Protein 9MHF (pdb70)

Foldseek 3Di:
DAPQVLCVLPDQWHFDAWPADDLAWTWTWTQGPVGIKIKTKGQQPDPVDDCVVVQVVLVLLCVLCQVLLQEWGQNDWAPQSPDRIIITITHDAPFQQLVQCVDPPHQDLQLLLVLLLQLLSSLLSQVVSVAHQQAAASRQFGQHLLGRTYRYDRPPVQAQADELVDCPSCSRRHCSVVPQADQQQLVSYDVNDDHDSLRVLSNSLQRSLCSQLSRDGQDGSVQSPCVSVVNHHSVVSLVSRPDPLSSVSSVQSNDNDSVSHDRSVVSCVVCDCPSHDVLSVVPDVVPVSCVTHPHDAALLRLLVVCLVCVVVVCCSVPLASCVLSVVSSLLVSLVPHDDPVSLVSSLVSCLVCLLRYAPCCCLRPVVVRLLVQCPPPDLVSVLSSLVSNLNSLVSHPAAPPVCLCCCVPPDLVSNVVQCVDPDVSSVLSCLQRLLSVLVSVVSSNVNSVVVVVVVVCHPVVLLSSLVSSVVSLLSQLPDPDLVSVLSNQVHALLSNCVSCALVSLVVPVVVSLLCQCVCLPDLSSLLSSLQRVLSSLVSNALVCQVVCLVVLVLQCLHLDVSSNLSSLVSLLSCLLVVNHDPVSLLVVLLLLLLQCQAPDPSSNLSSLSSLLSSLVSDDLCCLVVRNQVSNVLFFQDRDSNSNDSVVVNVGGDHHQDPVLLCLLLVQPVNVLLLVLLVQVVCCVVVVDVDRDQRPDVSNNVSVVVNVVVPNDNSSSVSSNSCSVSSVSNSVSNVVVVVVVVVVDCVVPPDDDCPVPVDDDDDDDLPDVQDPVNVVVVVVSVVVSVVVQLVVLLVCQVPDQAPALDFAAFPDDFQFDFQDKDFDAQFFWFEWEAARQRQWIWIFFQSQKIFIFGSLCSPPNPPDRDGLDMDRPQDGGFNEKYAQNDNQWIWIWHQQFKIWIWGWDDDDVVDRIYIDIDDMDGDDCVPFGTWQEWDWDCSPVFTWTWTHHQQQKTWTATPVPGDTPDIARHDCVLAGFNEKEAQSSRAKIWTFHQQAWIWMAGRVVGDTDAIAGDPLRWGFLYWYAAPPDRQKIWTWTFFQQWTWIARRVVGDTAEIEGAFPDDPPDSPDGDRKIWNEKDWDCRVVFIWIWTFWAVQWTKIARNNDRQPIATRADDPVPFGWGWDFDQDVNHTYTYIDGDVVPPDPDRPTDPATFNYWDWGCDPHIWIWTTGRSRIIIIGD/DDDDDDAAADALLRFFFFWKKWFFWKDFAFPAQPVVVCVVPVLQCVKQNNPARDAFKKKWKFKADQQHTPDDTWIQDTDGDHPTGTSRDITGYPAGSSRDDQFIKIKMWIWIDRPPPDIWTQWIEIEGQADPQFWGDAFKDKFWTGGRDTWGRHVVTPHYGQVLNVVVVVVVCVVVPVDPDDPVVCVVVVVVSVVVVVCCSVVDRIMITMMGTDFDDDPNDTYIHGHDDVCNVVPDPDDDDDPPPVDDDPCVPHDPVVVVVVVVVPD/DPDDPVVVVVVVCVVVVVVVVVVVVVVVVVVVVVVVVVVVVVVVVVVVVVVVVVVVVVVVVVVVVVVVVVVVVVVVVVVVVVVVVVVVVVVVVVVVVVVVVVVVVVVVVVVVVVVVQVVLQVVLLVVLQVCCPPAWPWAFPVGWIATRDDVAIDNQVLCLVCLLVVSVVSVLVRLLVLQVSLVVNCVSLVPDFPADADSCLSPDDRDHPVSVVVNLLSQLSRLVSLCQQQVQPPVQDDSRGRSSSVCSQNDVVSVSRSGGDDGPD/DVVVVVVVVVVVVVVVVVVVVVVVVVDDPDDVVVVVVVVVVVVVVVVVVVVVVVVVVVVVVVVVVVVVVVVVVVVVVVVVVVVVVVVVVVVVVVVVVVVVVVVVVVVVVVVVVVVVVCDLVCDPLNVQWDWDDDVLFTAIPNAGQFAAPVGGRFQQSNLQRVLRVLVLLLVLCVLLVHDQDFWDWARDRNWTWIAGPVDSVQTQTCGDPDDPCLQPPCSVLLGQLVVLSSLVVLQVSLCVVPVVDHQQWDADSVQQWIFHPVDPGDTAHCRRHPHHRSSNSNRNNSSSSSSVSSSVSSCVVPSVD/DVVFDEEAEEEEAFAWPLCLVLLQCCAQPVDGDPDDDFDAAKDWHWDWDAAPNGIYIYTYMYHGRDPVRDDLADQSLERHQEYEYGAAQLDVVRVVCVVVVVVNCCVHHDVNRAYEYEHEPVVPVVSGDHDPVNVVVVCVVVPHHYDYAYSVVGRCSNVRVNVNVVVSVVVD

Radius of gyration: 55.99 Å; Cα contacts (8 Å, |Δi|>4): 4133; chains: 5; bounding box: 69×136×189 Å

Nearest PDB structures (foldseek):
  8sor-assembly1_A  TM=9.701E-01  e=0.000E+00  Homo sapiens
  9c82-assembly1_A  TM=9.309E-01  e=0.000E+00  Homo sapiens
  7bl1-assembly1_CCC  TM=5.372E-01  e=1.213E-80  Homo sapiens
  6q7g-assembly1_A  TM=6.639E-01  e=8.973E-07  Homo sapiens
  6fnf-assembly1_A  TM=6.692E-01  e=2.712E-06  Homo sapiens

Solvent-accessible surface area: 93030 Å² total; per-residue (Å²): 160,78,12,90,34,7,8,98,102,35,183,74,4,93,58,44,99,48,71,32,69,17,150,10,18,41,18,0,48,0,76,24,200,41,28,23,0,2,0,32,0,34,38,14,172,75,106,115,75,83,20,90,56,54,74,117,43,9,53,51,10,54,130,110,0,73,89,5,42,0,0,0,1,6,5,67,13,24,70,112,44,24,111,145,0,13,0,15,1,7,4,35,7,58,26,33,0,75,71,15,20,79,40,60,31,101,13,57,67,23,1,18,32,0,0,0,5,0,0,0,15,0,2,22,33,1,16,135,36,23,2,63,1,0,5,2,27,0,36,8,0,18,0,1,17,0,5,0,0,0,1,0,9,1,3,23,19,21,27,10,76,1,42,45,115,82,54,52,37,3,39,56,35,3,7,50,51,121,59,94,19,1,10,8,0,0,29,1,5,62,135,182,36,123,25,82,114,18,0,1,0,0,1,0,0,0,0,0,0,0,1,0,7,107,16,50,43,0,0,45,17,79,64,0,24,23,10,62,66,65,147,70,86,1,92,125,22,6,92,114,0,98,23,127,16,0,59,70,0,0,42,63,0,0,62,57,85,26,138,124,13,57,52,1,54,38,0,18,124,99,10,105,47,97,0,0,20,84,26,0,46,65,16,0,30,75,25,0,26,63,0,0,13,82,30,102,48,37,11,8,51,4,0,45,27,0,91,147,28,19,55,91,0,23,126,51,15,37,71,82,91,0,0,3,0,0,4,13,0,2,12,0,0,2,26,44,13,79,17,6,76,1,19,27,0,0,1,71,0,4,46,103,3,1,84,82,14,47,16,72,18,2,0,30,17,2,0,3,12,1,13,63,0,1,97,16,94,34,41,28,0,26,2,40,0,0,54,1,0,1,73,0,1,25,71,4,130,96,4,15,182,82,0,38,49,0,3,35,65,15,0,19,61,12,0,30,71,0,0,128,16,136,20,9,15,0,20,5,0,4,0,48,15,5,0,57,4,2,46,4,3,32,74,7,11,81,50,2,34,107,64,68,104,100,120,153,160,109,116,112,57,37,88,32,5,27,103,62,5,27,118,36,0,39,28,0,3,69,8,112,51,34,24,0,33,18,1,0,7,78,54,5,2,60,94,0,0,70,1,9,22,140,99,84,0,32,77,42,0,1,52,50,0,29,72,3,0,103,41,80,102,30,27,43,1,4,0,2,0,1,70,10,0,18,20,0,3,36,34,8,17,204,65,2,14,78,83,2,40,71,24,3,54,64,0,10,13,8,17,19,5,0,0,0,24,36,0,0,118,2,0,8,26,4,3,98,100,56,38,15,59,116,81,33,6,14,72,0,0,47,68,0,1,15,2,0,0,0,15,0,17,20,0,19,6,10,0,0,8,0,0,0,4,0,4,112,84,8,54,43,0,14,6,30,4,42,0,5,69,67,0,65,65,18,9,88,58,69,0,4,2,0,55,96,77,44,0,0,10,19,0,24,56,137,33,1,44,52,47,4,0,28,32,0,7,147,15,207,40,5,69,18,0,1,144,5,0,73,50,57,36,68,102,77,109,57,81,56,129,85,22,67,104,19,156,55,106,46,11,27,136,23,6,105,46,0,72,83,41,41,10,68,108,70,15,1,43,11,0,16,33,1,57,78,18,0,54,106,1,29,124,25,62,52,82,38,77,95,86,50,141,144,145,66,81,56,136,107,18,67,21,86,4,83,92,85,67,30,80,38,70,100,30,65,15,64,195,112,116,14,102,10,56,54,28,13,99,88,7,16,94,57,44,45,76,78,27,69,43,48,123,68,33,80,95,34,39,145,97,29,121,58,27,76,70,70,9,48,112,66,26,102,0,108,12,88,37,39,6,36,5,19,4,0,126,35,2,0,24,31,3,39,29,0,48,75,15,32,18,0,0,0,0,0,33,41,6,18,0,8,0,0,33,0,78,92,3,38,80,156,25,121,68,22,82,1,50,14,59,8,66,168,14,28,41,107,0,40,3,0,6,9,11,87,28,26,112,80,0,0,0,0,0,20,62,0,5,0,23,0,0,0,8,87,84,38,171,154,119,150,96,45,105,15,69,63,54,62,56,48,121,13,98,86,186,118,31,0,1,1,28,4,0,31,18,18,46,42,32,55,64,9,1,0,0,1,0,0,1,13,0,13,0,8,0,4,14,11,155,49,88,76,71,33,31,72,4,117,2,82,9,128,18,10,6,1,17,2,0,5,27,6,63,32,31,2,0,0,0,0,0,0,14,15,0,11,0,5,0,20,0,24,30,1,68,6,64,15,20,72,43,53,8,77,52,139,13,39,0,15,34,9,22,10,13,25,80,105,44,16,29,0,0,0,0,0,52,2,8,4,5,0,0,2,9,11,0,55,75,16,82,25,104,14,0,0,4,6,16,102,1,79,21,10,19,90,156,100,78,14,89,62,0,2,12,0,22,27,6,0,29,34,95,56,69,15,10,0,0,0,1,0,5,13,48,57,0,5,1,2,15,20,40,101,2,100,114,6,49,39,14,2,38,53,144,82,49,86,73,36,29,13,116,135,84,111,75,143,50,13,56,0,2,21,12,56,100,67,247,212,37,38,128,89,23,56,58,8,11,42,0,0,0,11,2,8,10,9,0,13,26,119,64,3,1,0,0,0,0,0,23,24,0,18,0,3,0,0,53,244,52,171,70,52,80,15,27,15,0,20,1,16,27,0,80,29,26,0,34,0,34,0,1,8,6,27,28,143,31,80,138,83,60,52,66,40,1,45,151,48,54,33,31,34,14,4,0,21,32,66,94,114,9,3,20,2,14,0,20,0,31,3,30,2,95,31,112,72,34,6,31,64,13,37,0,29,31,67,28,14,66,105,72,16,14,7,70,44,38,5,121,0,12,4,39,1,32,9,1,7,71,52,0,8,0,5,0,7,0,40,1,4,48,1,6,58,105,27,50,24,7,0,0,0,2,3,38,0,1,13,155,52,2,24,4,33,82,11,22,29,34,0,62,0,82,70,86,65,95,13,24,5,40,71,118,28,139,7,48,5,150,117,5,77,90,0,7,119,41,0,22,29,0,7,57,9,81,19,18,53,6,63,26,0,1,64,40,0,0,55,63,0,12,95,38,1,20,45,41,77,181,94,32,73,83,5,37,0,1,0,13,1,11,24,2,63,23,116,145,82,87,19,3,7,2,14,7,35,139,57,3,75,94,69,32,119,70,130,104,56,38,82,0,12,14,0,54,14,22,13,34,83,65,105,50,17,7,56,40,6,38,101,91,27,66,164,149,234,83,156,138,108,56,20,100,80,92,20,74,139,25,99,75,111,24,76,88,44,35,120,86,0,74,146,18,4,103,18,27,79,88,10,1,50,18,41,13,102,6,30,25,8,102,40,82,12,101,14,9,110,45,1,12,90,52,1,62,105,59,33,139,150,29,45,89,20,22,101,134,28,104,90,113,3,115,137,13,101,51,30,28,127,132,28,82,105,92,50,70,136,9,77,114,64,16,150,102,5,26,97,50,14,88,114,45,31,99,59,10,134,44,20,38,73,100,2,2,81,28,5,54,60,20,0,64,51,0,16,67,16,5,0,29,18,96,111,101,164,87,30,2,1,0,4,8,84,73,0,28,1,43,14,74,13,89,3,51,61,24,63,128,101,89,17,71,19,10,12,0,0,0,1,0,0,1,9,0,1,36,8,0,3,31,5,6,28,17,26,36,57,48,149,2,37,16,51,38,9,15,34,134,100,34,62,138,130,95,1,39,128,0,11,129,59,0,16,30,2,1,28,24,0,0,38,3,4,65,7,88,104,148,80,18,94,88,101,36,2,0,45,2,0,29,57,0,11,30,98,78,9,114,88,0,1,75,62,21,30,14,65,50,139,155,9,43,76,93,11,92,94,16,82,83,35,10,109,39,4,104,166,9,18,73,72,8,134,136,83,133,111,71,92,47,99,138,30,75,88,71,30,112,113,32,40,110,40,26,104,153,9,65,117,78,12,96,84,14,38,115,64,36,122,102,32,39,91,50,33,114,117,4,84,58,46,17,101,112,6,74,110,82,32,37,80,21,22,64,59,35,4,33,36,50,26,64,21,24,50,34,42,11,51,28,54,1,2,54,16,30,26,136,44,0,65,72,8,6,78,50,6,128,157,32,27,2,4,48,7,4,3,56,9,171,70,58,75,110,7,0,12,0,15,84,14,70,0,0,43,9,90,95,54,104,1,91,23,41,24,0,7,3,0,0,0,3,0,0,2,0,0,43,1,0,6,78,53,35,69,26,131,12,125,92,37,64,4,0,0,28,3,19,34,0,40,0,23,12,74,119,43,149,103,110,108,10,19,0,54,8,87,11,67,136,139,8,111,196,43,73,83,1,8,99,0,0,26,5,0,0,12,0,0,29,15,0,16,79,57,0,49,149,57,58,125,223,23,86,4,33,31,95,12,63,37,172,141,0,51,0,56,17,83,76,36,126,52,30,42,43,15,0,74,3,32,195,26,57,41,105,79,0,1,68,0,0,51,6,1,0,14,0,0,69,134,0,7,43,30,1,18,66,51,53,131,114,203,135,143,123,48,62,70,66,1,37,0,0,0,2,0,6,38,36,0,12,11,40,33,2,1,47,33,2,29,75,99,66,73,79,126,81,113,65,1,16,0,1,2,13,8,41,78,74,77,10,112,28,109,72,84,41,0,40,0,30,0,16,3,8,2,8,27,14,7,0,26,5,57,60,3,8,11,2,140,50,1,44,0,0,1,0,1,0,10,0,28,22,68,48,1,16,77,22,0,124,54,4,14,72,13,1,100,130,50,13,52,185,95,10,16,51,0,0,0,0,5,54,25,39,41,105,115,114,42,37,1,56,106,79,67,0,66,110,29,0,79,93,95,60,10,34,11,22,25,0,0,2,97,83,44,58,56,1,71,102,2,1,39,31,0,0,18,48,0,38,157,79,120

Sequence (2188 aa):
LSVESYFSDIHDFEYDKSLGSTRFFKVARAKHREGLVVVKVFAIQDPTLPLTSYKQELEELKIRLNSAQNCLPFQKASEKASEKAAMLFRQYVRDNLYDRISTRPFLNNIEKRWIAFQILTAVDQAHKSGVRHGDIKTENVMVTSWNWVLLTDFASFKPTYLPEDNPADFNYFFDTSRRRTCYIAPERFVDRGELKRAMDIFSAGCVIAELFTEGVPLFDLSQLLAYRNGHFFPEQVLNKIEDHSIRELVTQMIHREPDKRLEAEDYLKQQRGNAFPEIFYTFLQPYMAQFAKETFLSADERILVIRKDLGNIIHNLCGENGLVILVSVITSCLQTLKYCDSKLAALELILHLAPRLSVEILLDRITPYLLHFSNDSVPRVRAEALRTLTKVLALVKEVPRNDINIYPEYILPGIAHLAQDDATIVRLAYAENIALLAETALRFLELVQLKNLNMENYDTELQALHEMVQQKVVTLLSDPENIVKQTLMENGITRLCVFFGRQKANDVLLSHMITFLNDKNDWHLRGAFFDSIVGVAAYVGWQSSSILKPLLQQGLSDAEEFVIVKALYALTCMCQLGLLQKPHVYEFASDIAPFLCHPNLWIRYGAVGFITVVARQISTADVYCKLMPYLDPYITQPIIQIERKLVLLSVLKEPVSRSIFDYALRSKDITSLFRHLHMRQKKRNGSLPDCPPPEDPAIAQLLKKLLSQGMTEEEEDKLLALKDFMMKSNKAKANIVDQSHLHDSSQKGVIDLAALGITGRQVDLVKRITTCKTELQQLIQQKREQCNAERIAKQMMENAEWESKPPPPGWRPKGLLVAHLHEHKSAVNRIRVSDEHSLFATCSNDGTVKIWNSQKMEGKTTTTRSILTYSRIGGRVKTLTFCQGSHYLAIASDNGAVQLLGIEASKLPKSPKIHPLQSRILDQKEDGCVVDMHHFNSGAQSVLAYATVNGSLVGWDLRSSSNAWTLKHDLKSGLITSFAVDIHQCWLCIGTSSGTMACWDMRFQLPISSHCHPSRARIRRLSMHPLYQSWVIAAVQGNNEVSMWDMETGDRRFTLWASSAPPLSELQPSPHSVHGIYCSPADGNPILLTAGSDMKIRFWDLAYPERSYVVAGSTSSPSVSYYRKIIEGTEVVQEIQNKRGPESLPVGHHDIITDVATFQTTQGFIVTASRDGIVKVWKMGEAEKFHYIYSCDLDINVQLKIGSLEGKREQKSYKAVLEDPMLKFSGLYQETCSDLYVTCQVFAEGKPLALPVRTSYKAFSTRWNWNEWLKLPVKYPDLPRNAQVALTIWDVYGPGKAVPVGGTTVSLFGKYGMFRQGMHDLKVWPNVEADGSEPTKTPGRQMSRLAKLTKAHRQGHMVKVDWLDRLTFREIEMINESEKRSSNFMYLMVEFRCVKCDDKEYGIVYYEKDGDESSPILTSFELVKVPDPQMSMENLVESKHHKLARDRERFIDKKERLSRLKSKQEEFQKEVLKAMEGKWITDQLRWKIMSCKMRIEQLKQTICKGNEEMEKNSEGLLKTKEKNQKLYSRAQRHQEKKEKIQRHNRKLGDLVEKKTIDLRSHYERLANLRRSHILELTSVIFPIEEVDTSISITGPWISLPNNGDYSAYYSNPAYTISAALCYATQLVNILSHILDVNLPKKLCNSEFCGENLSKQKFTRAVKKLNANILYLCFSQHVNLDQLQPLHTLRNLMYLVSPSSEHLGRSGPFEVDQLDTQLNVTENECQNYKRCLEILEQMNEDDSEQLQMELKELALEEERLIQELEDVEKNRKIVAENLEKVQAEAERLDQEEAQYQREYSEFKRQQLELDDELKSVENQMRYAQTQLDKLKKTNVFNATFHIWHSGQFGTINNFRLGRLPSVPVEWNEINAAWGQTVLLLHALANKMGLKFQRYRLVPYGNHSYLESLTDKSKELPLYCSGGLRFFWDNKFDHAMVAFLDCVQQFKEEVEKGETRFCLPYRMDVEKGKIEDTGGSGGSYSIKTQFNSEEQWTKALKFMLTNLKWGLAWVSSQFYNKNPEYDYLFKLLLIGDSGVGKSCLLLRFADDTYTESYISTIGVDFKIRTIELDGKTIKLQIWDTAGLERFRTITSSYYRGAHGIIVVYDVTDQESFNNVKQWLQEIDRYASENVNKLLVGNKCDLTTKKVVDYTTAKEFADSLGIPFLETSAKNATNVEQSFMTMAAEIKKRM

InterPro domains:
  IPR000719 Protein kinase domain [PF00069] (27-310)
  IPR000719 Protein kinase domain [PS50011] (26-324)
  IPR000719 Protein kinase domain [SM00220] (26-320)
  IPR001680 WD40 repeat [PF00400] (985-1021)
  IPR001680 WD40 repeat [PF00400] (1327-1357)
  IPR001680 WD40 repeat [PS50082] (989-1030)
  IPR001680 WD40 repeat [PS50082] (1325-1358)
  IPR001680 WD40 repeat [SM00320] (982-1021)
  IPR001680 WD40 repeat [SM00320] (1031-1070)
  IPR001680 WD40 repeat [SM00320] (1132-1169)
  IPR001680 WD40 repeat [SM00320] (1171-1214)
  IPR001680 WD40 repeat [SM00320] (1228-1269)
  IPR001680 WD40 repeat [SM00320] (1317-1358)
  IPR008271 Serine/threonine-protein kinase, active site [PS00108] (144-156)
  IPR011009 Protein kinase-like domain superfamily [SSF56112] (22-311)
  IPR011989 Armadillo-like helical [G3DSA:1.25.10.10] (370-498)
  IPR011989 Armadillo-like helical [G3DSA:1.25.10.10] (499-706)
  IPR015943 WD40/YVTN repeat-like-containing domain superfamily [G3DSA:2.130.10.10] (961-1075)
  IPR015943 WD40/YVTN repeat-like-containing domain superfamily [G3DSA:2.130.10.10] (1078-1358)
  IPR016024 Armadillo-type fold [SSF48371] (279-707)

B-factor: mean 47.67, std 33.16, range [3.98, 222.87]

Organism: Homo sapiens (NCBI:txid9606)

GO terms:
  GO:0005515 protein binding (F, IPI)
  GO:0005770 late endosome (C, IDA)
  GO:0043491 phosphatidylinositol 3-kinase/protein kinase B signal transduction (P, IDA)
  GO:0032465 regulation of cytokinesis (P, IMP)
  GO:0032801 receptor catabolic process (P, IMP)
  GO:0005829 cytosol (C, TAS)
  GO:0030670 phagocytic vesicle membrane (C, TAS)
  GO:0036092 phosphatidylinositol-3-phosphate biosynthetic process (P, IDA)
  GO:0045022 early endosome to late endosome transport (P, IDA)
  GO:0010506 regulation of autophagy (P, IDA)
  GO:0016241 regulation of macroautophagy (P, IDA)
  GO:0097352 autophagosome maturation (P, IDA)
  GO:0016020 membrane (C, HDA)

Secondary structure (DSSP, 8-state):
--TGGGGGG-SSSEEEEEEEE-SS-EEEEEEETTEEEEEEEEE---TTS-THHHHHHHHHHHHHTTS-TTEE---EEETTTTSSEEEEEEEPPSEEHHHHTTSSSPPPHHHHHHHHHHHHHHHHHHHHHT---S---TTTEEE-TT--EEEE---SSS-S-EESS-THHHHHHS-SSSS-B--S-GGGEE------HHHHHHHHHHHHHHHHTTS--S-BHHHHHHHHHTS---HHHHTT---HHHHHHHHHHT-SSGGG---HHHHHHHTBTTTB-HHIIIIIHHHHGGGTSS----HHHHHHHHHHTHHHHHHHHT--TTHHHHHHHHTTTGGG--SHHHHHHHHHHHHHHGGGS-HHHIIIIIHHHHHHHTT-SSHHHHHHHHHHHHHHHHT-----GGGTTHIIIIIHHHHGGGGG-SSHHHHHHHHHHHHHHHHHHHHHHHHHHHHHHHHH--HHHHHHHHHHHHHHHHHHHT-SSHHHHHHHHHHHHHHHHHHHHHHHIIIIIIHHHHGGGG-TT-HHHHHHHHHHHHHHHHHH-GGGHHHHHHHHHHHTT-SSHHHHHHHHHHHHHHHHTT-S-HHHHHHHHHHHGGGGG-S-HHHHHHHHHHHHHHHHHS-HHHIIIIIHHHHGGGBSS--TTTTSHHHHHHHBPPPPPHHHHHHHHH-TTHHHHHHHHHHHHHHHHTSSS--PPPSSHHHHHHHHHHHHTT--HHHHHHHHHSHHHHHHHHHHHHHHHHHHTTTTTTTSSEEEGGGT----EEE-S-----HHHHHHHHHHHHHHHHHHHHHHHHHHHHH--S-SSPPPTT------EEEEEE--SS-EEEEEE-TTSSEEEEEETTS-EEEEEGGGTSS--S----SEEE--S-S-EEEEEE-SSTTEEEEEETTSEEEEEEEPP--TTS---EEEEEEEE--TTTT--EEEEEEEE-SS-EEEEEEETTSEEEEEESSSSSEEEEEE--TTT--EEEEEE-TTSSEEEEEETTSEEEEEETTTTEEEEEEE-TT---EEEEEE-SS-TTEEEEEESSTT-EEEEETTT--EEEEEEESSSPTT-SS---S--EEEEEEE-TTTS-EEEEEETT--EEEEESSSGGG-EEEES-TTSPPEEEEEEESSSSEEEEEEE----SSPPP-S-SS-EEEEEEEESSSEEEEEEETTSEEEEE-/------EEEEEGGG--SEEEEEEEEEES------HHHHHH-GGGGGBHHHH-SS---EEEEEEEETTEESS--EEPPP---SS-EEEEEEEEEEEEGGG--TT-EEEEEEEEEBSTT-EEEEEEEEEESB-TTSBB--EEEEEEEEETSPPP-SSS-SSB---HHHHHHHHHHHHHT-SPP-HHHHHHHHHHHHHHHHHHHHH---EEEEEEE-EEEETTEEEEEE---TTTT---------SS--S--TTTT---HHHHHHHHHH-/--S-HHHHHHHHHHHHHHHHHHHHHHHHHHHHHHHHHHHHHHHHHHHHHHHHHHHHHHHHHHHHHHHHHHHHHHHHHHHHHHHHHHHHHHHHHHHHHHHHHHHHHHHHHHHHHHHHHHHHHHHHHHHHHHIIIII--EEE---EEEESSTTSEEETT---HHHH--HHHHHHHHHHHHHHHHHHHHHHHT---SS---GGGGSSSPPPHHHHHHHHHHHHHHHHHHHHHTT--GGG--TT-HHHHHHHHHSTT-TTTT--S----/-HHHHHHHHHHHHHHHHHHHHHHHHHSPPP-HHHHHHHHHHHHHHHHHHHHHHHHHHHHHHHHHHHHHHHHHHHHHHHHHHHHHHHHHHHHHHHHHHHHHHHHHHHHHHHHHHHHHHHHHHS-HHHHH--EEEETTEEEETTEEES--SSS---HHHHHHHHHHHHHHHHHHHHHHT---SSEEEE--STT-EEEESS-TT-EEESS---GGGGGT--HHHHHHHHHHHHHHHHHHHHHHH-SS---SS-EETTTTEEE-TTTTS-EEESSSTTS-HHHHHHHHHHHHHHHHHHHHHHHHHHTT-/--S-SEEEEEEEEE-TTSSHHHHHHHHHT-----------SEEEEEEEEEETTEEEEEEEEEE--SGGG--SS-STTTT-SEEEEEEETT-HHHHHTHHHHHHHHHHHS-TT-EEEEEEE-TT-TTT--S-HHHHHHHHHHHT--EEE-BTTTTBTHHHHHHHHHHHHHHH-

Structure (mmCIF, N/CA/C/O backbone):
data_9MHF
#
_entry.id   9MHF
#
_cell.length_a   1.00
_cell.length_b   1.00
_cell.length_c   1.00
_cell.angle_alpha   90.00
_cell.angle_beta   90.00
_cell.angle_gamma   90.00
#
_symmetry.space_group_name_H-M   'P 1'
#
loop_
_entity.id
_entity.type
_entity.pdbx_description
1 polymer 'Phosphoinositide 3-kinase regulatory subunit 4'
2 polymer 'Phosphatidylinositol 3-kinase catalytic subunit type 3'
3 polymer 'Beclin 1-associated autophagy-related key regulator'
4 polymer Beclin-1
5 polymer 'Ras-related protein Rab-1A'
6 non-polymer "GUANOSINE-5'-TRIPHOSPHATE"
7 non-polymer 'MAGNESIUM ION'
8 non-polymer 'MYRISTIC ACID'
9 water water
#
loop_
_atom_site.group_PDB
_atom_site.id
_atom_site.type_symbol
_atom_site.label_atom_id
_atom_site.label_alt_id
_atom_site.label_comp_id
_atom_site.label_asym_id
_atom_site.label_entity_id
_atom_site.label_seq_id
_atom_site.pdbx_PDB_ins_code
_atom_site.Cartn_x
_atom_site.Cartn_y
_atom_site.Cartn_z
_atom_site.occupancy
_atom_site.B_iso_or_equiv
_atom_site.auth_seq_id
_atom_site.auth_comp_id
_atom_site.auth_asym_id
_atom_site.auth_atom_id
_atom_site.pdbx_PDB_model_num
ATOM 1 N N . LEU A 1 14 ? 192.17592 144.08416 179.97493 1.000 69.38276 14 LEU A N 1
ATOM 2 C CA . LEU A 1 14 ? 191.91760 145.25351 180.80431 1.000 74.77226 14 LEU A CA 1
ATOM 3 C C . LEU A 1 14 ? 192.58934 146.49692 180.25233 1.000 75.79905 14 LEU A C 1
ATOM 4 O O . LEU A 1 14 ? 193.78450 146.49605 179.98028 1.000 77.29936 14 LEU A O 1
ATOM 9 N N . SER A 1 15 ? 191.81297 147.56101 180.09183 1.000 75.36171 15 SER A N 1
ATOM 10 C CA . SER A 1 15 ? 192.36480 148.83399 179.66248 1.000 70.97756 15 SER A CA 1
ATOM 11 C C . SER A 1 15 ? 193.25504 149.42433 180.74478 1.000 71.97581 15 SER A C 1
ATOM 12 O O . SER A 1 15 ? 193.15126 149.09015 181.92590 1.000 75.63864 15 SER A O 1
ATOM 15 N N . VAL A 1 16 ? 194.16863 150.29337 180.32079 1.000 71.99767 16 VAL A N 1
ATOM 16 C CA . VAL A 1 16 ? 195.08837 150.91682 181.26634 1.000 68.36926 16 VAL A CA 1
ATOM 17 C C . VAL A 1 16 ? 194.32056 151.65826 182.35208 1.000 63.31610 16 VAL A C 1
ATOM 18 O O . VAL A 1 16 ? 194.64871 151.56748 183.53824 1.000 58.22889 16 VAL A O 1
ATOM 22 N N . GLU A 1 17 ? 193.27902 152.39221 181.95916 1.000 62.64322 17 GLU A N 1
ATOM 23 C CA . GLU A 1 17 ? 192.45941 153.13542 182.90791 1.000 58.53575 17 GLU A CA 1
ATOM 24 C C . GLU A 1 17 ? 191.72680 152.24259 183.89949 1.000 62.81987 17 GLU A C 1
ATOM 25 O O . GLU A 1 17 ? 191.55788 152.62866 185.05793 1.000 59.35560 17 GLU A O 1
ATOM 31 N N . SER A 1 18 ? 191.28800 151.05535 183.46955 1.000 68.78908 18 SER A N 1
ATOM 32 C CA . SER A 1 18 ? 190.48833 150.18731 184.33118 1.000 66.64468 18 SER A CA 1
ATOM 33 C C . SER A 1 18 ? 191.15938 149.93900 185.66854 1.000 71.95835 18 SER A C 1
ATOM 34 O O . SER A 1 18 ? 190.49264 149.85389 186.70263 1.000 75.38498 18 SER A O 1
ATOM 37 N N . TYR A 1 19 ? 192.48121 149.80696 185.66002 1.000 74.02797 19 TYR A N 1
ATOM 38 C CA . TYR A 1 19 ? 193.23062 149.56297 186.88341 1.000 68.99816 19 TYR A CA 1
ATOM 39 C C . TYR A 1 19 ? 193.03924 150.66151 187.91615 1.000 70.79661 19 TYR A C 1
ATOM 40 O O . TYR A 1 19 ? 193.02739 150.38132 189.11691 1.000 78.02753 19 TYR A O 1
ATOM 49 N N . PHE A 1 20 ? 192.87511 151.90490 187.48318 1.000 69.56714 20 PHE A N 1
ATOM 50 C CA . PHE A 1 20 ? 192.76026 153.00635 188.42755 1.000 71.67197 20 PHE A CA 1
ATOM 51 C C . PHE A 1 20 ? 191.38857 153.10976 189.06854 1.000 79.32893 20 PHE A C 1
ATOM 52 O O . PHE A 1 20 ? 191.24824 153.82520 190.06432 1.000 82.37054 20 PHE A O 1
ATOM 60 N N . SER A 1 21 ? 190.37997 152.43188 188.51740 1.000 81.86886 21 SER A N 1
ATOM 61 C CA . SER A 1 21 ? 189.05568 152.43869 189.12583 1.000 86.41529 21 SER A CA 1
ATOM 62 C C . SER A 1 21 ? 189.10349 151.90166 190.54636 1.000 91.50408 21 SER A C 1
ATOM 63 O O . SER A 1 21 ? 188.31851 152.32530 191.40181 1.000 89.50171 21 SER A O 1
ATOM 66 N N . ASP A 1 22 ? 190.01097 150.96731 190.81031 1.000 91.45956 22 ASP A N 1
ATOM 67 C CA . ASP A 1 22 ? 190.16908 150.38523 192.13198 1.000 96.71015 22 ASP A CA 1
ATOM 68 C C . ASP A 1 22 ? 191.02615 151.22691 193.06521 1.000 96.78687 22 ASP A C 1
ATOM 69 O O . ASP A 1 22 ? 191.09776 150.91035 194.25661 1.000 99.50319 22 ASP A O 1
ATOM 74 N N . ILE A 1 23 ? 191.66761 152.28221 192.57037 1.000 94.16083 23 ILE A N 1
ATOM 75 C CA . ILE A 1 23 ? 192.59389 153.08976 193.35678 1.000 89.99712 23 ILE A CA 1
ATOM 76 C C . ILE A 1 23 ? 191.96455 154.44920 193.59734 1.000 91.26010 23 ILE A C 1
ATOM 77 O O . ILE A 1 23 ? 191.41513 155.06003 192.67326 1.000 89.92743 23 ILE A O 1
ATOM 82 N N . HIS A 1 24 ? 192.03807 154.91727 194.83675 1.000 91.45838 24 HIS A N 1
ATOM 83 C CA . HIS A 1 24 ? 191.48501 156.21708 195.16697 1.000 93.63688 24 HIS A CA 1
ATOM 84 C C . HIS A 1 24 ? 192.54240 157.30362 195.09708 1.000 87.45773 24 HIS A C 1
ATOM 85 O O . HIS A 1 24 ? 192.23444 158.43522 194.70714 1.000 86.11605 24 HIS A O 1
ATOM 92 N N . ASP A 1 25 ? 193.78386 156.97883 195.45618 1.000 81.68384 25 ASP A N 1
ATOM 93 C CA . ASP A 1 25 ? 194.78712 157.99304 195.74367 1.000 74.17691 25 ASP A CA 1
ATOM 94 C C . ASP A 1 25 ? 195.35986 158.57943 194.46622 1.000 69.96507 25 ASP A C 1
ATOM 95 O O . ASP A 1 25 ? 195.97739 159.64788 194.50306 1.000 67.49047 25 ASP A O 1
ATOM 100 N N . PHE A 1 26 ? 195.12643 157.90733 193.34288 1.000 65.45903 26 PHE A N 1
ATOM 101 C CA . PHE A 1 26 ? 195.72992 158.19070 192.04925 1.000 56.21985 26 PHE A CA 1
ATOM 102 C C . PHE A 1 26 ? 194.61191 158.16000 191.03336 1.000 58.37341 26 PHE A C 1
ATOM 103 O O . PHE A 1 26 ? 194.05033 157.09599 190.76356 1.000 67.24163 26 PHE A O 1
ATOM 111 N N . GLU A 1 27 ? 194.29980 159.29672 190.45059 1.000 55.34154 27 GLU A N 1
ATOM 112 C CA . GLU A 1 27 ? 193.18260 159.38291 189.53227 1.000 52.17449 27 GLU A CA 1
ATOM 113 C C . GLU A 1 27 ? 193.75255 159.34991 188.12720 1.000 50.17678 27 GLU A C 1
ATOM 114 O O . GLU A 1 27 ? 194.71081 160.06243 187.82679 1.000 54.54699 27 GLU A O 1
ATOM 120 N N . TYR A 1 28 ? 193.20126 158.48145 187.29304 1.000 46.19264 28 TYR A N 1
ATOM 121 C CA . TYR A 1 28 ? 193.69329 158.33680 185.93742 1.000 44.60179 28 TYR A CA 1
ATOM 122 C C . TYR A 1 28 ? 193.71791 159.69783 185.25693 1.000 43.73375 28 TYR A C 1
ATOM 123 O O . TYR A 1 28 ? 192.89881 160.57135 185.53822 1.000 47.23007 28 TYR A O 1
ATOM 132 N N . ASP A 1 29 ? 194.65958 159.87051 184.34073 1.000 43.56869 29 ASP A N 1
ATOM 133 C CA . ASP A 1 29 ? 194.86276 161.13792 183.65764 1.000 40.17063 29 ASP A CA 1
ATOM 134 C C . ASP A 1 29 ? 195.01980 160.94138 182.16939 1.000 37.15507 29 ASP A C 1
ATOM 135 O O . ASP A 1 29 ? 194.40044 161.63487 181.36363 1.000 45.14025 29 ASP A O 1
ATOM 140 N N . LYS A 1 30 ? 195.84891 159.98510 181.80304 1.000 36.24387 30 LYS A N 1
ATOM 141 C CA . LYS A 1 30 ? 196.22031 159.77294 180.42171 1.000 36.98469 30 LYS A CA 1
ATOM 142 C C . LYS A 1 30 ? 196.86353 158.41158 180.33380 1.000 38.17472 30 LYS A C 1
ATOM 143 O O . LYS A 1 30 ? 197.16897 157.79206 181.34811 1.000 40.78571 30 LYS A O 1
ATOM 149 N N . SER A 1 31 ? 196.97615 157.91492 179.12154 1.000 36.92500 31 SER A N 1
ATOM 150 C CA . SER A 1 31 ? 197.72877 156.71017 178.85751 1.000 33.44744 31 SER A CA 1
ATOM 151 C C . SER A 1 31 ? 199.00860 157.13476 178.16124 1.000 38.53830 31 SER A C 1
ATOM 152 O O . SER A 1 31 ? 198.97482 157.95487 177.23856 1.000 39.38582 31 SER A O 1
ATOM 155 N N . LEU A 1 32 ? 200.12894 156.59953 178.61758 1.000 34.70543 32 LEU A N 1
ATOM 156 C CA . LEU A 1 32 ? 201.40607 156.88405 177.99439 1.000 33.13269 32 LEU A CA 1
ATOM 157 C C . LEU A 1 32 ? 201.75926 155.82665 176.97433 1.000 34.54034 32 LEU A C 1
ATOM 158 O O . LEU A 1 32 ? 202.54381 156.09675 176.06271 1.000 39.97234 32 LEU A O 1
ATOM 163 N N . GLY A 1 33 ? 201.17735 154.64857 177.09343 1.000 33.23171 33 GLY A N 1
ATOM 164 C CA . GLY A 1 33 ? 201.35642 153.61625 176.10440 1.000 37.35053 33 GLY A CA 1
ATOM 165 C C . GLY A 1 33 ? 201.24714 152.22405 176.65486 1.000 40.50799 33 GLY A C 1
ATOM 166 O O . GLY A 1 33 ? 201.89337 151.86087 177.63529 1.000 47.82986 33 GLY A O 1
ATOM 167 N N . SER A 1 34 ? 200.43157 151.43021 175.98728 1.000 43.83385 34 SER A N 1
ATOM 168 C CA . SER A 1 34 ? 200.22370 150.04044 176.33329 1.000 47.54886 34 SER A CA 1
ATOM 169 C C . SER A 1 34 ? 201.15817 149.15177 175.54428 1.000 51.21789 34 SER A C 1
ATOM 170 O O . SER A 1 34 ? 201.28775 149.29685 174.32660 1.000 61.31095 34 SER A O 1
ATOM 173 N N . THR A 1 35 ? 201.79413 148.22871 176.23997 1.000 46.67964 35 THR A N 1
ATOM 174 C CA . THR A 1 35 ? 202.60745 147.20177 175.62838 1.000 51.61993 35 THR A CA 1
ATOM 175 C C . THR A 1 35 ? 202.32592 145.96246 176.44226 1.000 56.18175 35 THR A C 1
ATOM 176 O O . THR A 1 35 ? 201.92477 146.05333 177.60001 1.000 60.29037 35 THR A O 1
ATOM 180 N N . ARG A 1 36 ? 202.54941 144.79770 175.85090 1.000 58.15675 36 ARG A N 1
ATOM 181 C CA . ARG A 1 36 ? 202.30797 143.57961 176.60772 1.000 58.64903 36 ARG A CA 1
ATOM 182 C C . ARG A 1 36 ? 203.13407 143.49859 177.88977 1.000 56.88521 36 ARG A C 1
ATOM 183 O O . ARG A 1 36 ? 202.75388 142.75545 178.79746 1.000 58.55784 36 ARG A O 1
ATOM 191 N N . PHE A 1 37 ? 204.23706 144.24583 178.00083 1.000 55.58816 37 PHE A N 1
ATOM 192 C CA . PHE A 1 37 ? 205.02918 144.22656 179.22964 1.000 50.24841 37 PHE A CA 1
ATOM 193 C C . PHE A 1 37 ? 204.43728 145.09063 180.33619 1.000 44.64449 37 PHE A C 1
ATOM 194 O O . PHE A 1 37 ? 204.07940 144.58405 181.39734 1.000 48.47185 37 PHE A O 1
ATOM 202 N N . PHE A 1 38 ? 204.30541 146.38119 180.10900 1.000 42.33100 38 PHE A N 1
ATOM 203 C CA . PHE A 1 38 ? 203.59053 147.24749 181.02517 1.000 40.61574 38 PHE A CA 1
ATOM 204 C C . PHE A 1 38 ? 202.60295 148.07735 180.25090 1.000 43.32473 38 PHE A C 1
ATOM 205 O O . PHE A 1 38 ? 202.80137 148.38833 179.07665 1.000 50.85018 38 PHE A O 1
ATOM 213 N N . LYS A 1 39 ? 201.54430 148.44604 180.94020 1.000 42.07225 39 LYS A N 1
ATOM 214 C CA . LYS A 1 39 ? 200.60825 149.42363 180.44845 1.000 41.85133 39 LYS A CA 1
ATOM 215 C C . LYS A 1 39 ? 200.96056 150.64218 181.27042 1.000 40.18357 39 LYS A C 1
ATOM 216 O O . LYS A 1 39 ? 200.99203 150.56974 182.49979 1.000 43.66926 39 LYS A O 1
ATOM 222 N N . VAL A 1 40 ? 201.21464 151.75946 180.61525 1.000 36.73297 40 VAL A N 1
ATOM 223 C CA . VAL A 1 40 ? 201.67305 152.94204 181.31717 1.000 32.28390 40 VAL A CA 1
ATOM 224 C C . VAL A 1 40 ? 200.60255 154.00039 181.20491 1.000 30.97634 40 VAL A C 1
ATOM 225 O O . VAL A 1 40 ? 200.06101 154.23813 180.12275 1.000 39.35503 40 VAL A O 1
ATOM 229 N N . ALA A 1 41 ? 200.28043 154.60028 182.32979 1.000 28.28861 41 ALA A N 1
ATOM 230 C CA . ALA A 1 41 ? 199.29704 155.64957 182.41685 1.000 30.78795 41 ALA A CA 1
ATOM 231 C C . ALA A 1 41 ? 199.86748 156.84030 183.15292 1.000 27.00833 41 ALA A C 1
ATOM 232 O O . ALA A 1 41 ? 200.78544 156.72230 183.95713 1.000 27.81467 41 ALA A O 1
ATOM 234 N N . ARG A 1 42 ? 199.31502 157.98954 182.85540 1.000 29.03786 42 ARG A N 1
ATOM 235 C CA . ARG A 1 42 ? 199.58960 159.17693 183.62355 1.000 31.63882 42 ARG A CA 1
ATOM 236 C C . ARG A 1 42 ? 198.45023 159.29872 184.61553 1.000 37.88850 42 ARG A C 1
ATOM 237 O O . ARG A 1 42 ? 197.29610 159.03494 184.28744 1.000 41.92068 42 ARG A O 1
ATOM 245 N N . ALA A 1 43 ? 198.79216 159.63656 185.83616 1.000 32.97449 43 ALA A N 1
ATOM 246 C CA . ALA A 1 43 ? 197.83207 159.76176 186.90072 1.000 33.10927 43 ALA A CA 1
ATOM 247 C C . ALA A 1 43 ? 198.04328 161.09082 187.59149 1.000 37.16514 43 ALA A C 1
ATOM 248 O O . ALA A 1 43 ? 199.14537 161.63170 187.60488 1.000 38.17055 43 ALA A O 1
ATOM 250 N N . LYS A 1 44 ? 196.96321 161.62770 188.12356 1.000 41.42390 44 LYS A N 1
ATOM 251 C CA . LYS A 1 44 ? 197.02248 162.81710 188.94301 1.000 43.87737 44 LYS A CA 1
ATOM 252 C C . LYS A 1 44 ? 197.08190 162.36748 190.38940 1.000 49.70023 44 LYS A C 1
ATOM 253 O O . LYS A 1 44 ? 196.42927 161.39762 190.77753 1.000 53.81404 44 LYS A O 1
ATOM 259 N N . HIS A 1 45 ? 197.88566 163.06149 191.17308 1.000 45.32729 45 HIS A N 1
ATOM 260 C CA . HIS A 1 45 ? 198.08577 162.72199 192.56127 1.000 46.72785 45 HIS A CA 1
ATOM 261 C C . HIS A 1 45 ? 198.08602 164.00413 193.37730 1.000 49.85645 45 HIS A C 1
ATOM 262 O O . HIS A 1 45 ? 198.15013 165.10955 192.83999 1.000 52.84422 45 HIS A O 1
ATOM 269 N N . ARG A 1 46 ? 197.96666 163.84112 194.69097 1.000 50.78095 46 ARG A N 1
ATOM 270 C CA . ARG A 1 46 ? 198.05779 164.97354 195.60081 1.000 48.73494 46 ARG A CA 1
ATOM 271 C C . ARG A 1 46 ? 199.30908 165.79330 195.33790 1.000 46.91449 46 ARG A C 1
ATOM 272 O O . ARG A 1 46 ? 199.29698 167.02191 195.45321 1.000 48.53383 46 ARG A O 1
ATOM 280 N N . GLU A 1 47 ? 200.39581 165.12560 194.97611 1.000 48.79522 47 GLU A N 1
ATOM 281 C CA . GLU A 1 47 ? 201.70753 165.73133 194.83596 1.000 44.98398 47 GLU A CA 1
ATOM 282 C C . GLU A 1 47 ? 201.96927 166.30888 193.45834 1.000 45.18361 47 GLU A C 1
ATOM 283 O O . GLU A 1 47 ? 202.89597 167.10525 193.30675 1.000 50.37343 47 GLU A O 1
ATOM 289 N N . GLY A 1 48 ? 201.19478 165.92739 192.46538 1.000 40.94205 48 GLY A N 1
ATOM 290 C CA . GLY A 1 48 ? 201.49397 166.21225 191.08838 1.000 33.58327 48 GLY A CA 1
ATOM 291 C C . GLY A 1 48 ? 201.10740 165.03993 190.23004 1.000 32.52104 48 GLY A C 1
ATOM 292 O O . GLY A 1 48 ? 200.37021 164.16172 190.65651 1.000 35.34086 48 GLY A O 1
ATOM 293 N N . LEU A 1 49 ? 201.60967 165.04617 189.00898 1.000 33.52647 49 LEU A N 1
ATOM 294 C CA . LEU A 1 49 ? 201.36484 164.00126 188.03402 1.000 28.86529 49 LEU A CA 1
ATOM 295 C C . LEU A 1 49 ? 202.41379 162.91489 188.15664 1.000 26.83549 49 LEU A C 1
ATOM 296 O O . LEU A 1 49 ? 203.56868 163.17109 188.49227 1.000 31.20557 49 LEU A O 1
ATOM 301 N N . VAL A 1 50 ? 202.00175 161.69106 187.88712 1.000 25.27824 50 VAL A N 1
ATOM 302 C CA . VAL A 1 50 ? 202.78938 160.51998 188.21616 1.000 22.78752 50 VAL A CA 1
ATOM 303 C C . VAL A 1 50 ? 202.56354 159.52692 187.09442 1.000 25.39421 50 VAL A C 1
ATOM 304 O O . VAL A 1 50 ? 201.49554 159.47613 186.48762 1.000 29.64926 50 VAL A O 1
ATOM 308 N N . VAL A 1 51 ? 203.58560 158.74795 186.81397 1.000 22.56068 51 VAL A N 1
ATOM 309 C CA . VAL A 1 51 ? 203.52775 157.68837 185.83123 1.000 20.89746 51 VAL A CA 1
ATOM 310 C C . VAL A 1 51 ? 203.32403 156.39093 186.57930 1.000 21.02396 51 VAL A C 1
ATOM 311 O O . VAL A 1 51 ? 204.08443 156.07268 187.49306 1.000 22.53073 51 VAL A O 1
ATOM 315 N N . VAL A 1 52 ? 202.30079 155.64668 186.20965 1.000 24.14716 52 VAL A N 1
ATOM 316 C CA . VAL A 1 52 ? 202.03555 154.35954 186.81873 1.000 25.03901 52 VAL A CA 1
ATOM 317 C C . VAL A 1 52 ? 202.26407 153.30083 185.75917 1.000 29.64484 52 VAL A C 1
ATOM 318 O O . VAL A 1 52 ? 201.51382 153.21105 184.78525 1.000 34.25068 52 VAL A O 1
ATOM 322 N N . LYS A 1 53 ? 203.29999 152.49642 185.94953 1.000 31.50864 53 LYS A N 1
ATOM 323 C CA . LYS A 1 53 ? 203.58327 151.37256 185.07660 1.000 28.95569 53 LYS A CA 1
ATOM 324 C C . LYS A 1 53 ? 202.85721 150.19612 185.70512 1.000 35.31107 53 LYS A C 1
ATOM 325 O O . LYS A 1 53 ? 203.26025 149.71181 186.76027 1.000 41.86481 53 LYS A O 1
ATOM 331 N N . VAL A 1 54 ? 201.77896 149.74971 185.07481 1.000 38.95503 54 VAL A N 1
ATOM 332 C CA . VAL A 1 54 ? 200.94605 148.67449 185.60171 1.000 43.59108 54 VAL A CA 1
ATOM 333 C C . VAL A 1 54 ? 201.31190 147.37063 184.91256 1.000 43.47912 54 VAL A C 1
ATOM 334 O O . VAL A 1 54 ? 201.21683 147.26039 183.68682 1.000 46.94183 54 VAL A O 1
ATOM 338 N N . PHE A 1 55 ? 201.72147 146.38164 185.69955 1.000 46.92732 55 PHE A N 1
ATOM 339 C CA . PHE A 1 55 ? 202.09701 145.06392 185.20050 1.000 55.96572 55 PHE A CA 1
ATOM 340 C C . PHE A 1 55 ? 200.99885 144.04610 185.49214 1.000 64.19877 55 PHE A C 1
ATOM 341 O O . PHE A 1 55 ? 200.83673 143.61230 186.63634 1.000 69.31092 55 PHE A O 1
ATOM 349 N N . ALA A 1 56 ? 200.25358 143.65898 184.46067 1.000 59.96418 56 ALA A N 1
ATOM 350 C CA . ALA A 1 56 ? 199.22035 142.64618 184.61580 1.000 64.02499 56 ALA A CA 1
ATOM 351 C C . ALA A 1 56 ? 199.88878 141.32010 184.94415 1.000 69.05663 56 ALA A C 1
ATOM 352 O O . ALA A 1 56 ? 200.60163 140.75322 184.11373 1.000 70.34782 56 ALA A O 1
ATOM 354 N N . ILE A 1 57 ? 199.66307 140.81631 186.15160 1.000 78.69499 57 ILE A N 1
ATOM 355 C CA . ILE A 1 57 ? 200.43012 139.66616 186.66344 1.000 86.98149 57 ILE A CA 1
ATOM 356 C C . ILE A 1 57 ? 199.59904 138.43338 186.32798 1.000 100.75698 57 ILE A C 1
ATOM 357 O O . ILE A 1 57 ? 198.85112 137.88392 187.14105 1.000 102.73536 57 ILE A O 1
ATOM 362 N N . GLN A 1 58 ? 199.71147 138.00873 185.06780 1.000 103.85818 58 GLN A N 1
ATOM 363 C CA . GLN A 1 58 ? 198.85897 136.94427 184.55190 1.000 107.02999 58 GLN A CA 1
ATOM 364 C C . GLN A 1 58 ? 199.10763 135.62459 185.27021 1.000 116.80715 58 GLN A C 1
ATOM 365 O O . GLN A 1 58 ? 198.16087 134.88580 185.56455 1.000 119.16799 58 GLN A O 1
ATOM 371 N N . ASP A 1 59 ? 200.36653 135.30567 185.56173 1.000 117.17960 59 ASP A N 1
ATOM 372 C CA . ASP A 1 59 ? 200.68546 134.06614 186.26079 1.000 120.22582 59 ASP A CA 1
ATOM 373 C C . ASP A 1 59 ? 201.04763 134.37079 187.70686 1.000 122.33214 59 ASP A C 1
ATOM 374 O O . ASP A 1 59 ? 202.17280 134.81186 187.98562 1.000 122.00134 59 ASP A O 1
ATOM 379 N N . PRO A 1 60 ? 200.13800 134.15534 188.66075 1.000 122.96203 60 PRO A N 1
ATOM 380 C CA . PRO A 1 60 ? 200.46129 134.42395 190.07134 1.000 120.84288 60 PRO A CA 1
ATOM 381 C C . PRO A 1 60 ? 201.59027 133.56957 190.62570 1.000 120.34754 60 PRO A C 1
ATOM 382 O O . PRO A 1 60 ? 202.07986 133.86641 191.72201 1.000 116.07750 60 PRO A O 1
ATOM 386 N N . THR A 1 61 ? 202.00462 132.51518 189.92141 1.000 122.67718 61 THR A N 1
ATOM 387 C CA . THR A 1 61 ? 203.11997 131.70166 190.39222 1.000 124.04958 61 THR A CA 1
ATOM 388 C C . THR A 1 61 ? 204.42575 132.48785 190.41133 1.000 122.36375 61 THR A C 1
ATOM 389 O O . THR A 1 61 ? 205.29381 132.22111 191.25056 1.000 120.56120 61 THR A O 1
ATOM 393 N N . LEU A 1 62 ? 204.58342 133.45357 189.51237 1.000 119.16608 62 LEU A N 1
ATOM 394 C CA . LEU A 1 62 ? 205.83156 134.19827 189.44145 1.000 115.64937 62 LEU A CA 1
ATOM 395 C C . LEU A 1 62 ? 206.04963 134.97468 190.73608 1.000 112.47455 62 LEU A C 1
ATOM 396 O O . LEU A 1 62 ? 205.14135 135.68296 191.18854 1.000 109.91242 62 LEU A O 1
ATOM 401 N N . PRO A 1 63 ? 207.21799 134.86174 191.36189 1.000 112.46583 63 PRO A N 1
ATOM 402 C CA . PRO A 1 63 ? 207.52858 135.65996 192.55615 1.000 108.77674 63 PRO A CA 1
ATOM 403 C C . PRO A 1 63 ? 207.98178 137.07002 192.20869 1.000 96.67604 63 PRO A C 1
ATOM 404 O O . PRO A 1 63 ? 209.11508 137.28795 191.77046 1.000 91.17471 63 PRO A O 1
ATOM 408 N N . LEU A 1 64 ? 207.09646 138.03802 192.42563 1.000 92.10641 64 LEU A N 1
ATOM 409 C CA . LEU A 1 64 ? 207.43397 139.44935 192.30817 1.000 86.18062 64 LEU A CA 1
ATOM 410 C C . LEU A 1 64 ? 208.23227 139.96589 193.49413 1.000 82.67603 64 LEU A C 1
ATOM 411 O O . LEU A 1 64 ? 208.70174 141.10537 193.45322 1.000 81.16385 64 LEU A O 1
ATOM 416 N N . THR A 1 65 ? 208.37328 139.16999 194.55139 1.000 83.90871 65 THR A N 1
ATOM 417 C CA . THR A 1 65 ? 209.18698 139.56072 195.69326 1.000 80.88721 65 THR A CA 1
ATOM 418 C C . THR A 1 65 ? 210.64812 139.78866 195.32919 1.000 72.18205 65 THR A C 1
ATOM 419 O O . THR A 1 65 ? 211.34586 140.51429 196.03925 1.000 67.02360 65 THR A O 1
ATOM 423 N N . SER A 1 66 ? 211.13508 139.16374 194.26232 1.000 73.51922 66 SER A N 1
ATOM 424 C CA . SER A 1 66 ? 212.50556 139.39996 193.82457 1.000 73.18702 66 SER A CA 1
ATOM 425 C C . SER A 1 66 ? 212.65849 140.77778 193.19921 1.000 72.12702 66 SER A C 1
ATOM 426 O O . SER A 1 66 ? 213.67843 141.44916 193.38920 1.000 70.68086 66 SER A O 1
ATOM 429 N N . TYR A 1 67 ? 211.65260 141.20284 192.44248 1.000 68.76783 67 TYR A N 1
ATOM 430 C CA . TYR A 1 67 ? 211.64041 142.51213 191.81739 1.000 61.88505 67 TYR A CA 1
ATOM 431 C C . TYR A 1 67 ? 211.35007 143.62373 192.80982 1.000 59.01758 67 TYR A C 1
ATOM 432 O O . TYR A 1 67 ? 211.88337 144.72537 192.67078 1.000 62.96829 67 TYR A O 1
ATOM 441 N N . LYS A 1 68 ? 210.50933 143.35954 193.80487 1.000 59.49418 68 LYS A N 1
ATOM 442 C CA . LYS A 1 68 ? 210.18579 144.36775 194.80596 1.000 59.34935 68 LYS A CA 1
ATOM 443 C C . LYS A 1 68 ? 211.38797 144.69152 195.67341 1.000 62.26494 68 LYS A C 1
ATOM 444 O O . LYS A 1 68 ? 211.62413 145.85729 196.00713 1.000 64.72331 68 LYS A O 1
ATOM 450 N N . GLN A 1 69 ? 212.17605 143.68237 196.02478 1.000 63.43949 69 GLN A N 1
ATOM 451 C CA . GLN A 1 69 ? 213.39992 143.93109 196.77084 1.000 62.69966 69 GLN A CA 1
ATOM 452 C C . GLN A 1 69 ? 214.35449 144.81277 195.97634 1.000 56.57728 69 GLN A C 1
ATOM 453 O O . GLN A 1 69 ? 214.71437 145.90866 196.41466 1.000 58.77569 69 GLN A O 1
ATOM 459 N N . GLU A 1 70 ? 214.76236 144.35089 194.79524 1.000 53.99471 70 GLU A N 1
ATOM 460 C CA . GLU A 1 70 ? 215.56375 145.14697 193.87329 1.000 50.12647 70 GLU A CA 1
ATOM 461 C C . GLU A 1 70 ? 215.13830 146.59878 193.76385 1.000 50.31403 70 GLU A C 1
ATOM 462 O O . GLU A 1 70 ? 215.96182 147.50692 193.87990 1.000 53.26278 70 GLU A O 1
ATOM 468 N N . LEU A 1 71 ? 213.86254 146.84192 193.50347 1.000 49.01131 71 LEU A N 1
ATOM 469 C CA . LEU A 1 71 ? 213.39857 148.21228 193.34064 1.000 45.96850 71 LEU A CA 1
ATOM 470 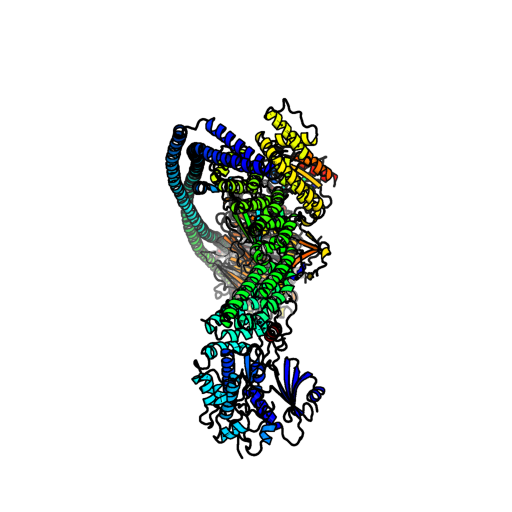C C . LEU A 1 71 ? 213.49722 149.02152 194.62537 1.000 47.71393 71 LEU A C 1
ATOM 471 O O . LEU A 1 71 ? 213.83857 150.20423 194.58626 1.000 50.17028 71 LEU A O 1
ATOM 476 N N . GLU A 1 72 ? 213.18137 148.42234 195.76863 1.000 50.79534 72 GLU A N 1
ATOM 477 C CA . GLU A 1 72 ? 213.45721 149.06239 197.04969 1.000 48.90350 72 GLU A CA 1
ATOM 478 C C . GLU A 1 72 ? 214.92958 149.31924 197.35188 1.000 47.81016 72 GLU A C 1
ATOM 479 O O . GLU A 1 72 ? 215.21960 150.20117 198.16021 1.000 47.98482 72 GLU A O 1
ATOM 485 N N . GLU A 1 73 ? 215.87066 148.59453 196.76027 1.000 50.96630 73 GLU A N 1
ATOM 486 C CA . GLU A 1 73 ? 217.26549 148.99222 196.92950 1.000 48.40212 73 GLU A CA 1
ATOM 487 C C . GLU A 1 73 ? 217.75654 149.96531 195.86254 1.000 46.13455 73 GLU A C 1
ATOM 488 O O . GLU A 1 73 ? 218.71046 150.71010 196.10403 1.000 46.97405 73 GLU A O 1
ATOM 494 N N . LEU A 1 74 ? 217.14618 149.96456 194.68213 1.000 41.30339 74 LEU A N 1
ATOM 495 C CA . LEU A 1 74 ? 217.35039 151.05158 193.73285 1.000 37.48301 74 LEU A CA 1
ATOM 496 C C . LEU A 1 74 ? 216.81541 152.37035 194.25922 1.000 38.99092 74 LEU A C 1
ATOM 497 O O . LEU A 1 74 ? 217.42933 153.42322 194.06438 1.000 42.22886 74 LEU A O 1
ATOM 502 N N . LYS A 1 75 ? 215.65199 152.33274 194.89639 1.000 41.85274 75 LYS A N 1
ATOM 503 C CA . LYS A 1 75 ? 215.04948 153.52142 195.48703 1.000 40.15528 75 LYS A CA 1
ATOM 504 C C . LYS A 1 75 ? 215.91435 154.13536 196.57934 1.000 39.79765 75 LYS A C 1
ATOM 505 O O . LYS A 1 75 ? 215.96968 155.36058 196.71490 1.000 42.76631 75 LYS A O 1
ATOM 511 N N . ILE A 1 76 ? 216.56676 153.30627 197.38760 1.000 41.08056 76 ILE A N 1
ATOM 512 C CA . ILE A 1 76 ? 217.46750 153.80203 198.42703 1.000 39.42445 76 ILE A CA 1
ATOM 513 C C . ILE A 1 76 ? 218.77344 154.32967 197.84609 1.000 37.55840 76 ILE A C 1
ATOM 514 O O . ILE A 1 76 ? 219.21431 155.43170 198.17753 1.000 40.12028 76 ILE A O 1
ATOM 519 N N . ARG A 1 77 ? 219.40738 153.56100 196.97067 1.000 37.16719 77 ARG A N 1
ATOM 520 C CA . ARG A 1 77 ? 220.68014 153.97492 196.39124 1.000 34.24266 77 ARG A CA 1
ATOM 521 C C . ARG A 1 77 ? 220.57104 155.24794 195.56842 1.000 38.11876 77 ARG A C 1
ATOM 522 O O . ARG A 1 77 ? 221.43320 156.12649 195.66134 1.000 41.63155 77 ARG A O 1
ATOM 530 N N . LEU A 1 78 ? 219.52982 155.37167 194.75767 1.000 35.81338 78 LEU A N 1
ATOM 531 C CA . LEU A 1 78 ? 219.33656 156.53871 193.91450 1.000 33.50071 78 LEU A CA 1
ATOM 532 C C . LEU A 1 78 ? 218.57803 157.64497 194.60753 1.000 39.12152 78 LEU A C 1
ATOM 533 O O . LEU A 1 78 ? 218.07257 158.54911 193.94040 1.000 44.28270 78 LEU A O 1
ATOM 538 N N . ASN A 1 79 ? 218.47497 157.58833 195.92831 1.000 41.73871 79 ASN A N 1
ATOM 539 C CA . ASN A 1 79 ? 217.77782 158.62687 196.66886 1.000 44.96316 79 ASN A CA 1
ATOM 540 C C . ASN A 1 79 ? 218.44299 159.98370 196.49933 1.000 49.64816 79 ASN A C 1
ATOM 541 O O . ASN A 1 79 ? 217.75910 160.99637 196.32522 1.000 54.88500 79 ASN A O 1
ATOM 546 N N . SER A 1 80 ? 219.76872 160.03249 196.56368 1.000 49.57525 80 SER A N 1
ATOM 547 C CA . SER A 1 80 ? 220.51305 161.27467 196.41629 1.000 51.45162 80 SER A CA 1
ATOM 548 C C . SER A 1 80 ? 221.06561 161.50876 195.01730 1.000 49.94814 80 SER A C 1
ATOM 549 O O . SER A 1 80 ? 221.67796 162.55278 194.78558 1.000 48.15643 80 SER A O 1
ATOM 552 N N . ALA A 1 81 ? 220.89141 160.56909 194.09174 1.000 47.78452 81 ALA A N 1
ATOM 553 C CA . ALA A 1 81 ? 221.31435 160.74102 192.69917 1.000 34.89888 81 ALA A CA 1
ATOM 554 C C . ALA A 1 81 ? 220.42591 161.75371 191.98582 1.000 32.29449 81 ALA A C 1
ATOM 555 O O . ALA A 1 81 ? 219.32526 161.42692 191.55482 1.000 37.77970 81 ALA A O 1
ATOM 557 N N . GLN A 1 82 ? 220.90426 162.98945 191.84352 1.000 30.40113 82 GLN A N 1
ATOM 558 C CA . GLN A 1 82 ? 220.04221 164.08816 191.42460 1.000 31.68117 82 GLN A CA 1
ATOM 559 C C . GLN A 1 82 ? 219.51567 163.95433 190.00894 1.000 29.41276 82 GLN A C 1
ATOM 560 O O . GLN A 1 82 ? 218.50281 164.57197 189.68704 1.000 34.47268 82 GLN A O 1
ATOM 566 N N . ASN A 1 83 ? 220.18110 163.20101 189.14574 1.000 27.88291 83 ASN A N 1
ATOM 567 C CA . ASN A 1 83 ? 219.72863 163.02742 187.77677 1.000 23.31739 83 ASN A CA 1
ATOM 568 C C . ASN A 1 83 ? 219.15489 161.65322 187.53394 1.000 21.99898 83 ASN A C 1
ATOM 569 O O . ASN A 1 83 ? 218.91314 161.30126 186.38769 1.000 27.25812 83 ASN A O 1
ATOM 574 N N . CYS A 1 84 ? 218.97645 160.85772 188.56902 1.000 21.83832 84 CYS A N 1
ATOM 575 C CA . CYS A 1 84 ? 218.32550 159.57166 188.44209 1.000 22.85628 84 CYS A CA 1
ATOM 576 C C . CYS A 1 84 ? 216.98525 159.68937 189.13261 1.000 26.95748 84 CYS A C 1
ATOM 577 O O . CYS A 1 84 ? 216.86848 160.34388 190.16530 1.000 34.45745 84 CYS A O 1
ATOM 580 N N . LEU A 1 85 ? 215.97091 159.07860 188.54184 1.000 25.49432 85 LEU A N 1
ATOM 581 C CA . LEU A 1 85 ? 214.63352 159.02199 189.11158 1.000 25.47201 85 LEU A CA 1
ATOM 582 C C . LEU A 1 85 ? 214.20550 157.56820 189.23620 1.000 23.71136 85 LEU A C 1
ATOM 583 O O . LEU A 1 85 ? 213.62886 157.00963 188.30108 1.000 26.05754 85 LEU A O 1
ATOM 588 N N . PRO A 1 86 ? 214.46883 156.91692 190.36183 1.000 24.76231 86 PRO A N 1
ATOM 589 C CA . PRO A 1 86 ? 213.99325 155.54812 190.55324 1.000 28.91748 86 PRO A CA 1
ATOM 590 C C . PRO A 1 86 ? 212.47771 155.47973 190.67943 1.000 30.21229 86 PRO A C 1
ATOM 591 O O . PRO A 1 86 ? 211.78887 156.48655 190.82678 1.000 36.23747 86 PRO A O 1
ATOM 595 N N . PHE A 1 87 ? 211.94721 154.26827 190.58210 1.000 25.96636 87 PHE A N 1
ATOM 596 C CA . PHE A 1 87 ? 210.55502 154.07921 190.94561 1.000 27.14413 87 PHE A CA 1
ATOM 597 C C . PHE A 1 87 ? 210.42046 154.30194 192.43555 1.000 33.01827 87 PHE A C 1
ATOM 598 O O . PHE A 1 87 ? 211.03584 153.60174 193.23889 1.000 38.78804 87 PHE A O 1
ATOM 606 N N . GLN A 1 88 ? 209.59274 155.26840 192.79659 1.000 34.39494 88 GLN A N 1
ATOM 607 C CA . GLN A 1 88 ? 209.41207 155.65889 194.17714 1.000 31.86137 88 GLN A CA 1
ATOM 608 C C . GLN A 1 88 ? 208.44516 154.77043 194.92817 1.000 34.61493 88 GLN A C 1
ATOM 609 O O . GLN A 1 88 ? 208.49924 154.72772 196.15639 1.000 44.29223 88 GLN A O 1
ATOM 615 N N . LYS A 1 89 ? 207.57008 154.05676 194.23696 1.000 33.66282 89 LYS A N 1
ATOM 616 C CA . LYS A 1 89 ? 206.69408 153.13303 194.92792 1.000 36.11968 89 LYS A CA 1
ATOM 617 C C . LYS A 1 89 ? 206.45623 151.92463 194.03803 1.000 38.11559 89 LYS A C 1
ATOM 618 O O . LYS A 1 89 ? 206.77436 151.92918 192.85084 1.000 39.04251 89 LYS A O 1
ATOM 624 N N . ALA A 1 90 ? 205.96385 150.86177 194.66131 1.000 44.31766 90 ALA A N 1
ATOM 625 C CA . ALA A 1 90 ? 205.79076 149.55504 194.04588 1.000 48.42630 90 ALA A CA 1
ATOM 626 C C . ALA A 1 90 ? 204.76958 148.81633 194.89229 1.000 59.35226 90 ALA A C 1
ATOM 627 O O . ALA A 1 90 ? 204.83982 148.86612 196.12164 1.000 56.36022 90 ALA A O 1
ATOM 629 N N . SER A 1 91 ? 203.81053 148.15567 194.24800 1.000 67.01825 91 SER A N 1
ATOM 630 C CA . SER A 1 91 ? 202.68686 147.58772 194.98957 1.000 72.55520 91 SER A CA 1
ATOM 631 C C . SER A 1 91 ? 202.26036 146.28000 194.33174 1.000 78.60668 91 SER A C 1
ATOM 632 O O . SER A 1 91 ? 201.62309 146.28574 193.27751 1.000 81.53044 91 SER A O 1
ATOM 635 N N . GLU A 1 92 ? 202.62427 145.16692 194.97259 1.000 84.28812 92 GLU A N 1
ATOM 636 C CA . GLU A 1 92 ? 202.49762 143.84663 194.36293 1.000 91.12646 92 GLU A CA 1
ATOM 637 C C . GLU A 1 92 ? 201.05351 143.48067 194.04267 1.000 96.85445 92 GLU A C 1
ATOM 638 O O . GLU A 1 92 ? 200.81021 142.68492 193.12976 1.000 97.28432 92 GLU A O 1
ATOM 644 N N . LYS A 1 93 ? 200.07894 144.05991 194.75464 1.000 98.55728 93 LYS A N 1
ATOM 645 C CA . LYS A 1 93 ? 198.70759 143.57194 194.64421 1.000 103.48103 93 LYS A CA 1
ATOM 646 C C . LYS A 1 93 ? 197.68061 144.69692 194.58156 1.000 104.41942 93 LYS A C 1
ATOM 647 O O . LYS A 1 93 ? 196.51588 144.47843 194.93531 1.000 106.66379 93 LYS A O 1
ATOM 653 N N . ALA A 1 94 ? 198.09397 145.89228 194.15806 1.000 103.62011 94 ALA A N 1
ATOM 654 C CA . ALA A 1 94 ? 197.20815 147.05416 194.10908 1.000 106.83827 94 ALA A CA 1
ATOM 655 C C . ALA A 1 94 ? 195.86613 146.77236 193.42985 1.000 110.17836 94 ALA A C 1
ATOM 656 O O . ALA A 1 94 ? 194.82620 147.25954 193.88789 1.000 108.30395 94 ALA A O 1
ATOM 658 N N . SER A 1 95 ? 195.85440 145.99321 192.34121 1.000 106.31973 95 SER A N 1
ATOM 659 C CA . SER A 1 95 ? 194.58842 145.53874 191.76840 1.000 108.33323 95 SER A CA 1
ATOM 660 C C . SER A 1 95 ? 194.47731 144.01837 191.69141 1.000 104.68291 95 SER A C 1
ATOM 661 O O . SER A 1 95 ? 193.71467 143.49968 190.87016 1.000 100.28896 95 SER A O 1
ATOM 664 N N . GLU A 1 96 ? 195.22040 143.30410 192.53872 1.000 106.77526 96 GLU A N 1
ATOM 665 C CA . GLU A 1 96 ? 195.13681 141.85815 192.74348 1.000 107.93164 96 GLU A CA 1
ATOM 666 C C . GLU A 1 96 ? 195.63804 141.04505 191.55509 1.000 104.76799 96 GLU A C 1
ATOM 667 O O . GLU A 1 96 ? 196.31278 140.02875 191.74352 1.000 104.62943 96 GLU A O 1
ATOM 673 N N . LYS A 1 97 ? 195.32928 141.47240 190.33194 1.000 101.88793 97 LYS A N 1
ATOM 674 C CA . LYS A 1 97 ? 195.94055 140.92210 189.13079 1.000 95.96460 97 LYS A CA 1
ATOM 675 C C . LYS A 1 97 ? 196.82395 141.94515 188.43195 1.000 84.96041 97 LYS A C 1
ATOM 676 O O . LYS A 1 97 ? 197.02118 141.87800 187.21822 1.000 82.77703 97 LYS A O 1
ATOM 682 N N . ALA A 1 98 ? 197.35731 142.89919 189.18350 1.000 82.06035 98 ALA A N 1
ATOM 683 C CA . ALA A 1 98 ? 198.25059 143.89337 188.62337 1.000 73.22213 98 ALA A CA 1
ATOM 684 C C . ALA A 1 98 ? 199.19336 144.40145 189.69574 1.000 73.46378 98 ALA A C 1
ATOM 685 O O . ALA A 1 98 ? 198.78442 144.62054 190.83762 1.000 85.57092 98 ALA A O 1
ATOM 687 N N . ALA A 1 99 ? 200.44285 144.61092 189.31217 1.000 64.55060 99 ALA A N 1
ATOM 688 C CA . ALA A 1 99 ? 201.40152 145.36613 190.09908 1.000 60.93861 99 ALA A CA 1
ATOM 689 C C . ALA A 1 99 ? 201.57260 146.73775 189.47326 1.000 57.60915 99 ALA A C 1
ATOM 690 O O . ALA A 1 99 ? 201.13068 146.99152 188.35623 1.000 61.18330 99 ALA A O 1
ATOM 692 N N . MET A 1 100 ? 202.21679 147.63574 190.20192 1.000 56.49634 100 MET A N 1
ATOM 693 C CA . MET A 1 100 ? 202.30856 149.01158 189.74553 1.000 47.98846 100 MET A CA 1
ATOM 694 C C . MET A 1 100 ? 203.56929 149.64694 190.28867 1.000 41.92109 100 MET A C 1
ATOM 695 O O . MET A 1 100 ? 203.89272 149.51481 191.46883 1.000 44.43234 100 MET A O 1
ATOM 700 N N . LEU A 1 101 ? 204.24152 150.37265 189.41441 1.000 36.16665 101 LEU A N 1
ATOM 701 C CA . LEU A 1 101 ? 205.43812 151.12379 189.72639 1.000 31.76320 101 LEU A CA 1
ATOM 702 C C . LEU A 1 101 ? 205.12848 152.59546 189.58929 1.000 27.09758 101 LEU A C 1
ATOM 703 O O . LEU A 1 101 ? 204.56381 153.01798 188.58222 1.000 29.75958 101 LEU A O 1
ATOM 708 N N . PHE A 1 102 ? 205.47611 153.36551 190.60141 1.000 31.09388 102 PHE A N 1
ATOM 709 C CA . PHE A 1 102 ? 205.10896 154.76589 190.66740 1.000 28.08741 102 PHE A CA 1
ATOM 710 C C . PHE A 1 102 ? 206.36546 155.59339 190.58889 1.000 23.72121 102 PHE A C 1
ATOM 711 O O . PHE A 1 102 ? 207.35624 155.28784 191.24643 1.000 31.45370 102 PHE A O 1
ATOM 719 N N . ARG A 1 103 ? 206.32443 156.61378 189.75555 1.000 19.82107 103 ARG A N 1
ATOM 720 C CA . ARG A 1 103 ? 207.31635 157.65995 189.77339 1.000 22.62762 103 ARG A CA 1
ATOM 721 C C . ARG A 1 103 ? 206.65006 158.92173 189.26971 1.000 21.17473 103 ARG A C 1
ATOM 722 O O . ARG A 1 103 ? 205.64581 158.87197 188.57069 1.000 25.10072 103 ARG A O 1
ATOM 730 N N . GLN A 1 104 ? 207.23443 160.05496 189.61215 1.000 20.07789 104 GLN A N 1
ATOM 731 C CA . GLN A 1 104 ? 206.80989 161.31933 189.04428 1.000 19.45479 104 GLN A CA 1
ATOM 732 C C . GLN A 1 104 ? 206.78153 161.29944 187.52360 1.000 22.66942 104 GLN A C 1
ATOM 733 O O . GLN A 1 104 ? 207.47831 160.50934 186.88725 1.000 26.75215 104 GLN A O 1
ATOM 739 N N . TYR A 1 105 ? 205.97852 162.17292 186.94210 1.000 21.24814 105 TYR A N 1
ATOM 740 C CA . TYR A 1 105 ? 205.93985 162.40129 185.51235 1.000 21.36908 105 TYR A CA 1
ATOM 741 C C . TYR A 1 105 ? 206.72541 163.66298 185.22127 1.000 23.04260 105 TYR A C 1
ATOM 742 O O . TYR A 1 105 ? 206.57655 164.66312 185.92118 1.000 27.29094 105 TYR A O 1
ATOM 751 N N . VAL A 1 106 ? 207.56463 163.60709 184.21559 1.000 20.69724 106 VAL A N 1
ATOM 752 C CA . VAL A 1 106 ? 208.40352 164.73167 183.83387 1.000 22.32304 106 VAL A CA 1
ATOM 753 C C . VAL A 1 106 ? 207.80786 165.40990 182.60956 1.000 22.22471 106 VAL A C 1
ATOM 754 O O . VAL A 1 106 ? 207.14528 164.78759 181.79268 1.000 26.67175 106 VAL A O 1
ATOM 758 N N . ARG A 1 107 ? 208.01945 166.71635 182.51296 1.000 22.58497 107 ARG A N 1
ATOM 759 C CA . ARG A 1 107 ? 207.62648 167.49915 181.35249 1.000 24.58171 107 ARG A CA 1
ATOM 760 C C . ARG A 1 107 ? 207.86334 166.80393 180.02519 1.000 26.32608 107 ARG A C 1
ATOM 761 O O . ARG A 1 107 ? 206.91674 166.51555 179.28853 1.000 33.45000 107 ARG A O 1
ATOM 769 N N . ASP A 1 108 ? 209.11952 166.53222 179.69971 1.000 25.60557 108 ASP A N 1
ATOM 770 C CA . ASP A 1 108 ? 209.45214 165.84392 178.47005 1.000 25.00939 108 ASP A CA 1
ATOM 771 C C . ASP A 1 108 ? 210.24102 164.57612 178.73159 1.000 24.85744 108 ASP A C 1
ATOM 772 O O . ASP A 1 108 ? 210.71375 164.30998 179.82976 1.000 24.85373 108 ASP A O 1
ATOM 777 N N . ASN A 1 109 ? 210.29897 163.77942 177.67953 1.000 26.68689 109 ASN A N 1
ATOM 778 C CA . ASN A 1 109 ? 211.23652 162.69938 177.49047 1.000 20.72905 109 ASN A CA 1
ATOM 779 C C . ASN A 1 109 ? 212.06127 163.10897 176.29137 1.000 29.54343 109 ASN A C 1
ATOM 780 O O . ASN A 1 109 ? 211.56617 163.78904 175.39350 1.000 35.95730 109 ASN A O 1
ATOM 785 N N . LEU A 1 110 ? 213.32349 162.71481 176.28198 1.000 27.73136 110 LEU A N 1
ATOM 786 C CA . LEU A 1 110 ? 214.26477 163.31591 175.35241 1.000 23.26521 110 LEU A CA 1
ATOM 787 C C . LEU A 1 110 ? 213.88402 163.04370 173.90530 1.000 26.94730 110 LEU A C 1
ATOM 788 O O . LEU A 1 110 ? 214.03484 163.91207 173.04584 1.000 30.60086 110 LEU A O 1
ATOM 793 N N . TYR A 1 111 ? 213.38994 161.84699 173.61659 1.000 28.28997 111 TYR A N 1
ATOM 794 C CA . TYR A 1 111 ? 212.90375 161.53714 172.27919 1.000 29.08605 111 TYR A CA 1
ATOM 795 C C . TYR A 1 111 ? 211.84702 162.51174 171.78533 1.000 30.18622 111 TYR A C 1
ATOM 796 O O . TYR A 1 111 ? 211.85922 162.89986 170.61592 1.000 37.38690 111 TYR A O 1
ATOM 805 N N . ASP A 1 112 ? 210.91983 162.91562 172.64152 1.000 28.70096 112 ASP A N 1
ATOM 806 C CA . ASP A 1 112 ? 209.96865 163.93430 172.22680 1.000 30.54738 112 ASP A CA 1
ATOM 807 C C . ASP A 1 112 ? 210.55667 165.33348 172.28876 1.000 32.84797 112 ASP A C 1
ATOM 808 O O . ASP A 1 112 ? 210.34103 166.13469 171.37793 1.000 38.86931 112 ASP A O 1
ATOM 813 N N . ARG A 1 113 ? 211.28447 165.64273 173.35521 1.000 30.82645 113 ARG A N 1
ATOM 814 C CA . ARG A 1 113 ? 211.92032 166.94501 173.49679 1.000 29.97438 113 ARG A CA 1
ATOM 815 C C . ARG A 1 113 ? 212.73781 167.33244 172.27163 1.000 32.90474 113 ARG A C 1
ATOM 816 O O . ARG A 1 113 ? 212.74408 168.49788 171.87186 1.000 40.04754 113 ARG A O 1
ATOM 824 N N . ILE A 1 114 ? 213.42733 166.37284 171.65945 1.000 32.22442 114 ILE A N 1
ATOM 825 C CA . ILE A 1 114 ? 214.20456 166.64384 170.45125 1.000 32.90742 114 ILE A CA 1
ATOM 826 C C . ILE A 1 114 ? 213.35922 167.29919 169.37047 1.000 36.80341 114 ILE A C 1
ATOM 827 O O . ILE A 1 114 ? 213.86001 168.10019 168.57661 1.000 41.70904 114 ILE A O 1
ATOM 832 N N . SER A 1 115 ? 212.06344 167.01549 169.35008 1.000 38.39994 115 SER A N 1
ATOM 833 C CA . SER A 1 115 ? 211.15518 167.57643 168.36443 1.000 36.16503 115 SER A CA 1
ATOM 834 C C . SER A 1 115 ? 210.36435 168.77311 168.86645 1.000 36.95407 115 SER A C 1
ATOM 835 O O . SER A 1 115 ? 209.99097 169.62758 168.06425 1.000 45.21938 115 SER A O 1
ATOM 838 N N . THR A 1 116 ? 210.08206 168.86139 170.15730 1.000 34.60012 116 THR A N 1
ATOM 839 C CA . THR A 1 116 ? 209.35162 170.00537 170.67405 1.000 36.87926 116 THR A CA 1
ATOM 840 C C . THR A 1 116 ? 210.18828 171.27065 170.59700 1.000 39.60970 116 THR A C 1
ATOM 841 O O . THR A 1 116 ? 211.41541 171.22856 170.59391 1.000 43.05638 116 THR A O 1
ATOM 845 N N . ARG A 1 117 ? 209.51773 172.38274 170.50168 1.000 40.14457 117 ARG A N 1
ATOM 846 C CA . ARG A 1 117 ? 210.11418 173.70511 170.51443 1.000 38.27966 117 ARG A CA 1
ATOM 847 C C . ARG A 1 117 ? 210.15105 174.28684 171.92347 1.000 40.34356 117 ARG A C 1
ATOM 848 O O . ARG A 1 117 ? 209.30155 173.96882 172.75775 1.000 41.26449 117 ARG A O 1
ATOM 856 N N . PRO A 1 118 ? 211.13817 175.13738 172.21416 1.000 39.18928 118 PRO A N 1
ATOM 857 C CA . PRO A 1 118 ? 212.23547 175.56105 171.33865 1.000 37.30576 118 PRO A CA 1
ATOM 858 C C . PRO A 1 118 ? 213.20149 174.42895 171.05977 1.000 42.32748 118 PRO A C 1
ATOM 859 O O . PRO A 1 118 ? 213.51325 173.66248 171.94975 1.000 48.52752 118 PRO A O 1
ATOM 863 N N . PHE A 1 119 ? 213.68134 174.28290 169.83311 1.000 38.47932 119 PHE A N 1
ATOM 864 C CA . PHE A 1 119 ? 214.66308 173.25154 169.54447 1.000 38.96832 119 PHE A CA 1
ATOM 865 C C . PHE A 1 119 ? 215.92063 173.42573 170.37843 1.000 45.98899 119 PHE A C 1
ATOM 866 O O . PHE A 1 119 ? 216.35835 174.54252 170.65311 1.000 47.83782 119 PHE A O 1
ATOM 874 N N . LEU A 1 120 ? 216.47772 172.29879 170.80188 1.000 46.23401 120 LEU A N 1
ATOM 875 C CA . LEU A 1 120 ? 217.68194 172.26787 171.61478 1.000 41.22565 120 LEU A CA 1
ATOM 876 C C . LEU A 1 120 ? 218.86010 172.81061 170.82405 1.000 40.72367 120 LEU A C 1
ATOM 877 O O . LEU A 1 120 ? 219.15506 172.32795 169.73013 1.000 41.02715 120 LEU A O 1
ATOM 882 N N . ASN A 1 121 ? 219.52361 173.81945 171.37586 1.000 41.81612 121 ASN A N 1
ATOM 883 C CA . ASN A 1 121 ? 220.77977 174.30199 170.83650 1.000 39.69492 121 ASN A CA 1
ATOM 884 C C . ASN A 1 121 ? 221.85265 173.22960 170.95849 1.000 43.24789 121 ASN A C 1
ATOM 885 O O . ASN A 1 121 ? 221.66419 172.18849 171.58725 1.000 48.41419 121 ASN A O 1
ATOM 890 N N . ASN A 1 122 ? 222.99266 173.48958 170.32652 1.000 43.40438 122 ASN A N 1
ATOM 891 C CA . ASN A 1 122 ? 224.17431 172.67917 170.58117 1.000 39.86135 122 ASN A CA 1
ATOM 892 C C . ASN A 1 122 ? 224.53069 172.68468 172.06229 1.000 41.38346 122 ASN A C 1
ATOM 893 O O . ASN A 1 122 ? 224.76590 171.62870 172.65397 1.000 44.67299 122 ASN A O 1
ATOM 898 N N . ILE A 1 123 ? 224.54241 173.86237 172.68736 1.000 37.32348 123 ILE A N 1
ATOM 899 C CA . ILE A 1 123 ? 224.90885 173.96492 174.09633 1.000 37.66936 123 ILE A CA 1
ATOM 900 C C . ILE A 1 123 ? 223.88056 173.30176 175.00125 1.000 36.90840 123 ILE A C 1
ATOM 901 O O . ILE A 1 123 ? 224.22131 172.84306 176.09320 1.000 38.31814 123 ILE A O 1
ATOM 906 N N . GLU A 1 124 ? 222.61893 173.23664 174.58008 1.000 38.21901 124 GLU A N 1
ATOM 907 C CA . GLU A 1 124 ? 221.61407 172.50816 175.34613 1.000 33.57299 124 GLU A CA 1
ATOM 908 C C . GLU A 1 124 ? 221.72975 171.01060 175.14888 1.000 31.94178 124 GLU A C 1
ATOM 909 O O . GLU A 1 124 ? 221.51485 170.24966 176.09286 1.000 34.52589 124 GLU A O 1
ATOM 915 N N . LYS A 1 125 ? 222.02551 170.56410 173.93260 1.000 31.50204 125 LYS A N 1
ATOM 916 C CA . LYS A 1 125 ? 222.32227 169.15366 173.72935 1.000 29.43811 125 LYS A CA 1
ATOM 917 C C . LYS A 1 125 ? 223.54135 168.72789 174.52315 1.000 30.98371 125 LYS A C 1
ATOM 918 O O . LYS A 1 125 ? 223.55124 167.65654 175.12968 1.000 29.86034 125 LYS A O 1
ATOM 924 N N . ARG A 1 126 ? 224.58073 169.55440 174.51641 1.000 34.87072 126 ARG A N 1
ATOM 925 C CA . ARG A 1 126 ? 225.77660 169.30887 175.31229 1.000 29.33454 126 ARG A CA 1
ATOM 926 C C . ARG A 1 126 ? 225.44393 169.19334 176.79121 1.000 28.74975 126 ARG A C 1
ATOM 927 O O . ARG A 1 126 ? 225.92489 168.29478 177.47911 1.000 32.46553 126 ARG A O 1
ATOM 935 N N . TRP A 1 127 ? 224.63068 170.11196 177.29541 1.000 27.74633 127 TRP A N 1
ATOM 936 C CA . TRP A 1 127 ? 224.10587 170.04566 178.65455 1.000 24.27241 127 TRP A CA 1
ATOM 937 C C . TRP A 1 127 ? 223.26232 168.80655 178.93137 1.000 24.61390 127 TRP A C 1
ATOM 938 O O . TRP A 1 127 ? 223.25440 168.30803 180.05687 1.000 26.03284 127 TRP A O 1
ATOM 949 N N . ILE A 1 128 ? 222.54321 168.29615 177.94532 1.000 25.08883 128 ILE A N 1
ATOM 950 C CA . ILE A 1 128 ? 221.78863 167.06991 178.15980 1.000 20.96807 128 ILE A CA 1
ATOM 951 C C . ILE A 1 128 ? 222.70117 165.85081 178.16001 1.000 23.83140 128 ILE A C 1
ATOM 952 O O . ILE A 1 128 ? 222.57734 164.97217 179.01678 1.000 30.81624 128 ILE A O 1
ATOM 957 N N . ALA A 1 129 ? 223.62161 165.76774 177.20155 1.000 22.60721 129 ALA A N 1
ATOM 958 C CA . ALA A 1 129 ? 224.61804 164.70200 177.19586 1.000 21.77751 129 ALA A CA 1
ATOM 959 C C . ALA A 1 129 ? 225.51595 164.73626 178.42323 1.000 24.43630 129 ALA A C 1
ATOM 960 O O . ALA A 1 129 ? 225.89951 163.68700 178.94488 1.000 26.96404 129 ALA A O 1
ATOM 962 N N . PHE A 1 130 ? 225.89495 165.92648 178.87685 1.000 25.13739 130 PHE A N 1
ATOM 963 C CA . PHE A 1 130 ? 226.61845 166.05141 180.13493 1.000 20.04086 130 PHE A CA 1
ATOM 964 C C . PHE A 1 130 ? 225.83461 165.45661 181.28613 1.000 22.12619 130 PHE A C 1
ATOM 965 O O . PHE A 1 130 ? 226.38997 164.72349 182.10675 1.000 25.56653 130 PHE A O 1
ATOM 973 N N . GLN A 1 131 ? 224.53593 165.72030 181.34748 1.000 23.28665 131 GLN A N 1
ATOM 974 C CA . GLN A 1 131 ? 223.76440 165.23418 182.47744 1.000 19.16102 131 GLN A CA 1
ATOM 975 C C . GLN A 1 131 ? 223.38040 163.77772 182.35190 1.000 18.92477 131 GLN A C 1
ATOM 976 O O . GLN A 1 131 ? 223.13886 163.13167 183.36536 1.000 23.37975 131 GLN A O 1
ATOM 982 N N . ILE A 1 132 ? 223.29818 163.25339 181.13810 1.000 18.60293 132 ILE A N 1
ATOM 983 C CA . ILE A 1 132 ? 223.18085 161.81331 180.94984 1.000 19.22203 132 ILE A CA 1
ATOM 984 C C . ILE A 1 132 ? 224.39578 161.09979 181.51707 1.000 20.46218 132 ILE A C 1
ATOM 985 O O . ILE A 1 132 ? 224.27174 160.12019 182.25465 1.000 24.89217 132 ILE A O 1
ATOM 990 N N . LEU A 1 133 ? 225.59027 161.57295 181.17853 1.000 23.59297 133 LEU A N 1
ATOM 991 C CA . LEU A 1 133 ? 226.80469 161.02622 181.77382 1.000 23.21927 133 LEU A CA 1
ATOM 992 C C . LEU A 1 133 ? 226.90114 161.28177 183.26694 1.000 20.50371 133 LEU A C 1
ATOM 993 O O . LEU A 1 133 ? 227.47053 160.46517 183.98647 1.000 22.66334 133 LEU A O 1
ATOM 998 N N . THR A 1 134 ? 226.36769 162.39430 183.74936 1.000 20.38792 134 THR A N 1
ATOM 999 C CA . THR A 1 134 ? 226.29062 162.61848 185.18565 1.000 20.97606 134 THR A CA 1
ATOM 1000 C C . THR A 1 134 ? 225.31628 161.66314 185.85755 1.000 21.86399 134 THR A C 1
ATOM 1001 O O . THR A 1 134 ? 225.58470 161.17887 186.95450 1.000 26.06630 134 THR A O 1
ATOM 1005 N N . ALA A 1 135 ? 224.17463 161.39016 185.22824 1.000 22.45719 135 ALA A N 1
ATOM 1006 C CA . ALA A 1 135 ? 223.21512 160.44368 185.78679 1.000 18.05278 135 ALA A CA 1
ATOM 1007 C C . ALA A 1 135 ? 223.76968 159.03341 185.83186 1.000 21.54365 135 ALA A C 1
ATOM 1008 O O . ALA A 1 135 ? 223.63665 158.34014 186.84352 1.000 28.13024 135 ALA A O 1
ATOM 1010 N N . VAL A 1 136 ? 224.38847 158.58570 184.74608 1.000 22.89505 136 VAL A N 1
ATOM 1011 C CA . VAL A 1 136 ? 225.00304 157.26271 184.72104 1.000 22.33418 136 VAL A CA 1
ATOM 1012 C C . VAL A 1 136 ? 226.08939 157.16181 185.76718 1.000 22.72494 136 VAL A C 1
ATOM 1013 O O . VAL A 1 136 ? 226.19915 156.16373 186.48089 1.000 24.51571 136 VAL A O 1
ATOM 1017 N N . ASP A 1 137 ? 226.90840 158.19354 185.86952 1.000 24.60077 137 ASP A N 1
ATOM 1018 C CA . ASP A 1 137 ? 227.95305 158.23209 186.87208 1.000 20.09089 137 ASP A CA 1
ATOM 1019 C C . ASP A 1 137 ? 227.37949 158.21464 188.27987 1.000 23.72500 137 ASP A C 1
ATOM 1020 O O . ASP A 1 137 ? 227.90056 157.52265 189.15465 1.000 30.13405 137 ASP A O 1
ATOM 1025 N N . GLN A 1 138 ? 226.30481 158.96640 188.52048 1.000 24.70969 138 GLN A N 1
ATOM 1026 C CA . GLN A 1 138 ? 225.62698 158.93580 189.81480 1.000 21.36358 138 GLN A CA 1
ATOM 1027 C C . GLN A 1 138 ? 225.08871 157.56176 190.19921 1.000 22.00141 138 GLN A C 1
ATOM 1028 O O . GLN A 1 138 ? 225.33419 157.08345 191.30533 1.000 27.84145 138 GLN A O 1
ATOM 1034 N N . ALA A 1 139 ? 224.33634 156.91889 189.31365 1.000 19.63116 139 ALA A N 1
ATOM 1035 C CA . ALA A 1 139 ? 223.85525 155.56722 189.57891 1.000 20.53739 139 ALA A CA 1
ATOM 1036 C C . ALA A 1 139 ? 224.97355 154.55377 189.71142 1.000 24.43610 139 ALA A C 1
ATOM 1037 O O . ALA A 1 139 ? 224.91922 153.67131 190.56961 1.000 28.41835 139 ALA A O 1
ATOM 1039 N N . HIS A 1 140 ? 225.98528 154.65227 188.86734 1.000 25.21489 140 HIS A N 1
ATOM 1040 C CA . HIS A 1 140 ? 227.09421 153.71005 188.89803 1.000 21.98344 140 HIS A CA 1
ATOM 1041 C C . HIS A 1 140 ? 227.92216 153.81873 190.16063 1.000 26.49763 140 HIS A C 1
ATOM 1042 O O . HIS A 1 140 ? 228.34323 152.80195 190.71667 1.000 31.94495 140 HIS A O 1
ATOM 1049 N N . LYS A 1 141 ? 228.18012 155.03404 190.62280 1.000 25.20019 141 LYS A N 1
ATOM 1050 C CA . LYS A 1 141 ? 228.74825 155.21306 191.94664 1.000 22.40099 141 LYS A CA 1
ATOM 1051 C C . LYS A 1 141 ? 227.85694 154.65321 193.04450 1.000 29.63207 141 LYS A C 1
ATOM 1052 O O . LYS A 1 141 ? 228.35386 154.08197 194.02047 1.000 37.46411 141 LYS A O 1
ATOM 1058 N N . SER A 1 142 ? 226.54432 154.80922 192.91764 1.000 28.40959 142 SER A N 1
ATOM 1059 C CA . SER A 1 142 ? 225.63287 154.32709 193.94903 1.000 23.32916 142 SER A CA 1
ATOM 1060 C C . SER A 1 142 ? 225.53993 152.81716 193.98831 1.000 25.69656 142 SER A C 1
ATOM 1061 O O . SER A 1 142 ? 225.20903 152.26010 195.03213 1.000 34.63385 142 SER A O 1
ATOM 1064 N N . GLY A 1 143 ? 225.85420 152.14676 192.90231 1.000 25.44953 143 GLY A N 1
ATOM 1065 C CA . GLY A 1 143 ? 225.83843 150.71401 192.84714 1.000 23.06190 143 GLY A CA 1
ATOM 1066 C C . GLY A 1 143 ? 224.72432 150.21258 192.01445 1.000 26.51303 143 GLY A C 1
ATOM 1067 O O . GLY A 1 143 ? 224.32158 149.06445 192.17876 1.000 32.42904 143 GLY A O 1
ATOM 1068 N N . VAL A 1 144 ? 224.18459 151.04953 191.14895 1.000 25.09044 144 VAL A N 1
ATOM 1069 C CA . VAL A 1 144 ? 222.99995 150.78927 190.35768 1.000 22.42974 144 VAL A CA 1
ATOM 1070 C C . VAL A 1 144 ? 223.42293 150.77613 188.90105 1.000 27.17728 144 VAL A C 1
ATOM 1071 O O . VAL A 1 144 ? 224.30738 151.53923 188.50663 1.000 29.64384 144 VAL A O 1
ATOM 1075 N N . ARG A 1 145 ? 222.82815 149.89288 188.10918 1.000 28.03224 145 ARG A N 1
ATOM 1076 C CA . ARG A 1 145 ? 222.89436 149.99216 186.66091 1.000 24.83446 145 ARG A CA 1
ATOM 1077 C C . ARG A 1 145 ? 221.49892 150.24416 186.12193 1.000 28.14024 145 ARG A C 1
ATOM 1078 O O . ARG A 1 145 ? 220.51732 149.71681 186.64674 1.000 37.10369 145 ARG A O 1
ATOM 1086 N N . HIS A 1 146 ? 221.41449 151.04390 185.07231 1.000 26.86848 146 HIS A N 1
ATOM 1087 C CA . HIS A 1 146 ? 220.19962 151.21593 184.28172 1.000 26.49940 146 HIS A CA 1
ATOM 1088 C C . HIS A 1 146 ? 220.23841 150.30513 183.06307 1.000 30.51016 146 HIS A C 1
ATOM 1089 O O . HIS A 1 146 ? 220.70863 150.69666 181.99866 1.000 36.28614 146 HIS A O 1
ATOM 1096 N N . GLY A 1 147 ? 219.72274 149.10300 183.18974 1.000 29.51517 147 GLY A N 1
ATOM 1097 C CA . GLY A 1 147 ? 219.80289 148.19531 182.06396 1.000 30.64435 147 GLY A CA 1
ATOM 1098 C C . GLY A 1 147 ? 219.03208 148.44457 180.78391 1.000 36.51011 147 GLY A C 1
ATOM 1099 O O . GLY A 1 147 ? 218.99186 147.54781 179.94354 1.000 45.16839 147 GLY A O 1
ATOM 1100 N N . ASP A 1 148 ? 218.43904 149.62548 180.59119 1.000 34.43882 148 ASP A N 1
ATOM 1101 C CA . ASP A 1 148 ? 218.21681 150.13094 179.23594 1.000 34.32651 148 ASP A CA 1
ATOM 1102 C C . ASP A 1 148 ? 218.03298 151.64723 179.29659 1.000 31.59003 148 ASP A C 1
ATOM 1103 O O . ASP A 1 148 ? 216.93361 152.15179 179.51073 1.000 28.07304 148 ASP A O 1
ATOM 1108 N N . ILE A 1 149 ? 219.11625 152.34227 179.01814 1.000 29.16125 149 ILE A N 1
ATOM 1109 C CA . ILE A 1 149 ? 219.09102 153.73641 178.62595 1.000 22.41810 149 ILE A CA 1
ATOM 1110 C C . ILE A 1 149 ? 218.65166 153.84386 177.17823 1.000 22.69100 149 ILE A C 1
ATOM 1111 O O . ILE A 1 149 ? 219.04576 153.04829 176.32050 1.000 23.47301 149 ILE A O 1
ATOM 1116 N N . LYS A 1 150 ? 217.74422 154.77610 176.94344 1.000 24.44984 150 LYS A N 1
ATOM 1117 C CA . LYS A 1 150 ? 217.13702 155.10609 175.67165 1.000 21.49238 150 LYS A CA 1
ATOM 1118 C C . LYS A 1 150 ? 216.64366 156.52723 175.81599 1.000 20.31576 150 LYS A C 1
ATOM 1119 O O . LYS A 1 150 ? 216.59498 157.06298 176.91866 1.000 22.69782 150 LYS A O 1
ATOM 1125 N N . THR A 1 151 ? 216.35782 157.16278 174.68944 1.000 22.31258 151 THR A N 1
ATOM 1126 C CA . THR A 1 151 ? 215.94347 158.55851 174.73123 1.000 23.92022 151 THR A CA 1
ATOM 1127 C C . THR A 1 151 ? 214.57099 158.71234 175.34601 1.000 24.66405 151 THR A C 1
ATOM 1128 O O . THR A 1 151 ? 214.29270 159.71950 175.99913 1.000 27.01972 151 THR A O 1
ATOM 1132 N N . GLU A 1 152 ? 213.71270 157.72017 175.16313 1.000 25.39085 152 GLU A N 1
ATOM 1133 C CA . GLU A 1 152 ? 212.47737 157.64486 175.92332 1.000 23.54087 152 GLU A CA 1
ATOM 1134 C C . GLU A 1 152 ? 212.69233 157.63114 177.42756 1.000 23.14103 152 GLU A C 1
ATOM 1135 O O . GLU A 1 152 ? 211.92380 158.24932 178.16016 1.000 30.45428 152 GLU A O 1
ATOM 1141 N N . ASN A 1 153 ? 213.72335 156.96642 177.91732 1.000 23.94466 153 ASN A N 1
ATOM 1142 C CA . ASN A 1 153 ? 213.94225 156.93590 179.35697 1.000 20.26386 153 ASN A CA 1
ATOM 1143 C C . ASN A 1 153 ? 214.74634 158.10490 179.90233 1.000 19.16371 153 ASN A C 1
ATOM 1144 O O . ASN A 1 153 ? 214.83991 158.24675 181.11911 1.000 21.97005 153 ASN A O 1
ATOM 1149 N N . VAL A 1 154 ? 215.35672 158.92417 179.06685 1.000 19.49568 154 VAL A N 1
ATOM 1150 C CA . VAL A 1 154 ? 215.97075 160.15000 179.54487 1.000 19.39527 154 VAL A CA 1
ATOM 1151 C C . VAL A 1 154 ? 214.88590 161.21338 179.56542 1.000 20.84220 154 VAL A C 1
ATOM 1152 O O . VAL A 1 154 ? 214.27335 161.50674 178.54008 1.000 27.06895 154 VAL A O 1
ATOM 1156 N N . MET A 1 155 ? 214.62535 161.76172 180.73578 1.000 20.60210 155 MET A N 1
ATOM 1157 C CA . MET A 1 155 ? 213.54488 162.70388 180.96238 1.000 18.31070 155 MET A CA 1
ATOM 1158 C C . MET A 1 155 ? 214.09749 164.09896 181.18912 1.000 19.39886 155 MET A C 1
ATOM 1159 O O . MET A 1 155 ? 215.19924 164.26070 181.70308 1.000 23.96222 155 MET A O 1
ATOM 1164 N N . VAL A 1 156 ? 213.36966 165.09990 180.72505 1.000 21.03917 156 VAL A N 1
ATOM 1165 C CA . VAL A 1 156 ? 213.83581 166.47503 180.70531 1.000 20.91375 156 VAL A CA 1
ATOM 1166 C C . VAL A 1 156 ? 212.77158 167.33293 181.37290 1.000 25.70871 156 VAL A C 1
ATOM 1167 O O . VAL A 1 156 ? 211.63256 167.39151 180.90338 1.000 30.88896 156 VAL A O 1
ATOM 1171 N N . THR A 1 157 ? 213.12761 167.97178 182.48118 1.000 27.44568 157 THR A N 1
ATOM 1172 C CA . THR A 1 157 ? 212.26758 168.99400 183.05120 1.000 26.53177 157 THR A CA 1
ATOM 1173 C C . THR A 1 157 ? 212.21534 170.18657 182.11211 1.000 29.90615 157 THR A C 1
ATOM 1174 O O . THR A 1 157 ? 213.00644 170.30917 181.17654 1.000 35.92382 157 THR A O 1
ATOM 1178 N N . SER A 1 158 ? 211.26368 171.07274 182.35198 1.000 26.89249 158 SER A N 1
ATOM 1179 C CA . SER A 1 158 ? 211.16241 172.20923 181.45755 1.000 28.90260 158 SER A CA 1
ATOM 1180 C C . SER A 1 158 ? 212.28114 173.21890 181.64499 1.000 33.93665 158 SER A C 1
ATOM 1181 O O . SER A 1 158 ? 212.33475 174.19626 180.89820 1.000 39.45485 158 SER A O 1
ATOM 1184 N N . TRP A 1 159 ? 213.17260 172.99841 182.60457 1.000 31.81780 159 TRP A N 1
ATOM 1185 C CA . TRP A 1 159 ? 214.41471 173.73637 182.77170 1.000 26.72404 159 TRP A CA 1
ATOM 1186 C C . TRP A 1 159 ? 215.62377 172.92147 182.33055 1.000 32.52112 159 TRP A C 1
ATOM 1187 O O . TRP A 1 159 ? 216.75793 173.28984 182.63158 1.000 38.97585 159 TRP A O 1
ATOM 1198 N N . ASN A 1 160 ? 215.38648 171.83179 181.60119 1.000 32.11246 160 ASN A N 1
ATOM 1199 C CA . ASN A 1 160 ? 216.39656 170.92944 181.04075 1.000 29.88230 160 ASN A CA 1
ATOM 1200 C C . ASN A 1 160 ? 217.22087 170.21664 182.09518 1.000 28.42722 160 ASN A C 1
ATOM 1201 O O . ASN A 1 160 ? 218.35107 169.81777 181.83458 1.000 32.20492 160 ASN A O 1
ATOM 1206 N N . TRP A 1 161 ? 216.68356 170.03087 183.28301 1.000 26.48759 161 TRP A N 1
ATOM 1207 C CA . TRP A 1 161 ? 217.24820 169.03627 184.17250 1.000 23.75298 161 TRP A CA 1
ATOM 1208 C C . TRP A 1 161 ? 216.93713 167.65440 183.61861 1.000 26.33866 161 TRP A C 1
ATOM 1209 O O . TRP A 1 161 ? 215.77487 167.31559 183.39914 1.000 32.01760 161 TRP A O 1
ATOM 1220 N N . VAL A 1 162 ? 217.96998 166.85550 183.40055 1.000 23.65042 162 VAL A N 1
ATOM 1221 C CA . VAL A 1 162 ? 217.79926 165.46500 183.00774 1.000 23.19319 162 VAL A CA 1
ATOM 1222 C C . VAL A 1 162 ? 217.50032 164.60111 184.22285 1.000 22.41129 162 VAL A C 1
ATOM 1223 O O . VAL A 1 162 ? 218.20233 164.66194 185.23227 1.000 26.30847 162 VAL A O 1
ATOM 1227 N N . LEU A 1 163 ? 216.46313 163.78386 184.11789 1.000 21.08310 163 LEU A N 1
ATOM 1228 C CA . LEU A 1 163 ? 216.21628 162.67045 185.01778 1.000 23.72345 163 LEU A CA 1
ATOM 1229 C C . LEU A 1 163 ? 216.22905 161.39220 184.20053 1.000 24.29874 163 LEU A C 1
ATOM 1230 O O . LEU A 1 163 ? 215.41547 161.22712 183.29184 1.000 27.85370 163 LEU A O 1
ATOM 1235 N N . LEU A 1 164 ? 217.14544 160.50224 184.52165 1.000 22.24838 164 LEU A N 1
ATOM 1236 C CA . LEU A 1 164 ? 217.15993 159.15232 183.99484 1.000 21.07138 164 LEU A CA 1
ATOM 1237 C C . LEU A 1 164 ? 216.18984 158.28267 184.78382 1.000 21.91279 164 LEU A C 1
ATOM 1238 O O . LEU A 1 164 ? 216.25187 158.24337 186.00497 1.000 24.83000 164 LEU A O 1
ATOM 1243 N N . THR A 1 165 ? 215.28136 157.60330 184.09071 1.000 22.27923 165 THR A N 1
ATOM 1244 C CA . THR A 1 165 ? 214.10169 157.00045 184.69854 1.000 19.58037 165 THR A CA 1
ATOM 1245 C C . THR A 1 165 ? 213.88608 155.61593 184.12683 1.000 20.55867 165 THR A C 1
ATOM 1246 O O . THR A 1 165 ? 214.47193 155.24513 183.11638 1.000 24.54900 165 THR A O 1
ATOM 1250 N N . ASP A 1 166 ? 213.04773 154.84745 184.80830 1.000 23.26355 166 ASP A N 1
ATOM 1251 C CA . ASP A 1 166 ? 212.64299 153.51094 184.38019 1.000 23.92094 166 ASP A CA 1
ATOM 1252 C C . ASP A 1 166 ? 213.81872 152.54699 184.39819 1.000 26.52509 166 ASP A C 1
ATOM 1253 O O . ASP A 1 166 ? 214.07934 151.84841 183.42365 1.000 31.62182 166 ASP A O 1
ATOM 1258 N N . PHE A 1 167 ? 214.53306 152.52828 185.51512 1.000 21.51056 167 PHE A N 1
ATOM 1259 C CA . PHE A 1 167 ? 215.69152 151.66999 185.66101 1.000 20.75961 167 PHE A CA 1
ATOM 1260 C C . PHE A 1 167 ? 215.28273 150.23082 185.42822 1.000 28.68901 167 PHE A C 1
ATOM 1261 O O . PHE A 1 167 ? 214.43003 149.69864 186.13724 1.000 36.29053 167 PHE A O 1
ATOM 1269 N N . ALA A 1 168 ? 215.93703 149.58803 184.46343 1.000 31.59402 168 ALA A N 1
ATOM 1270 C CA . ALA A 1 168 ? 215.51292 148.29898 183.92538 1.000 33.11308 168 ALA A CA 1
ATOM 1271 C C . ALA A 1 168 ? 216.01793 147.12427 184.76001 1.000 39.16440 168 ALA A C 1
ATOM 1272 O O . ALA A 1 168 ? 216.74324 146.25223 184.29187 1.000 44.53397 168 ALA A O 1
ATOM 1274 N N . SER A 1 169 ? 215.62442 147.12068 186.02464 1.000 38.40856 169 SER A N 1
ATOM 1275 C CA . SER A 1 169 ? 216.11871 146.12906 186.96172 1.000 40.59166 169 SER A CA 1
ATOM 1276 C C . SER A 1 169 ? 215.36755 144.81032 186.84354 1.000 48.59369 169 SER A C 1
ATOM 1277 O O . SER A 1 169 ? 215.89809 143.76704 187.23286 1.000 55.99116 169 SER A O 1
ATOM 1280 N N . PHE A 1 170 ? 214.14532 144.85063 186.33627 1.000 44.89986 170 PHE A N 1
ATOM 1281 C CA . PHE A 1 170 ? 213.29514 143.70719 186.05623 1.000 42.58649 170 PHE A CA 1
ATOM 1282 C C . PHE A 1 170 ? 213.46138 143.12304 184.66115 1.000 44.77318 170 PHE A C 1
ATOM 1283 O O . PHE A 1 170 ? 212.82968 142.10763 184.36556 1.000 51.01924 170 PHE A O 1
ATOM 1291 N N . LYS A 1 171 ? 214.24790 143.75791 183.77702 1.000 43.02205 171 LYS A N 1
ATOM 1292 C CA . LYS A 1 171 ? 214.56647 143.29808 182.43199 1.000 38.75280 171 LYS A CA 1
ATOM 1293 C C . LYS A 1 171 ? 215.79628 142.39841 182.43885 1.000 42.27340 171 LYS A C 1
ATOM 1294 O O . LYS A 1 171 ? 216.65074 142.51620 183.31716 1.000 44.95618 171 LYS A O 1
ATOM 1300 N N . PRO A 1 172 ? 215.88808 141.48014 181.47680 1.000 41.60112 172 PRO A N 1
ATOM 1301 C CA . PRO A 1 172 ? 217.02071 140.55529 181.44658 1.000 37.80231 172 PRO A CA 1
ATOM 1302 C C . PRO A 1 172 ? 218.29588 141.25977 181.03519 1.000 38.76214 172 PRO A C 1
ATOM 1303 O O . PRO A 1 172 ? 218.30577 142.06877 180.10668 1.000 44.96651 172 PRO A O 1
ATOM 1307 N N . THR A 1 173 ? 219.38568 140.92946 181.71988 1.000 36.13688 173 THR A N 1
ATOM 1308 C CA . THR A 1 173 ? 220.68182 141.46682 181.31999 1.000 39.56094 173 THR A CA 1
ATOM 1309 C C . THR A 1 173 ? 221.18090 140.82996 180.02787 1.000 37.08987 173 THR A C 1
ATOM 1310 O O . THR A 1 173 ? 221.70824 141.52064 179.15669 1.000 35.28563 173 THR A O 1
ATOM 1314 N N . TYR A 1 174 ? 221.02223 139.52523 179.88090 1.000 38.37812 174 TYR A N 1
ATOM 1315 C CA . TYR A 1 174 ? 221.44034 138.80797 178.69163 1.000 34.53094 174 TYR A CA 1
ATOM 1316 C C . TYR A 1 174 ? 220.22699 138.33719 177.91225 1.000 42.61878 174 TYR A C 1
ATOM 1317 O O . TYR A 1 174 ? 219.29073 137.77589 178.48513 1.000 47.48459 174 TYR A O 1
ATOM 1326 N N . LEU A 1 175 ? 220.26678 138.56167 176.60406 1.000 46.91657 175 LEU A N 1
ATOM 1327 C CA . LEU A 1 175 ? 219.29958 138.24874 175.58761 1.000 46.41017 175 LEU A CA 1
ATOM 1328 C C . LEU A 1 175 ? 219.90629 137.26104 174.60694 1.000 58.33821 175 LEU A C 1
ATOM 1329 O O . LEU A 1 175 ? 221.08107 137.39230 174.26061 1.000 59.50758 175 LEU A O 1
ATOM 1334 N N . PRO A 1 176 ? 219.15310 136.27855 174.12977 1.000 61.46645 176 PRO A N 1
ATOM 1335 C CA . PRO A 1 176 ? 219.65786 135.46303 173.02910 1.000 62.48970 176 PRO A CA 1
ATOM 1336 C C . PRO A 1 176 ? 219.57580 136.24029 171.73139 1.000 66.68917 176 PRO A C 1
ATOM 1337 O O . PRO A 1 176 ? 218.60911 136.96173 171.47983 1.000 71.25382 176 PRO A O 1
ATOM 1341 N N . GLU A 1 177 ? 220.59794 136.09295 170.89578 1.000 65.39707 177 GLU A N 1
ATOM 1342 C CA . GLU A 1 177 ? 220.50532 136.67341 169.56733 1.000 68.26364 177 GLU A CA 1
ATOM 1343 C C . GLU A 1 177 ? 219.56801 135.87060 168.68137 1.000 76.22719 177 GLU A C 1
ATOM 1344 O O . GLU A 1 177 ? 218.98550 136.42065 167.74199 1.000 76.46828 177 GLU A O 1
ATOM 1350 N N . ASP A 1 178 ? 219.37530 134.59169 168.99615 1.000 78.44908 178 ASP A N 1
ATOM 1351 C CA . ASP A 1 178 ? 218.61534 133.70810 168.12145 1.000 79.11634 178 ASP A CA 1
ATOM 1352 C C . ASP A 1 178 ? 217.14383 134.09034 168.09261 1.000 79.43780 178 ASP A C 1
ATOM 1353 O O . ASP A 1 178 ? 216.54440 134.20672 167.01964 1.000 79.69615 178 ASP A O 1
ATOM 1358 N N . ASN A 1 179 ? 216.54646 134.28247 169.27170 1.000 78.34541 179 ASN A N 1
ATOM 1359 C CA . ASN A 1 179 ? 215.12969 134.56572 169.43976 1.000 72.89000 179 ASN A CA 1
ATOM 1360 C C . ASN A 1 179 ? 214.92479 136.03868 169.76847 1.000 71.10744 179 ASN A C 1
ATOM 1361 O O . ASN A 1 179 ? 215.15814 136.45064 170.91451 1.000 73.49313 179 ASN A O 1
ATOM 1366 N N . PRO A 1 180 ? 214.51144 136.86816 168.81801 1.000 67.33793 180 PRO A N 1
ATOM 1367 C CA . PRO A 1 180 ? 214.12631 138.24615 169.14361 1.000 60.43804 180 PRO A CA 1
ATOM 1368 C C . PRO A 1 180 ? 212.92691 138.40543 170.05887 1.000 57.24093 180 PRO A C 1
ATOM 1369 O O . PRO A 1 180 ? 212.54187 139.54135 170.33348 1.000 58.21183 180 PRO A O 1
ATOM 1373 N N . ALA A 1 181 ? 212.31643 137.31772 170.52558 1.000 62.56604 181 ALA A N 1
ATOM 1374 C CA . ALA A 1 181 ? 211.13482 137.45497 171.37305 1.000 64.33111 181 ALA A CA 1
ATOM 1375 C C . ALA A 1 181 ? 211.44117 138.14346 172.69191 1.000 60.46536 181 ALA A C 1
ATOM 1376 O O . ALA A 1 181 ? 210.55843 138.78441 173.27049 1.000 58.45552 181 ALA A O 1
ATOM 1378 N N . ASP A 1 182 ? 212.65950 138.00012 173.20224 1.000 59.91611 182 ASP A N 1
ATOM 1379 C CA . ASP A 1 182 ? 212.96680 138.56762 174.50724 1.000 56.86540 182 ASP A CA 1
ATOM 1380 C C . ASP A 1 182 ? 213.19126 140.06450 174.41925 1.000 52.12667 182 ASP A C 1
ATOM 1381 O O . ASP A 1 182 ? 212.75675 140.81538 175.29568 1.000 50.14438 182 ASP A O 1
ATOM 1386 N N . PHE A 1 183 ? 213.84331 140.49417 173.34230 1.000 51.49731 183 PHE A N 1
ATOM 1387 C CA . PHE A 1 183 ? 213.96354 141.90362 173.00578 1.000 45.29692 183 PHE A CA 1
ATOM 1388 C C . PHE A 1 183 ? 212.61035 142.54550 172.77555 1.000 47.79334 183 PHE A C 1
ATOM 1389 O O . PHE A 1 183 ? 212.33408 143.62917 173.28561 1.000 48.17909 183 PHE A O 1
ATOM 1397 N N . ASN A 1 184 ? 211.76601 141.91034 171.97238 1.000 53.53351 184 ASN A N 1
ATOM 1398 C CA . ASN A 1 184 ? 210.47583 142.49490 171.63799 1.000 50.08655 184 ASN A CA 1
ATOM 1399 C C . ASN A 1 184 ? 209.60079 142.70745 172.86684 1.000 51.62805 184 ASN A C 1
ATOM 1400 O O . ASN A 1 184 ? 208.83229 143.67051 172.91980 1.000 57.16604 184 ASN A O 1
ATOM 1405 N N . TYR A 1 185 ? 209.71256 141.83459 173.86413 1.000 49.03458 185 TYR A N 1
ATOM 1406 C CA . TYR A 1 185 ? 208.92983 141.96736 175.08693 1.000 45.39917 185 TYR A CA 1
ATOM 1407 C C . TYR A 1 185 ? 209.41583 143.08667 175.99203 1.000 48.39778 185 TYR A C 1
ATOM 1408 O O . TYR A 1 185 ? 208.68959 144.04769 176.25913 1.000 52.52987 185 TYR A O 1
ATOM 1417 N N . PHE A 1 186 ? 210.65297 142.99750 176.44565 1.000 49.28453 186 PHE A N 1
ATOM 1418 C CA . PHE A 1 186 ? 211.13639 143.89449 177.48009 1.000 43.36912 186 PHE A CA 1
ATOM 1419 C C . PHE A 1 186 ? 211.69599 145.18636 176.94958 1.000 39.69140 186 PHE A C 1
ATOM 1420 O O . PHE A 1 186 ? 211.56137 146.22448 177.59491 1.000 44.78634 186 PHE A O 1
ATOM 1428 N N . PHE A 1 187 ? 212.30295 145.15444 175.78681 1.000 42.90476 187 PHE A N 1
ATOM 1429 C CA . PHE A 1 187 ? 213.00421 146.29807 175.25678 1.000 41.38837 187 PHE A CA 1
ATOM 1430 C C . PHE A 1 187 ? 212.26675 146.74414 174.01092 1.000 42.37243 187 PHE A C 1
ATOM 1431 O O . PHE A 1 187 ? 211.48244 145.99559 173.43122 1.000 45.40920 187 PHE A O 1
ATOM 1439 N N . ASP A 1 188 ? 212.50090 147.97583 173.60011 1.000 45.69541 188 ASP A N 1
ATOM 1440 C CA . ASP A 1 188 ? 211.79852 148.49230 172.43576 1.000 54.29118 188 ASP A CA 1
ATOM 1441 C C . ASP A 1 188 ? 210.28369 148.44486 172.66405 1.000 50.84280 188 ASP A C 1
ATOM 1442 O O . ASP A 1 188 ? 209.54520 147.68366 172.04527 1.000 49.90372 188 ASP A O 1
ATOM 1447 N N . THR A 1 189 ? 209.84347 149.21222 173.65007 1.000 48.93525 189 THR A N 1
ATOM 1448 C CA . THR A 1 189 ? 208.42054 149.34480 173.90625 1.000 45.24931 189 THR A CA 1
ATOM 1449 C C . THR A 1 189 ? 207.84740 150.50641 173.11946 1.000 45.70119 189 THR A C 1
ATOM 1450 O O . THR A 1 189 ? 206.62926 150.67393 173.06529 1.000 52.34114 189 THR A O 1
ATOM 1454 N N . SER A 1 190 ? 208.71221 151.30168 172.51334 1.000 46.17182 190 SER A N 1
ATOM 1455 C CA . SER A 1 190 ? 208.29372 152.34561 171.60273 1.000 48.03845 190 SER A CA 1
ATOM 1456 C C . SER A 1 190 ? 207.94914 151.75996 170.24994 1.000 50.45977 190 SER A C 1
ATOM 1457 O O . SER A 1 190 ? 207.24281 152.40051 169.46760 1.000 52.98653 190 SER A O 1
ATOM 1460 N N . ARG A 1 191 ? 208.43590 150.55177 169.98029 1.000 48.68794 191 ARG A N 1
ATOM 1461 C CA . ARG A 1 191 ? 208.21567 149.84808 168.72805 1.000 46.85751 191 ARG A CA 1
ATOM 1462 C C . ARG A 1 191 ? 208.81825 150.64205 167.58012 1.000 50.40012 191 ARG A C 1
ATOM 1463 O O . ARG A 1 191 ? 208.20918 150.85375 166.52976 1.000 58.77374 191 ARG A O 1
ATOM 1471 N N . ARG A 1 192 ? 210.03191 151.10920 167.82774 1.000 48.34477 192 ARG A N 1
ATOM 1472 C CA . ARG A 1 192 ? 210.88268 151.80885 166.88789 1.000 46.19803 192 ARG A CA 1
ATOM 1473 C C . ARG A 1 192 ? 211.97171 150.89868 166.36708 1.000 51.04877 192 ARG A C 1
ATOM 1474 O O . ARG A 1 192 ? 212.69301 151.27544 165.43849 1.000 60.41110 192 ARG A O 1
ATOM 1482 N N . ARG A 1 193 ? 212.10366 149.72375 166.97385 1.000 45.90320 193 ARG A N 1
ATOM 1483 C CA . ARG A 1 193 ? 213.06472 148.67041 166.69668 1.000 46.72492 193 ARG A CA 1
ATOM 1484 C C . ARG A 1 193 ? 214.47942 149.09560 167.02728 1.000 50.92076 193 ARG A C 1
ATOM 1485 O O . ARG A 1 193 ? 215.42575 148.37305 166.71603 1.000 51.43900 193 ARG A O 1
ATOM 1493 N N . THR A 1 194 ? 214.63273 150.25442 167.65700 1.000 50.81555 194 THR A N 1
ATOM 1494 C CA . THR A 1 194 ? 215.92742 150.78162 168.05577 1.000 45.18410 194 THR A CA 1
ATOM 1495 C C . THR A 1 194 ? 216.57289 149.88596 169.09963 1.000 44.62948 194 THR A C 1
ATOM 1496 O O . THR A 1 194 ? 215.88986 149.30793 169.94675 1.000 50.42109 194 THR A O 1
ATOM 1500 N N . CYS A 1 195 ? 217.89301 149.74521 169.03034 1.000 40.51873 195 CYS A N 1
ATOM 1501 C CA . CYS A 1 195 ? 218.59824 148.79938 169.89170 1.000 34.71375 195 CYS A CA 1
ATOM 1502 C C . CYS A 1 195 ? 219.88250 149.43589 170.40228 1.000 40.66190 195 CYS A C 1
ATOM 1503 O O . CYS A 1 195 ? 220.85454 149.57864 169.65685 1.000 50.06443 195 CYS A O 1
ATOM 1506 N N . TYR A 1 196 ? 219.86337 149.85240 171.66171 1.000 35.13515 196 TYR A N 1
ATOM 1507 C CA . TYR A 1 196 ? 221.03815 150.35943 172.35172 1.000 30.75611 196 TYR A CA 1
ATOM 1508 C C . TYR A 1 196 ? 221.53383 149.37622 173.39371 1.000 31.00281 196 TYR A C 1
ATOM 1509 O O . TYR A 1 196 ? 222.36686 149.73287 174.22266 1.000 33.81711 196 TYR A O 1
ATOM 1518 N N . ILE A 1 197 ? 221.02064 148.15069 173.37129 1.000 30.10479 197 ILE A N 1
ATOM 1519 C CA . ILE A 1 197 ? 221.44727 147.09237 174.27577 1.000 30.26562 197 ILE A CA 1
ATOM 1520 C C . ILE A 1 197 ? 222.86407 146.68038 173.92216 1.000 34.07714 197 ILE A C 1
ATOM 1521 O O . ILE A 1 197 ? 223.12636 146.26098 172.79141 1.000 37.49925 197 ILE A O 1
ATOM 1526 N N . ALA A 1 198 ? 223.77930 146.81166 174.87559 1.000 34.16977 198 ALA A N 1
ATOM 1527 C CA . ALA A 1 198 ? 225.19303 146.63296 174.58821 1.000 31.04510 198 ALA A CA 1
ATOM 1528 C C . ALA A 1 198 ? 225.40934 145.29095 173.89408 1.000 34.21662 198 ALA A C 1
ATOM 1529 O O . ALA A 1 198 ? 224.75690 144.30523 174.24218 1.000 37.74029 198 ALA A O 1
ATOM 1531 N N . PRO A 1 199 ? 226.27539 145.22193 172.88612 1.000 36.03135 199 PRO A N 1
ATOM 1532 C CA . PRO A 1 199 ? 226.34437 143.99784 172.07696 1.000 38.24808 199 PRO A CA 1
ATOM 1533 C C . PRO A 1 199 ? 226.68499 142.72418 172.83544 1.000 41.34395 199 PRO A C 1
ATOM 1534 O O . PRO A 1 199 ? 226.06568 141.68958 172.56901 1.000 47.14761 199 PRO A O 1
ATOM 1538 N N . GLU A 1 200 ? 227.62334 142.75506 173.77832 1.000 40.40180 200 GLU A N 1
ATOM 1539 C CA . GLU A 1 200 ? 227.85375 141.61770 174.66926 1.000 40.24103 200 GLU A CA 1
ATOM 1540 C C . GLU A 1 200 ? 226.65994 141.20216 175.51556 1.000 37.46869 200 GLU A C 1
ATOM 1541 O O . GLU A 1 200 ? 226.71898 140.14040 176.13650 1.000 42.61141 200 GLU A O 1
ATOM 1547 N N . ARG A 1 201 ? 225.58704 141.96720 175.56408 1.000 39.43491 201 ARG A N 1
ATOM 1548 C CA . ARG A 1 201 ? 224.40321 141.43237 176.21886 1.000 34.92157 201 ARG A CA 1
ATOM 1549 C C . ARG A 1 201 ? 223.69246 140.38717 175.40233 1.000 37.65106 201 ARG A C 1
ATOM 1550 O O . ARG A 1 201 ? 222.70078 139.83971 175.87091 1.000 38.42753 201 ARG A O 1
ATOM 1558 N N . PHE A 1 202 ? 224.17499 140.10043 174.20352 1.000 45.34105 202 PHE A N 1
ATOM 1559 C CA . PHE A 1 202 ? 223.61056 139.08549 173.32752 1.000 48.24673 202 PHE A CA 1
ATOM 1560 C C . PHE A 1 202 ? 224.41087 137.78944 173.37734 1.000 53.88290 202 PHE A C 1
ATOM 1561 O O . PHE A 1 202 ? 225.63041 137.79353 173.20574 1.000 51.68889 202 PHE A O 1
ATOM 1569 N N . VAL A 1 203 ? 223.70923 136.68712 173.62317 1.000 63.72673 203 VAL A N 1
ATOM 1570 C CA . VAL A 1 203 ? 224.27424 135.36008 173.83619 1.000 67.14580 203 VAL A CA 1
ATOM 1571 C C . VAL A 1 203 ? 223.45873 134.36654 173.01474 1.000 75.17676 203 VAL A C 1
ATOM 1572 O O . VAL A 1 203 ? 222.72664 134.76326 172.10354 1.000 78.11048 203 VAL A O 1
ATOM 1576 N N . ASP A 1 204 ? 223.57609 133.07640 173.31029 1.000 79.21931 204 ASP A N 1
ATOM 1577 C CA . ASP A 1 204 ? 222.91162 132.06496 172.49152 1.000 83.56248 204 ASP A CA 1
ATOM 1578 C C . ASP A 1 204 ? 222.57751 130.79832 173.27782 1.000 84.42804 204 ASP A C 1
ATOM 1579 O O . ASP A 1 204 ? 223.37228 130.32198 174.08715 1.000 82.67053 204 ASP A O 1
ATOM 1584 N N . ARG A 1 232 ? 220.33628 134.61089 184.95571 1.000 77.25032 232 ARG A N 1
ATOM 1585 C CA . ARG A 1 232 ? 220.08384 135.96363 185.43460 1.000 84.93088 232 ARG A CA 1
ATOM 1586 C C . ARG A 1 232 ? 221.40990 136.63074 185.80574 1.000 83.46597 232 ARG A C 1
ATOM 1587 O O . ARG A 1 232 ? 221.76592 136.72249 186.98142 1.000 81.94342 232 ARG A O 1
ATOM 1595 N N . GLY A 1 233 ? 222.14160 137.08790 184.79372 1.000 76.68411 233 GLY A N 1
ATOM 1596 C CA . GLY A 1 233 ? 223.45501 137.65817 185.00310 1.000 68.70823 233 GLY A CA 1
ATOM 1597 C C . GLY A 1 233 ? 223.36838 138.97871 185.73735 1.000 64.36031 233 GLY A C 1
ATOM 1598 O O . GLY A 1 233 ? 222.29321 139.49162 186.04418 1.000 64.53400 233 GLY A O 1
ATOM 1599 N N . GLU A 1 234 ? 224.52966 139.54754 186.02423 1.000 62.87176 234 GLU A N 1
ATOM 1600 C CA . GLU A 1 234 ? 224.56612 140.89549 186.56478 1.000 60.40156 234 GLU A CA 1
ATOM 1601 C C . GLU A 1 234 ? 224.91317 141.87904 185.46333 1.000 55.55114 234 GLU A C 1
ATOM 1602 O O . GLU A 1 234 ? 225.71492 141.59619 184.56790 1.000 51.93700 234 GLU A O 1
ATOM 1608 N N . LEU A 1 235 ? 224.25619 143.01561 185.52759 1.000 46.76001 235 LEU A N 1
ATOM 1609 C CA . LEU A 1 235 ? 224.45520 144.10334 184.60348 1.000 38.84880 235 LEU A CA 1
ATOM 1610 C C . LEU A 1 235 ? 225.74246 144.83908 184.92475 1.000 41.58396 235 LEU A C 1
ATOM 1611 O O . LEU A 1 235 ? 226.12414 144.98256 186.08705 1.000 42.56791 235 LEU A O 1
ATOM 1616 N N . LYS A 1 236 ? 226.41999 145.29324 183.88655 1.000 37.72671 236 LYS A N 1
ATOM 1617 C CA . LYS A 1 236 ? 227.75352 145.83954 184.01223 1.000 31.78102 236 LYS A CA 1
ATOM 1618 C C . LYS A 1 236 ? 227.74778 147.29157 183.56566 1.000 30.20755 236 LYS A C 1
ATOM 1619 O O . LYS A 1 236 ? 226.92358 147.70686 182.75824 1.000 35.13794 236 LYS A O 1
ATOM 1625 N N . ARG A 1 237 ? 228.62296 148.07607 184.17834 1.000 28.09762 237 ARG A N 1
ATOM 1626 C CA . ARG A 1 237 ? 228.64206 149.50932 183.93907 1.000 26.02666 237 ARG A CA 1
ATOM 1627 C C . ARG A 1 237 ? 228.93880 149.86427 182.49193 1.000 30.68121 237 ARG A C 1
ATOM 1628 O O . ARG A 1 237 ? 228.46349 150.89157 182.00042 1.000 32.40964 237 ARG A O 1
ATOM 1636 N N . ALA A 1 238 ? 229.71028 149.03575 181.79274 1.000 29.69434 238 ALA A N 1
ATOM 1637 C CA . ALA A 1 238 ? 229.90725 149.21126 180.36322 1.000 24.81266 238 ALA A CA 1
ATOM 1638 C C . ALA A 1 238 ? 228.67736 148.86645 179.54397 1.000 30.15744 238 ALA A C 1
ATOM 1639 O O . ALA A 1 238 ? 228.58480 149.28381 178.38966 1.000 35.82465 238 ALA A O 1
ATOM 1641 N N . MET A 1 239 ? 227.72674 148.13853 180.10883 1.000 29.33383 239 MET A N 1
ATOM 1642 C CA . MET A 1 239 ? 226.49092 147.85949 179.40081 1.000 24.31769 239 MET A CA 1
ATOM 1643 C C . MET A 1 239 ? 225.58656 149.07755 179.36533 1.000 28.47928 239 MET A C 1
ATOM 1644 O O . MET A 1 239 ? 224.77485 149.21672 178.44841 1.000 37.81324 239 MET A O 1
ATOM 1649 N N . ASP A 1 240 ? 225.70932 149.95388 180.36106 1.000 25.67654 240 ASP A N 1
ATOM 1650 C CA . ASP A 1 240 ? 225.14020 151.29304 180.32908 1.000 25.78441 240 ASP A CA 1
ATOM 1651 C C . ASP A 1 240 ? 225.89899 152.28144 179.47330 1.000 22.96725 240 ASP A C 1
ATOM 1652 O O . ASP A 1 240 ? 225.32052 153.27868 179.05979 1.000 26.08347 240 ASP A O 1
ATOM 1657 N N . ILE A 1 241 ? 227.18589 152.08241 179.25283 1.000 26.47749 241 ILE A N 1
ATOM 1658 C CA . ILE A 1 241 ? 227.94520 153.09899 178.53853 1.000 25.80855 241 ILE A CA 1
ATOM 1659 C C . ILE A 1 241 ? 227.66699 153.01341 177.05107 1.000 25.43337 241 ILE A C 1
ATOM 1660 O O . ILE A 1 241 ? 227.57713 154.03283 176.36569 1.000 27.78025 241 ILE A O 1
ATOM 1665 N N . PHE A 1 242 ? 227.48871 151.80389 176.53606 1.000 26.31860 242 PHE A N 1
ATOM 1666 C CA . PHE A 1 242 ? 226.98433 151.64158 175.18441 1.000 23.25653 242 PHE A CA 1
ATOM 1667 C C . PHE A 1 242 ? 225.58826 152.24073 175.04212 1.000 25.75093 242 PHE A C 1
ATOM 1668 O O . PHE A 1 242 ? 225.31980 153.00277 174.11239 1.000 29.69246 242 PHE A O 1
ATOM 1676 N N . SER A 1 243 ? 224.69385 151.92527 175.97809 1.000 27.94643 243 SER A N 1
ATOM 1677 C CA . SER A 1 243 ? 223.34009 152.47450 175.97489 1.000 20.03791 243 SER A CA 1
ATOM 1678 C C . SER A 1 243 ? 223.34297 153.99498 176.02888 1.000 21.00945 243 SER A C 1
ATOM 1679 O O . SER A 1 243 ? 222.63923 154.64870 175.25895 1.000 24.76921 243 SER A O 1
ATOM 1682 N N . ALA A 1 244 ? 224.12438 154.57729 176.94390 1.000 24.72157 244 ALA A N 1
ATOM 1683 C CA . ALA A 1 244 ? 224.23385 156.03016 177.04628 1.000 20.43155 244 ALA A CA 1
ATOM 1684 C C . ALA A 1 244 ? 224.87413 156.65354 175.82241 1.000 24.24264 244 ALA A C 1
ATOM 1685 O O . ALA A 1 244 ? 224.44665 157.72000 175.37584 1.000 28.02194 244 ALA A O 1
ATOM 1687 N N . GLY A 1 245 ? 225.90331 156.02147 175.27063 1.000 25.24823 245 GLY A N 1
ATOM 1688 C CA . GLY A 1 245 ? 226.56271 156.58178 174.10446 1.000 20.85285 245 GLY A CA 1
ATOM 1689 C C . GLY A 1 245 ? 225.64068 156.67952 172.91683 1.000 24.42343 245 GLY A C 1
ATOM 1690 O O . GLY A 1 245 ? 225.63851 157.67670 172.19881 1.000 29.28105 245 GLY A O 1
ATOM 1691 N N . CYS A 1 246 ? 224.83916 155.64359 172.70319 1.000 25.11994 246 CYS A N 1
ATOM 1692 C CA . CYS A 1 246 ? 223.82548 155.64033 171.66004 1.000 21.05450 246 CYS A CA 1
ATOM 1693 C C . CYS A 1 246 ? 222.72933 156.67237 171.87160 1.000 24.16165 246 CYS A C 1
ATOM 1694 O O . CYS A 1 246 ? 222.17468 157.18231 170.89954 1.000 33.37962 246 CYS A O 1
ATOM 1697 N N . VAL A 1 247 ? 222.37634 156.97253 173.11552 1.000 24.05699 247 VAL A N 1
ATOM 1698 C CA . VAL A 1 247 ? 221.40104 158.02246 173.38745 1.000 22.03667 247 VAL A CA 1
ATOM 1699 C C . VAL A 1 247 ? 221.97394 159.40232 173.08719 1.000 22.59045 247 VAL A C 1
ATOM 1700 O O . VAL A 1 247 ? 221.26741 160.27609 172.58405 1.000 28.66168 247 VAL A O 1
ATOM 1704 N N . ILE A 1 248 ? 223.24720 159.63279 173.40433 1.000 21.07126 248 ILE A N 1
ATOM 1705 C CA . ILE A 1 248 ? 223.92045 160.86770 173.00545 1.000 24.61669 248 ILE A CA 1
ATOM 1706 C C . ILE A 1 248 ? 224.07581 160.96576 171.49412 1.000 28.89598 248 ILE A C 1
ATOM 1707 O O . ILE A 1 248 ? 224.01460 162.06195 170.93395 1.000 32.93940 248 ILE A O 1
ATOM 1712 N N . ALA A 1 249 ? 224.27139 159.84492 170.80318 1.000 27.45146 249 ALA A N 1
ATOM 1713 C CA . ALA A 1 249 ? 224.23273 159.85909 169.34628 1.000 26.00135 249 ALA A CA 1
ATOM 1714 C C . ALA A 1 249 ? 222.88660 160.34419 168.83218 1.000 33.80555 249 ALA A C 1
ATOM 1715 O O . ALA A 1 249 ? 222.80341 161.34023 168.11103 1.000 42.21436 249 ALA A O 1
ATOM 1717 N N . GLU A 1 250 ? 221.81565 159.64356 169.20474 1.000 31.59580 250 GLU A N 1
ATOM 1718 C CA . GLU A 1 250 ? 220.46347 160.00269 168.79409 1.000 30.31120 250 GLU A CA 1
ATOM 1719 C C . GLU A 1 250 ? 220.08482 161.42415 169.17254 1.000 32.82714 250 GLU A C 1
ATOM 1720 O O . GLU A 1 250 ? 219.35507 162.09638 168.44178 1.000 37.98736 250 GLU A O 1
ATOM 1726 N N . LEU A 1 251 ? 220.54762 161.88806 170.32330 1.000 33.90873 251 LEU A N 1
ATOM 1727 C CA . LEU A 1 251 ? 220.35234 163.27593 170.71348 1.000 30.01275 251 LEU A CA 1
ATOM 1728 C C . LEU A 1 251 ? 220.96901 164.23101 169.71132 1.000 33.55934 251 LEU A C 1
ATOM 1729 O O . LEU A 1 251 ? 220.34677 165.22386 169.33010 1.000 43.12483 251 LEU A O 1
ATOM 1734 N N . PHE A 1 252 ? 222.17590 163.93662 169.25463 1.000 33.10875 252 PHE A N 1
ATOM 1735 C CA . PHE A 1 252 ? 222.92428 164.81497 168.37214 1.000 36.02858 252 PHE A CA 1
ATOM 1736 C C . PHE A 1 252 ? 222.70155 164.54297 166.89029 1.000 43.23386 252 PHE A C 1
ATOM 1737 O O . PHE A 1 252 ? 223.19366 165.31103 166.06276 1.000 47.07989 252 PHE A O 1
ATOM 1745 N N . THR A 1 253 ? 221.99510 163.47611 166.53225 1.000 42.97903 253 THR A N 1
ATOM 1746 C CA . THR A 1 253 ? 221.50939 163.27213 165.17532 1.000 42.58055 253 THR A CA 1
ATOM 1747 C C . THR A 1 253 ? 220.08011 163.76882 164.97673 1.000 46.65089 253 THR A C 1
ATOM 1748 O O . THR A 1 253 ? 219.48259 163.48823 163.93544 1.000 49.98096 253 THR A O 1
ATOM 1752 N N . GLU A 1 254 ? 219.52669 164.49235 165.94587 1.000 42.92114 254 GLU A N 1
ATOM 1753 C CA . GLU A 1 254 ? 218.10810 164.84246 165.98576 1.000 43.82429 254 GLU A CA 1
ATOM 1754 C C . GLU A 1 254 ? 217.21080 163.62247 165.80617 1.000 45.95647 254 GLU A C 1
ATOM 1755 O O . GLU A 1 254 ? 216.29019 163.61018 164.99069 1.000 53.38279 254 GLU A O 1
ATOM 1761 N N . GLY A 1 255 ? 217.47862 162.59013 166.58769 1.000 38.70479 255 GLY A N 1
ATOM 1762 C CA . GLY A 1 255 ? 216.58557 161.46276 166.67031 1.000 35.80987 255 GLY A CA 1
ATOM 1763 C C . GLY A 1 255 ? 216.78745 160.34331 165.68299 1.000 36.82186 255 GLY A C 1
ATOM 1764 O O . GLY A 1 255 ? 215.94599 159.44517 165.62590 1.000 42.01674 255 GLY A O 1
ATOM 1765 N N . VAL A 1 256 ? 217.84595 160.36185 164.89001 1.000 38.51764 256 VAL A N 1
ATOM 1766 C CA . VAL A 1 256 ? 218.15593 159.19078 164.07706 1.000 37.99392 256 VAL A CA 1
ATOM 1767 C C . VAL A 1 256 ? 218.76375 158.12155 164.97690 1.000 40.77489 256 VAL A C 1
ATOM 1768 O O . VAL A 1 256 ? 219.81547 158.35458 165.58416 1.000 42.28868 256 VAL A O 1
ATOM 1772 N N . PRO A 1 257 ? 218.15021 156.94976 165.10619 1.000 45.62484 257 PRO A N 1
ATOM 1773 C CA . PRO A 1 257 ? 218.72617 155.92250 165.97132 1.000 42.29436 257 PRO A CA 1
ATOM 1774 C C . PRO A 1 257 ? 220.01536 155.36672 165.39275 1.000 42.78667 257 PRO A C 1
ATOM 1775 O O . PRO A 1 257 ? 220.12434 155.10627 164.19437 1.000 45.57936 257 PRO A O 1
ATOM 1779 N N . LEU A 1 258 ? 221.00204 155.19976 166.26762 1.000 42.17646 258 LEU A N 1
ATOM 1780 C CA . LEU A 1 258 ? 222.31653 154.73775 165.84530 1.000 37.33122 258 LEU A CA 1
ATOM 1781 C C . LEU A 1 258 ? 222.28485 153.27554 165.42701 1.000 41.89096 258 LEU A C 1
ATOM 1782 O O . LEU A 1 258 ? 222.94196 152.89345 164.45527 1.000 45.15968 258 LEU A O 1
ATOM 1787 N N . PHE A 1 259 ? 221.50628 152.45098 166.12691 1.000 43.85513 259 PHE A N 1
ATOM 1788 C CA . PHE A 1 259 ? 221.27656 151.06352 165.75311 1.000 40.51067 259 PHE A CA 1
ATOM 1789 C C . PHE A 1 259 ? 219.81911 150.70614 165.93553 1.000 42.89408 259 PHE A C 1
ATOM 1790 O O . PHE A 1 259 ? 219.09881 151.31379 166.72584 1.000 46.73205 259 PHE A O 1
ATOM 1798 N N . ASP A 1 260 ? 219.40676 149.71109 165.17996 1.000 44.19640 260 ASP A N 1
ATOM 1799 C CA . ASP A 1 260 ? 218.20942 148.93201 165.39264 1.000 42.67949 260 ASP A CA 1
ATOM 1800 C C . ASP A 1 260 ? 218.66406 147.49201 165.55906 1.000 42.26170 260 ASP A C 1
ATOM 1801 O O . ASP A 1 260 ? 219.85319 147.21577 165.55010 1.000 48.10093 260 ASP A O 1
ATOM 1806 N N . LEU A 1 261 ? 217.73381 146.55930 165.73206 1.000 43.07658 261 LEU A N 1
ATOM 1807 C CA . LEU A 1 261 ? 218.15159 145.26087 166.25014 1.000 42.73024 261 LEU A CA 1
ATOM 1808 C C . LEU A 1 261 ? 219.08985 144.55009 165.28718 1.000 43.60791 261 LEU A C 1
ATOM 1809 O O . LEU A 1 261 ? 220.09153 143.96814 165.71059 1.000 48.14063 261 LEU A O 1
ATOM 1814 N N . SER A 1 262 ? 218.79790 144.58708 163.99207 1.000 41.50152 262 SER A N 1
ATOM 1815 C CA . SER A 1 262 ? 219.68689 143.93844 163.03622 1.000 40.56642 262 SER A CA 1
ATOM 1816 C C . SER A 1 262 ? 221.03490 144.64296 162.95604 1.000 45.86831 262 SER A C 1
ATOM 1817 O O . SER A 1 262 ? 222.07204 143.98792 162.82412 1.000 49.37695 262 SER A O 1
ATOM 1820 N N . GLN A 1 263 ? 221.04186 145.97604 162.98944 1.000 45.74640 263 GLN A N 1
ATOM 1821 C CA . GLN A 1 263 ? 222.30185 146.71289 162.96401 1.000 43.96004 263 GLN A CA 1
ATOM 1822 C C . GLN A 1 263 ? 223.13695 146.48382 164.21320 1.000 46.68040 263 GLN A C 1
ATOM 1823 O O . GLN A 1 263 ? 224.36673 146.41035 164.13386 1.000 52.41047 263 GLN A O 1
ATOM 1829 N N . LEU A 1 264 ? 222.50589 146.40872 165.37707 1.000 41.82248 264 LEU A N 1
ATOM 1830 C CA . LEU A 1 264 ? 223.25126 146.01899 166.56373 1.000 42.89399 264 LEU A CA 1
ATOM 1831 C C . LEU A 1 264 ? 223.73426 144.58091 166.50072 1.000 44.33459 264 LEU A C 1
ATOM 1832 O O . LEU A 1 264 ? 224.79939 144.26921 167.03198 1.000 47.26015 264 LEU A O 1
ATOM 1837 N N . LEU A 1 265 ? 222.99968 143.69738 165.84757 1.000 45.40445 265 LEU A N 1
ATOM 1838 C CA . LEU A 1 265 ? 223.47387 142.32685 165.76165 1.000 44.84171 265 LEU A CA 1
ATOM 1839 C C . LEU A 1 265 ? 224.58210 142.19988 164.73793 1.000 48.53249 265 LEU A C 1
ATOM 1840 O O . LEU A 1 265 ? 225.41668 141.29844 164.83750 1.000 53.69134 265 LEU A O 1
ATOM 1845 N N . ALA A 1 266 ? 224.59153 143.07588 163.74386 1.000 49.18413 266 ALA A N 1
ATOM 1846 C CA . ALA A 1 266 ? 225.70143 143.13133 162.80914 1.000 49.20381 266 ALA A CA 1
ATOM 1847 C C . ALA A 1 266 ? 226.93724 143.72564 163.46409 1.000 54.68711 266 ALA A C 1
ATOM 1848 O O . ALA A 1 266 ? 228.03597 143.18232 163.34019 1.000 63.30498 266 ALA A O 1
ATOM 1850 N N . TYR A 1 267 ? 226.77605 144.85425 164.15349 1.000 52.10557 267 TYR A N 1
ATOM 1851 C CA . TYR A 1 267 ? 227.85138 145.42886 164.95734 1.000 49.39961 267 TYR A CA 1
ATOM 1852 C C . TYR A 1 267 ? 228.39069 144.43671 165.98318 1.000 49.81421 267 TYR A C 1
ATOM 1853 O O . TYR A 1 267 ? 229.59256 144.40552 166.26161 1.000 48.93153 267 TYR A O 1
ATOM 1862 N N . ARG A 1 268 ? 227.51377 143.62055 166.55820 1.000 51.35570 268 ARG A N 1
ATOM 1863 C CA . ARG A 1 268 ? 227.94264 142.55001 167.44712 1.000 53.12461 268 ARG A CA 1
ATOM 1864 C C . ARG A 1 268 ? 228.83413 141.53307 166.74516 1.000 58.18209 268 ARG A C 1
ATOM 1865 O O . ARG A 1 268 ? 229.73220 140.96176 167.37134 1.000 60.87326 268 ARG A O 1
ATOM 1873 N N . ASN A 1 269 ? 228.59007 141.27537 165.46246 1.000 60.00296 269 ASN A N 1
ATOM 1874 C CA . ASN A 1 269 ? 229.39120 140.36888 164.65193 1.000 57.17185 269 ASN A CA 1
ATOM 1875 C C . ASN A 1 269 ? 230.46559 141.05679 163.81776 1.000 63.52023 269 ASN A C 1
ATOM 1876 O O . ASN A 1 269 ? 231.24025 140.36721 163.15116 1.000 69.77657 269 ASN A O 1
ATOM 1881 N N . GLY A 1 270 ? 230.53139 142.38364 163.82931 1.000 60.10180 270 GLY A N 1
ATOM 1882 C CA . GLY A 1 270 ? 231.53803 143.12633 163.10502 1.000 55.60396 270 GLY A CA 1
ATOM 1883 C C . GLY A 1 270 ? 231.23683 143.37698 161.64857 1.000 62.69428 270 GLY A C 1
ATOM 1884 O O . GLY A 1 270 ? 232.12320 143.83068 160.91971 1.000 67.29200 270 GLY A O 1
ATOM 1885 N N . HIS A 1 271 ? 230.02071 143.10174 161.19805 1.000 62.77139 271 HIS A N 1
ATOM 1886 C CA . HIS A 1 271 ? 229.63251 143.29239 159.81002 1.000 61.99370 271 HIS A CA 1
ATOM 1887 C C . HIS A 1 271 ? 229.00063 144.64827 159.55190 1.000 61.01875 271 HIS A C 1
ATOM 1888 O O . HIS A 1 271 ? 228.57379 144.90988 158.42530 1.000 69.29283 271 HIS A O 1
ATOM 1895 N N . PHE A 1 272 ? 228.91276 145.50714 160.55695 1.000 53.76855 272 PHE A N 1
ATOM 1896 C CA . PHE A 1 272 ? 228.35822 146.83641 160.37456 1.000 52.70898 272 PHE A CA 1
ATOM 1897 C C . PHE A 1 272 ? 228.95741 147.78962 161.39196 1.000 55.29009 272 PHE A C 1
ATOM 1898 O O . PHE A 1 272 ? 229.23215 147.40170 162.52928 1.000 63.39005 272 PHE A O 1
ATOM 1906 N N . PHE A 1 273 ? 229.16819 149.03549 160.97036 1.000 52.93587 273 PHE A N 1
ATOM 1907 C CA . PHE A 1 273 ? 229.56829 150.11547 161.83599 1.000 48.34393 273 PHE A CA 1
ATOM 1908 C C . PHE A 1 273 ? 228.71181 151.29621 161.39616 1.000 53.32682 273 PHE A C 1
ATOM 1909 O O . PHE A 1 273 ? 228.60703 151.56230 160.18794 1.000 57.78387 273 PHE A O 1
ATOM 1917 N N . PRO A 1 274 ? 228.06928 151.99690 162.32780 1.000 52.27388 274 PRO A N 1
ATOM 1918 C CA . PRO A 1 274 ? 227.10454 153.05392 161.99749 1.000 54.25654 274 PRO A CA 1
ATOM 1919 C C . PRO A 1 274 ? 227.73301 154.37587 161.55957 1.000 57.19625 274 PRO A C 1
ATOM 1920 O O . PRO A 1 274 ? 227.36787 155.44530 162.04257 1.000 59.84802 274 PRO A O 1
ATOM 1924 N N . GLU A 1 275 ? 228.68478 154.29895 160.63384 1.000 56.48069 275 GLU A N 1
ATOM 1925 C CA . GLU A 1 275 ? 229.42653 155.48494 160.21893 1.000 59.41567 275 GLU A CA 1
ATOM 1926 C C . GLU A 1 275 ? 228.52089 156.56861 159.64917 1.000 63.97058 275 GLU A C 1
ATOM 1927 O O . GLU A 1 275 ? 228.77007 157.76122 159.84726 1.000 64.36039 275 GLU A O 1
ATOM 1933 N N . GLN A 1 276 ? 227.46999 156.17452 158.93694 1.000 65.72340 276 GLN A N 1
ATOM 1934 C CA . GLN A 1 276 ? 226.56981 157.14383 158.32325 1.000 66.01960 276 GLN A CA 1
ATOM 1935 C C . GLN A 1 276 ? 225.82562 157.97289 159.36036 1.000 64.02707 276 GLN A C 1
ATOM 1936 O O . GLN A 1 276 ? 225.77540 159.20218 159.26577 1.000 65.08722 276 GLN A O 1
ATOM 1942 N N . VAL A 1 277 ? 225.22818 157.31679 160.35327 1.000 63.86513 277 VAL A N 1
ATOM 1943 C CA . VAL A 1 277 ? 224.53960 158.03884 161.41887 1.000 56.63850 277 VAL A CA 1
ATOM 1944 C C . VAL A 1 277 ? 225.51209 158.82645 162.28399 1.000 54.14634 277 VAL A C 1
ATOM 1945 O O . VAL A 1 277 ? 225.21681 159.95090 162.69368 1.000 56.07996 277 VAL A O 1
ATOM 1949 N N . LEU A 1 278 ? 226.68632 158.26923 162.56502 1.000 50.59224 278 LEU A N 1
ATOM 1950 C CA . LEU A 1 278 ? 227.67979 159.02573 163.31482 1.000 47.17759 278 LEU A CA 1
ATOM 1951 C C . LEU A 1 278 ? 228.13033 160.26311 162.57227 1.000 54.97397 278 LEU A C 1
ATOM 1952 O O . LEU A 1 278 ? 228.51229 161.25236 163.20295 1.000 59.94067 278 LEU A O 1
ATOM 1957 N N . ASN A 1 279 ? 228.10535 160.23389 161.24303 1.000 58.14664 279 ASN A N 1
ATOM 1958 C CA . ASN A 1 279 ? 228.42976 161.42577 160.47796 1.000 56.20961 279 ASN A CA 1
ATOM 1959 C C . ASN A 1 279 ? 227.30597 162.44677 160.47796 1.000 58.14646 279 ASN A C 1
ATOM 1960 O O . ASN A 1 279 ? 227.52865 163.58175 160.04979 1.000 63.90902 279 ASN A O 1
ATOM 1965 N N . LYS A 1 280 ? 226.11254 162.08207 160.94306 1.000 53.89445 280 LYS A N 1
ATOM 1966 C CA . LYS A 1 280 ? 225.08132 163.07931 161.17137 1.000 52.01017 280 LYS A CA 1
ATOM 1967 C C . LYS A 1 280 ? 225.31742 163.88659 162.43267 1.000 56.70807 280 LYS A C 1
ATOM 1968 O O . LYS A 1 280 ? 224.76347 164.98217 162.55801 1.000 63.40366 280 LYS A O 1
ATOM 1974 N N . ILE A 1 281 ? 226.11714 163.37606 163.36771 1.000 57.36625 281 ILE A N 1
ATOM 1975 C CA . ILE A 1 281 ? 226.53321 164.18610 164.50255 1.000 55.00073 281 ILE A CA 1
ATOM 1976 C C . ILE A 1 281 ? 227.37479 165.34429 164.01012 1.000 57.19592 281 ILE A C 1
ATOM 1977 O O . ILE A 1 281 ? 228.43088 165.15286 163.40458 1.000 57.88729 281 ILE A O 1
ATOM 1982 N N . GLU A 1 282 ? 226.91629 166.55244 164.28989 1.000 60.30530 282 GLU A N 1
ATOM 1983 C CA . GLU A 1 282 ? 227.51861 167.77203 163.77473 1.000 62.88245 282 GLU A CA 1
ATOM 1984 C C . GLU A 1 282 ? 228.76677 168.19959 164.53511 1.000 66.05087 282 GLU A C 1
ATOM 1985 O O . GLU A 1 282 ? 229.53832 169.00773 164.01299 1.000 66.91570 282 GLU A O 1
ATOM 1991 N N . ASP A 1 283 ? 228.98966 167.68966 165.74348 1.000 66.46349 283 ASP A N 1
ATOM 1992 C CA . ASP A 1 283 ? 230.12023 168.09797 166.56793 1.000 62.21690 283 ASP A CA 1
ATOM 1993 C C . ASP A 1 283 ? 231.12894 166.95983 166.60603 1.000 59.03462 283 ASP A C 1
ATOM 1994 O O . ASP A 1 283 ? 230.79760 165.84124 167.00395 1.000 58.57494 283 ASP A O 1
ATOM 1999 N N . HIS A 1 284 ? 232.35563 167.26037 166.18463 1.000 63.74327 284 HIS A N 1
ATOM 2000 C CA . HIS A 1 284 ? 233.42486 166.26813 166.13265 1.000 66.01487 284 HIS A CA 1
ATOM 2001 C C . HIS A 1 284 ? 233.71438 165.63499 167.49146 1.000 59.30870 284 HIS A C 1
ATOM 2002 O O . HIS A 1 284 ? 234.05065 164.44976 167.56818 1.000 59.19031 284 HIS A O 1
ATOM 2009 N N . SER A 1 285 ? 233.63049 166.41074 168.56849 1.000 57.70602 285 SER A N 1
ATOM 2010 C CA . SER A 1 285 ? 234.04449 165.89804 169.86959 1.000 57.31812 285 SER A CA 1
ATOM 2011 C C . SER A 1 285 ? 232.96548 165.04373 170.51831 1.000 52.10696 285 SER A C 1
ATOM 2012 O O . SER A 1 285 ? 233.27056 164.00415 171.11054 1.000 53.90817 285 SER A O 1
ATOM 2015 N N . ILE A 1 286 ? 231.70443 165.44596 170.40699 1.000 45.61537 286 ILE A N 1
ATOM 2016 C CA . ILE A 1 286 ? 230.62399 164.52478 170.72309 1.000 44.05599 286 ILE A CA 1
ATOM 2017 C C . ILE A 1 286 ? 230.61250 163.32317 169.78497 1.000 44.03926 286 ILE A C 1
ATOM 2018 O O . ILE A 1 286 ? 230.16029 162.24133 170.16797 1.000 46.49825 286 ILE A O 1
ATOM 2023 N N . ARG A 1 287 ? 231.12006 163.46517 168.56035 1.000 46.65224 287 ARG A N 1
ATOM 2024 C CA . ARG A 1 287 ? 231.15376 162.30345 167.67892 1.000 46.01933 287 ARG A CA 1
ATOM 2025 C C . ARG A 1 287 ? 232.12188 161.25543 168.18314 1.000 44.02792 287 ARG A C 1
ATOM 2026 O O . ARG A 1 287 ? 231.87701 160.05386 168.04915 1.000 45.97938 287 ARG A O 1
ATOM 2034 N N . GLU A 1 288 ? 233.23215 161.69577 168.74969 1.000 41.66926 288 GLU A N 1
ATOM 2035 C CA . GLU A 1 288 ? 234.26744 160.79282 169.21243 1.000 39.62314 288 GLU A CA 1
ATOM 2036 C C . GLU A 1 288 ? 233.91494 160.18997 170.55079 1.000 40.27450 288 GLU A C 1
ATOM 2037 O O . GLU A 1 288 ? 234.20231 159.01953 170.80202 1.000 43.68097 288 GLU A O 1
ATOM 2043 N N . LEU A 1 289 ? 233.31987 160.98679 171.42654 1.000 37.81531 289 LEU A N 1
ATOM 2044 C CA . LEU A 1 289 ? 232.74050 160.45299 172.64435 1.000 35.32626 289 LEU A CA 1
ATOM 2045 C C . LEU A 1 289 ? 231.78274 159.31254 172.33400 1.000 36.85267 289 LEU A C 1
ATOM 2046 O O . LEU A 1 289 ? 231.86963 158.23788 172.93145 1.000 39.10469 289 LEU A O 1
ATOM 2051 N N . VAL A 1 290 ? 230.85496 159.52830 171.40988 1.000 33.93040 290 VAL A N 1
ATOM 2052 C CA . VAL A 1 290 ? 229.92547 158.47042 171.04156 1.000 31.34966 290 VAL A CA 1
ATOM 2053 C C . VAL A 1 290 ? 230.66815 157.27100 170.46685 1.000 37.01344 290 VAL A C 1
ATOM 2054 O O . VAL A 1 290 ? 230.39305 156.12300 170.82654 1.000 40.33381 290 VAL A O 1
ATOM 2058 N N . THR A 1 291 ? 231.61903 157.51644 169.56351 1.000 37.92169 291 THR A N 1
ATOM 2059 C CA . THR A 1 291 ? 232.38824 156.43504 168.95623 1.000 34.32640 291 THR A CA 1
ATOM 2060 C C . THR A 1 291 ? 233.21687 155.68341 169.98833 1.000 37.28450 291 THR A C 1
ATOM 2061 O O . THR A 1 291 ? 233.42972 154.47451 169.86005 1.000 40.54124 291 THR A O 1
ATOM 2065 N N . GLN A 1 292 ? 233.70374 156.38742 171.00406 1.000 36.37207 292 GLN A N 1
ATOM 2066 C CA . GLN A 1 292 ? 234.32581 155.75743 172.15876 1.000 32.80060 292 GLN A CA 1
ATOM 2067 C C . GLN A 1 292 ? 233.33569 154.88803 172.92103 1.000 34.92037 292 GLN A C 1
ATOM 2068 O O . GLN A 1 292 ? 233.57656 153.70243 173.15387 1.000 36.01783 292 GLN A O 1
ATOM 2074 N N . MET A 1 293 ? 232.22452 155.48767 173.34792 1.000 34.39483 293 MET A N 1
ATOM 2075 C CA . MET A 1 293 ? 231.27235 154.84274 174.24454 1.000 24.71101 293 MET A CA 1
ATOM 2076 C C . MET A 1 293 ? 230.61187 153.61697 173.63296 1.000 28.16860 293 MET A C 1
ATOM 2077 O O . MET A 1 293 ? 230.49043 152.58385 174.28899 1.000 31.65546 293 MET A O 1
ATOM 2082 N N . ILE A 1 294 ? 230.21660 153.69096 172.37027 1.000 34.48568 294 ILE A N 1
ATOM 2083 C CA . ILE A 1 294 ? 229.60115 152.55922 171.68038 1.000 36.83890 294 ILE A CA 1
ATOM 2084 C C . ILE A 1 294 ? 230.60918 151.48742 171.30748 1.000 38.47275 294 ILE A C 1
ATOM 2085 O O . ILE A 1 294 ? 230.29175 150.58286 170.53164 1.000 45.79241 294 ILE A O 1
ATOM 2090 N N . HIS A 1 295 ? 231.80649 151.55166 171.86802 1.000 33.75443 295 HIS A N 1
ATOM 2091 C CA . HIS A 1 295 ? 232.85558 150.63796 171.45489 1.000 34.37300 295 HIS A CA 1
ATOM 2092 C C . HIS A 1 295 ? 232.39669 149.20015 171.63147 1.000 32.98258 295 HIS A C 1
ATOM 2093 O O . HIS A 1 295 ? 231.60815 148.88263 172.51288 1.000 35.53904 295 HIS A O 1
ATOM 2100 N N . ARG A 1 296 ? 232.85164 148.33494 170.73473 1.000 37.16185 296 ARG A N 1
ATOM 2101 C CA . ARG A 1 296 ? 232.30885 146.98498 170.67038 1.000 41.31505 296 ARG A CA 1
ATOM 2102 C C . ARG A 1 296 ? 232.71751 146.17572 171.88426 1.000 50.06895 296 ARG A C 1
ATOM 2103 O O . ARG A 1 296 ? 231.88413 145.52997 172.52963 1.000 49.81822 296 ARG A O 1
ATOM 2111 N N . GLU A 1 297 ? 233.95528 146.18468 172.18496 1.000 52.32646 297 GLU A N 1
ATOM 2112 C CA . GLU A 1 297 ? 234.43496 145.38640 173.28524 1.000 48.29731 297 GLU A CA 1
ATOM 2113 C C . GLU A 1 297 ? 234.29560 146.19563 174.55458 1.000 46.47173 297 GLU A C 1
ATOM 2114 O O . GLU A 1 297 ? 234.78077 147.32833 174.60764 1.000 46.68856 297 GLU A O 1
ATOM 2120 N N . PRO A 1 298 ? 233.61905 145.67315 175.57671 1.000 45.32408 298 PRO A N 1
ATOM 2121 C CA . PRO A 1 298 ? 233.28714 146.51597 176.72533 1.000 40.66100 298 PRO A CA 1
ATOM 2122 C C . PRO A 1 298 ? 234.49373 146.99548 177.47794 1.000 44.01691 298 PRO A C 1
ATOM 2123 O O . PRO A 1 298 ? 234.42943 148.05499 178.10694 1.000 47.67476 298 PRO A O 1
ATOM 2127 N N . ASP A 1 299 ? 235.57483 146.22518 177.47643 1.000 49.45831 299 ASP A N 1
ATOM 2128 C CA . ASP A 1 299 ? 236.79063 146.63174 178.15872 1.000 52.04284 299 ASP A CA 1
ATOM 2129 C C . ASP A 1 299 ? 237.30264 147.98874 177.69986 1.000 49.77607 299 ASP A C 1
ATOM 2130 O O . ASP A 1 299 ? 237.98798 148.66905 178.46837 1.000 50.20644 299 ASP A O 1
ATOM 2135 N N . LYS A 1 300 ? 236.98073 148.40939 176.48280 1.000 46.63895 300 LYS A N 1
ATOM 2136 C CA . LYS A 1 300 ? 237.43912 149.69350 175.97738 1.000 43.34580 300 LYS A CA 1
ATOM 2137 C C . LYS A 1 300 ? 236.48040 150.83371 176.26456 1.000 43.02278 300 LYS A C 1
ATOM 2138 O O . LYS A 1 300 ? 236.67523 151.93056 175.73617 1.000 43.89767 300 LYS A O 1
ATOM 2144 N N . ARG A 1 301 ? 235.45801 150.60231 177.08027 1.000 42.32980 301 ARG A N 1
ATOM 2145 C CA . ARG A 1 301 ? 234.46649 151.60794 177.42734 1.000 38.32685 301 ARG A CA 1
ATOM 2146 C C . ARG A 1 301 ? 234.76865 152.03766 178.84967 1.000 40.17229 301 ARG A C 1
ATOM 2147 O O . ARG A 1 301 ? 234.72521 151.22365 179.77687 1.000 44.96302 301 ARG A O 1
ATOM 2155 N N . LEU A 1 302 ? 235.08329 153.30993 179.01332 1.000 35.40377 302 LEU A N 1
ATOM 2156 C CA . LEU A 1 302 ? 235.44230 153.84526 180.30388 1.000 37.48466 302 LEU A CA 1
ATOM 2157 C C . LEU A 1 302 ? 234.23152 153.98761 181.20806 1.000 38.55122 302 LEU A C 1
ATOM 2158 O O . LEU A 1 302 ? 233.11200 153.58876 180.88618 1.000 42.51058 302 LEU A O 1
ATOM 2163 N N . GLU A 1 303 ? 234.49795 154.53123 182.38364 1.000 34.88730 303 GLU A N 1
ATOM 2164 C CA . GLU A 1 303 ? 233.46453 154.91448 183.31362 1.000 38.40833 303 GLU A CA 1
ATOM 2165 C C . GLU A 1 303 ? 232.83189 156.20965 182.83739 1.000 35.11630 303 GLU A C 1
ATOM 2166 O O . GLU A 1 303 ? 233.39137 156.92945 182.01654 1.000 37.85516 303 GLU A O 1
ATOM 2172 N N . ALA A 1 304 ? 231.63258 156.48789 183.32973 1.000 34.80707 304 ALA A N 1
ATOM 2173 C CA . ALA A 1 304 ? 231.01201 157.75739 182.99409 1.000 32.41586 304 ALA A CA 1
ATOM 2174 C C . ALA A 1 304 ? 231.85431 158.91144 183.50683 1.000 39.66689 304 ALA A C 1
ATOM 2175 O O . ALA A 1 304 ? 231.97509 159.94628 182.84318 1.000 43.75338 304 ALA A O 1
ATOM 2177 N N . GLU A 1 305 ? 232.44417 158.74787 184.69289 1.000 41.74758 305 GLU A N 1
ATOM 2178 C CA . GLU A 1 305 ? 233.33661 159.75389 185.25641 1.000 40.82345 305 GLU A CA 1
ATOM 2179 C C . GLU A 1 305 ? 234.56893 159.98665 184.39850 1.000 42.33699 305 GLU A C 1
ATOM 2180 O O . GLU A 1 305 ? 235.07561 161.10965 184.34676 1.000 44.78941 305 GLU A O 1
ATOM 2186 N N . ASP A 1 306 ? 235.08680 158.94811 183.73880 1.000 41.08964 306 ASP A N 1
ATOM 2187 C CA . ASP A 1 306 ? 236.21837 159.15304 182.84306 1.000 34.61441 306 ASP A CA 1
ATOM 2188 C C . ASP A 1 306 ? 235.82412 159.92419 181.60403 1.000 37.97843 306 ASP A C 1
ATOM 2189 O O . ASP A 1 306 ? 236.54287 160.83444 181.18707 1.000 45.11669 306 ASP A O 1
ATOM 2194 N N . TYR A 1 307 ? 234.70362 159.56914 180.98626 1.000 35.75707 307 TYR A N 1
ATOM 2195 C CA . TYR A 1 307 ? 234.23600 160.34385 179.84836 1.000 34.76716 307 TYR A CA 1
ATOM 2196 C C . TYR A 1 307 ? 233.99544 161.79019 180.24037 1.000 35.62987 307 TYR A C 1
ATOM 2197 O O . TYR A 1 307 ? 234.26326 162.69779 179.45803 1.000 36.52505 307 TYR A O 1
ATOM 2206 N N . LEU A 1 308 ? 233.51406 162.02409 181.45736 1.000 36.42743 308 LEU A N 1
ATOM 2207 C CA . LEU A 1 308 ? 233.33867 163.37774 181.95841 1.000 32.29972 308 LEU A CA 1
ATOM 2208 C C . LEU A 1 308 ? 234.64591 164.04387 182.33091 1.000 35.49889 308 LEU A C 1
ATOM 2209 O O . LEU A 1 308 ? 234.69113 165.27114 182.40857 1.000 40.67279 308 LEU A O 1
ATOM 2214 N N . LYS A 1 309 ? 235.70656 163.27612 182.55188 1.000 36.02015 309 LYS A N 1
ATOM 2215 C CA . LYS A 1 309 ? 237.02162 163.85745 182.79152 1.000 36.58438 309 LYS A CA 1
ATOM 2216 C C . LYS A 1 309 ? 237.67920 164.23829 181.48095 1.000 38.93930 309 LYS A C 1
ATOM 2217 O O . LYS A 1 309 ? 238.16091 165.35692 181.30509 1.000 40.01083 309 LYS A O 1
ATOM 2223 N N . GLN A 1 310 ? 237.70197 163.28111 180.56494 1.000 38.93119 310 GLN A N 1
ATOM 2224 C CA . GLN A 1 310 ? 238.17914 163.48022 179.21214 1.000 31.75251 310 GLN A CA 1
ATOM 2225 C C . GLN A 1 310 ? 237.42823 164.59280 178.50456 1.000 36.40442 310 GLN A C 1
ATOM 2226 O O . GLN A 1 310 ? 238.02516 165.38004 177.76419 1.000 40.96446 310 GLN A O 1
ATOM 2232 N N . GLN A 1 311 ? 236.12340 164.67951 178.71392 1.000 40.61043 311 GLN A N 1
ATOM 2233 C CA . GLN A 1 311 ? 235.29355 165.64725 178.01292 1.000 38.29046 311 GLN A CA 1
ATOM 2234 C C . GLN A 1 311 ? 235.23597 167.00177 178.68786 1.000 40.92288 311 GLN A C 1
ATOM 2235 O O . GLN A 1 311 ? 234.58459 167.89763 178.15174 1.000 45.83835 311 GLN A O 1
ATOM 2241 N N . ARG A 1 312 ? 235.86039 167.17616 179.84676 1.000 38.77187 312 ARG A N 1
ATOM 2242 C CA . ARG A 1 312 ? 235.85696 168.48791 180.46723 1.000 37.36408 312 ARG A CA 1
ATOM 2243 C C . ARG A 1 312 ? 236.39935 169.48099 179.46629 1.000 42.64781 312 ARG A C 1
ATOM 2244 O O . ARG A 1 312 ? 237.37677 169.20356 178.76992 1.000 47.48212 312 ARG A O 1
ATOM 2252 N N . GLY A 1 313 ? 235.79996 170.65209 179.41738 1.000 43.76588 313 GLY A N 1
ATOM 2253 C CA . GLY A 1 313 ? 236.36399 171.62606 178.50772 1.000 41.64355 313 GLY A CA 1
ATOM 2254 C C . GLY A 1 313 ? 236.03345 171.40621 177.05730 1.000 44.18696 313 GLY A C 1
ATOM 2255 O O . GLY A 1 313 ? 235.52448 172.31507 176.39814 1.000 52.90656 313 GLY A O 1
ATOM 2256 N N . ASN A 1 314 ? 236.30000 170.21035 176.53369 1.000 47.34679 314 ASN A N 1
ATOM 2257 C CA . ASN A 1 314 ? 236.28846 169.96448 175.09538 1.000 54.29805 314 ASN A CA 1
ATOM 2258 C C . ASN A 1 314 ? 234.90730 169.63487 174.53226 1.000 53.78101 314 ASN A C 1
ATOM 2259 O O . ASN A 1 314 ? 234.39924 170.35962 173.67290 1.000 53.50019 314 ASN A O 1
ATOM 2264 N N . ALA A 1 315 ? 234.27467 168.56952 175.01731 1.000 49.10054 315 ALA A N 1
ATOM 2265 C CA . ALA A 1 315 ? 232.84339 168.39844 174.80313 1.000 41.22921 315 ALA A CA 1
ATOM 2266 C C . ALA A 1 315 ? 232.00454 169.22487 175.75563 1.000 40.66861 315 ALA A C 1
ATOM 2267 O O . ALA A 1 315 ? 231.13652 169.98315 175.32298 1.000 45.69134 315 ALA A O 1
ATOM 2269 N N . PHE A 1 316 ? 232.24908 169.10363 177.05181 1.000 39.74690 316 PHE A N 1
ATOM 2270 C CA . PHE A 1 316 ? 231.36594 169.73541 178.01266 1.000 41.54190 316 PHE A CA 1
ATOM 2271 C C . PHE A 1 316 ? 232.02150 170.99627 178.54251 1.000 42.05399 316 PHE A C 1
ATOM 2272 O O . PHE A 1 316 ? 233.04682 170.90101 179.22374 1.000 46.84189 316 PHE A O 1
ATOM 2280 N N . PRO A 1 317 ? 231.49633 172.17416 178.24551 1.000 35.67130 317 PRO A N 1
ATOM 2281 C CA . PRO A 1 317 ? 232.02623 173.40859 178.81727 1.000 35.29445 317 PRO A CA 1
ATOM 2282 C C . PRO A 1 317 ? 232.47812 173.31112 180.25808 1.000 41.74194 317 PRO A C 1
ATOM 2283 O O . PRO A 1 317 ? 231.83510 172.65474 181.08137 1.000 45.40265 317 PRO A O 1
ATOM 2287 N N . GLU A 1 318 ? 233.61077 173.94378 180.55354 1.000 44.05758 318 GLU A N 1
ATOM 2288 C CA . GLU A 1 318 ? 234.09312 174.03519 181.92392 1.000 43.33063 318 GLU A CA 1
ATOM 2289 C C . GLU A 1 318 ? 233.01205 174.53472 182.86682 1.000 44.10243 318 GLU A C 1
ATOM 2290 O O . GLU A 1 318 ? 232.90022 174.06268 184.00095 1.000 46.22945 318 GLU A O 1
ATOM 2296 N N . ILE A 1 319 ? 232.18907 175.47752 182.40346 1.000 42.27148 319 ILE A N 1
ATOM 2297 C CA . ILE A 1 319 ? 231.11585 176.04183 183.21658 1.000 41.09421 319 ILE A CA 1
ATOM 2298 C C . ILE A 1 319 ? 230.08286 175.00949 183.65060 1.000 40.44159 319 ILE A C 1
ATOM 2299 O O . ILE A 1 319 ? 229.35090 175.24185 184.61201 1.000 42.36484 319 ILE A O 1
ATOM 2304 N N . PHE A 1 320 ? 230.02310 173.85664 182.98842 1.000 36.95658 320 PHE A N 1
ATOM 2305 C CA . PHE A 1 320 ? 229.09867 172.80846 183.40015 1.000 30.38006 320 PHE A CA 1
ATOM 2306 C C . PHE A 1 320 ? 229.52064 172.13680 184.68921 1.000 36.32288 320 PHE A C 1
ATOM 2307 O O . PHE A 1 320 ? 228.67570 171.65719 185.44572 1.000 37.92939 320 PHE A O 1
ATOM 2315 N N . TYR A 1 321 ? 230.81675 172.09949 184.94720 1.000 38.58767 321 TYR A N 1
ATOM 2316 C CA . TYR A 1 321 ? 231.40864 171.45432 186.10195 1.000 34.13564 321 TYR A CA 1
ATOM 2317 C C . TYR A 1 321 ? 231.51246 172.39109 187.27893 1.000 41.52852 321 TYR A C 1
ATOM 2318 O O . TYR A 1 321 ? 231.50213 171.95063 188.43271 1.000 45.69942 321 TYR A O 1
ATOM 2327 N N . THR A 1 322 ? 231.63806 173.67393 186.99168 1.000 39.59390 322 THR A N 1
ATOM 2328 C CA . THR A 1 322 ? 231.98340 174.67537 187.97117 1.000 40.14266 322 THR A CA 1
ATOM 2329 C C . THR A 1 322 ? 230.78589 175.48648 188.40781 1.000 43.47094 322 THR A C 1
ATOM 2330 O O . THR A 1 322 ? 230.71302 175.88574 189.57213 1.000 49.02035 322 THR A O 1
ATOM 2334 N N . PHE A 1 323 ? 229.84651 175.74544 187.51121 1.000 38.88959 323 PHE A N 1
ATOM 2335 C CA . PHE A 1 323 ? 228.69166 176.53851 187.88566 1.000 43.40024 323 PHE A CA 1
ATOM 2336 C C . PHE A 1 323 ? 227.35632 175.85300 187.64818 1.000 46.07211 323 PHE A C 1
ATOM 2337 O O . PHE A 1 323 ? 226.51364 175.85935 188.54511 1.000 47.05452 323 PHE A O 1
ATOM 2345 N N . LEU A 1 324 ? 227.11183 175.27960 186.47181 1.000 43.75455 324 LEU A N 1
ATOM 2346 C CA . LEU A 1 324 ? 225.73025 174.95433 186.13670 1.000 38.17039 324 LEU A CA 1
ATOM 2347 C C . LEU A 1 324 ? 225.24784 173.68010 186.80891 1.000 38.17983 324 LEU A C 1
ATOM 2348 O O . LEU A 1 324 ? 224.11353 173.63232 187.28362 1.000 42.14456 324 LEU A O 1
ATOM 2353 N N . GLN A 1 325 ? 226.06822 172.64602 186.87873 1.000 38.15580 325 GLN A N 1
ATOM 2354 C CA . GLN A 1 325 ? 225.66932 171.48212 187.66571 1.000 38.65944 325 GLN A CA 1
ATOM 2355 C C . GLN A 1 325 ? 225.43589 171.82786 189.13300 1.000 42.96011 325 GLN A C 1
ATOM 2356 O O . GLN A 1 325 ? 224.37378 171.46375 189.66309 1.000 43.66101 325 GLN A O 1
ATOM 2362 N N . PRO A 1 326 ? 226.34936 172.49700 189.84871 1.000 43.48966 326 PRO A N 1
ATOM 2363 C CA . PRO A 1 326 ? 226.05236 172.80498 191.25636 1.000 38.14686 326 PRO A CA 1
ATOM 2364 C C . PRO A 1 326 ? 224.98319 173.86251 191.45484 1.000 36.84069 326 PRO A C 1
ATOM 2365 O O . PRO A 1 326 ? 224.22219 173.77330 192.42123 1.000 41.59919 326 PRO A O 1
ATOM 2369 N N . TYR A 1 327 ? 224.91154 174.88089 190.60383 1.000 37.57669 327 TYR A N 1
ATOM 2370 C CA . TYR A 1 327 ? 223.87919 175.89763 190.77965 1.000 38.55165 327 TYR A CA 1
ATOM 2371 C C . TYR A 1 327 ? 222.50229 175.33465 190.48903 1.000 40.03246 327 TYR A C 1
ATOM 2372 O O . TYR A 1 327 ? 221.57028 175.50555 191.27782 1.000 43.07706 327 TYR A O 1
ATOM 2381 N N . MET A 1 328 ? 222.35533 174.66353 189.35504 1.000 44.64162 328 MET A N 1
ATOM 2382 C CA . MET A 1 328 ? 221.06534 174.12673 188.95575 1.000 41.18176 328 MET A CA 1
ATOM 2383 C C . MET A 1 328 ? 220.58965 173.00117 189.85979 1.000 36.42905 328 MET A C 1
ATOM 2384 O O . MET A 1 328 ? 219.39403 172.72576 189.90077 1.000 38.95661 328 MET A O 1
ATOM 2389 N N . ALA A 1 329 ? 221.49529 172.34525 190.57077 1.000 30.84649 329 ALA A N 1
ATOM 2390 C CA . ALA A 1 329 ? 221.12384 171.32485 191.53370 1.000 35.68536 329 ALA A CA 1
ATOM 2391 C C . ALA A 1 329 ? 220.27015 171.83560 192.68561 1.000 39.55390 329 ALA A C 1
ATOM 2392 O O . ALA A 1 329 ? 219.64302 171.02369 193.37110 1.000 42.83780 329 ALA A O 1
ATOM 2394 N N . GLN A 1 330 ? 220.23944 173.14090 192.94050 1.000 39.24257 330 GLN A N 1
ATOM 2395 C CA . GLN A 1 330 ? 219.37962 173.65779 193.99908 1.000 38.27538 330 GLN A CA 1
ATOM 2396 C C . GLN A 1 330 ? 217.90152 173.60780 193.65573 1.000 39.84056 330 GLN A C 1
ATOM 2397 O O . GLN A 1 330 ? 217.06495 173.75609 194.54880 1.000 47.13712 330 GLN A O 1
ATOM 2403 N N . PHE A 1 331 ? 217.56503 173.42749 192.38978 1.000 40.47182 331 PHE A N 1
ATOM 2404 C CA . PHE A 1 331 ? 216.20264 173.26132 191.91689 1.000 37.21480 331 PHE A CA 1
ATOM 2405 C C . PHE A 1 331 ? 215.81794 171.80339 191.75145 1.000 40.12575 331 PHE A C 1
ATOM 2406 O O . PHE A 1 331 ? 214.66542 171.51515 191.43013 1.000 41.96641 331 PHE A O 1
ATOM 2414 N N . ALA A 1 332 ? 216.74721 170.88080 191.97505 1.000 38.59295 332 ALA A N 1
ATOM 2415 C CA . ALA A 1 332 ? 216.65607 169.54605 191.40431 1.000 38.57729 332 ALA A CA 1
ATOM 2416 C C . ALA A 1 332 ? 215.87631 168.48101 192.17621 1.000 48.75203 332 ALA A C 1
ATOM 2417 O O . ALA A 1 332 ? 214.95016 167.89971 191.61913 1.000 58.05354 332 ALA A O 1
ATOM 2419 N N . LYS A 1 333 ? 216.20799 168.17948 193.42533 1.000 50.37988 333 LYS A N 1
ATOM 2420 C CA . LYS A 1 333 ? 215.64211 166.93450 193.94966 1.000 53.74033 333 LYS A CA 1
ATOM 2421 C C . LYS A 1 333 ? 215.36827 166.95809 195.44423 1.000 66.11962 333 LYS A C 1
ATOM 2422 O O . LYS A 1 333 ? 216.26402 167.24992 196.24189 1.000 68.34062 333 LYS A O 1
ATOM 2428 N N . GLU A 1 334 ? 214.11952 166.63722 195.80613 1.000 70.07214 334 GLU A N 1
ATOM 2429 C CA . GLU A 1 334 ? 213.52663 166.91269 197.11614 1.000 69.63671 334 GLU A CA 1
ATOM 2430 C C . GLU A 1 334 ? 213.63592 168.37496 197.48683 1.000 68.79540 334 GLU A C 1
ATOM 2431 O O . GLU A 1 334 ? 213.48375 168.74503 198.65434 1.000 74.32927 334 GLU A O 1
ATOM 2437 N N . THR A 1 335 ? 213.91481 169.20757 196.50150 1.000 64.16192 335 THR A N 1
ATOM 2438 C CA . THR A 1 335 ? 213.95879 170.63574 196.69658 1.000 64.10593 335 THR A CA 1
ATOM 2439 C C . THR A 1 335 ? 212.54456 171.18762 196.70412 1.000 67.32509 335 THR A C 1
ATOM 2440 O O . THR A 1 335 ? 211.58415 170.52355 196.31837 1.000 67.45584 335 THR A O 1
ATOM 2444 N N . PHE A 1 336 ? 212.42801 172.41145 197.18005 1.000 68.70816 336 PHE A N 1
ATOM 2445 C CA . PHE A 1 336 ? 211.19307 172.90910 197.76081 1.000 70.51546 336 PHE A CA 1
ATOM 2446 C C . PHE A 1 336 ? 210.97976 174.35325 197.32805 1.000 69.83856 336 PHE A C 1
ATOM 2447 O O . PHE A 1 336 ? 210.20959 175.08608 197.95600 1.000 71.34588 336 PHE A O 1
ATOM 2455 N N . LEU A 1 337 ? 211.64807 174.75668 196.25424 1.000 65.21206 337 LEU A N 1
ATOM 2456 C CA . LEU A 1 337 ? 211.71767 176.14164 195.81504 1.000 62.82395 337 LEU A CA 1
ATOM 2457 C C . LEU A 1 337 ? 210.58449 176.43162 194.83298 1.000 59.91871 337 LEU A C 1
ATOM 2458 O O . LEU A 1 337 ? 210.52578 175.83060 193.75631 1.000 57.23289 337 LEU A O 1
ATOM 2463 N N . SER A 1 338 ? 209.67874 177.33141 195.21307 1.000 55.42830 338 SER A N 1
ATOM 2464 C CA . SER A 1 338 ? 208.48298 177.62217 194.43192 1.000 47.15410 338 SER A CA 1
ATOM 2465 C C . SER A 1 338 ? 208.83099 178.37861 193.15947 1.000 44.53463 338 SER A C 1
ATOM 2466 O O . SER A 1 338 ? 209.93750 178.88042 192.99798 1.000 47.69324 338 SER A O 1
ATOM 2469 N N . ALA A 1 339 ? 207.88275 178.41028 192.21923 1.000 45.21023 339 ALA A N 1
ATOM 2470 C CA . ALA A 1 339 ? 208.07166 179.20830 191.01079 1.000 37.64560 339 ALA A CA 1
ATOM 2471 C C . ALA A 1 339 ? 208.29816 180.66734 191.35101 1.000 39.14985 339 ALA A C 1
ATOM 2472 O O . ALA A 1 339 ? 209.06558 181.35951 190.68006 1.000 41.72330 339 ALA A O 1
ATOM 2474 N N . ASP A 1 340 ? 207.62724 181.15189 192.38996 1.000 43.05955 340 ASP A N 1
ATOM 2475 C CA . ASP A 1 340 ? 207.79893 182.52562 192.83253 1.000 39.49017 340 ASP A CA 1
ATOM 2476 C C . ASP A 1 340 ? 209.14413 182.72914 193.50123 1.000 38.25510 340 ASP A C 1
ATOM 2477 O O . ASP A 1 340 ? 209.72731 183.80885 193.40559 1.000 38.51778 340 ASP A O 1
ATOM 2482 N N . GLU A 1 341 ? 209.64190 181.71084 194.18396 1.000 41.01297 341 GLU A N 1
ATOM 2483 C CA . GLU A 1 341 ? 210.90439 181.79106 194.89252 1.000 39.14967 341 GLU A CA 1
ATOM 2484 C C . GLU A 1 341 ? 212.07424 181.46164 193.99094 1.000 38.65585 341 GLU A C 1
ATOM 2485 O O . GLU A 1 341 ? 213.17094 181.98049 194.20024 1.000 44.87560 341 GLU A O 1
ATOM 2491 N N . ARG A 1 342 ? 211.86568 180.59690 193.00374 1.000 38.90540 342 ARG A N 1
ATOM 2492 C CA . ARG A 1 342 ? 212.84884 180.37996 191.95098 1.000 36.06618 342 ARG A CA 1
ATOM 2493 C C . ARG A 1 342 ? 213.25103 181.68035 191.27426 1.000 34.57489 342 ARG A C 1
ATOM 2494 O O . ARG A 1 342 ? 214.43712 181.97144 191.12397 1.000 38.12619 342 ARG A O 1
ATOM 2502 N N . ILE A 1 343 ? 212.26805 182.47488 190.85452 1.000 34.16537 343 ILE A N 1
ATOM 2503 C CA . ILE A 1 343 ? 212.54572 183.75855 190.22044 1.000 34.70780 343 ILE A CA 1
ATOM 2504 C C . ILE A 1 343 ? 213.24925 184.71804 191.16387 1.000 37.13755 343 ILE A C 1
ATOM 2505 O O . ILE A 1 343 ? 214.10537 185.49617 190.73792 1.000 39.57477 343 ILE A O 1
ATOM 2510 N N . LEU A 1 344 ? 212.93128 184.67189 192.45188 1.000 37.12526 344 LEU A N 1
ATOM 2511 C CA . LEU A 1 344 ? 213.63123 185.53382 193.39281 1.000 36.24396 344 LEU A CA 1
ATOM 2512 C C . LEU A 1 344 ? 215.02563 185.03036 193.73518 1.000 39.65963 344 LEU A C 1
ATOM 2513 O O . LEU A 1 344 ? 215.91121 185.83629 194.01676 1.000 46.03031 344 LEU A O 1
ATOM 2518 N N . VAL A 1 345 ? 215.23831 183.71814 193.72866 1.000 38.33865 345 VAL A N 1
ATOM 2519 C CA . VAL A 1 345 ? 216.57999 183.16295 193.87093 1.000 36.62934 345 VAL A CA 1
ATOM 2520 C C . VAL A 1 345 ? 217.45588 183.53463 192.68078 1.000 38.29322 345 VAL A C 1
ATOM 2521 O O . VAL A 1 345 ? 218.63617 183.84840 192.84123 1.000 45.48375 345 VAL A O 1
ATOM 2525 N N . ILE A 1 346 ? 216.90064 183.50736 191.47223 1.000 35.27341 346 ILE A N 1
ATOM 2526 C CA . ILE A 1 346 ? 217.67422 183.86280 190.28726 1.000 37.11713 346 ILE A CA 1
ATOM 2527 C C . ILE A 1 346 ? 217.85329 185.36807 190.15830 1.000 41.62853 346 ILE A C 1
ATOM 2528 O O . ILE A 1 346 ? 218.84417 185.82981 189.58862 1.000 47.05445 346 ILE A O 1
ATOM 2533 N N . ARG A 1 347 ? 216.91496 186.16193 190.66450 1.000 41.77753 347 ARG A N 1
ATOM 2534 C CA . ARG A 1 347 ? 217.08246 187.60876 190.61824 1.000 41.24952 347 ARG A CA 1
ATOM 2535 C C . ARG A 1 347 ? 218.14678 188.03441 191.61470 1.000 45.91313 347 ARG A C 1
ATOM 2536 O O . ARG A 1 347 ? 219.03146 188.83463 191.29440 1.000 50.45744 347 ARG A O 1
ATOM 2544 N N . LYS A 1 348 ? 218.07017 187.50708 192.83240 1.000 48.34782 348 LYS A N 1
ATOM 2545 C CA . LYS A 1 348 ? 219.05670 187.78435 193.86559 1.000 46.52552 348 LYS A CA 1
ATOM 2546 C C . LYS A 1 348 ? 220.44751 187.27998 193.50927 1.000 44.95597 348 LYS A C 1
ATOM 2547 O O . LYS A 1 348 ? 221.43207 187.81083 194.02332 1.000 49.07181 348 LYS A O 1
ATOM 2553 N N . ASP A 1 349 ? 220.56209 186.27465 192.64831 1.000 46.61952 349 ASP A N 1
ATOM 2554 C CA . ASP A 1 349 ? 221.85259 185.74299 192.22889 1.000 46.64942 349 ASP A CA 1
ATOM 2555 C C . ASP A 1 349 ? 222.26282 186.15349 190.82620 1.000 46.24166 349 ASP A C 1
ATOM 2556 O O . ASP A 1 349 ? 223.25940 185.63880 190.32629 1.000 52.93147 349 ASP A O 1
ATOM 2561 N N . LEU A 1 350 ? 221.52885 187.05528 190.18115 1.000 46.20972 350 LEU A N 1
ATOM 2562 C CA . LEU A 1 350 ? 221.82310 187.39689 188.79350 1.000 48.07950 350 LEU A CA 1
ATOM 2563 C C . LEU A 1 350 ? 223.27243 187.81351 188.59304 1.000 55.62284 350 LEU A C 1
ATOM 2564 O O . LEU A 1 350 ? 223.95464 187.30561 187.69892 1.000 58.68346 350 LEU A O 1
ATOM 2569 N N . GLY A 1 351 ? 223.76353 188.73424 189.42133 1.000 59.48707 351 GLY A N 1
ATOM 2570 C CA . GLY A 1 351 ? 225.13354 189.20247 189.26460 1.000 55.99440 351 GLY A CA 1
ATOM 2571 C C . GLY A 1 351 ? 226.15260 188.08483 189.33555 1.000 59.40182 351 GLY A C 1
ATOM 2572 O O . GLY A 1 351 ? 227.06912 188.00681 188.51584 1.000 62.25026 351 GLY A O 1
ATOM 2573 N N . ASN A 1 352 ? 226.00866 187.21124 190.32719 1.000 57.43490 352 ASN A N 1
ATOM 2574 C CA . ASN A 1 352 ? 226.87947 186.04990 190.44618 1.000 60.15911 352 ASN A CA 1
ATOM 2575 C C . ASN A 1 352 ? 226.77059 185.13066 189.23269 1.000 61.69211 352 ASN A C 1
ATOM 2576 O O . ASN A 1 352 ? 227.78454 184.64764 188.72038 1.000 65.36834 352 ASN A O 1
ATOM 2581 N N . ILE A 1 353 ? 225.55126 184.88260 188.75520 1.000 60.77070 353 ILE A N 1
ATOM 2582 C CA . ILE A 1 353 ? 225.35131 184.03189 187.58154 1.000 58.60878 353 ILE A CA 1
ATOM 2583 C C . ILE A 1 353 ? 226.03829 184.61390 186.35115 1.000 61.38456 353 ILE A C 1
ATOM 2584 O O . ILE A 1 353 ? 226.71897 183.90478 185.60356 1.000 65.79602 353 ILE A O 1
ATOM 2589 N N . ILE A 1 354 ? 225.85287 185.90977 186.11237 1.000 61.79234 354 ILE A N 1
ATOM 2590 C CA . ILE A 1 354 ? 226.45007 186.56197 184.94895 1.000 66.67978 354 ILE A CA 1
ATOM 2591 C C . ILE A 1 354 ? 227.96714 186.44304 184.96597 1.000 69.17912 354 ILE A C 1
ATOM 2592 O O . ILE A 1 354 ? 228.59049 186.15293 183.94116 1.000 68.70225 354 ILE A O 1
ATOM 2597 N N . HIS A 1 355 ? 228.58474 186.66845 186.12366 1.000 68.44817 355 HIS A N 1
ATOM 2598 C CA . HIS A 1 355 ? 230.03136 186.52617 186.23992 1.000 69.81900 355 HIS A CA 1
ATOM 2599 C C . HIS A 1 355 ? 230.51281 185.12732 185.88202 1.000 71.57221 355 HIS A C 1
ATOM 2600 O O . HIS A 1 355 ? 231.43208 184.97078 185.07383 1.000 77.81782 355 HIS A O 1
ATOM 2607 N N . ASN A 1 356 ? 229.90931 184.09401 186.46282 1.000 67.70624 356 ASN A N 1
ATOM 2608 C CA . ASN A 1 356 ? 230.35989 182.73661 186.17073 1.000 65.08148 356 ASN A CA 1
ATOM 2609 C C . ASN A 1 356 ? 230.19013 182.37492 184.70159 1.000 67.73129 356 ASN A C 1
ATOM 2610 O O . ASN A 1 356 ? 231.15518 182.00383 184.02736 1.000 71.13932 356 ASN A O 1
ATOM 2615 N N . LEU A 1 357 ? 228.96728 182.47855 184.18410 1.000 67.36390 357 LEU A N 1
ATOM 2616 C CA . LEU A 1 357 ? 228.72214 182.11456 182.79158 1.000 70.04050 357 LEU A CA 1
ATOM 2617 C C . LEU A 1 357 ? 229.46090 183.02485 181.81823 1.000 74.66441 357 LEU A C 1
ATOM 2618 O O . LEU A 1 357 ? 230.18690 182.54833 180.93988 1.000 76.64290 357 LEU A O 1
ATOM 2623 N N . CYS A 1 358 ? 229.31171 184.33809 181.97047 1.000 75.31790 358 CYS A N 1
ATOM 2624 C CA . CYS A 1 358 ? 229.90208 185.27403 181.01696 1.000 81.70316 358 CYS A CA 1
ATOM 2625 C C . CYS A 1 358 ? 231.28823 185.76232 181.43123 1.000 86.12599 358 CYS A C 1
ATOM 2626 O O . CYS A 1 358 ? 232.26765 185.54350 180.71249 1.000 86.12886 358 CYS A O 1
ATOM 2629 N N . GLY A 1 359 ? 231.38601 186.42991 182.57387 1.000 84.66954 359 GLY A N 1
ATOM 2630 C CA . GLY A 1 359 ? 232.65578 186.97136 183.02091 1.000 80.61679 359 GLY A CA 1
ATOM 2631 C C . GLY A 1 359 ? 232.52817 188.41247 183.46302 1.000 81.39734 359 GLY A C 1
ATOM 2632 O O . GLY A 1 359 ? 231.42334 188.95101 183.51502 1.000 79.83044 359 GLY A O 1
ATOM 2633 N N . GLU A 1 372 ? 227.84990 183.62124 177.80366 1.000 77.96482 372 GLU A N 1
ATOM 2634 C CA . GLU A 1 372 ? 226.48967 183.74222 177.30453 1.000 79.39342 372 GLU A CA 1
ATOM 2635 C C . GLU A 1 372 ? 226.10368 182.48331 176.55531 1.000 77.44725 372 GLU A C 1
ATOM 2636 O O . GLU A 1 372 ? 224.96335 182.33672 176.11797 1.000 77.72536 372 GLU A O 1
ATOM 2642 N N . ASN A 1 373 ? 227.06593 181.57540 176.39552 1.000 74.82316 373 ASN A N 1
ATOM 2643 C CA . ASN A 1 373 ? 226.75248 180.29034 175.78210 1.000 72.14355 373 ASN A CA 1
ATOM 2644 C C . ASN A 1 373 ? 225.96578 179.41409 176.74850 1.000 65.59697 373 ASN A C 1
ATOM 2645 O O . ASN A 1 373 ? 225.06947 178.67174 176.33374 1.000 63.59108 373 ASN A O 1
ATOM 2650 N N . GLY A 1 374 ? 226.29046 179.47425 178.03346 1.000 58.79857 374 GLY A N 1
ATOM 2651 C CA . GLY A 1 374 ? 225.50925 178.74875 179.00472 1.000 56.18266 374 GLY A CA 1
ATOM 2652 C C . GLY A 1 374 ? 224.28577 179.48366 179.49122 1.000 52.50561 374 GLY A C 1
ATOM 2653 O O . GLY A 1 374 ? 223.48881 178.90686 180.23273 1.000 54.09818 374 GLY A O 1
ATOM 2654 N N . LEU A 1 375 ? 224.12429 180.74920 179.10344 1.000 50.36132 375 LEU A N 1
ATOM 2655 C CA . LEU A 1 375 ? 222.99860 181.54252 179.58678 1.000 48.32942 375 LEU A CA 1
ATOM 2656 C C . LEU A 1 375 ? 221.66465 180.95799 179.16856 1.000 44.11780 375 LEU A C 1
ATOM 2657 O O . LEU A 1 375 ? 220.68969 181.04573 179.91506 1.000 42.20667 375 LEU A O 1
ATOM 2662 N N . VAL A 1 376 ? 221.60151 180.36550 177.97812 1.000 46.47150 376 VAL A N 1
ATOM 2663 C CA . VAL A 1 376 ? 220.36766 179.79012 177.47714 1.000 39.15118 376 VAL A CA 1
ATOM 2664 C C . VAL A 1 376 ? 219.92351 178.61820 178.32761 1.000 40.88196 376 VAL A C 1
ATOM 2665 O O . VAL A 1 376 ? 218.76448 178.20127 178.25584 1.000 42.25143 376 VAL A O 1
ATOM 2669 N N . ILE A 1 377 ? 220.82975 178.06620 179.12431 1.000 40.32927 377 ILE A N 1
ATOM 2670 C CA . ILE A 1 377 ? 220.48567 177.02493 180.07713 1.000 36.46965 377 ILE A CA 1
ATOM 2671 C C . ILE A 1 377 ? 219.81353 177.62594 181.30384 1.000 38.34399 377 ILE A C 1
ATOM 2672 O O . ILE A 1 377 ? 218.84895 177.06906 181.83561 1.000 39.32362 377 ILE A O 1
ATOM 2677 N N . LEU A 1 378 ? 220.29503 178.78141 181.75574 1.000 37.68495 378 LEU A N 1
ATOM 2678 C CA . LEU A 1 378 ? 219.64191 179.50471 182.83838 1.000 35.67884 378 LEU A CA 1
ATOM 2679 C C . LEU A 1 378 ? 218.32515 180.13190 182.40433 1.000 36.22705 378 LEU A C 1
ATOM 2680 O O . LEU A 1 378 ? 217.40647 180.25662 183.21553 1.000 36.06883 378 LEU A O 1
ATOM 2685 N N . VAL A 1 379 ? 218.21354 180.53927 181.14602 1.000 35.83305 379 VAL A N 1
ATOM 2686 C CA . VAL A 1 379 ? 216.98480 181.15812 180.66465 1.000 30.64272 379 VAL A CA 1
ATOM 2687 C C . VAL A 1 379 ? 215.80130 180.21904 180.81715 1.000 32.39663 379 VAL A C 1
ATOM 2688 O O . VAL A 1 379 ? 214.73362 180.62108 181.28615 1.000 36.11759 379 VAL A O 1
ATOM 2692 N N . SER A 1 380 ? 215.96569 178.95324 180.45089 1.000 32.74124 380 SER A N 1
ATOM 2693 C CA . SER A 1 380 ? 214.86349 178.02662 180.64462 1.000 29.07172 380 SER A CA 1
ATOM 2694 C C . SER A 1 380 ? 214.60605 177.69828 182.10317 1.000 30.32434 380 SER A C 1
ATOM 2695 O O . SER A 1 380 ? 213.61080 177.03626 182.39452 1.000 32.57046 380 SER A O 1
ATOM 2698 N N . VAL A 1 381 ? 215.45183 178.14511 183.02418 1.000 29.89715 381 VAL A N 1
ATOM 2699 C CA . VAL A 1 381 ? 215.08706 178.07993 184.43236 1.000 28.47900 381 VAL A CA 1
ATOM 2700 C C . VAL A 1 381 ? 214.10595 179.18346 184.75079 1.000 33.72802 381 VAL A C 1
ATOM 2701 O O . VAL A 1 381 ? 213.13124 178.97623 185.47584 1.000 39.13345 381 VAL A O 1
ATOM 2705 N N . ILE A 1 382 ? 214.37308 180.37409 184.23027 1.000 30.42638 382 ILE A N 1
ATOM 2706 C CA . ILE A 1 382 ? 213.51121 181.52221 184.44949 1.000 23.49492 382 ILE A CA 1
ATOM 2707 C C . ILE A 1 382 ? 212.19225 181.34368 183.71913 1.000 25.83712 382 ILE A C 1
ATOM 2708 O O . ILE A 1 382 ? 211.12066 181.38769 184.32303 1.000 31.71862 382 ILE A O 1
ATOM 2713 N N . THR A 1 383 ? 212.24939 181.14155 182.40943 1.000 27.74492 383 THR A N 1
ATOM 2714 C CA . THR A 1 383 ? 211.02881 180.99214 181.62661 1.000 27.11887 383 THR A CA 1
ATOM 2715 C C . THR A 1 383 ? 210.16163 179.81591 182.04933 1.000 24.74086 383 THR A C 1
ATOM 2716 O O . THR A 1 383 ? 208.97471 179.80525 181.72945 1.000 27.57393 383 THR A O 1
ATOM 2720 N N . SER A 1 384 ? 210.69614 178.83456 182.75481 1.000 23.68486 384 SER A N 1
ATOM 2721 C CA . SER A 1 384 ? 209.83282 177.75715 183.20685 1.000 26.20722 384 SER A CA 1
ATOM 2722 C C . SER A 1 384 ? 209.02968 178.13820 184.43431 1.000 29.84505 384 SER A C 1
ATOM 2723 O O . SER A 1 384 ? 208.06524 177.44785 184.76704 1.000 33.09514 384 SER A O 1
ATOM 2726 N N . CYS A 1 385 ? 209.40336 179.22317 185.09759 1.000 30.13383 385 CYS A N 1
ATOM 2727 C CA . CYS A 1 385 ? 208.63925 179.76561 186.20524 1.000 28.14770 385 CYS A CA 1
ATOM 2728 C C . CYS A 1 385 ? 207.50402 180.68545 185.76848 1.000 28.91787 385 CYS A C 1
ATOM 2729 O O . CYS A 1 385 ? 206.49387 180.77650 186.46582 1.000 31.57774 385 CYS A O 1
ATOM 2732 N N . LEU A 1 386 ? 207.64478 181.36445 184.63172 1.000 28.36350 386 LEU A N 1
ATOM 2733 C CA . LEU A 1 386 ? 206.89149 182.58878 184.38146 1.000 25.09090 386 LEU A CA 1
ATOM 2734 C C . LEU A 1 386 ? 205.39908 182.35183 184.20701 1.000 29.19872 386 LEU A C 1
ATOM 2735 O O . LEU A 1 386 ? 204.59999 183.23450 184.52888 1.000 34.80065 386 LEU A O 1
ATOM 2740 N N . GLN A 1 387 ? 204.99152 181.19958 183.69974 1.000 30.98631 387 GLN A N 1
ATOM 2741 C CA . GLN A 1 387 ? 203.56518 180.93773 183.55788 1.000 29.64660 387 GLN A CA 1
ATOM 2742 C C . GLN A 1 387 ? 202.86995 180.54485 184.84863 1.000 34.79697 387 GLN A C 1
ATOM 2743 O O . GLN A 1 387 ? 201.65763 180.33327 184.82559 1.000 41.82188 387 GLN A O 1
ATOM 2749 N N . THR A 1 388 ? 203.58121 180.42285 185.96418 1.000 34.22569 388 THR A N 1
ATOM 2750 C CA . THR A 1 388 ? 202.94873 180.03307 187.21745 1.000 30.89029 388 THR A CA 1
ATOM 2751 C C . THR A 1 388 ? 203.31159 180.96252 188.36247 1.000 32.08388 388 THR A C 1
ATOM 2752 O O . THR A 1 388 ? 203.19094 180.57126 189.52153 1.000 39.15304 388 THR A O 1
ATOM 2756 N N . LEU A 1 389 ? 203.76250 182.17588 188.06653 1.000 32.59759 389 LEU A N 1
ATOM 2757 C CA . LEU A 1 389 ? 204.05473 183.12757 189.12218 1.000 34.96635 389 LEU A CA 1
ATOM 2758 C C . LEU A 1 389 ? 202.74981 183.63291 189.71183 1.000 38.16500 389 LEU A C 1
ATOM 2759 O O . LEU A 1 389 ? 201.73999 183.74886 189.02136 1.000 40.15680 389 LEU A O 1
ATOM 2764 N N . LYS A 1 390 ? 202.76806 183.91403 191.00841 1.000 40.13301 390 LYS A N 1
ATOM 2765 C CA . LYS A 1 390 ? 201.58603 184.37830 191.71679 1.000 44.17308 390 LYS A CA 1
ATOM 2766 C C . LYS A 1 390 ? 201.63528 185.85538 192.06639 1.000 46.99892 390 LYS A C 1
ATOM 2767 O O . LYS A 1 390 ? 200.67483 186.58269 191.80618 1.000 46.62403 390 LYS A O 1
ATOM 2773 N N . TYR A 1 391 ? 202.72647 186.32163 192.65331 1.000 43.56032 391 TYR A N 1
ATOM 2774 C CA . TYR A 1 391 ? 202.77367 187.67169 193.17628 1.000 41.48233 391 TYR A CA 1
ATOM 2775 C C . TYR A 1 391 ? 203.31231 188.66550 192.16160 1.000 39.12594 391 TYR A C 1
ATOM 2776 O O . TYR A 1 391 ? 204.12831 188.33611 191.30490 1.000 38.42277 391 TYR A O 1
ATOM 2785 N N . CYS A 1 392 ? 202.84182 189.90396 192.29588 1.000 37.84633 392 CYS A N 1
ATOM 2786 C CA . CYS A 1 392 ? 203.31630 191.01135 191.48118 1.000 37.37105 392 CYS A CA 1
ATOM 2787 C C . CYS A 1 392 ? 204.82417 191.19657 191.57519 1.000 38.79750 392 CYS A C 1
ATOM 2788 O O . CYS A 1 392 ? 205.47747 191.48609 190.56951 1.000 40.15778 392 CYS A O 1
ATOM 2791 N N . ASP A 1 393 ? 205.39401 191.07831 192.77184 1.000 37.90228 393 ASP A N 1
ATOM 2792 C CA . ASP A 1 393 ? 206.83497 191.26496 192.90619 1.000 38.33925 393 ASP A CA 1
ATOM 2793 C C . ASP A 1 393 ? 207.63048 190.20817 192.16106 1.000 35.60877 393 ASP A C 1
ATOM 2794 O O . ASP A 1 393 ? 208.69748 190.50316 191.62258 1.000 38.40602 393 ASP A O 1
ATOM 2799 N N . SER A 1 394 ? 207.16465 188.96822 192.15746 1.000 34.19862 394 SER A N 1
ATOM 2800 C CA . SER A 1 394 ? 207.88649 187.93244 191.43735 1.000 30.64072 394 SER A CA 1
ATOM 2801 C C . SER A 1 394 ? 207.67386 188.01396 189.93649 1.000 30.74870 394 SER A C 1
ATOM 2802 O O . SER A 1 394 ? 208.55939 187.61881 189.17972 1.000 33.81144 394 SER A O 1
ATOM 2805 N N . LYS A 1 395 ? 206.51692 188.50347 189.48741 1.000 30.73425 395 LYS A N 1
ATOM 2806 C CA . LYS A 1 395 ? 206.33937 188.80057 188.07160 1.000 26.32107 395 LYS A CA 1
ATOM 2807 C C . LYS A 1 395 ? 207.15769 190.00555 187.64307 1.000 29.59002 395 LYS A C 1
ATOM 2808 O O . LYS A 1 395 ? 207.64426 190.05317 186.51178 1.000 34.16464 395 LYS A O 1
ATOM 2814 N N . LEU A 1 396 ? 207.30179 190.99834 188.51687 1.000 28.18091 396 LEU A N 1
ATOM 2815 C CA . LEU A 1 396 ? 208.14758 192.13755 188.19186 1.000 27.48620 396 LEU A CA 1
ATOM 2816 C C . LEU A 1 396 ? 209.62249 191.76670 188.21464 1.000 31.69122 396 LEU A C 1
ATOM 2817 O O . LEU A 1 396 ? 210.37957 192.18154 187.33410 1.000 36.77833 396 LEU A O 1
ATOM 2822 N N . ALA A 1 397 ? 210.05767 191.01457 189.22507 1.000 32.86049 397 ALA A N 1
ATOM 2823 C CA . ALA A 1 397 ? 211.43270 190.52914 189.25326 1.000 31.87226 397 ALA A CA 1
ATOM 2824 C C . ALA A 1 397 ? 211.72896 189.66283 188.04316 1.000 32.47984 397 ALA A C 1
ATOM 2825 O O . ALA A 1 397 ? 212.83268 189.70547 187.49727 1.000 38.79629 397 ALA A O 1
ATOM 2827 N N . ALA A 1 398 ? 210.77098 188.82363 187.65167 1.000 30.38486 398 ALA A N 1
ATOM 2828 C CA . ALA A 1 398 ? 210.90449 188.02826 186.43848 1.000 26.77302 398 ALA A CA 1
ATOM 2829 C C . ALA A 1 398 ? 211.14537 188.90881 185.22837 1.000 29.90287 398 ALA A C 1
ATOM 2830 O O . ALA A 1 398 ? 211.90717 188.54965 184.32838 1.000 31.16541 398 ALA A O 1
ATOM 2832 N N . LEU A 1 399 ? 210.46635 190.04833 185.17271 1.000 32.33567 399 LEU A N 1
ATOM 2833 C CA . LEU A 1 399 ? 210.64825 190.99355 184.08248 1.000 30.20429 399 LEU A CA 1
ATOM 2834 C C . LEU A 1 399 ? 212.00036 191.68662 184.14750 1.000 30.60605 399 LEU A C 1
ATOM 2835 O O . LEU A 1 399 ? 212.63517 191.90011 183.11115 1.000 34.63408 399 LEU A O 1
ATOM 2840 N N . GLU A 1 400 ? 212.45597 192.05273 185.34739 1.000 33.06278 400 GLU A N 1
ATOM 2841 C CA . GLU A 1 400 ? 213.79434 192.62131 185.49707 1.000 34.25839 400 GLU A CA 1
ATOM 2842 C C . GLU A 1 400 ? 214.87255 191.65970 185.02011 1.000 31.91456 400 GLU A C 1
ATOM 2843 O O . GLU A 1 400 ? 215.81066 192.06380 184.33168 1.000 36.66769 400 GLU A O 1
ATOM 2849 N N . LEU A 1 401 ? 214.77154 190.38711 185.39396 1.000 28.27848 401 LEU A N 1
ATOM 2850 C CA . LEU A 1 401 ? 215.73565 189.39885 184.93058 1.000 29.17802 401 LEU A CA 1
ATOM 2851 C C . LEU A 1 401 ? 215.79896 189.34946 183.41969 1.000 32.03459 401 LEU A C 1
ATOM 2852 O O . LEU A 1 401 ? 216.88096 189.41233 182.83373 1.000 36.78501 401 LEU A O 1
ATOM 2857 N N . ILE A 1 402 ? 214.64631 189.21738 182.77069 1.000 31.47123 402 ILE A N 1
ATOM 2858 C CA . ILE A 1 402 ? 214.60681 189.20123 181.31232 1.000 31.25152 402 ILE A CA 1
ATOM 2859 C C . ILE A 1 402 ? 215.27865 190.43541 180.74063 1.000 34.70827 402 ILE A C 1
ATOM 2860 O O . ILE A 1 402 ? 216.06254 190.35179 179.79293 1.000 39.26642 402 ILE A O 1
ATOM 2865 N N . LEU A 1 403 ? 214.98098 191.59979 181.30386 1.000 33.36397 403 LEU A N 1
ATOM 2866 C CA . LEU A 1 403 ? 215.58214 192.81915 180.79012 1.000 33.75736 403 LEU A CA 1
ATOM 2867 C C . LEU A 1 403 ? 217.10230 192.81195 180.93394 1.000 37.63898 403 LEU A C 1
ATOM 2868 O O . LEU A 1 403 ? 217.81543 193.19820 180.00377 1.000 43.18698 403 LEU A O 1
ATOM 2873 N N . HIS A 1 404 ? 217.62053 192.37690 182.08360 1.000 34.52670 404 HIS A N 1
ATOM 2874 C CA . HIS A 1 404 ? 219.06899 192.30481 182.26853 1.000 34.48014 404 HIS A CA 1
ATOM 2875 C C . HIS A 1 404 ? 219.74094 191.25611 181.39109 1.000 38.77139 404 HIS A C 1
ATOM 2876 O O . HIS A 1 404 ? 220.84912 191.47931 180.89869 1.000 45.38257 404 HIS A O 1
ATOM 2883 N N . LEU A 1 405 ? 219.11669 190.10541 181.20161 1.000 37.45795 405 LEU A N 1
ATOM 2884 C CA . LEU A 1 405 ? 219.71044 189.08418 180.35295 1.000 35.58009 405 LEU A CA 1
ATOM 2885 C C . LEU A 1 405 ? 219.54366 189.35041 178.87164 1.000 39.48524 405 LEU A C 1
ATOM 2886 O O . LEU A 1 405 ? 220.33744 188.83894 178.08178 1.000 45.85677 405 LEU A O 1
ATOM 2891 N N . ALA A 1 406 ? 218.52944 190.10900 178.47806 1.000 39.34706 406 ALA A N 1
ATOM 2892 C CA . ALA A 1 406 ? 218.21477 190.29237 177.06278 1.000 38.23077 406 ALA A CA 1
ATOM 2893 C C . ALA A 1 406 ? 219.40813 190.73589 176.23034 1.000 43.95758 406 ALA A C 1
ATOM 2894 O O . ALA A 1 406 ? 219.62985 190.14906 175.16071 1.000 45.29225 406 ALA A O 1
ATOM 2896 N N . PRO A 1 407 ? 220.20202 191.73488 176.63076 1.000 45.52646 407 PRO A N 1
ATOM 2897 C CA . PRO A 1 407 ? 221.34934 192.12445 175.80196 1.000 46.38458 407 PRO A CA 1
ATOM 2898 C C . PRO A 1 407 ? 222.39649 191.04704 175.66894 1.000 48.70747 407 PRO A C 1
ATOM 2899 O O . PRO A 1 407 ? 223.25552 191.15074 174.78853 1.000 49.21265 407 PRO A O 1
ATOM 2903 N N . ARG A 1 408 ? 222.35101 190.01578 176.49694 1.000 48.17551 408 ARG A N 1
ATOM 2904 C CA . ARG A 1 408 ? 223.37633 188.99507 176.51678 1.000 47.86086 408 ARG A CA 1
ATOM 2905 C C . ARG A 1 408 ? 222.95956 187.73113 175.78721 1.000 50.36099 408 ARG A C 1
ATOM 2906 O O . ARG A 1 408 ? 223.75188 186.79210 175.70471 1.000 59.48991 408 ARG A O 1
ATOM 2914 N N . LEU A 1 409 ? 221.74578 187.68696 175.25168 1.000 45.93037 409 LEU A N 1
ATOM 2915 C CA . LEU A 1 409 ? 221.24134 186.53780 174.52059 1.000 43.14427 409 LEU A CA 1
ATOM 2916 C C . LEU A 1 409 ? 221.12963 186.84556 173.03606 1.000 46.03419 409 LEU A C 1
ATOM 2917 O O . LEU A 1 409 ? 220.97700 187.99838 172.63289 1.000 51.36525 409 LEU A O 1
ATOM 2922 N N . SER A 1 410 ? 221.23816 185.79986 172.22565 1.000 44.11842 410 SER A N 1
ATOM 2923 C CA . SER A 1 410 ? 221.06540 185.94028 170.78923 1.000 46.89167 410 SER A CA 1
ATOM 2924 C C . SER A 1 410 ? 219.63808 186.34967 170.44368 1.000 47.75998 410 SER A C 1
ATOM 2925 O O . SER A 1 410 ? 218.69127 186.07253 171.18160 1.000 49.08183 410 SER A O 1
ATOM 2928 N N . VAL A 1 411 ? 219.49584 187.03420 169.30699 1.000 45.30076 411 VAL A N 1
ATOM 2929 C CA . VAL A 1 411 ? 218.18495 187.41235 168.78905 1.000 44.30387 411 VAL A CA 1
ATOM 2930 C C . VAL A 1 411 ? 217.28424 186.19461 168.63161 1.000 48.08414 411 VAL A C 1
ATOM 2931 O O . VAL A 1 411 ? 216.06803 186.28170 168.81813 1.000 50.92950 411 VAL A O 1
ATOM 2935 N N . GLU A 1 412 ? 217.85685 185.04431 168.29334 1.000 45.44986 412 GLU A N 1
ATOM 2936 C CA . GLU A 1 412 ? 217.06853 183.82277 168.21065 1.000 44.43308 412 GLU A CA 1
ATOM 2937 C C . GLU A 1 412 ? 216.45682 183.46230 169.55447 1.000 46.11826 412 GLU A C 1
ATOM 2938 O O . GLU A 1 412 ? 215.31023 183.01164 169.61962 1.000 50.71842 412 GLU A O 1
ATOM 2944 N N . ILE A 1 413 ? 217.21736 183.61244 170.63592 1.000 39.57820 413 ILE A N 1
ATOM 2945 C CA . ILE A 1 413 ? 216.66656 183.36653 171.96091 1.000 37.42841 413 ILE A CA 1
ATOM 2946 C C . ILE A 1 413 ? 215.64630 184.43013 172.33649 1.000 38.03410 413 ILE A C 1
ATOM 2947 O O . ILE A 1 413 ? 214.60331 184.12305 172.91969 1.000 39.49132 413 ILE A O 1
ATOM 2952 N N . LEU A 1 414 ? 215.92371 185.69415 172.03082 1.000 36.17284 414 LEU A N 1
ATOM 2953 C CA . LEU A 1 414 ? 214.96728 186.74280 172.36433 1.000 34.89629 414 LEU A CA 1
ATOM 2954 C C . LEU A 1 414 ? 213.62345 186.54104 171.67728 1.000 33.65513 414 LEU A C 1
ATOM 2955 O O . LEU A 1 414 ? 212.58446 186.45204 172.33237 1.000 32.18329 414 LEU A O 1
ATOM 2960 N N . LEU A 1 415 ? 213.62283 186.47352 170.35065 1.000 36.97793 415 LEU A N 1
ATOM 2961 C CA . LEU A 1 415 ? 212.36409 186.38922 169.61981 1.000 38.50714 415 LEU A CA 1
ATOM 2962 C C . LEU A 1 415 ? 211.66364 185.05291 169.80559 1.000 38.26604 415 LEU A C 1
ATOM 2963 O O . LEU A 1 415 ? 210.44081 185.01021 169.96017 1.000 38.71754 415 LEU A O 1
ATOM 2968 N N . ASP A 1 416 ? 212.40101 183.95104 169.75942 1.000 36.32396 416 ASP A N 1
ATOM 2969 C CA . ASP A 1 416 ? 211.74782 182.65102 169.83566 1.000 34.10187 416 ASP A CA 1
ATOM 2970 C C . ASP A 1 416 ? 211.40762 182.24670 171.26054 1.000 35.13313 416 ASP A C 1
ATOM 2971 O O . ASP A 1 416 ? 210.37641 181.61570 171.48713 1.000 37.72429 416 ASP A O 1
ATOM 2976 N N . ARG A 1 417 ? 212.25600 182.56971 172.23154 1.000 32.74343 417 ARG A N 1
ATOM 2977 C CA . ARG A 1 417 ? 212.04579 182.09943 173.59243 1.000 25.29237 417 ARG A CA 1
ATOM 2978 C C . ARG A 1 417 ? 211.46174 183.12982 174.54576 1.000 24.35905 417 ARG A C 1
ATOM 2979 O O . ARG A 1 417 ? 210.52721 182.81678 175.27153 1.000 29.34073 417 ARG A O 1
ATOM 2987 N N . ILE A 1 418 ? 211.96254 184.35302 174.55227 1.000 27.41108 418 ILE A N 1
ATOM 2988 C CA . ILE A 1 418 ? 211.54454 185.32389 175.55968 1.000 24.30035 418 ILE A CA 1
ATOM 2989 C C . ILE A 1 418 ? 210.31490 186.12565 175.15391 1.000 24.78091 418 ILE A C 1
ATOM 2990 O O . ILE A 1 418 ? 209.48230 186.44406 176.00041 1.000 28.25738 418 ILE A O 1
ATOM 2995 N N . THR A 1 419 ? 210.18038 186.51744 173.89560 1.000 25.65200 419 THR A N 1
ATOM 2996 C CA . THR A 1 419 ? 208.97055 187.21893 173.47562 1.000 23.61956 419 THR A CA 1
ATOM 2997 C C . THR A 1 419 ? 207.68419 186.46003 173.78798 1.000 25.75009 419 THR A C 1
ATOM 2998 O O . THR A 1 419 ? 206.71457 187.10798 174.21029 1.000 26.65264 419 THR A O 1
ATOM 3002 N N . PRO A 1 420 ? 207.58241 185.13995 173.60396 1.000 23.83434 420 PRO A N 1
ATOM 3003 C CA . PRO A 1 420 ? 206.34299 184.45739 173.98825 1.000 18.02629 420 PRO A CA 1
ATOM 3004 C C . PRO A 1 420 ? 205.93788 184.66251 175.42796 1.000 22.65027 420 PRO A C 1
ATOM 3005 O O . PRO A 1 420 ? 204.77013 184.44684 175.76007 1.000 25.50900 420 PRO A O 1
ATOM 3009 N N . TYR A 1 421 ? 206.85927 185.05621 176.29691 1.000 22.60034 421 TYR A N 1
ATOM 3010 C CA . TYR A 1 421 ? 206.60953 185.14972 177.71904 1.000 18.08040 421 TYR A CA 1
ATOM 3011 C C . TYR A 1 421 ? 206.45652 186.57683 178.18402 1.000 19.16968 421 TYR A C 1
ATOM 3012 O O . TYR A 1 421 ? 206.14912 186.80230 179.35228 1.000 26.91684 421 TYR A O 1
ATOM 3021 N N . LEU A 1 422 ? 206.71196 187.53231 177.31395 1.000 18.12037 422 LEU A N 1
ATOM 3022 C CA . LEU A 1 422 ? 206.43354 188.93214 177.53409 1.000 16.81786 422 LEU A CA 1
ATOM 3023 C C . LEU A 1 422 ? 205.03672 189.25700 177.06449 1.000 18.75894 422 LEU A C 1
ATOM 3024 O O . LEU A 1 422 ? 204.35976 190.10048 177.65003 1.000 23.48651 422 LEU A O 1
ATOM 3029 N N . LEU A 1 423 ? 204.62497 188.64085 175.96245 1.000 18.76018 423 LEU A N 1
ATOM 3030 C CA . LEU A 1 423 ? 203.23948 188.72339 175.55338 1.000 17.67344 423 LEU A CA 1
ATOM 3031 C C . LEU A 1 423 ? 202.33442 187.99350 176.52030 1.000 21.03855 423 LEU A C 1
ATOM 3032 O O . LEU A 1 423 ? 201.12982 188.24905 176.53445 1.000 27.94829 423 LEU A O 1
ATOM 3037 N N . HIS A 1 424 ? 202.87520 187.05862 177.28944 1.000 20.52827 424 HIS A N 1
ATOM 3038 C CA . HIS A 1 424 ? 202.09466 186.43070 178.34396 1.000 20.70859 424 HIS A CA 1
ATOM 3039 C C . HIS A 1 424 ? 201.82546 187.40063 179.48505 1.000 21.17012 424 HIS A C 1
ATOM 3040 O O . HIS A 1 424 ? 200.67853 187.58702 179.89028 1.000 24.93748 424 HIS A O 1
ATOM 3047 N N . PHE A 1 425 ? 202.86825 188.01796 180.03056 1.000 19.35603 425 PHE A N 1
ATOM 3048 C CA . PHE A 1 425 ? 202.66506 189.00343 181.07885 1.000 20.57892 425 PHE A CA 1
ATOM 3049 C C . PHE A 1 425 ? 201.87217 190.20932 180.61229 1.000 22.60545 425 PHE A C 1
ATOM 3050 O O . PHE A 1 425 ? 201.28632 190.89826 181.44407 1.000 27.51478 425 PHE A O 1
ATOM 3058 N N . SER A 1 426 ? 201.86821 190.51486 179.31878 1.000 21.04830 426 SER A N 1
ATOM 3059 C CA . SER A 1 426 ? 200.99846 191.57452 178.82380 1.000 21.61867 426 SER A CA 1
ATOM 3060 C C . SER A 1 426 ? 199.53519 191.27284 179.11205 1.000 23.59288 426 SER A C 1
ATOM 3061 O O . SER A 1 426 ? 198.72293 192.19065 179.20879 1.000 31.29535 426 SER A O 1
ATOM 3064 N N . ASN A 1 427 ? 199.17474 189.99846 179.20338 1.000 22.03157 427 ASN A N 1
ATOM 3065 C CA . ASN A 1 427 ? 197.83319 189.55340 179.54385 1.000 22.74468 427 ASN A CA 1
ATOM 3066 C C . ASN A 1 427 ? 197.67634 189.25135 181.02554 1.000 26.73180 427 ASN A C 1
ATOM 3067 O O . ASN A 1 427 ? 196.72503 188.57563 181.41659 1.000 29.75285 427 ASN A O 1
ATOM 3072 N N . ASP A 1 428 ? 198.59543 189.71757 181.84851 1.000 23.93698 428 ASP A N 1
ATOM 3073 C CA . ASP A 1 428 ? 198.57334 189.44468 183.26794 1.000 22.22483 428 ASP A CA 1
ATOM 3074 C C . ASP A 1 428 ? 197.40717 190.13420 183.95857 1.000 28.45004 428 ASP A C 1
ATOM 3075 O O . ASP A 1 428 ? 196.82930 191.09767 183.45821 1.000 35.98856 428 ASP A O 1
ATOM 3080 N N . SER A 1 429 ? 197.05034 189.60665 185.12779 1.000 29.06076 429 SER A N 1
ATOM 3081 C CA . SER A 1 429 ? 195.95967 190.17837 185.90386 1.000 26.42885 429 SER A CA 1
ATOM 3082 C C . SER A 1 429 ? 196.33160 191.50952 186.54398 1.000 31.18149 429 SER A C 1
ATOM 3083 O O . SER A 1 429 ? 195.46466 192.36766 186.72146 1.000 34.48886 429 SER A O 1
ATOM 3086 N N . VAL A 1 430 ? 197.59490 191.70467 186.89982 1.000 30.36038 430 VAL A N 1
ATOM 3087 C CA . VAL A 1 430 ? 198.02622 192.94440 187.53837 1.000 26.50288 430 VAL A CA 1
ATOM 3088 C C . VAL A 1 430 ? 198.33315 194.01635 186.50137 1.000 27.36759 430 VAL A C 1
ATOM 3089 O O . VAL A 1 430 ? 199.15539 193.79625 185.60588 1.000 25.78961 430 VAL A O 1
ATOM 3093 N N . PRO A 1 431 ? 197.69152 195.18130 186.57569 1.000 25.95004 431 PRO A N 1
ATOM 3094 C CA . PRO A 1 431 ? 198.01739 196.25487 185.63360 1.000 21.44352 431 PRO A CA 1
ATOM 3095 C C . PRO A 1 431 ? 199.47011 196.68443 185.63389 1.000 23.00026 431 PRO A C 1
ATOM 3096 O O . PRO A 1 431 ? 199.99701 197.02356 184.57532 1.000 28.69375 431 PRO A O 1
ATOM 3100 N N . ARG A 1 432 ? 200.12671 196.72328 186.79107 1.000 22.48078 432 ARG A N 1
ATOM 3101 C CA . ARG A 1 432 ? 201.55403 197.02193 186.81999 1.000 22.94659 432 ARG A CA 1
ATOM 3102 C C . ARG A 1 432 ? 202.36089 195.97476 186.07550 1.000 24.06999 432 ARG A C 1
ATOM 3103 O O . ARG A 1 432 ? 203.37379 196.29205 185.45114 1.000 24.42222 432 ARG A O 1
ATOM 3111 N N . VAL A 1 433 ? 201.96880 194.71265 186.18022 1.000 24.86283 433 VAL A N 1
ATOM 3112 C CA . VAL A 1 433 ? 202.66883 193.67163 185.44891 1.000 21.79100 433 VAL A CA 1
ATOM 3113 C C . VAL A 1 433 ? 202.44504 193.82279 183.95239 1.000 24.22790 433 VAL A C 1
ATOM 3114 O O . VAL A 1 433 ? 203.38964 193.73400 183.16611 1.000 27.54020 433 VAL A O 1
ATOM 3118 N N . ARG A 1 434 ? 201.19732 194.03139 183.52981 1.000 24.69618 434 ARG A N 1
ATOM 3119 C CA . ARG A 1 434 ? 200.93665 194.28997 182.11610 1.000 21.83326 434 ARG A CA 1
ATOM 3120 C C . ARG A 1 434 ? 201.70528 195.50338 181.61845 1.000 23.37976 434 ARG A C 1
ATOM 3121 O O . ARG A 1 434 ? 202.27703 195.48434 180.52737 1.000 26.91203 434 ARG A O 1
ATOM 3129 N N . ALA A 1 435 ? 201.69270 196.58484 182.39238 1.000 23.33095 435 ALA A N 1
ATOM 3130 C CA . ALA A 1 435 ? 202.40719 197.79837 182.01993 1.000 22.13988 435 ALA A CA 1
ATOM 3131 C C . ALA A 1 435 ? 203.90475 197.56473 181.88075 1.000 25.74480 435 ALA A C 1
ATOM 3132 O O . ALA A 1 435 ? 204.53221 198.07213 180.95008 1.000 31.84731 435 ALA A O 1
ATOM 3134 N N . GLU A 1 436 ? 204.49471 196.79857 182.79173 1.000 26.73854 436 GLU A N 1
ATOM 3135 C CA . GLU A 1 436 ? 205.91929 196.49135 182.72727 1.000 24.61259 436 GLU A CA 1
ATOM 3136 C C . GLU A 1 436 ? 206.25267 195.48751 181.63966 1.000 26.24686 436 GLU A C 1
ATOM 3137 O O . GLU A 1 436 ? 207.33019 195.55897 181.05596 1.000 31.17878 436 GLU A O 1
ATOM 3143 N N . ALA A 1 437 ? 205.36668 194.53687 181.36983 1.000 23.31534 437 ALA A N 1
ATOM 3144 C CA . ALA A 1 437 ? 205.60039 193.58566 180.29333 1.000 20.36628 437 ALA A CA 1
ATOM 3145 C C . ALA A 1 437 ? 205.78124 194.29055 178.96134 1.000 26.84790 437 ALA A C 1
ATOM 3146 O O . ALA A 1 437 ? 206.67276 193.94557 178.18146 1.000 30.36119 437 ALA A O 1
ATOM 3148 N N . LEU A 1 438 ? 204.92629 195.26418 178.66898 1.000 25.86015 438 LEU A N 1
ATOM 3149 C CA . LEU A 1 438 ? 205.07836 196.03625 177.44615 1.000 25.12189 438 LEU A CA 1
ATOM 3150 C C . LEU A 1 438 ? 206.35373 196.85910 177.45530 1.000 28.64064 438 LEU A C 1
ATOM 3151 O O . LEU A 1 438 ? 207.07101 196.91682 176.45447 1.000 31.44421 438 LEU A O 1
ATOM 3156 N N . ARG A 1 439 ? 206.64235 197.50722 178.57376 1.000 27.33316 439 ARG A N 1
ATOM 3157 C CA . ARG A 1 439 ? 207.85809 198.29321 178.70209 1.000 26.78523 439 ARG A CA 1
ATOM 3158 C C . ARG A 1 439 ? 209.10625 197.44451 178.50424 1.000 28.26177 439 ARG A C 1
ATOM 3159 O O . ARG A 1 439 ? 210.04642 197.86183 177.82594 1.000 32.22670 439 ARG A O 1
ATOM 3167 N N . THR A 1 440 ? 209.13368 196.25483 179.09697 1.000 28.75494 440 THR A N 1
ATOM 3168 C CA . THR A 1 440 ? 210.22311 195.31050 178.87808 1.000 26.81669 440 THR A CA 1
ATOM 3169 C C . THR A 1 440 ? 210.28024 194.84573 177.42998 1.000 26.97230 440 THR A C 1
ATOM 3170 O O . THR A 1 440 ? 211.34659 194.83677 176.81743 1.000 31.88556 440 THR A O 1
ATOM 3174 N N . LEU A 1 441 ? 209.14171 194.43480 176.87460 1.000 26.02013 441 LEU A N 1
ATOM 3175 C CA . LEU A 1 441 ? 209.08898 193.99307 175.48437 1.000 25.36868 441 LEU A CA 1
ATOM 3176 C C . LEU A 1 441 ? 209.64189 195.04506 174.54276 1.000 28.22852 441 LEU A C 1
ATOM 3177 O O . LEU A 1 441 ? 210.42116 194.73939 173.63766 1.000 30.99028 441 LEU A O 1
ATOM 3182 N N . THR A 1 442 ? 209.23455 196.29124 174.73173 1.000 28.05663 442 THR A N 1
ATOM 3183 C CA . THR A 1 442 ? 209.72562 197.37124 173.89563 1.000 25.83614 442 THR A CA 1
ATOM 3184 C C . THR A 1 442 ? 211.24054 197.48721 173.96735 1.000 30.26152 442 THR A C 1
ATOM 3185 O O . THR A 1 442 ? 211.91293 197.62671 172.94252 1.000 36.67107 442 THR A O 1
ATOM 3189 N N . LYS A 1 443 ? 211.79407 197.42677 175.17331 1.000 27.63433 443 LYS A N 1
ATOM 3190 C CA . LYS A 1 443 ? 213.23263 197.55789 175.35202 1.000 27.18072 443 LYS A CA 1
ATOM 3191 C C . LYS A 1 443 ? 213.98957 196.34690 174.82726 1.000 30.66946 443 LYS A C 1
ATOM 3192 O O . LYS A 1 443 ? 215.07926 196.48828 174.26693 1.000 37.43228 443 LYS A O 1
ATOM 3198 N N . VAL A 1 444 ? 213.43981 195.15444 175.00168 1.000 29.79599 444 VAL A N 1
ATOM 3199 C CA . VAL A 1 444 ? 214.06485 193.94982 174.46964 1.000 29.18152 444 VAL A CA 1
ATOM 3200 C C . VAL A 1 444 ? 214.07516 193.94815 172.94745 1.000 30.52515 444 VAL A C 1
ATOM 3201 O O . VAL A 1 444 ? 215.10771 193.69944 172.32407 1.000 33.23376 444 VAL A O 1
ATOM 3205 N N . LEU A 1 445 ? 212.93368 194.21321 172.32533 1.000 30.16899 445 LEU A N 1
ATOM 3206 C CA . LEU A 1 445 ? 212.88002 194.22844 170.86974 1.000 30.88552 445 LEU A CA 1
ATOM 3207 C C . LEU A 1 445 ? 213.73732 195.32974 170.26917 1.000 33.54268 445 LEU A C 1
ATOM 3208 O O . LEU A 1 445 ? 214.17194 195.21470 169.12202 1.000 38.65714 445 LEU A O 1
ATOM 3213 N N . ALA A 1 446 ? 213.97387 196.40652 171.01263 1.000 33.22329 446 ALA A N 1
ATOM 3214 C CA . ALA A 1 446 ? 214.93535 197.41071 170.58299 1.000 35.17575 446 ALA A CA 1
ATOM 3215 C C . ALA A 1 446 ? 216.34513 196.84995 170.46201 1.000 42.47187 446 ALA A C 1
ATOM 3216 O O . ALA A 1 446 ? 217.11674 197.29807 169.61213 1.000 50.66623 446 ALA A O 1
ATOM 3218 N N . LEU A 1 447 ? 216.70013 195.87099 171.28742 1.000 40.18672 447 LEU A N 1
ATOM 3219 C CA . LEU A 1 447 ? 218.00147 195.22771 171.19318 1.000 41.76161 447 LEU A CA 1
ATOM 3220 C C . LEU A 1 447 ? 218.14977 194.31514 169.99100 1.000 43.33641 447 LEU A C 1
ATOM 3221 O O . LEU A 1 447 ? 219.26588 193.86385 169.72593 1.000 47.60926 447 LEU A O 1
ATOM 3226 N N . VAL A 1 448 ? 217.07700 194.03478 169.25818 1.000 42.68527 448 VAL A N 1
ATOM 3227 C CA . VAL A 1 448 ? 217.13261 193.09098 168.14580 1.000 46.70904 448 VAL A CA 1
ATOM 3228 C C . VAL A 1 448 ? 217.68867 193.80660 166.91800 1.000 53.19378 448 VAL A C 1
ATOM 3229 O O . VAL A 1 448 ? 217.00081 194.60395 166.28301 1.000 56.79081 448 VAL A O 1
ATOM 3233 N N . LYS A 1 449 ? 218.95308 193.53898 166.59888 1.000 55.17589 449 LYS A N 1
ATOM 3234 C CA . LYS A 1 449 ? 219.60937 194.08211 165.41856 1.000 55.06271 449 LYS A CA 1
ATOM 3235 C C . LYS A 1 449 ? 219.67567 193.07367 164.28187 1.000 56.61602 449 LYS A C 1
ATOM 3236 O O . LYS A 1 449 ? 220.24918 193.37469 163.23565 1.000 56.08796 449 LYS A O 1
ATOM 3242 N N . GLU A 1 450 ? 219.11293 191.88608 164.46942 1.000 59.71003 450 GLU A N 1
ATOM 3243 C CA . GLU A 1 450 ? 219.18304 190.79828 163.50865 1.000 59.34337 450 GLU A CA 1
ATOM 3244 C C . GLU A 1 450 ? 217.78683 190.23006 163.31257 1.000 58.21028 450 GLU A C 1
ATOM 3245 O O . GLU A 1 450 ? 216.90454 190.40427 164.14772 1.000 60.91263 450 GLU A O 1
ATOM 3251 N N . VAL A 1 451 ? 217.58388 189.53463 162.20529 1.000 54.96878 451 VAL A N 1
ATOM 3252 C CA . VAL A 1 451 ? 216.25915 189.02211 161.89156 1.000 54.99287 451 VAL A CA 1
ATOM 3253 C C . VAL A 1 451 ? 216.38212 187.55284 161.51597 1.000 62.07310 451 VAL A C 1
ATOM 3254 O O . VAL A 1 451 ? 216.82337 187.23480 160.40471 1.000 65.55712 451 VAL A O 1
ATOM 3258 N N . PRO A 1 452 ? 216.09108 186.62833 162.42546 1.000 64.15801 452 PRO A N 1
ATOM 3259 C CA . PRO A 1 452 ? 216.11371 185.21369 162.05053 1.000 63.63194 452 PRO A CA 1
ATOM 3260 C C . PRO A 1 452 ? 215.05686 184.93147 160.99735 1.000 66.76051 452 PRO A C 1
ATOM 3261 O O . PRO A 1 452 ? 213.95602 185.47982 161.03138 1.000 65.57299 452 PRO A O 1
ATOM 3265 N N . ARG A 1 453 ? 215.40420 184.04504 160.06373 1.000 72.97749 453 ARG A N 1
ATOM 3266 C CA . ARG A 1 453 ? 214.57275 183.79172 158.89133 1.000 74.90144 453 ARG A CA 1
ATOM 3267 C C . ARG A 1 453 ? 213.17687 183.28008 159.22143 1.000 67.64025 453 ARG A C 1
ATOM 3268 O O . ARG A 1 453 ? 212.27552 183.41824 158.39045 1.000 65.34890 453 ARG A O 1
ATOM 3276 N N . ASN A 1 454 ? 212.96506 182.69684 160.39895 1.000 68.21299 454 ASN A N 1
ATOM 3277 C CA . ASN A 1 454 ? 211.61492 182.30484 160.79228 1.000 66.15030 454 ASN A CA 1
ATOM 3278 C C . ASN A 1 454 ? 210.80698 183.46277 161.36409 1.000 62.73712 454 ASN A C 1
ATOM 3279 O O . ASN A 1 454 ? 209.57489 183.38520 161.39131 1.000 56.02593 454 ASN A O 1
ATOM 3284 N N . ASP A 1 455 ? 211.46681 184.51889 161.84157 1.000 65.12869 455 ASP A N 1
ATOM 3285 C CA . ASP A 1 455 ? 210.81125 185.64151 162.50343 1.000 60.28957 455 ASP A CA 1
ATOM 3286 C C . ASP A 1 455 ? 210.59024 186.83399 161.58173 1.000 54.21496 455 ASP A C 1
ATOM 3287 O O . ASP A 1 455 ? 210.53491 187.96859 162.05228 1.000 54.03546 455 ASP A O 1
ATOM 3292 N N . ILE A 1 456 ? 210.48279 186.60256 160.27547 1.000 51.72784 456 ILE A N 1
ATOM 3293 C CA . ILE A 1 456 ? 210.29650 187.69892 159.32968 1.000 50.05734 456 ILE A CA 1
ATOM 3294 C C . ILE A 1 456 ? 209.00521 188.46297 159.60086 1.000 51.61683 456 ILE A C 1
ATOM 3295 O O . ILE A 1 456 ? 208.95196 189.68998 159.45866 1.000 51.65931 456 ILE A O 1
ATOM 3300 N N . ASN A 1 457 ? 207.95244 187.76282 160.01178 1.000 48.67008 457 ASN A N 1
ATOM 3301 C CA . ASN A 1 457 ? 206.63592 188.35812 160.20549 1.000 39.74705 457 ASN A CA 1
ATOM 3302 C C . ASN A 1 457 ? 206.22879 188.46171 161.66876 1.000 39.09256 457 ASN A C 1
ATOM 3303 O O . ASN A 1 457 ? 205.04182 188.41706 161.98148 1.000 41.03186 457 ASN A O 1
ATOM 3308 N N . ILE A 1 458 ? 207.18849 188.58781 162.57851 1.000 39.10799 458 ILE A N 1
ATOM 3309 C CA . ILE A 1 458 ? 206.85744 188.57117 163.99752 1.000 29.28672 458 ILE A CA 1
ATOM 3310 C C . ILE A 1 458 ? 206.00459 189.76640 164.40904 1.000 28.68777 458 ILE A C 1
ATOM 3311 O O . ILE A 1 458 ? 205.04516 189.61328 165.16140 1.000 32.35798 458 ILE A O 1
ATOM 3316 N N . TYR A 1 459 ? 206.32932 190.96813 163.95452 1.000 32.16256 459 TYR A N 1
ATOM 3317 C CA . TYR A 1 459 ? 205.51739 192.11507 164.35602 1.000 24.97308 459 TYR A CA 1
ATOM 3318 C C . TYR A 1 459 ? 204.12249 192.08235 163.74907 1.000 26.97223 459 TYR A C 1
ATOM 3319 O O . TYR A 1 459 ? 203.14337 192.16553 164.50862 1.000 31.07555 459 TYR A O 1
ATOM 3328 N N . PRO A 1 460 ? 203.94369 191.96212 162.43091 1.000 27.44183 460 PRO A N 1
ATOM 3329 C CA . PRO A 1 460 ? 202.58468 191.97341 161.88841 1.000 27.96011 460 PRO A CA 1
ATOM 3330 C C . PRO A 1 460 ? 201.69583 190.88711 162.44456 1.000 30.24824 460 PRO A C 1
ATOM 3331 O O . PRO A 1 460 ? 200.48071 191.08275 162.56554 1.000 26.40679 460 PRO A O 1
ATOM 3335 N N . GLU A 1 461 ? 202.26434 189.73534 162.77198 1.000 27.90176 461 GLU A N 1
ATOM 3336 C CA . GLU A 1 461 ? 201.47908 188.56257 163.08963 1.000 29.59031 461 GLU A CA 1
ATOM 3337 C C . GLU A 1 461 ? 201.52976 188.14525 164.54460 1.000 30.87608 461 GLU A C 1
ATOM 3338 O O . GLU A 1 461 ? 200.66065 187.38939 164.97363 1.000 36.38516 461 GLU A O 1
ATOM 3344 N N . TYR A 1 462 ? 202.53162 188.57534 165.30025 1.000 26.47768 462 TYR A N 1
ATOM 3345 C CA . TYR A 1 462 ? 202.64980 188.18832 166.69847 1.000 22.71075 462 TYR A CA 1
ATOM 3346 C C . TYR A 1 462 ? 202.67951 189.35341 167.67850 1.000 22.18308 462 TYR A C 1
ATOM 3347 O O . TYR A 1 462 ? 201.82067 189.42533 168.55383 1.000 25.07922 462 TYR A O 1
ATOM 3356 N N . ILE A 1 463 ? 203.65161 190.25741 167.57327 1.000 21.26020 463 ILE A N 1
ATOM 3357 C CA . ILE A 1 463 ? 203.88880 191.24195 168.62318 1.000 20.35513 463 ILE A CA 1
ATOM 3358 C C . ILE A 1 463 ? 202.84522 192.34199 168.60323 1.000 22.02397 463 ILE A C 1
ATOM 3359 O O . ILE A 1 463 ? 202.29834 192.70746 169.64565 1.000 23.60714 463 ILE A O 1
ATOM 3364 N N . LEU A 1 464 ? 202.56900 192.91966 167.43686 1.000 23.67861 464 LEU A N 1
ATOM 3365 C CA . LEU A 1 464 ? 201.55168 193.96818 167.39923 1.000 23.63059 464 LEU A CA 1
ATOM 3366 C C . LEU A 1 464 ? 200.16713 193.41999 167.70381 1.000 25.36307 464 LEU A C 1
ATOM 3367 O O . LEU A 1 464 ? 199.44242 194.04289 168.49690 1.000 31.25790 464 LEU A O 1
ATOM 3372 N N . PRO A 1 465 ? 199.72457 192.30615 167.12591 1.000 19.57856 465 PRO A N 1
ATOM 3373 C CA . PRO A 1 465 ? 198.46808 191.71978 167.58764 1.000 21.43717 465 PRO A CA 1
ATOM 3374 C C . PRO A 1 465 ? 198.50013 191.30351 169.04681 1.000 26.45352 465 PRO A C 1
ATOM 3375 O O . PRO A 1 465 ? 197.46092 191.32466 169.71434 1.000 32.79966 465 PRO A O 1
ATOM 3379 N N . GLY A 1 466 ? 199.66443 190.89709 169.55149 1.000 21.76915 466 GLY A N 1
ATOM 3380 C CA . GLY A 1 466 ? 199.76137 190.45981 170.92837 1.000 17.78370 466 GLY A CA 1
ATOM 3381 C C . GLY A 1 466 ? 199.54943 191.54725 171.95758 1.000 21.30175 466 GLY A C 1
ATOM 3382 O O . GLY A 1 466 ? 198.89186 191.32149 172.96990 1.000 33.15718 466 GLY A O 1
ATOM 3383 N N . ILE A 1 467 ? 200.13272 192.72645 171.74233 1.000 21.89587 467 ILE A N 1
ATOM 3384 C CA . ILE A 1 467 ? 199.95444 193.84690 172.65932 1.000 22.62140 467 ILE A CA 1
ATOM 3385 C C . ILE A 1 467 ? 198.80516 194.76861 172.30012 1.000 24.85061 467 ILE A C 1
ATOM 3386 O O . ILE A 1 467 ? 198.54283 195.71643 173.04689 1.000 29.29248 467 ILE A O 1
ATOM 3391 N N . ALA A 1 468 ? 198.11457 194.53310 171.18776 1.000 25.12212 468 ALA A N 1
ATOM 3392 C CA . ALA A 1 468 ? 197.04894 195.43507 170.76352 1.000 24.64361 468 ALA A CA 1
ATOM 3393 C C . ALA A 1 468 ? 195.97590 195.61597 171.82269 1.000 26.27599 468 ALA A C 1
ATOM 3394 O O . ALA A 1 468 ? 195.34482 196.67170 171.88132 1.000 34.70348 468 ALA A O 1
ATOM 3396 N N . HIS A 1 469 ? 195.74538 194.60731 172.65883 1.000 26.26061 469 HIS A N 1
ATOM 3397 C CA . HIS A 1 469 ? 194.73179 194.71602 173.69981 1.000 23.75430 469 HIS A CA 1
ATOM 3398 C C . HIS A 1 469 ? 195.07056 195.74972 174.76059 1.000 24.16040 469 HIS A C 1
ATOM 3399 O O . HIS A 1 469 ? 194.17479 196.19987 175.47174 1.000 28.14788 469 HIS A O 1
ATOM 3406 N N . LEU A 1 470 ? 196.33898 196.12016 174.88996 1.000 25.21687 470 LEU A N 1
ATOM 3407 C CA . LEU A 1 470 ? 196.77001 197.07849 175.89544 1.000 25.19700 470 LEU A CA 1
ATOM 3408 C C . LEU A 1 470 ? 196.37905 198.50556 175.55957 1.000 25.41093 470 LEU A C 1
ATOM 3409 O O . LEU A 1 470 ? 196.33461 199.34121 176.46085 1.000 29.40255 470 LEU A O 1
ATOM 3414 N N . ALA A 1 471 ? 196.13024 198.81416 174.28900 1.000 24.76156 471 ALA A N 1
ATOM 3415 C CA . ALA A 1 471 ? 195.73799 200.16190 173.91282 1.000 23.58022 471 ALA A CA 1
ATOM 3416 C C . ALA A 1 471 ? 194.34320 200.51015 174.41160 1.000 31.66363 471 ALA A C 1
ATOM 3417 O O . ALA A 1 471 ? 194.04022 201.68916 174.59531 1.000 39.25261 471 ALA A O 1
ATOM 3419 N N . GLN A 1 472 ? 193.49759 199.51057 174.64428 1.000 32.97484 472 GLN A N 1
ATOM 3420 C CA . GLN A 1 472 ? 192.15058 199.66602 175.17593 1.000 31.52631 472 GLN A CA 1
ATOM 3421 C C . GLN A 1 472 ? 192.05107 199.12151 176.59044 1.000 31.11475 472 GLN A C 1
ATOM 3422 O O . GLN A 1 472 ? 190.95682 198.80863 177.05474 1.000 38.04441 472 GLN A O 1
ATOM 3428 N N . ASP A 1 473 ? 193.17360 199.02171 177.28467 1.000 28.12441 473 ASP A N 1
ATOM 3429 C CA . ASP A 1 473 ? 193.20726 198.37883 178.58537 1.000 29.54503 473 ASP A CA 1
ATOM 3430 C C . ASP A 1 473 ? 192.33099 199.11718 179.58984 1.000 37.79167 473 ASP A C 1
ATOM 3431 O O . ASP A 1 473 ? 192.12597 200.32680 179.50507 1.000 41.39384 473 ASP A O 1
ATOM 3436 N N . ASP A 1 474 ? 191.78410 198.36570 180.54132 1.000 37.89327 474 ASP A N 1
ATOM 3437 C CA . ASP A 1 474 ? 190.95636 198.98172 181.57082 1.000 39.63732 474 ASP A CA 1
ATOM 3438 C C . ASP A 1 474 ? 191.75953 199.91370 182.46458 1.000 41.48952 474 ASP A C 1
ATOM 3439 O O . ASP A 1 474 ? 191.29269 201.00400 182.80650 1.000 44.11638 474 ASP A O 1
ATOM 3444 N N . ALA A 1 475 ? 192.96057 199.50931 182.85552 1.000 38.68563 475 ALA A N 1
ATOM 3445 C CA . ALA A 1 475 ? 193.79266 200.34239 183.70398 1.000 31.29859 475 ALA A CA 1
ATOM 3446 C C . ALA A 1 475 ? 194.44643 201.44107 182.88870 1.000 30.27973 475 ALA A C 1
ATOM 3447 O O . ALA A 1 475 ? 194.98454 201.19086 181.81265 1.000 28.87836 475 ALA A O 1
ATOM 3449 N N . THR A 1 476 ? 194.39050 202.66431 183.40410 1.000 30.90303 476 THR A N 1
ATOM 3450 C CA . THR A 1 476 ? 195.04400 203.77094 182.72693 1.000 27.61804 476 THR A CA 1
ATOM 3451 C C . THR A 1 476 ? 196.55371 203.61673 182.74585 1.000 28.54851 476 THR A C 1
ATOM 3452 O O . THR A 1 476 ? 197.22874 204.09007 181.83217 1.000 34.10324 476 THR A O 1
ATOM 3456 N N . ILE A 1 477 ? 197.09980 202.97856 183.78100 1.000 26.73024 477 ILE A N 1
ATOM 3457 C CA . ILE A 1 477 ? 198.54364 202.80431 183.87966 1.000 26.76256 477 ILE A CA 1
ATOM 3458 C C . ILE A 1 477 ? 199.08120 202.01673 182.69448 1.000 24.37835 477 ILE A C 1
ATOM 3459 O O . ILE A 1 477 ? 200.21246 202.23669 182.25848 1.000 26.27244 477 ILE A O 1
ATOM 3464 N N . VAL A 1 478 ? 198.30156 201.06657 182.18915 1.000 23.02469 478 VAL A N 1
ATOM 3465 C CA . VAL A 1 478 ? 198.70146 200.23890 181.05981 1.000 23.72853 478 VAL A CA 1
ATOM 3466 C C . VAL A 1 478 ? 198.57929 200.99568 179.74526 1.000 27.61821 478 VAL A C 1
ATOM 3467 O O . VAL A 1 478 ? 199.44935 200.89582 178.88053 1.000 30.77299 478 VAL A O 1
ATOM 3471 N N . ARG A 1 479 ? 197.49646 201.74616 179.56033 1.000 27.21930 479 ARG A N 1
ATOM 3472 C CA . ARG A 1 479 ? 197.38689 202.60083 178.38633 1.000 21.07470 479 ARG A CA 1
ATOM 3473 C C . ARG A 1 479 ? 198.45283 203.68068 178.38984 1.000 23.15353 479 ARG A C 1
ATOM 3474 O O . ARG A 1 479 ? 198.93886 204.08203 177.33213 1.000 28.68716 479 ARG A O 1
ATOM 3482 N N . LEU A 1 480 ? 198.80891 204.18924 179.56447 1.000 22.74383 480 LEU A N 1
ATOM 3483 C CA . LEU A 1 480 ? 199.95634 205.08006 179.65426 1.000 24.42667 480 LEU A CA 1
ATOM 3484 C C . LEU A 1 480 ? 201.21729 204.37350 179.20824 1.000 25.67088 480 LEU A C 1
ATOM 3485 O O . LEU A 1 480 ? 202.10681 204.98931 178.61925 1.000 31.58800 480 LEU A O 1
ATOM 3490 N N . ALA A 1 481 ? 201.32721 203.08595 179.50383 1.000 23.67817 481 ALA A N 1
ATOM 3491 C CA . ALA A 1 481 ? 202.49768 202.34106 179.08090 1.000 22.28286 481 ALA A CA 1
ATOM 3492 C C . ALA A 1 481 ? 202.52721 202.19504 177.57291 1.000 24.33599 481 ALA A C 1
ATOM 3493 O O . ALA A 1 481 ? 203.59204 202.26486 176.95788 1.000 26.77518 481 ALA A O 1
ATOM 3495 N N . TYR A 1 482 ? 201.36990 201.97376 176.96498 1.000 24.25240 482 TYR A N 1
ATOM 3496 C CA . TYR A 1 482 ? 201.30492 201.84186 175.52121 1.000 23.22406 482 TYR A CA 1
ATOM 3497 C C . TYR A 1 482 ? 201.55182 203.17473 174.84619 1.000 26.74849 482 TYR A C 1
ATOM 3498 O O . TYR A 1 482 ? 202.24541 203.24638 173.83063 1.000 34.22051 482 TYR A O 1
ATOM 3507 N N . ALA A 1 483 ? 201.00815 204.24098 175.40880 1.000 22.87057 483 ALA A N 1
ATOM 3508 C CA . ALA A 1 483 ? 201.26522 205.56956 174.88840 1.000 23.75629 483 ALA A CA 1
ATOM 3509 C C . ALA A 1 483 ? 202.74541 205.91416 174.93077 1.000 26.69035 483 ALA A C 1
ATOM 3510 O O . ALA A 1 483 ? 203.27304 206.51386 173.99086 1.000 27.95271 483 ALA A O 1
ATOM 3512 N N . GLU A 1 484 ? 203.44071 205.52157 175.99479 1.000 25.08750 484 GLU A N 1
ATOM 3513 C CA . GLU A 1 484 ? 204.87251 205.77807 176.08432 1.000 26.15370 484 GLU A CA 1
ATOM 3514 C C . GLU A 1 484 ? 205.68118 204.97233 175.08269 1.000 31.92081 484 GLU A C 1
ATOM 3515 O O . GLU A 1 484 ? 206.64681 205.48206 174.50921 1.000 37.15098 484 GLU A O 1
ATOM 3521 N N . ASN A 1 485 ? 205.32106 203.72147 174.85748 1.000 29.48966 485 ASN A N 1
ATOM 3522 C CA . ASN A 1 485 ? 206.15765 202.84567 174.05782 1.000 26.09232 485 ASN A CA 1
ATOM 3523 C C . ASN A 1 485 ? 205.71571 202.64769 172.61877 1.000 26.75708 485 ASN A C 1
ATOM 3524 O O . ASN A 1 485 ? 206.46657 202.04446 171.85663 1.000 32.73525 485 ASN A O 1
ATOM 3529 N N . ILE A 1 486 ? 204.54527 203.12885 172.21285 1.000 25.51255 486 ILE A N 1
ATOM 3530 C CA . ILE A 1 486 ? 204.10132 202.89055 170.84061 1.000 26.87664 486 ILE A CA 1
ATOM 3531 C C . ILE A 1 486 ? 205.04732 203.51302 169.82065 1.000 30.05150 486 ILE A C 1
ATOM 3532 O O . ILE A 1 486 ? 205.31073 202.92864 168.76690 1.000 33.54734 486 ILE A O 1
ATOM 3537 N N . ALA A 1 487 ? 205.56552 204.70176 170.09985 1.000 29.78074 487 ALA A N 1
ATOM 3538 C CA . ALA A 1 487 ? 206.46049 205.33955 169.14520 1.000 26.62267 487 ALA A CA 1
ATOM 3539 C C . ALA A 1 487 ? 207.70665 204.50090 168.91568 1.000 26.29545 487 ALA A C 1
ATOM 3540 O O . ALA A 1 487 ? 208.13124 204.30356 167.77709 1.000 30.91297 487 ALA A O 1
ATOM 3542 N N . LEU A 1 488 ? 208.31147 204.00637 169.99024 1.000 29.38691 488 LEU A N 1
ATOM 3543 C CA . LEU A 1 488 ? 209.48348 203.15646 169.85660 1.000 29.55061 488 LEU A CA 1
ATOM 3544 C C . LEU A 1 488 ? 209.14285 201.75907 169.35476 1.000 29.54226 488 LEU A C 1
ATOM 3545 O O . LEU A 1 488 ? 209.94971 201.16264 168.64334 1.000 32.99389 488 LEU A O 1
ATOM 3550 N N . LEU A 1 489 ? 207.96826 201.22146 169.69213 1.000 27.98241 489 LEU A N 1
ATOM 3551 C CA . LEU A 1 489 ? 207.55794 199.92909 169.14463 1.000 21.90768 489 LEU A CA 1
ATOM 3552 C C . LEU A 1 489 ? 207.34709 199.99325 167.64910 1.000 22.30372 489 LEU A C 1
ATOM 3553 O O . LEU A 1 489 ? 207.73915 199.08331 166.91898 1.000 29.38765 489 LEU A O 1
ATOM 3558 N N . ALA A 1 490 ? 206.66404 201.03033 167.18640 1.000 25.73835 490 ALA A N 1
ATOM 3559 C CA . ALA A 1 490 ? 206.44015 201.21607 165.76181 1.000 24.88325 490 ALA A CA 1
ATOM 3560 C C . ALA A 1 490 ? 207.74189 201.44347 165.01505 1.000 25.91504 490 ALA A C 1
ATOM 3561 O O . ALA A 1 490 ? 207.92386 200.94493 163.90348 1.000 32.75566 490 ALA A O 1
ATOM 3563 N N . GLU A 1 491 ? 208.64898 202.21845 165.59612 1.000 26.32428 491 GLU A N 1
ATOM 3564 C CA . GLU A 1 491 ? 209.94730 202.42117 164.97522 1.000 26.77935 491 GLU A CA 1
ATOM 3565 C C . GLU A 1 491 ? 210.74366 201.13191 164.90532 1.000 30.32782 491 GLU A C 1
ATOM 3566 O O . GLU A 1 491 ? 211.43383 200.87691 163.91592 1.000 36.78358 491 GLU A O 1
ATOM 3572 N N . THR A 1 492 ? 210.68739 200.31885 165.95838 1.000 28.44402 492 THR A N 1
ATOM 3573 C CA . THR A 1 492 ? 211.41647 199.05621 165.96145 1.000 26.75202 492 THR A CA 1
ATOM 3574 C C . THR A 1 492 ? 210.82450 198.07081 164.97024 1.000 27.35112 492 THR A C 1
ATOM 3575 O O . THR A 1 492 ? 211.55846 197.30694 164.33938 1.000 33.42903 492 THR A O 1
ATOM 3579 N N . ALA A 1 493 ? 209.50229 198.05191 164.83143 1.000 25.39577 493 ALA A N 1
ATOM 3580 C CA . ALA A 1 493 ? 208.89019 197.19582 163.82511 1.000 25.73998 493 ALA A CA 1
ATOM 3581 C C . ALA A 1 493 ? 209.31734 197.62615 162.44025 1.000 29.98757 493 ALA A C 1
ATOM 3582 O O . ALA A 1 493 ? 209.51782 196.79801 161.55017 1.000 35.82642 493 ALA A O 1
ATOM 3584 N N . LEU A 1 494 ? 209.43550 198.93025 162.23963 1.000 32.16296 494 LEU A N 1
ATOM 3585 C CA . LEU A 1 494 ? 209.83552 199.46546 160.95375 1.000 30.74826 494 LEU A CA 1
ATOM 3586 C C . LEU A 1 494 ? 211.28650 199.12032 160.65045 1.000 34.52542 494 LEU A C 1
ATOM 3587 O O . LEU A 1 494 ? 211.62147 198.76819 159.51747 1.000 40.37370 494 LEU A O 1
ATOM 3592 N N . ARG A 1 495 ? 212.16552 199.24453 161.64548 1.000 33.41035 495 ARG A N 1
ATOM 3593 C CA . ARG A 1 495 ? 213.54892 198.81692 161.48283 1.000 36.14842 495 ARG A CA 1
ATOM 3594 C C . ARG A 1 495 ? 213.61785 197.33082 161.19060 1.000 41.02179 495 ARG A C 1
ATOM 3595 O O . ARG A 1 495 ? 214.42678 196.88334 160.37397 1.000 47.71932 495 ARG A O 1
ATOM 3603 N N . PHE A 1 496 ? 212.76913 196.55405 161.85297 1.000 37.29606 496 PHE A N 1
ATOM 3604 C CA . PHE A 1 496 ? 212.70305 195.12145 161.61387 1.000 35.23529 496 PHE A CA 1
ATOM 3605 C C . PHE A 1 496 ? 212.35115 194.82316 160.16931 1.000 38.06264 496 PHE A C 1
ATOM 3606 O O . PHE A 1 496 ? 212.90953 193.90567 159.56424 1.000 45.23380 496 PHE A O 1
ATOM 3614 N N . LEU A 1 497 ? 211.41739 195.57869 159.60217 1.000 38.06534 497 LEU A N 1
ATOM 3615 C CA . LEU A 1 497 ? 211.01224 195.34019 158.22370 1.000 40.44989 497 LEU A CA 1
ATOM 3616 C C . LEU A 1 497 ? 212.13289 195.66534 157.25697 1.000 47.47714 497 LEU A C 1
ATOM 3617 O O . LEU A 1 497 ? 212.29509 194.99429 156.23396 1.000 52.83996 497 LEU A O 1
ATOM 3622 N N . GLU A 1 498 ? 212.90556 196.70205 157.56374 1.000 48.79357 498 GLU A N 1
ATOM 3623 C CA . GLU A 1 498 ? 214.05912 197.05314 156.75240 1.000 51.37146 498 GLU A CA 1
ATOM 3624 C C . GLU A 1 498 ? 215.07987 195.92574 156.74156 1.000 54.83440 498 GLU A C 1
ATOM 3625 O O . GLU A 1 498 ? 215.61281 195.56269 155.68886 1.000 63.76671 498 GLU A O 1
ATOM 3631 N N . LEU A 1 499 ? 215.36054 195.35230 157.91016 1.000 50.63462 499 LEU A N 1
ATOM 3632 C CA . LEU A 1 499 ? 216.31848 194.26063 157.97803 1.000 50.57820 499 LEU A CA 1
ATOM 3633 C C . LEU A 1 499 ? 215.84925 193.06151 157.17693 1.000 58.31038 499 LEU A C 1
ATOM 3634 O O . LEU A 1 499 ? 216.67232 192.31825 156.63494 1.000 69.66315 499 LEU A O 1
ATOM 3639 N N . VAL A 1 500 ? 214.53726 192.84854 157.10266 1.000 53.13370 500 VAL A N 1
ATOM 3640 C CA . VAL A 1 500 ? 213.98847 191.78377 156.27079 1.000 51.92533 500 VAL A CA 1
ATOM 3641 C C . VAL A 1 500 ? 214.31528 192.01833 154.80453 1.000 66.64664 500 VAL A C 1
ATOM 3642 O O . VAL A 1 500 ? 214.60902 191.07866 154.05970 1.000 76.85335 500 VAL A O 1
ATOM 3646 N N . GLN A 1 501 ? 214.28015 193.27540 154.36725 1.000 67.90724 501 GLN A N 1
ATOM 3647 C CA . GLN A 1 501 ? 214.56020 193.57291 152.96894 1.000 70.22953 501 GLN A CA 1
ATOM 3648 C C . GLN A 1 501 ? 216.03568 193.42871 152.65420 1.000 80.07325 501 GLN A C 1
ATOM 3649 O O . GLN A 1 501 ? 216.39879 192.96957 151.56704 1.000 89.73418 501 GLN A O 1
ATOM 3655 N N . LEU A 1 502 ? 216.90320 193.82807 153.57713 1.000 76.60274 502 LEU A N 1
ATOM 3656 C CA . LEU A 1 502 ? 218.32547 193.60528 153.36260 1.000 80.18391 502 LEU A CA 1
ATOM 3657 C C . LEU A 1 502 ? 218.62219 192.11696 153.23715 1.000 85.78908 502 LEU A C 1
ATOM 3658 O O . LEU A 1 502 ? 219.45215 191.70696 152.42080 1.000 95.37600 502 LEU A O 1
ATOM 3663 N N . LYS A 1 503 ? 217.94173 191.29153 154.03082 1.000 83.44647 503 LYS A N 1
ATOM 3664 C CA . LYS A 1 503 ? 218.07090 189.84561 153.88856 1.000 90.18082 503 LYS A CA 1
ATOM 3665 C C . LYS A 1 503 ? 217.52855 189.36696 152.54852 1.000 98.90650 503 LYS A C 1
ATOM 3666 O O . LYS A 1 503 ? 218.20724 188.63531 151.81992 1.000 107.82190 503 LYS A O 1
ATOM 3672 N N . ASN A 1 504 ? 216.30522 189.77589 152.20604 1.000 95.50630 504 ASN A N 1
ATOM 3673 C CA . ASN A 1 504 ? 215.68544 189.32205 150.96548 1.000 98.82407 504 ASN A CA 1
ATOM 3674 C C . ASN A 1 504 ? 216.49636 189.73388 149.74594 1.000 107.77574 504 ASN A C 1
ATOM 3675 O O . ASN A 1 504 ? 216.63041 188.95513 148.79539 1.000 114.91139 504 ASN A O 1
ATOM 3680 N N . LEU A 1 505 ? 217.03764 190.95495 149.74760 1.000 107.76206 505 LEU A N 1
ATOM 3681 C CA . LEU A 1 505 ? 217.82782 191.41245 148.60767 1.000 113.65201 505 LEU A CA 1
ATOM 3682 C C . LEU A 1 505 ? 219.02684 190.50385 148.36939 1.000 118.63297 505 LEU A C 1
ATOM 3683 O O . LEU A 1 505 ? 219.35286 190.18396 147.22051 1.000 123.46488 505 LEU A O 1
ATOM 3688 N N . ASN A 1 506 ? 219.69797 190.07980 149.44141 1.000 116.60322 506 ASN A N 1
ATOM 3689 C CA . ASN A 1 506 ? 220.79716 189.13392 149.28885 1.000 121.09845 506 ASN A CA 1
ATOM 3690 C C . ASN A 1 506 ? 220.30462 187.80597 148.72639 1.000 124.47520 506 ASN A C 1
ATOM 3691 O O . ASN A 1 506 ? 220.97332 187.19276 147.88497 1.000 124.90912 506 ASN A O 1
ATOM 3696 N N . MET A 1 507 ? 219.13651 187.34338 149.18243 1.000 124.92533 507 MET A N 1
ATOM 3697 C CA . MET A 1 507 ? 218.61407 186.06453 148.71211 1.000 125.73554 507 MET A CA 1
ATOM 3698 C C . MET A 1 507 ? 218.31292 186.10495 147.21906 1.000 129.20782 507 MET A C 1
ATOM 3699 O O . MET A 1 507 ? 218.54905 185.12384 146.50403 1.000 128.83839 507 MET A O 1
ATOM 3704 N N . GLU A 1 508 ? 217.77266 187.22467 146.73182 1.000 130.35438 508 GLU A N 1
ATOM 3705 C CA . GLU A 1 508 ? 217.57593 187.37910 145.29412 1.000 131.58913 508 GLU A CA 1
ATOM 3706 C C . GLU A 1 508 ? 218.90799 187.48518 144.56088 1.000 132.16911 508 GLU A C 1
ATOM 3707 O O . GLU A 1 508 ? 219.08609 186.88525 143.49460 1.000 129.96897 508 GLU A O 1
ATOM 3713 N N . ASN A 1 509 ? 219.85203 188.23935 145.11497 1.000 133.44219 509 ASN A N 1
ATOM 3714 C CA . ASN A 1 509 ? 221.15825 188.42080 144.49126 1.000 132.96310 509 ASN A CA 1
ATOM 3715 C C . ASN A 1 509 ? 221.97775 187.13339 144.51675 1.000 129.87731 509 ASN A C 1
ATOM 3716 O O . ASN A 1 509 ? 222.97147 187.00582 143.80130 1.000 127.42987 509 ASN A O 1
ATOM 3721 N N . TYR A 1 526 ? 207.34333 194.22753 150.13203 1.000 59.17576 526 TYR A N 1
ATOM 3722 C CA . TYR A 1 526 ? 207.70476 195.37182 150.95919 1.000 59.04211 526 TYR A CA 1
ATOM 3723 C C . TYR A 1 526 ? 206.66912 196.47769 150.95993 1.000 56.64430 526 TYR A C 1
ATOM 3724 O O . TYR A 1 526 ? 206.36400 197.02107 152.00342 1.000 56.80214 526 TYR A O 1
ATOM 3733 N N . ASP A 1 527 ? 206.15179 196.83360 149.78839 1.000 58.23854 527 ASP A N 1
ATOM 3734 C CA . ASP A 1 527 ? 205.14239 197.88221 149.72841 1.000 59.63368 527 ASP A CA 1
ATOM 3735 C C . ASP A 1 527 ? 203.88078 197.48625 150.48307 1.000 56.98818 527 ASP A C 1
ATOM 3736 O O . ASP A 1 527 ? 203.23003 198.33333 151.10112 1.000 59.40286 527 ASP A O 1
ATOM 3741 N N . THR A 1 528 ? 203.51048 196.20744 150.43476 1.000 55.93813 528 THR A N 1
ATOM 3742 C CA . THR A 1 528 ? 202.35275 195.74241 151.19040 1.000 54.87295 528 THR A CA 1
ATOM 3743 C C . THR A 1 528 ? 202.65220 195.64973 152.68149 1.000 50.80280 528 THR A C 1
ATOM 3744 O O . THR A 1 528 ? 201.85407 196.09548 153.50948 1.000 52.21707 528 THR A O 1
ATOM 3748 N N . GLU A 1 529 ? 203.78775 195.05499 153.04671 1.000 50.98844 529 GLU A N 1
ATOM 3749 C CA . GLU A 1 529 ? 204.13360 194.93557 154.45950 1.000 48.76214 529 GLU A CA 1
ATOM 3750 C C . GLU A 1 529 ? 204.36434 196.29910 155.09499 1.000 43.60480 529 GLU A C 1
ATOM 3751 O O . GLU A 1 529 ? 204.01726 196.51677 156.25917 1.000 45.90660 529 GLU A O 1
ATOM 3757 N N . LEU A 1 530 ? 204.97774 197.21798 154.35565 1.000 44.07382 530 LEU A N 1
ATOM 3758 C CA . LEU A 1 530 ? 205.23093 198.55395 154.87358 1.000 40.51526 530 LEU A CA 1
ATOM 3759 C C . LEU A 1 530 ? 203.94107 199.31284 155.09383 1.000 36.41564 530 LEU A C 1
ATOM 3760 O O . LEU A 1 530 ? 203.81955 200.06955 156.05900 1.000 39.48316 530 LEU A O 1
ATOM 3765 N N . GLN A 1 531 ? 202.99327 199.17251 154.17331 1.000 39.10735 531 GLN A N 1
ATOM 3766 C CA . GLN A 1 531 ? 201.71087 199.84306 154.32791 1.000 38.72785 531 GLN A CA 1
ATOM 3767 C C . GLN A 1 531 ? 200.87441 199.19463 155.41051 1.000 34.77791 531 GLN A C 1
ATOM 3768 O O . GLN A 1 531 ? 200.11971 199.87731 156.10350 1.000 40.50625 531 GLN A O 1
ATOM 3774 N N . ALA A 1 532 ? 200.96918 197.88052 155.55921 1.000 36.05238 532 ALA A N 1
ATOM 3775 C CA . ALA A 1 532 ? 200.26509 197.23030 156.64977 1.000 35.24264 532 ALA A CA 1
ATOM 3776 C C . ALA A 1 532 ? 200.77938 197.73715 157.98695 1.000 31.94696 532 ALA A C 1
ATOM 3777 O O . ALA A 1 532 ? 199.99950 198.06465 158.88309 1.000 36.21413 532 ALA A O 1
ATOM 3779 N N . LEU A 1 533 ? 202.09524 197.83120 158.12755 1.000 29.84006 533 LEU A N 1
ATOM 3780 C CA . LEU A 1 533 ? 202.68055 198.34377 159.35569 1.000 28.50621 533 LEU A CA 1
ATOM 3781 C C . LEU A 1 533 ? 202.27684 199.78641 159.60640 1.000 32.05908 533 LEU A C 1
ATOM 3782 O O . LEU A 1 533 ? 202.10346 200.19787 160.75516 1.000 37.64264 533 LEU A O 1
ATOM 3787 N N . HIS A 1 534 ? 202.17011 200.58311 158.54812 1.000 35.11647 534 HIS A N 1
ATOM 3788 C CA . HIS A 1 534 ? 201.70210 201.95450 158.69153 1.000 29.91549 534 HIS A CA 1
ATOM 3789 C C . HIS A 1 534 ? 200.26717 202.01279 159.16157 1.000 28.77739 534 HIS A C 1
ATOM 3790 O O . HIS A 1 534 ? 199.92505 202.83376 160.00896 1.000 35.79813 534 HIS A O 1
ATOM 3797 N N . GLU A 1 535 ? 199.41170 201.15442 158.62132 1.000 31.09476 535 GLU A N 1
ATOM 3798 C CA . GLU A 1 535 ? 198.02825 201.10641 159.07275 1.000 29.26390 535 GLU A CA 1
ATOM 3799 C C . GLU A 1 535 ? 197.90606 200.58758 160.49243 1.000 32.20104 535 GLU A C 1
ATOM 3800 O O . GLU A 1 535 ? 197.02295 201.02669 161.23206 1.000 39.17646 535 GLU A O 1
ATOM 3806 N N . MET A 1 536 ? 198.73825 199.62423 160.88644 1.000 31.62639 536 MET A N 1
ATOM 3807 C CA . MET A 1 536 ? 198.63836 199.09427 162.24296 1.000 29.77488 536 MET A CA 1
ATOM 3808 C C . MET A 1 536 ? 198.93690 200.17398 163.26358 1.000 29.22908 536 MET A C 1
ATOM 3809 O O . MET A 1 536 ? 198.20829 200.34097 164.24306 1.000 32.49767 536 MET A O 1
ATOM 3814 N N . VAL A 1 537 ? 200.02381 200.90429 163.05062 1.000 27.33195 537 VAL A N 1
ATOM 3815 C CA . VAL A 1 537 ? 200.43475 201.95571 163.96354 1.000 25.33182 537 VAL A CA 1
ATOM 3816 C C . VAL A 1 537 ? 199.46007 203.10879 163.90940 1.000 25.88923 537 VAL A C 1
ATOM 3817 O O . VAL A 1 537 ? 199.12000 203.71136 164.92845 1.000 31.66508 537 VAL A O 1
ATOM 3821 N N . GLN A 1 538 ? 198.98909 203.41559 162.71543 1.000 27.72914 538 GLN A N 1
ATOM 3822 C CA . GLN A 1 538 ? 198.09572 204.53664 162.49946 1.000 24.02613 538 GLN A CA 1
ATOM 3823 C C . GLN A 1 538 ? 196.80925 204.37411 163.27896 1.000 25.60238 538 GLN A C 1
ATOM 3824 O O . GLN A 1 538 ? 196.27774 205.34311 163.82273 1.000 31.67208 538 GLN A O 1
ATOM 3830 N N . GLN A 1 539 ? 196.29128 203.15416 163.33123 1.000 27.45483 539 GLN A N 1
ATOM 3831 C CA . GLN A 1 539 ? 195.07974 202.85745 164.08059 1.000 30.51999 539 GLN A CA 1
ATOM 3832 C C . GLN A 1 539 ? 195.29491 202.96029 165.58481 1.000 29.22502 539 GLN A C 1
ATOM 3833 O O . GLN A 1 539 ? 194.38833 203.36061 166.31869 1.000 31.62568 539 GLN A O 1
ATOM 3839 N N . LYS A 1 540 ? 196.46494 202.54814 166.06770 1.000 28.49121 540 LYS A N 1
ATOM 3840 C CA . LYS A 1 540 ? 196.76135 202.61849 167.49287 1.000 27.00602 540 LYS A CA 1
ATOM 3841 C C . LYS A 1 540 ? 196.98862 204.04303 167.96528 1.000 27.96116 540 LYS A C 1
ATOM 3842 O O . LYS A 1 540 ? 196.69195 204.36017 169.11543 1.000 32.66387 540 LYS A O 1
ATOM 3848 N N . VAL A 1 541 ? 197.53435 204.90514 167.11775 1.000 28.27273 541 VAL A N 1
ATOM 3849 C CA . VAL A 1 541 ? 197.67779 206.30375 167.49459 1.000 24.70054 541 VAL A CA 1
ATOM 3850 C C . VAL A 1 541 ? 196.32152 206.98705 167.56247 1.000 25.66835 541 VAL A C 1
ATOM 3851 O O . VAL A 1 541 ? 196.07228 207.79852 168.45419 1.000 29.69360 541 VAL A O 1
ATOM 3855 N N . VAL A 1 542 ? 195.42981 206.69797 166.61608 1.000 24.92754 542 VAL A N 1
ATOM 3856 C CA . VAL A 1 542 ? 194.09847 207.29051 166.68489 1.000 26.35748 542 VAL A CA 1
ATOM 3857 C C . VAL A 1 542 ? 193.33533 206.76086 167.88513 1.000 26.62075 542 VAL A C 1
ATOM 3858 O O . VAL A 1 542 ? 192.55679 207.48548 168.50725 1.000 31.65583 542 VAL A O 1
ATOM 3862 N N . THR A 1 543 ? 193.55110 205.49799 168.23242 1.000 29.96095 543 THR A N 1
ATOM 3863 C CA . THR A 1 543 ? 192.92733 204.90906 169.41053 1.000 28.07167 543 THR A CA 1
ATOM 3864 C C . THR A 1 543 ? 193.39312 205.59018 170.67977 1.000 28.14593 543 THR A C 1
ATOM 3865 O O . THR A 1 543 ? 192.60272 205.81892 171.59916 1.000 31.58239 543 THR A O 1
ATOM 3869 N N . LEU A 1 544 ? 194.67656 205.92468 170.74227 1.000 29.14456 544 LEU A N 1
ATOM 3870 C CA . LEU A 1 544 ? 195.24096 206.58719 171.90258 1.000 26.96301 544 LEU A CA 1
ATOM 3871 C C . LEU A 1 544 ? 194.92783 208.07005 171.94128 1.000 26.87875 544 LEU A C 1
ATOM 3872 O O . LEU A 1 544 ? 194.87203 208.64570 173.02597 1.000 31.32447 544 LEU A O 1
ATOM 3877 N N . LEU A 1 545 ? 194.78367 208.71766 170.79220 1.000 27.20022 545 LEU A N 1
ATOM 3878 C CA . LEU A 1 545 ? 194.40097 210.11846 170.77759 1.000 24.41397 545 LEU A CA 1
ATOM 3879 C C . LEU A 1 545 ? 192.93068 210.33274 171.06676 1.000 26.08074 545 LEU A C 1
ATOM 3880 O O . LEU A 1 545 ? 192.52555 211.46880 171.30768 1.000 34.27400 545 LEU A O 1
ATOM 3885 N N . SER A 1 546 ? 192.12790 209.28112 171.04927 1.000 28.09828 546 SER A N 1
ATOM 3886 C CA . SER A 1 546 ? 190.73067 209.35052 171.44059 1.000 30.48555 546 SER A CA 1
ATOM 3887 C C . SER A 1 546 ? 190.49747 208.64644 172.76506 1.000 34.51910 546 SER A C 1
ATOM 3888 O O . SER A 1 546 ? 189.38543 208.20861 173.05302 1.000 40.32411 546 SER A O 1
ATOM 3891 N N . ASP A 1 547 ? 191.53431 208.55155 173.58228 1.000 31.77593 547 ASP A N 1
ATOM 3892 C CA . ASP A 1 547 ? 191.41453 207.87862 174.85370 1.000 31.43445 547 ASP A CA 1
ATOM 3893 C C . ASP A 1 547 ? 190.46008 208.64928 175.75838 1.000 37.64379 547 ASP A C 1
ATOM 3894 O O . ASP A 1 547 ? 190.32990 209.86564 175.63632 1.000 41.98734 547 ASP A O 1
ATOM 3899 N N . PRO A 1 548 ? 189.75403 207.96571 176.66310 1.000 37.13248 548 PRO A N 1
ATOM 3900 C CA . PRO A 1 548 ? 188.90410 208.69550 177.60510 1.000 32.60629 548 PRO A CA 1
ATOM 3901 C C . PRO A 1 548 ? 189.68790 209.50527 178.61411 1.000 38.06320 548 PRO A C 1
ATOM 3902 O O . PRO A 1 548 ? 189.12857 210.43409 179.20256 1.000 46.55372 548 PRO A O 1
ATOM 3906 N N . GLU A 1 549 ? 190.95392 209.18528 178.83964 1.000 37.45515 549 GLU A N 1
ATOM 3907 C CA . GLU A 1 549 ? 191.78441 209.89502 179.79301 1.000 32.05553 549 GLU A CA 1
ATOM 3908 C C . GLU A 1 549 ? 192.67975 210.85833 179.03915 1.000 30.96023 549 GLU A C 1
ATOM 3909 O O . GLU A 1 549 ? 193.32393 210.48000 178.06210 1.000 29.77690 549 GLU A O 1
ATOM 3915 N N . ASN A 1 550 ? 192.70503 212.10460 179.48699 1.000 31.56140 550 ASN A N 1
ATOM 3916 C CA . ASN A 1 550 ? 193.56862 213.08895 178.86251 1.000 23.79164 550 ASN A CA 1
ATOM 3917 C C . ASN A 1 550 ? 195.02635 212.76598 179.09315 1.000 24.05287 550 ASN A C 1
ATOM 3918 O O . ASN A 1 550 ? 195.86734 213.12000 178.27168 1.000 28.97554 550 ASN A O 1
ATOM 3923 N N . ILE A 1 551 ? 195.34949 212.11712 180.20597 1.000 25.97862 551 ILE A N 1
ATOM 3924 C CA . ILE A 1 551 ? 196.74090 211.79559 180.46881 1.000 24.27381 551 ILE A CA 1
ATOM 3925 C C . ILE A 1 551 ? 197.28307 210.82649 179.43697 1.000 25.14072 551 ILE A C 1
ATOM 3926 O O . ILE A 1 551 ? 198.47954 210.82922 179.15706 1.000 27.29239 551 ILE A O 1
ATOM 3931 N N . VAL A 1 552 ? 196.43946 209.97540 178.86514 1.000 25.32630 552 VAL A N 1
ATOM 3932 C CA . VAL A 1 552 ? 196.91205 209.10308 177.79911 1.000 24.45395 552 VAL A CA 1
ATOM 3933 C C . VAL A 1 552 ? 197.19684 209.90626 176.53836 1.000 24.32513 552 VAL A C 1
ATOM 3934 O O . VAL A 1 552 ? 198.23426 209.72822 175.89779 1.000 26.61135 552 VAL A O 1
ATOM 3938 N N . LYS A 1 553 ? 196.28727 210.81089 176.16970 1.000 25.73403 553 LYS A N 1
ATOM 3939 C CA . LYS A 1 553 ? 196.52078 211.66985 175.01603 1.000 23.50788 553 LYS A CA 1
ATOM 3940 C C . LYS A 1 553 ? 197.73728 212.53613 175.24379 1.000 24.84921 553 LYS A C 1
ATOM 3941 O O . LYS A 1 553 ? 198.55056 212.74316 174.34363 1.000 30.25351 553 LYS A O 1
ATOM 3947 N N . GLN A 1 554 ? 197.84163 213.08143 176.44282 1.000 25.55473 554 GLN A N 1
ATOM 3948 C CA . GLN A 1 554 ? 198.99126 213.86785 176.84619 1.000 25.29249 554 GLN A CA 1
ATOM 3949 C C . GLN A 1 554 ? 200.26920 213.04970 176.75910 1.000 25.93433 554 GLN A C 1
ATOM 3950 O O . GLN A 1 554 ? 201.20278 213.42094 176.05190 1.000 30.56502 554 GLN A O 1
ATOM 3956 N N . THR A 1 555 ? 200.30274 211.89438 177.41674 1.000 28.30380 555 THR A N 1
ATOM 3957 C CA . THR A 1 555 ? 201.47344 211.02221 177.36606 1.000 27.33504 555 THR A CA 1
ATOM 3958 C C . THR A 1 555 ? 201.90026 210.69174 175.94241 1.000 29.76352 555 THR A C 1
ATOM 3959 O O . THR A 1 555 ? 203.09065 210.67367 175.64144 1.000 35.73952 555 THR A O 1
ATOM 3963 N N . LEU A 1 556 ? 200.95300 210.45094 175.04459 1.000 28.43077 556 LEU A N 1
ATOM 3964 C CA . LEU A 1 556 ? 201.33381 210.10023 173.68324 1.000 26.42830 556 LEU A CA 1
ATOM 3965 C C . LEU A 1 556 ? 202.00532 211.25890 172.97126 1.000 30.80659 556 LEU A C 1
ATOM 3966 O O . LEU A 1 556 ? 202.90888 211.04883 172.15784 1.000 34.01179 556 LEU A O 1
ATOM 3971 N N . MET A 1 557 ? 201.58457 212.48139 173.27425 1.000 32.94765 557 MET A N 1
ATOM 3972 C CA . MET A 1 557 ? 202.16712 213.66136 172.65444 1.000 30.66159 557 MET A CA 1
ATOM 3973 C C . MET A 1 557 ? 203.59076 213.93397 173.12382 1.000 36.65301 557 MET A C 1
ATOM 3974 O O . MET A 1 557 ? 204.46042 214.24893 172.30691 1.000 40.59802 557 MET A O 1
ATOM 3979 N N . GLU A 1 558 ? 203.85863 213.83469 174.42564 1.000 34.95137 558 GLU A N 1
ATOM 3980 C CA . GLU A 1 558 ? 205.22150 214.06998 174.89457 1.000 37.43136 558 GLU A CA 1
ATOM 3981 C C . GLU A 1 558 ? 206.20762 212.96767 174.56503 1.000 40.01760 558 GLU A C 1
ATOM 3982 O O . GLU A 1 558 ? 207.41268 213.20374 174.66727 1.000 43.08520 558 GLU A O 1
ATOM 3988 N N . ASN A 1 559 ? 205.76305 211.77238 174.21263 1.000 41.92057 559 ASN A N 1
ATOM 3989 C CA . ASN A 1 559 ? 206.75515 210.74553 173.92334 1.000 41.19083 559 ASN A CA 1
ATOM 3990 C C . ASN A 1 559 ? 207.24139 210.72585 172.47669 1.000 43.85149 559 ASN A C 1
ATOM 3991 O O . ASN A 1 559 ? 208.43476 210.91323 172.22560 1.000 52.82061 559 ASN A O 1
ATOM 3996 N N . GLY A 1 560 ? 206.35847 210.50435 171.51934 1.000 37.47244 560 GLY A N 1
ATOM 3997 C CA . GLY A 1 560 ? 206.85444 210.42344 170.16260 1.000 35.36569 560 GLY A CA 1
ATOM 3998 C C . GLY A 1 560 ? 205.90352 210.75762 169.04098 1.000 35.81855 560 GLY A C 1
ATOM 3999 O O . GLY A 1 560 ? 206.01174 210.16884 167.96694 1.000 40.45325 560 GLY A O 1
ATOM 4000 N N . ILE A 1 561 ? 204.94364 211.64915 169.27616 1.000 32.44919 561 ILE A N 1
ATOM 4001 C CA . ILE A 1 561 ? 203.92973 211.92502 168.26431 1.000 30.32861 561 ILE A CA 1
ATOM 4002 C C . ILE A 1 561 ? 204.56890 212.38187 166.95618 1.000 35.34749 561 ILE A C 1
ATOM 4003 O O . ILE A 1 561 ? 204.10761 212.02237 165.86923 1.000 35.56846 561 ILE A O 1
ATOM 4008 N N . THR A 1 562 ? 205.64180 213.17058 167.03734 1.000 36.03660 562 THR A N 1
ATOM 4009 C CA . THR A 1 562 ? 206.36805 213.60749 165.84890 1.000 34.58352 562 THR A CA 1
ATOM 4010 C C . THR A 1 562 ? 207.06931 212.45098 165.15490 1.000 35.20367 562 THR A C 1
ATOM 4011 O O . THR A 1 562 ? 207.21000 212.45342 163.92888 1.000 37.49977 562 THR A O 1
ATOM 4015 N N . ARG A 1 563 ? 207.52705 211.46663 165.92089 1.000 36.49136 563 ARG A N 1
ATOM 4016 C CA . ARG A 1 563 ? 208.15280 210.28564 165.34438 1.000 36.53832 563 ARG A CA 1
ATOM 4017 C C . ARG A 1 563 ? 207.13541 209.38188 164.66962 1.000 33.47836 563 ARG A C 1
ATOM 4018 O O . ARG A 1 563 ? 207.47810 208.65361 163.73568 1.000 35.38060 563 ARG A O 1
ATOM 4026 N N . LEU A 1 564 ? 205.90166 209.38427 165.15290 1.000 29.14912 564 LEU A N 1
ATOM 4027 C CA . LEU A 1 564 ? 204.83372 208.58411 164.57870 1.000 27.83807 564 LEU A CA 1
ATOM 4028 C C . LEU A 1 564 ? 204.26217 209.19095 163.30946 1.000 29.74072 564 LEU A C 1
ATOM 4029 O O . LEU A 1 564 ? 203.56537 208.49725 162.57023 1.000 30.78275 564 LEU A O 1
ATOM 4034 N N . CYS A 1 565 ? 204.52373 210.47183 163.05202 1.000 36.74423 565 CYS A N 1
ATOM 4035 C CA . CYS A 1 565 ? 204.06122 211.11677 161.82546 1.000 33.06551 565 CYS A CA 1
ATOM 4036 C C . CYS A 1 565 ? 204.58408 210.44086 160.56664 1.000 32.22875 565 CYS A C 1
ATOM 4037 O O . CYS A 1 565 ? 203.94965 210.53349 159.51417 1.000 36.67930 565 CYS A O 1
ATOM 4040 N N . VAL A 1 566 ? 205.72893 209.76475 160.64515 1.000 29.59820 566 VAL A N 1
ATOM 4041 C CA . VAL A 1 566 ? 206.25704 209.05760 159.48636 1.000 30.42345 566 VAL A CA 1
ATOM 4042 C C . VAL A 1 566 ? 205.34364 207.92025 159.06822 1.000 34.34031 566 VAL A C 1
ATOM 4043 O O . VAL A 1 566 ? 205.30353 207.55140 157.89043 1.000 38.45834 566 VAL A O 1
ATOM 4047 N N . PHE A 1 567 ? 204.61985 207.32434 160.01597 1.000 32.49029 567 PHE A N 1
ATOM 4048 C CA . PHE A 1 567 ? 203.70156 206.24750 159.67475 1.000 27.54026 567 PHE A CA 1
ATOM 4049 C C . PHE A 1 567 ? 202.45405 206.76129 158.99582 1.000 29.59208 567 PHE A C 1
ATOM 4050 O O . PHE A 1 567 ? 201.96563 206.14759 158.04496 1.000 35.85779 567 PHE A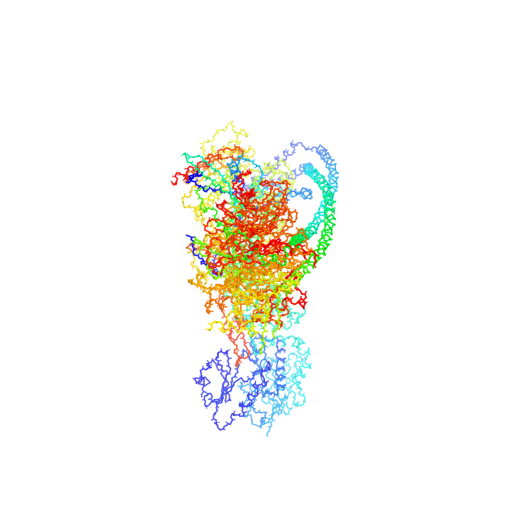 O 1
ATOM 4058 N N . PHE A 1 568 ? 201.93051 207.88864 159.44778 1.000 30.48167 568 PHE A N 1
ATOM 4059 C CA . PHE A 1 568 ? 200.75787 208.43791 158.79221 1.000 27.70360 568 PHE A CA 1
ATOM 4060 C C . PHE A 1 568 ? 201.08721 208.92142 157.39731 1.000 30.77566 568 PHE A C 1
ATOM 4061 O O . PHE A 1 568 ? 200.34929 208.64971 156.44865 1.000 35.35343 568 PHE A O 1
ATOM 4069 N N . GLY A 1 569 ? 202.20480 209.60226 157.24868 1.000 32.47691 569 GLY A N 1
ATOM 4070 C CA . GLY A 1 569 ? 202.54981 210.21241 155.99107 1.000 33.14903 569 GLY A CA 1
ATOM 4071 C C . GLY A 1 569 ? 202.16061 211.67631 155.98691 1.000 38.11964 569 GLY A C 1
ATOM 4072 O O . GLY A 1 569 ? 201.30245 212.12353 156.74248 1.000 41.17725 569 GLY A O 1
ATOM 4073 N N . ARG A 1 570 ? 202.78438 212.43102 155.08730 1.000 41.70474 570 ARG A N 1
ATOM 4074 C CA . ARG A 1 570 ? 202.61708 213.87943 155.09015 1.000 36.77452 570 ARG A CA 1
ATOM 4075 C C . ARG A 1 570 ? 201.16405 214.29014 154.92940 1.000 34.04252 570 ARG A C 1
ATOM 4076 O O . ARG A 1 570 ? 200.76098 215.33209 155.44727 1.000 38.00048 570 ARG A O 1
ATOM 4084 N N . GLN A 1 571 ? 200.36086 213.48776 154.23348 1.000 37.20835 571 GLN A N 1
ATOM 4085 C CA . GLN A 1 571 ? 198.96278 213.82557 153.99929 1.000 38.31067 571 GLN A CA 1
ATOM 4086 C C . GLN A 1 571 ? 198.02507 213.35502 155.10405 1.000 41.28542 571 GLN A C 1
ATOM 4087 O O . GLN A 1 571 ? 197.20410 214.13684 155.58386 1.000 43.71996 571 GLN A O 1
ATOM 4093 N N . LYS A 1 572 ? 198.09923 212.08234 155.49923 1.000 39.91698 572 LYS A N 1
ATOM 4094 C CA . LYS A 1 572 ? 197.24261 211.61087 156.57927 1.000 36.65483 572 LYS A CA 1
ATOM 4095 C C . LYS A 1 572 ? 197.62814 212.20660 157.91448 1.000 34.23238 572 LYS A C 1
ATOM 4096 O O . LYS A 1 572 ? 196.79551 212.24077 158.81755 1.000 36.58755 572 LYS A O 1
ATOM 4102 N N . ALA A 1 573 ? 198.87246 212.64550 158.07759 1.000 34.07773 573 ALA A N 1
ATOM 4103 C CA . ALA A 1 573 ? 199.22928 213.32678 159.30869 1.000 29.67314 573 ALA A CA 1
ATOM 4104 C C . ALA A 1 573 ? 198.40197 214.58647 159.45822 1.000 32.68988 573 ALA A C 1
ATOM 4105 O O . ALA A 1 573 ? 198.03215 214.96811 160.56855 1.000 34.22911 573 ALA A O 1
ATOM 4107 N N . ASN A 1 574 ? 198.10961 215.24606 158.34015 1.000 35.96711 574 ASN A N 1
ATOM 4108 C CA . ASN A 1 574 ? 197.22848 216.40370 158.33806 1.000 34.43470 574 ASN A CA 1
ATOM 4109 C C . ASN A 1 574 ? 195.77175 215.99338 158.50103 1.000 35.92983 574 ASN A C 1
ATOM 4110 O O . ASN A 1 574 ? 195.06951 216.48859 159.38472 1.000 35.95151 574 ASN A O 1
ATOM 4115 N N . ASP A 1 575 ? 195.30405 215.07976 157.65791 1.000 40.79182 575 ASP A N 1
ATOM 4116 C CA . ASP A 1 575 ? 193.89329 214.71756 157.64627 1.000 40.54463 575 ASP A CA 1
ATOM 4117 C C . ASP A 1 575 ? 193.45553 214.03279 158.93208 1.000 40.31939 575 ASP A C 1
ATOM 4118 O O . ASP A 1 575 ? 192.37678 214.32485 159.45677 1.000 42.46926 575 ASP A O 1
ATOM 4123 N N . VAL A 1 576 ? 194.26035 213.10904 159.44341 1.000 37.02302 576 VAL A N 1
ATOM 4124 C CA . VAL A 1 576 ? 193.87706 212.33044 160.61220 1.000 33.36364 576 VAL A CA 1
ATOM 4125 C C . VAL A 1 576 ? 194.52205 212.81733 161.89709 1.000 31.81001 576 VAL A C 1
ATOM 4126 O O . VAL A 1 576 ? 193.84904 213.36281 162.77152 1.000 35.41772 576 VAL A O 1
ATOM 4130 N N . LEU A 1 577 ? 195.82775 212.61451 162.01118 1.000 29.82065 577 LEU A N 1
ATOM 4131 C CA . LEU A 1 577 ? 196.54809 212.88520 163.24787 1.000 27.70796 577 LEU A CA 1
ATOM 4132 C C . LEU A 1 577 ? 196.36605 214.31520 163.73442 1.000 30.91055 577 LEU A C 1
ATOM 4133 O O . LEU A 1 577 ? 196.02259 214.54709 164.89692 1.000 34.57573 577 LEU A O 1
ATOM 4138 N N . LEU A 1 578 ? 196.60395 215.28725 162.86239 1.000 29.03104 578 LEU A N 1
ATOM 4139 C CA . LEU A 1 578 ? 196.51890 216.68692 163.25455 1.000 28.57422 578 LEU A CA 1
ATOM 4140 C C . LEU A 1 578 ? 195.10243 217.10352 163.60746 1.000 26.29509 578 LEU A C 1
ATOM 4141 O O . LEU A 1 578 ? 194.90105 217.83934 164.57571 1.000 29.60849 578 LEU A O 1
ATOM 4146 N N . SER A 1 579 ? 194.11179 216.65988 162.84324 1.000 25.76350 579 SER A N 1
ATOM 4147 C CA . SER A 1 579 ? 192.72711 216.93713 163.20680 1.000 26.19912 579 SER A CA 1
ATOM 4148 C C . SER A 1 579 ? 192.37457 216.39067 164.58087 1.000 28.34876 579 SER A C 1
ATOM 4149 O O . SER A 1 579 ? 191.62664 217.02351 165.32717 1.000 30.69393 579 SER A O 1
ATOM 4152 N N . HIS A 1 580 ? 192.88306 215.21205 164.92935 1.000 27.82869 580 HIS A N 1
ATOM 4153 C CA . HIS A 1 580 ? 192.66863 214.68335 166.26909 1.000 24.13262 580 HIS A CA 1
ATOM 4154 C C . HIS A 1 580 ? 193.27431 215.57392 167.33196 1.000 26.89337 580 HIS A C 1
ATOM 4155 O O . HIS A 1 580 ? 192.63179 215.88825 168.33386 1.000 30.85403 580 HIS A O 1
ATOM 4162 N N . MET A 1 581 ? 194.51378 215.99122 167.13203 1.000 28.04430 581 MET A N 1
ATOM 4163 C CA . MET A 1 581 ? 195.15401 216.86693 168.09536 1.000 24.79172 581 MET A CA 1
ATOM 4164 C C . MET A 1 581 ? 194.43129 218.19382 168.22924 1.000 24.01779 581 MET A C 1
ATOM 4165 O O . MET A 1 581 ? 194.38587 218.76411 169.31826 1.000 28.26448 581 MET A O 1
ATOM 4170 N N . ILE A 1 582 ? 193.86384 218.70403 167.14417 1.000 24.24924 582 ILE A N 1
ATOM 4171 C CA . ILE A 1 582 ? 193.19385 219.99612 167.18944 1.000 23.41489 582 ILE A CA 1
ATOM 4172 C C . ILE A 1 582 ? 191.99882 219.97574 168.12464 1.000 24.03877 582 ILE A C 1
ATOM 4173 O O . ILE A 1 582 ? 191.66678 220.99003 168.74111 1.000 30.48911 582 ILE A O 1
ATOM 4178 N N . THR A 1 583 ? 191.35148 218.82801 168.27148 1.000 25.44613 583 THR A N 1
ATOM 4179 C CA . THR A 1 583 ? 190.21295 218.72675 169.16858 1.000 27.69711 583 THR A CA 1
ATOM 4180 C C . THR A 1 583 ? 190.61035 218.83860 170.63024 1.000 28.18929 583 THR A C 1
ATOM 4181 O O . THR A 1 583 ? 189.74266 219.03444 171.48057 1.000 32.28428 583 THR A O 1
ATOM 4185 N N . PHE A 1 584 ? 191.89253 218.68635 170.94165 1.000 26.50873 584 PHE A N 1
ATOM 4186 C CA . PHE A 1 584 ? 192.34921 218.80032 172.31758 1.000 23.89520 584 PHE A CA 1
ATOM 4187 C C . PHE A 1 584 ? 192.14970 220.20071 172.85796 1.000 27.13309 584 PHE A C 1
ATOM 4188 O O . PHE A 1 584 ? 192.04432 220.39108 174.07129 1.000 33.17828 584 PHE A O 1
ATOM 4196 N N . LEU A 1 585 ? 192.10639 221.19015 171.97673 1.000 28.26725 585 LEU A N 1
ATOM 4197 C CA . LEU A 1 585 ? 191.90115 222.56495 172.38462 1.000 28.23839 585 LEU A CA 1
ATOM 4198 C C . LEU A 1 585 ? 190.47099 222.85222 172.78825 1.000 29.82636 585 LEU A C 1
ATOM 4199 O O . LEU A 1 585 ? 190.20934 223.90389 173.37062 1.000 35.73758 585 LEU A O 1
ATOM 4204 N N . ASN A 1 586 ? 189.54584 221.96631 172.45982 1.000 30.37098 586 ASN A N 1
ATOM 4205 C CA . ASN A 1 586 ? 188.14905 222.13914 172.80507 1.000 33.50480 586 ASN A CA 1
ATOM 4206 C C . ASN A 1 586 ? 187.88934 221.76585 174.24761 1.000 39.46813 586 ASN A C 1
ATOM 4207 O O . ASN A 1 586 ? 186.84324 222.12194 174.79680 1.000 44.08227 586 ASN A O 1
ATOM 4212 N N . ASP A 1 587 ? 188.82124 221.04881 174.85765 1.000 37.29412 587 ASP A N 1
ATOM 4213 C CA . ASP A 1 587 ? 188.74078 220.62377 176.24619 1.000 36.82350 587 ASP A CA 1
ATOM 4214 C C . ASP A 1 587 ? 189.05700 221.82103 177.11168 1.000 36.86134 587 ASP A C 1
ATOM 4215 O O . ASP A 1 587 ? 190.21187 222.12311 177.39412 1.000 41.23244 587 ASP A O 1
ATOM 4220 N N . LYS A 1 588 ? 188.02301 222.51473 177.54215 1.000 36.03555 588 LYS A N 1
ATOM 4221 C CA . LYS A 1 588 ? 188.24158 223.74163 178.27366 1.000 37.14342 588 LYS A CA 1
ATOM 4222 C C . LYS A 1 588 ? 188.32613 223.51168 179.76825 1.000 44.29832 588 LYS A C 1
ATOM 4223 O O . LYS A 1 588 ? 188.63978 224.44463 180.50554 1.000 49.24832 588 LYS A O 1
ATOM 4229 N N . ASN A 1 589 ? 188.09607 222.28828 180.22622 1.000 43.13299 589 ASN A N 1
ATOM 4230 C CA . ASN A 1 589 ? 188.23530 221.95386 181.62944 1.000 41.41227 589 ASN A CA 1
ATOM 4231 C C . ASN A 1 589 ? 189.56539 221.30549 181.97403 1.000 40.59272 589 ASN A C 1
ATOM 4232 O O . ASN A 1 589 ? 189.76566 220.93294 183.12935 1.000 50.56259 589 ASN A O 1
ATOM 4237 N N . ASP A 1 590 ? 190.47477 221.15201 181.02060 1.000 34.65400 590 ASP A N 1
ATOM 4238 C CA . ASP A 1 590 ? 191.78424 220.56569 181.30230 1.000 29.78486 590 ASP A CA 1
ATOM 4239 C C . ASP A 1 590 ? 192.83173 221.34346 180.52589 1.000 25.17601 590 ASP A C 1
ATOM 4240 O O . ASP A 1 590 ? 192.99812 221.13091 179.32710 1.000 28.08858 590 ASP A O 1
ATOM 4245 N N . TRP A 1 591 ? 193.52549 222.23558 181.22357 1.000 20.72735 591 TRP A N 1
ATOM 4246 C CA . TRP A 1 591 ? 194.54011 223.06122 180.60466 1.000 17.21888 591 TRP A CA 1
ATOM 4247 C C . TRP A 1 591 ? 195.79875 222.27713 180.33291 1.000 18.05974 591 TRP A C 1
ATOM 4248 O O . TRP A 1 591 ? 196.59445 222.68523 179.49253 1.000 22.43409 591 TRP A O 1
ATOM 4259 N N . HIS A 1 592 ? 196.00243 221.17625 181.04238 1.000 18.62847 592 HIS A N 1
ATOM 4260 C CA . HIS A 1 592 ? 197.18647 220.36994 180.81733 1.000 16.19570 592 HIS A CA 1
ATOM 4261 C C . HIS A 1 592 ? 197.15802 219.73782 179.44391 1.000 18.83692 592 HIS A C 1
ATOM 4262 O O . HIS A 1 592 ? 198.19834 219.61925 178.79650 1.000 21.96121 592 HIS A O 1
ATOM 4269 N N . LEU A 1 593 ? 195.98469 219.28892 178.99984 1.000 19.38791 593 LEU A N 1
ATOM 4270 C CA . LEU A 1 593 ? 195.84311 218.81275 177.63165 1.000 19.36712 593 LEU A CA 1
ATOM 4271 C C . LEU A 1 593 ? 195.97577 219.93506 176.61448 1.000 19.50645 593 LEU A C 1
ATOM 4272 O O . LEU A 1 593 ? 196.56170 219.74012 175.54901 1.000 21.98804 593 LEU A O 1
ATOM 4277 N N . ARG A 1 594 ? 195.43073 221.11104 176.90803 1.000 19.52315 594 ARG A N 1
ATOM 4278 C CA . ARG A 1 594 ? 195.60944 222.22839 175.99180 1.000 19.77313 594 ARG A CA 1
ATOM 4279 C C . ARG A 1 594 ? 197.06551 222.65391 175.91369 1.000 19.90264 594 ARG A C 1
ATOM 4280 O O . ARG A 1 594 ? 197.53201 223.09907 174.86460 1.000 22.15737 594 ARG A O 1
ATOM 4288 N N . GLY A 1 595 ? 197.77703 222.58624 177.03071 1.000 18.34193 595 GLY A N 1
ATOM 4289 C CA . GLY A 1 595 ? 199.18805 222.90659 177.02389 1.000 15.48965 595 GLY A CA 1
ATOM 4290 C C . GLY A 1 595 ? 200.01923 221.85328 176.32437 1.000 20.90682 595 GLY A C 1
ATOM 4291 O O . GLY A 1 595 ? 201.01287 222.16575 175.67186 1.000 26.34789 595 GLY A O 1
ATOM 4292 N N . ALA A 1 596 ? 199.65024 220.58724 176.49594 1.000 20.91174 596 ALA A N 1
ATOM 4293 C CA . ALA A 1 596 ? 200.33770 219.48915 175.83406 1.000 20.72794 596 ALA A CA 1
ATOM 4294 C C . ALA A 1 596 ? 200.16504 219.52852 174.33191 1.000 22.48164 596 ALA A C 1
ATOM 4295 O O . ALA A 1 596 ? 201.02313 219.03198 173.60212 1.000 27.77376 596 ALA A O 1
ATOM 4297 N N . PHE A 1 597 ? 199.05844 220.08822 173.85589 1.000 19.84548 597 PHE A N 1
ATOM 4298 C CA . PHE A 1 597 ? 198.88130 220.28474 172.42677 1.000 17.43225 597 PHE A CA 1
ATOM 4299 C C . PHE A 1 597 ? 199.91134 221.24508 171.87266 1.000 20.33648 597 PHE A C 1
ATOM 4300 O O . PHE A 1 597 ? 200.48389 221.00464 170.80940 1.000 28.71282 597 PHE A O 1
ATOM 4308 N N . PHE A 1 598 ? 200.14747 222.35053 172.56922 1.000 19.01933 598 PHE A N 1
ATOM 4309 C CA . PHE A 1 598 ? 201.10251 223.33788 172.08785 1.000 17.21693 598 PHE A CA 1
ATOM 4310 C C . PHE A 1 598 ? 202.54140 222.87656 172.22393 1.000 21.03836 598 PHE A C 1
ATOM 4311 O O . PHE A 1 598 ? 203.38616 223.25833 171.41331 1.000 25.98023 598 PHE A O 1
ATOM 4319 N N . ASP A 1 599 ? 202.84451 222.05167 173.21883 1.000 20.91730 599 ASP A N 1
ATOM 4320 C CA . ASP A 1 599 ? 204.18566 221.49651 173.32092 1.000 23.38146 599 ASP A CA 1
ATOM 4321 C C . ASP A 1 599 ? 204.51562 220.54670 172.18354 1.000 25.19598 599 ASP A C 1
ATOM 4322 O O . ASP A 1 599 ? 205.69194 220.36852 171.86278 1.000 31.54605 599 ASP A O 1
ATOM 4327 N N . SER A 1 600 ? 203.52155 219.91408 171.57568 1.000 23.11330 600 SER A N 1
ATOM 4328 C CA . SER A 1 600 ? 203.77799 218.94291 170.52685 1.000 23.72561 600 SER A CA 1
ATOM 4329 C C . SER A 1 600 ? 203.31214 219.36744 169.14716 1.000 24.20687 600 SER A C 1
ATOM 4330 O O . SER A 1 600 ? 203.54690 218.63806 168.18625 1.000 29.76607 600 SER A O 1
ATOM 4333 N N . ILE A 1 601 ? 202.65700 220.51284 169.01329 1.000 23.18750 601 ILE A N 1
ATOM 4334 C CA . ILE A 1 601 ? 202.14085 220.87603 167.70486 1.000 23.48499 601 ILE A CA 1
ATOM 4335 C C . ILE A 1 601 ? 203.25593 221.24865 166.73923 1.000 27.19760 601 ILE A C 1
ATOM 4336 O O . ILE A 1 601 ? 203.09470 221.12500 165.52547 1.000 30.82634 601 ILE A O 1
ATOM 4341 N N . VAL A 1 602 ? 204.39871 221.69935 167.24084 1.000 30.34750 602 VAL A N 1
ATOM 4342 C CA . VAL A 1 602 ? 205.46598 222.14822 166.35405 1.000 27.38217 602 VAL A CA 1
ATOM 4343 C C . VAL A 1 602 ? 206.05973 220.98637 165.56872 1.000 26.17414 602 VAL A C 1
ATOM 4344 O O . VAL A 1 602 ? 206.40540 221.12944 164.39444 1.000 33.72392 602 VAL A O 1
ATOM 4348 N N . GLY A 1 603 ? 206.21981 219.83214 166.20263 1.000 23.94423 603 GLY A N 1
ATOM 4349 C CA . GLY A 1 603 ? 206.71451 218.67385 165.48351 1.000 25.11079 603 GLY A CA 1
ATOM 4350 C C . GLY A 1 603 ? 205.77780 218.18350 164.39761 1.000 28.08199 603 GLY A C 1
ATOM 4351 O O . GLY A 1 603 ? 206.21469 217.84067 163.30023 1.000 34.24603 603 GLY A O 1
ATOM 4352 N N . VAL A 1 604 ? 204.48214 218.13998 164.68646 1.000 26.56915 604 VAL A N 1
ATOM 4353 C CA . VAL A 1 604 ? 203.50184 217.72016 163.69367 1.000 25.50449 604 VAL A CA 1
ATOM 4354 C C . VAL A 1 604 ? 203.35021 218.75896 162.58919 1.000 28.85913 604 VAL A C 1
ATOM 4355 O O . VAL A 1 604 ? 203.28976 218.41815 161.40799 1.000 33.14977 604 VAL A O 1
ATOM 4359 N N . ALA A 1 605 ? 203.31235 220.03735 162.95095 1.000 29.19532 605 ALA A N 1
ATOM 4360 C CA . ALA A 1 605 ? 203.18939 221.10236 161.96396 1.000 27.87203 605 ALA A CA 1
ATOM 4361 C C . ALA A 1 605 ? 204.39094 221.15552 161.04340 1.000 31.13579 605 ALA A C 1
ATOM 4362 O O . ALA A 1 605 ? 204.25136 221.38183 159.83918 1.000 32.31798 605 ALA A O 1
ATOM 4364 N N . ALA A 1 606 ? 205.58081 220.97613 161.59096 1.000 28.17280 606 ALA A N 1
ATOM 4365 C CA . ALA A 1 606 ? 206.75456 220.90121 160.74653 1.000 25.16864 606 ALA A CA 1
ATOM 4366 C C . ALA A 1 606 ? 206.64518 219.73583 159.78339 1.000 28.92619 606 ALA A C 1
ATOM 4367 O O . ALA A 1 606 ? 206.87407 219.88839 158.58230 1.000 38.14820 606 ALA A O 1
ATOM 4369 N N . TYR A 1 607 ? 206.27650 218.56275 160.28774 1.000 31.29576 607 TYR A N 1
ATOM 4370 C CA . TYR A 1 607 ? 206.14454 217.40123 159.42038 1.000 31.26998 607 TYR A CA 1
ATOM 4371 C C . TYR A 1 607 ? 205.06292 217.58062 158.36527 1.000 34.95534 607 TYR A C 1
ATOM 4372 O O . TYR A 1 607 ? 205.30757 217.36169 157.18184 1.000 38.68763 607 TYR A O 1
ATOM 4381 N N . VAL A 1 608 ? 203.86634 217.99914 158.75867 1.000 34.11980 608 VAL A N 1
ATOM 4382 C CA . VAL A 1 608 ? 202.81016 218.18060 157.76796 1.000 31.42333 608 VAL A CA 1
ATOM 4383 C C . VAL A 1 608 ? 203.22457 219.20341 156.72400 1.000 39.48685 608 VAL A C 1
ATOM 4384 O O . VAL A 1 608 ? 202.96190 219.03191 155.52915 1.000 46.93476 608 VAL A O 1
ATOM 4388 N N . GLY A 1 609 ? 203.89561 220.26356 157.14520 1.000 37.99819 609 GLY A N 1
ATOM 4389 C CA . GLY A 1 609 ? 204.35970 221.26940 156.22929 1.000 37.55984 609 GLY A CA 1
ATOM 4390 C C . GLY A 1 609 ? 203.42183 222.45182 156.14321 1.000 48.96837 609 GLY A C 1
ATOM 4391 O O . GLY A 1 609 ? 202.52985 222.64176 156.96675 1.000 49.98587 609 GLY A O 1
ATOM 4392 N N . TRP A 1 610 ? 203.62244 223.25071 155.09387 1.000 56.14787 610 TRP A N 1
ATOM 4393 C CA . TRP A 1 610 ? 202.93701 224.53347 154.97702 1.000 55.56615 610 TRP A CA 1
ATOM 4394 C C . TRP A 1 610 ? 201.42899 224.38838 154.91819 1.000 50.87868 610 TRP A C 1
ATOM 4395 O O . TRP A 1 610 ? 200.71746 225.36021 155.16741 1.000 55.02774 610 TRP A O 1
ATOM 4406 N N . GLN A 1 611 ? 200.91968 223.22406 154.54222 1.000 49.42760 611 GLN A N 1
ATOM 4407 C CA . GLN A 1 611 ? 199.47820 223.06324 154.48362 1.000 52.72376 611 GLN A CA 1
ATOM 4408 C C . GLN A 1 611 ? 198.82733 223.07758 155.86077 1.000 51.65838 611 GLN A C 1
ATOM 4409 O O . GLN A 1 611 ? 197.60000 223.17641 155.94281 1.000 50.68617 611 GLN A O 1
ATOM 4415 N N . SER A 1 612 ? 199.60769 222.98652 156.93581 1.000 49.97123 612 SER A N 1
ATOM 4416 C CA . SER A 1 612 ? 199.07140 223.03377 158.28789 1.000 45.58641 612 SER A CA 1
ATOM 4417 C C . SER A 1 612 ? 199.06836 224.42792 158.88853 1.000 45.65011 612 SER A C 1
ATOM 4418 O O . SER A 1 612 ? 198.48348 224.62108 159.95564 1.000 48.38899 612 SER A O 1
ATOM 4421 N N . SER A 1 613 ? 199.70308 225.39747 158.24046 1.000 42.96788 613 SER A N 1
ATOM 4422 C CA . SER A 1 613 ? 199.80388 226.72933 158.81388 1.000 42.00097 613 SER A CA 1
ATOM 4423 C C . SER A 1 613 ? 198.45529 227.42273 158.82186 1.000 42.60937 613 SER A C 1
ATOM 4424 O O . SER A 1 613 ? 198.17189 228.22506 159.71404 1.000 45.15803 613 SER A O 1
ATOM 4427 N N . SER A 1 614 ? 197.62678 227.14712 157.82390 1.000 42.35319 614 SER A N 1
ATOM 4428 C CA . SER A 1 614 ? 196.30670 227.74913 157.76503 1.000 40.39368 614 SER A CA 1
ATOM 4429 C C . SER A 1 614 ? 195.41649 227.23882 158.88694 1.000 39.78394 614 SER A C 1
ATOM 4430 O O . SER A 1 614 ? 194.72931 228.02092 159.54751 1.000 41.88279 614 SER A O 1
ATOM 4433 N N . ILE A 1 615 ? 195.40181 225.92504 159.10682 1.000 37.22980 615 ILE A N 1
ATOM 4434 C CA . ILE A 1 615 ? 194.55932 225.35356 160.14873 1.000 34.18340 615 ILE A CA 1
ATOM 4435 C C . ILE A 1 615 ? 195.05196 225.71150 161.54336 1.000 33.64222 615 ILE A C 1
ATOM 4436 O O . ILE A 1 615 ? 194.24615 225.89110 162.45946 1.000 35.05404 615 ILE A O 1
ATOM 4441 N N . LEU A 1 616 ? 196.36392 225.83034 161.73616 1.000 35.04397 616 LEU A N 1
ATOM 4442 C CA . LEU A 1 616 ? 196.91685 226.13038 163.05034 1.000 29.99011 616 LEU A CA 1
ATOM 4443 C C . LEU A 1 616 ? 196.97120 227.60705 163.39685 1.000 27.01301 616 LEU A C 1
ATOM 4444 O O . LEU A 1 616 ? 197.02437 227.93469 164.57874 1.000 27.89073 616 LEU A O 1
ATOM 4449 N N . LYS A 1 617 ? 196.94355 228.49899 162.41789 1.000 29.36078 617 LYS A N 1
ATOM 4450 C CA . LYS A 1 617 ? 197.00068 229.92727 162.72111 1.000 28.14990 617 LYS A CA 1
ATOM 4451 C C . LYS A 1 617 ? 195.86892 230.38738 163.63284 1.000 28.27471 617 LYS A C 1
ATOM 4452 O O . LYS A 1 617 ? 196.15759 231.02080 164.65879 1.000 27.96125 617 LYS A O 1
ATOM 4458 N N . PRO A 1 618 ? 194.59228 230.12225 163.34692 1.000 28.48507 618 PRO A N 1
ATOM 4459 C CA . PRO A 1 618 ? 193.55130 230.48438 164.31635 1.000 25.25255 618 PRO A CA 1
ATOM 4460 C C . PRO A 1 618 ? 193.66991 229.77557 165.64991 1.000 24.49763 618 PRO A C 1
ATOM 4461 O O . PRO A 1 618 ? 193.30594 230.35316 166.67610 1.000 25.41233 618 PRO A O 1
ATOM 4465 N N . LEU A 1 619 ? 194.13847 228.53375 165.67181 1.000 25.22290 619 LEU A N 1
ATOM 4466 C CA . LEU A 1 619 ? 194.26674 227.81962 166.93452 1.000 23.34709 619 LEU A CA 1
ATOM 4467 C C . LEU A 1 619 ? 195.35382 228.41128 167.81256 1.000 23.23574 619 LEU A C 1
ATOM 4468 O O . LEU A 1 619 ? 195.21342 228.45623 169.03511 1.000 26.53840 619 LEU A O 1
ATOM 4473 N N . LEU A 1 620 ? 196.44923 228.85678 167.20846 1.000 24.56318 620 LEU A N 1
ATOM 4474 C CA . LEU A 1 620 ? 197.51673 229.50201 167.95633 1.000 22.12269 620 LEU A CA 1
ATOM 4475 C C . LEU A 1 620 ? 197.08090 230.82456 168.55687 1.000 21.23192 620 LEU A C 1
ATOM 4476 O O . LEU A 1 620 ? 197.54047 231.19476 169.63756 1.000 23.36810 620 LEU A O 1
ATOM 4481 N N . GLN A 1 621 ? 196.24809 231.57575 167.84636 1.000 21.39600 621 GLN A N 1
ATOM 4482 C CA . GLN A 1 621 ? 195.66866 232.78595 168.40799 1.000 20.02480 621 GLN A CA 1
ATOM 4483 C C . GLN A 1 621 ? 194.71389 232.47689 169.55001 1.000 22.05497 621 GLN A C 1
ATOM 4484 O O . GLN A 1 621 ? 194.66731 233.20948 170.53870 1.000 28.28823 621 GLN A O 1
ATOM 4490 N N . GLN A 1 622 ? 193.93593 231.40600 169.42424 1.000 22.19953 622 GLN A N 1
ATOM 4491 C CA . GLN A 1 622 ? 193.10638 230.92885 170.52589 1.000 24.49149 622 GLN A CA 1
ATOM 4492 C C . GLN A 1 622 ? 193.94311 230.57743 171.74839 1.000 23.83538 622 GLN A C 1
ATOM 4493 O O . GLN A 1 622 ? 193.47242 230.70362 172.87975 1.000 30.15498 622 GLN A O 1
ATOM 4499 N N . GLY A 1 623 ? 195.16833 230.10511 171.54261 1.000 20.92960 623 GLY A N 1
ATOM 4500 C CA . GLY A 1 623 ? 196.02912 229.71221 172.63533 1.000 17.95184 623 GLY A CA 1
ATOM 4501 C C . GLY A 1 623 ? 196.59680 230.87898 173.39754 1.000 17.63662 623 GLY A C 1
ATOM 4502 O O . GLY A 1 623 ? 197.02346 230.71206 174.53813 1.000 20.51147 623 GLY A O 1
ATOM 4503 N N . LEU A 1 624 ? 196.64889 232.04690 172.77294 1.000 18.31606 624 LEU A N 1
ATOM 4504 C CA . LEU A 1 624 ? 197.12324 233.27132 173.38858 1.000 17.04021 624 LEU A CA 1
ATOM 4505 C C . LEU A 1 624 ? 196.07529 233.97132 174.23323 1.000 18.07330 624 LEU A C 1
ATOM 4506 O O . LEU A 1 624 ? 196.42457 234.88337 174.98009 1.000 23.70620 624 LEU A O 1
ATOM 4511 N N . SER A 1 625 ? 194.81073 233.59192 174.13181 1.000 19.77529 625 SER A N 1
ATOM 4512 C CA . SER A 1 625 ? 193.75310 234.14588 174.96166 1.000 21.81634 625 SER A CA 1
ATOM 4513 C C . SER A 1 625 ? 193.20102 233.09363 175.90701 1.000 27.19378 625 SER A C 1
ATOM 4514 O O . SER A 1 625 ? 192.04801 233.16176 176.32182 1.000 37.52038 625 SER A O 1
ATOM 4517 N N . ASP A 1 626 ? 194.01750 232.10648 176.23196 1.000 21.74660 626 ASP A N 1
ATOM 4518 C CA . ASP A 1 626 ? 193.59651 231.00680 177.06596 1.000 19.38137 626 ASP A CA 1
ATOM 4519 C C . ASP A 1 626 ? 193.20082 231.47070 178.46542 1.000 23.64865 626 ASP A C 1
ATOM 4520 O O . ASP A 1 626 ? 193.61051 232.52346 178.94832 1.000 27.29334 626 ASP A O 1
ATOM 4525 N N . ALA A 1 627 ? 192.36400 230.65957 179.10890 1.000 26.14844 627 ALA A N 1
ATOM 4526 C CA . ALA A 1 627 ? 191.96617 230.91892 180.48509 1.000 25.60472 627 ALA A CA 1
ATOM 4527 C C . ALA A 1 627 ? 193.08690 230.62680 181.46897 1.000 25.52215 627 ALA A C 1
ATOM 4528 O O . ALA A 1 627 ? 193.11513 231.20392 182.55670 1.000 32.97409 627 ALA A O 1
ATOM 4530 N N . GLU A 1 628 ? 193.99602 229.72687 181.12807 1.000 21.53781 628 GLU A N 1
ATOM 4531 C CA . GLU A 1 628 ? 195.14758 229.43672 181.95858 1.000 15.95083 628 GLU A CA 1
ATOM 4532 C C . GLU A 1 628 ? 196.34718 230.10356 181.31169 1.000 16.43850 628 GLU A C 1
ATOM 4533 O O . GLU A 1 628 ? 196.69138 229.79760 180.17006 1.000 18.37153 628 GLU A O 1
ATOM 4539 N N . GLU A 1 629 ? 196.98852 230.99947 182.06144 1.000 16.21274 629 GLU A N 1
ATOM 4540 C CA . GLU A 1 629 ? 198.17081 231.69227 181.57886 1.000 11.53718 629 GLU A CA 1
ATOM 4541 C C . GLU A 1 629 ? 199.33599 230.76758 181.30059 1.000 13.64873 629 GLU A C 1
ATOM 4542 O O . GLU A 1 629 ? 200.19539 231.10421 180.48560 1.000 15.61053 629 GLU A O 1
ATOM 4548 N N . PHE A 1 630 ? 199.39741 229.61000 181.94527 1.000 14.11023 630 PHE A N 1
ATOM 4549 C CA . PHE A 1 630 ? 200.41534 228.64822 181.54951 1.000 11.68088 630 PHE A CA 1
ATOM 4550 C C . PHE A 1 630 ? 200.14869 228.01140 180.19781 1.000 12.53756 630 PHE A C 1
ATOM 4551 O O . PHE A 1 630 ? 201.05997 227.41609 179.62965 1.000 18.55651 630 PHE A O 1
ATOM 4559 N N . VAL A 1 631 ? 198.93946 228.10953 179.66661 1.000 12.48238 631 VAL A N 1
ATOM 4560 C CA . VAL A 1 631 ? 198.70678 227.63414 178.31263 1.000 14.13700 631 VAL A CA 1
ATOM 4561 C C . VAL A 1 631 ? 199.06492 228.72625 177.30971 1.000 12.92007 631 VAL A C 1
ATOM 4562 O O . VAL A 1 631 ? 199.36991 228.43441 176.15497 1.000 14.85434 631 VAL A O 1
ATOM 4566 N N . ILE A 1 632 ? 199.01061 229.98625 177.73331 1.000 13.85147 632 ILE A N 1
ATOM 4567 C CA . ILE A 1 632 ? 199.45507 231.09186 176.90060 1.000 13.14274 632 ILE A CA 1
ATOM 4568 C C . ILE A 1 632 ? 200.95461 231.01677 176.69795 1.000 14.73533 632 ILE A C 1
ATOM 4569 O O . ILE A 1 632 ? 201.45691 231.24812 175.59855 1.000 17.27484 632 ILE A O 1
ATOM 4574 N N . VAL A 1 633 ? 201.69301 230.73911 177.76476 1.000 12.76961 633 VAL A N 1
ATOM 4575 C CA . VAL A 1 633 ? 203.13860 230.60627 177.67818 1.000 11.58463 633 VAL A CA 1
ATOM 4576 C C . VAL A 1 633 ? 203.50745 229.45659 176.75290 1.000 14.33060 633 VAL A C 1
ATOM 4577 O O . VAL A 1 633 ? 204.45076 229.55625 175.96777 1.000 20.10424 633 VAL A O 1
ATOM 4581 N N . LYS A 1 634 ? 202.80288 228.33128 176.85921 1.000 14.93129 634 LYS A N 1
ATOM 4582 C CA . LYS A 1 634 ? 203.03497 227.21682 175.94596 1.000 13.14147 634 LYS A CA 1
ATOM 4583 C C . LYS A 1 634 ? 202.67835 227.56454 174.50539 1.000 12.46505 634 LYS A C 1
ATOM 4584 O O . LYS A 1 634 ? 203.35748 227.12430 173.57915 1.000 14.97130 634 LYS A O 1
ATOM 4590 N N . ALA A 1 635 ? 201.60688 228.32920 174.29394 1.000 10.96367 635 ALA A N 1
ATOM 4591 C CA . ALA A 1 635 ? 201.25511 228.77269 172.95046 1.000 10.68501 635 ALA A CA 1
ATOM 4592 C C . ALA A 1 635 ? 202.27667 229.74950 172.40963 1.000 14.45425 635 ALA A C 1
ATOM 4593 O O . ALA A 1 635 ? 202.58184 229.73185 171.21550 1.000 19.30226 635 ALA A O 1
ATOM 4595 N N . LEU A 1 636 ? 202.78212 230.63984 173.26375 1.000 13.92351 636 LEU A N 1
ATOM 4596 C CA . LEU A 1 636 ? 203.82840 231.56424 172.85243 1.000 10.66710 636 LEU A CA 1
ATOM 4597 C C . LEU A 1 636 ? 205.06331 230.80668 172.43238 1.000 12.10407 636 LEU A C 1
ATOM 4598 O O . LEU A 1 636 ? 205.69083 231.13222 171.42615 1.000 17.13775 636 LEU A O 1
ATOM 4603 N N . TYR A 1 637 ? 205.44599 229.81083 173.21588 1.000 14.11127 637 TYR A N 1
ATOM 4604 C CA . TYR A 1 637 ? 206.62130 229.02703 172.88895 1.000 14.17137 637 TYR A CA 1
ATOM 4605 C C . TYR A 1 637 ? 206.45546 228.31569 171.56444 1.000 15.85161 637 TYR A C 1
ATOM 4606 O O . TYR A 1 637 ? 207.34508 228.35656 170.71593 1.000 20.48054 637 TYR A O 1
ATOM 4615 N N . ALA A 1 638 ? 205.31605 227.65958 171.36769 1.000 15.60895 638 ALA A N 1
ATOM 4616 C CA . ALA A 1 638 ? 205.03196 226.99393 170.10476 1.000 13.42919 638 ALA A CA 1
ATOM 4617 C C . ALA A 1 638 ? 205.13336 227.94863 168.92735 1.000 16.17122 638 ALA A C 1
ATOM 4618 O O . ALA A 1 638 ? 205.65204 227.58520 167.87284 1.000 24.38799 638 ALA A O 1
ATOM 4620 N N . LEU A 1 639 ? 204.59635 229.15448 169.06978 1.000 13.94014 639 LEU A N 1
ATOM 4621 C CA . LEU A 1 639 ? 204.75165 230.16587 168.03534 1.000 15.03715 639 LEU A CA 1
ATOM 4622 C C . LEU A 1 639 ? 206.21361 230.50461 167.79809 1.000 21.18664 639 LEU A C 1
ATOM 4623 O O . LEU A 1 639 ? 206.64566 230.65599 166.65399 1.000 25.56993 639 LEU A O 1
ATOM 4628 N N . THR A 1 640 ? 206.99237 230.60611 168.87324 1.000 18.52087 640 THR A N 1
ATOM 4629 C CA . THR A 1 640 ? 208.42227 230.85580 168.75837 1.000 15.98835 640 THR A CA 1
ATOM 4630 C C . THR A 1 640 ? 209.10887 229.76032 167.96713 1.000 21.82652 640 THR A C 1
ATOM 4631 O O . THR A 1 640 ? 209.87915 230.03405 167.04617 1.000 28.78070 640 THR A O 1
ATOM 4635 N N . CYS A 1 641 ? 208.86893 228.51161 168.33679 1.000 19.68190 641 CYS A N 1
ATOM 4636 C CA . CYS A 1 641 ? 209.52644 227.40941 167.65718 1.000 20.18158 641 CYS A CA 1
ATOM 4637 C C . CYS A 1 641 ? 209.09512 227.31390 166.20497 1.000 24.76008 641 CYS A C 1
ATOM 4638 O O . CYS A 1 641 ? 209.92565 227.09364 165.32275 1.000 32.62997 641 CYS A O 1
ATOM 4641 N N . MET A 1 642 ? 207.80594 227.47226 165.93544 1.000 25.24612 642 MET A N 1
ATOM 4642 C CA . MET A 1 642 ? 207.33147 227.45160 164.56180 1.000 23.25926 642 MET A CA 1
ATOM 4643 C C . MET A 1 642 ? 207.86406 228.61025 163.74719 1.000 24.95202 642 MET A C 1
ATOM 4644 O O . MET A 1 642 ? 207.92571 228.51282 162.52409 1.000 33.00371 642 MET A O 1
ATOM 4649 N N . CYS A 1 643 ? 208.18845 229.73277 164.38727 1.000 26.44021 643 CYS A N 1
ATOM 4650 C CA . CYS A 1 643 ? 208.84223 230.82233 163.67418 1.000 24.25574 643 CYS A CA 1
ATOM 4651 C C . CYS A 1 643 ? 210.30958 230.50627 163.40404 1.000 28.97927 643 CYS A C 1
ATOM 4652 O O . CYS A 1 643 ? 210.80603 230.74802 162.30189 1.000 34.52938 643 CYS A O 1
ATOM 4655 N N . GLN A 1 644 ? 211.00500 229.92208 164.38327 1.000 29.75031 644 GLN A N 1
ATOM 4656 C CA . GLN A 1 644 ? 212.37772 229.46327 164.18257 1.000 28.49082 644 GLN A CA 1
ATOM 4657 C C . GLN A 1 644 ? 212.48878 228.48756 163.02389 1.000 34.76717 644 GLN A C 1
ATOM 4658 O O . GLN A 1 644 ? 213.45469 228.52950 162.25752 1.000 42.04937 644 GLN A O 1
ATOM 4664 N N . LEU A 1 645 ? 211.52603 227.58938 162.89398 1.000 30.26656 645 LEU A N 1
ATOM 4665 C CA . LEU A 1 645 ? 211.49669 226.62141 161.81328 1.000 29.59603 645 LEU A CA 1
ATOM 4666 C C . LEU A 1 645 ? 210.95764 227.17948 160.50707 1.000 33.00685 645 LEU A C 1
ATOM 4667 O O . LEU A 1 645 ? 210.88575 226.43646 159.52912 1.000 40.10007 645 LEU A O 1
ATOM 4672 N N . GLY A 1 646 ? 210.55635 228.44004 160.45526 1.000 28.78447 646 GLY A N 1
ATOM 4673 C CA . GLY A 1 646 ? 210.03250 228.94280 159.20910 1.000 28.69347 646 GLY A CA 1
ATOM 4674 C C . GLY A 1 646 ? 208.67093 228.41705 158.84168 1.000 33.40340 646 GLY A C 1
ATOM 4675 O O . GLY A 1 646 ? 208.29706 228.46504 157.67153 1.000 38.27431 646 GLY A O 1
ATOM 4676 N N . LEU A 1 647 ? 207.92042 227.89316 159.80683 1.000 30.66927 647 LEU A N 1
ATOM 4677 C CA . LEU A 1 647 ? 206.59289 227.37531 159.52895 1.000 26.24968 647 LEU A CA 1
ATOM 4678 C C . LEU A 1 647 ? 205.56069 228.48173 159.43224 1.000 33.70120 647 LEU A C 1
ATOM 4679 O O . LEU A 1 647 ? 204.58291 228.34893 158.69358 1.000 41.00238 647 LEU A O 1
ATOM 4684 N N . LEU A 1 648 ? 205.74072 229.55815 160.18424 1.000 35.54729 648 LEU A N 1
ATOM 4685 C CA . LEU A 1 648 ? 204.83451 230.68938 160.10395 1.000 34.29393 648 LEU A CA 1
ATOM 4686 C C . LEU A 1 648 ? 205.02133 231.41347 158.78546 1.000 40.12918 648 LEU A C 1
ATOM 4687 O O . LEU A 1 648 ? 206.14722 231.72825 158.40032 1.000 45.12429 648 LEU A O 1
ATOM 4692 N N . GLN A 1 649 ? 203.92321 231.67865 158.09193 1.000 42.71938 649 GLN A N 1
ATOM 4693 C CA . GLN A 1 649 ? 204.02334 232.37915 156.82764 1.000 45.05889 649 GLN A CA 1
ATOM 4694 C C . GLN A 1 649 ? 204.51972 233.79819 157.08110 1.000 43.94654 649 GLN A C 1
ATOM 4695 O O . GLN A 1 649 ? 204.35843 234.34400 158.17003 1.000 45.36455 649 GLN A O 1
ATOM 4701 N N . LYS A 1 650 ? 205.14251 234.39283 156.06440 1.000 44.28692 650 LYS A N 1
ATOM 4702 C CA . LYS A 1 650 ? 205.70586 235.73380 156.21583 1.000 44.92523 650 LYS A CA 1
ATOM 4703 C C . LYS A 1 650 ? 204.70757 236.75221 156.74070 1.000 43.52176 650 LYS A C 1
ATOM 4704 O O . LYS A 1 650 ? 205.02527 237.42870 157.72934 1.000 46.20015 650 LYS A O 1
ATOM 4710 N N . PRO A 1 651 ? 203.52164 236.93157 156.15509 1.000 43.47035 651 PRO A N 1
ATOM 4711 C CA . PRO A 1 651 ? 202.59291 237.90534 156.73436 1.000 40.12892 651 PRO A CA 1
ATOM 4712 C C . PRO A 1 651 ? 202.10279 237.51122 158.10707 1.000 40.91704 651 PRO A C 1
ATOM 4713 O O . PRO A 1 651 ? 201.87985 238.39275 158.93924 1.000 42.77204 651 PRO A O 1
ATOM 4717 N N . HIS A 1 652 ? 201.92242 236.21643 158.36986 1.000 39.26813 652 HIS A N 1
ATOM 4718 C CA . HIS A 1 652 ? 201.42776 235.77059 159.66383 1.000 33.35728 652 HIS A CA 1
ATOM 4719 C C . HIS A 1 652 ? 202.43081 235.99148 160.77734 1.000 32.66434 652 HIS A C 1
ATOM 4720 O O . HIS A 1 652 ? 202.03230 236.06156 161.93862 1.000 35.23774 652 HIS A O 1
ATOM 4727 N N . VAL A 1 653 ? 203.72170 236.07190 160.45787 1.000 33.37384 653 VAL A N 1
ATOM 4728 C CA . VAL A 1 653 ? 204.71962 236.37621 161.47527 1.000 27.10039 653 VAL A CA 1
ATOM 4729 C C . VAL A 1 653 ? 204.46618 237.75602 162.05498 1.000 27.02637 653 VAL A C 1
ATOM 4730 O O . VAL A 1 653 ? 204.56334 237.96407 163.26573 1.000 33.25599 653 VAL A O 1
ATOM 4734 N N . TYR A 1 654 ? 204.11782 238.71446 161.20168 1.000 25.43175 654 TYR A N 1
ATOM 4735 C CA . TYR A 1 654 ? 203.85579 240.07096 161.65347 1.000 22.95266 654 TYR A CA 1
ATOM 4736 C C . TYR A 1 654 ? 202.52431 240.21015 162.35946 1.000 24.10788 654 TYR A C 1
ATOM 4737 O O . TYR A 1 654 ? 202.36040 241.10784 163.18526 1.000 31.92572 654 TYR A O 1
ATOM 4746 N N . GLU A 1 655 ? 201.55083 239.37579 162.02089 1.000 25.92031 655 GLU A N 1
ATOM 4747 C CA . GLU A 1 655 ? 200.27051 239.41955 162.71007 1.000 23.98540 655 GLU A CA 1
ATOM 4748 C C . GLU A 1 655 ? 200.39641 238.88034 164.11855 1.000 25.37853 655 GLU A C 1
ATOM 4749 O O . GLU A 1 655 ? 199.76998 239.39402 165.04433 1.000 31.45829 655 GLU A O 1
ATOM 4755 N N . PHE A 1 656 ? 201.20111 237.84019 164.30044 1.000 25.94218 656 PHE A N 1
ATOM 4756 C CA . PHE A 1 656 ? 201.45889 237.35365 165.64441 1.000 21.73358 656 PHE A CA 1
ATOM 4757 C C . PHE A 1 656 ? 202.31708 238.33356 166.42443 1.000 21.83343 656 PHE A C 1
ATOM 4758 O O . PHE A 1 656 ? 202.12568 238.50629 167.62604 1.000 26.77082 656 PHE A O 1
ATOM 4766 N N . ALA A 1 657 ? 203.26437 238.99093 165.76417 1.000 21.24023 657 ALA A N 1
ATOM 4767 C CA . ALA A 1 657 ? 204.07098 239.98865 166.44915 1.000 16.70694 657 ALA A CA 1
ATOM 4768 C C . ALA A 1 657 ? 203.20738 241.12159 166.96424 1.000 22.37711 657 ALA A C 1
ATOM 4769 O O . ALA A 1 657 ? 203.40193 241.60307 168.08267 1.000 30.92858 657 ALA A O 1
ATOM 4771 N N . SER A 1 658 ? 202.24676 241.56159 166.15890 1.000 22.81932 658 SER A N 1
ATOM 4772 C CA . SER A 1 658 ? 201.31473 242.59570 166.57812 1.000 22.01546 658 SER A CA 1
ATOM 4773 C C . SER A 1 658 ? 200.48312 242.16917 167.78217 1.000 24.51324 658 SER A C 1
ATOM 4774 O O . SER A 1 658 ? 200.20924 242.98128 168.67050 1.000 29.55211 658 SER A O 1
ATOM 4777 N N . ASP A 1 659 ? 200.04432 240.91351 167.82080 1.000 23.98858 659 ASP A N 1
ATOM 4778 C CA . ASP A 1 659 ? 199.25101 240.43651 168.94991 1.000 22.18365 659 ASP A CA 1
ATOM 4779 C C . ASP A 1 659 ? 200.08386 240.11144 170.17680 1.000 23.74316 659 ASP A C 1
ATOM 4780 O O . ASP A 1 659 ? 199.58178 240.19856 171.29866 1.000 27.22873 659 ASP A O 1
ATOM 4785 N N . ILE A 1 660 ? 201.33871 239.72413 169.99101 1.000 23.37046 660 ILE A N 1
ATOM 4786 C CA . ILE A 1 660 ? 202.20464 239.37600 171.10687 1.000 19.02617 660 ILE A CA 1
ATOM 4787 C C . ILE A 1 660 ? 202.93515 240.57194 171.69594 1.000 16.75547 660 ILE A C 1
ATOM 4788 O O . ILE A 1 660 ? 203.31237 240.52994 172.87090 1.000 19.09170 660 ILE A O 1
ATOM 4793 N N . ALA A 1 661 ? 203.11312 241.64149 170.93578 1.000 16.74963 661 ALA A N 1
ATOM 4794 C CA . ALA A 1 661 ? 203.73873 242.84072 171.47912 1.000 14.97587 661 ALA A CA 1
ATOM 4795 C C . ALA A 1 661 ? 203.11683 243.32263 172.78151 1.000 16.76448 661 ALA A C 1
ATOM 4796 O O . ALA A 1 661 ? 203.87296 243.57377 173.72824 1.000 18.24301 661 ALA A O 1
ATOM 4798 N N . PRO A 1 662 ? 201.79371 243.47632 172.92008 1.000 18.88758 662 PRO A N 1
ATOM 4799 C CA . PRO A 1 662 ? 201.26447 243.96459 174.20163 1.000 15.46110 662 PRO A CA 1
ATOM 4800 C C . PRO A 1 662 ? 201.64478 243.11225 175.40724 1.000 17.58773 662 PRO A C 1
ATOM 4801 O O . PRO A 1 662 ? 201.64483 243.63367 176.52284 1.000 18.53946 662 PRO A O 1
ATOM 4805 N N . PHE A 1 663 ? 201.95669 241.82603 175.22754 1.000 15.15185 663 PHE A N 1
ATOM 4806 C CA . PHE A 1 663 ? 202.40826 241.00055 176.33802 1.000 12.25342 663 PHE A CA 1
ATOM 4807 C C . PHE A 1 663 ? 203.73362 241.45537 176.91239 1.000 15.59821 663 PHE A C 1
ATOM 4808 O O . PHE A 1 663 ? 204.10165 241.02693 178.00379 1.000 20.52894 663 PHE A O 1
ATOM 4816 N N . LEU A 1 664 ? 204.47836 242.28541 176.19898 1.000 16.03062 664 LEU A N 1
ATOM 4817 C CA . LEU A 1 664 ? 205.71172 242.81381 176.75410 1.000 14.65563 664 LEU A CA 1
ATOM 4818 C C . LEU A 1 664 ? 205.47423 243.61759 178.01199 1.000 19.18721 664 LEU A C 1
ATOM 4819 O O . LEU A 1 664 ? 206.43043 243.92360 178.72528 1.000 28.43306 664 LEU A O 1
ATOM 4824 N N . CYS A 1 665 ? 204.23848 244.01662 178.27334 1.000 20.02996 665 CYS A N 1
ATOM 4825 C CA . CYS A 1 665 ? 203.87719 244.68490 179.50986 1.000 18.29948 665 CYS A CA 1
ATOM 4826 C C . CYS A 1 665 ? 202.92072 243.85645 180.35859 1.000 16.53793 665 CYS A C 1
ATOM 4827 O O . CYS A 1 665 ? 202.27875 244.39955 181.25042 1.000 21.43464 665 CYS A O 1
ATOM 4830 N N . HIS A 1 666 ? 202.77344 242.57783 180.06815 1.000 14.27572 666 HIS A N 1
ATOM 4831 C CA . HIS A 1 666 ? 201.90342 241.71364 180.84914 1.000 15.93582 666 HIS A CA 1
ATOM 4832 C C . HIS A 1 666 ? 202.50575 241.52888 182.23564 1.000 19.23992 666 HIS A C 1
ATOM 4833 O O . HIS A 1 666 ? 203.71100 241.30123 182.35156 1.000 20.52245 666 HIS A O 1
ATOM 4840 N N . PRO A 1 667 ? 201.71667 241.63144 183.30468 1.000 18.70657 667 PRO A N 1
ATOM 4841 C CA . PRO A 1 667 ? 202.26797 241.36858 184.64401 1.000 15.61548 667 PRO A CA 1
ATOM 4842 C C . PRO A 1 667 ? 202.90633 240.00172 184.83774 1.000 16.35314 667 PRO A C 1
ATOM 4843 O O . PRO A 1 667 ? 203.90344 239.90506 185.55370 1.000 20.05042 667 PRO A O 1
ATOM 4847 N N . ASN A 1 668 ? 202.34988 238.94451 184.26805 1.000 17.16161 668 ASN A N 1
ATOM 4848 C CA . ASN A 1 668 ? 202.96557 237.62340 184.32724 1.000 13.66886 668 ASN A CA 1
ATOM 4849 C C . ASN A 1 668 ? 204.30680 237.61293 183.59313 1.000 13.83363 668 ASN A C 1
ATOM 4850 O O . ASN A 1 668 ? 204.36034 237.89761 182.39700 1.000 16.63881 668 ASN A O 1
ATOM 4855 N N . LEU A 1 669 ? 205.38984 237.29403 184.31636 1.000 12.66787 669 LEU A N 1
ATOM 4856 C CA . LEU A 1 669 ? 206.72264 237.20868 183.71489 1.000 11.37830 669 LEU A CA 1
ATOM 4857 C C . LEU A 1 669 ? 206.87277 236.04977 182.75623 1.000 11.60972 669 LEU A C 1
ATOM 4858 O O . LEU A 1 669 ? 207.68779 236.12160 181.84372 1.000 14.41566 669 LEU A O 1
ATOM 4863 N N . TRP A 1 670 ? 206.17534 234.94940 182.98798 1.000 10.26933 670 TRP A N 1
ATOM 4864 C CA . TRP A 1 670 ? 206.19836 233.85250 182.03308 1.000 8.60603 670 TRP A CA 1
ATOM 4865 C C . TRP A 1 670 ? 205.65857 234.28591 180.68306 1.000 12.26008 670 TRP A C 1
ATOM 4866 O O . TRP A 1 670 ? 206.21718 233.93976 179.63854 1.000 14.43346 670 TRP A O 1
ATOM 4877 N N . ILE A 1 671 ? 204.53859 234.99631 180.68274 1.000 10.97868 671 ILE A N 1
ATOM 4878 C CA . ILE A 1 671 ? 203.98493 235.50999 179.44204 1.000 9.27264 671 ILE A CA 1
ATOM 4879 C C . ILE A 1 671 ? 204.85704 236.61958 178.89346 1.000 10.28535 671 ILE A C 1
ATOM 4880 O O . ILE A 1 671 ? 205.15425 236.65686 177.69911 1.000 15.19754 671 ILE A O 1
ATOM 4885 N N . ARG A 1 672 ? 205.26756 237.54705 179.75001 1.000 11.25504 672 ARG A N 1
ATOM 4886 C CA . ARG A 1 672 ? 206.09329 238.65554 179.30368 1.000 10.60503 672 ARG A CA 1
ATOM 4887 C C . ARG A 1 672 ? 207.38217 238.16021 178.67173 1.000 11.18224 672 ARG A C 1
ATOM 4888 O O . ARG A 1 672 ? 207.79102 238.64984 177.61927 1.000 14.50565 672 ARG A O 1
ATOM 4896 N N . TYR A 1 673 ? 208.04545 237.20314 179.30136 1.000 11.00899 673 TYR A N 1
ATOM 4897 C CA . TYR A 1 673 ? 209.27619 236.67788 178.73226 1.000 9.68403 673 TYR A CA 1
ATOM 4898 C C . TYR A 1 673 ? 209.03437 235.70659 177.59493 1.000 9.30657 673 TYR A C 1
ATOM 4899 O O . TYR A 1 673 ? 209.90761 235.54065 176.74882 1.000 13.91765 673 TYR A O 1
ATOM 4908 N N . GLY A 1 674 ? 207.88914 235.03828 177.56421 1.000 8.89312 674 GLY A N 1
ATOM 4909 C CA . GLY A 1 674 ? 207.54086 234.25831 176.39512 1.000 9.84073 674 GLY A CA 1
ATOM 4910 C C . GLY A 1 674 ? 207.33410 235.13875 175.18575 1.000 10.51975 674 GLY A C 1
ATOM 4911 O O . GLY A 1 674 ? 207.64505 234.75209 174.06137 1.000 13.01329 674 GLY A O 1
ATOM 4912 N N . ALA A 1 675 ? 206.72604 236.29782 175.39468 1.000 8.44885 675 ALA A N 1
ATOM 4913 C CA . ALA A 1 675 ? 206.59837 237.28494 174.34093 1.000 9.14065 675 ALA A CA 1
ATOM 4914 C C . ALA A 1 675 ? 207.95872 237.76892 173.86318 1.000 11.55018 675 ALA A C 1
ATOM 4915 O O . ALA A 1 675 ? 208.17785 237.92364 172.66327 1.000 14.88651 675 ALA A O 1
ATOM 4917 N N . VAL A 1 676 ? 208.89064 238.00226 174.78652 1.000 13.85830 676 VAL A N 1
ATOM 4918 C CA . VAL A 1 676 ? 210.25221 238.37614 174.41140 1.000 12.67013 676 VAL A CA 1
ATOM 4919 C C . VAL A 1 676 ? 210.90796 237.27431 173.60084 1.000 12.74028 676 VAL A C 1
ATOM 4920 O O . VAL A 1 676 ? 211.66805 237.54236 172.67037 1.000 18.26315 676 VAL A O 1
ATOM 4924 N N . GLY A 1 677 ? 210.64686 236.02333 173.95254 1.000 9.67672 677 GLY A N 1
ATOM 4925 C CA . GLY A 1 677 ? 211.17247 234.92036 173.17405 1.000 10.86467 677 GLY A CA 1
ATOM 4926 C C . GLY A 1 677 ? 210.70092 234.92710 171.73609 1.000 14.57406 677 GLY A C 1
ATOM 4927 O O . GLY A 1 677 ? 211.48800 234.72506 170.81773 1.000 22.35704 677 GLY A O 1
ATOM 4928 N N . PHE A 1 678 ? 209.41653 235.17720 171.52216 1.000 14.10709 678 PHE A N 1
ATOM 4929 C CA . PHE A 1 678 ? 208.88385 235.29282 170.17346 1.000 11.84514 678 PHE A CA 1
ATOM 4930 C C . PHE A 1 678 ? 209.46791 236.47503 169.41389 1.000 14.49737 678 PHE A C 1
ATOM 4931 O O . PHE A 1 678 ? 209.85278 236.33868 168.25440 1.000 20.48627 678 PHE A O 1
ATOM 4939 N N . ILE A 1 679 ? 209.49927 237.65139 170.02710 1.000 12.36327 679 ILE A N 1
ATOM 4940 C CA . ILE A 1 679 ? 209.88320 238.86169 169.30909 1.000 12.54743 679 ILE A CA 1
ATOM 4941 C C . ILE A 1 679 ? 211.34328 238.82604 168.88509 1.000 17.32441 679 ILE A C 1
ATOM 4942 O O . ILE A 1 679 ? 211.69330 239.24380 167.77917 1.000 19.33340 679 ILE A O 1
ATOM 4947 N N . THR A 1 680 ? 212.22185 238.35840 169.76539 1.000 18.81045 680 THR A N 1
ATOM 4948 C CA . THR A 1 680 ? 213.62294 238.19405 169.40648 1.000 17.09537 680 THR A CA 1
ATOM 4949 C C . THR A 1 680 ? 213.79171 237.22711 168.24841 1.000 21.53682 680 THR A C 1
ATOM 4950 O O . THR A 1 680 ? 214.59742 237.46964 167.34929 1.000 29.68363 680 THR A O 1
ATOM 4954 N N . VAL A 1 681 ? 213.05803 236.11701 168.26065 1.000 18.51102 681 VAL A N 1
ATOM 4955 C CA . VAL A 1 681 ? 213.14543 235.15277 167.17124 1.000 20.32812 681 VAL A CA 1
ATOM 4956 C C . VAL A 1 681 ? 212.64741 235.75297 165.86642 1.000 22.50412 681 VAL A C 1
ATOM 4957 O O . VAL A 1 681 ? 213.26360 235.57696 164.81217 1.000 29.77840 681 VAL A O 1
ATOM 4961 N N . VAL A 1 682 ? 211.52053 236.45433 165.91235 1.000 18.33966 682 VAL A N 1
ATOM 4962 C CA . VAL A 1 682 ? 210.98838 237.11768 164.73089 1.000 15.85539 682 VAL A CA 1
ATOM 4963 C C . VAL A 1 682 ? 212.01115 238.08720 164.15591 1.000 22.48917 682 VAL A C 1
ATOM 4964 O O . VAL A 1 682 ? 212.22898 238.13045 162.94228 1.000 31.37695 682 VAL A O 1
ATOM 4968 N N . ALA A 1 683 ? 212.64886 238.88727 165.01391 1.000 20.40284 683 ALA A N 1
ATOM 4969 C CA . ALA A 1 683 ? 213.62961 239.85851 164.54070 1.000 19.41768 683 ALA A CA 1
ATOM 4970 C C . ALA A 1 683 ? 214.81455 239.19344 163.87203 1.000 24.68207 683 ALA A C 1
ATOM 4971 O O . ALA A 1 683 ? 215.39056 239.74970 162.93478 1.000 30.92537 683 ALA A O 1
ATOM 4973 N N . ARG A 1 684 ? 215.21559 238.02830 164.36204 1.000 26.91506 684 ARG A N 1
ATOM 4974 C CA . ARG A 1 684 ? 216.27047 237.26764 163.71449 1.000 27.24644 684 ARG A CA 1
ATOM 4975 C C . ARG A 1 684 ? 215.82547 236.72771 162.36455 1.000 29.28663 684 ARG A C 1
ATOM 4976 O O . ARG A 1 684 ? 216.59424 236.75235 161.39976 1.000 34.82497 684 ARG A O 1
ATOM 4984 N N . GLN A 1 685 ? 214.59075 236.23772 162.27402 1.000 28.27675 685 GLN A N 1
ATOM 4985 C CA . GLN A 1 685 ? 214.08678 235.71255 161.00945 1.000 29.15580 685 GLN A CA 1
ATOM 4986 C C . GLN A 1 685 ? 213.96954 236.78626 159.93591 1.000 31.06319 685 GLN A C 1
ATOM 4987 O O . GLN A 1 685 ? 214.26846 236.53081 158.76784 1.000 35.95176 685 GLN A O 1
ATOM 4993 N N . ILE A 1 686 ? 213.52871 237.97028 160.29085 1.000 26.42111 686 ILE A N 1
ATOM 4994 C CA . ILE A 1 686 ? 213.30147 239.00282 159.29620 1.000 27.15670 686 ILE A CA 1
ATOM 4995 C C . ILE A 1 686 ? 214.56031 239.84583 159.13900 1.000 31.21276 686 ILE A C 1
ATOM 4996 O O . ILE A 1 686 ? 215.43413 239.87318 160.00351 1.000 34.01765 686 ILE A O 1
ATOM 5001 N N . SER A 1 687 ? 214.66890 240.52099 158.00248 1.000 29.02055 687 SER A N 1
ATOM 5002 C CA . SER A 1 687 ? 215.81899 241.36460 157.73773 1.000 26.45864 687 SER A CA 1
ATOM 5003 C C . SER A 1 687 ? 215.79914 242.62025 158.59590 1.000 29.13355 687 SER A C 1
ATOM 5004 O O . SER A 1 687 ? 214.78064 242.99447 159.18029 1.000 33.61835 687 SER A O 1
ATOM 5007 N N . THR A 1 688 ? 216.96300 243.26118 158.68414 1.000 28.63260 688 THR A N 1
ATOM 5008 C CA . THR A 1 688 ? 217.09225 244.47310 159.48051 1.000 26.51852 688 THR A CA 1
ATOM 5009 C C . THR A 1 688 ? 216.19018 245.57844 158.96736 1.000 27.53179 688 THR A C 1
ATOM 5010 O O . THR A 1 688 ? 215.76960 246.44122 159.73951 1.000 31.91622 688 THR A O 1
ATOM 5014 N N . ALA A 1 689 ? 215.89229 245.58168 157.67043 1.000 27.34903 689 ALA A N 1
ATOM 5015 C CA . ALA A 1 689 ? 214.91689 246.52368 157.14294 1.000 24.60478 689 ALA A CA 1
ATOM 5016 C C . ALA A 1 689 ? 213.54025 246.24796 157.72314 1.000 26.08053 689 ALA A C 1
ATOM 5017 O O . ALA A 1 689 ? 212.85953 247.15683 158.19604 1.000 29.30362 689 ALA A O 1
ATOM 5019 N N . ASP A 1 690 ? 213.13559 244.98567 157.73941 1.000 23.52312 690 ASP A N 1
ATOM 5020 C CA . ASP A 1 690 ? 211.85289 244.62640 158.30633 1.000 23.67517 690 ASP A CA 1
ATOM 5021 C C . ASP A 1 690 ? 211.81121 244.85454 159.80070 1.000 24.55826 690 ASP A C 1
ATOM 5022 O O . ASP A 1 690 ? 210.72632 244.99293 160.36259 1.000 29.53761 690 ASP A O 1
ATOM 5027 N N . VAL A 1 691 ? 212.95898 244.84687 160.46720 1.000 26.51110 691 VAL A N 1
ATOM 5028 C CA . VAL A 1 691 ? 212.97881 245.09693 161.90107 1.000 25.35527 691 VAL A CA 1
ATOM 5029 C C . VAL A 1 691 ? 212.59878 246.53898 162.18297 1.000 23.52900 691 VAL A C 1
ATOM 5030 O O . VAL A 1 691 ? 211.73227 246.81760 163.00705 1.000 27.15821 691 VAL A O 1
ATOM 5034 N N . TYR A 1 692 ? 213.19213 247.46931 161.46407 1.000 23.93473 692 TYR A N 1
ATOM 5035 C CA . TYR A 1 692 ? 212.82201 248.86134 161.62679 1.000 24.92667 692 TYR A CA 1
ATOM 5036 C C . TYR A 1 692 ? 211.50662 249.21355 160.94843 1.000 24.53878 692 TYR A C 1
ATOM 5037 O O . TYR A 1 692 ? 210.77923 250.08103 161.42926 1.000 26.80356 692 TYR A O 1
ATOM 5046 N N . CYS A 1 693 ? 211.18141 248.56634 159.84334 1.000 29.15734 693 CYS A N 1
ATOM 5047 C CA . CYS A 1 693 ? 210.01776 248.94818 159.05666 1.000 28.85569 693 CYS A CA 1
ATOM 5048 C C . CYS A 1 693 ? 208.74064 248.21315 159.41875 1.000 28.47279 693 CYS A C 1
ATOM 5049 O O . CYS A 1 693 ? 207.65288 248.74491 159.18793 1.000 37.16982 693 CYS A O 1
ATOM 5052 N N . LYS A 1 694 ? 208.82164 247.01818 159.97638 1.000 22.79445 694 LYS A N 1
ATOM 5053 C CA . LYS A 1 694 ? 207.61076 246.30124 160.33178 1.000 23.62586 694 LYS A CA 1
ATOM 5054 C C . LYS A 1 694 ? 207.53002 245.93474 161.80304 1.000 22.67533 694 LYS A C 1
ATOM 5055 O O . LYS A 1 694 ? 206.54922 246.27882 162.45887 1.000 27.71705 694 LYS A O 1
ATOM 5061 N N . LEU A 1 695 ? 208.55181 245.29215 162.35843 1.000 20.60498 695 LEU A N 1
ATOM 5062 C CA . LEU A 1 695 ? 208.46679 244.82638 163.73636 1.000 20.02962 695 LEU A CA 1
ATOM 5063 C C . LEU A 1 695 ? 208.62452 245.93824 164.76242 1.000 22.72331 695 LEU A C 1
ATOM 5064 O O . LEU A 1 695 ? 207.99627 245.89197 165.82008 1.000 27.14022 695 LEU A O 1
ATOM 5069 N N . MET A 1 696 ? 209.45724 246.91360 164.50154 1.000 23.92036 696 MET A N 1
ATOM 5070 C CA . MET A 1 696 ? 209.70630 247.93854 165.50384 1.000 23.36475 696 MET A CA 1
ATOM 5071 C C . MET A 1 696 ? 208.46225 248.76928 165.78159 1.000 25.69348 696 MET A C 1
ATOM 5072 O O . MET A 1 696 ? 208.20639 249.09433 166.94549 1.000 28.22467 696 MET A O 1
ATOM 5077 N N . PRO A 1 697 ? 207.69867 249.18724 164.76307 1.000 25.08299 697 PRO A N 1
ATOM 5078 C CA . PRO A 1 697 ? 206.44438 249.88934 165.04172 1.000 26.59682 697 PRO A CA 1
ATOM 5079 C C . PRO A 1 697 ? 205.55748 249.21129 166.07040 1.000 26.25320 697 PRO A C 1
ATOM 5080 O O . PRO A 1 697 ? 204.91683 249.89829 166.86891 1.000 27.52297 697 PRO A O 1
ATOM 5084 N N . TYR A 1 698 ? 205.49027 247.88615 166.06348 1.000 20.97004 698 TYR A N 1
ATOM 5085 C CA . TYR A 1 698 ? 204.69734 247.17717 167.05368 1.000 21.23689 698 TYR A CA 1
ATOM 5086 C C . TYR A 1 698 ? 205.29052 247.29367 168.44939 1.000 25.88050 698 TYR A C 1
ATOM 5087 O O . TYR A 1 698 ? 204.54613 247.32963 169.43053 1.000 29.30915 698 TYR A O 1
ATOM 5096 N N . LEU A 1 699 ? 206.61603 247.32799 168.56333 1.000 25.31405 699 LEU A N 1
ATOM 5097 C CA . LEU A 1 699 ? 207.28816 247.30266 169.85425 1.000 18.67543 699 LEU A CA 1
ATOM 5098 C C . LEU A 1 699 ? 207.48293 248.66230 170.49539 1.000 18.89527 699 LEU A C 1
ATOM 5099 O O . LEU A 1 699 ? 207.62343 248.72983 171.71100 1.000 23.68707 699 LEU A O 1
ATOM 5104 N N . ASP A 1 700 ? 207.43548 249.73693 169.72548 1.000 20.59404 700 ASP A N 1
ATOM 5105 C CA . ASP A 1 700 ? 207.64049 251.07719 170.26171 1.000 20.39267 700 ASP A CA 1
ATOM 5106 C C . ASP A 1 700 ? 206.81441 251.44011 171.48878 1.000 26.31961 700 ASP A C 1
ATOM 5107 O O . ASP A 1 700 ? 207.35012 252.14058 172.36321 1.000 28.35324 700 ASP A O 1
ATOM 5112 N N . PRO A 1 701 ? 205.53836 251.06490 171.61623 1.000 24.76899 701 PRO A N 1
ATOM 5113 C CA . PRO A 1 701 ? 204.81950 251.38852 172.85164 1.000 19.53254 701 PRO A CA 1
ATOM 5114 C C . PRO A 1 701 ? 205.34192 250.68795 174.09379 1.000 17.96874 701 PRO A C 1
ATOM 5115 O O . PRO A 1 701 ? 205.10516 251.18572 175.19442 1.000 24.58004 701 PRO A O 1
ATOM 5119 N N . TYR A 1 702 ? 206.04236 249.56917 173.97328 1.000 16.29068 702 TYR A N 1
ATOM 5120 C CA . TYR A 1 702 ? 206.41100 248.76844 175.12785 1.000 15.97113 702 TYR A CA 1
ATOM 5121 C C . TYR A 1 702 ? 207.89106 248.82704 175.42240 1.000 18.27914 702 TYR A C 1
ATOM 5122 O O . TYR A 1 702 ? 208.38085 248.06570 176.24902 1.000 24.61045 702 TYR A O 1
ATOM 5131 N N . ILE A 1 703 ? 208.60197 249.73030 174.77913 1.000 21.02008 703 ILE A N 1
ATOM 5132 C CA . ILE A 1 703 ? 210.04774 249.82929 174.84819 1.000 20.79828 703 ILE A CA 1
ATOM 5133 C C . ILE A 1 703 ? 210.42431 251.23152 175.28996 1.000 23.41883 703 ILE A C 1
ATOM 5134 O O . ILE A 1 703 ? 209.79823 252.20861 174.87417 1.000 28.07085 703 ILE A O 1
ATOM 5139 N N . THR A 1 704 ? 211.41231 251.32490 176.17229 1.000 22.48483 704 THR A N 1
ATOM 5140 C CA . THR A 1 704 ? 211.87496 252.62183 176.63203 1.000 26.72177 704 THR A CA 1
ATOM 5141 C C . THR A 1 704 ? 212.74399 253.30552 175.59231 1.000 37.03342 704 THR A C 1
ATOM 5142 O O . THR A 1 704 ? 212.80707 254.53628 175.55957 1.000 45.29266 704 THR A O 1
ATOM 5146 N N . GLN A 1 705 ? 213.41867 252.53730 174.74838 1.000 36.18637 705 GLN A N 1
ATOM 5147 C CA . GLN A 1 705 ? 214.32696 253.09526 173.76155 1.000 40.27628 705 GLN A CA 1
ATOM 5148 C C . GLN A 1 705 ? 214.43045 252.14917 172.57948 1.000 44.52302 705 GLN A C 1
ATOM 5149 O O . GLN A 1 705 ? 214.81042 250.98875 172.75456 1.000 47.99977 705 GLN A O 1
ATOM 5155 N N . PRO A 1 706 ? 214.14232 252.60528 171.36629 1.000 53.50192 706 PRO A N 1
ATOM 5156 C CA . PRO A 1 706 ? 214.14873 251.69594 170.21335 1.000 47.55982 706 PRO A CA 1
ATOM 5157 C C . PRO A 1 706 ? 215.54197 251.27940 169.77595 1.000 43.99580 706 PRO A C 1
ATOM 5158 O O . PRO A 1 706 ? 216.25796 252.04534 169.13218 1.000 47.37083 706 PRO A O 1
ATOM 5162 N N . ILE A 1 707 ? 215.91933 250.05053 170.09744 1.000 42.33649 707 ILE A N 1
ATOM 5163 C CA . ILE A 1 707 ? 217.24199 249.52097 169.80627 1.000 42.38712 707 ILE A CA 1
ATOM 5164 C C . ILE A 1 707 ? 217.07227 248.46287 168.73047 1.000 42.83162 707 ILE A C 1
ATOM 5165 O O . ILE A 1 707 ? 216.21570 247.58563 168.84522 1.000 46.48180 707 ILE A O 1
ATOM 5170 N N . ILE A 1 708 ? 217.88308 248.54535 167.68263 1.000 38.55264 708 ILE A N 1
ATOM 5171 C CA . ILE A 1 708 ? 217.75594 247.61741 166.57631 1.000 41.79014 708 ILE A CA 1
ATOM 5172 C C . ILE A 1 708 ? 218.27034 246.22967 166.91572 1.000 42.92644 708 ILE A C 1
ATOM 5173 O O . ILE A 1 708 ? 217.98412 245.27813 166.18772 1.000 43.42853 708 ILE A O 1
ATOM 5178 N N . GLN A 1 709 ? 219.02366 246.09023 168.00235 1.000 42.51754 709 GLN A N 1
ATOM 5179 C CA . GLN A 1 709 ? 219.56927 244.82608 168.47327 1.000 36.31609 709 GLN A CA 1
ATOM 5180 C C . GLN A 1 709 ? 218.56282 243.99083 169.24869 1.000 34.08170 709 GLN A C 1
ATOM 5181 O O . GLN A 1 709 ? 218.96991 243.06173 169.93898 1.000 39.86936 709 GLN A O 1
ATOM 5187 N N . ILE A 1 710 ? 217.26897 244.28125 169.15068 1.000 32.14172 710 ILE A N 1
ATOM 5188 C CA . ILE A 1 710 ? 216.23559 243.56219 169.88104 1.000 31.20843 710 ILE A CA 1
ATOM 5189 C C . ILE A 1 710 ? 216.15002 242.08630 169.56585 1.000 33.25731 710 ILE A C 1
ATOM 5190 O O . ILE A 1 710 ? 215.34342 241.38675 170.17395 1.000 33.85408 710 ILE A O 1
ATOM 5195 N N . GLU A 1 711 ? 216.91966 241.60417 168.59981 1.000 38.81124 711 GLU A N 1
ATOM 5196 C CA . GLU A 1 711 ? 217.03779 240.17680 168.35651 1.000 31.55045 711 GLU A CA 1
ATOM 5197 C C . GLU A 1 711 ? 217.69618 239.46180 169.51810 1.000 32.46697 711 GLU A C 1
ATOM 5198 O O . GLU A 1 711 ? 217.50671 238.25569 169.67652 1.000 32.63560 711 GLU A O 1
ATOM 5204 N N . ARG A 1 712 ? 218.47370 240.17659 170.32313 1.000 35.03859 712 ARG A N 1
ATOM 5205 C CA . ARG A 1 712 ? 219.07511 239.62085 171.51812 1.000 31.31595 712 ARG A CA 1
ATOM 5206 C C . ARG A 1 712 ? 218.09293 239.74180 172.67245 1.000 30.64127 712 ARG A C 1
ATOM 5207 O O . ARG A 1 712 ? 217.51710 240.80801 172.88835 1.000 31.97554 712 ARG A O 1
ATOM 5215 N N . LYS A 1 713 ? 217.91733 238.65337 173.42105 1.000 31.45944 713 LYS A N 1
ATOM 5216 C CA . LYS A 1 713 ? 217.02089 238.68512 174.57263 1.000 31.38500 713 LYS A CA 1
ATOM 5217 C C . LYS A 1 713 ? 217.44082 239.74438 175.58218 1.000 29.99859 713 LYS A C 1
ATOM 5218 O O . LYS A 1 713 ? 216.59921 240.47081 176.11022 1.000 31.53474 713 LYS A O 1
ATOM 5224 N N . LEU A 1 714 ? 218.74193 239.85486 175.84648 1.000 29.74128 714 LEU A N 1
ATOM 5225 C CA . LEU A 1 714 ? 219.25557 240.87545 176.75115 1.000 24.12843 714 LEU A CA 1
ATOM 5226 C C . LEU A 1 714 ? 218.89859 242.28106 176.30411 1.000 23.54682 714 LEU A C 1
ATOM 5227 O O . LEU A 1 714 ? 218.61034 243.13990 177.13849 1.000 27.43063 714 LEU A O 1
ATOM 5232 N N . VAL A 1 715 ? 218.95186 242.55455 175.00271 1.000 25.30880 715 VAL A N 1
ATOM 5233 C CA . VAL A 1 715 ? 218.60167 243.88518 174.51563 1.000 21.51415 715 VAL A CA 1
ATOM 5234 C C . VAL A 1 715 ? 217.11938 244.16397 174.71690 1.000 22.04545 715 VAL A C 1
ATOM 5235 O O . VAL A 1 715 ? 216.74804 245.20112 175.26548 1.000 26.90755 715 VAL A O 1
ATOM 5239 N N . LEU A 1 716 ? 216.24871 243.26586 174.26250 1.000 22.33130 716 LEU A N 1
ATOM 5240 C CA . LEU A 1 716 ? 214.81681 243.48645 174.44650 1.000 20.29052 716 LEU A CA 1
ATOM 5241 C C . LEU A 1 716 ? 214.42915 243.55832 175.91748 1.000 21.50463 716 LEU A C 1
ATOM 5242 O O . LEU A 1 716 ? 213.69479 244.46107 176.32435 1.000 28.63969 716 LEU A O 1
ATOM 5247 N N . LEU A 1 717 ? 214.90276 242.61650 176.72979 1.000 22.67745 717 LEU A N 1
ATOM 5248 C CA . LEU A 1 717 ? 214.53463 242.58869 178.14672 1.000 22.14301 717 LEU A CA 1
ATOM 5249 C C . LEU A 1 717 ? 214.90104 243.87182 178.87134 1.000 21.99084 717 LEU A C 1
ATOM 5250 O O . LEU A 1 717 ? 214.15168 244.34443 179.72730 1.000 24.87262 717 LEU A O 1
ATOM 5255 N N . SER A 1 718 ? 216.07018 244.41575 178.58424 1.000 19.74845 718 SER A N 1
ATOM 5256 C CA . SER A 1 718 ? 216.50904 245.63574 179.23252 1.000 21.61072 718 SER A CA 1
ATOM 5257 C C . SER A 1 718 ? 215.81970 246.89328 178.73229 1.000 26.39977 718 SER A C 1
ATOM 5258 O O . SER A 1 718 ? 215.87097 247.91506 179.42034 1.000 32.59649 718 SER A O 1
ATOM 5261 N N . VAL A 1 719 ? 215.19076 246.86706 177.55760 1.000 24.51109 719 VAL A N 1
ATOM 5262 C CA . VAL A 1 719 ? 214.49967 248.04195 177.04292 1.000 22.40970 719 VAL A CA 1
ATOM 5263 C C . VAL A 1 719 ? 213.00275 247.97964 177.26157 1.000 22.91200 719 VAL A C 1
ATOM 5264 O O . VAL A 1 719 ? 212.29633 248.89741 176.85455 1.000 29.63640 719 VAL A O 1
ATOM 5268 N N . LEU A 1 720 ? 212.49300 246.92548 177.87813 1.000 21.02895 720 LEU A N 1
ATOM 5269 C CA . LEU A 1 720 ? 211.06802 246.84172 178.14737 1.000 17.99508 720 LEU A CA 1
ATOM 5270 C C . LEU A 1 720 ? 210.62639 247.93376 179.10473 1.000 22.33899 720 LEU A C 1
ATOM 5271 O O . LEU A 1 720 ? 211.37828 248.37594 179.97140 1.000 29.65386 720 LEU A O 1
ATOM 5276 N N . LYS A 1 721 ? 209.40186 248.39871 178.90935 1.000 22.48644 721 LYS A N 1
ATOM 5277 C CA . LYS A 1 721 ? 208.74614 249.23837 179.88914 1.000 19.01688 721 LYS A CA 1
ATOM 5278 C C . LYS A 1 721 ? 208.27247 248.39065 181.06301 1.000 27.15406 721 LYS A C 1
ATOM 5279 O O . LYS A 1 721 ? 208.23414 247.16137 181.00400 1.000 36.32033 721 LYS A O 1
ATOM 5285 N N . GLU A 1 722 ? 207.94072 249.06254 182.15091 1.000 29.10144 722 GLU A N 1
ATOM 5286 C CA . GLU A 1 722 ? 207.38317 248.37999 183.30609 1.000 31.71757 722 GLU A CA 1
ATOM 5287 C C . GLU A 1 722 ? 206.06802 247.69424 182.94330 1.000 30.48355 722 GLU A C 1
ATOM 5288 O O . GLU A 1 722 ? 205.28884 248.22757 182.15517 1.000 30.48668 722 GLU A O 1
ATOM 5294 N N . PRO A 1 723 ? 205.80309 246.50583 183.46564 1.000 24.69285 723 PRO A N 1
ATOM 5295 C CA . PRO A 1 723 ? 204.53636 245.84726 183.16996 1.000 21.72016 723 PRO A CA 1
ATOM 5296 C C . PRO A 1 723 ? 203.38947 246.52722 183.88197 1.000 21.31111 723 PRO A C 1
ATOM 5297 O O . PRO A 1 723 ? 203.57149 247.31435 184.80865 1.000 29.01843 723 PRO A O 1
ATOM 5301 N N . VAL A 1 724 ? 202.18462 246.24149 183.41104 1.000 22.52080 724 VAL A N 1
ATOM 5302 C CA . VAL A 1 724 ? 201.01942 246.62023 184.18305 1.000 24.44341 724 VAL A CA 1
ATOM 5303 C C . VAL A 1 724 ? 201.09946 245.92080 185.52776 1.000 27.21683 724 VAL A C 1
ATOM 5304 O O . VAL A 1 724 ? 201.49758 244.75649 185.61808 1.000 28.55491 724 VAL A O 1
ATOM 5308 N N . SER A 1 725 ? 200.73713 246.63720 186.58448 1.000 27.32343 725 SER A N 1
ATOM 5309 C CA . SER A 1 725 ? 200.69173 246.04758 187.90942 1.000 24.44051 725 SER A CA 1
ATOM 5310 C C . SER A 1 725 ? 199.73853 244.86641 187.90798 1.000 24.25575 725 SER A C 1
ATOM 5311 O O . SER A 1 725 ? 198.69232 244.90272 187.26665 1.000 29.48361 725 SER A O 1
ATOM 5314 N N . ARG A 1 726 ? 200.11765 243.79559 188.59401 1.000 20.35329 726 ARG A N 1
ATOM 5315 C CA . ARG A 1 726 ? 199.24643 242.63261 188.64041 1.000 19.42738 726 ARG A CA 1
ATOM 5316 C C . ARG A 1 726 ? 197.89241 242.98981 189.21136 1.000 26.54039 726 ARG A C 1
ATOM 5317 O O . ARG A 1 726 ? 196.86039 242.52285 188.72372 1.000 30.95893 726 ARG A O 1
ATOM 5325 N N . SER A 1 727 ? 197.88184 243.76862 190.28507 1.000 28.57940 727 SER A N 1
ATOM 5326 C CA . SER A 1 727 ? 196.63413 244.15626 190.92102 1.000 28.77575 727 SER A CA 1
ATOM 5327 C C . SER A 1 727 ? 195.72633 244.90167 189.95925 1.000 29.66098 727 SER A C 1
ATOM 5328 O O . SER A 1 727 ? 194.55093 244.56427 189.80929 1.000 33.99012 727 SER A O 1
ATOM 5331 N N . ILE A 1 728 ? 196.26165 245.91159 189.28912 1.000 27.82161 728 ILE A N 1
ATOM 5332 C CA . ILE A 1 728 ? 195.48898 246.69696 188.33583 1.000 27.99627 728 ILE A CA 1
ATOM 5333 C C . ILE A 1 728 ? 195.04626 245.85283 187.15436 1.000 26.62382 728 ILE A C 1
ATOM 5334 O O . ILE A 1 728 ? 193.91578 245.97055 186.67516 1.000 27.32586 728 ILE A O 1
ATOM 5339 N N . PHE A 1 729 ? 195.93361 245.00109 186.65512 1.000 25.78448 729 PHE A N 1
ATOM 5340 C CA . PHE A 1 729 ? 195.57182 244.10150 185.57146 1.000 22.42115 729 PHE A CA 1
ATOM 5341 C C . PHE A 1 729 ? 194.43916 243.17742 185.98823 1.000 25.59683 729 PHE A C 1
ATOM 5342 O O . PHE A 1 729 ? 193.47726 242.99076 185.24557 1.000 29.49759 729 PHE A O 1
ATOM 5350 N N . ASP A 1 730 ? 194.53648 242.59453 187.18060 1.000 28.15865 730 ASP A N 1
ATOM 5351 C CA . ASP A 1 730 ? 193.48672 241.71721 187.69141 1.000 26.35412 730 ASP A CA 1
ATOM 5352 C C . ASP A 1 730 ? 192.16876 242.43172 187.94095 1.000 29.80187 730 ASP A C 1
ATOM 5353 O O . ASP A 1 730 ? 191.11469 241.88979 187.62152 1.000 38.70481 730 ASP A O 1
ATOM 5358 N N . TYR A 1 731 ? 192.18727 243.62959 188.52566 1.000 32.34868 731 TYR A N 1
ATOM 5359 C CA . TYR A 1 731 ? 190.93936 244.37731 188.67651 1.000 32.06038 731 TYR A CA 1
ATOM 5360 C C . TYR A 1 731 ? 190.20739 244.53179 187.35975 1.000 34.30726 731 TYR A C 1
ATOM 5361 O O . TYR A 1 731 ? 189.01426 244.23956 187.26491 1.000 43.59473 731 TYR A O 1
ATOM 5370 N N . ALA A 1 732 ? 190.90821 244.98788 186.32956 1.000 31.28667 732 ALA A N 1
ATOM 5371 C CA . ALA A 1 732 ? 190.29347 245.12250 185.02083 1.000 31.94709 732 ALA A CA 1
ATOM 5372 C C . ALA A 1 732 ? 189.90694 243.77072 184.44788 1.000 34.01220 732 ALA A C 1
ATOM 5373 O O . ALA A 1 732 ? 188.80241 243.59863 183.92922 1.000 42.51804 732 ALA A O 1
ATOM 5375 N N . LEU A 1 733 ? 190.80443 242.79783 184.53218 1.000 31.86553 733 LEU A N 1
ATOM 5376 C CA . LEU A 1 733 ? 190.53733 241.49030 183.95325 1.000 30.46931 733 LEU A CA 1
ATOM 5377 C C . LEU A 1 733 ? 189.36119 240.81906 184.62965 1.000 38.16823 733 LEU A C 1
ATOM 5378 O O . LEU A 1 733 ? 188.51762 240.21460 183.96510 1.000 47.13230 733 LEU A O 1
ATOM 5383 N N . ARG A 1 734 ? 189.28719 240.91184 185.95117 1.000 40.47636 734 ARG A N 1
ATOM 5384 C CA . ARG A 1 734 ? 188.24384 240.24783 186.71724 1.000 40.66188 734 ARG A CA 1
ATOM 5385 C C . ARG A 1 734 ? 186.89487 240.94821 186.65954 1.000 46.01001 734 ARG A C 1
ATOM 5386 O O . ARG A 1 734 ? 185.88975 240.32569 187.00716 1.000 56.28157 734 ARG A O 1
ATOM 5394 N N . SER A 1 735 ? 186.83166 242.20994 186.24970 1.000 44.96536 735 SER A N 1
ATOM 5395 C CA . SER A 1 735 ? 185.54759 242.89519 186.22549 1.000 51.44726 735 SER A CA 1
ATOM 5396 C C . SER A 1 735 ? 184.60670 242.24159 185.22751 1.000 61.61079 735 SER A C 1
ATOM 5397 O O . SER A 1 735 ? 184.99272 241.92863 184.09967 1.000 59.49792 735 SER A O 1
ATOM 5400 N N . LYS A 1 736 ? 183.36167 242.03916 185.65851 1.000 71.78180 736 LYS A N 1
ATOM 5401 C CA . LYS A 1 736 ? 182.35632 241.39005 184.82522 1.000 74.33840 736 LYS A CA 1
ATOM 5402 C C . LYS A 1 736 ? 182.01585 242.23440 183.60879 1.000 74.38643 736 LYS A C 1
ATOM 5403 O O . LYS A 1 736 ? 181.72581 241.69496 182.53539 1.000 74.26567 736 LYS A O 1
ATOM 5409 N N . ASP A 1 737 ? 182.05427 243.55387 183.76211 1.000 71.98296 737 ASP A N 1
ATOM 5410 C CA . ASP A 1 737 ? 181.77673 244.51422 182.70090 1.000 70.10023 737 ASP A CA 1
ATOM 5411 C C . ASP A 1 737 ? 183.04627 244.97704 182.00550 1.000 67.17100 737 ASP A C 1
ATOM 5412 O O . ASP A 1 737 ? 183.15120 246.14127 181.62209 1.000 70.83346 737 ASP A O 1
ATOM 5417 N N . ILE A 1 738 ? 184.02750 244.08357 181.85508 1.000 63.18824 738 ILE A N 1
ATOM 5418 C CA . ILE A 1 738 ? 185.32900 244.45181 181.30167 1.000 55.74088 738 ILE A CA 1
ATOM 5419 C C . ILE A 1 738 ? 185.17992 245.20203 179.98379 1.000 57.42273 738 ILE A C 1
ATOM 5420 O O . ILE A 1 738 ? 185.92301 246.14866 179.70824 1.000 59.92310 738 ILE A O 1
ATOM 5425 N N . THR A 1 739 ? 184.20154 244.81463 179.16184 1.000 58.90559 739 THR A N 1
ATOM 5426 C CA . THR A 1 739 ? 183.99657 245.48689 177.88112 1.000 59.75623 739 THR A CA 1
ATOM 5427 C C . THR A 1 739 ? 183.64750 246.95494 178.06693 1.000 57.24584 739 THR A C 1
ATOM 5428 O O . THR A 1 739 ? 184.17598 247.82170 177.36566 1.000 59.71746 739 THR A O 1
ATOM 5432 N N . SER A 1 740 ? 182.76976 247.25362 179.01597 1.000 59.93984 740 SER A N 1
ATOM 5433 C CA . SER A 1 740 ? 182.39267 248.63147 179.27032 1.000 61.53557 740 SER A CA 1
ATOM 5434 C C . SER A 1 740 ? 183.48702 249.39356 179.99762 1.000 58.52387 740 SER A C 1
ATOM 5435 O O . SER A 1 740 ? 183.46935 250.62611 179.99585 1.000 58.03864 740 SER A O 1
ATOM 5438 N N . LEU A 1 741 ? 184.39776 248.68861 180.67032 1.000 55.44697 741 LEU A N 1
ATOM 5439 C CA . LEU A 1 741 ? 185.53302 249.34629 181.30374 1.000 53.97424 741 LEU A CA 1
ATOM 5440 C C . LEU A 1 741 ? 186.50086 249.87446 180.26308 1.000 51.80152 741 LEU A C 1
ATOM 5441 O O . LEU A 1 741 ? 186.91176 251.03706 180.30665 1.000 49.56357 741 LEU A O 1
ATOM 5446 N N . PHE A 1 742 ? 186.89508 249.00882 179.33164 1.000 52.82154 742 PHE A N 1
ATOM 5447 C CA . PHE A 1 742 ? 187.78790 249.40387 178.25759 1.000 45.90895 742 PHE A CA 1
ATOM 5448 C C . PHE A 1 742 ? 187.14888 250.42967 177.35318 1.000 50.54140 742 PHE A C 1
ATOM 5449 O O . PHE A 1 742 ? 187.83814 251.30589 176.83562 1.000 53.64561 742 PHE A O 1
ATOM 5457 N N . ARG A 1 743 ? 185.8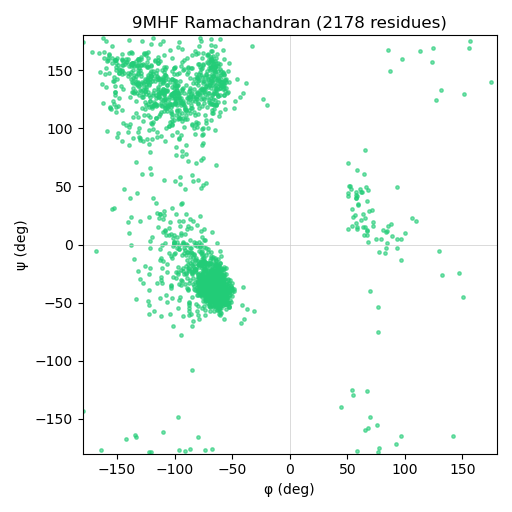3985 250.33331 177.14047 1.000 54.74413 743 ARG A N 1
ATOM 5458 C CA . ARG A 1 743 ? 185.15360 251.35823 176.37126 1.000 55.36583 743 ARG A CA 1
ATOM 5459 C C . ARG A 1 743 ? 185.34677 252.72143 177.01362 1.000 52.05967 743 ARG A C 1
ATOM 5460 O O . ARG A 1 743 ? 185.52311 253.72388 176.31846 1.000 54.75103 743 ARG A O 1
ATOM 5468 N N . HIS A 1 744 ? 185.28590 252.77982 178.33859 1.000 51.83991 744 HIS A N 1
ATOM 5469 C CA . HIS A 1 744 ? 185.48482 254.03373 179.04974 1.000 57.96641 744 HIS A CA 1
ATOM 5470 C C . HIS A 1 744 ? 186.95459 254.41003 179.13582 1.000 58.65198 744 HIS A C 1
ATOM 5471 O O . HIS A 1 744 ? 187.31172 255.58031 178.97445 1.000 60.27966 744 HIS A O 1
ATOM 5478 N N . LEU A 1 745 ? 187.81176 253.43361 179.43210 1.000 60.06187 745 LEU A N 1
ATOM 5479 C CA . LEU A 1 745 ? 189.24337 253.68029 179.51474 1.000 54.68923 745 LEU A CA 1
ATOM 5480 C C . LEU A 1 745 ? 189.78708 254.13580 178.17980 1.000 53.88287 745 LEU A C 1
ATOM 5481 O O . LEU A 1 745 ? 190.77436 254.87302 178.12493 1.000 52.41193 745 LEU A O 1
ATOM 5486 N N . HIS A 1 746 ? 189.15777 253.69796 177.09692 1.000 56.53338 746 HIS A N 1
ATOM 5487 C CA . HIS A 1 746 ? 189.56469 254.12677 175.77349 1.000 55.91624 746 HIS A CA 1
ATOM 5488 C C . HIS A 1 746 ? 189.22688 255.58905 175.55644 1.000 62.93587 746 HIS A C 1
ATOM 5489 O O . HIS A 1 746 ? 189.95238 256.29278 174.84850 1.000 69.04068 746 HIS A O 1
ATOM 5496 N N . MET A 1 747 ? 188.14093 256.06745 176.16518 1.000 63.33222 747 MET A N 1
ATOM 5497 C CA . MET A 1 747 ? 187.81333 257.48067 176.06619 1.000 65.64828 747 MET A CA 1
ATOM 5498 C C . MET A 1 747 ? 188.71306 258.33557 176.94440 1.000 64.91758 747 MET A C 1
ATOM 5499 O O . MET A 1 747 ? 188.97248 259.49105 176.60464 1.000 72.49526 747 MET A O 1
ATOM 5504 N N . ARG A 1 748 ? 189.18178 257.80913 178.07600 1.000 61.89890 748 ARG A N 1
ATOM 5505 C CA . ARG A 1 748 ? 190.10889 258.57828 178.89684 1.000 63.25514 748 ARG A CA 1
ATOM 5506 C C . ARG A 1 748 ? 191.40586 258.80370 178.14468 1.000 65.25709 748 ARG A C 1
ATOM 5507 O O . ARG A 1 748 ? 192.05609 259.84333 178.29806 1.000 67.01776 748 ARG A O 1
ATOM 5515 N N . GLN A 1 749 ? 191.81049 257.81099 177.34644 1.000 68.54957 749 GLN A N 1
ATOM 5516 C CA . GLN A 1 749 ? 193.01153 257.92413 176.53175 1.000 64.95518 749 GLN A CA 1
ATOM 5517 C C . GLN A 1 749 ? 192.83190 258.95790 175.44249 1.000 70.36231 749 GLN A C 1
ATOM 5518 O O . GLN A 1 749 ? 193.78195 259.65452 175.08201 1.000 76.13795 749 GLN A O 1
ATOM 5524 N N . LYS A 1 750 ? 191.63003 259.04942 174.87844 1.000 73.79665 750 LYS A N 1
ATOM 5525 C CA . LYS A 1 750 ? 191.38249 260.04726 173.84719 1.000 77.35506 750 LYS A CA 1
ATOM 5526 C C . LYS A 1 750 ? 191.55606 261.45568 174.38535 1.000 80.70238 750 LYS A C 1
ATOM 5527 O O . LYS A 1 750 ? 192.13663 262.31085 173.71347 1.000 87.60911 750 LYS A O 1
ATOM 5533 N N . LYS A 1 751 ? 191.05334 261.72646 175.58754 1.000 80.40316 751 LYS A N 1
ATOM 5534 C CA . LYS A 1 751 ? 191.32868 263.02165 176.19110 1.000 83.26734 751 LYS A CA 1
ATOM 5535 C C . LYS A 1 751 ? 192.82337 263.21577 176.38041 1.000 81.82891 751 LYS A C 1
ATOM 5536 O O . LYS A 1 751 ? 193.34857 264.30511 176.13592 1.000 89.62061 751 LYS A O 1
ATOM 5542 N N . ARG A 1 752 ? 193.52413 262.16798 176.81721 1.000 77.45677 752 ARG A N 1
ATOM 5543 C CA . ARG A 1 752 ? 194.96792 262.25915 176.98539 1.000 78.31536 752 ARG A CA 1
ATOM 5544 C C . ARG A 1 752 ? 195.65800 262.56662 175.66462 1.000 83.42246 752 ARG A C 1
ATOM 5545 O O . ARG A 1 752 ? 196.55692 263.41183 175.60216 1.000 87.53874 752 ARG A O 1
ATOM 5553 N N . ASN A 1 753 ? 195.24462 261.88916 174.60015 1.000 82.96780 753 ASN A N 1
ATOM 5554 C CA . ASN A 1 753 ? 195.78912 262.05501 173.26249 1.000 86.70827 753 ASN A CA 1
ATOM 5555 C C . ASN A 1 753 ? 195.26103 263.28664 172.54576 1.000 92.27637 753 ASN A C 1
ATOM 5556 O O . ASN A 1 753 ? 195.71028 263.57291 171.43167 1.000 95.41806 753 ASN A O 1
ATOM 5561 N N . GLY A 1 754 ? 194.30979 264.00326 173.13548 1.000 93.18510 754 GLY A N 1
ATOM 5562 C CA . GLY A 1 754 ? 193.72112 265.16093 172.50328 1.000 94.81078 754 GLY A CA 1
ATOM 5563 C C . GLY A 1 754 ? 192.61199 264.85235 171.52493 1.000 97.95064 754 GLY A C 1
ATOM 5564 O O . GLY A 1 754 ? 191.94656 265.78193 171.05532 1.000 98.14339 754 GLY A O 1
ATOM 5565 N N . SER A 1 755 ? 192.37275 263.57847 171.21610 1.000 99.28297 755 SER A N 1
ATOM 5566 C CA . SER A 1 755 ? 191.31510 263.19618 170.28965 1.000 102.64065 755 SER A CA 1
ATOM 5567 C C . SER A 1 755 ? 189.92808 263.53632 170.81392 1.000 101.41526 755 SER A C 1
ATOM 5568 O O . SER A 1 755 ? 188.96020 263.45898 170.05237 1.000 100.55183 755 SER A O 1
ATOM 5571 N N . LEU A 1 756 ? 189.81053 263.89463 172.08538 1.000 100.50118 756 LEU A N 1
ATOM 5572 C CA . LEU A 1 756 ? 188.58275 264.38751 172.67858 1.000 104.01444 756 LEU A CA 1
ATOM 5573 C C . LEU A 1 756 ? 188.88177 265.65354 173.46510 1.000 107.79680 756 LEU A C 1
ATOM 5574 O O . LEU A 1 756 ? 189.98108 265.80938 174.00506 1.000 104.27741 756 LEU A O 1
ATOM 5579 N N . PRO A 1 757 ? 187.93469 266.58464 173.52395 1.000 113.92054 757 PRO A N 1
ATOM 5580 C CA . PRO A 1 757 ? 188.13747 267.78691 174.34224 1.000 116.25338 757 PRO A CA 1
ATOM 5581 C C . PRO A 1 757 ? 188.13300 267.45776 175.82606 1.000 116.05709 757 PRO A C 1
ATOM 5582 O O . PRO A 1 757 ? 188.98114 267.93300 176.58727 1.000 112.52866 757 PRO A O 1
ATOM 5586 N N . ASP A 1 758 ? 187.17306 266.63700 176.24028 1.000 117.16234 758 ASP A N 1
ATOM 5587 C CA . ASP A 1 758 ? 187.05840 266.21189 177.62477 1.000 117.96376 758 ASP A CA 1
ATOM 5588 C C . ASP A 1 758 ? 186.40949 264.83596 177.64208 1.000 117.11515 758 ASP A C 1
ATOM 5589 O O . ASP A 1 758 ? 185.70409 264.45083 176.70620 1.000 113.01421 758 ASP A O 1
ATOM 5594 N N . CYS A 1 759 ? 186.65490 264.09500 178.72007 1.000 116.11075 759 CYS A N 1
ATOM 5595 C CA . CYS A 1 759 ? 186.08428 262.76733 178.89210 1.000 114.21504 759 CYS A CA 1
ATOM 5596 C C . CYS A 1 759 ? 185.05527 262.80471 180.00808 1.000 116.57389 759 CYS A C 1
ATOM 5597 O O . CYS A 1 759 ? 185.40297 263.14278 181.14936 1.000 113.65318 759 CYS A O 1
ATOM 5600 N N . PRO A 1 760 ? 183.79007 262.48445 179.73382 1.000 118.08574 760 PRO A N 1
ATOM 5601 C CA . PRO A 1 760 ? 182.80079 262.46092 180.80668 1.000 115.64574 760 PRO A CA 1
ATOM 5602 C C . PRO A 1 760 ? 183.08001 261.32385 181.77093 1.000 112.63657 760 PRO A C 1
ATOM 5603 O O . PRO A 1 760 ? 183.68824 260.30759 181.39496 1.000 109.82362 760 PRO A O 1
ATOM 5607 N N . PRO A 1 761 ? 182.66957 261.45475 183.02902 1.000 111.97513 761 PRO A N 1
ATOM 5608 C CA . PRO A 1 761 ? 182.80160 260.34977 183.98208 1.000 107.90800 761 PRO A CA 1
ATOM 5609 C C . PRO A 1 761 ? 182.07190 259.11235 183.48977 1.000 105.42268 761 PRO A C 1
ATOM 5610 O O . PRO A 1 761 ? 181.28516 259.18492 182.53411 1.000 104.33454 761 PRO A O 1
ATOM 5614 N N . PRO A 1 762 ? 182.31094 257.95448 184.10506 1.000 101.97912 762 PRO A N 1
ATOM 5615 C CA . PRO A 1 762 ? 181.63197 256.73511 183.65657 1.000 101.32078 762 PRO A CA 1
ATOM 5616 C C . PRO A 1 762 ? 180.11725 256.87819 183.69150 1.000 107.47281 762 PRO A C 1
ATOM 5617 O O . PRO A 1 762 ? 179.54563 257.44416 184.62548 1.000 105.19944 762 PRO A O 1
ATOM 5621 N N . GLU A 1 763 ? 179.46912 256.34629 182.65807 1.000 107.67421 763 GLU A N 1
ATOM 5622 C CA . GLU A 1 763 ? 178.01766 256.38675 182.54993 1.000 109.79734 763 GLU A CA 1
ATOM 5623 C C . GLU A 1 763 ? 177.34293 255.25642 183.31315 1.000 109.78923 763 GLU A C 1
ATOM 5624 O O . GLU A 1 763 ? 176.11915 255.28259 183.47733 1.000 109.65482 763 GLU A O 1
ATOM 5630 N N . ASP A 1 764 ? 178.10776 254.27579 183.78037 1.000 107.63395 764 ASP A N 1
ATOM 5631 C CA . ASP A 1 764 ? 177.59691 253.11655 184.47772 1.000 102.90999 764 ASP A CA 1
ATOM 5632 C C . ASP A 1 764 ? 178.16417 253.10045 185.88979 1.000 101.29441 764 ASP A C 1
ATOM 5633 O O . ASP A 1 764 ? 179.37521 253.29580 186.06376 1.000 99.51530 764 ASP A O 1
ATOM 5638 N N . PRO A 1 765 ? 177.33737 252.88504 186.91853 1.000 101.76890 765 PRO A N 1
ATOM 5639 C CA . PRO A 1 765 ? 177.87510 252.84843 188.28818 1.000 100.47519 765 PRO A CA 1
ATOM 5640 C C . PRO A 1 765 ? 178.94271 251.78949 188.48421 1.000 95.62662 765 PRO A C 1
ATOM 5641 O O . PRO A 1 765 ? 179.84567 251.97639 189.30849 1.000 91.20783 765 PRO A O 1
ATOM 5645 N N . ALA A 1 766 ? 178.85814 250.67502 187.75810 1.000 96.05558 766 ALA A N 1
ATOM 5646 C CA . ALA A 1 766 ? 179.88933 249.64994 187.84835 1.000 90.36612 766 ALA A CA 1
ATOM 5647 C C . ALA A 1 766 ? 181.23246 250.19271 187.37850 1.000 86.60756 766 ALA A C 1
ATOM 5648 O O . ALA A 1 766 ? 182.26065 249.98137 188.02797 1.000 82.47726 766 ALA A O 1
ATOM 5650 N N . ILE A 1 767 ? 181.24218 250.90236 186.24822 1.000 87.11828 767 ILE A N 1
ATOM 5651 C CA . ILE A 1 767 ? 182.48856 251.47178 185.74894 1.000 82.94905 767 ILE A CA 1
ATOM 5652 C C . ILE A 1 767 ? 182.96938 252.59276 186.65707 1.000 81.81167 767 ILE A C 1
ATOM 5653 O O . ILE A 1 767 ? 184.17488 252.78267 186.83622 1.000 83.93005 767 ILE A O 1
ATOM 5658 N N . ALA A 1 768 ? 182.04785 253.37697 187.21323 1.000 80.11026 768 ALA A N 1
ATOM 5659 C CA . ALA A 1 768 ? 182.44721 254.39760 188.17412 1.000 79.52577 768 ALA A CA 1
ATOM 5660 C C . ALA A 1 768 ? 183.15234 253.77751 189.37279 1.000 78.93744 768 ALA A C 1
ATOM 5661 O O . ALA A 1 768 ? 184.23546 254.21941 189.76502 1.000 73.26847 768 ALA A O 1
ATOM 5663 N N . GLN A 1 769 ? 182.55465 252.74234 189.96649 1.000 81.97638 769 GLN A N 1
ATOM 5664 C CA . GLN A 1 769 ? 183.19828 252.06809 191.09094 1.000 79.02344 769 GLN A CA 1
ATOM 5665 C C . GLN A 1 769 ? 184.51471 251.43073 190.68864 1.000 73.53351 769 GLN A C 1
ATOM 5666 O O . GLN A 1 769 ? 185.49668 251.49299 191.43601 1.000 72.92095 769 GLN A O 1
ATOM 5672 N N . LEU A 1 770 ? 184.55082 250.80683 189.51580 1.000 70.37132 770 LEU A N 1
ATOM 5673 C CA . LEU A 1 770 ? 185.76433 250.14989 189.05514 1.000 62.28430 770 LEU A CA 1
ATOM 5674 C C . LEU A 1 770 ? 186.86839 251.15023 188.76449 1.000 58.94124 770 LEU A C 1
ATOM 5675 O O . LEU A 1 770 ? 188.02643 250.91735 189.11182 1.000 61.83849 770 LEU A O 1
ATOM 5680 N N . LEU A 1 771 ? 186.52548 252.27504 188.14871 1.000 58.69907 771 LEU A N 1
ATOM 5681 C CA . LEU A 1 771 ? 187.51928 253.28958 187.82940 1.000 58.25299 771 LEU A CA 1
ATOM 5682 C C . LEU A 1 771 ? 188.10467 253.93442 189.07762 1.000 60.68034 771 LEU A C 1
ATOM 5683 O O . LEU A 1 771 ? 189.29445 254.26252 189.10681 1.000 61.84393 771 LEU A O 1
ATOM 5688 N N . LYS A 1 772 ? 187.29124 254.16248 190.10629 1.000 67.21580 772 LYS A N 1
ATOM 5689 C CA . LYS A 1 772 ? 187.84549 254.71680 191.33799 1.000 68.18520 772 LYS A CA 1
ATOM 5690 C C . LYS A 1 772 ? 188.65762 253.67979 192.09587 1.000 63.73736 772 LYS A C 1
ATOM 5691 O O . LYS A 1 772 ? 189.62656 254.03383 192.77532 1.000 63.75233 772 LYS A O 1
ATOM 5697 N N . LYS A 1 773 ? 188.26581 252.41059 192.02051 1.000 58.97064 773 LYS A N 1
ATOM 5698 C CA . LYS A 1 773 ? 189.10889 251.34675 192.54904 1.000 57.65244 773 LYS A CA 1
ATOM 5699 C C . LYS A 1 773 ? 190.44993 251.30035 191.83180 1.000 59.36964 773 LYS A C 1
ATOM 5700 O O . LYS A 1 773 ? 191.49778 251.16401 192.47016 1.000 62.74328 773 LYS A O 1
ATOM 5706 N N . LEU A 1 774 ? 190.43850 251.42288 190.50332 1.000 55.26990 774 LEU A N 1
ATOM 5707 C CA . LEU A 1 774 ? 191.67648 251.37256 189.73692 1.000 47.42870 774 LEU A CA 1
ATOM 5708 C C . LEU A 1 774 ? 192.56889 252.56660 190.01409 1.000 50.09110 774 LEU A C 1
ATOM 5709 O O . LEU A 1 774 ? 193.77342 252.40371 190.21145 1.000 54.82976 774 LEU A O 1
ATOM 5714 N N . LEU A 1 775 ? 192.00470 253.76992 190.06610 1.000 53.99187 775 LEU A N 1
ATOM 5715 C CA . LEU A 1 775 ? 192.83291 254.94438 190.31236 1.000 55.08894 775 LEU A CA 1
ATOM 5716 C C . LEU A 1 775 ? 193.37903 254.95941 191.73477 1.000 57.73055 775 LEU A C 1
ATOM 5717 O O . LEU A 1 775 ? 194.52727 255.35780 191.95693 1.000 54.35888 775 LEU A O 1
ATOM 5722 N N . SER A 1 776 ? 192.57218 254.54546 192.71318 1.000 59.58546 776 SER A N 1
ATOM 5723 C CA . SER A 1 776 ? 193.04649 254.52257 194.09330 1.000 61.17224 776 SER A CA 1
ATOM 5724 C C . SER A 1 776 ? 194.13008 253.47629 194.29390 1.000 62.05684 776 SER A C 1
ATOM 5725 O O . SER A 1 776 ? 195.07995 253.69785 195.05189 1.000 63.25725 776 SER A O 1
ATOM 5728 N N . GLN A 1 777 ? 194.00685 252.33023 193.63454 1.000 60.14766 777 GLN A N 1
ATOM 5729 C CA . GLN A 1 777 ? 195.00995 251.28552 193.75238 1.000 53.91392 777 GLN A CA 1
ATOM 5730 C C . GLN A 1 777 ? 196.25808 251.56249 192.93859 1.000 55.39259 777 GLN A C 1
ATOM 5731 O O . GLN A 1 777 ? 197.08999 250.66466 192.79456 1.000 61.99487 777 GLN A O 1
ATOM 5737 N N . GLY A 1 778 ? 196.41598 252.77328 192.41753 1.000 55.03534 778 GLY A N 1
ATOM 5738 C CA . GLY A 1 778 ? 197.64283 253.17717 191.77119 1.000 51.61784 778 GLY A CA 1
ATOM 5739 C C . GLY A 1 778 ? 197.68881 253.16031 190.26340 1.000 50.99803 778 GLY A C 1
ATOM 5740 O O . GLY A 1 778 ? 198.77848 253.32893 189.70789 1.000 54.25277 778 GLY A O 1
ATOM 5741 N N . MET A 1 779 ? 196.56005 252.96955 189.57986 1.000 48.59526 779 MET A N 1
ATOM 5742 C CA . MET A 1 779 ? 196.58028 252.86598 188.12538 1.000 44.29079 779 MET A CA 1
ATOM 5743 C C . MET A 1 779 ? 197.12042 254.13243 187.49613 1.000 45.58209 779 MET A C 1
ATOM 5744 O O . MET A 1 779 ? 196.51104 255.20045 187.59192 1.000 51.22688 779 MET A O 1
ATOM 5749 N N . THR A 1 780 ? 198.27024 254.01742 186.85762 1.000 43.04298 780 THR A N 1
ATOM 5750 C CA . THR A 1 780 ? 198.92367 255.16103 186.25970 1.000 45.14275 780 THR A CA 1
ATOM 5751 C C . THR A 1 780 ? 198.35593 255.39504 184.87348 1.000 47.63539 780 THR A C 1
ATOM 5752 O O . THR A 1 780 ? 197.69142 254.53618 184.30027 1.000 50.11063 780 THR A O 1
ATOM 5756 N N . GLU A 1 781 ? 198.60206 256.59060 184.34802 1.000 52.86263 781 GLU A N 1
ATOM 5757 C CA . GLU A 1 781 ? 198.18237 256.88768 182.98627 1.000 53.26303 781 GLU A CA 1
ATOM 5758 C C . GLU A 1 781 ? 198.85560 255.94868 182.00454 1.000 51.41213 781 GLU A C 1
ATOM 5759 O O . GLU A 1 781 ? 198.25805 255.55163 181.00212 1.000 53.66565 781 GLU A O 1
ATOM 5765 N N . GLU A 1 782 ? 200.10531 255.58429 182.28185 1.000 46.82900 782 GLU A N 1
ATOM 5766 C CA . GLU A 1 782 ? 200.80599 254.63679 181.43133 1.000 44.95147 782 GLU A CA 1
ATOM 5767 C C . GLU A 1 782 ? 200.23792 253.22633 181.55718 1.000 42.59270 782 GLU A C 1
ATOM 5768 O O . GLU A 1 782 ? 200.18028 252.49146 180.56952 1.000 46.53882 782 GLU A O 1
ATOM 5774 N N . GLU A 1 783 ? 199.82048 252.81836 182.75178 1.000 38.68112 783 GLU A N 1
ATOM 5775 C CA . GLU A 1 783 ? 199.19717 251.50744 182.86033 1.000 37.76739 783 GLU A CA 1
ATOM 5776 C C . GLU A 1 783 ? 197.87000 251.44599 182.13942 1.000 44.32644 783 GLU A C 1
ATOM 5777 O O . GLU A 1 783 ? 197.46136 250.37019 181.69447 1.000 47.71159 783 GLU A O 1
ATOM 5783 N N . GLU A 1 784 ? 197.16273 252.56451 182.05316 1.000 43.14581 784 GLU A N 1
ATOM 5784 C CA . GLU A 1 784 ? 195.93241 252.58397 181.28272 1.000 39.70786 784 GLU A CA 1
ATOM 5785 C C . GLU A 1 784 ? 196.20465 252.32081 179.81759 1.000 41.06672 784 GLU A C 1
ATOM 5786 O O . GLU A 1 784 ? 195.43765 251.62469 179.14779 1.000 43.71889 784 GLU A O 1
ATOM 5792 N N . ASP A 1 785 ? 197.28891 252.88849 179.30429 1.000 39.54533 785 ASP A N 1
ATOM 5793 C CA . ASP A 1 785 ? 197.67118 252.67516 177.92058 1.000 35.48247 785 ASP A CA 1
ATOM 5794 C C . ASP A 1 785 ? 198.03462 251.22661 177.65057 1.000 35.06654 785 ASP A C 1
ATOM 5795 O O . ASP A 1 785 ? 197.61105 250.65499 176.64404 1.000 36.17071 785 ASP A O 1
ATOM 5800 N N . LYS A 1 786 ? 198.81362 250.61253 178.53222 1.000 33.50237 786 LYS A N 1
ATOM 5801 C CA . LYS A 1 786 ? 199.11986 249.19824 178.37773 1.000 30.32744 786 LYS A CA 1
ATOM 5802 C C . LYS A 1 786 ? 197.87769 248.33069 178.51176 1.000 28.44760 786 LYS A C 1
ATOM 5803 O O . LYS A 1 786 ? 197.69308 247.38083 177.74857 1.000 32.44278 786 LYS A O 1
ATOM 5809 N N . LEU A 1 787 ? 197.03107 248.61878 179.49132 1.000 29.46400 787 LEU A N 1
ATOM 5810 C CA . LEU A 1 787 ? 195.77543 247.89571 179.62706 1.000 30.58142 787 LEU A CA 1
ATOM 5811 C C . LEU A 1 787 ? 194.92322 248.00365 178.37423 1.000 32.68477 787 LEU A C 1
ATOM 5812 O O . LEU A 1 787 ? 194.19855 247.06460 178.03651 1.000 35.69794 787 LEU A O 1
ATOM 5817 N N . LEU A 1 788 ? 194.97140 249.13957 177.68701 1.000 30.49342 788 LEU A N 1
ATOM 5818 C CA . LEU A 1 788 ? 194.24082 249.27037 176.43701 1.000 28.26558 788 LEU A CA 1
ATOM 5819 C C . LEU A 1 788 ? 194.89523 248.49259 175.30841 1.000 27.62228 788 LEU A C 1
ATOM 5820 O O . LEU A 1 788 ? 194.20774 248.07461 174.37642 1.000 33.42870 788 LEU A O 1
ATOM 5825 N N . ALA A 1 789 ? 196.21790 248.34264 175.34014 1.000 25.42749 789 ALA A N 1
ATOM 5826 C CA . ALA A 1 789 ? 196.89339 247.48848 174.37315 1.000 21.52691 789 ALA A CA 1
ATOM 5827 C C . ALA A 1 789 ? 196.52877 246.03105 174.58566 1.000 23.76315 789 ALA A C 1
ATOM 5828 O O . ALA A 1 789 ? 196.30217 245.29122 173.62525 1.000 23.68686 789 ALA A O 1
ATOM 5830 N N . LEU A 1 790 ? 196.45915 245.60226 175.83592 1.000 26.28302 790 LEU A N 1
ATOM 5831 C CA . LEU A 1 790 ? 196.01951 244.25788 176.16005 1.000 25.46177 790 LEU A CA 1
ATOM 5832 C C . LEU A 1 790 ? 194.51837 244.06055 176.06788 1.000 30.40100 790 LEU A C 1
ATOM 5833 O O . LEU A 1 790 ? 194.07618 242.92115 176.17848 1.000 35.03327 790 LEU A O 1
ATOM 5838 N N . LYS A 1 791 ? 193.73868 245.12355 175.86085 1.000 30.66418 791 LYS A N 1
ATOM 5839 C CA . LYS A 1 791 ? 192.28547 245.05093 175.74856 1.000 28.46048 791 LYS A CA 1
ATOM 5840 C C . LYS A 1 791 ? 191.78440 243.81793 175.01599 1.000 33.93623 791 LYS A C 1
ATOM 5841 O O . LYS A 1 791 ? 190.97905 243.05518 175.55426 1.000 40.74204 791 LYS A O 1
ATOM 5847 N N . ASP A 1 792 ? 192.25808 243.59406 173.79061 1.000 37.98748 792 ASP A N 1
ATOM 5848 C CA . ASP A 1 792 ? 191.79820 242.44201 173.02059 1.000 38.22633 792 ASP A CA 1
ATOM 5849 C C . ASP A 1 792 ? 192.11856 241.14632 173.74238 1.000 34.68104 792 ASP A C 1
ATOM 5850 O O . ASP A 1 792 ? 191.26815 240.25995 173.86299 1.000 33.83175 792 ASP A O 1
ATOM 5855 N N . PHE A 1 793 ? 193.34441 241.02536 174.24209 1.000 33.58202 793 PHE A N 1
ATOM 5856 C CA . PHE A 1 793 ? 193.72833 239.81756 174.95643 1.000 32.30147 793 PHE A CA 1
ATOM 5857 C C . PHE A 1 793 ? 192.88943 239.62089 176.20911 1.000 33.35076 793 PHE A C 1
ATOM 5858 O O . PHE A 1 793 ? 192.46732 238.50449 176.50604 1.000 33.65185 793 PHE A O 1
ATOM 5866 N N . MET A 1 794 ? 192.65932 240.69397 176.96547 1.000 32.61352 794 MET A N 1
ATOM 5867 C CA . MET A 1 794 ? 191.92477 240.60580 178.22048 1.000 29.12924 794 MET A CA 1
ATOM 5868 C C . MET A 1 794 ? 190.43789 240.35443 178.04417 1.000 35.08497 794 MET A C 1
ATOM 5869 O O . MET A 1 794 ? 189.83195 239.71016 178.89628 1.000 41.40368 794 MET A O 1
ATOM 5874 N N . MET A 1 795 ? 189.81573 240.87263 176.99193 1.000 34.84535 795 MET A N 1
ATOM 5875 C CA . MET A 1 795 ? 188.40838 240.55711 176.77317 1.000 30.60124 795 MET A CA 1
ATOM 5876 C C . MET A 1 795 ? 188.20778 239.10933 176.34232 1.000 31.96350 795 MET A C 1
ATOM 5877 O O . MET A 1 795 ? 187.31330 238.42863 176.84910 1.000 40.20154 795 MET A O 1
ATOM 5882 N N . LYS A 1 796 ? 189.00429 238.62320 175.39041 1.000 32.21880 796 LYS A N 1
ATOM 5883 C CA . LYS A 1 796 ? 188.91434 237.21757 175.00607 1.000 30.14627 796 LYS A CA 1
ATOM 5884 C C . LYS A 1 796 ? 189.27567 236.30117 176.15812 1.000 34.61140 796 LYS A C 1
ATOM 5885 O O . LYS A 1 796 ? 188.62055 235.28017 176.37361 1.000 43.90095 796 LYS A O 1
ATOM 5891 N N . SER A 1 797 ? 190.33016 236.63697 176.89447 1.000 35.23636 797 SER A N 1
ATOM 5892 C CA . SER A 1 797 ? 190.77743 235.79995 178.00209 1.000 33.91664 797 SER A CA 1
ATOM 5893 C C . SER A 1 797 ? 189.73748 235.78121 179.10554 1.000 40.48029 797 SER A C 1
ATOM 5894 O O . SER A 1 797 ? 189.52418 234.75281 179.75217 1.000 43.31729 797 SER A O 1
ATOM 5897 N N . ASN A 1 798 ? 189.12313 236.93256 179.35983 1.000 38.87253 798 ASN A N 1
ATOM 5898 C CA . ASN A 1 798 ? 188.06340 237.03565 180.34829 1.000 39.77087 798 ASN A CA 1
ATOM 5899 C C . ASN A 1 798 ? 186.86783 236.20724 179.91993 1.000 45.75957 798 ASN A C 1
ATOM 5900 O O . ASN A 1 798 ? 186.20317 235.57755 180.74723 1.000 54.70767 798 ASN A O 1
ATOM 5905 N N . LYS A 1 799 ? 186.57444 236.21212 178.62667 1.000 42.34243 799 LYS A N 1
ATOM 5906 C CA . LYS A 1 799 ? 185.47400 235.42596 178.09317 1.000 45.59951 799 LYS A CA 1
ATOM 5907 C C . LYS A 1 799 ? 185.71992 233.92998 178.24423 1.000 51.74262 799 LYS A C 1
ATOM 5908 O O . LYS A 1 799 ? 184.81620 233.18693 178.63561 1.000 60.55284 799 LYS A O 1
ATOM 5914 N N . ALA A 1 800 ? 186.94095 233.47389 177.96412 1.000 48.22890 800 ALA A N 1
ATOM 5915 C CA . ALA A 1 800 ? 187.29101 232.07248 178.17174 1.000 46.45149 800 ALA A CA 1
ATOM 5916 C C . ALA A 1 800 ? 187.16385 231.66319 179.63204 1.000 53.20419 800 ALA A C 1
ATOM 5917 O O . ALA A 1 800 ? 186.64613 230.58450 179.93620 1.000 61.73067 800 ALA A O 1
ATOM 5919 N N . LYS A 1 801 ? 187.62043 232.50925 180.55254 1.000 51.64214 801 LYS A N 1
ATOM 5920 C CA . LYS A 1 801 ? 187.49684 232.17933 181.96528 1.000 55.86273 801 LYS A CA 1
ATOM 5921 C C . LYS A 1 801 ? 186.03513 232.09732 182.37659 1.000 69.89277 801 LYS A C 1
ATOM 5922 O O . LYS A 1 801 ? 185.64676 231.20988 183.14312 1.000 78.75436 801 LYS A O 1
ATOM 5928 N N . ALA A 1 802 ? 185.20898 233.01342 181.87102 1.000 66.14038 802 ALA A N 1
ATOM 5929 C CA . ALA A 1 802 ? 183.78156 232.98980 182.17017 1.000 70.59135 802 ALA A CA 1
ATOM 5930 C C . ALA A 1 802 ? 183.09655 231.73020 181.64982 1.000 79.59870 802 ALA A C 1
ATOM 5931 O O . ALA A 1 802 ? 182.18894 231.20492 182.30208 1.000 88.85720 802 ALA A O 1
ATOM 5933 N N . ASN A 1 803 ? 183.49061 231.23984 180.47147 1.000 74.09314 803 ASN A N 1
ATOM 5934 C CA . ASN A 1 803 ? 182.89663 230.00420 179.96448 1.000 78.26586 803 ASN A CA 1
ATOM 5935 C C . ASN A 1 803 ? 183.18185 228.82813 180.88696 1.000 87.24165 803 ASN A C 1
ATOM 5936 O O . ASN A 1 803 ? 182.28298 228.04368 181.20754 1.000 95.05953 803 ASN A O 1
ATOM 5941 N N . ILE A 1 804 ? 184.43117 228.69130 181.32888 1.000 85.25720 804 ILE A N 1
ATOM 5942 C CA . ILE A 1 804 ? 184.78802 227.59123 182.21539 1.000 88.32007 804 ILE A CA 1
ATOM 5943 C C . ILE A 1 804 ? 184.09459 227.72645 183.56362 1.000 97.52693 804 ILE A C 1
ATOM 5944 O O . ILE A 1 804 ? 183.71374 226.72280 184.17477 1.000 104.12084 804 ILE A O 1
ATOM 5949 N N . VAL A 1 805 ? 183.91045 228.95775 184.04495 1.000 96.15975 805 VAL A N 1
ATOM 5950 C CA . VAL A 1 805 ? 183.27312 229.17749 185.34216 1.000 103.24665 805 VAL A CA 1
ATOM 5951 C C . VAL A 1 805 ? 181.83724 228.66328 185.34191 1.000 111.45860 805 VAL A C 1
ATOM 5952 O O . VAL A 1 805 ? 181.34840 228.14689 186.35503 1.000 118.13558 805 VAL A O 1
ATOM 5956 N N . ASP A 1 806 ? 181.14160 228.78352 184.20909 1.000 110.18184 806 ASP A N 1
ATOM 5957 C CA . ASP A 1 806 ? 179.78911 228.24026 184.11667 1.000 114.61710 806 ASP A CA 1
ATOM 5958 C C . ASP A 1 806 ? 179.77531 226.74268 184.40078 1.000 120.87055 806 ASP A C 1
ATOM 5959 O O . ASP A 1 806 ? 178.85281 226.23127 185.04598 1.000 124.58251 806 ASP A O 1
ATOM 5964 N N . GLN A 1 807 ? 180.78584 226.02398 183.91253 1.000 120.80584 807 GLN A N 1
ATOM 5965 C CA . GLN A 1 807 ? 180.93206 224.60113 184.19439 1.000 121.40644 807 GLN A CA 1
ATOM 5966 C C . GLN A 1 807 ? 181.53257 224.33459 185.57139 1.000 129.18715 807 GLN A C 1
ATOM 5967 O O . GLN A 1 807 ? 181.26398 223.28453 186.16455 1.000 133.15788 807 GLN A O 1
ATOM 5973 N N . SER A 1 808 ? 182.34105 225.26239 186.09205 1.000 128.03095 808 SER A N 1
ATOM 5974 C CA . SER A 1 808 ? 182.99118 225.06695 187.38522 1.000 132.17876 808 SER A CA 1
ATOM 5975 C C . SER A 1 808 ? 181.99837 224.95534 188.53480 1.000 142.27190 808 SER A C 1
ATOM 5976 O O . SER A 1 808 ? 182.36359 224.45379 189.60433 1.000 149.71981 808 SER A O 1
ATOM 5979 N N . HIS A 1 809 ? 180.76278 225.42617 188.34930 1.000 141.89521 809 HIS A N 1
ATOM 5980 C CA . HIS A 1 809 ? 179.75263 225.28629 189.39237 1.000 145.78262 809 HIS A CA 1
ATOM 5981 C C . HIS A 1 809 ? 179.48569 223.82408 189.72850 1.000 151.86324 809 HIS A C 1
ATOM 5982 O O . HIS A 1 809 ? 179.12633 223.50491 190.86737 1.000 153.75202 809 HIS A O 1
ATOM 5989 N N . LEU A 1 810 ? 179.64079 222.92687 188.75404 1.000 153.82240 810 LEU A N 1
ATOM 5990 C CA . LEU A 1 810 ? 179.46421 221.50229 189.01820 1.000 155.46595 810 LEU A CA 1
ATOM 5991 C C . LEU A 1 810 ? 180.61799 220.93379 189.83938 1.000 158.27914 810 LEU A C 1
ATOM 5992 O O . LEU A 1 810 ? 180.39807 220.23140 190.83302 1.000 158.07131 810 LEU A O 1
ATOM 5997 N N . HIS A 1 811 ? 181.85723 221.23633 189.44845 1.000 160.02461 811 HIS A N 1
ATOM 5998 C CA . HIS A 1 811 ? 183.03804 220.66127 190.09619 1.000 161.68267 811 HIS A CA 1
ATOM 5999 C C . HIS A 1 811 ? 183.53987 221.58535 191.20350 1.000 163.06115 811 HIS A C 1
ATOM 6000 O O . HIS A 1 811 ? 184.54345 222.28953 191.07145 1.000 158.96963 811 HIS A O 1
ATOM 6007 N N . ASP A 1 812 ? 182.81839 221.57034 192.32419 1.000 166.05114 812 ASP A N 1
ATOM 6008 C CA . ASP A 1 812 ? 183.18567 222.35028 193.49848 1.000 168.12400 812 ASP A CA 1
ATOM 6009 C C . ASP A 1 812 ? 183.62079 221.48840 194.67384 1.000 171.83810 812 ASP A C 1
ATOM 6010 O O . ASP A 1 812 ? 184.42868 221.93652 195.49080 1.000 170.17137 812 ASP A O 1
ATOM 6015 N N . SER A 1 813 ? 183.11206 220.25779 194.76351 1.000 172.90244 813 SER A N 1
ATOM 6016 C CA . SER A 1 813 ? 183.44086 219.36468 195.86785 1.000 172.31812 813 SER A CA 1
ATOM 6017 C C . SER A 1 813 ? 184.91885 218.99826 195.90319 1.000 172.27546 813 SER A C 1
ATOM 6018 O O . SER A 1 813 ? 185.43124 218.63657 196.96861 1.000 169.41431 813 SER A O 1
ATOM 6021 N N . SER A 1 814 ? 185.61231 219.08183 194.76527 1.000 173.53918 814 SER A N 1
ATOM 6022 C CA . SER A 1 814 ? 187.02564 218.72185 194.72989 1.000 171.46957 814 SER A CA 1
ATOM 6023 C C . SER A 1 814 ? 187.86954 219.64500 195.59889 1.000 171.36206 814 SER A C 1
ATOM 6024 O O . SER A 1 814 ? 188.79997 219.18580 196.26860 1.000 167.81204 814 SER A O 1
ATOM 6027 N N . GLN A 1 815 ? 187.56291 220.94423 195.61760 1.000 171.78739 815 GLN A N 1
ATOM 6028 C CA . GLN A 1 815 ? 188.35692 221.84839 196.44453 1.000 169.68901 815 GLN A CA 1
ATOM 6029 C C . GLN A 1 815 ? 188.36800 221.39419 197.89902 1.000 169.33931 815 GLN A C 1
ATOM 6030 O O . GLN A 1 815 ? 189.40353 221.46859 198.56969 1.000 165.42684 815 GLN A O 1
ATOM 6036 N N . LYS A 1 816 ? 187.22714 220.93550 198.41065 1.000 170.79413 816 LYS A N 1
ATOM 6037 C CA . LYS A 1 816 ? 187.21251 220.33556 199.73738 1.000 168.44103 816 LYS A CA 1
ATOM 6038 C C . LYS A 1 816 ? 188.04621 219.05776 199.72986 1.000 167.13685 816 LYS A C 1
ATOM 6039 O O . LYS A 1 816 ? 187.98677 218.26839 198.78545 1.000 164.77838 816 LYS A O 1
ATOM 6045 N N . GLY A 1 817 ? 188.80565 218.84527 200.80280 1.000 164.77847 817 GLY A N 1
ATOM 6046 C CA . GLY A 1 817 ? 189.74737 217.74061 200.90167 1.000 158.58712 817 GLY A CA 1
ATOM 6047 C C . GLY A 1 817 ? 189.18918 216.36593 201.21449 1.000 154.49478 817 GLY A C 1
ATOM 6048 O O . GLY A 1 817 ? 189.91330 215.51679 201.74170 1.000 148.33392 817 GLY A O 1
ATOM 6049 N N . VAL A 1 818 ? 187.91977 216.12519 200.89413 1.000 153.69735 818 VAL A N 1
ATOM 6050 C CA . VAL A 1 818 ? 187.21058 214.91122 201.28725 1.000 144.24409 818 VAL A CA 1
ATOM 6051 C C . VAL A 1 818 ? 186.85924 214.08135 200.06049 1.000 135.62635 818 VAL A C 1
ATOM 6052 O O . VAL A 1 818 ? 186.31726 214.60528 199.08193 1.000 135.80166 818 VAL A O 1
ATOM 6056 N N . ILE A 1 819 ? 187.19324 212.79303 200.10857 1.000 131.48957 819 ILE A N 1
ATOM 6057 C CA . ILE A 1 819 ? 186.75974 211.81090 199.11991 1.000 132.67838 819 ILE A CA 1
ATOM 6058 C C . ILE A 1 819 ? 185.57135 211.04458 199.67833 1.000 132.99604 819 ILE A C 1
ATOM 6059 O O . ILE A 1 819 ? 185.62484 210.54077 200.80380 1.000 131.13624 819 ILE A O 1
ATOM 6064 N N . ASP A 1 820 ? 184.49998 210.95936 198.89763 1.000 131.39535 820 ASP A N 1
ATOM 6065 C CA . ASP A 1 820 ? 183.32201 210.18392 199.25359 1.000 133.24417 820 ASP A CA 1
ATOM 6066 C C . ASP A 1 820 ? 183.37956 208.84576 198.52728 1.000 134.44452 820 ASP A C 1
ATOM 6067 O O . ASP A 1 820 ? 183.53636 208.80744 197.30383 1.000 135.35242 820 ASP A O 1
ATOM 6072 N N . LEU A 1 821 ? 183.27076 207.75378 199.28000 1.000 132.48554 821 LEU A N 1
ATOM 6073 C CA . LEU A 1 821 ? 183.28257 206.41613 198.69881 1.000 135.38548 821 LEU A CA 1
ATOM 6074 C C . LEU A 1 821 ? 181.98170 206.03505 198.00478 1.000 134.02662 821 LEU A C 1
ATOM 6075 O O . LEU A 1 821 ? 181.96763 205.04707 197.26198 1.000 130.53868 821 LEU A O 1
ATOM 6080 N N . ALA A 1 822 ? 180.89651 206.77604 198.23333 1.000 135.74650 822 ALA A N 1
ATOM 6081 C CA . ALA A 1 822 ? 179.60227 206.41343 197.66673 1.000 135.19342 822 ALA A CA 1
ATOM 6082 C C . ALA A 1 822 ? 179.63210 206.29538 196.15054 1.000 137.69853 822 ALA A C 1
ATOM 6083 O O . ALA A 1 822 ? 178.75699 205.63840 195.57745 1.000 137.94342 822 ALA A O 1
ATOM 6085 N N . ALA A 1 823 ? 180.61266 206.90770 195.48813 1.000 139.01521 823 ALA A N 1
ATOM 6086 C CA . ALA A 1 823 ? 180.71381 206.82617 194.03704 1.000 141.58168 823 ALA A CA 1
ATOM 6087 C C . ALA A 1 823 ? 181.26050 205.49456 193.53387 1.000 142.28874 823 ALA A C 1
ATOM 6088 O O . ALA A 1 823 ? 181.12387 205.20811 192.33955 1.000 139.93198 823 ALA A O 1
ATOM 6090 N N . LEU A 1 824 ? 181.86610 204.67403 194.39546 1.000 140.92363 824 LEU A N 1
ATOM 6091 C CA . LEU A 1 824 ? 182.40404 203.38353 193.97255 1.000 134.83045 824 LEU A CA 1
ATOM 6092 C C . LEU A 1 824 ? 182.02550 202.21115 194.86511 1.000 131.15304 824 LEU A C 1
ATOM 6093 O O . LEU A 1 824 ? 182.06453 201.07131 194.38472 1.000 125.63525 824 LEU A O 1
ATOM 6098 N N . GLY A 1 825 ? 181.67291 202.43874 196.13314 1.000 128.77252 825 GLY A N 1
ATOM 6099 C CA . GLY A 1 825 ? 181.29248 201.36784 197.03511 1.000 122.87661 825 GLY A CA 1
ATOM 6100 C C . GLY A 1 825 ? 182.39922 200.35649 197.26511 1.000 125.47300 825 GLY A C 1
ATOM 6101 O O . GLY A 1 825 ? 182.17907 199.14569 197.17597 1.000 123.40351 825 GLY A O 1
ATOM 6102 N N . ILE A 1 826 ? 183.60156 200.85556 197.55597 1.000 124.09237 826 ILE A N 1
ATOM 6103 C CA . ILE A 1 826 ? 184.78000 200.00837 197.70821 1.000 114.48888 826 ILE A CA 1
ATOM 6104 C C . ILE A 1 826 ? 184.72300 199.27105 199.04381 1.000 111.91031 826 ILE A C 1
ATOM 6105 O O . ILE A 1 826 ? 184.06383 199.71014 199.99648 1.000 111.70708 826 ILE A O 1
ATOM 6110 N N . THR A 1 827 ? 185.40717 198.12905 199.11336 1.000 109.29374 827 THR A N 1
ATOM 6111 C CA . THR A 1 827 ? 185.47738 197.32384 200.33161 1.000 102.10971 827 THR A CA 1
ATOM 6112 C C . THR A 1 827 ? 186.21032 198.07663 201.43391 1.000 92.76273 827 THR A C 1
ATOM 6113 O O . THR A 1 827 ? 187.44038 198.10884 201.47276 1.000 86.81061 827 THR A O 1
ATOM 6117 N N . GLY A 1 828 ? 185.43912 198.69750 202.32567 1.000 85.22542 828 GLY A N 1
ATOM 6118 C CA . GLY A 1 828 ? 185.99629 199.33112 203.50777 1.000 70.81822 828 GLY A CA 1
ATOM 6119 C C . GLY A 1 828 ? 186.26263 198.28454 204.57554 1.000 70.64142 828 GLY A C 1
ATOM 6120 O O . GLY A 1 828 ? 185.50364 197.33191 204.74332 1.000 75.87043 828 GLY A O 1
ATOM 6121 N N . ARG A 1 829 ? 187.34960 198.47175 205.31155 1.000 65.10763 829 ARG A N 1
ATOM 6122 C CA . ARG A 1 829 ? 187.79108 197.48035 206.27549 1.000 60.63516 829 ARG A CA 1
ATOM 6123 C C . ARG A 1 829 ? 188.09400 198.14355 207.60221 1.000 62.41296 829 ARG A C 1
ATOM 6124 O O . ARG A 1 829 ? 188.40235 199.32954 207.66191 1.000 64.99229 829 ARG A O 1
ATOM 6132 N N . GLN A 1 830 ? 187.99290 197.35840 208.66644 1.000 65.03967 830 GLN A N 1
ATOM 6133 C CA . GLN A 1 830 ? 188.02656 197.86929 210.02414 1.000 63.43131 830 GLN A CA 1
ATOM 6134 C C . GLN A 1 830 ? 188.65621 196.84229 210.94401 1.000 67.82203 830 GLN A C 1
ATOM 6135 O O . GLN A 1 830 ? 188.54357 195.63529 210.72618 1.000 70.77145 830 GLN A O 1
ATOM 6141 N N . VAL A 1 831 ? 189.34363 197.34170 211.96288 1.000 72.80626 831 VAL A N 1
ATOM 6142 C CA . VAL A 1 831 ? 189.89878 196.52111 213.02607 1.000 74.90861 831 VAL A CA 1
ATOM 6143 C C . VAL A 1 831 ? 189.65030 197.25232 214.33459 1.000 82.43542 831 VAL A C 1
ATOM 6144 O O . VAL A 1 831 ? 189.53842 198.48060 214.37035 1.000 82.60303 831 VAL A O 1
ATOM 6148 N N . ASP A 1 832 ? 189.56474 196.49269 215.41613 1.000 87.52501 832 ASP A N 1
ATOM 6149 C CA . ASP A 1 832 ? 189.35056 197.06316 216.73602 1.000 90.98135 832 ASP A CA 1
ATOM 6150 C C . ASP A 1 832 ? 190.69620 197.29342 217.41083 1.000 93.04166 832 ASP A C 1
ATOM 6151 O O . ASP A 1 832 ? 191.49653 196.36542 217.55354 1.000 94.22924 832 ASP A O 1
ATOM 6156 N N . LEU A 1 833 ? 190.94595 198.53180 217.81792 1.000 91.82389 833 LEU A N 1
ATOM 6157 C CA . LEU A 1 833 ? 192.20915 198.89049 218.43828 1.000 91.38812 833 LEU A CA 1
ATOM 6158 C C . LEU A 1 833 ? 192.22811 198.62667 219.93392 1.000 96.96582 833 LEU A C 1
ATOM 6159 O O . LEU A 1 833 ? 193.11798 199.12392 220.62814 1.000 96.60724 833 LEU A O 1
ATOM 6164 N N . VAL A 1 834 ? 191.26357 197.86902 220.44705 1.000 103.31985 834 VAL A N 1
ATOM 6165 C CA . VAL A 1 834 ? 191.20758 197.51883 221.85957 1.000 105.75064 834 VAL A CA 1
ATOM 6166 C C . VAL A 1 834 ? 190.87155 196.03622 221.93496 1.000 109.94075 834 VAL A C 1
ATOM 6167 O O . VAL A 1 834 ? 189.74205 195.63757 221.62845 1.000 109.67037 834 VAL A O 1
ATOM 6171 N N . LYS A 1 835 ? 191.83966 195.22333 222.34235 1.000 113.65350 835 LYS A N 1
ATOM 6172 C CA . LYS A 1 835 ? 191.61580 193.79285 222.51246 1.000 115.39633 835 LYS A CA 1
ATOM 6173 C C . LYS A 1 835 ? 191.32616 193.46459 223.97164 1.000 110.78149 835 LYS A C 1
ATOM 6174 O O . LYS A 1 835 ? 191.78856 194.16076 224.87540 1.000 105.98818 835 LYS A O 1
ATOM 6180 N N . ARG A 1 936 ? 203.29646 181.30577 202.08335 1.000 100.28405 936 ARG A N 1
ATOM 6181 C CA . ARG A 1 936 ? 204.04314 182.36479 202.75196 1.000 107.23513 936 ARG A CA 1
ATOM 6182 C C . ARG A 1 936 ? 203.11116 183.42942 203.31527 1.000 108.32531 936 ARG A C 1
ATOM 6183 O O . ARG A 1 936 ? 201.91195 183.42432 203.04464 1.000 105.20391 936 ARG A O 1
ATOM 6191 N N . ILE A 1 937 ? 203.67433 184.33580 204.10864 1.000 106.54151 937 ILE A N 1
ATOM 6192 C CA . ILE A 1 937 ? 203.02278 185.58641 204.48089 1.000 102.86989 937 ILE A CA 1
ATOM 6193 C C . ILE A 1 937 ? 203.57266 186.68095 203.57798 1.000 97.31828 937 ILE A C 1
ATOM 6194 O O . ILE A 1 937 ? 204.78945 186.89248 203.52209 1.000 93.39159 937 ILE A O 1
ATOM 6199 N N . THR A 1 938 ? 202.68963 187.36825 202.86032 1.000 91.43562 938 THR A N 1
ATOM 6200 C CA . THR A 1 938 ? 203.13570 188.42855 201.96968 1.000 85.66577 938 THR A CA 1
ATOM 6201 C C . THR A 1 938 ? 203.63844 189.62239 202.77141 1.000 74.71762 938 THR A C 1
ATOM 6202 O O . THR A 1 938 ? 203.22034 189.85705 203.90453 1.000 75.35280 938 THR A O 1
ATOM 6206 N N . THR A 1 939 ? 204.56303 190.36980 202.17013 1.000 70.92024 939 THR A N 1
ATOM 6207 C CA . THR A 1 939 ? 205.16109 191.51168 202.85398 1.000 71.97762 939 THR A CA 1
ATOM 6208 C C . THR A 1 939 ? 204.11532 192.55112 203.22510 1.000 69.28912 939 THR A C 1
ATOM 6209 O O . THR A 1 939 ? 204.17695 193.14316 204.30732 1.000 68.46445 939 THR A O 1
ATOM 6213 N N . CYS A 1 940 ? 203.15637 192.79994 202.33320 1.000 69.22674 940 CYS A N 1
ATOM 6214 C CA . CYS A 1 940 ? 202.09360 193.74938 202.64101 1.000 61.96844 940 CYS A CA 1
ATOM 6215 C C . CYS A 1 940 ? 201.21593 193.25059 203.78214 1.000 61.69104 940 CYS A C 1
ATOM 6216 O O . CYS A 1 940 ? 200.75904 194.04619 204.60776 1.000 65.59533 940 CYS A O 1
ATOM 6219 N N . LYS A 1 941 ? 200.94236 191.94943 203.83493 1.000 61.55282 941 LYS A N 1
ATOM 6220 C CA . LYS A 1 941 ? 200.15187 191.41362 204.93735 1.000 59.51577 941 LYS A CA 1
ATOM 6221 C C . LYS A 1 941 ? 200.86918 191.57866 206.26811 1.000 61.10995 941 LYS A C 1
ATOM 6222 O O . LYS A 1 941 ? 200.27913 192.02846 207.25409 1.000 61.31465 941 LYS A O 1
ATOM 6228 N N . THR A 1 942 ? 202.14100 191.19216 206.31987 1.000 60.90139 942 THR A N 1
ATOM 6229 C CA . THR A 1 942 ? 202.92859 191.38526 207.52918 1.000 60.00209 942 THR A CA 1
ATOM 6230 C C . THR A 1 942 ? 202.99149 192.84956 207.93293 1.000 60.13730 942 THR A C 1
ATOM 6231 O O . THR A 1 942 ? 202.92346 193.17470 209.12194 1.000 62.31618 942 THR A O 1
ATOM 6235 N N . GLU A 1 943 ? 203.12919 193.74664 206.95917 1.000 59.90999 943 GLU A N 1
ATOM 6236 C CA . GLU A 1 943 ? 203.25765 195.16662 207.25943 1.000 54.48230 943 GLU A CA 1
ATOM 6237 C C . GLU A 1 943 ? 201.95043 195.77267 207.74706 1.000 53.29516 943 GLU A C 1
ATOM 6238 O O . GLU A 1 943 ? 201.97109 196.69864 208.56203 1.000 57.75179 943 GLU A O 1
ATOM 6244 N N . LEU A 1 944 ? 200.81032 195.26853 207.27555 1.000 50.56966 944 LEU A N 1
ATOM 6245 C CA . LEU A 1 944 ? 199.52552 195.70106 207.81738 1.000 48.90863 944 LEU A CA 1
ATOM 6246 C C . LEU A 1 944 ? 199.42456 195.39474 209.29951 1.000 54.46961 944 LEU A C 1
ATOM 6247 O O . LEU A 1 944 ? 198.99720 196.23609 210.09316 1.000 56.73402 944 LEU A O 1
ATOM 6252 N N . GLN A 1 945 ? 199.81289 194.18373 209.68613 1.000 55.56770 945 GLN A N 1
ATOM 6253 C CA . GLN A 1 945 ? 199.76187 193.78393 211.08087 1.000 52.58051 945 GLN A CA 1
ATOM 6254 C C . GLN A 1 945 ? 200.65887 194.65691 211.94099 1.000 56.94384 945 GLN A C 1
ATOM 6255 O O . GLN A 1 945 ? 200.33930 194.92134 213.10407 1.000 62.15181 945 GLN A O 1
ATOM 6261 N N . GLN A 1 946 ? 201.77628 195.11482 211.38618 1.000 52.85813 946 GLN A N 1
ATOM 6262 C CA . GLN A 1 946 ? 202.65527 196.02410 212.10308 1.000 51.49787 946 GLN A CA 1
ATOM 6263 C C . GLN A 1 946 ? 202.03239 197.40198 212.24451 1.000 54.12311 946 GLN A C 1
ATOM 6264 O O . GLN A 1 946 ? 202.21956 198.07192 213.26305 1.000 59.38871 946 GLN A O 1
ATOM 6270 N N . LEU A 1 947 ? 201.31754 197.85379 211.21489 1.000 55.44578 947 LEU A N 1
ATOM 6271 C CA . LEU A 1 947 ? 200.63652 199.14214 211.27047 1.000 54.64061 947 LEU A CA 1
ATOM 6272 C C . LEU A 1 947 ? 199.48559 199.11038 212.25996 1.000 56.49705 947 LEU A C 1
ATOM 6273 O O . LEU A 1 947 ? 199.31435 200.03256 213.06026 1.000 63.68068 947 LEU A O 1
ATOM 6278 N N . ILE A 1 948 ? 198.68468 198.05160 212.21418 1.000 55.88865 948 ILE A N 1
ATOM 6279 C CA . ILE A 1 948 ? 197.57252 197.90890 213.14217 1.000 57.95267 948 ILE A CA 1
ATOM 6280 C C . ILE A 1 948 ? 198.09181 197.78978 214.56508 1.000 65.12132 948 ILE A C 1
ATOM 6281 O O . ILE A 1 948 ? 197.47034 198.28005 215.51362 1.000 68.92749 948 ILE A O 1
ATOM 6286 N N . GLN A 1 949 ? 199.24153 197.13794 214.73808 1.000 65.78372 949 GLN A N 1
ATOM 6287 C CA . GLN A 1 949 ? 199.86516 197.08843 216.05389 1.000 64.06333 949 GLN A CA 1
ATOM 6288 C C . GLN A 1 949 ? 200.24052 198.47988 216.52961 1.000 64.39287 949 GLN A C 1
ATOM 6289 O O . GLN A 1 949 ? 199.97521 198.84265 217.67792 1.000 73.24165 949 GLN A O 1
ATOM 6295 N N . GLN A 1 950 ? 200.84347 199.28133 215.65382 1.000 62.51937 950 GLN A N 1
ATOM 6296 C CA . GLN A 1 950 ? 201.20029 200.64377 216.02185 1.000 66.87059 950 GLN A CA 1
ATOM 6297 C C . GLN A 1 950 ? 199.96493 201.45957 216.37710 1.000 70.91039 950 GLN A C 1
ATOM 6298 O O . GLN A 1 950 ? 199.97960 202.23448 217.33809 1.000 76.36743 950 GLN A O 1
ATOM 6304 N N . LYS A 1 951 ? 198.89061 201.30824 215.60333 1.000 66.91789 951 LYS A N 1
ATOM 6305 C CA . LYS A 1 951 ? 197.64834 202.01778 215.88740 1.000 67.25305 951 LYS A CA 1
ATOM 6306 C C . LYS A 1 951 ? 197.08839 201.65488 217.25706 1.000 71.29154 951 LYS A C 1
ATOM 6307 O O . LYS A 1 951 ? 196.62710 202.52983 217.99724 1.000 74.16717 951 LYS A O 1
ATOM 6313 N N . ARG A 1 952 ? 197.10026 200.36815 217.60426 1.000 73.21028 952 ARG A N 1
ATOM 6314 C CA . ARG A 1 952 ? 196.65418 199.94940 218.92926 1.000 73.69147 952 ARG A CA 1
ATOM 6315 C C . ARG A 1 952 ? 197.50701 200.56852 220.02485 1.000 76.10349 952 ARG A C 1
ATOM 6316 O O . ARG A 1 952 ? 196.98771 201.00950 221.05360 1.000 81.08513 952 ARG A O 1
ATOM 6324 N N . GLU A 1 953 ? 198.81878 200.61063 219.81983 1.000 74.15299 953 GLU A N 1
ATOM 6325 C CA . GLU A 1 953 ? 199.71214 201.15070 220.83286 1.000 74.66479 953 GLU A CA 1
ATOM 6326 C C . GLU A 1 953 ? 199.51289 202.65088 221.00660 1.000 81.47723 953 GLU A C 1
ATOM 6327 O O . GLU A 1 953 ? 199.51104 203.15113 222.13419 1.000 87.53639 953 GLU A O 1
ATOM 6333 N N . GLN A 1 954 ? 199.36373 203.38840 219.90490 1.000 82.31079 954 GLN A N 1
ATOM 6334 C CA . GLN A 1 954 ? 199.16201 204.83222 219.99749 1.000 81.92912 954 GLN A CA 1
ATOM 6335 C C . GLN A 1 954 ? 197.88892 205.17662 220.75554 1.000 81.91203 954 GLN A C 1
ATOM 6336 O O . GLN A 1 954 ? 197.89531 206.05595 221.62307 1.000 86.09875 954 GLN A O 1
ATOM 6342 N N . CYS A 1 955 ? 196.77622 204.52504 220.42485 1.000 76.38817 955 CYS A N 1
ATOM 6343 C CA . CYS A 1 955 ? 195.54263 204.85582 221.12233 1.000 79.41467 955 CYS A CA 1
ATOM 6344 C C . CYS A 1 955 ? 195.66029 204.52545 222.60495 1.000 85.48436 955 CYS A C 1
ATOM 6345 O O . CYS A 1 955 ? 195.18893 205.28736 223.45639 1.000 87.79848 955 CYS A O 1
ATOM 6348 N N . ASN A 1 956 ? 196.26311 203.38320 222.93187 1.000 84.86696 956 ASN A N 1
ATOM 6349 C CA . ASN A 1 956 ? 196.47151 203.02600 224.32988 1.000 80.81266 956 ASN A CA 1
ATOM 6350 C C . ASN A 1 956 ? 197.31765 204.07648 225.03834 1.000 82.25406 956 ASN A C 1
ATOM 6351 O O . ASN A 1 956 ? 196.99962 204.50492 226.15130 1.000 86.68820 956 ASN A O 1
ATOM 6356 N N . ALA A 1 957 ? 198.41472 204.48840 224.40437 1.000 83.58727 957 ALA A N 1
ATOM 6357 C CA . ALA A 1 957 ? 199.29093 205.50828 224.97214 1.000 81.19956 957 ALA A CA 1
ATOM 6358 C C . ALA A 1 957 ? 198.56104 206.82306 225.22488 1.000 83.67285 957 ALA A C 1
ATOM 6359 O O . ALA A 1 957 ? 198.71538 207.43029 226.28954 1.000 85.58848 957 ALA A O 1
ATOM 6361 N N . GLU A 1 958 ? 197.78364 207.29714 224.24864 1.000 82.25219 958 GLU A N 1
ATOM 6362 C CA . GLU A 1 958 ? 197.01751 208.52407 224.44894 1.000 79.53365 958 GLU A CA 1
ATOM 6363 C C . GLU A 1 958 ? 196.00592 208.36659 225.57185 1.000 79.89044 958 GLU A C 1
ATOM 6364 O O . GLU A 1 958 ? 195.85450 209.25693 226.41264 1.000 83.87991 958 GLU A O 1
ATOM 6370 N N . ARG A 1 959 ? 195.28003 207.25036 225.58038 1.000 79.35205 959 ARG A N 1
ATOM 6371 C CA . ARG A 1 959 ? 194.31903 206.98271 226.64410 1.000 80.31986 959 ARG A CA 1
ATOM 6372 C C . ARG A 1 959 ? 194.96567 207.05061 228.02432 1.000 81.15860 959 ARG A C 1
ATOM 6373 O O . ARG A 1 959 ? 194.46440 207.73742 228.92016 1.000 81.11765 959 ARG A O 1
ATOM 6381 N N . ILE A 1 960 ? 196.07311 206.33213 228.22047 1.000 80.82567 960 ILE A N 1
ATOM 6382 C CA . ILE A 1 960 ? 196.76453 206.35560 229.50829 1.000 75.81793 960 ILE A CA 1
ATOM 6383 C C . ILE A 1 960 ? 197.24522 207.76157 229.83658 1.000 76.89649 960 ILE A C 1
ATOM 6384 O O . ILE A 1 960 ? 197.02419 208.26742 230.94189 1.000 78.01956 960 ILE A O 1
ATOM 6389 N N . ALA A 1 961 ? 197.92511 208.40566 228.88670 1.000 76.27177 961 ALA A N 1
ATOM 6390 C CA . ALA A 1 961 ? 198.42458 209.75848 229.10603 1.000 73.53831 961 ALA A CA 1
ATOM 6391 C C . ALA A 1 961 ? 197.30737 210.70510 229.51646 1.000 75.89099 961 ALA A C 1
ATOM 6392 O O . ALA A 1 961 ? 197.46636 211.50090 230.44734 1.000 77.76790 961 ALA A O 1
ATOM 6394 N N . LYS A 1 962 ? 196.17080 210.64434 228.82696 1.000 77.44418 962 LYS A N 1
ATOM 6395 C CA . LYS A 1 962 ? 195.06212 211.52099 229.16966 1.000 74.93433 962 LYS A CA 1
ATOM 6396 C C . LYS A 1 962 ? 194.40928 211.11094 230.47409 1.000 77.70477 962 LYS A C 1
ATOM 6397 O O . LYS A 1 962 ? 193.68471 211.90901 231.06793 1.000 78.36630 962 LYS A O 1
ATOM 6403 N N . GLN A 1 963 ? 194.63391 209.87550 230.91477 1.000 77.22381 963 GLN A N 1
ATOM 6404 C CA . GLN A 1 963 ? 194.05281 209.38822 232.15586 1.000 74.03660 963 GLN A CA 1
ATOM 6405 C C . GLN A 1 963 ? 194.83484 209.86662 233.37364 1.000 77.86059 963 GLN A C 1
ATOM 6406 O O . GLN A 1 963 ? 194.24574 210.10813 234.43063 1.000 78.87325 963 GLN A O 1
ATOM 6412 N N . MET A 1 964 ? 196.16101 209.97586 233.26163 1.000 72.56142 964 MET A N 1
ATOM 6413 C CA . MET A 1 964 ? 196.94758 210.49082 234.37655 1.000 69.47989 964 MET A CA 1
ATOM 6414 C C . MET A 1 964 ? 196.55666 211.91217 234.74293 1.000 73.65329 964 MET A C 1
ATOM 6415 O O . MET A 1 964 ? 196.40859 212.22977 235.92711 1.000 75.71117 964 MET A O 1
ATOM 6420 N N . MET A 1 965 ? 196.37429 212.78127 233.75100 1.000 73.59634 965 MET A N 1
ATOM 6421 C CA . MET A 1 965 ? 196.07031 214.17334 234.06646 1.000 71.86008 965 MET A CA 1
ATOM 6422 C C . MET A 1 965 ? 194.81677 214.33115 234.91329 1.000 74.89558 965 MET A C 1
ATOM 6423 O O . MET A 1 965 ? 194.69854 215.31032 235.65608 1.000 76.17224 965 MET A O 1
ATOM 6428 N N . GLU A 1 966 ? 193.87889 213.39659 234.83634 1.000 74.65594 966 GLU A N 1
ATOM 6429 C CA . GLU A 1 966 ? 192.69555 213.47522 235.67754 1.000 83.72369 966 GLU A CA 1
ATOM 6430 C C . GLU A 1 966 ? 192.68231 212.47416 236.81803 1.000 82.65762 966 GLU A C 1
ATOM 6431 O O . GLU A 1 966 ? 192.00770 212.72048 237.82052 1.000 83.83036 966 GLU A O 1
ATOM 6437 N N . ASN A 1 967 ? 193.41192 211.37478 236.70344 1.000 79.51987 967 ASN A N 1
ATOM 6438 C CA . ASN A 1 967 ? 193.33571 210.27836 237.65552 1.000 82.09048 967 ASN A CA 1
ATOM 6439 C C . ASN A 1 967 ? 194.72812 209.82285 238.06685 1.000 83.35134 967 ASN A C 1
ATOM 6440 O O . ASN A 1 967 ? 195.03019 208.62811 238.10642 1.000 83.93032 967 ASN A O 1
ATOM 6445 N N . ALA A 1 968 ? 195.61552 210.76429 238.35696 1.000 78.57619 968 ALA A N 1
ATOM 6446 C CA . ALA A 1 968 ? 196.90877 210.41347 238.91869 1.000 70.01938 968 ALA A CA 1
ATOM 6447 C C . ALA A 1 968 ? 196.79396 210.44265 240.43339 1.000 73.94924 968 ALA A C 1
ATOM 6448 O O . ALA A 1 968 ? 196.27779 211.40536 241.00784 1.000 73.16643 968 ALA A O 1
ATOM 6450 N N . GLU A 1 969 ? 197.25907 209.37678 241.06913 1.000 69.79216 969 GLU A N 1
ATOM 6451 C CA . GLU A 1 969 ? 197.21694 209.25085 242.51419 1.000 66.40442 969 GLU A CA 1
ATOM 6452 C C . GLU A 1 969 ? 198.52769 209.75324 243.09002 1.000 62.23583 969 GLU A C 1
ATOM 6453 O O . GLU A 1 969 ? 199.59818 209.40253 242.59152 1.000 63.59754 969 GLU A O 1
ATOM 6459 N N . TRP A 1 970 ? 198.44743 210.56954 244.13998 1.000 56.98023 970 TRP A N 1
ATOM 6460 C CA . TRP A 1 970 ? 199.67582 211.09180 244.71916 1.000 50.46526 970 TRP A CA 1
ATOM 6461 C C . TRP A 1 970 ? 200.44129 209.98832 245.43129 1.000 53.86899 970 TRP A C 1
ATOM 6462 O O . TRP A 1 970 ? 201.64628 209.82427 245.22522 1.000 51.71142 970 TRP A O 1
ATOM 6473 N N . GLU A 1 971 ? 199.75768 209.20629 246.25764 1.000 61.91617 971 GLU A N 1
ATOM 6474 C CA . GLU A 1 971 ? 200.33669 207.99604 246.81166 1.000 63.84158 971 GLU A CA 1
ATOM 6475 C C . GLU A 1 971 ? 199.45207 206.81465 246.46639 1.000 66.86022 971 GLU A C 1
ATOM 6476 O O . GLU A 1 971 ? 198.24249 206.95238 246.27998 1.000 68.23147 971 GLU A O 1
ATOM 6482 N N . SER A 1 972 ? 200.07493 205.64636 246.41331 1.000 68.29554 972 SER A N 1
ATOM 6483 C CA . SER A 1 972 ? 199.32667 204.40878 246.26570 1.000 71.90643 972 SER A CA 1
ATOM 6484 C C . SER A 1 972 ? 198.63962 204.00468 247.56458 1.000 70.88706 972 SER A C 1
ATOM 6485 O O . SER A 1 972 ? 197.62351 203.30532 247.52906 1.000 69.32022 972 SER A O 1
ATOM 6488 N N . LYS A 1 973 ? 199.16660 204.43257 248.71209 1.000 63.87308 973 LYS A N 1
ATOM 6489 C CA . LYS A 1 973 ? 198.56347 204.14251 250.01110 1.000 62.19155 973 LYS A CA 1
ATOM 6490 C C . LYS A 1 973 ? 198.64198 205.35637 250.92570 1.000 64.33567 973 LYS A C 1
ATOM 6491 O O . LYS A 1 973 ? 199.56689 205.47706 251.73688 1.000 69.53130 973 LYS A O 1
ATOM 6497 N N . PRO A 1 974 ? 197.68158 206.27074 250.83750 1.000 63.75112 974 PRO A N 1
ATOM 6498 C CA . PRO A 1 974 ? 197.74314 207.48840 251.64889 1.000 59.16154 974 PRO A CA 1
ATOM 6499 C C . PRO A 1 974 ? 197.64663 207.17090 253.12929 1.000 59.85212 974 PRO A C 1
ATOM 6500 O O . PRO A 1 974 ? 197.18049 206.09045 253.51399 1.000 59.91904 974 PRO A O 1
ATOM 6504 N N . PRO A 1 975 ? 198.07987 208.08448 253.99033 1.000 59.21132 975 PRO A N 1
ATOM 6505 C CA . PRO A 1 975 ? 198.01792 207.84930 255.42703 1.000 55.86013 975 PRO A CA 1
ATOM 6506 C C . PRO A 1 975 ? 196.58627 207.78829 255.92656 1.000 61.03191 975 PRO A C 1
ATOM 6507 O O . PRO A 1 975 ? 195.65879 208.24197 255.23993 1.000 64.46324 975 PRO A O 1
ATOM 6511 N N . PRO A 1 976 ? 196.37033 207.22392 257.11386 1.000 62.73914 976 PRO A N 1
ATOM 6512 C CA . PRO A 1 976 ? 195.01616 207.12594 257.64442 1.000 65.66033 976 PRO A CA 1
ATOM 6513 C C . PRO A 1 976 ? 194.39745 208.49820 257.80870 1.000 69.35048 976 PRO A C 1
ATOM 6514 O O . PRO A 1 976 ? 195.11118 209.51046 257.93205 1.000 69.75093 976 PRO A O 1
ATOM 6518 N N . PRO A 1 977 ? 193.07027 208.58637 257.78465 1.000 73.59689 977 PRO A N 1
ATOM 6519 C CA . PRO A 1 977 ? 192.41070 209.89314 257.91442 1.000 74.52960 977 PRO A CA 1
ATOM 6520 C C . PRO A 1 977 ? 192.74275 210.56351 259.23908 1.000 67.70196 977 PRO A C 1
ATOM 6521 O O . PRO A 1 977 ? 192.71231 209.93548 260.29735 1.000 68.53250 977 PRO A O 1
ATOM 6525 N N . GLY A 1 978 ? 193.06554 211.85252 259.16920 1.000 64.86554 978 GLY A N 1
ATOM 6526 C CA . GLY A 1 978 ? 193.47554 212.58794 260.34887 1.000 62.72796 978 GLY A CA 1
ATOM 6527 C C . GLY A 1 978 ? 194.72579 212.07917 261.02073 1.000 65.09874 978 GLY A C 1
ATOM 6528 O O . GLY A 1 978 ? 194.93800 212.36241 262.20017 1.000 65.78626 978 GLY A O 1
ATOM 6529 N N . TRP A 1 979 ? 195.56678 211.34158 260.30129 1.000 61.65062 979 TRP A N 1
ATOM 6530 C CA . TRP A 1 979 ? 196.78132 210.77560 260.87405 1.000 55.17469 979 TRP A CA 1
ATOM 6531 C C . TRP A 1 979 ? 197.72456 211.86126 261.35901 1.000 53.54250 979 TRP A C 1
ATOM 6532 O O . TRP A 1 979 ? 198.14178 212.72573 260.58696 1.000 55.03365 979 TRP A O 1
ATOM 6543 N N . ARG A 1 980 ? 198.06346 211.80412 262.64173 1.000 52.60368 980 ARG A N 1
ATOM 6544 C CA . ARG A 1 980 ? 198.97541 212.74541 263.28707 1.000 47.82328 980 ARG A CA 1
ATOM 6545 C C . ARG A 1 980 ? 199.96041 211.88402 264.05032 1.000 46.19903 980 ARG A C 1
ATOM 6546 O O . ARG A 1 980 ? 199.66311 211.45979 265.17923 1.000 47.14797 980 ARG A O 1
ATOM 6554 N N . PRO A 1 981 ? 201.12617 211.60219 263.48064 1.000 43.83033 981 PRO A N 1
ATOM 6555 C CA . PRO A 1 981 ? 202.05066 210.67483 264.12923 1.000 41.92254 981 PRO A CA 1
ATOM 6556 C C . PRO A 1 981 ? 202.42294 211.12644 265.52656 1.000 44.94884 981 PRO A C 1
ATOM 6557 O O . PRO A 1 981 ? 202.86121 212.25324 265.74505 1.000 44.59625 981 PRO A O 1
ATOM 6561 N N . LYS A 1 982 ? 202.27852 210.20855 266.46729 1.000 49.39349 982 LYS A N 1
ATOM 6562 C CA . LYS A 1 982 ? 202.58801 210.48782 267.85569 1.000 50.58390 982 LYS A CA 1
ATOM 6563 C C . LYS A 1 982 ? 204.08574 210.42820 268.11069 1.000 49.11351 982 LYS A C 1
ATOM 6564 O O . LYS A 1 982 ? 204.60218 211.19998 268.92274 1.000 44.92104 982 LYS A O 1
ATOM 6570 N N . GLY A 1 983 ? 204.79521 209.55047 267.41403 1.000 45.98955 983 GLY A N 1
ATOM 6571 C CA . GLY A 1 983 ? 206.23325 209.48234 267.52146 1.000 40.54253 983 GLY A CA 1
ATOM 6572 C C . GLY A 1 983 ? 206.75175 208.49284 268.52625 1.000 38.05294 983 GLY A C 1
ATOM 6573 O O . GLY A 1 983 ? 207.59485 208.82803 269.35518 1.000 38.64023 983 GLY A O 1
ATOM 6574 N N . LEU A 1 984 ? 206.25851 207.26988 268.47569 1.000 37.97681 984 LEU A N 1
ATOM 6575 C CA . LEU A 1 984 ? 206.76755 206.21391 269.32747 1.000 36.23395 984 LEU A CA 1
ATOM 6576 C C . LEU A 1 984 ? 207.75602 205.40344 268.51781 1.000 35.85696 984 LEU A C 1
ATOM 6577 O O . LEU A 1 984 ? 207.42987 204.92368 267.43312 1.000 40.15207 984 LEU A O 1
ATOM 6582 N N . LEU A 1 985 ? 208.95336 205.25334 269.04646 1.000 33.89428 985 LEU A N 1
ATOM 6583 C CA . LEU A 1 985 ? 209.97180 204.46097 268.38644 1.000 32.79055 985 LEU A CA 1
ATOM 6584 C C . LEU A 1 985 ? 209.60024 202.99076 268.45387 1.000 34.90497 985 LEU A C 1
ATOM 6585 O O . LEU A 1 985 ? 209.40509 202.44803 269.54186 1.000 42.95282 985 LEU A O 1
ATOM 6590 N N . VAL A 1 986 ? 209.49563 202.34050 267.30115 1.000 30.78436 986 VAL A N 1
ATOM 6591 C CA . VAL A 1 986 ? 209.20973 200.91375 267.25781 1.000 30.24426 986 VAL A CA 1
ATOM 6592 C C . VAL A 1 986 ? 210.35970 200.08897 266.72398 1.000 32.66005 986 VAL A C 1
ATOM 6593 O O . VAL A 1 986 ? 210.33076 198.85830 266.86997 1.000 42.59985 986 VAL A O 1
ATOM 6597 N N . ALA A 1 987 ? 211.36618 200.70185 266.11658 1.000 29.93451 987 ALA A N 1
ATOM 6598 C CA . ALA A 1 987 ? 212.51709 199.93644 265.65110 1.000 25.60868 987 ALA A CA 1
ATOM 6599 C C . ALA A 1 987 ? 213.70708 200.86034 265.54814 1.000 24.83832 987 ALA A C 1
ATOM 6600 O O . ALA A 1 987 ? 213.66163 201.84659 264.82077 1.000 30.39954 987 ALA A O 1
ATOM 6602 N N . HIS A 1 988 ? 214.73207 200.58584 266.32764 1.000 23.63423 988 HIS A N 1
ATOM 6603 C CA . HIS A 1 988 ? 216.00741 201.25746 266.18495 1.000 21.62639 988 HIS A CA 1
ATOM 6604 C C . HIS A 1 988 ? 216.88976 200.26412 265.45895 1.000 22.05667 988 HIS A C 1
ATOM 6605 O O . HIS A 1 988 ? 217.28205 199.24425 266.02622 1.000 25.34919 988 HIS A O 1
ATOM 6612 N N . LEU A 1 989 ? 217.19907 200.56957 264.21637 1.000 22.97040 989 LEU A N 1
ATOM 6613 C CA . LEU A 1 989 ? 217.92829 199.68511 263.32627 1.000 21.82210 989 LEU A CA 1
ATOM 6614 C C . LEU A 1 989 ? 219.27375 200.31525 263.04028 1.000 24.39582 989 LEU A C 1
ATOM 6615 O O . LEU A 1 989 ? 219.34146 201.37295 262.41716 1.000 29.43807 989 LEU A O 1
ATOM 6620 N N . HIS A 1 990 ? 220.33718 199.72448 263.54398 1.000 26.17119 990 HIS A N 1
ATOM 6621 C CA . HIS A 1 990 ? 221.66418 200.23696 263.25179 1.000 25.30257 990 HIS A CA 1
ATOM 6622 C C . HIS A 1 990 ? 222.39429 199.11986 262.52549 1.000 25.24748 990 HIS A C 1
ATOM 6623 O O . HIS A 1 990 ? 222.93613 198.20956 263.15126 1.000 31.93966 990 HIS A O 1
ATOM 6630 N N . GLU A 1 991 ? 222.44984 199.21762 261.21114 1.000 26.45742 991 GLU A N 1
ATOM 6631 C CA . GLU A 1 991 ? 223.06720 198.18874 260.40096 1.000 22.17700 991 GLU A CA 1
ATOM 6632 C C . GLU A 1 991 ? 223.93172 198.73638 259.28504 1.000 25.12822 991 GLU A C 1
ATOM 6633 O O . GLU A 1 991 ? 224.55870 197.94536 258.58434 1.000 31.74706 991 GLU A O 1
ATOM 6639 N N . HIS A 1 992 ? 224.04918 200.04412 259.13654 1.000 21.84635 992 HIS A N 1
ATOM 6640 C CA . HIS A 1 992 ? 225.01630 200.59446 258.21503 1.000 24.08086 992 HIS A CA 1
ATOM 6641 C C . HIS A 1 992 ? 226.15628 201.20780 259.00646 1.000 27.42312 992 HIS A C 1
ATOM 6642 O O . HIS A 1 992 ? 225.96500 201.74740 260.09445 1.000 28.95433 992 HIS A O 1
ATOM 6649 N N . LYS A 1 993 ? 227.35309 201.09194 258.44683 1.000 25.37933 993 LYS A N 1
ATOM 6650 C CA . LYS A 1 993 ? 228.53860 201.63131 259.07861 1.000 23.48701 993 LYS A CA 1
ATOM 6651 C C . LYS A 1 993 ? 228.59327 203.14425 259.03285 1.000 30.76820 993 LYS A C 1
ATOM 6652 O O . LYS A 1 993 ? 229.23309 203.75550 259.89117 1.000 36.44571 993 LYS A O 1
ATOM 6658 N N . SER A 1 994 ? 227.92907 203.76030 258.06680 1.000 25.45506 994 SER A N 1
ATOM 6659 C CA . SER A 1 994 ? 228.06907 205.17393 257.81999 1.000 20.64900 994 SER A CA 1
ATOM 6660 C C . SER A 1 994 ? 226.70581 205.71206 257.44881 1.000 23.18748 994 SER A C 1
ATOM 6661 O O . SER A 1 994 ? 225.69673 205.03472 257.62556 1.000 27.40318 994 SER A O 1
ATOM 6664 N N . ALA A 1 995 ? 226.67728 206.93227 256.92734 1.000 22.13070 995 ALA A N 1
ATOM 6665 C CA . ALA A 1 995 ? 225.41627 207.60648 256.69045 1.000 16.98124 995 ALA A CA 1
ATOM 6666 C C . ALA A 1 995 ? 224.53526 206.86673 255.71126 1.000 19.92409 995 ALA A C 1
ATOM 6667 O O . ALA A 1 995 ? 224.99270 206.37739 254.68205 1.000 19.88108 995 ALA A O 1
ATOM 6669 N N . VAL A 1 996 ? 223.25901 206.81513 256.04270 1.000 20.17017 996 VAL A N 1
ATOM 6670 C CA . VAL A 1 996 ? 222.22234 206.39701 255.12033 1.000 17.33315 996 VAL A CA 1
ATOM 6671 C C . VAL A 1 996 ? 221.89467 207.60896 254.26938 1.000 18.54075 996 VAL A C 1
ATOM 6672 O O . VAL A 1 996 ? 221.86332 208.73172 254.77036 1.000 22.68512 996 VAL A O 1
ATOM 6676 N N . ASN A 1 997 ? 221.70290 207.41755 252.97717 1.000 16.48094 997 ASN A N 1
ATOM 6677 C CA . ASN A 1 997 ? 221.41552 208.55314 252.11689 1.000 16.14024 997 ASN A CA 1
ATOM 6678 C C . ASN A 1 997 ? 219.95446 208.68484 251.71648 1.000 19.50618 997 ASN A C 1
ATOM 6679 O O . ASN A 1 997 ? 219.46058 209.80616 251.61714 1.000 26.40247 997 ASN A O 1
ATOM 6684 N N . ARG A 1 998 ? 219.25536 207.58463 251.45999 1.000 16.42456 998 ARG A N 1
ATOM 6685 C CA . ARG A 1 998 ? 217.85724 207.62434 251.06417 1.000 16.15828 998 ARG A CA 1
ATOM 6686 C C . ARG A 1 998 ? 217.12164 206.41448 251.59068 1.000 15.02781 998 ARG A C 1
ATOM 6687 O O . ARG A 1 998 ? 217.70475 205.34985 251.77625 1.000 17.18821 998 ARG A O 1
ATOM 6695 N N . ILE A 1 999 ? 215.83402 206.60675 251.84333 1.000 15.97041 999 ILE A N 1
ATOM 6696 C CA . ILE A 1 999 ? 214.88399 205.55017 252.16313 1.000 17.35546 999 ILE A CA 1
ATOM 6697 C C . ILE A 1 999 ? 213.79073 205.61984 251.12545 1.000 15.59634 999 ILE A C 1
ATOM 6698 O O . ILE A 1 999 ? 213.18825 206.67988 250.93523 1.000 19.34587 999 ILE A O 1
ATOM 6703 N N . ARG A 1 1000 ? 213.55132 204.52145 250.43320 1.000 13.02989 1000 ARG A N 1
ATOM 6704 C CA . ARG A 1 1000 ? 212.42726 204.45476 249.52348 1.000 15.20362 1000 ARG A CA 1
ATOM 6705 C C . ARG A 1 1000 ? 211.55054 203.31269 249.98728 1.000 14.74377 1000 ARG A C 1
ATOM 6706 O O . ARG A 1 1000 ? 212.03870 202.30109 250.47442 1.000 18.44245 1000 ARG A O 1
ATOM 6714 N N . VAL A 1 1001 ? 210.24859 203.50201 249.87814 1.000 17.67608 1001 VAL A N 1
ATOM 6715 C CA . VAL A 1 1001 ? 209.26276 202.51881 250.29013 1.000 24.40588 1001 VAL A CA 1
ATOM 6716 C C . VAL A 1 1001 ? 208.64972 201.93436 249.03565 1.000 27.01747 1001 VAL A C 1
ATOM 6717 O O . VAL A 1 1001 ? 208.33695 202.66966 248.09615 1.000 34.09594 1001 VAL A O 1
ATOM 6721 N N . SER A 1 1002 ? 208.55185 200.61299 248.99131 1.000 27.52716 1002 SER A N 1
ATOM 6722 C CA . SER A 1 1002 ? 207.94066 199.94922 247.85741 1.000 28.97425 1002 SER A CA 1
ATOM 6723 C C . SER A 1 1002 ? 206.54989 200.49919 247.66827 1.000 47.95234 1002 SER A C 1
ATOM 6724 O O . SER A 1 1002 ? 205.87934 200.86765 248.62886 1.000 51.71056 1002 SER A O 1
ATOM 6727 N N . ASP A 1 1003 ? 206.16546 200.66289 246.41195 1.000 56.83991 1003 ASP A N 1
ATOM 6728 C CA . ASP A 1 1003 ? 204.89963 201.30809 246.11428 1.000 57.21851 1003 ASP A CA 1
ATOM 6729 C C . ASP A 1 1003 ? 203.71406 200.59242 246.75249 1.000 61.83945 1003 ASP A C 1
ATOM 6730 O O . ASP A 1 1003 ? 202.73870 201.24546 247.12381 1.000 69.51258 1003 ASP A O 1
ATOM 6735 N N . GLU A 1 1004 ? 203.78036 199.27928 246.94771 1.000 57.06888 1004 GLU A N 1
ATOM 6736 C CA . GLU A 1 1004 ? 202.72159 198.62865 247.70916 1.000 53.78997 1004 GLU A CA 1
ATOM 6737 C C . GLU A 1 1004 ? 202.99961 198.65153 249.20086 1.000 53.46899 1004 GLU A C 1
ATOM 6738 O O . GLU A 1 1004 ? 202.23230 198.06838 249.97142 1.000 63.71088 1004 GLU A O 1
ATOM 6744 N N . HIS A 1 1005 ? 204.08164 199.30349 249.60881 1.000 51.11888 1005 HIS A N 1
ATOM 6745 C CA . HIS A 1 1005 ? 204.54912 199.48823 250.98206 1.000 54.32745 1005 HIS A CA 1
ATOM 6746 C C . HIS A 1 1005 ? 205.01075 198.21701 251.67732 1.000 53.58620 1005 HIS A C 1
ATOM 6747 O O . HIS A 1 1005 ? 205.22168 198.23288 252.89605 1.000 50.06260 1005 HIS A O 1
ATOM 6754 N N . SER A 1 1006 ? 205.18733 197.12009 250.93917 1.000 49.20778 1006 SER A N 1
ATOM 6755 C CA . SER A 1 1006 ? 205.59213 195.86351 251.55313 1.000 37.61893 1006 SER A CA 1
ATOM 6756 C C . SER A 1 1006 ? 207.02934 195.94463 252.05463 1.000 36.97479 1006 SER A C 1
ATOM 6757 O O . SER A 1 1006 ? 207.37268 195.34284 253.07702 1.000 39.99916 1006 SER A O 1
ATOM 6760 N N . LEU A 1 1007 ? 207.88430 196.67237 251.34555 1.000 30.95432 1007 LEU A N 1
ATOM 6761 C CA . LEU A 1 1007 ? 209.29866 196.75121 251.65660 1.000 20.61223 1007 LEU A CA 1
ATOM 6762 C C . LEU A 1 1007 ? 209.74369 198.19658 251.64339 1.000 21.86772 1007 LEU A C 1
ATOM 6763 O O . LEU A 1 1007 ? 209.13412 199.04148 251.00465 1.000 31.35419 1007 LEU A O 1
ATOM 6768 N N . PHE A 1 1008 ? 210.79280 198.48498 252.38940 1.000 21.74553 1008 PHE A N 1
ATOM 6769 C CA . PHE A 1 1008 ? 211.44331 199.77880 252.31019 1.000 20.94785 1008 PHE A CA 1
ATOM 6770 C C . PHE A 1 1008 ? 212.93653 199.49849 252.27718 1.000 18.81004 1008 PHE A C 1
ATOM 6771 O O . PHE A 1 1008 ? 213.39949 198.49882 252.81416 1.000 18.53793 1008 PHE A O 1
ATOM 6779 N N . ALA A 1 1009 ? 213.67270 200.32418 251.54999 1.000 17.36964 1009 ALA A N 1
ATOM 6780 C CA . ALA A 1 1009 ? 215.09547 200.10845 251.35762 1.000 13.90901 1009 ALA A CA 1
ATOM 6781 C C . ALA A 1 1009 ? 215.89759 201.34927 251.67952 1.000 15.56920 1009 ALA A C 1
ATOM 6782 O O . ALA A 1 1009 ? 215.43736 202.46806 251.47739 1.000 17.18466 1009 ALA A O 1
ATOM 6784 N N . THR A 1 1010 ? 217.08633 201.14100 252.22809 1.000 18.08367 1010 THR A N 1
ATOM 6785 C CA . THR A 1 1010 ? 217.99216 202.21473 252.60781 1.000 17.05479 1010 THR A CA 1
ATOM 6786 C C . THR A 1 1010 ? 219.32330 201.99914 251.90526 1.000 14.90851 1010 THR A C 1
ATOM 6787 O O . THR A 1 1010 ? 219.76368 200.86506 251.72820 1.000 22.85492 1010 THR A O 1
ATOM 6791 N N . CYS A 1 1011 ? 219.94174 203.07970 251.47942 1.000 12.94758 1011 CYS A N 1
ATOM 6792 C CA . CYS A 1 1011 ? 221.22985 203.04612 250.81742 1.000 14.97277 1011 CYS A CA 1
ATOM 6793 C C . CYS A 1 1011 ? 222.24110 203.74510 251.71771 1.000 18.42329 1011 CYS A C 1
ATOM 6794 O O . CYS A 1 1011 ? 221.87491 204.54951 252.56810 1.000 18.93512 1011 CYS A O 1
ATOM 6797 N N . SER A 1 1012 ? 223.52157 203.42426 251.57393 1.000 17.23539 1012 SER A N 1
ATOM 6798 C CA . SER A 1 1012 ? 224.42846 204.03175 252.52771 1.000 15.67956 1012 SER A CA 1
ATOM 6799 C C . SER A 1 1012 ? 225.81865 204.23826 251.95854 1.000 17.85111 1012 SER A C 1
ATOM 6800 O O . SER A 1 1012 ? 226.23387 203.57697 251.01014 1.000 18.24038 1012 SER A O 1
ATOM 6803 N N . ASN A 1 1013 ? 226.53713 205.17099 252.59289 1.000 19.25310 1013 ASN A N 1
ATOM 6804 C CA . ASN A 1 1013 ? 227.93488 205.44289 252.30317 1.000 16.79137 1013 ASN A CA 1
ATOM 6805 C C . ASN A 1 1013 ? 228.82658 204.25292 252.56977 1.000 20.04103 1013 ASN A C 1
ATOM 6806 O O . ASN A 1 1013 ? 229.94565 204.20644 252.06301 1.000 25.77995 1013 ASN A O 1
ATOM 6811 N N . ASP A 1 1014 ? 228.37011 203.29795 253.36612 1.000 20.37941 1014 ASP A N 1
ATOM 6812 C CA . ASP A 1 1014 ? 229.13643 202.08990 253.59583 1.000 18.14903 1014 ASP A CA 1
ATOM 6813 C C . ASP A 1 1014 ? 229.17027 201.19467 252.37691 1.000 19.44617 1014 ASP A C 1
ATOM 6814 O O . ASP A 1 1014 ? 229.80100 200.13686 252.41684 1.000 25.70887 1014 ASP A O 1
ATOM 6819 N N . GLY A 1 1015 ? 228.45550 201.57799 251.32997 1.000 17.22903 1015 GLY A N 1
ATOM 6820 C CA . GLY A 1 1015 ? 228.38345 200.82362 250.11289 1.000 17.14824 1015 GLY A CA 1
ATOM 6821 C C . GLY A 1 1015 ? 227.34970 199.73778 250.07718 1.000 19.73453 1015 GLY A C 1
ATOM 6822 O O . GLY A 1 1015 ? 227.41601 198.88601 249.19441 1.000 24.77627 1015 GLY A O 1
ATOM 6823 N N . THR A 1 1016 ? 226.39062 199.73742 250.98881 1.000 16.32510 1016 THR A N 1
ATOM 6824 C CA . THR A 1 1016 ? 225.36237 198.71518 251.00648 1.000 17.18450 1016 THR A CA 1
ATOM 6825 C C . THR A 1 1016 ? 223.97326 199.26867 250.71987 1.000 19.19627 1016 THR A C 1
ATOM 6826 O O . THR A 1 1016 ? 223.68867 200.45229 250.86393 1.000 18.89640 1016 THR A O 1
ATOM 6830 N N . VAL A 1 1017 ? 223.11833 198.35776 250.28788 1.000 19.07140 1017 VAL A N 1
ATOM 6831 C CA . VAL A 1 1017 ? 221.68918 198.55823 250.13025 1.000 16.94677 1017 VAL A CA 1
ATOM 6832 C C . VAL A 1 1017 ? 221.07099 197.54849 251.06368 1.000 15.87802 1017 VAL A C 1
ATOM 6833 O O . VAL A 1 1017 ? 221.44979 196.38111 251.03465 1.000 21.67742 1017 VAL A O 1
ATOM 6837 N N . LYS A 1 1018 ? 220.16456 197.97821 251.91589 1.000 14.45559 1018 LYS A N 1
ATOM 6838 C CA . LYS A 1 1018 ? 219.49939 197.02521 252.77998 1.000 18.27121 1018 LYS A CA 1
ATOM 6839 C C . LYS A 1 1018 ? 217.99901 197.12260 252.57540 1.000 22.33780 1018 LYS A C 1
ATOM 6840 O O . LYS A 1 1018 ? 217.44145 198.21965 252.56886 1.000 23.11165 1018 LYS A O 1
ATOM 6846 N N . ILE A 1 1019 ? 217.36486 195.99054 252.37850 1.000 21.46317 1019 ILE A N 1
ATOM 6847 C CA . ILE A 1 1019 ? 215.92906 195.92115 252.20393 1.000 19.64664 1019 ILE A CA 1
ATOM 6848 C C . ILE A 1 1019 ? 215.34817 195.49004 253.53318 1.000 22.03239 1019 ILE A C 1
ATOM 6849 O O . ILE A 1 1019 ? 215.88801 194.62166 254.21516 1.000 24.42764 1019 ILE A O 1
ATOM 6854 N N . TRP A 1 1020 ? 214.25797 196.12235 253.90639 1.000 23.09299 1020 TRP A N 1
ATOM 6855 C CA . TRP A 1 1020 ? 213.59914 195.91053 255.17030 1.000 19.11958 1020 TRP A CA 1
ATOM 6856 C C . TRP A 1 1020 ? 212.16939 195.50152 254.89069 1.000 21.15558 1020 TRP A C 1
ATOM 6857 O O . TRP A 1 1020 ? 211.54729 196.00880 253.96478 1.000 25.24202 1020 TRP A O 1
ATOM 6868 N N . ASN A 1 1021 ? 211.66151 194.56453 255.66718 1.000 29.73565 1021 ASN A N 1
ATOM 6869 C CA . ASN A 1 1021 ? 210.28267 194.12536 255.53250 1.000 31.00442 1021 ASN A CA 1
ATOM 6870 C C . ASN A 1 1021 ? 209.43147 195.01778 256.42283 1.000 35.09080 1021 ASN A C 1
ATOM 6871 O O . ASN A 1 1021 ? 209.51570 194.93640 257.64838 1.000 42.75224 1021 ASN A O 1
ATOM 6876 N N . SER A 1 1022 ? 208.64920 195.90327 255.80204 1.000 30.40245 1022 SER A N 1
ATOM 6877 C CA . SER A 1 1022 ? 207.77946 196.79879 256.55397 1.000 32.80913 1022 SER A CA 1
ATOM 6878 C C . SER A 1 1022 ? 206.78017 196.01506 257.38605 1.000 44.24791 1022 SER A C 1
ATOM 6879 O O . SER A 1 1022 ? 206.45644 196.39946 258.51289 1.000 48.69391 1022 SER A O 1
ATOM 6882 N N . GLN A 1 1023 ? 206.26455 194.92329 256.83223 1.000 47.90200 1023 GLN A N 1
ATOM 6883 C CA . GLN A 1 1023 ? 205.31527 194.07897 257.53504 1.000 51.56632 1023 GLN A CA 1
ATOM 6884 C C . GLN A 1 1023 ? 205.84814 193.54019 258.85399 1.000 56.03676 1023 GLN A C 1
ATOM 6885 O O . GLN A 1 1023 ? 205.05680 193.11621 259.69686 1.000 60.42890 1023 GLN A O 1
ATOM 6891 N N . LYS A 1 1024 ? 207.16255 193.50376 259.03984 1.000 54.72070 1024 LYS A N 1
ATOM 6892 C CA . LYS A 1 1024 ? 207.75362 192.95436 260.24819 1.000 55.33109 1024 LYS A CA 1
ATOM 6893 C C . LYS A 1 1024 ? 208.12622 193.99907 261.28854 1.000 61.54589 1024 LYS A C 1
ATOM 6894 O O . LYS A 1 1024 ? 208.76286 193.65690 262.28762 1.000 72.89522 1024 LYS A O 1
ATOM 6900 N N . MET A 1 1025 ? 207.78046 195.25940 261.07605 1.000 64.21763 1025 MET A N 1
ATOM 6901 C CA . MET A 1 1025 ? 207.92459 196.25681 262.12864 1.000 69.18911 1025 MET A CA 1
ATOM 6902 C C . MET A 1 1025 ? 206.67915 196.34444 263.01196 1.000 79.83731 1025 MET A C 1
ATOM 6903 O O . MET A 1 1025 ? 206.76610 196.84358 264.13971 1.000 73.37095 1025 MET A O 1
ATOM 6908 N N . GLU A 1 1026 ? 205.53033 195.86909 262.52058 1.000 83.14319 1026 GLU A N 1
ATOM 6909 C CA . GLU A 1 1026 ? 204.23223 196.00945 263.18850 1.000 86.71004 1026 GLU A CA 1
ATOM 6910 C C . GLU A 1 1026 ? 203.99629 194.99187 264.31174 1.000 100.58179 1026 GLU A C 1
ATOM 6911 O O . GLU A 1 1026 ? 203.68415 193.82422 264.06785 1.000 99.04321 1026 GLU A O 1
ATOM 6917 N N . GLY A 1 1027 ? 204.17186 195.43484 265.55784 1.000 103.63269 1027 GLY A N 1
ATOM 6918 C CA . GLY A 1 1027 ? 203.84628 194.65047 266.74206 1.000 104.65465 1027 GLY A CA 1
ATOM 6919 C C . GLY A 1 1027 ? 204.36632 193.23402 266.88245 1.000 109.01657 1027 GLY A C 1
ATOM 6920 O O . GLY A 1 1027 ? 203.89728 192.48200 267.74141 1.000 107.95211 1027 GLY A O 1
ATOM 6921 N N . LYS A 1 1028 ? 205.32390 192.85067 266.05092 1.000 107.22158 1028 LYS A N 1
ATOM 6922 C CA . LYS A 1 1028 ? 205.89872 191.51146 266.06452 1.000 108.13952 1028 LYS A CA 1
ATOM 6923 C C . LYS A 1 1028 ? 207.39542 191.62068 265.87075 1.000 107.82771 1028 LYS A C 1
ATOM 6924 O O . LYS A 1 1028 ? 208.01151 190.83442 265.14430 1.000 106.14915 1028 LYS A O 1
ATOM 6930 N N . THR A 1 1029 ? 207.99272 192.62208 266.51529 1.000 106.84266 1029 THR A N 1
ATOM 6931 C CA . THR A 1 1029 ? 209.40059 192.95035 266.32875 1.000 104.11411 1029 THR A CA 1
ATOM 6932 C C . THR A 1 1029 ? 210.29865 192.01325 267.13647 1.000 103.16274 1029 THR A C 1
ATOM 6933 O O . THR A 1 1029 ? 211.11982 192.42935 267.95126 1.000 101.63211 1029 THR A O 1
ATOM 6937 N N . THR A 1 1030 ? 210.12358 190.71513 266.89076 1.000 106.76502 1030 THR A N 1
ATOM 6938 C CA . THR A 1 1030 ? 210.94998 189.72956 267.57241 1.000 107.77944 1030 THR A CA 1
ATOM 6939 C C . THR A 1 1030 ? 212.40239 189.89573 267.14934 1.000 100.85846 1030 THR A C 1
ATOM 6940 O O . THR A 1 1030 ? 213.31966 189.77769 267.96862 1.000 99.64791 1030 THR A O 1
ATOM 6944 N N . THR A 1 1031 ? 212.62153 190.16450 265.86120 1.000 95.88027 1031 THR A N 1
ATOM 6945 C CA . THR A 1 1031 ? 213.95123 190.39773 265.30196 1.000 87.63780 1031 THR A CA 1
ATOM 6946 C C . THR A 1 1031 ? 213.78954 191.36832 264.13589 1.000 76.67797 1031 THR A C 1
ATOM 6947 O O . THR A 1 1031 ? 213.47098 190.94423 263.02156 1.000 73.12307 1031 THR A O 1
ATOM 6951 N N . THR A 1 1032 ? 213.98754 192.65702 264.38857 1.000 69.36391 1032 THR A N 1
ATOM 6952 C CA . THR A 1 1032 ? 213.94006 193.62686 263.29913 1.000 56.39097 1032 THR A CA 1
ATOM 6953 C C . THR A 1 1032 ? 215.30096 193.61304 262.62567 1.000 51.26659 1032 THR A C 1
ATOM 6954 O O . THR A 1 1032 ? 216.23813 194.28689 263.04817 1.000 53.85190 1032 THR A O 1
ATOM 6958 N N . ARG A 1 1033 ? 215.39105 192.82955 261.56961 1.000 47.82189 1033 ARG A N 1
ATOM 6959 C CA . ARG A 1 1033 ? 216.58712 192.59153 260.78814 1.000 40.87172 1033 ARG A CA 1
ATOM 6960 C C . ARG A 1 1033 ? 216.27732 192.97008 259.35526 1.000 38.94326 1033 ARG A C 1
ATOM 6961 O O . ARG A 1 1033 ? 215.14800 192.80192 258.89438 1.000 46.77591 1033 ARG A O 1
ATOM 6969 N N . SER A 1 1034 ? 217.25764 193.49401 258.64405 1.000 33.97675 1034 SER A N 1
ATOM 6970 C CA . SER A 1 1034 ? 217.04309 193.70069 257.22708 1.000 29.70425 1034 SER A CA 1
ATOM 6971 C C . SER A 1 1034 ? 216.94801 192.33922 256.56303 1.000 35.60417 1034 SER A C 1
ATOM 6972 O O . SER A 1 1034 ? 217.82484 191.49472 256.73848 1.000 40.92164 1034 SER A O 1
ATOM 6975 N N . ILE A 1 1035 ? 215.86479 192.10865 255.82577 1.000 32.07351 1035 ILE A N 1
ATOM 6976 C CA . ILE A 1 1035 ? 215.71052 190.84041 255.13094 1.000 28.92814 1035 ILE A CA 1
ATOM 6977 C C . ILE A 1 1035 ? 216.80264 190.65766 254.09757 1.000 31.10092 1035 ILE A C 1
ATOM 6978 O O . ILE A 1 1035 ? 217.16531 189.52626 253.76267 1.000 36.87086 1035 ILE A O 1
ATOM 6983 N N . LEU A 1 1036 ? 217.33927 191.74408 253.56386 1.000 27.65817 1036 LEU A N 1
ATOM 6984 C CA . LEU A 1 1036 ? 218.32229 191.59155 252.51157 1.000 29.51573 1036 LEU A CA 1
ATOM 6985 C C . LEU A 1 1036 ? 219.34404 192.70560 252.54480 1.000 27.20318 1036 LEU A C 1
ATOM 6986 O O . LEU A 1 1036 ? 219.04268 193.85338 252.85768 1.000 29.18171 1036 LEU A O 1
ATOM 6991 N N . THR A 1 1037 ? 220.54165 192.34627 252.15021 1.000 22.24894 1037 THR A N 1
ATOM 6992 C CA . THR A 1 1037 ? 221.66691 193.24313 252.07708 1.000 18.99479 1037 THR A CA 1
ATOM 6993 C C . THR A 1 1037 ? 222.30005 193.02781 250.72233 1.000 19.40927 1037 THR A C 1
ATOM 6994 O O . THR A 1 1037 ? 222.39748 191.90121 250.24781 1.000 25.85764 1037 THR A O 1
ATOM 6998 N N . TYR A 1 1038 ? 222.69872 194.10531 250.08856 1.000 18.92050 1038 TYR A N 1
ATOM 6999 C CA . TYR A 1 1038 ? 223.40261 194.03036 248.82750 1.000 17.86407 1038 TYR A CA 1
ATOM 7000 C C . TYR A 1 1038 ? 224.57329 194.98108 248.92746 1.000 19.10577 1038 TYR A C 1
ATOM 7001 O O . TYR A 1 1038 ? 224.41663 196.10832 249.39257 1.000 21.15183 1038 TYR A O 1
ATOM 7010 N N . SER A 1 1039 ? 225.74942 194.51100 248.53659 1.000 20.41656 1039 SER A N 1
ATOM 7011 C CA . SER A 1 1039 ? 226.95066 195.31381 248.68346 1.000 18.14878 1039 SER A CA 1
ATOM 7012 C C . SER A 1 1039 ? 227.89069 195.20841 247.50170 1.000 19.00694 1039 SER A C 1
ATOM 7013 O O . SER A 1 1039 ? 229.02612 195.67546 247.59988 1.000 25.19750 1039 SER A O 1
ATOM 7016 N N . ARG A 1 1040 ? 227.47390 194.60425 246.40219 1.000 18.90916 1040 ARG A N 1
ATOM 7017 C CA . ARG A 1 1040 ? 228.39756 194.38337 245.30713 1.000 22.13101 1040 ARG A CA 1
ATOM 7018 C C . ARG A 1 1040 ? 228.57013 195.57803 244.38344 1.000 27.61128 1040 ARG A C 1
ATOM 7019 O O . ARG A 1 1040 ? 229.53211 195.59033 243.61245 1.000 34.92238 1040 ARG A O 1
ATOM 7027 N N . ILE A 1 1041 ? 227.67417 196.56688 244.41704 1.000 31.36398 1041 ILE A N 1
ATOM 7028 C CA . ILE A 1 1041 ? 227.79464 197.70599 243.50498 1.000 23.12763 1041 ILE A CA 1
ATOM 7029 C C . ILE A 1 1041 ? 229.12591 198.40964 243.69868 1.000 23.05925 1041 ILE A C 1
ATOM 7030 O O . ILE A 1 1041 ? 229.74193 198.86865 242.73494 1.000 28.42802 1041 ILE A O 1
ATOM 7035 N N . GLY A 1 1042 ? 229.58061 198.52348 244.93372 1.000 23.33346 1042 GLY A N 1
ATOM 7036 C CA . GLY A 1 1042 ? 230.80311 199.23057 245.23783 1.000 22.02452 1042 GLY A CA 1
ATOM 7037 C C . GLY A 1 1042 ? 230.57343 200.71501 245.40212 1.000 23.39794 1042 GLY A C 1
ATOM 7038 O O . GLY A 1 1042 ? 229.51604 201.24880 245.10333 1.000 29.59068 1042 GLY A O 1
ATOM 7039 N N . GLY A 1 1043 ? 231.58574 201.38630 245.92879 1.000 24.27676 1043 GLY A N 1
ATOM 7040 C CA . GLY A 1 1043 ? 231.49461 202.80477 246.21624 1.000 23.09356 1043 GLY A CA 1
ATOM 7041 C C . GLY A 1 1043 ? 230.47845 203.10229 247.30222 1.000 23.17430 1043 GLY A C 1
ATOM 7042 O O . GLY A 1 1043 ? 230.11714 202.25263 248.09915 1.000 28.08301 1043 GLY A O 1
ATOM 7043 N N . ARG A 1 1044 ? 230.03251 204.34999 247.32799 1.000 22.31013 1044 ARG A N 1
ATOM 7044 C CA . ARG A 1 1044 ? 228.99101 204.82052 248.23346 1.000 19.72303 1044 ARG A CA 1
ATOM 7045 C C . ARG A 1 1044 ? 227.64445 204.83432 247.52765 1.000 19.44348 1044 ARG A C 1
ATOM 7046 O O . ARG A 1 1044 ? 227.44968 205.61498 246.59822 1.000 27.71326 1044 ARG A O 1
ATOM 7054 N N . VAL A 1 1045 ? 226.70431 204.01773 247.98497 1.000 17.84854 1045 VAL A N 1
ATOM 7055 C CA . VAL A 1 1045 ? 225.40168 203.97589 247.32878 1.000 17.42378 1045 VAL A CA 1
ATOM 7056 C C . VAL A 1 1045 ? 224.66269 205.25860 247.68563 1.000 16.57550 1045 VAL A C 1
ATOM 7057 O O . VAL A 1 1045 ? 224.24086 205.43833 248.82283 1.000 17.60391 1045 VAL A O 1
ATOM 7061 N N . LYS A 1 1046 ? 224.53821 206.16577 246.72580 1.000 19.68381 1046 LYS A N 1
ATOM 7062 C CA . LYS A 1 1046 ? 224.03039 207.50355 246.97831 1.000 15.90953 1046 LYS A CA 1
ATOM 7063 C C . LYS A 1 1046 ? 222.53736 207.66404 246.76876 1.000 18.83189 1046 LYS A C 1
ATOM 7064 O O . LYS A 1 1046 ? 221.96423 208.59512 247.33116 1.000 19.61480 1046 LYS A O 1
ATOM 7070 N N . THR A 1 1047 ? 221.89369 206.80984 245.98026 1.000 18.70537 1047 THR A N 1
ATOM 7071 C CA . THR A 1 1047 ? 220.45567 206.91986 245.78715 1.000 16.44666 1047 THR A CA 1
ATOM 7072 C C . THR A 1 1047 ? 219.90222 205.58413 245.33592 1.000 16.39190 1047 THR A C 1
ATOM 7073 O O . THR A 1 1047 ? 220.62902 204.70684 244.88472 1.000 20.14191 1047 THR A O 1
ATOM 7077 N N . LEU A 1 1048 ? 218.59718 205.43592 245.50754 1.000 19.43381 1048 LEU A N 1
ATOM 7078 C CA . LEU A 1 1048 ? 217.91290 204.20010 245.17954 1.000 15.11461 1048 LEU A CA 1
ATOM 7079 C C . LEU A 1 1048 ? 216.44900 204.50814 244.92811 1.000 14.69595 1048 LEU A C 1
ATOM 7080 O O . LEU A 1 1048 ? 215.97388 205.58941 245.25178 1.000 16.55324 1048 LEU A O 1
ATOM 7085 N N . THR A 1 1049 ? 215.75057 203.57284 244.29742 1.000 16.73455 1049 THR A N 1
ATOM 7086 C CA . THR A 1 1049 ? 214.32145 203.71993 244.06340 1.000 14.59880 1049 THR A CA 1
ATOM 7087 C C . THR A 1 1049 ? 213.73749 202.36554 243.71262 1.000 14.04827 1049 THR A C 1
ATOM 7088 O O . THR A 1 1049 ? 214.36133 201.58523 243.00434 1.000 16.53307 1049 THR A O 1
ATOM 7092 N N . PHE A 1 1050 ? 212.57544 202.06181 244.26594 1.000 20.40124 1050 PHE A N 1
ATOM 7093 C CA . PHE A 1 1050 ? 211.84591 200.89567 243.80173 1.000 22.19807 1050 PHE A CA 1
ATOM 7094 C C . PHE A 1 1050 ? 211.12333 201.21648 242.49542 1.000 26.89499 1050 PHE A C 1
ATOM 7095 O O . PHE A 1 1050 ? 210.76352 202.36071 242.21519 1.000 30.12985 1050 PHE A O 1
ATOM 7103 N N . CYS A 1 1051 ? 210.85144 200.17789 241.71587 1.000 27.38132 1051 CYS A N 1
ATOM 7104 C CA . CYS A 1 1051 ? 210.25938 200.38224 240.40012 1.000 27.26567 1051 CYS A CA 1
ATOM 7105 C C . CYS A 1 1051 ? 208.80993 199.94433 240.27372 1.000 32.19734 1051 CYS A C 1
ATOM 7106 O O . CYS A 1 1051 ? 208.50734 199.10933 239.42454 1.000 36.75893 1051 CYS A O 1
ATOM 7109 N N . GLN A 1 1052 ? 207.92031 200.45616 241.11819 1.000 39.50874 1052 GLN A N 1
ATOM 7110 C CA . GLN A 1 1052 ? 206.47664 200.27652 240.94724 1.000 44.95557 1052 GLN A CA 1
ATOM 7111 C C . GLN A 1 1052 ? 206.13779 198.79940 240.73134 1.000 54.54247 1052 GLN A C 1
ATOM 7112 O O . GLN A 1 1052 ? 205.76926 198.33447 239.64948 1.000 41.28932 1052 GLN A O 1
ATOM 7118 N N . GLY A 1 1053 ? 206.31785 198.08928 241.84003 1.000 62.98068 1053 GLY A N 1
ATOM 7119 C CA . GLY A 1 1053 ? 206.28474 196.65349 241.98696 1.000 66.85395 1053 GLY A CA 1
ATOM 7120 C C . GLY A 1 1053 ? 207.54086 196.30370 242.75873 1.000 68.56030 1053 GLY A C 1
ATOM 7121 O O . GLY A 1 1053 ? 208.63020 196.79490 242.44728 1.000 63.15080 1053 GLY A O 1
ATOM 7122 N N . SER A 1 1054 ? 207.39770 195.46633 243.78162 1.000 61.69487 1054 SER A N 1
ATOM 7123 C CA . SER A 1 1054 ? 208.49378 195.15756 244.68803 1.000 57.89608 1054 SER A CA 1
ATOM 7124 C C . SER A 1 1054 ? 209.55551 194.23868 244.10296 1.000 67.51515 1054 SER A C 1
ATOM 7125 O O . SER A 1 1054 ? 210.47348 193.85530 244.83914 1.000 61.38146 1054 SER A O 1
ATOM 7128 N N . HIS A 1 1055 ? 209.45432 193.86999 242.82489 1.000 69.37298 1055 HIS A N 1
ATOM 7129 C CA . HIS A 1 1055 ? 210.46015 193.02078 242.19454 1.000 57.15224 1055 HIS A CA 1
ATOM 7130 C C . HIS A 1 1055 ? 211.73295 193.74266 241.78488 1.000 45.84557 1055 HIS A C 1
ATOM 7131 O O . HIS A 1 1055 ? 212.78756 193.10710 241.74600 1.000 51.39277 1055 HIS A O 1
ATOM 7138 N N . TYR A 1 1056 ? 211.69601 195.02885 241.47429 1.000 37.07762 1056 TYR A N 1
ATOM 7139 C CA . TYR A 1 1056 ? 212.90774 195.72749 241.06088 1.000 34.72988 1056 TYR A CA 1
ATOM 7140 C C . TYR A 1 1056 ? 213.21806 196.91839 241.93822 1.000 31.51948 1056 TYR A C 1
ATOM 7141 O O . TYR A 1 1056 ? 212.33247 197.68732 242.30435 1.000 38.50419 1056 TYR A O 1
ATOM 7150 N N . LEU A 1 1057 ? 214.49639 197.04892 242.25416 1.000 23.96443 1057 LEU A N 1
ATOM 7151 C CA . LEU A 1 1057 ? 215.02812 198.16048 243.01864 1.000 21.56420 1057 LEU A CA 1
ATOM 7152 C C . LEU A 1 1057 ? 216.27293 198.63697 242.30046 1.000 19.83892 1057 LEU A C 1
ATOM 7153 O O . LEU A 1 1057 ? 217.19523 197.85803 242.08826 1.000 24.36384 1057 LEU A O 1
ATOM 7158 N N . ALA A 1 1058 ? 216.31110 199.90125 241.94070 1.000 18.51421 1058 ALA A N 1
ATOM 7159 C CA . ALA A 1 1058 ? 217.47162 200.46993 241.28434 1.000 16.73306 1058 ALA A CA 1
ATOM 7160 C C . ALA A 1 1058 ? 218.30310 201.23068 242.29735 1.000 19.59071 1058 ALA A C 1
ATOM 7161 O O . ALA A 1 1058 ? 217.76424 201.93712 243.14325 1.000 23.98282 1058 ALA A O 1
ATOM 7163 N N . ILE A 1 1059 ? 219.61437 201.06734 242.22443 1.000 20.36636 1059 ILE A N 1
ATOM 7164 C CA . ILE A 1 1059 ? 220.56062 201.74345 243.10058 1.000 14.82058 1059 ILE A CA 1
ATOM 7165 C C . ILE A 1 1059 ? 221.64152 202.40762 242.26384 1.000 15.95612 1059 ILE A C 1
ATOM 7166 O O . ILE A 1 1059 ? 221.90710 202.02426 241.12443 1.000 17.54160 1059 ILE A O 1
ATOM 7171 N N . ALA A 1 1060 ? 222.22837 203.45084 242.82109 1.000 16.43213 1060 ALA A N 1
ATOM 7172 C CA . ALA A 1 1060 ? 223.31023 204.17348 242.18762 1.000 13.92256 1060 ALA A CA 1
ATOM 7173 C C . ALA A 1 1060 ? 224.44097 204.35954 243.18109 1.000 21.48399 1060 ALA A C 1
ATOM 7174 O O . ALA A 1 1060 ? 224.21152 204.47510 244.38066 1.000 24.50570 1060 ALA A O 1
ATOM 7176 N N . SER A 1 1061 ? 225.66679 204.35246 242.67636 1.000 24.76417 1061 SER A N 1
ATOM 7177 C CA . SER A 1 1061 ? 226.86317 204.54471 243.47492 1.000 21.29028 1061 SER A CA 1
ATOM 7178 C C . SER A 1 1061 ? 227.60183 205.80152 243.04316 1.000 23.33381 1061 SER A C 1
ATOM 7179 O O . SER A 1 1061 ? 227.41607 206.30004 241.93490 1.000 30.89921 1061 SER A O 1
ATOM 7182 N N . ASP A 1 1062 ? 228.42736 206.33751 243.94004 1.000 21.12075 1062 ASP A N 1
ATOM 7183 C CA . ASP A 1 1062 ? 229.23647 207.49174 243.58170 1.000 24.44443 1062 ASP A CA 1
ATOM 7184 C C . ASP A 1 1062 ? 230.41827 207.08519 242.71309 1.000 28.27171 1062 ASP A C 1
ATOM 7185 O O . ASP A 1 1062 ? 231.17881 207.94404 242.25831 1.000 28.36760 1062 ASP A O 1
ATOM 7190 N N . ASN A 1 1063 ? 230.60032 205.78531 242.50910 1.000 27.61111 1063 ASN A N 1
ATOM 7191 C CA . ASN A 1 1063 ? 231.60831 205.30624 241.58530 1.000 25.80392 1063 ASN A CA 1
ATOM 7192 C C . ASN A 1 1063 ? 231.11575 205.45461 240.15200 1.000 35.33763 1063 ASN A C 1
ATOM 7193 O O . ASN A 1 1063 ? 231.92696 205.61678 239.23380 1.000 47.68150 1063 ASN A O 1
ATOM 7198 N N . GLY A 1 1064 ? 229.80563 205.37042 239.93966 1.000 28.72994 1064 GLY A N 1
ATOM 7199 C CA . GLY A 1 1064 ? 229.22169 205.56782 238.63794 1.000 24.39344 1064 GLY A CA 1
ATOM 7200 C C . GLY A 1 1064 ? 228.27534 204.47721 238.20409 1.000 25.94462 1064 GLY A C 1
ATOM 7201 O O . GLY A 1 1064 ? 227.61629 204.59875 237.17477 1.000 32.47748 1064 GLY A O 1
ATOM 7202 N N . ALA A 1 1065 ? 228.16998 203.42195 238.99438 1.000 24.12184 1065 ALA A N 1
ATOM 7203 C CA . ALA A 1 1065 ? 227.30124 202.30724 238.66152 1.000 21.26371 1065 ALA A CA 1
ATOM 7204 C C . ALA A 1 1065 ? 225.83959 202.57805 238.99116 1.000 23.62664 1065 ALA A C 1
ATOM 7205 O O . ALA A 1 1065 ? 225.51636 203.16803 240.02080 1.000 27.14770 1065 ALA A O 1
ATOM 7207 N N . VAL A 1 1066 ? 224.96407 202.19484 238.06948 1.000 20.57193 1066 VAL A N 1
ATOM 7208 C CA . VAL A 1 1066 ? 223.52281 202.19070 238.25415 1.000 17.89325 1066 VAL A CA 1
ATOM 7209 C C . VAL A 1 1066 ? 223.10763 200.74282 238.07424 1.000 17.21149 1066 VAL A C 1
ATOM 7210 O O . VAL A 1 1066 ? 223.32127 200.16832 237.00881 1.000 17.86678 1066 VAL A O 1
ATOM 7214 N N . GLN A 1 1067 ? 222.51702 200.14893 239.09901 1.000 19.11216 1067 GLN A N 1
ATOM 7215 C CA . GLN A 1 1067 ? 222.14512 198.74440 239.03204 1.000 22.01899 1067 GLN A CA 1
ATOM 7216 C C . GLN A 1 1067 ? 220.69416 198.47762 239.37887 1.000 18.64097 1067 GLN A C 1
ATOM 7217 O O . GLN A 1 1067 ? 220.17908 198.98013 240.37669 1.000 18.37035 1067 GLN A O 1
ATOM 7223 N N . LEU A 1 1068 ? 220.05658 197.67934 238.53887 1.000 20.31181 1068 LEU A N 1
ATOM 7224 C CA . LEU A 1 1068 ? 218.73252 197.13343 238.78026 1.000 24.37385 1068 LEU A CA 1
ATOM 7225 C C . LEU A 1 1068 ? 218.84161 195.83857 239.56018 1.000 24.72766 1068 LEU A C 1
ATOM 7226 O O . LEU A 1 1068 ? 219.58747 194.94373 239.17188 1.000 30.80311 1068 LEU A O 1
ATOM 7231 N N . LEU A 1 1069 ? 218.13207 195.75162 240.67247 1.000 17.25784 1069 LEU A N 1
ATOM 7232 C CA . LEU A 1 1069 ? 218.21105 194.59686 241.53874 1.000 18.93909 1069 LEU A CA 1
ATOM 7233 C C . LEU A 1 1069 ? 216.85429 193.93325 241.64823 1.000 30.77100 1069 LEU A C 1
ATOM 7234 O O . LEU A 1 1069 ? 215.85514 194.59790 241.92613 1.000 38.77804 1069 LEU A O 1
ATOM 7239 N N . GLY A 1 1070 ? 216.82281 192.62863 241.44616 1.000 35.84016 1070 GLY A N 1
ATOM 7240 C CA . GLY A 1 1070 ? 215.59007 191.89341 241.52403 1.000 32.63996 1070 GLY A CA 1
ATOM 7241 C C . GLY A 1 1070 ? 215.38252 191.27451 242.88346 1.000 39.58506 1070 GLY A C 1
ATOM 7242 O O . GLY A 1 1070 ? 216.06930 190.31945 243.24416 1.000 49.46393 1070 GLY A O 1
ATOM 7243 N N . ILE A 1 1071 ? 214.44639 191.80090 243.64714 1.000 39.17511 1071 ILE A N 1
ATOM 7244 C CA . ILE A 1 1071 ? 214.13344 191.27213 244.96513 1.000 43.12982 1071 ILE A CA 1
ATOM 7245 C C . ILE A 1 1071 ? 213.14433 190.14419 244.76529 1.000 56.26293 1071 ILE A C 1
ATOM 7246 O O . ILE A 1 1071 ? 212.13638 190.30918 244.07210 1.000 63.88421 1071 ILE A O 1
ATOM 7251 N N . GLU A 1 1072 ? 213.42515 188.99327 245.35408 1.000 65.80469 1072 GLU A N 1
ATOM 7252 C CA . GLU A 1 1072 ? 212.54724 187.84647 245.21234 1.000 72.99019 1072 GLU A CA 1
ATOM 7253 C C . GLU A 1 1072 ? 211.58975 187.72909 246.38677 1.000 84.74570 1072 GLU A C 1
ATOM 7254 O O . GLU A 1 1072 ? 212.01342 187.73613 247.54811 1.000 76.77060 1072 GLU A O 1
ATOM 7260 N N . ALA A 1 1073 ? 210.29710 187.63253 246.06835 1.000 97.89453 1073 ALA A N 1
ATOM 7261 C CA . ALA A 1 1073 ? 209.28780 187.36678 247.08043 1.000 104.23456 1073 ALA A CA 1
ATOM 7262 C C . ALA A 1 1073 ? 209.57159 185.98801 247.64721 1.000 109.91301 1073 ALA A C 1
ATOM 7263 O O . ALA A 1 1073 ? 209.74754 185.02379 246.89678 1.000 105.50501 1073 ALA A O 1
ATOM 7265 N N . SER A 1 1074 ? 209.61601 185.88064 248.96684 1.000 116.31371 1074 SER A N 1
ATOM 7266 C CA . SER A 1 1074 ? 210.02075 184.62364 249.56943 1.000 121.20122 1074 SER A CA 1
ATOM 7267 C C . SER A 1 1074 ? 209.03496 184.11861 250.60943 1.000 129.65483 1074 SER A C 1
ATOM 7268 O O . SER A 1 1074 ? 208.65610 184.84746 251.53146 1.000 127.20449 1074 SER A O 1
ATOM 7271 N N . LYS A 1 1075 ? 208.61628 182.86969 250.43376 1.000 132.48373 1075 LYS A N 1
ATOM 7272 C CA . LYS A 1 1075 ? 207.93477 182.12647 251.48204 1.000 136.61231 1075 LYS A CA 1
ATOM 7273 C C . LYS A 1 1075 ? 208.98735 181.72292 252.50593 1.000 138.44237 1075 LYS A C 1
ATOM 7274 O O . LYS A 1 1075 ? 210.01167 181.13910 252.14082 1.000 136.79502 1075 LYS A O 1
ATOM 7280 N N . LEU A 1 1076 ? 208.76223 182.07223 253.77096 1.000 142.60553 1076 LEU A N 1
ATOM 7281 C CA . LEU A 1 1076 ? 209.71273 181.87473 254.86704 1.000 143.63449 1076 LEU A CA 1
ATOM 7282 C C . LEU A 1 1076 ? 210.48290 180.55082 254.87960 1.000 141.63090 1076 LEU A C 1
ATOM 7283 O O . LEU A 1 1076 ? 211.64836 180.55003 255.29750 1.000 136.94234 1076 LEU A O 1
ATOM 7288 N N . PRO A 1 1077 ? 209.89937 179.40628 254.48794 1.000 143.16743 1077 PRO A N 1
ATOM 7289 C CA . PRO A 1 1077 ? 210.73188 178.18978 254.36875 1.000 140.77298 1077 PRO A CA 1
ATOM 7290 C C . PRO A 1 1077 ? 211.96762 178.36282 253.49055 1.000 139.79797 1077 PRO A C 1
ATOM 7291 O O . PRO A 1 1077 ? 213.02095 177.78300 253.78367 1.000 135.90269 1077 PRO A O 1
ATOM 7295 N N . LYS A 1 1078 ? 211.86215 179.15107 252.42553 1.000 140.39709 1078 LYS A N 1
ATOM 7296 C CA . LYS A 1 1078 ? 212.96286 179.53098 251.55070 1.000 132.39293 1078 LYS A CA 1
ATOM 7297 C C . LYS A 1 1078 ? 213.43419 180.93680 251.90114 1.000 127.47251 1078 LYS A C 1
ATOM 7298 O O . LYS A 1 1078 ? 212.65854 181.76155 252.38577 1.000 126.67169 1078 LYS A O 1
ATOM 7304 N N . SER A 1 1079 ? 214.72832 181.17472 251.74422 1.000 122.14721 1079 SER A N 1
ATOM 7305 C CA . SER A 1 1079 ? 215.25286 182.50902 251.98961 1.000 111.36793 1079 SER A CA 1
ATOM 7306 C C . SER A 1 1079 ? 215.10704 183.40683 250.75577 1.000 104.56005 1079 SER A C 1
ATOM 7307 O O . SER A 1 1079 ? 215.09651 182.92150 249.62299 1.000 102.44795 1079 SER A O 1
ATOM 7310 N N . PRO A 1 1080 ? 214.99187 184.71932 250.95635 1.000 96.06358 1080 PRO A N 1
ATOM 7311 C CA . PRO A 1 1080 ? 214.96469 185.66355 249.83277 1.000 83.96105 1080 PRO A CA 1
ATOM 7312 C C . PRO A 1 1080 ? 216.35464 185.89478 249.25319 1.000 74.37571 1080 PRO A C 1
ATOM 7313 O O . PRO A 1 1080 ? 217.35735 185.40482 249.76874 1.000 79.31980 1080 PRO A O 1
ATOM 7317 N N . LYS A 1 1081 ? 216.40648 186.66753 248.16566 1.000 68.20031 1081 LYS A N 1
ATOM 7318 C CA . LYS A 1 1081 ? 217.69655 187.01818 247.57652 1.000 65.93525 1081 LYS A CA 1
ATOM 7319 C C . LYS A 1 1081 ? 217.57362 188.22682 246.66320 1.000 59.64936 1081 LYS A C 1
ATOM 7320 O O . LYS A 1 1081 ? 216.48101 188.63993 246.27937 1.000 60.60641 1081 LYS A O 1
ATOM 7326 N N . ILE A 1 1082 ? 218.73475 188.78412 246.32301 1.000 50.62414 1082 ILE A N 1
ATOM 7327 C CA . ILE A 1 1082 ? 218.87050 189.83932 245.33051 1.000 39.75868 1082 ILE A CA 1
ATOM 7328 C C . ILE A 1 1082 ? 219.60726 189.25844 244.14866 1.000 44.96848 1082 ILE A C 1
ATOM 7329 O O . ILE A 1 1082 ? 220.63220 188.59207 244.31578 1.000 54.65748 1082 ILE A O 1
ATOM 7334 N N . HIS A 1 1083 ? 219.08649 189.49714 242.95970 1.000 45.37043 1083 HIS A N 1
ATOM 7335 C CA . HIS A 1 1083 ? 219.79180 189.12494 241.75719 1.000 47.86871 1083 HIS A CA 1
ATOM 7336 C C . HIS A 1 1083 ? 219.98771 190.41126 240.97089 1.000 42.70816 1083 HIS A C 1
ATOM 7337 O O . HIS A 1 1083 ? 219.01330 191.14004 240.73862 1.000 39.86615 1083 HIS A O 1
ATOM 7344 N N . PRO A 1 1084 ? 221.21665 190.78371 240.63000 1.000 43.80349 1084 PRO A N 1
ATOM 7345 C CA . PRO A 1 1084 ? 221.41180 191.94884 239.76626 1.000 37.51559 1084 PRO A CA 1
ATOM 7346 C C . PRO A 1 1084 ? 220.96630 191.69877 238.34179 1.000 38.93993 1084 PRO A C 1
ATOM 7347 O O . PRO A 1 1084 ? 221.23313 190.64826 237.75925 1.000 45.79378 1084 PRO A O 1
ATOM 7351 N N . LEU A 1 1085 ? 220.29608 192.69698 237.78111 1.000 35.63261 1085 LEU A N 1
ATOM 7352 C CA . LEU A 1 1085 ? 219.81153 192.75320 236.42223 1.000 34.68262 1085 LEU A CA 1
ATOM 7353 C C . LEU A 1 1085 ? 220.66693 193.79527 235.72441 1.000 36.11572 1085 LEU A C 1
ATOM 7354 O O . LEU A 1 1085 ? 221.76746 194.10917 236.19083 1.000 38.67988 1085 LEU A O 1
ATOM 7359 N N . GLN A 1 1086 ? 220.18378 194.30606 234.59751 1.000 34.77314 1086 GLN A N 1
ATOM 7360 C CA . GLN A 1 1086 ? 220.93095 195.29985 233.84051 1.000 33.89179 1086 GLN A CA 1
ATOM 7361 C C . GLN A 1 1086 ? 221.61126 196.31950 234.74076 1.000 28.47841 1086 GLN A C 1
ATOM 7362 O O . GLN A 1 1086 ? 221.02113 196.84960 235.67704 1.000 26.35225 1086 GLN A O 1
ATOM 7368 N N . SER A 1 1087 ? 222.89124 196.51571 234.47610 1.000 34.79839 1087 SER A N 1
ATOM 7369 C CA . SER A 1 1087 ? 223.76988 197.44063 235.17074 1.000 29.51662 1087 SER A CA 1
ATOM 7370 C C . SER A 1 1087 ? 224.31670 198.43092 234.16916 1.000 23.61642 1087 SER A C 1
ATOM 7371 O O . SER A 1 1087 ? 224.55163 198.08330 233.01414 1.000 31.62093 1087 SER A O 1
ATOM 7374 N N . ARG A 1 1088 ? 224.50240 199.66195 234.60472 1.000 21.48774 1088 ARG A N 1
ATOM 7375 C CA . ARG A 1 1088 ? 225.04221 200.70884 233.75978 1.000 23.58084 1088 ARG A CA 1
ATOM 7376 C C . ARG A 1 1088 ? 226.17159 201.38830 234.52152 1.000 29.39520 1088 ARG A C 1
ATOM 7377 O O . ARG A 1 1088 ? 226.01123 201.70983 235.69655 1.000 33.01868 1088 ARG A O 1
ATOM 7385 N N . ILE A 1 1089 ? 227.31350 201.58984 233.87536 1.000 28.25135 1089 ILE A N 1
ATOM 7386 C CA . ILE A 1 1089 ? 228.43886 202.29462 234.47634 1.000 29.33619 1089 ILE A CA 1
ATOM 7387 C C . ILE A 1 1089 ? 228.61642 203.60514 233.73563 1.000 36.68927 1089 ILE A C 1
ATOM 7388 O O . ILE A 1 1089 ? 228.63882 203.63341 232.50064 1.000 45.29729 1089 ILE A O 1
ATOM 7393 N N . LEU A 1 1090 ? 228.71985 204.68779 234.49263 1.000 35.79860 1090 LEU A N 1
ATOM 7394 C CA . LEU A 1 1090 ? 228.88530 206.02316 233.95711 1.000 32.20919 1090 LEU A CA 1
ATOM 7395 C C . LEU A 1 1090 ? 230.33919 206.44979 234.02663 1.000 40.72760 1090 LEU A C 1
ATOM 7396 O O . LEU A 1 1090 ? 230.97409 206.30941 235.07112 1.000 44.49693 1090 LEU A O 1
ATOM 7401 N N . ASP A 1 1091 ? 230.86392 206.96261 232.91951 1.000 52.04070 1091 ASP A N 1
ATOM 7402 C CA . ASP A 1 1091 ? 232.23586 207.45378 232.90571 1.000 55.52934 1091 ASP A CA 1
ATOM 7403 C C . ASP A 1 1091 ? 232.33380 208.68080 233.79638 1.000 52.74172 1091 ASP A C 1
ATOM 7404 O O . ASP A 1 1091 ? 231.52158 209.59702 233.67908 1.000 55.99780 1091 ASP A O 1
ATOM 7409 N N . GLN A 1 1092 ? 233.30455 208.70154 234.70708 1.000 51.43175 1092 GLN A N 1
ATOM 7410 C CA . GLN A 1 1092 ? 233.38387 209.82615 235.63328 1.000 54.53584 1092 GLN A CA 1
ATOM 7411 C C . GLN A 1 1092 ? 233.65790 211.12942 234.90133 1.000 59.16519 1092 GLN A C 1
ATOM 7412 O O . GLN A 1 1092 ? 233.11611 212.17833 235.26401 1.000 59.84256 1092 GLN A O 1
ATOM 7418 N N . LYS A 1 1093 ? 234.49640 211.08803 233.87182 1.000 64.26023 1093 LYS A N 1
ATOM 7419 C CA . LYS A 1 1093 ? 234.74272 212.27809 233.06654 1.000 66.02377 1093 LYS A CA 1
ATOM 7420 C C . LYS A 1 1093 ? 233.50850 212.67670 232.26913 1.000 62.25655 1093 LYS A C 1
ATOM 7421 O O . LYS A 1 1093 ? 233.12317 213.84956 232.24291 1.000 62.61091 1093 LYS A O 1
ATOM 7427 N N . GLU A 1 1094 ? 232.86382 211.70791 231.62517 1.000 59.13235 1094 GLU A N 1
ATOM 7428 C CA . GLU A 1 1094 ? 231.81680 212.03599 230.67071 1.000 59.79063 1094 GLU A CA 1
ATOM 7429 C C . GLU A 1 1094 ? 230.46082 212.25171 231.31737 1.000 58.79677 1094 GLU A C 1
ATOM 7430 O O . GLU A 1 1094 ? 229.77294 213.22560 230.99356 1.000 59.27810 1094 GLU A O 1
ATOM 7436 N N . ASP A 1 1095 ? 230.05363 211.39081 232.24059 1.000 54.40146 1095 ASP A N 1
ATOM 7437 C CA . ASP A 1 1095 ? 228.71633 211.50874 232.78807 1.000 42.67190 1095 ASP A CA 1
ATOM 7438 C C . ASP A 1 1095 ? 228.66014 211.69574 234.28846 1.000 34.89720 1095 ASP A C 1
ATOM 7439 O O . ASP A 1 1095 ? 227.66553 212.21858 234.77629 1.000 35.38717 1095 ASP A O 1
ATOM 7444 N N . GLY A 1 1096 ? 229.68748 211.34531 235.02123 1.000 37.32258 1096 GLY A N 1
ATOM 7445 C CA . GLY A 1 1096 ? 229.65882 211.51804 236.45454 1.000 30.86578 1096 GLY A CA 1
ATOM 7446 C C . GLY A 1 1096 ? 228.84274 210.43406 237.11537 1.000 29.59301 1096 GLY A C 1
ATOM 7447 O O . GLY A 1 1096 ? 228.39416 209.48727 236.48434 1.000 38.36439 1096 GLY A O 1
ATOM 7448 N N . CYS A 1 1097 ? 228.66835 210.57124 238.41563 1.000 23.32520 1097 CYS A N 1
ATOM 7449 C CA . CYS A 1 1097 ? 227.86482 209.62001 239.15677 1.000 20.45943 1097 CYS A CA 1
ATOM 7450 C C . CYS A 1 1097 ? 226.43565 210.12979 239.24379 1.000 16.68190 1097 CYS A C 1
ATOM 7451 O O . CYS A 1 1097 ? 226.14805 211.27878 238.94385 1.000 19.70286 1097 CYS A O 1
ATOM 7454 N N . VAL A 1 1098 ? 225.53735 209.27042 239.68196 1.000 16.26894 1098 VAL A N 1
ATOM 7455 C CA . VAL A 1 1098 ? 224.13122 209.63148 239.75283 1.000 13.22481 1098 VAL A CA 1
ATOM 7456 C C . VAL A 1 1098 ? 223.89661 210.39379 241.04324 1.000 12.88643 1098 VAL A C 1
ATOM 7457 O O . VAL A 1 1098 ? 224.31206 209.96214 242.12034 1.000 16.68907 1098 VAL A O 1
ATOM 7461 N N . VAL A 1 1099 ? 223.18313 211.50329 240.94317 1.000 13.37545 1099 VAL A N 1
ATOM 7462 C CA . VAL A 1 1099 ? 222.87365 212.32368 242.09814 1.000 14.06606 1099 VAL A CA 1
ATOM 7463 C C . VAL A 1 1099 ? 221.42222 212.22405 242.53700 1.000 15.11413 1099 VAL A C 1
ATOM 7464 O O . VAL A 1 1099 ? 221.11746 212.61090 243.67188 1.000 16.10759 1099 VAL A O 1
ATOM 7468 N N . ASP A 1 1100 ? 220.52660 211.71692 241.69834 1.000 13.70089 1100 ASP A N 1
ATOM 7469 C CA . ASP A 1 1100 ? 219.12678 211.53520 242.05635 1.000 11.05686 1100 ASP A CA 1
ATOM 7470 C C . ASP A 1 1100 ? 218.51699 210.61626 241.01910 1.000 9.43665 1100 ASP A C 1
ATOM 7471 O O . ASP A 1 1100 ? 218.91737 210.64720 239.86392 1.000 12.87570 1100 ASP A O 1
ATOM 7476 N N . MET A 1 1101 ? 217.54328 209.81410 241.42167 1.000 8.11941 1101 MET A N 1
ATOM 7477 C CA . MET A 1 1101 ? 216.95225 208.85727 240.49907 1.000 8.91874 1101 MET A CA 1
ATOM 7478 C C . MET A 1 1101 ? 215.51517 208.57263 240.90346 1.000 10.22209 1101 MET A C 1
ATOM 7479 O O . MET A 1 1101 ? 215.22087 208.34662 242.07593 1.000 13.07155 1101 MET A O 1
ATOM 7484 N N . HIS A 1 1102 ? 214.62487 208.63733 239.92730 1.000 8.08195 1102 HIS A N 1
ATOM 7485 C CA . HIS A 1 1102 ? 213.20382 208.43552 240.11486 1.000 8.64551 1102 HIS A CA 1
ATOM 7486 C C . HIS A 1 1102 ? 212.70880 207.46736 239.07327 1.000 9.97450 1102 HIS A C 1
ATOM 7487 O O . HIS A 1 1102 ? 213.10807 207.53432 237.92020 1.000 14.35148 1102 HIS A O 1
ATOM 7494 N N . HIS A 1 1103 ? 211.82648 206.58248 239.47203 1.000 11.76645 1103 HIS A N 1
ATOM 7495 C CA . HIS A 1 1103 ? 211.20034 205.67308 238.54402 1.000 12.17010 1103 HIS A CA 1
ATOM 7496 C C . HIS A 1 1103 ? 209.75332 206.05951 238.34566 1.000 13.41234 1103 HIS A C 1
ATOM 7497 O O . HIS A 1 1103 ? 209.07142 206.46335 239.28555 1.000 22.07935 1103 HIS A O 1
ATOM 7504 N N . PHE A 1 1104 ? 209.29115 205.92728 237.12047 1.000 14.79804 1104 PHE A N 1
ATOM 7505 C CA . PHE A 1 1104 ? 207.88413 206.09124 236.84481 1.000 18.77877 1104 PHE A CA 1
ATOM 7506 C C . PHE A 1 1104 ? 207.50405 205.19977 235.68236 1.000 17.28401 1104 PHE A C 1
ATOM 7507 O O . PHE A 1 1104 ? 208.34039 204.78927 234.88236 1.000 16.39328 1104 PHE A O 1
ATOM 7515 N N . ASN A 1 1105 ? 206.24137 204.84894 235.65260 1.000 22.48651 1105 ASN A N 1
ATOM 7516 C CA . ASN A 1 1105 ? 205.67571 203.99862 234.62355 1.000 23.68406 1105 ASN A CA 1
ATOM 7517 C C . ASN A 1 1105 ? 204.91819 204.86881 233.64485 1.000 26.05865 1105 ASN A C 1
ATOM 7518 O O . ASN A 1 1105 ? 203.87382 205.42546 233.97837 1.000 30.88171 1105 ASN A O 1
ATOM 7523 N N . SER A 1 1106 ? 205.42404 204.95337 232.42523 1.000 32.48603 1106 SER A N 1
ATOM 7524 C CA . SER A 1 1106 ? 204.81905 205.76471 231.38250 1.000 34.55747 1106 SER A CA 1
ATOM 7525 C C . SER A 1 1106 ? 203.81005 204.97200 230.57475 1.000 42.31645 1106 SER A C 1
ATOM 7526 O O . SER A 1 1106 ? 203.57538 205.26817 229.39847 1.000 46.33089 1106 SER A O 1
ATOM 7529 N N . GLY A 1 1107 ? 203.22984 203.94780 231.19341 1.000 44.31839 1107 GLY A N 1
ATOM 7530 C CA . GLY A 1 1107 ? 202.31405 203.02046 230.57542 1.000 45.02238 1107 GLY A CA 1
ATOM 7531 C C . GLY A 1 1107 ? 203.11469 202.06201 229.73908 1.000 48.35143 1107 GLY A C 1
ATOM 7532 O O . GLY A 1 1107 ? 203.32629 200.90549 230.11075 1.000 45.42477 1107 GLY A O 1
ATOM 7533 N N . ALA A 1 1108 ? 203.57018 202.55636 228.59487 1.000 52.16126 1108 ALA A N 1
ATOM 7534 C CA . ALA A 1 1108 ? 204.38176 201.74412 227.70438 1.000 53.29107 1108 ALA A CA 1
ATOM 7535 C C . ALA A 1 1108 ? 205.70978 201.41459 228.36388 1.000 50.65821 1108 ALA A C 1
ATOM 7536 O O . ALA A 1 1108 ? 206.08840 200.24387 228.47939 1.000 40.90399 1108 ALA A O 1
ATOM 7538 N N . GLN A 1 1109 ? 206.41317 202.43895 228.83556 1.000 50.18595 1109 GLN A N 1
ATOM 7539 C CA . GLN A 1 1109 ? 207.74132 202.25713 229.38449 1.000 41.03169 1109 GLN A CA 1
ATOM 7540 C C . GLN A 1 1109 ? 207.76030 202.15637 230.89951 1.000 34.73378 1109 GLN A C 1
ATOM 7541 O O . GLN A 1 1109 ? 206.76847 202.32578 231.60403 1.000 34.49889 1109 GLN A O 1
ATOM 7547 N N . SER A 1 1110 ? 208.93457 201.77726 231.36906 1.000 32.89989 1110 SER A N 1
ATOM 7548 C CA . SER A 1 1110 ? 209.33353 201.76417 232.75769 1.000 25.28136 1110 SER A CA 1
ATOM 7549 C C . SER A 1 1110 ? 210.56599 202.66830 232.79924 1.000 26.97192 1110 SER A C 1
ATOM 7550 O O . SER A 1 1110 ? 211.69584 202.20604 232.65532 1.000 28.53465 1110 SER A O 1
ATOM 7553 N N . VAL A 1 1111 ? 210.35235 203.96620 232.95848 1.000 21.73048 1111 VAL A N 1
ATOM 7554 C CA . VAL A 1 1111 ? 211.44369 204.92577 232.93144 1.000 15.01436 1111 VAL A CA 1
ATOM 7555 C C . VAL A 1 1111 ? 212.06126 205.05469 234.30494 1.000 13.30922 1111 VAL A C 1
ATOM 7556 O O . VAL A 1 1111 ? 211.41664 205.50731 235.24606 1.000 17.39903 1111 VAL A O 1
ATOM 7560 N N . LEU A 1 1112 ? 213.32875 204.70183 234.39864 1.000 16.66155 1112 LEU A N 1
ATOM 7561 C CA . LEU A 1 1112 ? 214.17273 205.02056 235.54027 1.000 15.09360 1112 LEU A CA 1
ATOM 7562 C C . LEU A 1 1112 ? 214.94179 206.27628 235.17787 1.000 9.86134 1112 LEU A C 1
ATOM 7563 O O . LEU A 1 1112 ? 216.02190 206.22705 234.61672 1.000 11.72462 1112 LEU A O 1
ATOM 7568 N N . ALA A 1 1113 ? 214.37934 207.40768 235.52710 1.000 10.28981 1113 ALA A N 1
ATOM 7569 C CA . ALA A 1 1113 ? 215.01790 208.67820 235.27886 1.000 8.85848 1113 ALA A CA 1
ATOM 7570 C C . ALA A 1 1113 ? 216.06817 208.91633 236.34288 1.000 8.28725 1113 ALA A C 1
ATOM 7571 O O . ALA A 1 1113 ? 215.88484 208.55344 237.49931 1.000 13.04694 1113 ALA A O 1
ATOM 7573 N N . TYR A 1 1114 ? 217.20190 209.46343 235.94256 1.000 8.45987 1114 TYR A N 1
ATOM 7574 C CA . TYR A 1 1114 ? 218.24800 209.72382 236.91129 1.000 7.90848 1114 TYR A CA 1
ATOM 7575 C C . TYR A 1 1114 ? 219.06816 210.90760 236.44481 1.000 8.87954 1114 TYR A C 1
ATOM 7576 O O . TYR A 1 1114 ? 219.15244 211.18701 235.25837 1.000 12.02611 1114 TYR A O 1
ATOM 7585 N N . ALA A 1 1115 ? 219.64807 211.61210 237.39375 1.000 9.91020 1115 ALA A N 1
ATOM 7586 C CA . ALA A 1 1115 ? 220.46930 212.77268 237.12747 1.000 8.88096 1115 ALA A CA 1
ATOM 7587 C C . ALA A 1 1115 ? 221.90813 212.47680 237.50768 1.000 11.99679 1115 ALA A C 1
ATOM 7588 O O . ALA A 1 1115 ? 222.16955 211.72842 238.44731 1.000 13.57802 1115 ALA A O 1
ATOM 7590 N N . THR A 1 1116 ? 222.83278 213.00184 236.72021 1.000 13.28855 1116 THR A N 1
ATOM 7591 C CA . THR A 1 1116 ? 224.24317 212.74839 236.90970 1.000 12.30860 1116 THR A CA 1
ATOM 7592 C C . THR A 1 1116 ? 224.95392 214.05207 237.22866 1.000 15.76486 1116 THR A C 1
ATOM 7593 O O . THR A 1 1116 ? 224.45040 215.13965 236.94605 1.000 16.43953 1116 THR A O 1
ATOM 7597 N N . VAL A 1 1117 ? 226.12873 213.91973 237.84836 1.000 15.65120 1117 VAL A N 1
ATOM 7598 C CA . VAL A 1 1117 ? 226.92581 215.07264 238.24364 1.000 13.19324 1117 VAL A CA 1
ATOM 7599 C C . VAL A 1 1117 ? 227.24029 215.95640 237.05246 1.000 19.20805 1117 VAL A C 1
ATOM 7600 O O . VAL A 1 1117 ? 227.34086 217.17937 237.19021 1.000 27.73025 1117 VAL A O 1
ATOM 7604 N N . ASN A 1 1118 ? 227.40882 215.37862 235.87359 1.000 19.80822 1118 ASN A N 1
ATOM 7605 C CA . ASN A 1 1118 ? 227.65638 216.20763 234.69957 1.000 20.50498 1118 ASN A CA 1
ATOM 7606 C C . ASN A 1 1118 ? 226.36871 216.58255 233.98405 1.000 20.11160 1118 ASN A C 1
ATOM 7607 O O . ASN A 1 1118 ? 226.24999 216.45929 232.77373 1.000 31.39286 1118 ASN A O 1
ATOM 7612 N N . GLY A 1 1119 ? 225.39573 217.03527 234.75464 1.000 17.49865 1119 GLY A N 1
ATOM 7613 C CA . GLY A 1 1119 ? 224.17387 217.62972 234.26141 1.000 12.71388 1119 GLY A CA 1
ATOM 7614 C C . GLY A 1 1119 ? 223.22864 216.89140 233.34927 1.000 13.46194 1119 GLY A C 1
ATOM 7615 O O . GLY A 1 1119 ? 222.34382 217.51383 232.78869 1.000 19.61063 1119 GLY A O 1
ATOM 7616 N N . SER A 1 1120 ? 223.34443 215.59462 233.17891 1.000 13.18551 1120 SER A N 1
ATOM 7617 C CA . SER A 1 1120 ? 222.46403 214.89783 232.25920 1.000 12.46760 1120 SER A CA 1
ATOM 7618 C C . SER A 1 1120 ? 221.39020 214.20850 233.06847 1.000 11.88917 1120 SER A C 1
ATOM 7619 O O . SER A 1 1120 ? 221.69094 213.48714 234.01502 1.000 15.39941 1120 SER A O 1
ATOM 7622 N N . LEU A 1 1121 ? 220.14959 214.46420 232.73152 1.000 11.73392 1121 LEU A N 1
ATOM 7623 C CA . LEU A 1 1121 ? 219.05345 213.81984 233.42104 1.000 12.04080 1121 LEU A CA 1
ATOM 7624 C C . LEU A 1 1121 ? 218.53755 212.81529 232.40336 1.000 11.08995 1121 LEU A C 1
ATOM 7625 O O . LEU A 1 1121 ? 217.81072 213.16643 231.48048 1.000 14.65772 1121 LEU A O 1
ATOM 7630 N N . VAL A 1 1122 ? 218.93157 211.56402 232.57717 1.000 11.49298 1122 VAL A N 1
ATOM 7631 C CA . VAL A 1 1122 ? 218.70590 210.50922 231.60066 1.000 12.82871 1122 VAL A CA 1
ATOM 7632 C C . VAL A 1 1122 ? 217.48604 209.68482 231.97385 1.000 12.03216 1122 VAL A C 1
ATOM 7633 O O . VAL A 1 1122 ? 217.33472 209.26815 233.11926 1.000 11.87338 1122 VAL A O 1
ATOM 7637 N N . GLY A 1 1123 ? 216.61355 209.46538 231.00352 1.000 13.25880 1123 GLY A N 1
ATOM 7638 C CA . GLY A 1 1123 ? 215.50854 208.55648 231.15125 1.000 12.14108 1123 GLY A CA 1
ATOM 7639 C C . GLY A 1 1123 ? 215.82925 207.20774 230.56642 1.000 20.02788 1123 GLY A C 1
ATOM 7640 O O . GLY A 1 1123 ? 215.89148 207.04965 229.35448 1.000 27.51148 1123 GLY A O 1
ATOM 7641 N N . TRP A 1 1124 ? 216.02825 206.23053 231.43237 1.000 19.20894 1124 TRP A N 1
ATOM 7642 C CA . TRP A 1 1124 ? 216.43082 204.88635 231.06102 1.000 17.78764 1124 TRP A CA 1
ATOM 7643 C C . TRP A 1 1124 ? 215.20364 203.99115 231.06569 1.000 20.06968 1124 TRP A C 1
ATOM 7644 O O . TRP A 1 1124 ? 214.53083 203.87632 232.08588 1.000 26.51197 1124 TRP A O 1
ATOM 7655 N N . ASP A 1 1125 ? 214.90870 203.36318 229.93427 1.000 21.88882 1125 ASP A N 1
ATOM 7656 C CA . ASP A 1 1125 ? 213.80694 202.42264 229.88631 1.000 24.67090 1125 ASP A CA 1
ATOM 7657 C C . ASP A 1 1125 ? 214.33199 201.08540 230.36958 1.000 32.73680 1125 ASP A C 1
ATOM 7658 O O . ASP A 1 1125 ? 215.32330 200.57261 229.85041 1.000 33.14899 1125 ASP A O 1
ATOM 7663 N N . LEU A 1 1126 ? 213.64731 200.50766 231.34698 1.000 36.77216 1126 LEU A N 1
ATOM 7664 C CA . LEU A 1 1126 ? 214.09945 199.25374 231.92420 1.000 36.77147 1126 LEU A CA 1
ATOM 7665 C C . LEU A 1 1126 ? 213.67471 198.07130 231.07517 1.000 43.60236 1126 LEU A C 1
ATOM 7666 O O . LEU A 1 1126 ? 214.43777 197.11424 230.91246 1.000 45.75810 1126 LEU A O 1
ATOM 7671 N N . ARG A 1 1127 ? 212.46993 198.11572 230.52404 1.000 41.60664 1127 ARG A N 1
ATOM 7672 C CA . ARG A 1 1127 ? 212.04584 197.01577 229.67792 1.000 43.54565 1127 ARG A CA 1
ATOM 7673 C C . ARG A 1 1127 ? 212.73136 197.02126 228.32255 1.000 43.99028 1127 ARG A C 1
ATOM 7674 O O . ARG A 1 1127 ? 212.38086 196.20698 227.46874 1.000 52.31152 1127 ARG A O 1
ATOM 7682 N N . SER A 1 1128 ? 213.66416 197.93862 228.09724 1.000 41.43417 1128 SER A N 1
ATOM 7683 C CA . SER A 1 1128 ? 214.56411 197.90397 226.95318 1.000 48.67750 1128 SER A CA 1
ATOM 7684 C C . SER A 1 1128 ? 215.92640 198.17211 227.57018 1.000 51.77688 1128 SER A C 1
ATOM 7685 O O . SER A 1 1128 ? 216.07239 198.07445 228.79061 1.000 54.07681 1128 SER A O 1
ATOM 7688 N N . SER A 1 1129 ? 216.93490 198.49466 226.77916 1.000 51.71690 1129 SER A N 1
ATOM 7689 C CA . SER A 1 1129 ? 218.19400 198.94625 227.35699 1.000 57.73338 1129 SER A CA 1
ATOM 7690 C C . SER A 1 1129 ? 218.55690 200.34822 226.90060 1.000 52.97137 1129 SER A C 1
ATOM 7691 O O . SER A 1 1129 ? 219.64438 200.83245 227.22286 1.000 55.21522 1129 SER A O 1
ATOM 7694 N N . SER A 1 1130 ? 217.66913 201.01618 226.17930 1.000 51.19619 1130 SER A N 1
ATOM 7695 C CA . SER A 1 1130 ? 217.95637 202.31530 225.60004 1.000 53.01080 1130 SER A CA 1
ATOM 7696 C C . SER A 1 1130 ? 217.44409 203.41808 226.51064 1.000 40.65308 1130 SER A C 1
ATOM 7697 O O . SER A 1 1130 ? 216.80209 203.17548 227.52784 1.000 39.43666 1130 SER A O 1
ATOM 7700 N N . ASN A 1 1131 ? 217.75897 204.64402 226.14006 1.000 31.22662 1131 ASN A N 1
ATOM 7701 C CA . ASN A 1 1131 ? 217.18971 205.79135 226.80539 1.000 26.77973 1131 ASN A CA 1
ATOM 7702 C C . ASN A 1 1131 ? 215.90166 206.22223 226.13718 1.000 29.01089 1131 ASN A C 1
ATOM 7703 O O . ASN A 1 1131 ? 215.80654 206.27390 224.90916 1.000 37.42584 1131 ASN A O 1
ATOM 7708 N N . ALA A 1 1132 ? 214.91247 206.53762 226.96018 1.000 22.77078 1132 ALA A N 1
ATOM 7709 C CA . ALA A 1 1132 ? 213.71332 207.15816 226.44884 1.000 21.62558 1132 ALA A CA 1
ATOM 7710 C C . ALA A 1 1132 ? 213.97100 208.62642 226.14648 1.000 25.68660 1132 ALA A C 1
ATOM 7711 O O . ALA A 1 1132 ? 213.34908 209.18689 225.24065 1.000 34.67007 1132 ALA A O 1
ATOM 7713 N N . TRP A 1 1133 ? 214.90663 209.24430 226.85928 1.000 21.81164 1133 TRP A N 1
ATOM 7714 C CA . TRP A 1 1133 ? 215.21270 210.66132 226.72601 1.000 20.03075 1133 TRP A CA 1
ATOM 7715 C C . TRP A 1 1133 ? 216.46568 210.99292 227.52865 1.000 19.50854 1133 TRP A C 1
ATOM 7716 O O . TRP A 1 1133 ? 216.93224 210.20149 228.34729 1.000 20.18733 1133 TRP A O 1
ATOM 7727 N N . THR A 1 1134 ? 217.01542 212.17522 227.26344 1.000 17.56326 1134 THR A N 1
ATOM 7728 C CA . THR A 1 1134 ? 218.12048 212.73221 228.03015 1.000 16.15803 1134 THR A CA 1
ATOM 7729 C C . THR A 1 1134 ? 217.93322 214.23929 228.05229 1.000 18.39226 1134 THR A C 1
ATOM 7730 O O . THR A 1 1134 ? 217.60022 214.82983 227.02920 1.000 26.25362 1134 THR A O 1
ATOM 7734 N N . LEU A 1 1135 ? 218.12678 214.85779 229.20940 1.000 16.40940 1135 LEU A N 1
ATOM 7735 C CA . LEU A 1 1135 ? 217.90898 216.28681 229.39313 1.000 12.55203 1135 LEU A CA 1
ATOM 7736 C C . LEU A 1 1135 ? 219.22175 216.88383 229.86733 1.000 15.46842 1135 LEU A C 1
ATOM 7737 O O . LEU A 1 1135 ? 219.61847 216.65611 231.00977 1.000 20.95521 1135 LEU A O 1
ATOM 7742 N N . LYS A 1 1136 ? 219.89576 217.66512 229.03662 1.000 16.30850 1136 LYS A N 1
ATOM 7743 C CA . LYS A 1 1136 ? 221.18158 218.21113 229.46400 1.000 13.72508 1136 LYS A CA 1
ATOM 7744 C C . LYS A 1 1136 ? 220.91430 219.47638 230.25756 1.000 15.00398 1136 LYS A C 1
ATOM 7745 O O . LYS A 1 1136 ? 220.61866 220.52736 229.69940 1.000 19.64325 1136 LYS A O 1
ATOM 7751 N N . HIS A 1 1137 ? 221.00816 219.35396 231.57238 1.000 16.37942 1137 HIS A N 1
ATOM 7752 C CA . HIS A 1 1137 ? 220.85858 220.46040 232.50456 1.000 14.56273 1137 HIS A CA 1
ATOM 7753 C C . HIS A 1 1137 ? 222.01443 221.44020 232.40203 1.000 15.15848 1137 HIS A C 1
ATOM 7754 O O . HIS A 1 1137 ? 223.16572 221.05042 232.24972 1.000 16.26775 1137 HIS A O 1
ATOM 7761 N N . ASP A 1 1138 ? 221.69805 222.72267 232.50906 1.000 15.20319 1138 ASP A N 1
ATOM 7762 C CA . ASP A 1 1138 ? 222.67219 223.80026 232.38641 1.000 17.65317 1138 ASP A CA 1
ATOM 7763 C C . ASP A 1 1138 ? 223.50047 223.90338 233.65319 1.000 17.70259 1138 ASP A C 1
ATOM 7764 O O . ASP A 1 1138 ? 223.05660 224.47809 234.63772 1.000 20.82768 1138 ASP A O 1
ATOM 7769 N N . LEU A 1 1139 ? 224.70951 223.33950 233.64256 1.000 16.32954 1139 LEU A N 1
ATOM 7770 C CA . LEU A 1 1139 ? 225.52996 223.36047 234.84628 1.000 14.63431 1139 LEU A CA 1
ATOM 7771 C C . LEU A 1 1139 ? 225.92699 224.75677 235.27084 1.000 13.93021 1139 LEU A C 1
ATOM 7772 O O . LEU A 1 1139 ? 226.39065 224.92660 236.39317 1.000 15.59940 1139 LEU A O 1
ATOM 7777 N N . LYS A 1 1140 ? 225.74648 225.75589 234.41695 1.000 14.84489 1140 LYS A N 1
ATOM 7778 C CA . LYS A 1 1140 ? 225.88930 227.12454 234.87239 1.000 17.13821 1140 LYS A CA 1
ATOM 7779 C C . LYS A 1 1140 ? 224.89447 227.40533 235.97912 1.000 22.81598 1140 LYS A C 1
ATOM 7780 O O . LYS A 1 1140 ? 225.15978 228.22231 236.86479 1.000 26.29441 1140 LYS A O 1
ATOM 7786 N N . SER A 1 1141 ? 223.75214 226.71300 235.95559 1.000 20.91255 1141 SER A N 1
ATOM 7787 C CA . SER A 1 1141 ? 222.74481 226.89076 236.98729 1.000 13.43049 1141 SER A CA 1
ATOM 7788 C C . SER A 1 1141 ? 223.25824 226.36810 238.30557 1.000 14.97850 1141 SER A C 1
ATOM 7789 O O . SER A 1 1141 ? 223.21784 227.06857 239.31429 1.000 21.54075 1141 SER A O 1
ATOM 7792 N N . GLY A 1 1142 ? 223.80488 225.17023 238.29860 1.000 13.22576 1142 GLY A N 1
ATOM 7793 C CA . GLY A 1 1142 ? 224.31950 224.55958 239.49906 1.000 8.36864 1142 GLY A CA 1
ATOM 7794 C C . GLY A 1 1142 ? 224.32421 223.06373 239.37039 1.000 6.78770 1142 GLY A C 1
ATOM 7795 O O . GLY A 1 1142 ? 223.83628 222.49603 238.40441 1.000 10.11569 1142 GLY A O 1
ATOM 7796 N N . LEU A 1 1143 ? 224.98897 222.44286 240.32843 1.000 5.13225 1143 LEU A N 1
ATOM 7797 C CA . LEU A 1 1143 ? 224.99854 220.99706 240.45397 1.000 5.32596 1143 LEU A CA 1
ATOM 7798 C C . LEU A 1 1143 ? 223.61397 220.48156 240.78895 1.000 5.99736 1143 LEU A C 1
ATOM 7799 O O . LEU A 1 1143 ? 222.99476 220.96141 241.72825 1.000 7.85740 1143 LEU A O 1
ATOM 7804 N N . ILE A 1 1144 ? 223.13525 219.47704 240.05822 1.000 6.29046 1144 ILE A N 1
ATOM 7805 C CA . ILE A 1 1144 ? 221.85927 218.88343 240.43306 1.000 6.38819 1144 ILE A CA 1
ATOM 7806 C C . ILE A 1 1144 ? 221.99801 218.24671 241.80250 1.000 6.45573 1144 ILE A C 1
ATOM 7807 O O . ILE A 1 1144 ? 222.82231 217.35497 242.01632 1.000 10.09376 1144 ILE A O 1
ATOM 7812 N N . THR A 1 1145 ? 221.18865 218.70092 242.73477 1.000 5.26687 1145 THR A N 1
ATOM 7813 C CA . THR A 1 1145 ? 221.12834 218.11091 244.04897 1.000 5.09923 1145 THR A CA 1
ATOM 7814 C C . THR A 1 1145 ? 219.90666 217.23533 244.19784 1.000 7.45913 1145 THR A C 1
ATOM 7815 O O . THR A 1 1145 ? 219.97760 216.19420 244.84565 1.000 14.40350 1145 THR A O 1
ATOM 7819 N N . SER A 1 1146 ? 218.79404 217.62975 243.59140 1.000 7.84281 1146 SER A N 1
ATOM 7820 C CA . SER A 1 1146 ? 217.56880 216.85564 243.65505 1.000 9.78838 1146 SER A CA 1
ATOM 7821 C C . SER A 1 1146 ? 216.69952 217.26628 242.48745 1.000 7.57993 1146 SER A C 1
ATOM 7822 O O . SER A 1 1146 ? 216.87455 218.33411 241.92297 1.000 9.30654 1146 SER A O 1
ATOM 7825 N N . PHE A 1 1147 ? 215.78676 216.39093 242.10623 1.000 10.05140 1147 PHE A N 1
ATOM 7826 C CA . PHE A 1 1147 ? 214.85322 216.69845 241.03907 1.000 8.20760 1147 PHE A CA 1
ATOM 7827 C C . PHE A 1 1147 ? 213.54584 216.00963 241.38819 1.000 8.31957 1147 PHE A C 1
ATOM 7828 O O . PHE A 1 1147 ? 213.52663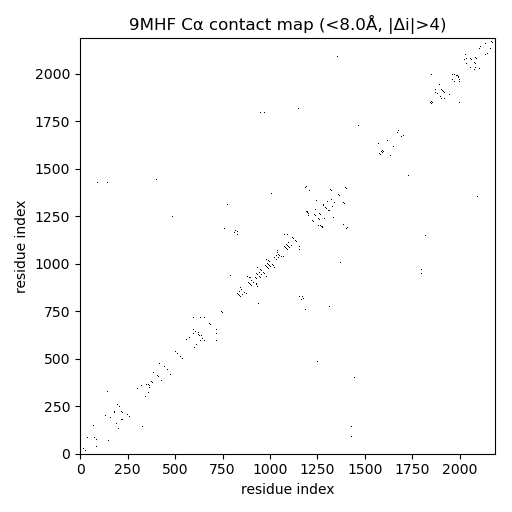 215.03961 242.13392 1.000 12.59938 1147 PHE A O 1
ATOM 7836 N N . ALA A 1 1148 ? 212.45534 216.54938 240.87764 1.000 9.27915 1148 ALA A N 1
ATOM 7837 C CA . ALA A 1 1148 ? 211.12596 216.01908 241.10861 1.000 9.09229 1148 ALA A CA 1
ATOM 7838 C C . ALA A 1 1148 ? 210.42067 215.85944 239.78207 1.000 8.03334 1148 ALA A C 1
ATOM 7839 O O . ALA A 1 1148 ? 210.64627 216.62448 238.85165 1.000 9.54531 1148 ALA A O 1
ATOM 7841 N N . VAL A 1 1149 ? 209.56773 214.85440 239.70315 1.000 7.77389 1149 VAL A N 1
ATOM 7842 C CA . VAL A 1 1149 ? 208.83873 214.54137 238.48628 1.000 9.51161 1149 VAL A CA 1
ATOM 7843 C C . VAL A 1 1149 ? 207.35578 214.67441 238.77281 1.000 10.56304 1149 VAL A C 1
ATOM 7844 O O . VAL A 1 1149 ? 206.88753 214.33133 239.85956 1.000 14.64529 1149 VAL A O 1
ATOM 7848 N N . ASP A 1 1150 ? 206.62655 215.17290 237.78858 1.000 10.51401 1150 ASP A N 1
ATOM 7849 C CA . ASP A 1 1150 ? 205.19657 215.38093 237.89599 1.000 11.56457 1150 ASP A CA 1
ATOM 7850 C C . ASP A 1 1150 ? 204.46038 214.05956 237.98005 1.000 18.18680 1150 ASP A C 1
ATOM 7851 O O . ASP A 1 1150 ? 204.77328 213.11058 237.26464 1.000 24.38343 1150 ASP A O 1
ATOM 7856 N N . ILE A 1 1151 ? 203.47850 213.99356 238.87487 1.000 23.30684 1151 ILE A N 1
ATOM 7857 C CA . ILE A 1 1151 ? 202.68640 212.77931 239.01152 1.000 23.53525 1151 ILE A CA 1
ATOM 7858 C C . ILE A 1 1151 ? 201.95326 212.45931 237.71735 1.000 23.48018 1151 ILE A C 1
ATOM 7859 O O . ILE A 1 1151 ? 201.68229 211.29611 237.42036 1.000 27.93304 1151 ILE A O 1
ATOM 7864 N N . HIS A 1 1152 ? 201.61017 213.47503 236.93679 1.000 25.86812 1152 HIS A N 1
ATOM 7865 C CA . HIS A 1 1152 ? 200.98617 213.29683 235.63432 1.000 28.09766 1152 HIS A CA 1
ATOM 7866 C C . HIS A 1 1152 ? 201.99797 213.03250 234.54126 1.000 23.40858 1152 HIS A C 1
ATOM 7867 O O . HIS A 1 1152 ? 201.61603 212.93086 233.37731 1.000 27.10607 1152 HIS A O 1
ATOM 7874 N N . GLN A 1 1153 ? 203.27033 212.95683 234.90173 1.000 19.70344 1153 GLN A N 1
ATOM 7875 C CA . GLN A 1 1153 ? 204.37309 212.75026 233.98540 1.000 16.27566 1153 GLN A CA 1
ATOM 7876 C C . GLN A 1 1153 ? 204.37059 213.75742 232.84207 1.000 16.69760 1153 GLN A C 1
ATOM 7877 O O . GLN A 1 1153 ? 204.47855 213.41596 231.66718 1.000 19.70125 1153 GLN A O 1
ATOM 7883 N N . CYS A 1 1154 ? 204.21762 215.02090 233.20165 1.000 16.68222 1154 CYS A N 1
ATOM 7884 C CA . CYS A 1 1154 ? 204.14754 216.10141 232.23524 1.000 15.68444 1154 CYS A CA 1
ATOM 7885 C C . CYS A 1 1154 ? 205.35355 217.00598 232.27555 1.000 14.30902 1154 CYS A C 1
ATOM 7886 O O . CYS A 1 1154 ? 205.72338 217.55236 231.24555 1.000 17.97123 1154 CYS A O 1
ATOM 7889 N N . TRP A 1 1155 ? 205.94518 217.20513 233.44545 1.000 13.04783 1155 TRP A N 1
ATOM 7890 C CA . TRP A 1 1155 ? 207.02744 218.14957 233.60732 1.000 9.21033 1155 TRP A CA 1
ATOM 7891 C C . TRP A 1 1155 ? 207.89500 217.67268 234.75233 1.000 8.67075 1155 TRP A C 1
ATOM 7892 O O . TRP A 1 1155 ? 207.46891 216.88892 235.58947 1.000 12.70820 1155 TRP A O 1
ATOM 7903 N N . LEU A 1 1156 ? 209.12574 218.12634 234.78011 1.000 7.59618 1156 LEU A N 1
ATOM 7904 C CA . LEU A 1 1156 ? 209.97493 217.85856 235.91821 1.000 7.70544 1156 LEU A CA 1
ATOM 7905 C C . LEU A 1 1156 ? 210.62919 219.15164 236.35050 1.000 7.45165 1156 LEU A C 1
ATOM 7906 O O . LEU A 1 1156 ? 210.65808 220.12126 235.60966 1.000 10.03171 1156 LEU A O 1
ATOM 7911 N N . CYS A 1 1157 ? 211.08576 219.17785 237.58729 1.000 7.53162 1157 CYS A N 1
ATOM 7912 C CA . CYS A 1 1157 ? 211.84358 220.29776 238.11047 1.000 6.67877 1157 CYS A CA 1
ATOM 7913 C C . CYS A 1 1157 ? 213.15399 219.78471 238.67712 1.000 6.72855 1157 CYS A C 1
ATOM 7914 O O . CYS A 1 1157 ? 213.16921 218.80213 239.40990 1.000 8.29623 1157 CYS A O 1
ATOM 7917 N N . ILE A 1 1158 ? 214.23949 220.43926 238.31989 1.000 7.29405 1158 ILE A N 1
ATOM 7918 C CA . ILE A 1 1158 ? 215.58272 220.12735 238.78004 1.000 7.03838 1158 ILE A CA 1
ATOM 7919 C C . ILE A 1 1158 ? 215.98822 221.17487 239.80588 1.000 7.36314 1158 ILE A C 1
ATOM 7920 O O . ILE A 1 1158 ? 215.89443 222.36658 239.52943 1.000 9.04324 1158 ILE A O 1
ATOM 7925 N N . GLY A 1 1159 ? 216.38639 220.74348 241.00050 1.000 6.66138 1159 GLY A N 1
ATOM 7926 C CA . GLY A 1 1159 ? 216.94929 221.62884 242.01654 1.000 6.03366 1159 GLY A CA 1
ATOM 7927 C C . GLY A 1 1159 ? 218.46471 221.55670 242.05735 1.000 5.22255 1159 GLY A C 1
ATOM 7928 O O . GLY A 1 1159 ? 219.03183 220.47676 242.08809 1.000 7.19737 1159 GLY A O 1
ATOM 7929 N N . THR A 1 1160 ? 219.11096 222.70924 242.05271 1.000 6.25256 1160 THR A N 1
ATOM 7930 C CA . THR A 1 1160 ? 220.56234 222.72326 241.96109 1.000 5.68225 1160 THR A CA 1
ATOM 7931 C C . THR A 1 1160 ? 221.17014 223.16823 243.27754 1.000 6.24588 1160 THR A C 1
ATOM 7932 O O . THR A 1 1160 ? 220.47638 223.49730 244.23153 1.000 9.28253 1160 THR A O 1
ATOM 7936 N N . SER A 1 1161 ? 222.49758 223.10837 243.32874 1.000 7.32060 1161 SER A N 1
ATOM 7937 C CA . SER A 1 1161 ? 223.25460 223.44461 244.52834 1.000 7.41447 1161 SER A CA 1
ATOM 7938 C C . SER A 1 1161 ? 223.30340 224.92825 244.80808 1.000 10.02803 1161 SER A C 1
ATOM 7939 O O . SER A 1 1161 ? 223.72253 225.32854 245.89038 1.000 13.12031 1161 SER A O 1
ATOM 7942 N N . SER A 1 1162 ? 222.95977 225.74816 243.84262 1.000 10.97953 1162 SER A N 1
ATOM 7943 C CA . SER A 1 1162 ? 222.92585 227.17969 244.00545 1.000 9.88811 1162 SER A CA 1
ATOM 7944 C C . SER A 1 1162 ? 221.52470 227.71896 244.17321 1.000 12.94334 1162 SER A C 1
ATOM 7945 O O . SER A 1 1162 ? 221.33348 228.92426 244.09678 1.000 21.33372 1162 SER A O 1
ATOM 7948 N N . GLY A 1 1163 ? 220.53904 226.85771 244.34538 1.000 12.08661 1163 GLY A N 1
ATOM 7949 C CA . GLY A 1 1163 ? 219.17466 227.25761 244.54850 1.000 10.64234 1163 GLY A CA 1
ATOM 7950 C C . GLY A 1 1163 ? 218.32701 227.33871 243.32064 1.000 14.15335 1163 GLY A C 1
ATOM 7951 O O . GLY A 1 1163 ? 217.13493 227.61726 243.43279 1.000 22.92516 1163 GLY A O 1
ATOM 7952 N N . THR A 1 1164 ? 218.88996 227.09981 242.15512 1.000 11.28245 1164 THR A N 1
ATOM 7953 C CA . THR A 1 1164 ? 218.09708 227.14209 240.94892 1.000 10.48284 1164 THR A CA 1
ATOM 7954 C C . THR A 1 1164 ? 217.16886 225.94490 240.89777 1.000 9.90863 1164 THR A C 1
ATOM 7955 O O . THR A 1 1164 ? 217.56547 224.82507 241.19501 1.000 10.69029 1164 THR A O 1
ATOM 7959 N N . MET A 1 1165 ? 215.92250 226.17988 240.53813 1.000 13.13103 1165 MET A N 1
ATOM 7960 C CA . MET A 1 1165 ? 214.98419 225.10077 240.25970 1.000 11.28843 1165 MET A CA 1
ATOM 7961 C C . MET A 1 1165 ? 214.45225 225.30005 238.84722 1.000 11.81932 1165 MET A C 1
ATOM 7962 O O . MET A 1 1165 ? 213.75210 226.27217 238.56731 1.000 15.66503 1165 MET A O 1
ATOM 7967 N N . ALA A 1 1166 ? 214.84140 224.39160 237.95971 1.000 9.34149 1166 ALA A N 1
ATOM 7968 C CA . ALA A 1 1166 ? 214.62778 224.47839 236.52660 1.000 7.43255 1166 ALA A CA 1
ATOM 7969 C C . ALA A 1 1166 ? 213.64463 223.43462 236.03345 1.000 10.97404 1166 ALA A C 1
ATOM 7970 O O . ALA A 1 1166 ? 213.80844 222.24845 236.29864 1.000 14.97555 1166 ALA A O 1
ATOM 7972 N N . CYS A 1 1167 ? 212.66351 223.87301 235.26214 1.000 12.45892 1167 CYS A N 1
ATOM 7973 C CA . CYS A 1 1167 ? 211.55611 223.04334 234.82880 1.000 7.68833 1167 CYS A CA 1
ATOM 7974 C C . CYS A 1 1167 ? 211.72406 222.57849 233.39825 1.000 9.14205 1167 CYS A C 1
ATOM 7975 O O . CYS A 1 1167 ? 212.22473 223.30812 232.55197 1.000 15.05202 1167 CYS A O 1
ATOM 7978 N N . TRP A 1 1168 ? 211.31921 221.35866 233.14230 1.000 9.31370 1168 TRP A N 1
ATOM 7979 C CA . TRP A 1 1168 ? 211.40510 220.74965 231.83474 1.000 10.08099 1168 TRP A CA 1
ATOM 7980 C C . TRP A 1 1168 ? 210.03191 220.22555 231.50215 1.000 12.96804 1168 TRP A C 1
ATOM 7981 O O . TRP A 1 1168 ? 209.32274 219.73921 232.37545 1.000 15.90323 1168 TRP A O 1
ATOM 7992 N N . ASP A 1 1169 ? 209.63306 220.40985 230.26253 1.000 13.70692 1169 ASP A N 1
ATOM 7993 C CA . ASP A 1 1169 ? 208.40249 219.84513 229.76069 1.000 14.46803 1169 ASP A CA 1
ATOM 7994 C C . ASP A 1 1169 ? 208.76380 218.45939 229.26932 1.000 18.50934 1169 ASP A C 1
ATOM 7995 O O . ASP A 1 1169 ? 209.58658 218.32832 228.36992 1.000 21.63738 1169 ASP A O 1
ATOM 8000 N N . MET A 1 1170 ? 208.21073 217.42812 229.88294 1.000 15.74623 1170 MET A N 1
ATOM 8001 C CA . MET A 1 1170 ? 208.55239 216.09466 229.42550 1.000 15.74689 1170 MET A CA 1
ATOM 8002 C C . MET A 1 1170 ? 207.80982 215.66246 228.16523 1.000 20.54142 1170 MET A C 1
ATOM 8003 O O . MET A 1 1170 ? 208.23259 214.69802 227.52933 1.000 27.05843 1170 MET A O 1
ATOM 8008 N N . ARG A 1 1171 ? 206.71207 216.31903 227.79744 1.000 19.56708 1171 ARG A N 1
ATOM 8009 C CA . ARG A 1 1171 ? 206.04247 215.99177 226.54147 1.000 19.57621 1171 ARG A CA 1
ATOM 8010 C C . ARG A 1 1171 ? 206.84076 216.47160 225.33629 1.000 25.31411 1171 ARG A C 1
ATOM 8011 O O . ARG A 1 1171 ? 206.89300 215.78913 224.30953 1.000 28.30651 1171 ARG A O 1
ATOM 8019 N N . PHE A 1 1172 ? 207.44186 217.65391 225.42472 1.000 24.79535 1172 PHE A N 1
ATOM 8020 C CA . PHE A 1 1172 ? 208.27683 218.17995 224.35307 1.000 23.81846 1172 PHE A CA 1
ATOM 8021 C C . PHE A 1 1172 ? 209.75861 217.96548 224.58063 1.000 24.61767 1172 PHE A C 1
ATOM 8022 O O . PHE A 1 1172 ? 210.51886 217.97840 223.61263 1.000 28.42760 1172 PHE A O 1
ATOM 8030 N N . GLN A 1 1173 ? 210.17869 217.80924 225.83152 1.000 25.65731 1173 GLN A N 1
ATOM 8031 C CA . GLN A 1 1173 ? 211.57303 217.62305 226.22796 1.000 22.23037 1173 GLN A CA 1
ATOM 8032 C C . GLN A 1 1173 ? 212.42096 218.84726 225.90389 1.000 23.10403 1173 GLN A C 1
ATOM 8033 O O . GLN A 1 1173 ? 213.39290 218.79202 225.15848 1.000 28.09479 1173 GLN A O 1
ATOM 8039 N N . LEU A 1 1174 ? 212.03442 219.96112 226.50501 1.000 19.72474 1174 LEU A N 1
ATOM 8040 C CA . LEU A 1 1174 ? 212.78663 221.19339 226.39950 1.000 19.07522 1174 LEU A CA 1
ATOM 8041 C C . LEU A 1 1174 ? 212.59398 221.96266 227.69222 1.000 17.72780 1174 LEU A C 1
ATOM 8042 O O . LEU A 1 1174 ? 211.56672 221.79457 228.35267 1.000 18.96885 1174 LEU A O 1
ATOM 8047 N N . PRO A 1 1175 ? 213.56586 222.77047 228.10365 1.000 17.89892 1175 PRO A N 1
ATOM 8048 C CA . PRO A 1 1175 ? 213.42362 223.50048 229.35862 1.000 13.85146 1175 PRO A CA 1
ATOM 8049 C C . PRO A 1 1175 ? 212.49170 224.67780 229.17358 1.000 17.33834 1175 PRO A C 1
ATOM 8050 O O . PRO A 1 1175 ? 212.46772 225.31971 228.12516 1.000 21.34765 1175 PRO A O 1
ATOM 8054 N N . ILE A 1 1176 ? 211.73495 224.98199 230.22419 1.000 16.78685 1176 ILE A N 1
ATOM 8055 C CA . ILE A 1 1176 ? 210.74290 226.04697 230.14152 1.000 18.21626 1176 ILE A CA 1
ATOM 8056 C C . ILE A 1 1176 ? 210.86850 227.10884 231.21736 1.000 21.96164 1176 ILE A C 1
ATOM 8057 O O . ILE A 1 1176 ? 210.35155 228.22322 231.03244 1.000 29.38545 1176 ILE A O 1
ATOM 8062 N N . SER A 1 1177 ? 211.54312 226.87051 232.32917 1.000 18.71686 1177 SER A N 1
ATOM 8063 C CA . SER A 1 1177 ? 211.60761 227.86958 233.37988 1.000 21.16301 1177 SER A CA 1
ATOM 8064 C C . SER A 1 1177 ? 212.79284 227.56561 234.26389 1.000 25.38947 1177 SER A C 1
ATOM 8065 O O . SER A 1 1177 ? 213.22994 226.42115 234.36065 1.000 29.11349 1177 SER A O 1
ATOM 8068 N N . SER A 1 1178 ? 213.34011 228.61237 234.86455 1.000 23.56009 1178 SER A N 1
ATOM 8069 C CA . SER A 1 1178 ? 214.46459 228.45826 235.78078 1.000 19.98112 1178 SER A CA 1
ATOM 8070 C C . SER A 1 1178 ? 214.35166 229.59168 236.78786 1.000 24.59897 1178 SER A C 1
ATOM 8071 O O . SER A 1 1178 ? 214.84834 230.69448 236.56294 1.000 31.82406 1178 SER A O 1
ATOM 8074 N N . HIS A 1 1179 ? 213.69348 229.30593 237.88944 1.000 20.78482 1179 HIS A N 1
ATOM 8075 C CA . HIS A 1 1179 ? 213.59902 230.25591 238.97167 1.000 18.07789 1179 HIS A CA 1
ATOM 8076 C C . HIS A 1 1179 ? 214.65355 229.87712 239.99159 1.000 20.50046 1179 HIS A C 1
ATOM 8077 O O . HIS A 1 1179 ? 214.83914 228.69951 240.28804 1.000 22.88915 1179 HIS A O 1
ATOM 8084 N N . CYS A 1 1180 ? 215.34414 230.86677 240.52298 1.000 18.93069 1180 CYS A N 1
ATOM 8085 C CA . CYS A 1 1180 ? 216.34803 230.62616 241.53660 1.000 15.38048 1180 CYS A CA 1
ATOM 8086 C C . CYS A 1 1180 ? 215.88810 231.16550 242.88016 1.000 21.12956 1180 CYS A C 1
ATOM 8087 O O . CYS A 1 1180 ? 215.12638 232.12753 242.95532 1.000 27.17660 1180 CYS A O 1
ATOM 8090 N N . HIS A 1 1181 ? 216.35324 230.51798 243.93348 1.000 19.61416 1181 HIS A N 1
ATOM 8091 C CA . HIS A 1 1181 ? 216.09309 230.95934 245.29249 1.000 16.32400 1181 HIS A CA 1
ATOM 8092 C C . HIS A 1 1181 ? 216.71069 232.34089 245.52215 1.000 20.21876 1181 HIS A C 1
ATOM 8093 O O . HIS A 1 1181 ? 217.78698 232.63316 244.99957 1.000 24.90315 1181 HIS A O 1
ATOM 8100 N N . PRO A 1 1182 ? 216.06177 233.21611 246.29598 1.000 20.25794 1182 PRO A N 1
ATOM 8101 C CA . PRO A 1 1182 ? 216.58562 234.57967 246.45755 1.000 18.32548 1182 PRO A CA 1
ATOM 8102 C C . PRO A 1 1182 ? 217.93448 234.65024 247.13079 1.000 25.11569 1182 PRO A C 1
ATOM 8103 O O . PRO A 1 1182 ? 218.68811 235.60316 246.91353 1.000 28.04437 1182 PRO A O 1
ATOM 8107 N N . SER A 1 1183 ? 218.23420 233.69679 247.99478 1.000 25.32724 1183 SER A N 1
ATOM 8108 C CA . SER A 1 1183 ? 219.51380 233.61391 248.66241 1.000 25.51399 1183 SER A CA 1
ATOM 8109 C C . SER A 1 1183 ? 220.47659 232.67147 247.97022 1.000 26.74225 1183 SER A C 1
ATOM 8110 O O . SER A 1 1183 ? 221.62075 232.54849 248.40955 1.000 32.56664 1183 SER A O 1
ATOM 8113 N N . ARG A 1 1184 ? 220.05406 232.03977 246.88337 1.000 21.25554 1184 ARG A N 1
ATOM 8114 C CA . ARG A 1 1184 ? 220.85303 231.04888 246.18360 1.000 15.98277 1184 ARG A CA 1
ATOM 8115 C C . ARG A 1 1184 ? 221.22992 229.93350 247.14160 1.000 16.39682 1184 ARG A C 1
ATOM 8116 O O . ARG A 1 1184 ? 222.38112 229.51144 247.23148 1.000 18.64238 1184 ARG A O 1
ATOM 8124 N N . ALA A 1 1185 ? 220.25295 229.48781 247.90191 1.000 15.89497 1185 ALA A N 1
ATOM 8125 C CA . ALA A 1 1185 ? 220.47850 228.42115 248.84857 1.000 12.88143 1185 ALA A CA 1
ATOM 8126 C C . ALA A 1 1185 ? 220.29665 227.08622 248.15876 1.000 13.23571 1185 ALA A C 1
ATOM 8127 O O . ALA A 1 1185 ? 219.32461 226.88767 247.43758 1.000 18.49818 1185 ALA A O 1
ATOM 8129 N N . ARG A 1 1186 ? 221.22113 226.17170 248.40280 1.000 10.03694 1186 ARG A N 1
ATOM 8130 C CA . ARG A 1 1186 ? 221.10829 224.81782 247.90313 1.000 8.31882 1186 ARG A CA 1
ATOM 8131 C C . ARG A 1 1186 ? 219.71500 224.24555 248.11504 1.000 10.90869 1186 ARG A C 1
ATOM 8132 O O . ARG A 1 1186 ? 219.09242 224.44496 249.15690 1.000 14.49919 1186 ARG A O 1
ATOM 8140 N N . ILE A 1 1187 ? 219.25618 223.46825 247.14452 1.000 8.60635 1187 ILE A N 1
ATOM 8141 C CA . ILE A 1 1187 ? 217.97801 222.78984 247.22339 1.000 8.96258 1187 ILE A CA 1
ATOM 8142 C C . ILE A 1 1187 ? 218.25428 221.38011 247.70945 1.000 10.05630 1187 ILE A C 1
ATOM 8143 O O . ILE A 1 1187 ? 218.83443 220.56793 246.99139 1.000 12.66793 1187 ILE A O 1
ATOM 8148 N N . ARG A 1 1188 ? 217.86705 221.08385 248.93892 1.000 10.00796 1188 ARG A N 1
ATOM 8149 C CA . ARG A 1 1188 ? 218.07356 219.74472 249.45165 1.000 11.00959 1188 ARG A CA 1
ATOM 8150 C C . ARG A 1 1188 ? 217.02792 218.74261 248.99313 1.000 13.37890 1188 ARG A C 1
ATOM 8151 O O . ARG A 1 1188 ? 217.35587 217.57314 248.80117 1.000 18.08704 1188 ARG A O 1
ATOM 8159 N N . ARG A 1 1189 ? 215.79144 219.16807 248.77855 1.000 12.69400 1189 ARG A N 1
ATOM 8160 C CA . ARG A 1 1189 ? 214.76173 218.27908 248.28054 1.000 12.89701 1189 ARG A CA 1
ATOM 8161 C C . ARG A 1 1189 ? 213.80740 219.02491 247.38037 1.000 12.25052 1189 ARG A C 1
ATOM 8162 O O . ARG A 1 1189 ? 213.54133 220.20818 247.56903 1.000 14.50652 1189 ARG A O 1
ATOM 8170 N N . LEU A 1 1190 ? 213.31958 218.30654 246.38388 1.000 11.57766 1190 LEU A N 1
ATOM 8171 C CA . LEU A 1 1190 ? 212.28039 218.78148 245.49901 1.000 8.67503 1190 LEU A CA 1
ATOM 8172 C C . LEU A 1 1190 ? 211.19528 217.73394 245.53624 1.000 13.65460 1190 LEU A C 1
ATOM 8173 O O . LEU A 1 1190 ? 211.44743 216.56773 245.23085 1.000 17.09875 1190 LEU A O 1
ATOM 8178 N N . SER A 1 1191 ? 210.00266 218.14875 245.89699 1.000 14.63486 1191 SER A N 1
ATOM 8179 C CA . SER A 1 1191 ? 208.81768 217.32091 245.86046 1.000 13.03726 1191 SER A CA 1
ATOM 8180 C C . SER A 1 1191 ? 207.78273 218.11517 245.09923 1.000 13.03493 1191 SER A C 1
ATOM 8181 O O . SER A 1 1191 ? 207.71909 219.32799 245.23262 1.000 14.54206 1191 SER A O 1
ATOM 8184 N N . MET A 1 1192 ? 207.01964 217.45655 244.25380 1.000 15.63767 1192 MET A N 1
ATOM 8185 C CA . MET A 1 1192 ? 205.90410 218.14207 243.64301 1.000 10.90081 1192 MET A CA 1
ATOM 8186 C C . MET A 1 1192 ? 204.80031 218.38726 244.66249 1.000 16.08166 1192 MET A C 1
ATOM 8187 O O . MET A 1 1192 ? 204.72848 217.74768 245.70866 1.000 20.32514 1192 MET A O 1
ATOM 8192 N N . HIS A 1 1193 ? 203.98581 219.36911 244.39349 1.000 17.64313 1193 HIS A N 1
ATOM 8193 C CA . HIS A 1 1193 ? 202.89769 219.61669 245.31669 1.000 14.94347 1193 HIS A CA 1
ATOM 8194 C C . HIS A 1 1193 ? 201.75779 218.64619 245.04573 1.000 16.79231 1193 HIS A C 1
ATOM 8195 O O . HIS A 1 1193 ? 201.35078 218.49056 243.89470 1.000 22.64748 1193 HIS A O 1
ATOM 8202 N N . PRO A 1 1194 ? 201.21574 217.98716 246.06785 1.000 18.20871 1194 PRO A N 1
ATOM 8203 C CA . PRO A 1 1194 ? 200.08891 217.07813 245.83889 1.000 19.03403 1194 PRO A CA 1
ATOM 8204 C C . PRO A 1 1194 ? 198.84019 217.75267 245.30081 1.000 22.29011 1194 PRO A C 1
ATOM 8205 O O . PRO A 1 1194 ? 197.95704 217.05470 244.79763 1.000 28.11646 1194 PRO A O 1
ATOM 8209 N N . LEU A 1 1195 ? 198.73023 219.07502 245.39423 1.000 17.96812 1195 LEU A N 1
ATOM 8210 C CA . LEU A 1 1195 ? 197.52015 219.79548 245.04346 1.000 14.32637 1195 LEU A CA 1
ATOM 8211 C C . LEU A 1 1195 ? 197.66931 220.67246 243.81779 1.000 17.79292 1195 LEU A C 1
ATOM 8212 O O . LEU A 1 1195 ? 196.78773 220.69638 242.96072 1.000 25.94017 1195 LEU A O 1
ATOM 8217 N N . TYR A 1 1196 ? 198.73328 221.43551 243.73978 1.000 18.29513 1196 TYR A N 1
ATOM 8218 C CA . TYR A 1 1196 ? 198.94112 222.38149 242.66191 1.000 16.17211 1196 TYR A CA 1
ATOM 8219 C C . TYR A 1 1196 ? 199.95373 221.80511 241.69138 1.000 15.15817 1196 TYR A C 1
ATOM 8220 O O . TYR A 1 1196 ? 201.11658 221.62683 242.05096 1.000 17.25261 1196 TYR A O 1
ATOM 8229 N N . GLN A 1 1197 ? 199.50495 221.52072 240.46211 1.000 15.84896 1197 GLN A N 1
ATOM 8230 C CA . GLN A 1 1197 ? 200.38350 220.93324 239.45317 1.000 18.61338 1197 GLN A CA 1
ATOM 8231 C C . GLN A 1 1197 ? 201.56541 221.81596 239.10655 1.000 16.50074 1197 GLN A C 1
ATOM 8232 O O . GLN A 1 1197 ? 202.65230 221.31034 238.83515 1.000 22.30843 1197 GLN A O 1
ATOM 8238 N N . SER A 1 1198 ? 201.38568 223.11716 239.11549 1.000 13.28976 1198 SER A N 1
ATOM 8239 C CA . SER A 1 1198 ? 202.48198 224.01612 238.83276 1.000 13.21368 1198 SER A CA 1
ATOM 8240 C C . SER A 1 1198 ? 203.37870 224.28528 240.02464 1.000 15.32368 1198 SER A C 1
ATOM 8241 O O . SER A 1 1198 ? 204.35054 225.01613 239.88012 1.000 20.83409 1198 SER A O 1
ATOM 8244 N N . TRP A 1 1199 ? 203.11658 223.72234 241.18372 1.000 14.99006 1199 TRP A N 1
ATOM 8245 C CA . TRP A 1 1199 ? 203.93454 223.99317 242.35027 1.000 13.14412 1199 TRP A CA 1
ATOM 8246 C C . TRP A 1 1199 ? 204.93108 222.88089 242.59215 1.000 14.38935 1199 TRP A C 1
ATOM 8247 O O . TRP A 1 1199 ? 204.70968 221.73073 242.21727 1.000 16.37208 1199 TRP A O 1
ATOM 8258 N N . VAL A 1 1200 ? 206.03790 223.25131 243.21768 1.000 15.30503 1200 VAL A N 1
ATOM 8259 C CA . VAL A 1 1200 ? 207.06758 222.32269 243.65006 1.000 13.02311 1200 VAL A CA 1
ATOM 8260 C C . VAL A 1 1200 ? 207.46306 222.75620 245.05525 1.000 11.94208 1200 VAL A C 1
ATOM 8261 O O . VAL A 1 1200 ? 207.50284 223.94659 245.35862 1.000 15.55055 1200 VAL A O 1
ATOM 8265 N N . ILE A 1 1201 ? 207.65791 221.79304 245.92958 1.000 10.77498 1201 ILE A N 1
ATOM 8266 C CA . ILE A 1 1201 ? 208.09784 222.02878 247.29649 1.000 11.34057 1201 ILE A CA 1
ATOM 8267 C C . ILE A 1 1201 ? 209.61248 221.87991 247.33932 1.000 11.09802 1201 ILE A C 1
ATOM 8268 O O . ILE A 1 1201 ? 210.14100 220.81750 247.01856 1.000 12.57406 1201 ILE A O 1
ATOM 8273 N N . ALA A 1 1202 ? 210.31391 222.92479 247.75550 1.000 10.16199 1202 ALA A N 1
ATOM 8274 C CA . ALA A 1 1202 ? 211.75357 222.86434 247.94708 1.000 8.09746 1202 ALA A CA 1
ATOM 8275 C C . ALA A 1 1202 ? 212.13366 222.91192 249.41942 1.000 9.66573 1202 ALA A C 1
ATOM 8276 O O . ALA A 1 1202 ? 211.67278 223.77546 250.16038 1.000 14.02190 1202 ALA A O 1
ATOM 8278 N N . ALA A 1 1203 ? 212.98124 221.98386 249.83221 1.000 9.45326 1203 ALA A N 1
ATOM 8279 C CA . ALA A 1 1203 ? 213.64778 222.01792 251.12497 1.000 8.51604 1203 ALA A CA 1
ATOM 8280 C C . ALA A 1 1203 ? 215.00441 222.64003 250.88612 1.000 11.16774 1203 ALA A C 1
ATOM 8281 O O . ALA A 1 1203 ? 215.76012 222.17680 250.03917 1.000 12.65299 1203 ALA A O 1
ATOM 8283 N N . VAL A 1 1204 ? 215.30684 223.68183 251.63066 1.000 15.27447 1204 VAL A N 1
ATOM 8284 C CA . VAL A 1 1204 ? 216.43680 224.54106 251.35630 1.000 10.35822 1204 VAL A CA 1
ATOM 8285 C C . VAL A 1 1204 ? 217.51680 224.42757 252.42567 1.000 13.17934 1204 VAL A C 1
ATOM 8286 O O . VAL A 1 1204 ? 217.28102 223.99758 253.55409 1.000 16.29122 1204 VAL A O 1
ATOM 8290 N N . GLN A 1 1205 ? 218.72732 224.80546 252.02890 1.000 10.31074 1205 GLN A N 1
ATOM 8291 C CA . GLN A 1 1205 ? 219.86733 224.98697 252.91299 1.000 8.93247 1205 GLN A CA 1
ATOM 8292 C C . GLN A 1 1205 ? 219.69679 226.16630 253.84878 1.000 13.47650 1205 GLN A C 1
ATOM 8293 O O . GLN A 1 1205 ? 219.57819 227.30963 253.40782 1.000 18.94444 1205 GLN A O 1
ATOM 8299 N N . GLY A 1 1206 ? 219.75203 225.89412 255.13599 1.000 12.95909 1206 GLY A N 1
ATOM 8300 C CA . GLY A 1 1206 ? 219.56372 226.87561 256.17084 1.000 10.57872 1206 GLY A CA 1
ATOM 8301 C C . GLY A 1 1206 ? 218.11937 227.07271 256.55758 1.000 12.49970 1206 GLY A C 1
ATOM 8302 O O . GLY A 1 1206 ? 217.19888 226.90573 255.76505 1.000 14.76541 1206 GLY A O 1
ATOM 8303 N N . ASN A 1 1207 ? 217.93752 227.41590 257.82669 1.000 16.32045 1207 ASN A N 1
ATOM 8304 C CA . ASN A 1 1207 ? 216.69439 227.82866 258.46629 1.000 13.83645 1207 ASN A CA 1
ATOM 8305 C C . ASN A 1 1207 ? 215.60849 226.78071 258.53578 1.000 14.53986 1207 ASN A C 1
ATOM 8306 O O . ASN A 1 1207 ? 214.48637 227.12334 258.87723 1.000 17.15080 1207 ASN A O 1
ATOM 8311 N N . ASN A 1 1208 ? 215.88396 225.53411 258.17948 1.000 13.99600 1208 ASN A N 1
ATOM 8312 C CA . ASN A 1 1208 ? 214.83957 224.52381 258.02728 1.000 14.35763 1208 ASN A CA 1
ATOM 8313 C C . ASN A 1 1208 ? 213.71660 225.04677 257.13886 1.000 16.88171 1208 ASN A C 1
ATOM 8314 O O . ASN A 1 1208 ? 212.53177 224.88499 257.42685 1.000 16.24786 1208 ASN A O 1
ATOM 8319 N N . GLU A 1 1209 ? 214.10367 225.67998 256.04792 1.000 18.04172 1209 GLU A N 1
ATOM 8320 C CA . GLU A 1 1209 ? 213.17267 226.30939 255.13257 1.000 11.46656 1209 GLU A CA 1
ATOM 8321 C C . GLU A 1 1209 ? 212.62012 225.31986 254.12600 1.000 14.79119 1209 GLU A C 1
ATOM 8322 O O . GLU A 1 1209 ? 213.37401 224.74231 253.34565 1.000 18.34808 1209 GLU A O 1
ATOM 8328 N N . VAL A 1 1210 ? 211.31941 225.10153 254.15532 1.000 14.54065 1210 VAL A N 1
ATOM 8329 C CA . VAL A 1 1210 ? 210.64861 224.29475 253.15364 1.000 11.79902 1210 VAL A CA 1
ATOM 8330 C C . VAL A 1 1210 ? 209.63925 225.23935 252.51939 1.000 14.60895 1210 VAL A C 1
ATOM 8331 O O . VAL A 1 1210 ? 208.50327 225.35667 252.96881 1.000 17.26112 1210 VAL A O 1
ATOM 8335 N N . SER A 1 1211 ? 210.05972 225.90680 251.45544 1.000 14.22434 1211 SER A N 1
ATOM 8336 C CA . SER A 1 1211 ? 209.25312 226.83401 250.68525 1.000 12.21243 1211 SER A CA 1
ATOM 8337 C C . SER A 1 1211 ? 208.61949 226.17963 249.46015 1.000 13.04112 1211 SER A C 1
ATOM 8338 O O . SER A 1 1211 ? 209.17880 225.27211 248.85154 1.000 13.37981 1211 SER A O 1
ATOM 8341 N N . MET A 1 1212 ? 207.43492 226.66623 249.11095 1.000 15.75092 1212 MET A N 1
ATOM 8342 C CA . MET A 1 1212 ? 206.64376 226.20131 247.98546 1.000 10.52627 1212 MET A CA 1
ATOM 8343 C C . MET A 1 1212 ? 206.65095 227.27712 246.92706 1.000 13.17584 1212 MET A C 1
ATOM 8344 O O . MET A 1 1212 ? 206.45590 228.44945 247.23442 1.000 17.85785 1212 MET A O 1
ATOM 8349 N N . TRP A 1 1213 ? 206.91192 226.87523 245.69542 1.000 14.90194 1213 TRP A N 1
ATOM 8350 C CA . TRP A 1 1213 ? 207.15124 227.78141 244.58579 1.000 14.09637 1213 TRP A CA 1
ATOM 8351 C C . TRP A 1 1213 ? 206.25851 227.45030 243.41616 1.000 15.66454 1213 TRP A C 1
ATOM 8352 O O . TRP A 1 1213 ? 206.16053 226.29100 243.01535 1.000 19.56807 1213 TRP A O 1
ATOM 8363 N N . ASP A 1 1214 ? 205.58791 228.46402 242.89660 1.000 17.03313 1214 ASP A N 1
ATOM 8364 C CA . ASP A 1 1214 ? 204.77816 228.28993 241.70995 1.000 16.42522 1214 ASP A CA 1
ATOM 8365 C C . ASP A 1 1214 ? 205.73882 228.31427 240.54033 1.000 17.75839 1214 ASP A C 1
ATOM 8366 O O . ASP A 1 1214 ? 206.45623 229.28677 240.35210 1.000 21.89593 1214 ASP A O 1
ATOM 8371 N N . MET A 1 1215 ? 205.77317 227.25167 239.76212 1.000 15.54768 1215 MET A N 1
ATOM 8372 C CA . MET A 1 1215 ? 206.68374 227.21111 238.63434 1.000 15.16201 1215 MET A CA 1
ATOM 8373 C C . MET A 1 1215 ? 206.14483 227.94384 237.43023 1.000 20.29653 1215 MET A C 1
ATOM 8374 O O . MET A 1 1215 ? 206.87906 228.16122 236.46765 1.000 24.86363 1215 MET A O 1
ATOM 8379 N N . GLU A 1 1216 ? 204.87601 228.31128 237.46108 1.000 22.82660 1216 GLU A N 1
ATOM 8380 C CA . GLU A 1 1216 ? 204.29752 229.12196 236.41356 1.000 18.81396 1216 GLU A CA 1
ATOM 8381 C C . GLU A 1 1216 ? 204.73172 230.57063 236.51382 1.000 22.48371 1216 GLU A C 1
ATOM 8382 O O . GLU A 1 1216 ? 204.73183 231.27708 235.50336 1.000 34.09889 1216 GLU A O 1
ATOM 8388 N N . THR A 1 1217 ? 205.12247 231.02429 237.69534 1.000 22.08541 1217 THR A N 1
ATOM 8389 C CA . THR A 1 1217 ? 205.50229 232.41283 237.89687 1.000 22.74034 1217 THR A CA 1
ATOM 8390 C C . THR A 1 1217 ? 206.84740 232.54418 238.59888 1.000 23.97742 1217 THR A C 1
ATOM 8391 O O . THR A 1 1217 ? 207.59629 233.48541 238.34573 1.000 30.52745 1217 THR A O 1
ATOM 8395 N N . GLY A 1 1218 ? 207.18571 231.57554 239.43250 1.000 22.04847 1218 GLY A N 1
ATOM 8396 C CA . GLY A 1 1218 ? 208.39513 231.60807 240.21882 1.000 20.03410 1218 GLY A CA 1
ATOM 8397 C C . GLY A 1 1218 ? 208.24836 232.30616 241.53661 1.000 20.69399 1218 GLY A C 1
ATOM 8398 O O . GLY A 1 1218 ? 209.25530 232.70344 242.12706 1.000 25.26940 1218 GLY A O 1
ATOM 8399 N N . ASP A 1 1219 ? 207.02276 232.49544 241.99527 1.000 18.32792 1219 ASP A N 1
ATOM 8400 C CA . ASP A 1 1219 ? 206.72624 233.11144 243.27137 1.000 19.90740 1219 ASP A CA 1
ATOM 8401 C C . ASP A 1 1219 ? 206.71879 232.11757 244.42779 1.000 17.45408 1219 ASP A C 1
ATOM 8402 O O . ASP A 1 1219 ? 206.39670 230.94993 244.24177 1.000 16.88923 1219 ASP A O 1
ATOM 8407 N N . ARG A 1 1220 ? 207.20602 232.56597 245.59293 1.000 16.14892 1220 ARG A N 1
ATOM 8408 C CA . ARG A 1 1220 ? 207.04084 231.79817 246.81633 1.000 13.86963 1220 ARG A CA 1
ATOM 8409 C C . ARG A 1 1220 ? 205.62061 231.91285 247.27820 1.000 19.33499 1220 ARG A C 1
ATOM 8410 O O . ARG A 1 1220 ? 205.05451 233.00348 247.32517 1.000 25.06577 1220 ARG A O 1
ATOM 8418 N N . ARG A 1 1221 ? 205.06037 230.80610 247.62984 1.000 15.64405 1221 ARG A N 1
ATOM 8419 C CA . ARG A 1 1221 ? 203.69227 230.80139 248.01671 1.000 14.27802 1221 ARG A CA 1
ATOM 8420 C C . ARG A 1 1221 ? 203.50619 230.41613 249.46229 1.000 17.97258 1221 ARG A C 1
ATOM 8421 O O . ARG A 1 1221 ? 202.60802 230.93601 250.11117 1.000 28.21875 1221 ARG A O 1
ATOM 8429 N N . PHE A 1 1222 ? 204.34888 229.54025 249.99006 1.000 15.95972 1222 PHE A N 1
ATOM 8430 C CA . PHE A 1 1222 ? 204.22691 229.06828 251.35757 1.000 16.38610 1222 PHE A CA 1
ATOM 8431 C C . PHE A 1 1222 ? 205.62284 228.70139 251.83246 1.000 19.65403 1222 PHE A C 1
ATOM 8432 O O . PHE A 1 1222 ? 206.35517 228.03949 251.10655 1.000 23.73879 1222 PHE A O 1
ATOM 8440 N N . THR A 1 1223 ? 206.01695 229.16174 253.01032 1.000 16.72438 1223 THR A N 1
ATOM 8441 C CA . THR A 1 1223 ? 207.33317 228.83959 253.52846 1.000 12.21302 1223 THR A CA 1
ATOM 8442 C C . THR A 1 1223 ? 207.19246 228.30762 254.93756 1.000 14.89412 1223 THR A C 1
ATOM 8443 O O . THR A 1 1223 ? 206.37442 228.79146 255.71182 1.000 20.59875 1223 THR A O 1
ATOM 8447 N N . LEU A 1 1224 ? 207.94550 227.26505 255.24267 1.000 18.83850 1224 LEU A N 1
ATOM 8448 C CA . LEU A 1 1224 ? 208.15434 226.81686 256.60993 1.000 16.38028 1224 LEU A CA 1
ATOM 8449 C C . LEU A 1 1224 ? 209.47225 227.41073 257.07022 1.000 19.16270 1224 LEU A C 1
ATOM 8450 O O . LEU A 1 1224 ? 210.48165 227.31748 256.37553 1.000 19.97868 1224 LEU A O 1
ATOM 8455 N N . TRP A 1 1225 ? 209.45781 228.03217 258.22664 1.000 16.80489 1225 TRP A N 1
ATOM 8456 C CA . TRP A 1 1225 ? 210.64309 228.66392 258.76367 1.000 14.07858 1225 TRP A CA 1
ATOM 8457 C C . TRP A 1 1225 ? 210.76211 228.19898 260.19524 1.000 20.47136 1225 TRP A C 1
ATOM 8458 O O . TRP A 1 1225 ? 209.93260 228.55355 261.03028 1.000 27.09433 1225 TRP A O 1
ATOM 8469 N N . ALA A 1 1226 ? 211.75260 227.37282 260.47517 1.000 18.91112 1226 ALA A N 1
ATOM 8470 C CA . ALA A 1 1226 ? 212.03348 226.91063 261.82828 1.000 18.23274 1226 ALA A CA 1
ATOM 8471 C C . ALA A 1 1226 ? 213.45076 227.37542 262.04866 1.000 20.29760 1226 ALA A C 1
ATOM 8472 O O . ALA A 1 1226 ? 214.40163 226.60567 261.95600 1.000 24.17053 1226 ALA A O 1
ATOM 8474 N N . SER A 1 1227 ? 213.58763 228.65225 262.37355 1.000 20.68750 1227 SER A N 1
ATOM 8475 C CA . SER A 1 1227 ? 214.90653 229.23057 262.50168 1.000 16.82958 1227 SER A CA 1
ATOM 8476 C C . SER A 1 1227 ? 214.91619 230.42524 263.42255 1.000 24.90832 1227 SER A C 1
ATOM 8477 O O . SER A 1 1227 ? 213.90775 231.10243 263.62459 1.000 35.50633 1227 SER A O 1
ATOM 8480 N N . SER A 1 1228 ? 216.10110 230.67437 263.96747 1.000 26.47877 1228 SER A N 1
ATOM 8481 C CA . SER A 1 1228 ? 216.30879 231.81418 264.83780 1.000 28.51341 1228 SER A CA 1
ATOM 8482 C C . SER A 1 1228 ? 216.23282 233.10818 264.05481 1.000 29.18379 1228 SER A C 1
ATOM 8483 O O . SER A 1 1228 ? 215.88753 234.15518 264.60960 1.000 31.70829 1228 SER A O 1
ATOM 8486 N N . ALA A 1 1229 ? 216.56809 233.04780 262.77393 1.000 29.77575 1229 ALA A N 1
ATOM 8487 C CA . ALA A 1 1229 ? 216.53686 234.20031 261.90203 1.000 28.52239 1229 ALA A CA 1
ATOM 8488 C C . ALA A 1 1229 ? 215.09782 234.63393 261.65458 1.000 31.02339 1229 ALA A C 1
ATOM 8489 O O . ALA A 1 1229 ? 214.17352 233.83249 261.79299 1.000 33.69925 1229 ALA A O 1
ATOM 8491 N N . PRO A 1 1230 ? 214.86789 235.90752 261.34305 1.000 25.36536 1230 PRO A N 1
ATOM 8492 C CA . PRO A 1 1230 ? 213.51484 236.33090 261.04246 1.000 25.10010 1230 PRO A CA 1
ATOM 8493 C C . PRO A 1 1230 ? 213.05878 235.67266 259.75563 1.000 24.56602 1230 PRO A C 1
ATOM 8494 O O . PRO A 1 1230 ? 213.88932 235.27862 258.92515 1.000 25.03681 1230 PRO A O 1
ATOM 8498 N N . PRO A 1 1231 ? 211.76293 235.47146 259.57349 1.000 22.20499 1231 PRO A N 1
ATOM 8499 C CA . PRO A 1 1231 ? 211.30695 234.69075 258.42285 1.000 17.55807 1231 PRO A CA 1
ATOM 8500 C C . PRO A 1 1231 ? 211.69619 235.31844 257.09831 1.000 22.61019 1231 PRO A C 1
ATOM 8501 O O . PRO A 1 1231 ? 211.63125 236.53328 256.92113 1.000 30.39942 1231 PRO A O 1
ATOM 8505 N N . LEU A 1 1232 ? 212.08646 234.46114 256.16100 1.000 23.57351 1232 LEU A N 1
ATOM 8506 C CA . LEU A 1 1232 ? 212.56116 234.83544 254.83100 1.000 20.70765 1232 LEU A CA 1
ATOM 8507 C C . LEU A 1 1232 ? 213.75628 235.78189 254.86382 1.000 29.54802 1232 LEU A C 1
ATOM 8508 O O . LEU A 1 1232 ? 213.97232 236.53012 253.91705 1.000 36.52600 1232 LEU A O 1
ATOM 8513 N N . SER A 1 1233 ? 214.54881 235.78252 255.92938 1.000 27.25299 1233 SER A N 1
ATOM 8514 C CA . SER A 1 1233 ? 215.67623 236.70057 256.00698 1.000 28.98331 1233 SER A CA 1
ATOM 8515 C C . SER A 1 1233 ? 216.88537 236.07121 255.33616 1.000 36.59459 1233 SER A C 1
ATOM 8516 O O . SER A 1 1233 ? 217.27913 234.95527 255.67541 1.000 42.81003 1233 SER A O 1
ATOM 8519 N N . GLU A 1 1234 ? 217.48149 236.79788 254.40692 1.000 38.13026 1234 GLU A N 1
ATOM 8520 C CA . GLU A 1 1234 ? 218.64863 236.34650 253.66955 1.000 42.13344 1234 GLU A CA 1
ATOM 8521 C C . GLU A 1 1234 ? 219.95633 236.70638 254.36709 1.000 51.03814 1234 GLU A C 1
ATOM 8522 O O . GLU A 1 1234 ? 221.01789 236.61228 253.74742 1.000 57.95621 1234 GLU A O 1
ATOM 8528 N N . LEU A 1 1235 ? 219.90693 237.11452 255.63425 1.000 48.36509 1235 LEU A N 1
ATOM 8529 C CA . LEU A 1 1235 ? 221.10187 237.59624 256.33633 1.000 53.02695 1235 LEU A CA 1
ATOM 8530 C C . LEU A 1 1235 ? 221.95558 236.50260 256.96723 1.000 59.10465 1235 LEU A C 1
ATOM 8531 O O . LEU A 1 1235 ? 223.06119 236.22353 256.49567 1.000 63.79774 1235 LEU A O 1
ATOM 8536 N N . GLN A 1 1236 ? 221.46312 235.87105 258.02492 1.000 52.99126 1236 GLN A N 1
ATOM 8537 C CA . GLN A 1 1236 ? 222.23364 234.83504 258.70817 1.000 43.60861 1236 GLN A CA 1
ATOM 8538 C C . GLN A 1 1236 ? 221.38241 233.58756 258.81295 1.000 39.50375 1236 GLN A C 1
ATOM 8539 O O . GLN A 1 1236 ? 220.38751 233.56777 259.56417 1.000 43.98773 1236 GLN A O 1
ATOM 8545 N N . PRO A 1 1237 ? 221.67404 232.56993 258.02413 1.000 29.59446 1237 PRO A N 1
ATOM 8546 C CA . PRO A 1 1237 ? 220.88162 231.34977 258.07868 1.000 26.29610 1237 PRO A CA 1
ATOM 8547 C C . PRO A 1 1237 ? 221.34616 230.43629 259.19007 1.000 24.58160 1237 PRO A C 1
ATOM 8548 O O . PRO A 1 1237 ? 222.53913 230.34325 259.48191 1.000 30.41275 1237 PRO A O 1
ATOM 8552 N N . SER A 1 1238 ? 220.39721 229.77654 259.83574 1.000 18.14408 1238 SER A N 1
ATOM 8553 C CA . SER A 1 1238 ? 220.79359 228.78200 260.79840 1.000 18.37336 1238 SER A CA 1
ATOM 8554 C C . SER A 1 1238 ? 221.41163 227.63067 260.02101 1.000 19.85782 1238 SER A C 1
ATOM 8555 O O . SER A 1 1238 ? 221.06551 227.40496 258.86579 1.000 24.38682 1238 SER A O 1
ATOM 8558 N N . PRO A 1 1239 ? 222.35138 226.90621 260.61412 1.000 19.50527 1239 PRO A N 1
ATOM 8559 C CA . PRO A 1 1239 ? 223.01036 225.83570 259.86588 1.000 19.47630 1239 PRO A CA 1
ATOM 8560 C C . PRO A 1 1239 ? 222.07498 224.72534 259.46310 1.000 18.64847 1239 PRO A C 1
ATOM 8561 O O . PRO A 1 1239 ? 222.41540 223.93122 258.58762 1.000 19.55489 1239 PRO A O 1
ATOM 8565 N N . HIS A 1 1240 ? 220.91033 224.64613 260.07362 1.000 18.85500 1240 HIS A N 1
ATOM 8566 C CA . HIS A 1 1240 ? 220.01794 223.52477 259.89829 1.000 19.19638 1240 HIS A CA 1
ATOM 8567 C C . HIS A 1 1240 ? 219.23764 223.60142 258.60084 1.000 17.90724 1240 HIS A C 1
ATOM 8568 O O . HIS A 1 1240 ? 218.90405 224.66562 258.10582 1.000 17.80233 1240 HIS A O 1
ATOM 8575 N N . SER A 1 1241 ? 218.97153 222.43565 258.04693 1.000 15.90247 1241 SER A N 1
ATOM 8576 C CA . SER A 1 1241 ? 218.27094 222.30181 256.79707 1.000 13.07726 1241 SER A CA 1
ATOM 8577 C C . SER A 1 1241 ? 217.37353 221.10020 256.91651 1.000 13.04903 1241 SER A C 1
ATOM 8578 O O . SER A 1 1241 ? 217.55780 220.25450 257.78437 1.000 15.14187 1241 SER A O 1
ATOM 8581 N N . VAL A 1 1242 ? 216.37251 221.05754 256.06162 1.000 16.44454 1242 VAL A N 1
ATOM 8582 C CA . VAL A 1 1242 ? 215.47564 219.92051 255.96800 1.000 10.02628 1242 VAL A CA 1
ATOM 8583 C C . VAL A 1 1242 ? 216.01156 219.03181 254.86681 1.000 11.97736 1242 VAL A C 1
ATOM 8584 O O . VAL A 1 1242 ? 216.16913 219.46609 253.72580 1.000 17.60984 1242 VAL A O 1
ATOM 8588 N N . HIS A 1 1243 ? 216.34712 217.80779 255.21779 1.000 12.19538 1243 HIS A N 1
ATOM 8589 C CA . HIS A 1 1243 ? 216.95088 216.88437 254.28167 1.000 12.17532 1243 HIS A CA 1
ATOM 8590 C C . HIS A 1 1243 ? 215.91444 216.01438 253.61626 1.000 13.36784 1243 HIS A C 1
ATOM 8591 O O . HIS A 1 1243 ? 216.08674 215.64900 252.45833 1.000 21.02598 1243 HIS A O 1
ATOM 8598 N N . GLY A 1 1244 ? 214.83573 215.70873 254.31242 1.000 12.74570 1244 GLY A N 1
ATOM 8599 C CA . GLY A 1 1244 ? 213.79370 214.88238 253.76635 1.000 17.12058 1244 GLY A CA 1
ATOM 8600 C C . GLY A 1 1244 ? 212.44895 215.49537 254.07202 1.000 18.31973 1244 GLY A C 1
ATOM 8601 O O . GLY A 1 1244 ? 212.25190 216.06475 255.13888 1.000 20.00142 1244 GLY A O 1
ATOM 8602 N N . ILE A 1 1245 ? 211.52495 215.39776 253.12937 1.000 16.76951 1245 ILE A N 1
ATOM 8603 C CA . ILE A 1 1245 ? 210.17766 215.93457 253.24641 1.000 16.45134 1245 ILE A CA 1
ATOM 8604 C C . ILE A 1 1245 ? 209.19590 214.86073 252.81708 1.000 21.32437 1245 ILE A C 1
ATOM 8605 O O . ILE A 1 1245 ? 209.44700 214.12491 251.85988 1.000 27.15289 1245 ILE A O 1
ATOM 8610 N N . TYR A 1 1246 ? 208.10450 214.73046 253.55971 1.000 25.20437 1246 TYR A N 1
ATOM 8611 C CA . TYR A 1 1246 ? 207.00717 213.86805 253.15576 1.000 24.40650 1246 TYR A CA 1
ATOM 8612 C C . TYR A 1 1246 ? 205.73921 214.69839 253.14775 1.000 25.51930 1246 TYR A C 1
ATOM 8613 O O . TYR A 1 1246 ? 205.30061 215.17209 254.19315 1.000 31.90181 1246 TYR A O 1
ATOM 8622 N N . CYS A 1 1247 ? 205.14093 214.84761 251.98092 1.000 27.66571 1247 CYS A N 1
ATOM 8623 C CA . CYS A 1 1247 ? 203.90196 215.58558 251.82154 1.000 30.90015 1247 CYS A CA 1
ATOM 8624 C C . CYS A 1 1247 ? 202.80226 214.62397 251.40434 1.000 36.17778 1247 CYS A C 1
ATOM 8625 O O . CYS A 1 1247 ? 203.03471 213.70403 250.62028 1.000 39.43681 1247 CYS A O 1
ATOM 8628 N N . SER A 1 1248 ? 201.61000 214.82829 251.93713 1.000 33.36513 1248 SER A N 1
ATOM 8629 C CA . SER A 1 1248 ? 200.46013 214.04990 251.52671 1.000 34.42747 1248 SER A CA 1
ATOM 8630 C C . SER A 1 1248 ? 199.25604 214.96583 251.41079 1.000 38.72537 1248 SER A C 1
ATOM 8631 O O . SER A 1 1248 ? 199.13530 215.93196 252.16773 1.000 41.51875 1248 SER A O 1
ATOM 8634 N N . PRO A 1 1249 ? 198.34852 214.68990 250.47720 1.000 40.81940 1249 PRO A N 1
ATOM 8635 C CA . PRO A 1 1249 ? 197.10546 215.46155 250.45036 1.000 41.32494 1249 PRO A CA 1
ATOM 8636 C C . PRO A 1 1249 ? 196.19055 215.10220 251.59713 1.000 53.65839 1249 PRO A C 1
ATOM 8637 O O . PRO A 1 1249 ? 195.41385 215.94953 252.04703 1.000 56.75054 1249 PRO A O 1
ATOM 8641 N N . ALA A 1 1250 ? 196.27922 213.87082 252.08408 1.000 59.38153 1250 ALA A N 1
ATOM 8642 C CA . ALA A 1 1250 ? 195.46099 213.31422 253.16114 1.000 61.40034 1250 ALA A CA 1
ATOM 8643 C C . ALA A 1 1250 ? 193.98397 213.46870 252.80485 1.000 74.45558 1250 ALA A C 1
ATOM 8644 O O . ALA A 1 1250 ? 193.58107 213.06875 251.70106 1.000 70.23980 1250 ALA A O 1
ATOM 8646 N N . ASP A 1 1251 ? 193.15363 214.01428 253.69199 1.000 82.73962 1251 ASP A N 1
ATOM 8647 C CA . ASP A 1 1251 ? 191.75306 214.32039 253.40355 1.000 83.91269 1251 ASP A CA 1
ATOM 8648 C C . ASP A 1 1251 ? 191.61254 215.78183 252.98017 1.000 78.32393 1251 ASP A C 1
ATOM 8649 O O . ASP A 1 1251 ? 190.90277 216.57399 253.59113 1.000 76.65575 1251 ASP A O 1
ATOM 8654 N N . GLY A 1 1252 ? 192.32589 216.13785 251.92313 1.000 76.41763 1252 GLY A N 1
ATOM 8655 C CA . GLY A 1 1252 ? 192.27252 217.49041 251.42128 1.000 75.87143 1252 GLY A CA 1
ATOM 8656 C C . GLY A 1 1252 ? 192.87271 218.53871 252.32817 1.000 73.09916 1252 GLY A C 1
ATOM 8657 O O . GLY A 1 1252 ? 192.83197 219.72233 251.98034 1.000 71.15972 1252 GLY A O 1
ATOM 8658 N N . ASN A 1 1253 ? 193.43297 218.15318 253.47600 1.000 75.36045 1253 ASN A N 1
ATOM 8659 C CA . ASN A 1 1253 ? 194.13068 219.07643 254.37176 1.000 69.99522 1253 ASN A CA 1
ATOM 8660 C C . ASN A 1 1253 ? 195.58778 218.63749 254.39913 1.000 55.37701 1253 ASN A C 1
ATOM 8661 O O . ASN A 1 1253 ? 195.97267 217.78553 255.21261 1.000 56.25322 1253 ASN A O 1
ATOM 8666 N N . PRO A 1 1254 ? 196.43071 219.19437 253.53497 1.000 46.14591 1254 PRO A N 1
ATOM 8667 C CA . PRO A 1 1254 ? 197.77541 218.64741 253.37093 1.000 44.16770 1254 PRO A CA 1
ATOM 8668 C C . PRO A 1 1254 ? 198.62480 218.78330 254.62026 1.000 41.52575 1254 PRO A C 1
ATOM 8669 O O . PRO A 1 1254 ? 198.45223 219.69125 255.43083 1.000 46.12747 1254 PRO A O 1
ATOM 8673 N N . ILE A 1 1255 ? 199.53823 217.83755 254.76974 1.000 37.13852 1255 ILE A N 1
ATOM 8674 C CA . ILE A 1 1255 ? 200.50037 217.80121 255.85618 1.000 36.26867 1255 ILE A CA 1
ATOM 8675 C C . ILE A 1 1255 ? 201.88271 217.72189 255.24317 1.000 32.92049 1255 ILE A C 1
ATOM 8676 O O . ILE A 1 1255 ? 202.04405 217.38165 254.07546 1.000 35.45741 1255 ILE A O 1
ATOM 8681 N N . LEU A 1 1256 ? 202.89275 218.02641 256.04231 1.000 27.68882 1256 LEU A N 1
ATOM 8682 C CA . LEU A 1 1256 ? 204.23938 217.87466 255.52950 1.000 24.03552 1256 LEU A CA 1
ATOM 8683 C C . LEU A 1 1256 ? 205.15682 217.51983 256.68536 1.000 21.75830 1256 LEU A C 1
ATOM 8684 O O . LEU A 1 1256 ? 205.28970 218.29456 257.62887 1.000 27.95777 1256 LEU A O 1
ATOM 8689 N N . LEU A 1 1257 ? 205.78679 216.35541 256.59910 1.000 21.24447 1257 LEU A N 1
ATOM 8690 C CA . LEU A 1 1257 ? 206.75662 215.89548 257.57699 1.000 20.18079 1257 LEU A CA 1
ATOM 8691 C C . LEU A 1 1257 ? 208.16070 216.25073 257.12364 1.000 21.90451 1257 LEU A C 1
ATOM 8692 O O . LEU A 1 1257 ? 208.56410 215.88883 256.02311 1.000 25.08827 1257 LEU A O 1
ATOM 8697 N N . THR A 1 1258 ? 208.90595 216.93813 257.98143 1.000 22.78185 1258 THR A N 1
ATOM 8698 C CA . THR A 1 1258 ? 210.28914 217.30746 257.72661 1.000 19.74104 1258 THR A CA 1
ATOM 8699 C C . THR A 1 1258 ? 211.21349 216.72879 258.78117 1.000 21.37584 1258 THR A C 1
ATOM 8700 O O . THR A 1 1258 ? 210.82014 216.51037 259.92274 1.000 26.79274 1258 THR A O 1
ATOM 8704 N N . ALA A 1 1259 ? 212.43734 216.43912 258.36509 1.000 19.28155 1259 ALA A N 1
ATOM 8705 C CA . ALA A 1 1259 ? 213.51166 216.07128 259.26819 1.000 18.49547 1259 ALA A CA 1
ATOM 8706 C C . ALA A 1 1259 ? 214.78109 216.64807 258.67632 1.000 14.93674 1259 ALA A C 1
ATOM 8707 O O . ALA A 1 1259 ? 214.84026 216.93605 257.48957 1.000 15.60016 1259 ALA A O 1
ATOM 8709 N N . GLY A 1 1260 ? 215.79241 216.83970 259.50332 1.000 16.37223 1260 GLY A N 1
ATOM 8710 C CA . GLY A 1 1260 ? 217.04322 217.27483 258.93661 1.000 12.30662 1260 GLY A CA 1
ATOM 8711 C C . GLY A 1 1260 ? 218.16872 217.46510 259.91022 1.000 13.82124 1260 GLY A C 1
ATOM 8712 O O . GLY A 1 1260 ? 218.29684 216.73269 260.88687 1.000 17.22796 1260 GLY A O 1
ATOM 8713 N N . SER A 1 1261 ? 218.97125 218.49088 259.64441 1.000 14.95936 1261 SER A N 1
ATOM 8714 C CA . SER A 1 1261 ? 220.17400 218.77909 260.41323 1.000 13.24230 1261 SER A CA 1
ATOM 8715 C C . SER A 1 1261 ? 219.93165 218.88210 261.91290 1.000 20.19465 1261 SER A C 1
ATOM 8716 O O . SER A 1 1261 ? 220.73296 218.37685 262.70379 1.000 24.54749 1261 SER A O 1
ATOM 8719 N N . ASP A 1 1262 ? 218.83550 219.50642 262.33219 1.000 20.11752 1262 ASP A N 1
ATOM 8720 C CA . ASP A 1 1262 ? 218.57528 219.66611 263.75686 1.000 16.83532 1262 ASP A CA 1
ATOM 8721 C C . ASP A 1 1262 ? 218.02675 218.41827 264.41687 1.000 18.64949 1262 ASP A C 1
ATOM 8722 O O . ASP A 1 1262 ? 217.71690 218.45897 265.60437 1.000 22.82291 1262 ASP A O 1
ATOM 8727 N N . MET A 1 1263 ? 217.89297 217.33035 263.67715 1.000 19.69188 1263 MET A N 1
ATOM 8728 C CA . MET A 1 1263 ? 217.48738 216.03069 264.18137 1.000 19.52451 1263 MET A CA 1
ATOM 8729 C C . MET A 1 1263 ? 216.06571 216.01060 264.71581 1.000 18.94405 1263 MET A C 1
ATOM 8730 O O . MET A 1 1263 ? 215.72506 215.15354 265.52407 1.000 26.80929 1263 MET A O 1
ATOM 8735 N N . LYS A 1 1264 ? 215.22273 216.93617 264.27868 1.000 21.41097 1264 LYS A N 1
ATOM 8736 C CA . LYS A 1 1264 ? 213.83863 217.01966 264.71869 1.000 23.71034 1264 LYS A CA 1
ATOM 8737 C C . LYS A 1 1264 ? 212.91505 216.60178 263.58859 1.000 23.41077 1264 LYS A C 1
ATOM 8738 O O . LYS A 1 1264 ? 213.04206 217.09820 262.47134 1.000 25.11282 1264 LYS A O 1
ATOM 8744 N N . ILE A 1 1265 ? 211.99796 215.68852 263.87199 1.000 24.96682 1265 ILE A N 1
ATOM 8745 C CA . ILE A 1 1265 ? 210.99924 215.28699 262.89301 1.000 23.48394 1265 ILE A CA 1
ATOM 8746 C C . ILE A 1 1265 ? 209.78625 216.16934 263.11727 1.000 23.82009 1265 ILE A C 1
ATOM 8747 O O . ILE A 1 1265 ? 209.10968 216.04180 264.12985 1.000 32.79594 1265 ILE A O 1
ATOM 8752 N N . ARG A 1 1266 ? 209.53127 217.08729 262.20806 1.000 21.17434 1266 ARG A N 1
ATOM 8753 C CA . ARG A 1 1266 ? 208.41979 218.00236 262.37245 1.000 20.34321 1266 ARG A CA 1
ATOM 8754 C C . ARG A 1 1266 ? 207.22723 217.57908 261.54665 1.000 24.93295 1266 ARG A C 1
ATOM 8755 O O . ARG A 1 1266 ? 207.35114 216.93477 260.50973 1.000 29.39406 1266 ARG A O 1
ATOM 8763 N N . PHE A 1 1267 ? 206.06515 217.94759 262.04462 1.000 25.12838 1267 PHE A N 1
ATOM 8764 C CA . PHE A 1 1267 ? 204.79026 217.74775 261.39110 1.000 23.98332 1267 PHE A CA 1
ATOM 8765 C C . PHE A 1 1267 ? 204.22889 219.13941 261.20560 1.000 25.49694 1267 PHE A C 1
ATOM 8766 O O . PHE A 1 1267 ? 204.02310 219.85472 262.18577 1.000 32.04335 1267 PHE A O 1
ATOM 8774 N N . TRP A 1 1268 ? 204.03723 219.54580 259.96785 1.000 22.51260 1268 TRP A N 1
ATOM 8775 C CA . TRP A 1 1268 ? 203.43218 220.82799 259.66870 1.000 22.30647 1268 TRP A CA 1
ATOM 8776 C C . TRP A 1 1268 ? 202.02306 220.59755 259.15788 1.000 28.95865 1268 TRP A C 1
ATOM 8777 O O . TRP A 1 1268 ? 201.82967 219.94031 258.13602 1.000 30.46667 1268 TRP A O 1
ATOM 8788 N N . ASP A 1 1269 ? 201.04690 221.14013 259.86802 1.000 36.32857 1269 ASP A N 1
ATOM 8789 C CA . ASP A 1 1269 ? 199.66943 221.12535 259.40520 1.000 32.76888 1269 ASP A CA 1
ATOM 8790 C C . ASP A 1 1269 ? 199.52395 222.31908 258.48189 1.000 33.93895 1269 ASP A C 1
ATOM 8791 O O . ASP A 1 1269 ? 199.46473 223.45990 258.93142 1.000 41.02834 1269 ASP A O 1
ATOM 8796 N N . LEU A 1 1270 ? 199.51050 222.06751 257.17761 1.000 35.51557 1270 LEU A N 1
ATOM 8797 C CA . LEU A 1 1270 ? 199.48729 223.17126 256.23063 1.000 33.99659 1270 LEU A CA 1
ATOM 8798 C C . LEU A 1 1270 ? 198.14575 223.87485 256.23569 1.000 42.47426 1270 LEU A C 1
ATOM 8799 O O . LEU A 1 1270 ? 198.06971 225.06156 255.90651 1.000 43.78376 1270 LEU A O 1
ATOM 8804 N N . ALA A 1 1271 ? 197.07884 223.16139 256.57588 1.000 46.19019 1271 ALA A N 1
ATOM 8805 C CA . ALA A 1 1271 ? 195.77984 223.80341 256.67219 1.000 48.37176 1271 ALA A CA 1
ATOM 8806 C C . ALA A 1 1271 ? 195.59940 224.49568 258.00926 1.000 46.36104 1271 ALA A C 1
ATOM 8807 O O . ALA A 1 1271 ? 194.92348 225.52271 258.08095 1.000 48.37910 1271 ALA A O 1
ATOM 8809 N N . TYR A 1 1272 ? 196.19538 223.96273 259.06812 1.000 46.03468 1272 TYR A N 1
ATOM 8810 C CA . TYR A 1 1272 ? 196.02175 224.47305 260.42514 1.000 47.30551 1272 TYR A CA 1
ATOM 8811 C C . TYR A 1 1272 ? 197.38747 224.57662 261.08481 1.000 46.81104 1272 TYR A C 1
ATOM 8812 O O . TYR A 1 1272 ? 197.71399 223.81377 261.99737 1.000 48.53665 1272 TYR A O 1
ATOM 8821 N N . PRO A 1 1273 ? 198.20319 225.53446 260.65095 1.000 44.34571 1273 PRO A N 1
ATOM 8822 C CA . PRO A 1 1273 ? 199.58889 225.62590 261.13063 1.000 35.82816 1273 PRO A CA 1
ATOM 8823 C C . PRO A 1 1273 ? 199.77370 225.65935 262.62390 1.000 35.56037 1273 PRO A C 1
ATOM 8824 O O . PRO A 1 1273 ? 200.78628 225.16541 263.11474 1.000 38.06418 1273 PRO A O 1
ATOM 8828 N N . GLU A 1 1274 ? 198.85115 226.24849 263.37237 1.000 41.15157 1274 GLU A N 1
ATOM 8829 C CA . GLU A 1 1274 ? 198.99947 226.27650 264.81711 1.000 41.22667 1274 GLU A CA 1
ATOM 8830 C C . GLU A 1 1274 ? 199.02255 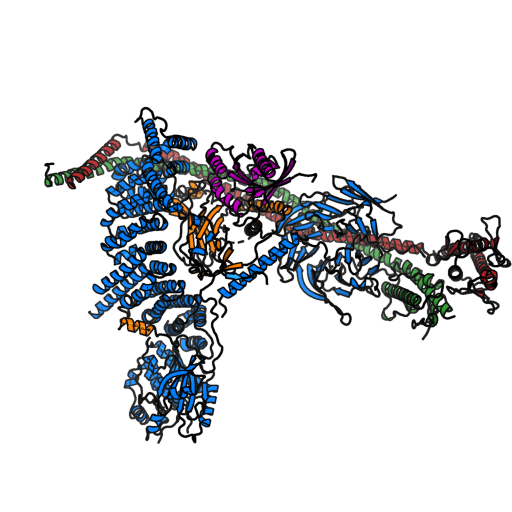224.88478 265.42433 1.000 43.23054 1274 GLU A C 1
ATOM 8831 O O . GLU A 1 1274 ? 199.50020 224.72627 266.54957 1.000 48.11911 1274 GLU A O 1
ATOM 8837 N N . ARG A 1 1275 ? 198.50897 223.87668 264.72765 1.000 37.63967 1275 ARG A N 1
ATOM 8838 C CA . ARG A 1 1275 ? 198.59472 222.52017 265.22650 1.000 33.80544 1275 ARG A CA 1
ATOM 8839 C C . ARG A 1 1275 ? 199.89422 221.83290 264.86067 1.000 40.79365 1275 ARG A C 1
ATOM 8840 O O . ARG A 1 1275 ? 200.09410 220.68519 265.25758 1.000 48.47857 1275 ARG A O 1
ATOM 8848 N N . SER A 1 1276 ? 200.76946 222.48013 264.10311 1.000 36.56631 1276 SER A N 1
ATOM 8849 C CA . SER A 1 1276 ? 202.04578 221.87447 263.77756 1.000 26.26604 1276 SER A CA 1
ATOM 8850 C C . SER A 1 1276 ? 202.78396 221.55178 265.05723 1.000 29.96918 1276 SER A C 1
ATOM 8851 O O . SER A 1 1276 ? 202.62731 222.22734 266.07169 1.000 37.87633 1276 SER A O 1
ATOM 8854 N N . TYR A 1 1277 ? 203.56877 220.49025 265.02113 1.000 29.68974 1277 TYR A N 1
ATOM 8855 C CA . TYR A 1 1277 ? 204.28483 220.07012 266.20744 1.000 30.52893 1277 TYR A CA 1
ATOM 8856 C C . TYR A 1 1277 ? 205.52963 219.30475 265.80186 1.000 27.50270 1277 TYR A C 1
ATOM 8857 O O . TYR A 1 1277 ? 205.73910 218.98929 264.63677 1.000 29.09351 1277 TYR A O 1
ATOM 8866 N N . VAL A 1 1278 ? 206.36346 219.03195 266.79050 1.000 29.79546 1278 VAL A N 1
ATOM 8867 C CA . VAL A 1 1278 ? 207.55537 218.21622 266.63889 1.000 26.61504 1278 VAL A CA 1
ATOM 8868 C C . VAL A 1 1278 ? 207.21129 216.79113 267.04034 1.000 26.41189 1278 VAL A C 1
ATOM 8869 O O . VAL A 1 1278 ? 206.59143 216.56465 268.08282 1.000 34.63462 1278 VAL A O 1
ATOM 8873 N N . VAL A 1 1279 ? 207.56288 215.83859 266.19182 1.000 25.50278 1279 VAL A N 1
ATOM 8874 C CA . VAL A 1 1279 ? 207.35971 214.42189 266.44619 1.000 29.72226 1279 VAL A CA 1
ATOM 8875 C C . VAL A 1 1279 ? 208.50160 213.87378 267.29119 1.000 39.17564 1279 VAL A C 1
ATOM 8876 O O . VAL A 1 1279 ? 208.30607 213.50159 268.45340 1.000 43.05145 1279 VAL A O 1
ATOM 8880 N N . ALA A 1 1280 ? 209.70696 213.85711 266.72654 1.000 38.22034 1280 ALA A N 1
ATOM 8881 C CA . ALA A 1 1280 ? 210.89779 213.36158 267.40231 1.000 47.64999 1280 ALA A CA 1
ATOM 8882 C C . ALA A 1 1280 ? 211.70109 214.50119 268.00597 1.000 61.26115 1280 ALA A C 1
ATOM 8883 O O . ALA A 1 1280 ? 211.91545 215.53407 267.36958 1.000 46.90676 1280 ALA A O 1
ATOM 8885 N N . GLY A 1 1281 ? 212.15906 214.28029 269.23556 1.000 73.17278 1281 GLY A N 1
ATOM 8886 C CA . GLY A 1 1281 ? 212.72836 215.28524 270.11003 1.000 84.73370 1281 GLY A CA 1
ATOM 8887 C C . GLY A 1 1281 ? 212.02348 215.26840 271.45747 1.000 105.40674 1281 GLY A C 1
ATOM 8888 O O . GLY A 1 1281 ? 210.79878 215.40843 271.54286 1.000 101.40508 1281 GLY A O 1
ATOM 8889 N N . SER A 1 1282 ? 212.81641 215.10690 272.51523 1.000 114.27119 1282 SER A N 1
ATOM 8890 C CA . SER A 1 1282 ? 212.31707 214.98550 273.87998 1.000 123.03703 1282 SER A CA 1
ATOM 8891 C C . SER A 1 1282 ? 211.53939 216.21409 274.34299 1.000 126.86845 1282 SER A C 1
ATOM 8892 O O . SER A 1 1282 ? 211.84314 217.35176 273.97889 1.000 125.41886 1282 SER A O 1
ATOM 8895 N N . THR A 1 1283 ? 210.52472 215.95808 275.17578 1.000 130.42711 1283 THR A N 1
ATOM 8896 C CA . THR A 1 1283 ? 209.72696 217.01223 275.79530 1.000 130.78837 1283 THR A CA 1
ATOM 8897 C C . THR A 1 1283 ? 210.54901 217.93070 276.69507 1.000 132.62144 1283 THR A C 1
ATOM 8898 O O . THR A 1 1283 ? 210.11081 219.05179 276.97691 1.000 130.61491 1283 THR A O 1
ATOM 8902 N N . SER A 1 1284 ? 211.72069 217.48316 277.16163 1.000 134.35465 1284 SER A N 1
ATOM 8903 C CA . SER A 1 1284 ? 212.58904 218.35490 277.95118 1.000 133.84277 1284 SER A CA 1
ATOM 8904 C C . SER A 1 1284 ? 213.13591 219.52023 277.13613 1.000 133.94268 1284 SER A C 1
ATOM 8905 O O . SER A 1 1284 ? 213.46197 220.56790 277.70688 1.000 132.52957 1284 SER A O 1
ATOM 8908 N N . SER A 1 1285 ? 213.26523 219.36272 275.82086 1.000 130.98268 1285 SER A N 1
ATOM 8909 C CA . SER A 1 1285 ? 213.66111 220.48984 274.99499 1.000 123.21826 1285 SER A CA 1
ATOM 8910 C C . SER A 1 1285 ? 212.53777 221.52351 274.99564 1.000 120.03642 1285 SER A C 1
ATOM 8911 O O . SER A 1 1285 ? 211.35983 221.16222 275.05888 1.000 118.36763 1285 SER A O 1
ATOM 8914 N N . PRO A 1 1286 ? 212.87358 222.81230 274.92716 1.000 119.44884 1286 PRO A N 1
ATOM 8915 C CA . PRO A 1 1286 ? 211.83782 223.84757 275.03442 1.000 110.89422 1286 PRO A CA 1
ATOM 8916 C C . PRO A 1 1286 ? 210.75849 223.66937 273.98008 1.000 98.42464 1286 PRO A C 1
ATOM 8917 O O . PRO A 1 1286 ? 211.04071 223.37979 272.81727 1.000 94.03820 1286 PRO A O 1
ATOM 8921 N N . SER A 1 1287 ? 209.51028 223.83008 274.40721 1.000 92.16340 1287 SER A N 1
ATOM 8922 C CA . SER A 1 1287 ? 208.39401 223.64992 273.49963 1.000 83.52161 1287 SER A CA 1
ATOM 8923 C C . SER A 1 1287 ? 208.37671 224.76181 272.46126 1.000 75.50619 1287 SER A C 1
ATOM 8924 O O . SER A 1 1287 ? 208.95907 225.83238 272.63842 1.000 73.19329 1287 SER A O 1
ATOM 8927 N N . VAL A 1 1288 ? 207.66915 224.49921 271.37033 1.000 67.17331 1288 VAL A N 1
ATOM 8928 C CA . VAL A 1 1288 ? 207.61372 225.42315 270.25512 1.000 57.17661 1288 VAL A CA 1
ATOM 8929 C C . VAL A 1 1288 ? 206.17422 225.79083 269.96598 1.000 49.05512 1288 VAL A C 1
ATOM 8930 O O . VAL A 1 1288 ? 205.23294 225.12569 270.38408 1.000 52.02108 1288 VAL A O 1
ATOM 8934 N N . SER A 1 1289 ? 206.02484 226.90094 269.26446 1.000 48.51505 1289 SER A N 1
ATOM 8935 C CA . SER A 1 1289 ? 204.75641 227.39430 268.77359 1.000 41.98290 1289 SER A CA 1
ATOM 8936 C C . SER A 1 1289 ? 204.94247 227.73466 267.30732 1.000 39.31144 1289 SER A C 1
ATOM 8937 O O . SER A 1 1289 ? 206.05917 227.90396 266.82982 1.000 39.28035 1289 SER A O 1
ATOM 8940 N N . TYR A 1 1290 ? 203.83803 227.77122 266.58518 1.000 41.06326 1290 TYR A N 1
ATOM 8941 C CA . TYR A 1 1290 ? 203.83295 227.95535 265.14409 1.000 32.41911 1290 TYR A CA 1
ATOM 8942 C C . TYR A 1 1290 ? 202.89994 229.10128 264.81822 1.000 33.12216 1290 TYR A C 1
ATOM 8943 O O . TYR A 1 1290 ? 201.73869 229.08581 265.22504 1.000 39.56417 1290 TYR A O 1
ATOM 8952 N N . TYR A 1 1291 ? 203.39067 230.07646 264.06734 1.000 33.94253 1291 TYR A N 1
ATOM 8953 C CA . TYR A 1 1291 ? 202.60560 231.23521 263.68020 1.000 33.19048 1291 TYR A CA 1
ATOM 8954 C C . TYR A 1 1291 ? 202.58582 231.41323 262.17567 1.000 28.95395 1291 TYR A C 1
ATOM 8955 O O . TYR A 1 1291 ? 203.63485 231.43910 261.53825 1.000 30.20616 1291 TYR A O 1
ATOM 8964 N N . ARG A 1 1292 ? 201.39366 231.56460 261.62293 1.000 29.40552 1292 ARG A N 1
ATOM 8965 C CA . ARG A 1 1292 ? 201.21666 231.86667 260.21610 1.000 28.08949 1292 ARG A CA 1
ATOM 8966 C C . ARG A 1 1292 ? 201.24598 233.37112 260.06065 1.000 30.56901 1292 ARG A C 1
ATOM 8967 O O . ARG A 1 1292 ? 200.44231 234.07374 260.67148 1.000 34.13722 1292 ARG A O 1
ATOM 8975 N N . LYS A 1 1293 ? 202.16259 233.85643 259.24154 1.000 34.21309 1293 LYS A N 1
ATOM 8976 C CA . LYS A 1 1293 ? 202.34368 235.26965 258.97766 1.000 30.70077 1293 LYS A CA 1
ATOM 8977 C C . LYS A 1 1293 ? 202.34447 235.49828 257.48272 1.000 28.55315 1293 LYS A C 1
ATOM 8978 O O . LYS A 1 1293 ? 202.26453 234.56714 256.69214 1.000 28.83490 1293 LYS A O 1
ATOM 8984 N N . ILE A 1 1294 ? 202.40678 236.76324 257.10256 1.000 32.85604 1294 ILE A N 1
ATOM 8985 C CA . ILE A 1 1294 ? 202.53034 237.18473 255.71360 1.000 32.35297 1294 ILE A CA 1
ATOM 8986 C C . ILE A 1 1294 ? 203.72879 238.10707 255.69445 1.000 31.79678 1294 ILE A C 1
ATOM 8987 O O . ILE A 1 1294 ? 203.66425 239.20947 256.24503 1.000 35.39238 1294 ILE A O 1
ATOM 8992 N N . ILE A 1 1295 ? 204.81917 237.67786 255.05979 1.000 33.25165 1295 ILE A N 1
ATOM 8993 C CA . ILE A 1 1295 ? 206.02421 238.49926 255.05547 1.000 37.20327 1295 ILE A CA 1
ATOM 8994 C C . ILE A 1 1295 ? 206.09986 239.37847 253.81435 1.000 41.48894 1295 ILE A C 1
ATOM 8995 O O . ILE A 1 1295 ? 205.81595 240.57829 253.88295 1.000 51.93052 1295 ILE A O 1
ATOM 9000 N N . GLU A 1 1296 ? 206.47906 238.81426 252.68301 1.000 40.93703 1296 GLU A N 1
ATOM 9001 C CA . GLU A 1 1296 ? 206.45609 239.56409 251.43192 1.000 55.12002 1296 GLU A CA 1
ATOM 9002 C C . GLU A 1 1296 ? 205.09417 239.52626 250.76950 1.000 56.33315 1296 GLU A C 1
ATOM 9003 O O . GLU A 1 1296 ? 204.80926 240.35287 249.89845 1.000 64.59254 1296 GLU A O 1
ATOM 9009 N N . GLY A 1 1297 ? 204.26907 238.57887 251.17252 1.000 42.38806 1297 GLY A N 1
ATOM 9010 C CA . GLY A 1 1297 ? 202.95210 238.31755 250.66551 1.000 36.12823 1297 GLY A CA 1
ATOM 9011 C C . GLY A 1 1297 ? 202.81808 236.82363 250.79460 1.000 45.10947 1297 GLY A C 1
ATOM 9012 O O . GLY A 1 1297 ? 201.71610 236.27242 250.86748 1.000 54.57956 1297 GLY A O 1
ATOM 9013 N N . THR A 1 1298 ? 203.96908 236.16241 250.81053 1.000 39.68154 1298 THR A N 1
ATOM 9014 C CA . THR A 1 1298 ? 204.03386 234.74472 251.10540 1.000 29.18611 1298 THR A CA 1
ATOM 9015 C C . THR A 1 1298 ? 203.52797 234.46138 252.50765 1.000 28.99495 1298 THR A C 1
ATOM 9016 O O . THR A 1 1298 ? 203.93292 235.12055 253.46165 1.000 33.16278 1298 THR A O 1
ATOM 9020 N N . GLU A 1 1299 ? 202.67605 233.46005 252.65090 1.000 28.23911 1299 GLU A N 1
ATOM 9021 C CA . GLU A 1 1299 ? 202.26512 233.06035 253.98219 1.000 26.02014 1299 GLU A CA 1
ATOM 9022 C C . GLU A 1 1299 ? 203.37989 232.19098 254.55321 1.000 25.04670 1299 GLU A C 1
ATOM 9023 O O . GLU A 1 1299 ? 203.88240 231.30414 253.86826 1.000 26.86060 1299 GLU A O 1
ATOM 9029 N N . VAL A 1 1300 ? 203.82342 232.48168 255.77023 1.000 26.33964 1300 VAL A N 1
ATOM 9030 C CA . VAL A 1 1300 ? 204.92160 231.75104 256.38992 1.000 20.62377 1300 VAL A CA 1
ATOM 9031 C C . VAL A 1 1300 ? 204.46403 231.15534 257.70450 1.000 20.89487 1300 VAL A C 1
ATOM 9032 O O . VAL A 1 1300 ? 203.93810 231.86381 258.56035 1.000 24.46779 1300 VAL A O 1
ATOM 9036 N N . VAL A 1 1301 ? 204.69195 229.85996 257.87213 1.000 17.63036 1301 VAL A N 1
ATOM 9037 C CA . VAL A 1 1301 ? 204.44987 229.20045 259.14293 1.000 20.54224 1301 VAL A CA 1
ATOM 9038 C C . VAL A 1 1301 ? 205.78890 229.21157 259.87082 1.000 26.27488 1301 VAL A C 1
ATOM 9039 O O . VAL A 1 1301 ? 206.61723 228.32582 259.70322 1.000 29.00236 1301 VAL A O 1
ATOM 9043 N N . GLN A 1 1302 ? 205.99256 230.21712 260.70616 1.000 25.69782 1302 GLN A N 1
ATOM 9044 C CA . GLN A 1 1302 ? 207.21927 230.31533 261.46268 1.000 22.21260 1302 GLN A CA 1
ATOM 9045 C C . GLN A 1 1302 ? 207.10344 229.47279 262.71476 1.000 27.63931 1302 GLN A C 1
ATOM 9046 O O . GLN A 1 1302 ? 206.08219 229.48986 263.39512 1.000 34.18558 1302 GLN A O 1
ATOM 9052 N N . GLU A 1 1303 ? 208.17532 228.77383 263.04615 1.000 27.58860 1303 GLU A N 1
ATOM 9053 C CA . GLU A 1 1303 ? 208.29850 228.10102 264.32230 1.000 27.33499 1303 GLU A CA 1
ATOM 9054 C C . GLU A 1 1303 ? 209.10190 228.97716 265.27546 1.000 36.66129 1303 GLU A C 1
ATOM 9055 O O . GLU A 1 1303 ? 210.18367 229.45370 264.93084 1.000 41.25983 1303 GLU A O 1
ATOM 9061 N N . ILE A 1 1304 ? 208.55453 229.20677 266.46324 1.000 39.06750 1304 ILE A N 1
ATOM 9062 C CA . ILE A 1 1304 ? 209.17998 230.03767 267.48123 1.000 46.43789 1304 ILE A CA 1
ATOM 9063 C C . ILE A 1 1304 ? 209.39294 229.22830 268.74944 1.000 58.59331 1304 ILE A C 1
ATOM 9064 O O . ILE A 1 1304 ? 208.53161 228.43608 269.14324 1.000 57.40098 1304 ILE A O 1
ATOM 9069 N N . GLN A 1 1305 ? 210.54167 229.43286 269.38990 1.000 64.86561 1305 GLN A N 1
ATOM 9070 C CA . GLN A 1 1305 ? 210.81447 228.81029 270.67546 1.000 65.88750 1305 GLN A CA 1
ATOM 9071 C C . GLN A 1 1305 ? 210.05370 229.53203 271.77338 1.000 73.58417 1305 GLN A C 1
ATOM 9072 O O . GLN A 1 1305 ? 210.07435 230.76243 271.84488 1.000 73.05108 1305 GLN A O 1
ATOM 9078 N N . ASN A 1 1306 ? 209.36950 228.76676 272.61644 1.000 79.83728 1306 ASN A N 1
ATOM 9079 C CA . ASN A 1 1306 ? 208.65808 229.32200 273.75904 1.000 78.64002 1306 ASN A CA 1
ATOM 9080 C C . ASN A 1 1306 ? 209.65494 229.61974 274.86617 1.000 90.58399 1306 ASN A C 1
ATOM 9081 O O . ASN A 1 1306 ? 210.30667 228.70474 275.37937 1.000 94.85429 1306 ASN A O 1
ATOM 9086 N N . LYS A 1 1307 ? 209.77937 230.88722 275.23622 1.000 96.37567 1307 LYS A N 1
ATOM 9087 C CA . LYS A 1 1307 ? 210.74196 231.27033 276.26189 1.000 103.62989 1307 LYS A CA 1
ATOM 9088 C C . LYS A 1 1307 ? 210.39683 230.65275 277.61247 1.000 100.73773 1307 LYS A C 1
ATOM 9089 O O . LYS A 1 1307 ? 209.22500 230.53963 277.96826 1.000 94.58355 1307 LYS A O 1
ATOM 9095 N N . ARG A 1 1319 ? 210.61690 207.16533 286.53905 1.000 137.32929 1319 ARG A N 1
ATOM 9096 C CA . ARG A 1 1319 ? 210.90907 205.76505 286.25065 1.000 140.71628 1319 ARG A CA 1
ATOM 9097 C C . ARG A 1 1319 ? 212.40038 205.59451 286.01369 1.000 137.58963 1319 ARG A C 1
ATOM 9098 O O . ARG A 1 1319 ? 212.85023 205.53843 284.87226 1.000 134.47579 1319 ARG A O 1
ATOM 9106 N N . GLY A 1 1320 ? 213.16357 205.49359 287.09815 1.000 135.86170 1320 GLY A N 1
ATOM 9107 C CA . GLY A 1 1320 ? 214.60062 205.49408 286.99831 1.000 130.62848 1320 GLY A CA 1
ATOM 9108 C C . GLY A 1 1320 ? 215.06506 206.87257 286.58712 1.000 127.70615 1320 GLY A C 1
ATOM 9109 O O . GLY A 1 1320 ? 214.46502 207.88694 286.95671 1.000 121.19999 1320 GLY A O 1
ATOM 9110 N N . PRO A 1 1321 ? 216.16117 206.94693 285.84767 1.000 127.35920 1321 PRO A N 1
ATOM 9111 C CA . PRO A 1 1321 ? 216.61046 208.25623 285.36275 1.000 124.35141 1321 PRO A CA 1
ATOM 9112 C C . PRO A 1 1321 ? 215.63071 208.81374 284.34284 1.000 118.06417 1321 PRO A C 1
ATOM 9113 O O . PRO A 1 1321 ? 214.57769 208.21787 284.09836 1.000 118.88319 1321 PRO A O 1
ATOM 9117 N N . GLU A 1 1322 ? 215.94584 209.96059 283.75316 1.000 110.31673 1322 GLU A N 1
ATOM 9118 C CA . GLU A 1 1322 ? 215.12314 210.45521 282.66340 1.000 101.78795 1322 GLU A CA 1
ATOM 9119 C C . GLU A 1 1322 ? 215.12481 209.41377 281.55566 1.000 98.80800 1322 GLU A C 1
ATOM 9120 O O . GLU A 1 1322 ? 216.16688 208.83256 281.24351 1.000 101.68940 1322 GLU A O 1
ATOM 9126 N N . SER A 1 1323 ? 213.95369 209.14731 280.98312 1.000 90.60263 1323 SER A N 1
ATOM 9127 C CA . SER A 1 1323 ? 213.86601 208.12450 279.95087 1.000 78.46245 1323 SER A CA 1
ATOM 9128 C C . SER A 1 1323 ? 214.83075 208.44367 278.81824 1.000 71.88778 1323 SER A C 1
ATOM 9129 O O . SER A 1 1323 ? 215.03281 209.60834 278.46895 1.000 72.91252 1323 SER A O 1
ATOM 9132 N N . LEU A 1 1324 ? 215.45341 207.40595 278.27242 1.000 61.50280 1324 LEU A N 1
ATOM 9133 C CA . LEU A 1 1324 ? 216.41623 207.59443 277.19694 1.000 53.42694 1324 LEU A CA 1
ATOM 9134 C C . LEU A 1 1324 ? 215.77720 208.33887 276.03864 1.000 54.18963 1324 LEU A C 1
ATOM 9135 O O . LEU A 1 1324 ? 214.66531 207.98678 275.62265 1.000 57.57925 1324 LEU A O 1
ATOM 9140 N N . PRO A 1 1325 ? 216.42514 209.36278 275.50038 1.000 50.34028 1325 PRO A N 1
ATOM 9141 C CA . PRO A 1 1325 ? 215.88435 210.01020 274.31032 1.000 45.77630 1325 PRO A CA 1
ATOM 9142 C C . PRO A 1 1325 ? 215.83146 209.02142 273.15934 1.000 41.46174 1325 PRO A C 1
ATOM 9143 O O . PRO A 1 1325 ? 216.81624 208.36009 272.83961 1.000 42.69802 1325 PRO A O 1
ATOM 9147 N N . VAL A 1 1326 ? 214.65069 208.91003 272.55313 1.000 37.91533 1326 VAL A N 1
ATOM 9148 C CA . VAL A 1 1326 ? 214.44708 208.01742 271.41959 1.000 33.32811 1326 VAL A CA 1
ATOM 9149 C C . VAL A 1 1326 ? 214.83611 208.65369 270.10194 1.000 31.14724 1326 VAL A C 1
ATOM 9150 O O . VAL A 1 1326 ? 214.90648 207.95367 269.09062 1.000 34.33238 1326 VAL A O 1
ATOM 9154 N N . GLY A 1 1327 ? 215.02354 209.96099 270.07666 1.000 26.82349 1327 GLY A N 1
ATOM 9155 C CA . GLY A 1 1327 ? 215.30925 210.66521 268.85382 1.000 23.66914 1327 GLY A CA 1
ATOM 9156 C C . GLY A 1 1327 ? 216.66136 210.34529 268.27319 1.000 25.48145 1327 GLY A C 1
ATOM 9157 O O . GLY A 1 1327 ? 217.47931 209.64054 268.85309 1.000 29.94669 1327 GLY A O 1
ATOM 9158 N N . HIS A 1 1328 ? 216.86958 210.85194 267.06289 1.000 26.13312 1328 HIS A N 1
ATOM 9159 C CA . HIS A 1 1328 ? 218.16680 210.78934 266.41235 1.000 23.41348 1328 HIS A CA 1
ATOM 9160 C C . HIS A 1 1328 ? 219.15917 211.75238 267.03986 1.000 25.98157 1328 HIS A C 1
ATOM 9161 O O . HIS A 1 1328 ? 218.81519 212.84444 267.48829 1.000 28.45304 1328 HIS A O 1
ATOM 9168 N N . HIS A 1 1329 ? 220.41020 211.32526 267.05653 1.000 26.11139 1329 HIS A N 1
ATOM 9169 C CA . HIS A 1 1329 ? 221.51849 212.08627 267.58906 1.000 23.94377 1329 HIS A CA 1
ATOM 9170 C C . HIS A 1 1329 ? 222.43623 212.61418 266.50513 1.000 26.84491 1329 HIS A C 1
ATOM 9171 O O . HIS A 1 1329 ? 223.45422 213.22844 266.81792 1.000 36.76369 1329 HIS A O 1
ATOM 9178 N N . ASP A 1 1330 ? 222.11917 212.35899 265.24391 1.000 24.01232 1330 ASP A N 1
ATOM 9179 C CA . ASP A 1 1330 ? 222.89764 212.83777 264.12022 1.000 19.66855 1330 ASP A CA 1
ATOM 9180 C C . ASP A 1 1330 ? 221.89754 213.27011 263.05743 1.000 23.54661 1330 ASP A C 1
ATOM 9181 O O . ASP A 1 1330 ? 220.72253 212.92470 263.12994 1.000 27.69416 1330 ASP A O 1
ATOM 9186 N N . ILE A 1 1331 ? 222.36502 214.03247 262.07336 1.000 23.01773 1331 ILE A N 1
ATOM 9187 C CA . ILE A 1 1331 ? 221.53667 214.58767 261.00273 1.000 16.11752 1331 ILE A CA 1
ATOM 9188 C C . ILE A 1 1331 ? 220.62279 213.54631 260.38118 1.000 17.34135 1331 ILE A C 1
ATOM 9189 O O . ILE A 1 1331 ? 221.09518 212.52128 259.89306 1.000 21.28570 1331 ILE A O 1
ATOM 9194 N N . ILE A 1 1332 ? 219.31623 213.79264 260.38025 1.000 16.61575 1332 ILE A N 1
ATOM 9195 C CA . ILE A 1 1332 ? 218.36644 212.87631 259.75474 1.000 16.56149 1332 ILE A CA 1
ATOM 9196 C C . ILE A 1 1332 ? 218.40573 213.15576 258.25960 1.000 15.90388 1332 ILE A C 1
ATOM 9197 O O . ILE A 1 1332 ? 217.98337 214.21811 257.80792 1.000 18.07947 1332 ILE A O 1
ATOM 9202 N N . THR A 1 1333 ? 218.91347 212.19682 257.48976 1.000 16.09863 1333 THR A N 1
ATOM 9203 C CA . THR A 1 1333 ? 219.07014 212.39627 256.06037 1.000 15.29959 1333 THR A CA 1
ATOM 9204 C C . THR A 1 1333 ? 217.78292 212.21172 255.27108 1.000 17.10754 1333 THR A C 1
ATOM 9205 O O . THR A 1 1333 ? 217.64740 212.79881 254.20127 1.000 20.96690 1333 THR A O 1
ATOM 9209 N N . ASP A 1 1334 ? 216.83269 211.42249 255.75293 1.000 17.73385 1334 ASP A N 1
ATOM 9210 C CA . ASP A 1 1334 ? 215.63880 211.18356 254.95612 1.000 19.21160 1334 ASP A CA 1
ATOM 9211 C C . ASP A 1 1334 ? 214.49027 210.74143 255.84307 1.000 16.82246 1334 ASP A C 1
ATOM 9212 O O . ASP A 1 1334 ? 214.68502 210.30156 256.96883 1.000 16.13581 1334 ASP A O 1
ATOM 9217 N N . VAL A 1 1335 ? 213.28478 210.91755 255.30914 1.000 19.45649 1335 VAL A N 1
ATOM 9218 C CA . VAL A 1 1335 ? 212.01616 210.58306 255.94000 1.000 16.42044 1335 VAL A CA 1
ATOM 9219 C C . VAL A 1 1335 ? 211.19515 209.80579 254.92472 1.000 21.80262 1335 VAL A C 1
ATOM 9220 O O . VAL A 1 1335 ? 211.15022 210.16988 253.74730 1.000 25.96653 1335 VAL A O 1
ATOM 9224 N N . ALA A 1 1336 ? 210.53270 208.75122 255.37367 1.000 20.69881 1336 ALA A N 1
ATOM 9225 C CA . ALA A 1 1336 ? 209.64135 207.99483 254.51485 1.000 15.56066 1336 ALA A CA 1
ATOM 9226 C C . ALA A 1 1336 ? 208.49565 207.50687 255.37181 1.000 19.40743 1336 ALA A C 1
ATOM 9227 O O . ALA A 1 1336 ? 208.57794 207.50390 256.59316 1.000 22.16860 1336 ALA A O 1
ATOM 9229 N N . THR A 1 1337 ? 207.38668 207.18000 254.73478 1.000 26.17304 1337 THR A N 1
ATOM 9230 C CA . THR A 1 1337 ? 206.26985 206.60037 255.45558 1.000 23.65754 1337 THR A CA 1
ATOM 9231 C C . THR A 1 1337 ? 205.74543 205.40814 254.69093 1.000 25.76271 1337 THR A C 1
ATOM 9232 O O . THR A 1 1337 ? 205.73020 205.38797 253.46310 1.000 30.69948 1337 THR A O 1
ATOM 9236 N N . PHE A 1 1338 ? 205.29957 204.42475 255.44670 1.000 27.49928 1338 PHE A N 1
ATOM 9237 C CA . PHE A 1 1338 ? 204.68160 203.24631 254.89083 1.000 29.88401 1338 PHE A CA 1
ATOM 9238 C C . PHE A 1 1338 ? 203.45160 202.91345 255.71637 1.000 37.22626 1338 PHE A C 1
ATOM 9239 O O . PHE A 1 1338 ? 203.33257 203.31734 256.86981 1.000 38.46623 1338 PHE A O 1
ATOM 9247 N N . GLN A 1 1339 ? 202.50696 202.22812 255.08353 1.000 42.93708 1339 GLN A N 1
ATOM 9248 C CA . GLN A 1 1339 ? 201.27640 201.75789 255.70613 1.000 40.49588 1339 GLN A CA 1
ATOM 9249 C C . GLN A 1 1339 ? 201.22056 200.25182 255.59167 1.000 48.39205 1339 GLN A C 1
ATOM 9250 O O . GLN A 1 1339 ? 201.24269 199.71340 254.48200 1.000 58.24231 1339 GLN A O 1
ATOM 9256 N N . THR A 1 1340 ? 201.17621 199.57502 256.72704 1.000 52.98350 1340 THR A N 1
ATOM 9257 C CA . THR A 1 1340 ? 200.92777 198.14373 256.76314 1.000 61.19391 1340 THR A CA 1
ATOM 9258 C C . THR A 1 1340 ? 199.56269 197.88910 257.38903 1.000 63.92523 1340 THR A C 1
ATOM 9259 O O . THR A 1 1340 ? 198.67731 197.32214 256.74242 1.000 68.63634 1340 THR A O 1
ATOM 9263 N N . THR A 1 1341 ? 199.37423 198.28814 258.62615 1.000 63.29031 1341 THR A N 1
ATOM 9264 C CA . THR A 1 1341 ? 198.08327 198.32418 259.29688 1.000 67.32986 1341 THR A CA 1
ATOM 9265 C C . THR A 1 1341 ? 197.78579 199.72705 259.77760 1.000 61.13489 1341 THR A C 1
ATOM 9266 O O . THR A 1 1341 ? 196.64827 200.18535 259.69301 1.000 62.49623 1341 THR A O 1
ATOM 9270 N N . GLN A 1 1342 ? 198.80200 200.40978 260.27225 1.000 60.47843 1342 GLN A N 1
ATOM 9271 C CA . GLN A 1 1342 ? 198.76711 201.79424 260.67914 1.000 52.59006 1342 GLN A CA 1
ATOM 9272 C C . GLN A 1 1342 ? 199.82346 202.54706 259.88204 1.000 43.26618 1342 GLN A C 1
ATOM 9273 O O . GLN A 1 1342 ? 200.49249 201.99347 259.01730 1.000 43.34937 1342 GLN A O 1
ATOM 9279 N N . GLY A 1 1343 ? 199.94782 203.84069 260.16081 1.000 43.85708 1343 GLY A N 1
ATOM 9280 C CA . GLY A 1 1343 ? 200.96811 204.65249 259.54303 1.000 41.44062 1343 GLY A CA 1
ATOM 9281 C C . GLY A 1 1343 ? 202.26358 204.62225 260.32029 1.000 40.28008 1343 GLY A C 1
ATOM 9282 O O . GLY A 1 1343 ? 202.27752 204.84698 261.53050 1.000 42.38370 1343 GLY A O 1
ATOM 9283 N N . PHE A 1 1344 ? 203.35147 204.36045 259.61564 1.000 37.31904 1344 PHE A N 1
ATOM 9284 C CA . PHE A 1 1344 ? 204.68094 204.40225 260.18375 1.000 27.99418 1344 PHE A CA 1
ATOM 9285 C C . PHE A 1 1344 ? 205.53890 205.40943 259.45111 1.000 27.61510 1344 PHE A C 1
ATOM 9286 O O . PHE A 1 1344 ? 205.40795 205.59314 258.24717 1.000 31.92176 1344 PHE A O 1
ATOM 9294 N N . ILE A 1 1345 ? 206.41408 206.06033 260.20537 1.000 25.34271 1345 ILE A N 1
ATOM 9295 C CA . ILE A 1 1345 ? 207.45589 206.92882 259.68226 1.000 22.32003 1345 ILE A CA 1
ATOM 9296 C C . ILE A 1 1345 ? 208.77793 206.20343 259.81835 1.000 20.86347 1345 ILE A C 1
ATOM 9297 O O . ILE A 1 1345 ? 209.01812 205.51840 260.80915 1.000 25.84522 1345 ILE A O 1
ATOM 9302 N N . VAL A 1 1346 ? 209.59763 206.28277 258.78443 1.000 18.50152 1346 VAL A N 1
ATOM 9303 C CA . VAL A 1 1346 ? 210.96593 205.79415 258.81116 1.000 15.07254 1346 VAL A CA 1
ATOM 9304 C C . VAL A 1 1346 ? 211.88203 206.98794 258.62761 1.000 16.07339 1346 VAL A C 1
ATOM 9305 O O . VAL A 1 1346 ? 211.72088 207.74009 257.67081 1.000 20.67029 1346 VAL A O 1
ATOM 9309 N N . THR A 1 1347 ? 212.82797 207.16755 259.53442 1.000 16.29437 1347 THR A N 1
ATOM 9310 C CA . THR A 1 1347 ? 213.85770 208.18506 259.40339 1.000 13.46602 1347 THR A CA 1
ATOM 9311 C C . THR A 1 1347 ? 215.21860 207.52985 259.52291 1.000 16.38306 1347 THR A C 1
ATOM 9312 O O . THR A 1 1347 ? 215.39463 206.58635 260.28455 1.000 21.62310 1347 THR A O 1
ATOM 9316 N N . ALA A 1 1348 ? 216.16369 208.00692 258.73447 1.000 16.62133 1348 ALA A N 1
ATOM 9317 C CA . ALA A 1 1348 ? 217.53296 207.53752 258.75665 1.000 16.08812 1348 ALA A CA 1
ATOM 9318 C C . ALA A 1 1348 ? 218.44643 208.70304 259.07526 1.000 16.91468 1348 ALA A C 1
ATOM 9319 O O . ALA A 1 1348 ? 218.09192 209.85182 258.85513 1.000 19.50223 1348 ALA A O 1
ATOM 9321 N N . SER A 1 1349 ? 219.60809 208.40203 259.63775 1.000 20.51909 1349 SER A N 1
ATOM 9322 C CA . SER A 1 1349 ? 220.54605 209.40181 260.11385 1.000 18.51658 1349 SER A CA 1
ATOM 9323 C C . SER A 1 1349 ? 221.88642 209.28667 259.40238 1.000 20.92301 1349 SER A C 1
ATOM 9324 O O . SER A 1 1349 ? 222.14226 208.34294 258.66322 1.000 23.58210 1349 SER A O 1
ATOM 9327 N N . ARG A 1 1350 ? 222.76127 210.26011 259.65611 1.000 20.82402 1350 ARG A N 1
ATOM 9328 C CA . ARG A 1 1350 ? 224.10745 210.24769 259.10187 1.000 19.02313 1350 ARG A CA 1
ATOM 9329 C C . ARG A 1 1350 ? 225.05454 209.30683 259.81993 1.000 22.82051 1350 ARG A C 1
ATOM 9330 O O . ARG A 1 1350 ? 226.22102 209.23505 259.43791 1.000 27.89872 1350 ARG A O 1
ATOM 9338 N N . ASP A 1 1351 ? 224.61934 208.61934 260.86002 1.000 21.64758 1351 ASP A N 1
ATOM 9339 C CA . ASP A 1 1351 ? 225.42774 207.57945 261.47422 1.000 22.36900 1351 ASP A CA 1
ATOM 9340 C C . ASP A 1 1351 ? 225.02033 206.17292 261.05942 1.000 25.99569 1351 ASP A C 1
ATOM 9341 O O . ASP A 1 1351 ? 225.61968 205.20715 261.52675 1.000 32.43213 1351 ASP A O 1
ATOM 9346 N N . GLY A 1 1352 ? 224.03446 206.03606 260.18745 1.000 22.33603 1352 GLY A N 1
ATOM 9347 C CA . GLY A 1 1352 ? 223.55687 204.75444 259.74116 1.000 21.05541 1352 GLY A CA 1
ATOM 9348 C C . GLY A 1 1352 ? 222.40109 204.19221 260.50799 1.000 24.26477 1352 GLY A C 1
ATOM 9349 O O . GLY A 1 1352 ? 221.99162 203.06319 260.23197 1.000 29.44177 1352 GLY A O 1
ATOM 9350 N N . ILE A 1 1353 ? 221.86126 204.93505 261.44855 1.000 21.07447 1353 ILE A N 1
ATOM 9351 C CA . ILE A 1 1353 ? 220.71003 204.49135 262.21557 1.000 21.21477 1353 ILE A CA 1
ATOM 9352 C C . ILE A 1 1353 ? 219.41368 204.77747 261.47187 1.000 22.46441 1353 ILE A C 1
ATOM 9353 O O . ILE A 1 1353 ? 219.16911 205.89538 261.02276 1.000 27.04080 1353 ILE A O 1
ATOM 9358 N N . VAL A 1 1354 ? 218.59224 203.75388 261.32066 1.000 22.53640 1354 VAL A N 1
ATOM 9359 C CA . VAL A 1 1354 ? 217.26397 203.86597 260.74878 1.000 19.52545 1354 VAL A CA 1
ATOM 9360 C C . VAL A 1 1354 ? 216.28778 203.62318 261.88486 1.000 23.45216 1354 VAL A C 1
ATOM 9361 O O . VAL A 1 1354 ? 216.45946 202.68795 262.66724 1.000 24.35906 1354 VAL A O 1
ATOM 9365 N N . LYS A 1 1355 ? 215.31104 204.49901 262.02033 1.000 21.10516 1355 LYS A N 1
ATOM 9366 C CA . LYS A 1 1355 ? 214.31502 204.38896 263.06608 1.000 18.92808 1355 LYS A CA 1
ATOM 9367 C C . LYS A 1 1355 ? 212.91472 204.38609 262.49386 1.000 20.65614 1355 LYS A C 1
ATOM 9368 O O . LYS A 1 1355 ? 212.59034 205.21353 261.64587 1.000 24.49025 1355 LYS A O 1
ATOM 9374 N N . VAL A 1 1356 ? 212.09410 203.46462 262.96363 1.000 21.99262 1356 VAL A N 1
ATOM 9375 C CA . VAL A 1 1356 ? 210.70393 203.37265 262.56309 1.000 19.36580 1356 VAL A CA 1
ATOM 9376 C C . VAL A 1 1356 ? 209.88287 203.98336 263.68621 1.000 24.38936 1356 VAL A C 1
ATOM 9377 O O . VAL A 1 1356 ? 210.11004 203.67961 264.85770 1.000 31.63072 1356 VAL A O 1
ATOM 9381 N N . TRP A 1 1357 ? 208.98126 204.89126 263.34143 1.000 22.66058 1357 TRP A N 1
ATOM 9382 C CA . TRP A 1 1357 ? 208.10732 205.55727 264.29533 1.000 24.56030 1357 TRP A CA 1
ATOM 9383 C C . TRP A 1 1357 ? 206.65246 205.19750 264.06199 1.000 28.01226 1357 TRP A C 1
ATOM 9384 O O . TRP A 1 1357 ? 206.11239 205.44579 262.98582 1.000 31.16429 1357 TRP A O 1
ATOM 9395 N N . LYS A 1 1358 ? 206.03095 204.60935 265.06883 1.000 35.84900 1358 LYS A N 1
ATOM 9396 C CA . LYS A 1 1358 ? 204.61936 204.28465 265.05583 1.000 40.62760 1358 LYS A CA 1
ATOM 9397 C C . LYS A 1 1358 ? 203.87552 205.48242 265.60253 1.000 45.35462 1358 LYS A C 1
ATOM 9398 O O . LYS A 1 1358 ? 204.01418 206.58728 265.08738 1.000 47.78572 1358 LYS A O 1
ATOM 9404 N N . MET B 2 1 ? 181.18422 212.47114 224.65241 1.000 214.70075 1 MET B N 1
ATOM 9405 C CA . MET B 2 1 ? 182.47693 212.17910 225.26128 1.000 216.40713 1 MET B CA 1
ATOM 9406 C C . MET B 2 1 ? 183.50290 211.83470 224.17454 1.000 215.14912 1 MET B C 1
ATOM 9407 O O . MET B 2 1 ? 184.60748 212.37431 224.17220 1.000 212.91531 1 MET B O 1
ATOM 9412 N N . GLY B 2 2 ? 183.14925 210.92625 223.26723 1.000 214.54599 2 GLY B N 1
ATOM 9413 C CA . GLY B 2 2 ? 184.05897 210.53776 222.20700 1.000 207.91018 2 GLY B CA 1
ATOM 9414 C C . GLY B 2 2 ? 183.55083 209.41202 221.32837 1.000 202.59556 2 GLY B C 1
ATOM 9415 O O . GLY B 2 2 ? 182.94540 208.45632 221.82389 1.000 202.53861 2 GLY B O 1
ATOM 9416 N N . GLU B 2 3 ? 183.78209 209.51510 220.02159 1.000 198.22330 3 GLU B N 1
ATOM 9417 C CA . GLU B 2 3 ? 183.52158 208.39778 219.12669 1.000 193.84121 3 GLU B CA 1
ATOM 9418 C C . GLU B 2 3 ? 184.50713 207.26126 219.40987 1.000 187.85044 3 GLU B C 1
ATOM 9419 O O . GLU B 2 3 ? 185.56691 207.45898 220.01159 1.000 184.90947 3 GLU B O 1
ATOM 9425 N N . ALA B 2 4 ? 184.13849 206.05368 218.97479 1.000 182.47948 4 ALA B N 1
ATOM 9426 C CA . ALA B 2 4 ? 184.93571 204.85470 219.21825 1.000 166.79114 4 ALA B CA 1
ATOM 9427 C C . ALA B 2 4 ? 186.34334 204.91553 218.62935 1.000 155.45785 4 ALA B C 1
ATOM 9428 O O . ALA B 2 4 ? 186.71543 205.88584 217.96098 1.000 157.60263 4 ALA B O 1
ATOM 9430 N N . GLU B 2 5 ? 187.12681 203.86595 218.88159 1.000 142.19615 5 GLU B N 1
ATOM 9431 C CA . GLU B 2 5 ? 188.53108 203.78056 218.49917 1.000 129.62039 5 GLU B CA 1
ATOM 9432 C C . GLU B 2 5 ? 188.77986 202.96414 217.24277 1.000 120.10030 5 GLU B C 1
ATOM 9433 O O . GLU B 2 5 ? 189.93893 202.70559 216.91648 1.000 116.48855 5 GLU B O 1
ATOM 9439 N N . LYS B 2 6 ? 187.73510 202.55298 216.53396 1.000 116.80286 6 LYS B N 1
ATOM 9440 C CA . LYS B 2 6 ? 187.89826 201.64744 215.40169 1.000 96.33653 6 LYS B CA 1
ATOM 9441 C C . LYS B 2 6 ? 188.78302 202.25826 214.32624 1.000 80.51097 6 LYS B C 1
ATOM 9442 O O . LYS B 2 6 ? 188.63964 203.43071 213.97513 1.000 81.64270 6 LYS B O 1
ATOM 9448 N N . PHE B 2 7 ? 189.71322 201.46168 213.81812 1.000 70.09962 7 PHE B N 1
ATOM 9449 C CA . PHE B 2 7 ? 190.60005 201.87912 212.74388 1.000 62.69739 7 PHE B CA 1
ATOM 9450 C C . PHE B 2 7 ? 190.03494 201.35528 211.43744 1.000 61.54136 7 PHE B C 1
ATOM 9451 O O . PHE B 2 7 ? 189.95835 200.14147 211.23435 1.000 63.12046 7 PHE B O 1
ATOM 9459 N N . HIS B 2 8 ? 189.62701 202.26227 210.56526 1.000 60.04194 8 HIS B N 1
ATOM 9460 C CA . HIS B 2 8 ? 189.11779 201.88226 209.26288 1.000 52.99418 8 HIS B CA 1
ATOM 9461 C C . HIS B 2 8 ? 190.19317 202.13301 208.22828 1.000 52.29247 8 HIS B C 1
ATOM 9462 O O . HIS B 2 8 ? 190.94061 203.10768 208.31715 1.000 54.49837 8 HIS B O 1
ATOM 9469 N N . TYR B 2 9 ? 190.27094 201.23843 207.25260 1.000 48.41673 9 TYR B N 1
ATOM 9470 C CA . TYR B 2 9 ? 191.25050 201.35323 206.19542 1.000 42.93501 9 TYR B CA 1
ATOM 9471 C C . TYR B 2 9 ? 190.73593 200.69882 204.92858 1.000 42.75414 9 TYR B C 1
ATOM 9472 O O . TYR B 2 9 ? 189.83289 199.86604 204.95432 1.000 47.31113 9 TYR B O 1
ATOM 9481 N N . ILE B 2 10 ? 191.31655 201.11423 203.81496 1.000 41.53966 10 ILE B N 1
ATOM 9482 C CA . ILE B 2 10 ? 191.06550 200.53992 202.50564 1.000 38.23448 10 ILE B CA 1
ATOM 9483 C C . ILE B 2 10 ? 192.41263 200.09298 201.96268 1.000 36.58859 10 ILE B C 1
ATOM 9484 O O . ILE B 2 10 ? 193.43429 200.72767 202.22821 1.000 36.78036 10 ILE B O 1
ATOM 9489 N N . TYR B 2 11 ? 192.41657 198.97854 201.24748 1.000 35.42873 11 TYR B N 1
ATOM 9490 C CA . TYR B 2 11 ? 193.59153 198.54030 200.51512 1.000 32.82888 11 TYR B CA 1
ATOM 9491 C C . TYR B 2 11 ? 193.86099 199.51835 199.38355 1.000 32.85455 11 TYR B C 1
ATOM 9492 O O . TYR B 2 11 ? 192.92998 200.04187 198.77475 1.000 37.24340 11 TYR B O 1
ATOM 9501 N N . SER B 2 12 ? 195.13425 199.81251 199.13548 1.000 30.87392 12 SER B N 1
ATOM 9502 C CA . SER B 2 12 ? 195.48067 200.72757 198.05578 1.000 29.18923 12 SER B CA 1
ATOM 9503 C C . SER B 2 12 ? 195.07767 200.16941 196.70570 1.000 32.14489 12 SER B C 1
ATOM 9504 O O . SER B 2 12 ? 194.72156 200.92656 195.80151 1.000 38.32870 12 SER B O 1
ATOM 9507 N N . CYS B 2 13 ? 195.11937 198.85870 196.55012 1.000 33.55792 13 CYS B N 1
ATOM 9508 C CA . CYS B 2 13 ? 194.75829 198.22570 195.29589 1.000 34.60398 13 CYS B CA 1
ATOM 9509 C C . CYS B 2 13 ? 193.25644 198.15894 195.07808 1.000 39.51676 13 CYS B C 1
ATOM 9510 O O . CYS B 2 13 ? 192.82216 197.72950 194.00877 1.000 45.37251 13 CYS B O 1
ATOM 9513 N N . ASP B 2 14 ? 192.46580 198.54154 196.07238 1.000 39.60202 14 ASP B N 1
ATOM 9514 C CA . ASP B 2 14 ? 191.01900 198.58625 195.97592 1.000 39.15866 14 ASP B CA 1
ATOM 9515 C C . ASP B 2 14 ? 190.47109 199.99268 195.77025 1.000 42.05740 14 ASP B C 1
ATOM 9516 O O . ASP B 2 14 ? 189.28363 200.13946 195.47670 1.000 45.93393 14 ASP B O 1
ATOM 9521 N N . LEU B 2 15 ? 191.30073 201.02161 195.92885 1.000 38.64944 15 LEU B N 1
ATOM 9522 C CA . LEU B 2 15 ? 190.89691 202.42105 195.80091 1.000 35.32657 15 LEU B CA 1
ATOM 9523 C C . LEU B 2 15 ? 191.25585 202.95789 194.41813 1.000 34.90295 15 LEU B C 1
ATOM 9524 O O . LEU B 2 15 ? 192.23183 203.67519 194.23838 1.000 35.53674 15 LEU B O 1
ATOM 9529 N N . ASP B 2 16 ? 190.44973 202.59424 193.42347 1.000 37.19633 16 ASP B N 1
ATOM 9530 C CA . ASP B 2 16 ? 190.74305 202.92683 192.02864 1.000 38.00613 16 ASP B CA 1
ATOM 9531 C C . ASP B 2 16 ? 190.31538 204.35315 191.67614 1.000 34.50454 16 ASP B C 1
ATOM 9532 O O . ASP B 2 16 ? 189.36855 204.59758 190.92963 1.000 36.48660 16 ASP B O 1
ATOM 9537 N N . ILE B 2 17 ? 191.05082 205.31204 192.23045 1.000 31.39110 17 ILE B N 1
ATOM 9538 C CA . ILE B 2 17 ? 190.80048 206.73171 192.03229 1.000 29.02841 17 ILE B CA 1
ATOM 9539 C C . ILE B 2 17 ? 192.15793 207.40780 191.93978 1.000 29.09463 17 ILE B C 1
ATOM 9540 O O . ILE B 2 17 ? 193.16629 206.88704 192.41308 1.000 31.05459 17 ILE B O 1
ATOM 9545 N N . ASN B 2 18 ? 192.18327 208.56718 191.30294 1.000 26.70902 18 ASN B N 1
ATOM 9546 C CA . ASN B 2 18 ? 193.43003 209.29695 191.16262 1.000 25.61247 18 ASN B CA 1
ATOM 9547 C C . ASN B 2 18 ? 193.89012 209.81426 192.51412 1.000 25.67605 18 ASN B C 1
ATOM 9548 O O . ASN B 2 18 ? 193.08493 210.22472 193.34833 1.000 28.15538 18 ASN B O 1
ATOM 9553 N N . VAL B 2 19 ? 195.20209 209.79829 192.71833 1.000 23.85386 19 VAL B N 1
ATOM 9554 C CA . VAL B 2 19 ? 195.80627 210.42887 193.88037 1.000 22.31722 19 VAL B CA 1
ATOM 9555 C C . VAL B 2 19 ? 195.74270 211.93604 193.71301 1.000 24.91120 19 VAL B C 1
ATOM 9556 O O . VAL B 2 19 ? 195.97588 212.45801 192.62211 1.000 29.40126 19 VAL B O 1
ATOM 9560 N N . GLN B 2 20 ? 195.37734 212.65114 194.76903 1.000 25.82494 20 GLN B N 1
ATOM 9561 C CA . GLN B 2 20 ? 195.40784 214.10048 194.68683 1.000 23.00505 20 GLN B CA 1
ATOM 9562 C C . GLN B 2 20 ? 196.25418 214.67834 195.79895 1.000 23.36818 20 GLN B C 1
ATOM 9563 O O . GLN B 2 20 ? 196.16847 214.25149 196.94887 1.000 28.40010 20 GLN B O 1
ATOM 9569 N N . LEU B 2 21 ? 197.08370 215.64094 195.42728 1.000 24.20287 21 LEU B N 1
ATOM 9570 C CA . LEU B 2 21 ? 198.02133 216.30092 196.31935 1.000 22.45425 21 LEU B CA 1
ATOM 9571 C C . LEU B 2 21 ? 197.77453 217.79470 196.31339 1.000 20.11309 21 LEU B C 1
ATOM 9572 O O . LEU B 2 21 ? 197.89074 218.43609 195.27350 1.000 23.89269 21 LEU B O 1
ATOM 9577 N N . LYS B 2 22 ? 197.47185 218.34578 197.46921 1.000 20.04091 22 LYS B N 1
ATOM 9578 C CA . LYS B 2 22 ? 197.34257 219.78141 197.61579 1.000 18.77403 22 LYS B CA 1
ATOM 9579 C C . LYS B 2 22 ? 198.70017 220.43042 197.75408 1.000 18.50807 22 LYS B C 1
ATOM 9580 O O . LYS B 2 22 ? 199.49182 220.03332 198.60004 1.000 22.95173 22 LYS B O 1
ATOM 9586 N N . ILE B 2 23 ? 198.97582 221.42989 196.93361 1.000 19.30226 23 ILE B N 1
ATOM 9587 C CA . ILE B 2 23 ? 200.17289 222.24359 197.09080 1.000 16.33731 23 ILE B CA 1
ATOM 9588 C C . ILE B 2 23 ? 199.74206 223.46287 197.87438 1.000 16.78476 23 ILE B C 1
ATOM 9589 O O . ILE B 2 23 ? 198.99841 224.30298 197.37215 1.000 18.82483 23 ILE B O 1
ATOM 9594 N N . GLY B 2 24 ? 200.22405 223.56407 199.09790 1.000 14.93342 24 GLY B N 1
ATOM 9595 C CA . GLY B 2 24 ? 199.79712 224.58960 200.01187 1.000 18.25675 24 GLY B CA 1
ATOM 9596 C C . GLY B 2 24 ? 200.54967 225.87484 199.83639 1.000 20.47357 24 GLY B C 1
ATOM 9597 O O . GLY B 2 24 ? 200.34150 226.58720 198.86099 1.000 23.18624 24 GLY B O 1
ATOM 9598 N N . SER B 2 25 ? 201.42200 226.18657 200.77750 1.000 23.13178 25 SER B N 1
ATOM 9599 C CA . SER B 2 25 ? 202.24751 227.37212 200.70337 1.000 22.48250 25 SER B CA 1
ATOM 9600 C C . SER B 2 25 ? 203.71291 226.98774 200.73030 1.000 22.64072 25 SER B C 1
ATOM 9601 O O . SER B 2 25 ? 204.08560 225.92667 201.22392 1.000 26.90120 25 SER B O 1
ATOM 9604 N N . LEU B 2 26 ? 204.52863 227.84558 200.15359 1.000 23.50384 26 LEU B N 1
ATOM 9605 C CA . LEU B 2 26 ? 205.97573 227.75967 200.25229 1.000 24.05333 26 LEU B CA 1
ATOM 9606 C C . LEU B 2 26 ? 206.42109 228.78974 201.27682 1.000 28.48341 26 LEU B C 1
ATOM 9607 O O . LEU B 2 26 ? 206.45609 229.98554 200.99248 1.000 30.54499 26 LEU B O 1
ATOM 9612 N N . GLU B 2 27 ? 206.73529 228.33082 202.47588 1.000 30.46221 27 GLU B N 1
ATOM 9613 C CA . GLU B 2 27 ? 207.29868 229.19081 203.49673 1.000 34.25082 27 GLU B CA 1
ATOM 9614 C C . GLU B 2 27 ? 208.81336 229.22994 203.37757 1.000 37.62417 27 GLU B C 1
ATOM 9615 O O . GLU B 2 27 ? 209.44568 228.28482 202.91030 1.000 39.63336 27 GLU B O 1
ATOM 9621 N N . GLY B 2 28 ? 209.38836 230.33458 203.81387 1.000 40.54572 28 GLY B N 1
ATOM 9622 C CA . GLY B 2 28 ? 210.81973 230.53078 203.81794 1.000 42.80935 28 GLY B CA 1
ATOM 9623 C C . GLY B 2 28 ? 211.24575 231.60868 202.84291 1.000 48.37578 28 GLY B C 1
ATOM 9624 O O . GLY B 2 28 ? 210.47756 232.08964 202.01354 1.000 53.42506 28 GLY B O 1
ATOM 9625 N N . LYS B 2 29 ? 212.49102 232.01746 203.00238 1.000 53.18039 29 LYS B N 1
ATOM 9626 C CA . LYS B 2 29 ? 213.12753 232.98733 202.12949 1.000 59.80756 29 LYS B CA 1
ATOM 9627 C C . LYS B 2 29 ? 213.88217 232.28162 201.01286 1.000 56.46846 29 LYS B C 1
ATOM 9628 O O . LYS B 2 29 ? 214.26422 231.11773 201.13119 1.000 58.08862 29 LYS B O 1
ATOM 9634 N N . ARG B 2 30 ? 214.09938 233.00369 199.91897 1.000 52.58195 30 ARG B N 1
ATOM 9635 C CA . ARG B 2 30 ? 214.92757 232.49274 198.84150 1.000 52.21982 30 ARG B CA 1
ATOM 9636 C C . ARG B 2 30 ? 216.37840 232.91627 199.05110 1.000 57.81293 30 ARG B C 1
ATOM 9637 O O . ARG B 2 30 ? 216.72677 233.54752 200.04663 1.000 65.95584 30 ARG B O 1
ATOM 9645 N N . GLU B 2 31 ? 217.24076 232.55975 198.10187 1.000 60.65261 31 GLU B N 1
ATOM 9646 C CA . GLU B 2 31 ? 218.67490 232.79456 198.23103 1.000 66.95188 31 GLU B CA 1
ATOM 9647 C C . GLU B 2 31 ? 219.08106 234.24752 198.02115 1.000 72.78064 31 GLU B C 1
ATOM 9648 O O . GLU B 2 31 ? 220.01936 234.54302 197.27214 1.000 72.22915 31 GLU B O 1
ATOM 9654 N N . GLN B 2 32 ? 218.40990 235.15240 198.72448 1.000 75.83146 32 GLN B N 1
ATOM 9655 C CA . GLN B 2 32 ? 218.63562 236.58564 198.61218 1.000 80.33570 32 GLN B CA 1
ATOM 9656 C C . GLN B 2 32 ? 218.74496 237.02252 197.15995 1.000 79.30334 32 GLN B C 1
ATOM 9657 O O . GLN B 2 32 ? 218.02412 236.52536 196.29297 1.000 75.42700 32 GLN B O 1
ATOM 9663 N N . LYS B 2 33 ? 219.67453 237.92799 196.88785 1.000 80.93929 33 LYS B N 1
ATOM 9664 C CA . LYS B 2 33 ? 219.94421 238.40341 195.53359 1.000 76.15355 33 LYS B CA 1
ATOM 9665 C C . LYS B 2 33 ? 221.44843 238.66947 195.47202 1.000 80.77353 33 LYS B C 1
ATOM 9666 O O . LYS B 2 33 ? 221.90492 239.77604 195.76490 1.000 83.46278 33 LYS B O 1
ATOM 9672 N N . SER B 2 34 ? 222.20901 237.63895 195.11148 1.000 80.58301 34 SER B N 1
ATOM 9673 C CA . SER B 2 34 ? 223.66641 237.74932 195.04466 1.000 85.21884 34 SER B CA 1
ATOM 9674 C C . SER B 2 34 ? 224.06276 238.53671 193.80201 1.000 82.55586 34 SER B C 1
ATOM 9675 O O . SER B 2 34 ? 224.21769 237.97617 192.71717 1.000 79.61056 34 SER B O 1
ATOM 9678 N N . TYR B 2 35 ? 224.27098 239.84150 193.97426 1.000 84.50333 35 TYR B N 1
ATOM 9679 C CA . TYR B 2 35 ? 224.61242 240.72611 192.86663 1.000 86.48138 35 TYR B CA 1
ATOM 9680 C C . TYR B 2 35 ? 226.00803 240.48170 192.30854 1.000 83.23360 35 TYR B C 1
ATOM 9681 O O . TYR B 2 35 ? 226.33826 241.02882 191.25381 1.000 81.50387 35 TYR B O 1
ATOM 9690 N N . LYS B 2 36 ? 226.84562 239.72652 193.01000 1.000 83.42364 36 LYS B N 1
ATOM 9691 C CA . LYS B 2 36 ? 228.07834 239.24311 192.40802 1.000 83.17126 36 LYS B CA 1
ATOM 9692 C C . LYS B 2 36 ? 227.75385 238.40867 191.17956 1.000 82.65024 36 LYS B C 1
ATOM 9693 O O . LYS B 2 36 ? 228.36397 238.56967 190.11783 1.000 81.14413 36 LYS B O 1
ATOM 9699 N N . ALA B 2 37 ? 226.80619 237.48355 191.32473 1.000 81.07254 37 ALA B N 1
ATOM 9700 C CA . ALA B 2 37 ? 226.44952 236.58255 190.23882 1.000 76.08357 37 ALA B CA 1
ATOM 9701 C C . ALA B 2 37 ? 225.82300 237.32205 189.06902 1.000 75.49251 37 ALA B C 1
ATOM 9702 O O . ALA B 2 37 ? 225.96680 236.88873 187.92294 1.000 76.50335 37 ALA B O 1
ATOM 9704 N N . VAL B 2 38 ? 225.12102 238.42358 189.32804 1.000 71.41616 38 VAL B N 1
ATOM 9705 C CA . VAL B 2 38 ? 224.48437 239.15381 188.24002 1.000 65.73106 38 VAL B CA 1
ATOM 9706 C C . VAL B 2 38 ? 225.51891 239.83986 187.36066 1.000 68.65695 38 VAL B C 1
ATOM 9707 O O . VAL B 2 38 ? 225.38843 239.85195 186.13263 1.000 67.77565 38 VAL B O 1
ATOM 9711 N N . LEU B 2 39 ? 226.56487 240.41153 187.95816 1.000 73.25120 39 LEU B N 1
ATOM 9712 C CA . LEU B 2 39 ? 227.63156 240.98245 187.14357 1.000 71.78889 39 LEU B CA 1
ATOM 9713 C C . LEU B 2 39 ? 228.23661 239.93071 186.22891 1.000 74.47999 39 LEU B C 1
ATOM 9714 O O . LEU B 2 39 ? 228.58780 240.22334 185.08259 1.000 78.08822 39 LEU B O 1
ATOM 9719 N N . GLU B 2 40 ? 228.36736 238.69962 186.71547 1.000 75.44308 40 GLU B N 1
ATOM 9720 C CA . GLU B 2 40 ? 228.88823 237.63373 185.87064 1.000 76.66477 40 GLU B CA 1
ATOM 9721 C C . GLU B 2 40 ? 227.86934 237.18983 184.82694 1.000 77.03939 40 GLU B C 1
ATOM 9722 O O . GLU B 2 40 ? 228.24247 236.85358 183.69731 1.000 79.57819 40 GLU B O 1
ATOM 9728 N N . ASP B 2 41 ? 226.58284 237.17316 185.18012 1.000 72.72433 41 ASP B N 1
ATOM 9729 C CA . ASP B 2 41 ? 225.51823 236.70695 184.28847 1.000 62.31582 41 ASP B CA 1
ATOM 9730 C C . ASP B 2 41 ? 224.37701 237.71345 184.21492 1.000 58.77783 41 ASP B C 1
ATOM 9731 O O . ASP B 2 41 ? 223.44766 237.66942 185.02712 1.000 57.08240 41 ASP B O 1
ATOM 9736 N N . PRO B 2 42 ? 224.41234 238.63923 183.25377 1.000 56.78835 42 PRO B N 1
ATOM 9737 C CA . PRO B 2 42 ? 223.38072 239.68768 183.20838 1.000 49.86727 42 PRO B CA 1
ATOM 9738 C C . PRO B 2 42 ? 221.96727 239.16820 183.01245 1.000 44.49584 42 PRO B C 1
ATOM 9739 O O . PRO B 2 42 ? 221.02093 239.85871 183.39634 1.000 42.80457 42 PRO B O 1
ATOM 9743 N N . MET B 2 43 ? 221.79438 237.97001 182.45010 1.000 45.08425 43 MET B N 1
ATOM 9744 C CA . MET B 2 43 ? 220.47413 237.35928 182.32115 1.000 43.37217 43 MET B CA 1
ATOM 9745 C C . MET B 2 43 ? 219.83692 237.10281 183.66474 1.000 39.49712 43 MET B C 1
ATOM 9746 O O . MET B 2 43 ? 218.62360 236.90817 183.73940 1.000 38.14504 43 MET B O 1
ATOM 9751 N N . LEU B 2 44 ? 220.63941 237.06215 184.71837 1.000 43.99519 44 LEU B N 1
ATOM 9752 C CA . LEU B 2 44 ? 220.15387 236.74408 186.04546 1.000 40.33280 44 LEU B CA 1
ATOM 9753 C C . LEU B 2 44 ? 219.36551 237.88260 186.65548 1.000 38.05530 44 LEU B C 1
ATOM 9754 O O . LEU B 2 44 ? 218.60974 237.65221 187.59780 1.000 45.64291 44 LEU B O 1
ATOM 9759 N N . LYS B 2 45 ? 219.54058 239.10882 186.18210 1.000 35.45504 45 LYS B N 1
ATOM 9760 C CA . LYS B 2 45 ? 218.66483 240.15218 186.67374 1.000 29.73717 45 LYS B CA 1
ATOM 9761 C C . LYS B 2 45 ? 217.26047 239.99810 186.13303 1.000 29.02583 45 LYS B C 1
ATOM 9762 O O . LYS B 2 45 ? 216.32411 240.52009 186.73182 1.000 34.18749 45 LYS B O 1
ATOM 9768 N N . PHE B 2 46 ? 217.09128 239.30544 185.01847 1.000 33.66574 46 PHE B N 1
ATOM 9769 C CA . PHE B 2 46 ? 215.77433 239.07138 184.42892 1.000 30.98084 46 PHE B CA 1
ATOM 9770 C C . PHE B 2 46 ? 215.21544 237.73361 184.86170 1.000 33.18147 46 PHE B C 1
ATOM 9771 O O . PHE B 2 46 ? 214.80673 236.91239 184.05664 1.000 37.66814 46 PHE B O 1
ATOM 9779 N N . SER B 2 47 ? 215.20092 237.50853 186.16390 1.000 32.80192 47 SER B N 1
ATOM 9780 C CA . SER B 2 47 ? 214.76072 236.25204 186.72880 1.000 32.52451 47 SER B CA 1
ATOM 9781 C C . SER B 2 47 ? 213.90231 236.56888 187.93586 1.000 33.48808 47 SER B C 1
ATOM 9782 O O . SER B 2 47 ? 214.00895 237.64051 188.52463 1.000 39.13568 47 SER B O 1
ATOM 9785 N N . GLY B 2 48 ? 213.02575 235.64064 188.28085 1.000 30.09496 48 GLY B N 1
ATOM 9786 C CA . GLY B 2 48 ? 212.08439 235.89470 189.35180 1.000 29.34113 48 GLY B CA 1
ATOM 9787 C C . GLY B 2 48 ? 212.71979 236.31501 190.65903 1.000 37.63914 48 GLY B C 1
ATOM 9788 O O . GLY B 2 48 ? 212.14341 237.11262 191.39626 1.000 44.24010 48 GLY B O 1
ATOM 9789 N N . LEU B 2 49 ? 213.90532 235.78968 190.97070 1.000 36.39248 49 LEU B N 1
ATOM 9790 C CA . LEU B 2 49 ? 214.63862 236.25539 192.14101 1.000 31.21913 49 LEU B CA 1
ATOM 9791 C C . LEU B 2 49 ? 214.79541 237.75664 192.17326 1.000 36.30681 49 LEU B C 1
ATOM 9792 O O . LEU B 2 49 ? 214.62718 238.37843 193.22375 1.000 46.79589 49 LEU B O 1
ATOM 9797 N N . TYR B 2 50 ? 215.12652 238.36036 191.04743 1.000 35.55366 50 TYR B N 1
ATOM 9798 C CA . TYR B 2 50 ? 215.45874 239.76972 191.03339 1.000 37.17557 50 TYR B CA 1
ATOM 9799 C C . TYR B 2 50 ? 214.34108 240.68004 190.57609 1.000 40.36163 50 TYR B C 1
ATOM 9800 O O . TYR B 2 50 ? 214.47888 241.89511 190.70645 1.000 44.22588 50 TYR B O 1
ATOM 9809 N N . GLN B 2 51 ? 213.23093 240.14088 190.09051 1.000 41.87677 51 GLN B N 1
ATOM 9810 C CA . GLN B 2 51 ? 212.13460 240.98023 189.63360 1.000 43.39936 51 GLN B CA 1
ATOM 9811 C C . GLN B 2 51 ? 211.03351 241.19852 190.64735 1.000 51.37011 51 GLN B C 1
ATOM 9812 O O . GLN B 2 51 ? 210.45830 242.28927 190.67527 1.000 57.97107 51 GLN B O 1
ATOM 9818 N N . GLU B 2 52 ? 210.72130 240.23092 191.49605 1.000 52.17929 52 GLU B N 1
ATOM 9819 C CA . GLU B 2 52 ? 209.67644 240.47805 192.46969 1.000 57.95423 52 GLU B CA 1
ATOM 9820 C C . GLU B 2 52 ? 210.03335 239.80172 193.77738 1.000 58.87520 52 GLU B C 1
ATOM 9821 O O . GLU B 2 52 ? 210.80716 238.84163 193.80915 1.000 56.07261 52 GLU B O 1
ATOM 9827 N N . THR B 2 53 ? 209.47867 240.33457 194.86990 1.000 55.86769 53 THR B N 1
ATOM 9828 C CA . THR B 2 53 ? 209.73040 239.72688 196.16679 1.000 57.37758 53 THR B CA 1
ATOM 9829 C C . THR B 2 53 ? 209.17630 238.31647 196.17938 1.000 53.60918 53 THR B C 1
ATOM 9830 O O . THR B 2 53 ? 209.78708 237.39801 196.73520 1.000 52.72844 53 THR B O 1
ATOM 9834 N N . CYS B 2 54 ? 208.01301 238.13503 195.56923 1.000 47.22762 54 CYS B N 1
ATOM 9835 C CA . CYS B 2 54 ? 207.39481 236.83479 195.37783 1.000 37.01658 54 CYS B CA 1
ATOM 9836 C C . CYS B 2 54 ? 207.19182 236.68347 193.88144 1.000 34.34038 54 CYS B C 1
ATOM 9837 O O . CYS B 2 54 ? 206.22318 237.20456 193.33120 1.000 35.48725 54 CYS B O 1
ATOM 9840 N N . SER B 2 55 ? 208.09027 235.97135 193.21746 1.000 34.86810 55 SER B N 1
ATOM 9841 C CA . SER B 2 55 ? 207.80277 235.64503 191.83983 1.000 28.01108 55 SER B CA 1
ATOM 9842 C C . SER B 2 55 ? 206.68162 234.61667 191.78372 1.000 22.62341 55 SER B C 1
ATOM 9843 O O . SER B 2 55 ? 206.45591 233.85875 192.71862 1.000 21.65496 55 SER B O 1
ATOM 9846 N N . ASP B 2 56 ? 205.99062 234.58631 190.65626 1.000 22.29544 56 ASP B N 1
ATOM 9847 C CA . ASP B 2 56 ? 204.89454 233.65527 190.46453 1.000 17.64761 56 ASP B CA 1
ATOM 9848 C C . ASP B 2 56 ? 205.42021 232.25740 190.22098 1.000 19.33515 56 ASP B C 1
ATOM 9849 O O . ASP B 2 56 ? 205.40769 231.76896 189.09355 1.000 22.16754 56 ASP B O 1
ATOM 9854 N N . LEU B 2 57 ? 205.89831 231.62008 191.27737 1.000 18.55268 57 LEU B N 1
ATOM 9855 C CA . LEU B 2 57 ? 206.44883 230.28248 191.21776 1.000 14.55461 57 LEU B CA 1
ATOM 9856 C C . LEU B 2 57 ? 205.36922 229.27011 190.88242 1.000 15.41074 57 LEU B C 1
ATOM 9857 O O . LEU B 2 57 ? 204.17763 229.51578 191.04044 1.000 20.88187 57 LEU B O 1
ATOM 9862 N N . TYR B 2 58 ? 205.79552 228.12995 190.37205 1.000 14.27003 58 TYR B N 1
ATOM 9863 C CA . TYR B 2 58 ? 204.89641 227.01321 190.17175 1.000 13.21048 58 TYR B CA 1
ATOM 9864 C C . TYR B 2 58 ? 205.58684 225.74698 190.63948 1.000 15.67067 58 TYR B C 1
ATOM 9865 O O . TYR B 2 58 ? 206.80498 225.68442 190.73479 1.000 18.33195 58 TYR B O 1
ATOM 9874 N N . VAL B 2 59 ? 204.78944 224.75058 190.97904 1.000 14.66311 59 VAL B N 1
ATOM 9875 C CA . VAL B 2 59 ? 205.29022 223.46941 191.44241 1.000 12.95797 59 VAL B CA 1
ATOM 9876 C C . VAL B 2 59 ? 204.93045 222.41547 190.40504 1.000 13.38617 59 VAL B C 1
ATOM 9877 O O . VAL B 2 59 ? 203.88414 222.50203 189.76501 1.000 15.70684 59 VAL B O 1
ATOM 9881 N N . THR B 2 60 ? 205.82504 221.46581 190.18426 1.000 14.58437 60 THR B N 1
ATOM 9882 C CA . THR B 2 60 ? 205.54048 220.28657 189.37862 1.000 16.05839 60 THR B CA 1
ATOM 9883 C C . THR B 2 60 ? 205.58205 219.07561 190.29086 1.000 16.40388 60 THR B C 1
ATOM 9884 O O . THR B 2 60 ? 206.55903 218.87998 191.01104 1.000 18.44444 60 THR B O 1
ATOM 9888 N N . CYS B 2 61 ? 204.52525 218.28759 190.28083 1.000 18.67115 61 CYS B N 1
ATOM 9889 C CA . CYS B 2 61 ? 204.45611 217.07654 191.07404 1.000 21.64178 61 CYS B CA 1
ATOM 9890 C C . CYS B 2 61 ? 204.56146 215.88188 190.14660 1.000 21.34866 61 CYS B C 1
ATOM 9891 O O . CYS B 2 61 ? 203.79002 215.76529 189.19647 1.000 25.61288 61 CYS B O 1
ATOM 9894 N N . GLN B 2 62 ? 205.52219 215.00755 190.41207 1.000 20.97634 62 GLN B N 1
ATOM 9895 C CA . GLN B 2 62 ? 205.68926 213.78538 189.64612 1.000 23.16820 62 GLN B CA 1
ATOM 9896 C C . GLN B 2 62 ? 205.89530 212.62067 190.59739 1.000 23.77940 62 GLN B C 1
ATOM 9897 O O . GLN B 2 62 ? 206.59194 212.74460 191.59829 1.000 27.98880 62 GLN B O 1
ATOM 9903 N N . VAL B 2 63 ? 205.28497 211.49236 190.28425 1.000 24.95811 63 VAL B N 1
ATOM 9904 C CA . VAL B 2 63 ? 205.38785 210.28943 191.09517 1.000 23.49180 63 VAL B CA 1
ATOM 9905 C C . VAL B 2 63 ? 206.44651 209.37252 190.51270 1.000 26.67153 63 VAL B C 1
ATOM 9906 O O . VAL B 2 63 ? 206.45578 209.11047 189.30870 1.000 29.48651 63 VAL B O 1
ATOM 9910 N N . PHE B 2 64 ? 207.35252 208.90872 191.36528 1.000 26.89314 64 PHE B N 1
ATOM 9911 C CA . PHE B 2 64 ? 208.43438 208.02052 190.98841 1.000 26.71265 64 PHE B CA 1
ATOM 9912 C C . PHE B 2 64 ? 208.34464 206.73544 191.78444 1.000 30.22920 64 PHE B C 1
ATOM 9913 O O . PHE B 2 64 ? 207.90151 206.72806 192.92778 1.000 33.10613 64 PHE B O 1
ATOM 9921 N N . ALA B 2 65 ? 208.76479 205.64493 191.16532 1.000 32.89716 65 ALA B N 1
ATOM 9922 C CA . ALA B 2 65 ? 208.87198 204.36165 191.83621 1.000 33.50474 65 ALA B CA 1
ATOM 9923 C C . ALA B 2 65 ? 210.08048 203.63665 191.27868 1.000 39.53694 65 ALA B C 1
ATOM 9924 O O . ALA B 2 65 ? 210.26104 203.58745 190.06145 1.000 42.10365 65 ALA B O 1
ATOM 9926 N N . GLU B 2 66 ? 210.89434 203.07048 192.16476 1.000 41.23109 66 GLU B N 1
ATOM 9927 C CA . GLU B 2 66 ? 212.13157 202.39324 191.78427 1.000 42.13330 66 GLU B CA 1
ATOM 9928 C C . GLU B 2 66 ? 213.03341 203.29584 190.95246 1.000 45.72564 66 GLU B C 1
ATOM 9929 O O . GLU B 2 66 ? 213.79084 202.82758 190.10210 1.000 49.44025 66 GLU B O 1
ATOM 9935 N N . GLY B 2 67 ? 212.96269 204.59947 191.19904 1.000 43.20535 67 GLY B N 1
ATOM 9936 C CA . GLY B 2 67 ? 213.75228 205.56413 190.47534 1.000 39.62686 67 GLY B CA 1
ATOM 9937 C C . GLY B 2 67 ? 213.23761 205.92203 189.10389 1.000 40.12912 67 GLY B C 1
ATOM 9938 O O . GLY B 2 67 ? 213.89164 206.69743 188.40294 1.000 45.34647 67 GLY B O 1
ATOM 9939 N N . LYS B 2 68 ? 212.09445 205.41792 188.71039 1.000 38.47719 68 LYS B N 1
ATOM 9940 C CA . LYS B 2 68 ? 211.51496 205.72053 187.42037 1.000 36.49426 68 LYS B CA 1
ATOM 9941 C C . LYS B 2 68 ? 210.21425 206.48570 187.59246 1.000 37.20508 68 LYS B C 1
ATOM 9942 O O . LYS B 2 68 ? 209.47834 206.23350 188.54640 1.000 39.70847 68 LYS B O 1
ATOM 9948 N N . PRO B 2 69 ? 209.89568 207.42196 186.70003 1.000 33.54055 69 PRO B N 1
ATOM 9949 C CA . PRO B 2 69 ? 208.62906 208.15235 186.81913 1.000 29.05260 69 PRO B CA 1
ATOM 9950 C C . PRO B 2 69 ? 207.45465 207.29259 186.38165 1.000 29.78574 69 PRO B C 1
ATOM 9951 O O . PRO B 2 69 ? 207.50405 206.63440 185.34241 1.000 34.72077 69 PRO B O 1
ATOM 9955 N N . LEU B 2 70 ? 206.39132 207.30491 187.18190 1.000 28.86133 70 LEU B N 1
ATOM 9956 C CA . LEU B 2 70 ? 205.20196 206.52911 186.86377 1.000 27.99597 70 LEU B CA 1
ATOM 9957 C C . LEU B 2 70 ? 204.35994 207.18898 185.78353 1.000 29.66900 70 LEU B C 1
ATOM 9958 O O . LEU B 2 70 ? 203.65719 206.49342 185.04841 1.000 31.32705 70 LEU B O 1
ATOM 9963 N N . ALA B 2 71 ? 204.41497 208.50948 185.67021 1.000 32.30553 71 ALA B N 1
ATOM 9964 C CA . ALA B 2 71 ? 203.67125 209.24937 184.66141 1.000 27.72233 71 ALA B CA 1
ATOM 9965 C C . ALA B 2 71 ? 204.26515 210.64694 184.57240 1.000 28.54403 71 ALA B C 1
ATOM 9966 O O . ALA B 2 71 ? 205.24320 210.96102 185.24949 1.000 32.76686 71 ALA B O 1
ATOM 9968 N N . LEU B 2 72 ? 203.65544 211.48617 183.73688 1.000 25.34626 72 LEU B N 1
ATOM 9969 C CA . LEU B 2 72 ? 204.14521 212.83176 183.46596 1.000 24.09416 72 LEU B CA 1
ATOM 9970 C C . LEU B 2 72 ? 204.01575 213.74627 184.68196 1.000 24.59766 72 LEU B C 1
ATOM 9971 O O . LEU B 2 72 ? 203.19537 213.50989 185.56438 1.000 26.24551 72 LEU B O 1
ATOM 9976 N N . PRO B 2 73 ? 204.80107 214.81903 184.74031 1.000 23.69927 73 PRO B N 1
ATOM 9977 C CA . PRO B 2 73 ? 204.64642 215.77196 185.84270 1.000 21.90422 73 PRO B CA 1
ATOM 9978 C C . PRO B 2 73 ? 203.38779 216.60907 185.68389 1.000 22.60198 73 PRO B C 1
ATOM 9979 O O . PRO B 2 73 ? 202.97379 216.93562 184.57296 1.000 27.44853 73 PRO B O 1
ATOM 9983 N N . VAL B 2 74 ? 202.75749 216.92155 186.80729 1.000 19.12389 74 VAL B N 1
ATOM 9984 C CA . VAL B 2 74 ? 201.60006 217.80166 186.85462 1.000 16.70179 74 VAL B CA 1
ATOM 9985 C C . VAL B 2 74 ? 202.03545 219.12691 187.45291 1.000 18.00380 74 VAL B C 1
ATOM 9986 O O . VAL B 2 74 ? 202.63453 219.16437 188.52761 1.000 21.24497 74 VAL B O 1
ATOM 9990 N N . ARG B 2 75 ? 201.65893 220.20446 186.79658 1.000 16.72780 75 ARG B N 1
ATOM 9991 C CA . ARG B 2 75 ? 202.00990 221.55994 187.16511 1.000 14.21834 75 ARG B CA 1
ATOM 9992 C C . ARG B 2 75 ? 200.86059 222.29347 187.82332 1.000 14.37696 75 ARG B C 1
ATOM 9993 O O . ARG B 2 75 ? 199.70544 222.13650 187.43398 1.000 18.28851 75 ARG B O 1
ATOM 10001 N N . THR B 2 76 ? 201.17887 223.06779 188.84765 1.000 12.72686 76 THR B N 1
ATOM 10002 C CA . THR B 2 76 ? 200.18881 223.94441 189.44817 1.000 11.95320 76 THR B CA 1
ATOM 10003 C C . THR B 2 76 ? 199.73147 224.98588 188.43350 1.000 13.50788 76 THR B C 1
ATOM 10004 O O . THR B 2 76 ? 200.50895 225.44735 187.60265 1.000 18.04243 76 THR B O 1
ATOM 10008 N N . SER B 2 77 ? 198.44420 225.29699 188.44918 1.000 13.14615 77 SER B N 1
ATOM 10009 C CA . SER B 2 77 ? 197.91401 226.36851 187.62137 1.000 11.03707 77 SER B CA 1
ATOM 10010 C C . SER B 2 77 ? 198.49021 227.70438 188.05611 1.000 13.38319 77 SER B C 1
ATOM 10011 O O . SER B 2 77 ? 198.80686 227.91661 189.22457 1.000 19.03692 77 SER B O 1
ATOM 10014 N N . TYR B 2 78 ? 198.64829 228.60325 187.09782 1.000 13.88325 78 TYR B N 1
ATOM 10015 C CA . TYR B 2 78 ? 199.19887 229.91675 187.37758 1.000 9.95025 78 TYR B CA 1
ATOM 10016 C C . TYR B 2 78 ? 198.45576 230.63396 188.49295 1.000 10.45043 78 TYR B C 1
ATOM 10017 O O . TYR B 2 78 ? 197.23102 230.70390 188.50090 1.000 15.09195 78 TYR B O 1
ATOM 10026 N N . LYS B 2 79 ? 199.21451 231.16216 189.44213 1.000 8.67232 79 LYS B N 1
ATOM 10027 C CA . LYS B 2 79 ? 198.67697 231.95582 190.52520 1.000 8.29294 79 LYS B CA 1
ATOM 10028 C C . LYS B 2 79 ? 199.63110 233.10690 190.72883 1.000 12.57658 79 LYS B C 1
ATOM 10029 O O . LYS B 2 79 ? 200.83705 232.89070 190.82147 1.000 16.37398 79 LYS B O 1
ATOM 10035 N N . ALA B 2 80 ? 199.10930 234.32174 190.70816 1.000 13.16689 80 ALA B N 1
ATOM 10036 C CA . ALA B 2 80 ? 199.93367 235.49700 190.90561 1.000 11.72107 80 ALA B CA 1
ATOM 10037 C C . ALA B 2 80 ? 200.18001 235.68871 192.38662 1.000 17.38873 80 ALA B C 1
ATOM 10038 O O . ALA B 2 80 ? 199.24010 235.79390 193.17359 1.000 22.72494 80 ALA B O 1
ATOM 10040 N N . PHE B 2 81 ? 201.44363 235.77301 192.75575 1.000 19.42729 81 PHE B N 1
ATOM 10041 C CA . PHE B 2 81 ? 201.85183 235.91723 194.13462 1.000 18.86738 81 PHE B CA 1
ATOM 10042 C C . PHE B 2 81 ? 202.40946 237.30677 194.35895 1.000 26.00063 81 PHE B C 1
ATOM 10043 O O . PHE B 2 81 ? 203.12981 237.84078 193.51147 1.000 33.57889 81 PHE B O 1
ATOM 10051 N N . SER B 2 82 ? 202.06702 237.89331 195.49831 1.000 28.23891 82 SER B N 1
ATOM 10052 C CA . SER B 2 82 ? 202.53086 239.22686 195.85140 1.000 30.05204 82 SER B CA 1
ATOM 10053 C C . SER B 2 82 ? 203.37816 239.22368 197.11429 1.000 37.79567 82 SER B C 1
ATOM 10054 O O . SER B 2 82 ? 204.53091 239.65750 197.07044 1.000 43.71784 82 SER B O 1
ATOM 10057 N N . THR B 2 83 ? 202.85170 238.73545 198.23542 1.000 35.19780 83 THR B N 1
ATOM 10058 C CA . THR B 2 83 ? 203.57883 238.71381 199.49459 1.000 35.05011 83 THR B CA 1
ATOM 10059 C C . THR B 2 83 ? 203.74800 237.32842 200.09365 1.000 37.15663 83 THR B C 1
ATOM 10060 O O . THR B 2 83 ? 204.41945 237.19564 201.12023 1.000 39.87659 83 THR B O 1
ATOM 10064 N N . ARG B 2 84 ? 203.18527 236.29574 199.48546 1.000 35.71622 84 ARG B N 1
ATOM 10065 C CA . ARG B 2 84 ? 203.33145 234.94857 200.00650 1.000 31.72393 84 ARG B CA 1
ATOM 10066 C C . ARG B 2 84 ? 203.02637 233.97486 198.88749 1.000 26.08997 84 ARG B C 1
ATOM 10067 O O . ARG B 2 84 ? 202.20743 234.25906 198.01687 1.000 25.79922 84 ARG B O 1
ATOM 10075 N N . TRP B 2 85 ? 203.71575 232.84200 198.90123 1.000 23.11655 85 TRP B N 1
ATOM 10076 C CA . TRP B 2 85 ? 203.47536 231.77407 197.93616 1.000 18.67677 85 TRP B CA 1
ATOM 10077 C C . TRP B 2 85 ? 202.46770 230.80964 198.50700 1.000 21.01098 85 TRP B C 1
ATOM 10078 O O . TRP B 2 85 ? 202.80682 229.96609 199.32454 1.000 27.11789 85 TRP B O 1
ATOM 10089 N N . ASN B 2 86 ? 201.23239 230.92118 198.07189 1.000 22.89702 86 ASN B N 1
ATOM 10090 C CA . ASN B 2 86 ? 200.15097 230.08590 198.57930 1.000 21.37304 86 ASN B CA 1
ATOM 10091 C C . ASN B 2 86 ? 199.34681 229.64597 197.36856 1.000 21.49147 86 ASN B C 1
ATOM 10092 O O . ASN B 2 86 ? 198.44406 230.35415 196.93396 1.000 25.64317 86 ASN B O 1
ATOM 10097 N N . TRP B 2 87 ? 199.70505 228.49641 196.81102 1.000 18.26436 87 TRP B N 1
ATOM 10098 C CA . TRP B 2 87 ? 198.94390 227.96774 195.69476 1.000 14.15390 87 TRP B CA 1
ATOM 10099 C C . TRP B 2 87 ? 197.57092 227.52334 196.15581 1.000 20.55238 87 TRP B C 1
ATOM 10100 O O . TRP B 2 87 ? 196.56084 227.86772 195.53894 1.000 25.16465 87 TRP B O 1
ATOM 10111 N N . ASN B 2 88 ? 197.51787 226.74459 197.23413 1.000 21.81100 88 ASN B N 1
ATOM 10112 C CA . ASN B 2 88 ? 196.27137 226.21597 197.77678 1.000 23.19518 88 ASN B CA 1
ATOM 10113 C C . ASN B 2 88 ? 195.53413 225.36935 196.74582 1.000 25.00937 88 ASN B C 1
ATOM 10114 O O . ASN B 2 88 ? 194.30792 225.35500 196.69645 1.000 30.09608 88 ASN B O 1
ATOM 10119 N N . GLU B 2 89 ? 196.27334 224.65155 195.91341 1.000 20.74903 89 GLU B N 1
ATOM 10120 C CA . GLU B 2 89 ? 195.71383 223.94643 194.77515 1.000 18.22078 89 GLU B CA 1
ATOM 10121 C C . GLU B 2 89 ? 195.84846 222.44585 194.92076 1.000 20.43474 89 GLU B C 1
ATOM 10122 O O . GLU B 2 89 ? 196.95159 221.93399 195.08995 1.000 20.97775 89 GLU B O 1
ATOM 10128 N N . TRP B 2 90 ? 194.72626 221.75167 194.77376 1.000 22.51952 90 TRP B N 1
ATOM 10129 C CA . TRP B 2 90 ? 194.69238 220.30125 194.69325 1.000 19.39968 90 TRP B CA 1
ATOM 10130 C C . TRP B 2 90 ? 195.07030 219.84866 193.29457 1.000 18.66035 90 TRP B C 1
ATOM 10131 O O . TRP B 2 90 ? 194.43562 220.24705 192.31944 1.000 23.01233 90 TRP B O 1
ATOM 10142 N N . LEU B 2 91 ? 196.11338 219.03860 193.18954 1.000 18.75496 91 LEU B N 1
ATOM 10143 C CA . LEU B 2 91 ? 196.59925 218.53336 191.91518 1.000 21.12611 91 LEU B CA 1
ATOM 10144 C C . LEU B 2 91 ? 196.17351 217.08455 191.78324 1.000 23.87236 91 LEU B C 1
ATOM 10145 O O . LEU B 2 91 ? 196.50408 216.26433 192.63830 1.000 28.29469 91 LEU B O 1
ATOM 10150 N N . LYS B 2 92 ? 195.43001 216.77399 190.73626 1.000 22.50542 92 LYS B N 1
ATOM 10151 C CA . LYS B 2 92 ? 195.06126 215.39355 190.47034 1.000 21.98103 92 LYS B CA 1
ATOM 10152 C C . LYS B 2 92 ? 196.22742 214.73257 189.75468 1.000 25.03925 92 LYS B C 1
ATOM 10153 O O . LYS B 2 92 ? 196.53079 215.06121 188.60807 1.000 30.84904 92 LYS B O 1
ATOM 10159 N N . LEU B 2 93 ? 196.87772 213.82355 190.42026 1.000 24.11385 93 LEU B N 1
ATOM 10160 C CA . LEU B 2 93 ? 198.02039 213.15440 189.84481 1.000 23.65254 93 LEU B CA 1
ATOM 10161 C C . LEU B 2 93 ? 197.58106 212.11589 188.82611 1.000 24.97489 93 LEU B C 1
ATOM 10162 O O . LEU B 2 93 ? 196.48622 211.57223 188.91944 1.000 26.63312 93 LEU B O 1
ATOM 10167 N N . PRO B 2 94 ? 198.41924 211.83388 187.83259 1.000 27.91876 94 PRO B N 1
ATOM 10168 C CA . PRO B 2 94 ? 198.06024 210.86720 186.79957 1.000 27.31692 94 PRO B CA 1
ATOM 10169 C C . PRO B 2 94 ? 198.15898 209.42016 187.24247 1.000 29.77298 94 PRO B C 1
ATOM 10170 O O . PRO B 2 94 ? 198.00851 208.52388 186.41293 1.000 31.41017 94 PRO B O 1
ATOM 10174 N N . VAL B 2 95 ? 198.42508 209.18730 188.51632 1.000 29.84484 95 VAL B N 1
ATOM 10175 C CA . VAL B 2 95 ? 198.58132 207.85970 189.07416 1.000 29.07043 95 VAL B CA 1
ATOM 10176 C C . VAL B 2 95 ? 197.41519 207.62160 190.01656 1.000 29.05894 95 VAL B C 1
ATOM 10177 O O . VAL B 2 95 ? 196.95268 208.54608 190.68889 1.000 29.32274 95 VAL B O 1
ATOM 10181 N N . LYS B 2 96 ? 196.91661 206.39779 190.03142 1.000 29.84236 96 LYS B N 1
ATOM 10182 C CA . LYS B 2 96 ? 195.89363 205.97220 190.96994 1.000 25.59874 96 LYS B CA 1
ATOM 10183 C C . LYS B 2 96 ? 196.51807 205.15436 192.08702 1.000 25.92621 96 LYS B C 1
ATOM 10184 O O . LYS B 2 96 ? 197.61642 204.62597 191.95058 1.000 31.43094 96 LYS B O 1
ATOM 10190 N N . TYR B 2 97 ? 195.80355 205.04800 193.19865 1.000 24.05859 97 TYR B N 1
ATOM 10191 C CA . TYR B 2 97 ? 196.26867 204.19994 194.29463 1.000 25.07340 97 TYR B CA 1
ATOM 10192 C C . TYR B 2 97 ? 196.60829 202.76695 193.90229 1.000 29.60979 97 TYR B C 1
ATOM 10193 O O . TYR B 2 97 ? 197.62581 202.25742 194.39852 1.000 32.42937 97 TYR B O 1
ATOM 10202 N N . PRO B 2 98 ? 195.82725 202.05321 193.08804 1.000 25.79451 98 PRO B N 1
ATOM 10203 C CA . PRO B 2 98 ? 196.27657 200.72691 192.65910 1.000 24.82269 98 PRO B CA 1
ATOM 10204 C C . PRO B 2 98 ? 197.58641 200.76265 191.89298 1.000 29.62332 98 PRO B C 1
ATOM 10205 O O . PRO B 2 98 ? 198.35209 199.79799 191.93317 1.000 34.62470 98 PRO B O 1
ATOM 10209 N N . ASP B 2 99 ? 197.85948 201.84806 191.18159 1.000 28.97952 99 ASP B N 1
ATOM 10210 C CA . ASP B 2 99 ? 199.06390 201.98305 190.37966 1.000 25.96044 99 ASP B CA 1
ATOM 10211 C C . ASP B 2 99 ? 200.31224 202.21680 191.20077 1.000 26.87480 99 ASP B C 1
ATOM 10212 O O . ASP B 2 99 ? 201.40892 202.14310 190.64730 1.000 30.27584 99 ASP B O 1
ATOM 10217 N N . LEU B 2 100 ? 200.18238 202.50786 192.48486 1.000 27.56621 100 LEU B N 1
ATOM 10218 C CA . LEU B 2 100 ? 201.31954 202.94251 193.28146 1.000 26.08235 100 LEU B CA 1
ATOM 10219 C C . LEU B 2 100 ? 201.99793 201.77738 193.97329 1.000 25.82345 100 LEU B C 1
ATOM 10220 O O . LEU B 2 100 ? 201.34527 201.07350 194.74801 1.000 29.83447 100 LEU B O 1
ATOM 10225 N N . PRO B 2 101 ? 203.27781 201.53279 193.73122 1.000 26.29251 101 PRO B N 1
ATOM 10226 C CA . PRO B 2 101 ? 203.99874 200.53380 194.51408 1.000 24.94321 101 PRO B CA 1
ATOM 10227 C C . PRO B 2 101 ? 204.38896 201.10072 195.87180 1.000 27.29526 101 PRO B C 1
ATOM 10228 O O . PRO B 2 101 ? 204.28844 202.29555 196.13446 1.000 34.26805 101 PRO B O 1
ATOM 10232 N N . ARG B 2 102 ? 204.88281 200.20586 196.72144 1.000 27.37788 102 ARG B N 1
ATOM 10233 C CA . ARG B 2 102 ? 205.18063 200.54272 198.10705 1.000 24.65280 102 ARG B CA 1
ATOM 10234 C C . ARG B 2 102 ? 206.22695 201.64186 198.23495 1.000 26.70174 102 ARG B C 1
ATOM 10235 O O . ARG B 2 102 ? 206.21610 202.39418 199.21016 1.000 31.59909 102 ARG B O 1
ATOM 10243 N N . ASN B 2 103 ? 207.13511 201.76094 197.27661 1.000 27.07743 103 ASN B N 1
ATOM 10244 C CA . ASN B 2 103 ? 208.14130 202.81192 197.29716 1.000 24.43390 103 ASN B CA 1
ATOM 10245 C C . ASN B 2 103 ? 207.83173 203.96134 196.34637 1.000 29.59177 103 ASN B C 1
ATOM 10246 O O . ASN B 2 103 ? 208.75092 204.58429 195.81669 1.000 34.76418 103 ASN B O 1
ATOM 10251 N N . ALA B 2 104 ? 206.56155 204.26133 196.12255 1.000 26.88096 104 ALA B N 1
ATOM 10252 C CA . ALA B 2 104 ? 206.19928 205.41445 195.31911 1.000 23.35118 104 ALA B CA 1
ATOM 10253 C C . ALA B 2 104 ? 206.47399 206.69173 196.09365 1.000 24.17349 104 ALA B C 1
ATOM 10254 O O . ALA B 2 104 ? 206.23101 206.76448 197.29640 1.000 28.88290 104 ALA B O 1
ATOM 10256 N N . GLN B 2 105 ? 207.04766 207.67924 195.41639 1.000 22.22042 105 GLN B N 1
ATOM 10257 C CA . GLN B 2 105 ? 207.29982 208.99050 195.98606 1.000 20.21222 105 GLN B CA 1
ATOM 10258 C C . GLN B 2 105 ? 206.65960 210.04598 195.10899 1.000 23.68223 105 GLN B C 1
ATOM 10259 O O . GLN B 2 105 ? 206.30996 209.78217 193.96467 1.000 29.14278 105 GLN B O 1
ATOM 10265 N N . VAL B 2 106 ? 206.52199 211.25299 195.64056 1.000 19.55342 106 VAL B N 1
ATOM 10266 C CA . VAL B 2 106 ? 206.18414 212.40985 194.82641 1.000 19.64078 106 VAL B CA 1
ATOM 10267 C C . VAL B 2 106 ? 207.35937 213.36267 194.89481 1.000 20.35724 106 VAL B C 1
ATOM 10268 O O . VAL B 2 106 ? 207.75512 213.79739 195.97746 1.000 21.43900 106 VAL B O 1
ATOM 10272 N N . ALA B 2 107 ? 207.94840 213.63130 193.74132 1.000 21.94389 107 ALA B N 1
ATOM 10273 C CA . ALA B 2 107 ? 209.02334 214.59306 193.59566 1.000 17.60065 107 ALA B CA 1
ATOM 10274 C C . ALA B 2 107 ? 208.38815 215.92183 193.21787 1.000 20.41903 107 ALA B C 1
ATOM 10275 O O . ALA B 2 107 ? 207.79090 216.04662 192.15008 1.000 24.05796 107 ALA B O 1
ATOM 10277 N N . LEU B 2 108 ? 208.47420 216.89358 194.11655 1.000 17.87499 108 LEU B N 1
ATOM 10278 C CA . LEU B 2 108 ? 207.89408 218.21785 193.94973 1.000 14.86577 108 LEU B CA 1
ATOM 10279 C C . LEU B 2 108 ? 208.98546 219.24755 193.72507 1.000 16.59912 108 LEU B C 1
ATOM 10280 O O . LEU B 2 108 ? 209.83738 219.44168 194.58908 1.000 19.44891 108 LEU B O 1
ATOM 10285 N N . THR B 2 109 ? 208.96467 219.90231 192.57263 1.000 17.72286 109 THR B N 1
ATOM 10286 C CA . THR B 2 109 ? 209.93911 220.92550 192.22833 1.000 15.30500 109 THR B CA 1
ATOM 10287 C C . THR B 2 109 ? 209.26452 222.28548 192.12734 1.000 15.18713 109 THR B C 1
ATOM 10288 O O . THR B 2 109 ? 208.24585 222.41772 191.45705 1.000 17.89108 109 THR B O 1
ATOM 10292 N N . ILE B 2 110 ? 209.79434 223.27302 192.83564 1.000 14.92010 110 ILE B N 1
ATOM 10293 C CA . ILE B 2 110 ? 209.37385 224.66076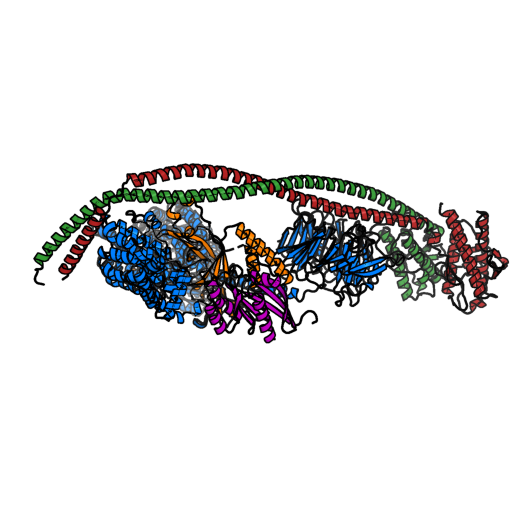 192.68959 1.000 14.02763 110 ILE B CA 1
ATOM 10294 C C . ILE B 2 110 ? 210.20879 225.30545 191.58913 1.000 16.98486 110 ILE B C 1
ATOM 10295 O O . ILE B 2 110 ? 211.43608 225.25792 191.62582 1.000 19.74433 110 ILE B O 1
ATOM 10300 N N . TRP B 2 111 ? 209.54145 225.89416 190.60201 1.000 18.09094 111 TRP B N 1
ATOM 10301 C CA . TRP B 2 111 ? 210.16988 226.46929 189.42524 1.000 15.08373 111 TRP B CA 1
ATOM 10302 C C . TRP B 2 111 ? 209.96901 227.97131 189.35722 1.000 17.89773 111 TRP B C 1
ATOM 10303 O O . TRP B 2 111 ? 208.96012 228.49611 189.81502 1.000 20.03284 111 TRP B O 1
ATOM 10314 N N . ASP B 2 112 ? 210.93444 228.65557 188.75259 1.000 19.93266 112 ASP B N 1
ATOM 10315 C CA . ASP B 2 112 ? 210.92103 230.10340 188.62939 1.000 19.66328 112 ASP B CA 1
ATOM 10316 C C . ASP B 2 112 ? 211.34202 230.51124 187.22889 1.000 21.61517 112 ASP B C 1
ATOM 10317 O O . ASP B 2 112 ? 212.01852 229.76747 186.52810 1.000 24.40669 112 ASP B O 1
ATOM 10322 N N . VAL B 2 113 ? 210.92113 231.70542 186.81747 1.000 25.58859 113 VAL B N 1
ATOM 10323 C CA . VAL B 2 113 ? 211.30135 232.20643 185.50633 1.000 27.37212 113 VAL B CA 1
ATOM 10324 C C . VAL B 2 113 ? 212.76477 232.61443 185.53577 1.000 29.84522 113 VAL B C 1
ATOM 10325 O O . VAL B 2 113 ? 213.23958 233.25407 186.48196 1.000 30.09606 113 VAL B O 1
ATOM 10329 N N . TYR B 2 114 ? 213.50415 232.18051 184.52851 1.000 29.98616 114 TYR B N 1
ATOM 10330 C CA . TYR B 2 114 ? 214.88300 232.58228 184.31030 1.000 30.49102 114 TYR B CA 1
ATOM 10331 C C . TYR B 2 114 ? 214.95426 233.01552 182.85787 1.000 36.49884 114 TYR B C 1
ATOM 10332 O O . TYR B 2 114 ? 215.19595 232.18938 181.97781 1.000 43.31419 114 TYR B O 1
ATOM 10341 N N . GLY B 2 115 ? 214.71428 234.28684 182.59501 1.000 35.90535 115 GLY B N 1
ATOM 10342 C CA . GLY B 2 115 ? 214.69494 234.76212 181.23888 1.000 36.01550 115 GLY B CA 1
ATOM 10343 C C . GLY B 2 115 ? 213.67633 234.04395 180.38226 1.000 36.23403 115 GLY B C 1
ATOM 10344 O O . GLY B 2 115 ? 212.92273 233.18785 180.84907 1.000 35.56229 115 GLY B O 1
ATOM 10345 N N . PRO B 2 116 ? 213.62615 234.40065 179.10544 1.000 35.47296 116 PRO B N 1
ATOM 10346 C CA . PRO B 2 116 ? 212.68372 233.75296 178.19084 1.000 32.81610 116 PRO B CA 1
ATOM 10347 C C . PRO B 2 116 ? 212.87811 232.24848 178.07470 1.000 37.04791 116 PRO B C 1
ATOM 10348 O O . PRO B 2 116 ? 214.00070 231.74984 177.99306 1.000 37.22468 116 PRO B O 1
ATOM 10352 N N . GLY B 2 117 ? 211.75978 231.53271 178.06761 1.000 39.14009 117 GLY B N 1
ATOM 10353 C CA . GLY B 2 117 ? 211.77062 230.09656 177.80230 1.000 37.06303 117 GLY B CA 1
ATOM 10354 C C . GLY B 2 117 ? 212.74410 229.27908 178.61627 1.000 38.91782 117 GLY B C 1
ATOM 10355 O O . GLY B 2 117 ? 213.38637 228.37002 178.08030 1.000 43.71086 117 GLY B O 1
ATOM 10356 N N . LYS B 2 118 ? 212.86347 229.56711 179.90503 1.000 38.37812 118 LYS B N 1
ATOM 10357 C CA . LYS B 2 118 ? 213.80029 228.83234 180.74916 1.000 37.24801 118 LYS B CA 1
ATOM 10358 C C . LYS B 2 118 ? 213.33731 228.91639 182.19047 1.000 34.22577 118 LYS B C 1
ATOM 10359 O O . LYS B 2 118 ? 213.24475 230.01224 182.74219 1.000 39.56299 118 LYS B O 1
ATOM 10365 N N . ALA B 2 119 ? 213.03201 227.77650 182.78951 1.000 28.29863 119 ALA B N 1
ATOM 10366 C CA . ALA B 2 119 ? 212.68751 227.70765 184.19808 1.000 26.31692 119 ALA B CA 1
ATOM 10367 C C . ALA B 2 119 ? 213.87984 227.17914 184.97921 1.000 31.06586 119 ALA B C 1
ATOM 10368 O O . ALA B 2 119 ? 214.54962 226.23738 184.54925 1.000 34.56703 119 ALA B O 1
ATOM 10370 N N . VAL B 2 120 ? 214.16320 227.81201 186.10687 1.000 27.34746 120 VAL B N 1
ATOM 10371 C CA . VAL B 2 120 ? 215.21361 227.36879 187.01296 1.000 24.79707 120 VAL B CA 1
ATOM 10372 C C . VAL B 2 120 ? 214.53703 226.72898 188.22035 1.000 24.73760 120 VAL B C 1
ATOM 10373 O O . VAL B 2 120 ? 213.46763 227.18674 188.63637 1.000 25.22523 120 VAL B O 1
ATOM 10377 N N . PRO B 2 121 ? 215.07501 225.65290 188.79118 1.000 25.44010 121 PRO B N 1
ATOM 10378 C CA . PRO B 2 121 ? 214.49471 225.12433 190.03207 1.000 19.72622 121 PRO B CA 1
ATOM 10379 C C . PRO B 2 121 ? 214.84020 225.98388 191.23805 1.000 19.42271 121 PRO B C 1
ATOM 10380 O O . PRO B 2 121 ? 216.00480 226.20881 191.55433 1.000 23.42201 121 PRO B O 1
ATOM 10384 N N . VAL B 2 122 ? 213.80570 226.46945 191.90875 1.000 20.90077 122 VAL B N 1
ATOM 10385 C CA . VAL B 2 122 ? 213.99208 227.14819 193.18110 1.000 19.29157 122 VAL B CA 1
ATOM 10386 C C . VAL B 2 122 ? 214.35755 226.13604 194.24348 1.000 20.87366 122 VAL B C 1
ATOM 10387 O O . VAL B 2 122 ? 215.14354 226.41790 195.15057 1.000 29.41321 122 VAL B O 1
ATOM 10391 N N . GLY B 2 123 ? 213.79153 224.94716 194.14686 1.000 16.92572 123 GLY B N 1
ATOM 10392 C CA . GLY B 2 123 ? 214.11026 223.89234 195.06674 1.000 15.51319 123 GLY B CA 1
ATOM 10393 C C . GLY B 2 123 ? 213.32629 222.66647 194.70133 1.000 16.01302 123 GLY B C 1
ATOM 10394 O O . GLY B 2 123 ? 212.49745 222.67950 193.79632 1.000 17.30755 123 GLY B O 1
ATOM 10395 N N . GLY B 2 124 ? 213.62337 221.59249 195.40306 1.000 18.33525 124 GLY B N 1
ATOM 10396 C CA . GLY B 2 124 ? 212.93916 220.33701 195.18738 1.000 17.02862 124 GLY B CA 1
ATOM 10397 C C . GLY B 2 124 ? 212.78054 219.61805 196.50126 1.000 19.89217 124 GLY B C 1
ATOM 10398 O O . GLY B 2 124 ? 213.55579 219.81030 197.43160 1.000 25.79593 124 GLY B O 1
ATOM 10399 N N . THR B 2 125 ? 211.76652 218.77797 196.56706 1.000 17.99120 125 THR B N 1
ATOM 10400 C CA . THR B 2 125 ? 211.50771 218.00034 197.75963 1.000 18.80862 125 THR B CA 1
ATOM 10401 C C . THR B 2 125 ? 210.78575 216.73526 197.34842 1.000 18.23507 125 THR B C 1
ATOM 10402 O O . THR B 2 125 ? 209.96744 216.75490 196.43927 1.000 21.03869 125 THR B O 1
ATOM 10406 N N . THR B 2 126 ? 211.13604 215.63052 197.98782 1.000 19.79061 126 THR B N 1
ATOM 10407 C CA . THR B 2 126 ? 210.55603 214.33126 197.69940 1.000 19.69066 126 THR B CA 1
ATOM 10408 C C . THR B 2 126 ? 210.08296 213.70508 198.99130 1.000 21.44287 126 THR B C 1
ATOM 10409 O O . THR B 2 126 ? 210.82954 213.66176 199.96688 1.000 29.26266 126 THR B O 1
ATOM 10413 N N . VAL B 2 127 ? 208.86696 213.19089 198.98856 1.000 19.75753 127 VAL B N 1
ATOM 10414 C CA . VAL B 2 127 ? 208.29835 212.51121 200.13933 1.000 21.04079 127 VAL B CA 1
ATOM 10415 C C . VAL B 2 127 ? 207.69114 211.20024 199.66027 1.000 21.83236 127 VAL B C 1
ATOM 10416 O O . VAL B 2 127 ? 207.08447 211.14227 198.58962 1.000 25.00550 127 VAL B O 1
ATOM 10420 N N . SER B 2 128 ? 207.92292 210.13273 200.41279 1.000 20.35524 128 SER B N 1
ATOM 10421 C CA . SER B 2 128 ? 207.32806 208.85379 200.08238 1.000 20.31601 128 SER B CA 1
ATOM 10422 C C . SER B 2 128 ? 205.82420 208.92737 200.26279 1.000 23.46912 128 SER B C 1
ATOM 10423 O O . SER B 2 128 ? 205.32000 209.61576 201.14467 1.000 27.21054 128 SER B O 1
ATOM 10426 N N . LEU B 2 129 ? 205.10212 208.21638 199.40646 1.000 23.51503 129 LEU B N 1
ATOM 10427 C CA . LEU B 2 129 ? 203.65230 208.22612 199.47766 1.000 22.07966 129 LEU B CA 1
ATOM 10428 C C . LEU B 2 129 ? 203.10136 207.32367 200.57075 1.000 25.64326 129 LEU B C 1
ATOM 10429 O O . LEU B 2 129 ? 202.02263 207.59160 201.09315 1.000 27.97073 129 LEU B O 1
ATOM 10434 N N . PHE B 2 130 ? 203.80011 206.26245 200.93778 1.000 26.33362 130 PHE B N 1
ATOM 10435 C CA . PHE B 2 130 ? 203.39068 205.42558 202.05280 1.000 27.80550 130 PHE B CA 1
ATOM 10436 C C . PHE B 2 130 ? 204.33549 205.62836 203.22217 1.000 30.74761 130 PHE B C 1
ATOM 10437 O O . PHE B 2 130 ? 205.50690 205.96592 203.05309 1.000 33.36503 130 PHE B O 1
ATOM 10445 N N . GLY B 2 131 ? 203.79098 205.43784 204.41029 1.000 31.42390 131 GLY B N 1
ATOM 10446 C CA . GLY B 2 131 ? 204.50928 205.63762 205.63958 1.000 32.72517 131 GLY B CA 1
ATOM 10447 C C . GLY B 2 131 ? 205.40620 204.47191 205.96161 1.000 39.88787 131 GLY B C 1
ATOM 10448 O O . GLY B 2 131 ? 205.69482 203.61471 205.13056 1.000 45.92214 131 GLY B O 1
ATOM 10449 N N . LYS B 2 132 ? 205.86004 204.45032 207.21015 1.000 45.83537 132 LYS B N 1
ATOM 10450 C CA . LYS B 2 132 ? 206.81262 203.43565 207.63253 1.000 50.47811 132 LYS B CA 1
ATOM 10451 C C . LYS B 2 132 ? 206.20166 202.04144 207.63136 1.000 52.45890 132 LYS B C 1
ATOM 10452 O O . LYS B 2 132 ? 206.92105 201.06097 207.41691 1.000 53.76518 132 LYS B O 1
ATOM 10458 N N . TYR B 2 133 ? 204.89568 201.92068 207.86608 1.000 49.63297 133 TYR B N 1
ATOM 10459 C CA . TYR B 2 133 ? 204.22615 200.62902 207.80309 1.000 47.01142 133 TYR B CA 1
ATOM 10460 C C . TYR B 2 133 ? 203.19365 200.58393 206.69061 1.000 43.45047 133 TYR B C 1
ATOM 10461 O O . TYR B 2 133 ? 202.14519 199.96066 206.81765 1.000 45.98259 133 TYR B O 1
ATOM 10470 N N . GLY B 2 134 ? 203.49124 201.23978 205.57909 1.000 40.62223 134 GLY B N 1
ATOM 10471 C CA . GLY B 2 134 ? 202.66840 201.15571 204.39031 1.000 33.08502 134 GLY B CA 1
ATOM 10472 C C . GLY B 2 134 ? 201.29265 201.76151 204.45696 1.000 32.29623 134 GLY B C 1
ATOM 10473 O O . GLY B 2 134 ? 200.35766 201.20842 203.88364 1.000 34.11602 134 GLY B O 1
ATOM 10474 N N . MET B 2 135 ? 201.13792 202.88191 205.13783 1.000 33.65550 135 MET B N 1
ATOM 10475 C CA . MET B 2 135 ? 199.89045 203.62496 205.10953 1.000 33.27598 135 MET B CA 1
ATOM 10476 C C . MET B 2 135 ? 200.09157 204.91439 204.33189 1.000 30.13320 135 MET B C 1
ATOM 10477 O O . MET B 2 135 ? 201.03851 205.65331 204.59621 1.000 31.78041 135 MET B O 1
ATOM 10482 N N . PHE B 2 136 ? 199.21311 205.16961 203.36520 1.000 28.04425 136 PHE B N 1
ATOM 10483 C CA . PHE B 2 136 ? 199.30134 206.38553 202.57774 1.000 24.99135 136 PHE B CA 1
ATOM 10484 C C . PHE B 2 136 ? 199.28915 207.58136 203.51079 1.000 30.84380 136 PHE B C 1
ATOM 10485 O O . PHE B 2 136 ? 198.50127 207.63601 204.45426 1.000 36.56280 136 PHE B O 1
ATOM 10493 N N . ARG B 2 137 ? 200.18422 208.52653 203.25696 1.000 29.50315 137 ARG B N 1
ATOM 10494 C CA . ARG B 2 137 ? 200.28838 209.71720 204.08315 1.000 28.41211 137 ARG B CA 1
ATOM 10495 C C . ARG B 2 137 ? 198.98107 210.48816 204.12795 1.000 31.71769 137 ARG B C 1
ATOM 10496 O O . ARG B 2 137 ? 198.28914 210.63610 203.12159 1.000 34.51008 137 ARG B O 1
ATOM 10504 N N . GLN B 2 138 ? 198.64959 210.98438 205.31090 1.000 33.52780 138 GLN B N 1
ATOM 10505 C CA . GLN B 2 138 ? 197.39438 211.66636 205.55743 1.000 34.41622 138 GLN B CA 1
ATOM 10506 C C . GLN B 2 138 ? 197.62547 213.10211 205.99035 1.000 34.99599 138 GLN B C 1
ATOM 10507 O O . GLN B 2 138 ? 198.59885 213.41488 206.67209 1.000 37.56411 138 GLN B O 1
ATOM 10513 N N . GLY B 2 139 ? 196.70564 213.96430 205.60645 1.000 33.57784 139 GLY B N 1
ATOM 10514 C CA . GLY B 2 139 ? 196.71969 215.31523 206.09519 1.000 30.95653 139 GLY B CA 1
ATOM 10515 C C . GLY B 2 139 ? 197.86258 216.20014 205.64874 1.000 30.99093 139 GLY B C 1
ATOM 10516 O O . GLY B 2 139 ? 198.53238 215.97548 204.64749 1.000 34.45117 139 GLY B O 1
ATOM 10517 N N . MET B 2 140 ? 198.07195 217.22787 206.45712 1.000 30.63845 140 MET B N 1
ATOM 10518 C CA . MET B 2 140 ? 198.99590 218.31523 206.17515 1.000 28.48519 140 MET B CA 1
ATOM 10519 C C . MET B 2 140 ? 200.43106 217.94386 206.52824 1.000 30.45393 140 MET B C 1
ATOM 10520 O O . MET B 2 140 ? 200.71878 217.59349 207.67288 1.000 34.92806 140 MET B O 1
ATOM 10525 N N . HIS B 2 141 ? 201.33468 218.03988 205.55369 1.000 28.61344 141 HIS B N 1
ATOM 10526 C CA . HIS B 2 141 ? 202.74819 217.73921 205.73339 1.000 29.06070 141 HIS B CA 1
ATOM 10527 C C . HIS B 2 141 ? 203.59988 218.90855 205.27564 1.000 28.38241 141 HIS B C 1
ATOM 10528 O O . HIS B 2 141 ? 203.34826 219.48294 204.22120 1.000 28.53601 141 HIS B O 1
ATOM 10535 N N . ASP B 2 142 ? 204.60339 219.25757 206.06709 1.000 29.43808 142 ASP B N 1
ATOM 10536 C CA . ASP B 2 142 ? 205.57158 220.29087 205.71633 1.000 29.68781 142 ASP B CA 1
ATOM 10537 C C . ASP B 2 142 ? 206.87219 219.63384 205.27481 1.000 32.50891 142 ASP B C 1
ATOM 10538 O O . ASP B 2 142 ? 207.50264 218.92101 206.05745 1.000 35.80319 142 ASP B O 1
ATOM 10543 N N . LEU B 2 143 ? 207.27145 219.85899 204.02910 1.000 29.51200 143 LEU B N 1
ATOM 10544 C CA . LEU B 2 143 ? 208.42517 219.18116 203.45957 1.000 25.58637 143 LEU B CA 1
ATOM 10545 C C . LEU B 2 143 ? 209.60088 220.12528 203.31252 1.000 28.15738 143 LEU B C 1
ATOM 10546 O O . LEU B 2 143 ? 209.45226 221.23862 202.80967 1.000 29.40772 143 LEU B O 1
ATOM 10551 N N . LYS B 2 144 ? 210.75979 219.67129 203.76931 1.000 32.10258 144 LYS B N 1
ATOM 10552 C CA . LYS B 2 144 ? 212.01153 220.37692 203.56136 1.000 28.53555 144 LYS B CA 1
ATOM 10553 C C . LYS B 2 144 ? 212.29448 220.50503 202.07400 1.000 27.57924 144 LYS B C 1
ATOM 10554 O O . LYS B 2 144 ? 212.28053 219.51793 201.34261 1.000 29.78495 144 LYS B O 1
ATOM 10560 N N . VAL B 2 145 ? 212.57603 221.71969 201.63116 1.000 26.78331 145 VAL B N 1
ATOM 10561 C CA . VAL B 2 145 ? 212.84903 222.01318 200.23285 1.000 23.81600 145 VAL B CA 1
ATOM 10562 C C . VAL B 2 145 ? 214.34661 222.17548 200.09126 1.000 24.75791 145 VAL B C 1
ATOM 10563 O O . VAL B 2 145 ? 214.97118 222.91309 200.86077 1.000 28.43067 145 VAL B O 1
ATOM 10567 N N . TRP B 2 146 ? 214.92695 221.46239 199.12839 1.000 21.89781 146 TRP B N 1
ATOM 10568 C CA . TRP B 2 146 ? 216.35309 221.52706 198.85970 1.000 19.49482 146 TRP B CA 1
ATOM 10569 C C . TRP B 2 146 ? 216.62663 222.61787 197.84366 1.000 19.94854 146 TRP B C 1
ATOM 10570 O O . TRP B 2 146 ? 216.17835 222.50595 196.70302 1.000 21.57549 146 TRP B O 1
ATOM 10581 N N . PRO B 2 147 ? 217.33894 223.67676 198.21123 1.000 22.77152 147 PRO B N 1
ATOM 10582 C CA . PRO B 2 147 ? 217.56343 224.80838 197.30216 1.000 25.00832 147 PRO B CA 1
ATOM 10583 C C . PRO B 2 147 ? 218.28136 224.49217 196.00118 1.000 26.58405 147 PRO B C 1
ATOM 10584 O O . PRO B 2 147 ? 219.14996 223.62526 195.92393 1.000 29.83382 147 PRO B O 1
ATOM 10588 N N . ASN B 2 148 ? 217.87918 225.22702 194.97570 1.000 23.91460 148 ASN B N 1
ATOM 10589 C CA . ASN B 2 148 ? 218.45589 225.24520 193.64217 1.000 22.54742 148 ASN B CA 1
ATOM 10590 C C . ASN B 2 148 ? 218.53714 223.89361 192.96106 1.000 25.21721 148 ASN B C 1
ATOM 10591 O O . ASN B 2 148 ? 219.36728 223.70839 192.07763 1.000 31.15510 148 ASN B O 1
ATOM 10596 N N . VAL B 2 149 ? 217.71011 222.92263 193.32786 1.000 22.34978 149 VAL B N 1
ATOM 10597 C CA . VAL B 2 149 ? 217.75052 221.61349 192.69498 1.000 20.67449 149 VAL B CA 1
ATOM 10598 C C . VAL B 2 149 ? 216.32601 221.17147 192.44088 1.000 19.49053 149 VAL B C 1
ATOM 10599 O O . VAL B 2 149 ? 215.38652 221.64079 193.07236 1.000 23.36754 149 VAL B O 1
ATOM 10603 N N . GLU B 2 150 ? 216.17163 220.29684 191.46543 1.000 21.52070 150 GLU B N 1
ATOM 10604 C CA . GLU B 2 150 ? 214.90606 219.63336 191.24407 1.000 21.56307 150 GLU B CA 1
ATOM 10605 C C . GLU B 2 150 ? 214.73716 218.53050 192.26648 1.000 24.99051 150 GLU B C 1
ATOM 10606 O O . GLU B 2 150 ? 215.71157 217.98262 192.78123 1.000 30.66762 150 GLU B O 1
ATOM 10612 N N . ALA B 2 151 ? 213.48915 218.21919 192.57830 1.000 21.69059 151 ALA B N 1
ATOM 10613 C CA . ALA B 2 151 ? 213.23108 217.06846 193.41501 1.000 20.78191 151 ALA B CA 1
ATOM 10614 C C . ALA B 2 151 ? 213.80936 215.83551 192.75069 1.000 24.42995 151 ALA B C 1
ATOM 10615 O O . ALA B 2 151 ? 213.72041 215.66353 191.53520 1.000 26.97869 151 ALA B O 1
ATOM 10617 N N . ASP B 2 152 ? 214.46589 215.01095 193.54662 1.000 26.96462 152 ASP B N 1
ATOM 10618 C CA . ASP B 2 152 ? 215.05475 213.76830 193.07989 1.000 26.01479 152 ASP B CA 1
ATOM 10619 C C . ASP B 2 152 ? 214.07962 212.61596 193.26162 1.000 31.45040 152 ASP B C 1
ATOM 10620 O O . ASP B 2 152 ? 213.63451 212.34748 194.37611 1.000 35.30983 152 ASP B O 1
ATOM 10625 N N . GLY B 2 153 ? 213.74426 211.94362 192.17487 1.000 30.60241 153 GLY B N 1
ATOM 10626 C CA . GLY B 2 153 ? 212.89802 210.78333 192.29513 1.000 29.27656 153 GLY B CA 1
ATOM 10627 C C . GLY B 2 153 ? 213.60640 209.45878 192.44057 1.000 34.72587 153 GLY B C 1
ATOM 10628 O O . GLY B 2 153 ? 212.94165 208.42600 192.52015 1.000 42.41901 153 GLY B O 1
ATOM 10629 N N . SER B 2 154 ? 214.93055 209.43740 192.47366 1.000 33.77757 154 SER B N 1
ATOM 10630 C CA . SER B 2 154 ? 215.65712 208.18389 192.57143 1.000 36.22376 154 SER B CA 1
ATOM 10631 C C . SER B 2 154 ? 215.43760 207.52867 193.93286 1.000 40.46107 154 SER B C 1
ATOM 10632 O O . SER B 2 154 ? 215.01843 208.16570 194.89327 1.000 41.07006 154 SER B O 1
ATOM 10635 N N . GLU B 2 155 ? 215.69576 206.22406 193.99532 1.000 43.88963 155 GLU B N 1
ATOM 10636 C CA . GLU B 2 155 ? 215.61481 205.45404 195.23425 1.000 42.14972 155 GLU B CA 1
ATOM 10637 C C . GLU B 2 155 ? 217.02321 205.12536 195.70880 1.000 45.82235 155 GLU B C 1
ATOM 10638 O O . GLU B 2 155 ? 217.72969 204.37057 195.02348 1.000 48.82216 155 GLU B O 1
ATOM 10644 N N . PRO B 2 156 ? 217.49283 205.63592 196.85442 1.000 45.38420 156 PRO B N 1
ATOM 10645 C CA . PRO B 2 156 ? 216.86233 206.56771 197.79112 1.000 42.71829 156 PRO B CA 1
ATOM 10646 C C . PRO B 2 156 ? 216.93430 207.98385 197.27034 1.000 41.47490 156 PRO B C 1
ATOM 10647 O O . PRO B 2 156 ? 217.87324 208.34299 196.57605 1.000 43.27185 156 PRO B O 1
ATOM 10651 N N . THR B 2 157 ? 215.94933 208.81315 197.57800 1.000 38.85027 157 THR B N 1
ATOM 10652 C CA . THR B 2 157 ? 215.97903 210.18480 197.10975 1.000 33.75109 157 THR B CA 1
ATOM 10653 C C . THR B 2 157 ? 217.04758 210.98876 197.82867 1.000 35.95202 157 THR B C 1
ATOM 10654 O O . THR B 2 157 ? 217.32328 210.78022 199.01120 1.000 36.97980 157 THR B O 1
ATOM 10658 N N . LYS B 2 158 ? 217.68518 211.87547 197.07964 1.000 36.50013 158 LYS B N 1
ATOM 10659 C CA . LYS B 2 158 ? 218.68203 212.79159 197.59637 1.000 35.65871 158 LYS B CA 1
ATOM 10660 C C . LYS B 2 158 ? 218.07030 214.09739 198.07205 1.000 33.04912 158 LYS B C 1
ATOM 10661 O O . LYS B 2 158 ? 218.79897 214.96664 198.54753 1.000 34.13572 158 LYS B O 1
ATOM 10667 N N . THR B 2 159 ? 216.75474 214.25062 197.95406 1.000 31.69412 159 THR B N 1
ATOM 10668 C CA . THR B 2 159 ? 216.04066 215.44125 198.41178 1.000 28.59681 159 THR B CA 1
ATOM 10669 C C . THR B 2 159 ? 214.86968 215.04244 199.30628 1.000 28.58889 159 THR B C 1
ATOM 10670 O O . THR B 2 159 ? 213.71705 215.35230 199.01102 1.000 30.00443 159 THR B O 1
ATOM 10674 N N . PRO B 2 160 ? 215.12793 214.37891 200.43334 1.000 28.55149 160 PRO B N 1
ATOM 10675 C CA . PRO B 2 160 ? 214.01948 213.99431 201.30478 1.000 27.43578 160 PRO B CA 1
ATOM 10676 C C . PRO B 2 160 ? 213.29826 215.19979 201.88420 1.000 30.41103 160 PRO B C 1
ATOM 10677 O O . PRO B 2 160 ? 213.91652 216.16333 202.32587 1.000 36.90877 160 PRO B O 1
ATOM 10681 N N . GLY B 2 161 ? 211.97710 215.13038 201.89181 1.000 26.58268 161 GLY B N 1
ATOM 10682 C CA . GLY B 2 161 ? 211.16988 216.17463 202.46766 1.000 26.09139 161 GLY B CA 1
ATOM 10683 C C . GLY B 2 161 ? 210.94720 215.93089 203.94104 1.000 32.32682 161 GLY B C 1
ATOM 10684 O O . GLY B 2 161 ? 210.64691 216.85188 204.70041 1.000 34.47304 161 GLY B O 1
ATOM 10685 N N . ARG B 2 162 ? 211.10264 214.68119 204.35195 1.000 31.99079 162 ARG B N 1
ATOM 10686 C CA . ARG B 2 162 ? 210.97637 214.28767 205.74626 1.000 33.27384 162 ARG B CA 1
ATOM 10687 C C . ARG B 2 162 ? 212.30648 213.91910 206.38377 1.000 32.44212 162 ARG B C 1
ATOM 10688 O O . ARG B 2 162 ? 213.31528 213.79169 205.70013 1.000 36.63487 162 ARG B O 1
ATOM 10696 N N . GLN B 2 171 ? 215.90759 219.86084 215.45538 1.000 50.94939 171 GLN B N 1
ATOM 10697 C CA . GLN B 2 171 ? 215.20342 220.39589 216.61333 1.000 50.60721 171 GLN B CA 1
ATOM 10698 C C . GLN B 2 171 ? 213.78099 220.77791 216.24436 1.000 47.00933 171 GLN B C 1
ATOM 10699 O O . GLN B 2 171 ? 212.83590 220.27073 216.83307 1.000 46.25966 171 GLN B O 1
ATOM 10705 N N . MET B 2 172 ? 213.62419 221.66371 215.26054 1.000 43.75248 172 MET B N 1
ATOM 10706 C CA . MET B 2 172 ? 212.28309 222.05012 214.84004 1.000 42.62683 172 MET B CA 1
ATOM 10707 C C . MET B 2 172 ? 211.55013 220.92414 214.13523 1.000 42.01682 172 MET B C 1
ATOM 10708 O O . MET B 2 172 ? 210.31830 220.91929 214.10671 1.000 41.76666 172 MET B O 1
ATOM 10713 N N . SER B 2 173 ? 212.27398 219.99401 213.52114 1.000 45.10191 173 SER B N 1
ATOM 10714 C CA . SER B 2 173 ? 211.62253 218.84217 212.90980 1.000 41.52613 173 SER B CA 1
ATOM 10715 C C . SER B 2 173 ? 210.84551 218.04221 213.94780 1.000 41.19429 173 SER B C 1
ATOM 10716 O O . SER B 2 173 ? 209.67529 217.71141 213.74679 1.000 38.92322 173 SER B O 1
ATOM 10719 N N . ARG B 2 174 ? 211.48789 217.72992 215.07179 1.000 41.18921 174 ARG B N 1
ATOM 10720 C CA . ARG B 2 174 ? 210.83504 216.98212 216.14005 1.000 38.68747 174 ARG B CA 1
ATOM 10721 C C . ARG B 2 174 ? 209.71701 217.78759 216.78325 1.000 38.10835 174 ARG B C 1
ATOM 10722 O O . ARG B 2 174 ? 208.63148 217.26277 217.04245 1.000 38.21425 174 ARG B O 1
ATOM 10730 N N . LEU B 2 175 ? 209.97800 219.06236 217.06559 1.000 37.77220 175 LEU B N 1
ATOM 10731 C CA . LEU B 2 175 ? 208.99606 219.90781 217.73140 1.000 34.57282 175 LEU B CA 1
ATOM 10732 C C . LEU B 2 175 ? 207.77013 220.14358 216.87905 1.000 33.99278 175 LEU B C 1
ATOM 10733 O O . LEU B 2 175 ? 206.65356 220.15201 217.39690 1.000 35.00366 175 LEU B O 1
ATOM 10738 N N . ALA B 2 176 ? 207.95289 220.38609 215.58723 1.000 35.78496 176 ALA B N 1
ATOM 10739 C CA . ALA B 2 176 ? 206.80386 220.55909 214.71208 1.000 32.14465 176 ALA B CA 1
ATOM 10740 C C . ALA B 2 176 ? 205.88496 219.35144 214.75845 1.000 30.85581 176 ALA B C 1
ATOM 10741 O O . ALA B 2 176 ? 204.66317 219.50550 214.78394 1.000 33.88191 176 ALA B O 1
ATOM 10743 N N . LYS B 2 177 ? 206.44102 218.14280 214.74344 1.000 30.85952 177 LYS B N 1
ATOM 10744 C CA . LYS B 2 177 ? 205.59559 216.95821 214.84018 1.000 31.77212 177 LYS B CA 1
ATOM 10745 C C . LYS B 2 177 ? 204.82163 216.93581 216.14717 1.000 28.41203 177 LYS B C 1
ATOM 10746 O O . LYS B 2 177 ? 203.62247 216.66076 216.16371 1.000 27.17398 177 LYS B O 1
ATOM 10752 N N . LEU B 2 178 ? 205.50554 217.19199 217.25860 1.000 29.95714 178 LEU B N 1
ATOM 10753 C CA . LEU B 2 178 ? 204.83433 217.30456 218.54592 1.000 29.00546 178 LEU B CA 1
ATOM 10754 C C . LEU B 2 178 ? 203.80070 218.41988 218.55470 1.000 28.64169 178 LEU B C 1
ATOM 10755 O O . LEU B 2 178 ? 202.75348 218.29641 219.19028 1.000 31.60759 178 LEU B O 1
ATOM 10760 N N . THR B 2 179 ? 204.09420 219.52965 217.88613 1.000 26.56553 179 THR B N 1
ATOM 10761 C CA . THR B 2 179 ? 203.14390 220.62789 217.77934 1.000 26.36444 179 THR B CA 1
ATOM 10762 C C . THR B 2 179 ? 201.91115 220.23211 216.98523 1.000 28.81368 179 THR B C 1
ATOM 10763 O O . THR B 2 179 ? 200.79223 220.60549 217.33991 1.000 28.61694 179 THR B O 1
ATOM 10767 N N . LYS B 2 180 ? 202.09925 219.50300 215.89255 1.000 32.04167 180 LYS B N 1
ATOM 10768 C CA . LYS B 2 180 ? 200.96944 218.99525 215.12914 1.000 27.05064 180 LYS B CA 1
ATOM 10769 C C . LYS B 2 180 ? 200.16392 217.98940 215.93566 1.000 25.31842 180 LYS B C 1
ATOM 10770 O O . LYS B 2 180 ? 198.93380 217.98806 215.88832 1.000 29.10553 180 LYS B O 1
ATOM 10776 N N . ALA B 2 181 ? 200.84269 217.09970 216.64994 1.000 24.73534 181 ALA B N 1
ATOM 10777 C CA . ALA B 2 181 ? 200.15972 216.18798 217.55510 1.000 25.78825 181 ALA B CA 1
ATOM 10778 C C . ALA B 2 181 ? 199.40250 216.93637 218.63465 1.000 27.51597 181 ALA B C 1
ATOM 10779 O O . ALA B 2 181 ? 198.31127 216.52828 219.03340 1.000 31.45580 181 ALA B O 1
ATOM 10781 N N . HIS B 2 182 ? 199.97506 218.01899 219.13971 1.000 28.78019 182 HIS B N 1
ATOM 10782 C CA . HIS B 2 182 ? 199.27426 218.81540 220.13292 1.000 26.22369 182 HIS B CA 1
ATOM 10783 C C . HIS B 2 182 ? 198.03860 219.47403 219.53812 1.000 26.27751 182 HIS B C 1
ATOM 10784 O O . HIS B 2 182 ? 196.97065 219.45758 220.14710 1.000 27.44064 182 HIS B O 1
ATOM 10791 N N . ARG B 2 183 ? 198.15409 220.03543 218.33902 1.000 27.50562 183 ARG B N 1
ATOM 10792 C CA . ARG B 2 183 ? 197.01720 220.70496 217.72444 1.000 25.04340 183 ARG B CA 1
ATOM 10793 C C . ARG B 2 183 ? 195.91048 219.73341 217.36849 1.000 28.64582 183 ARG B C 1
ATOM 10794 O O . ARG B 2 183 ? 194.73397 220.08037 217.47520 1.000 31.46204 183 ARG B O 1
ATOM 10802 N N . GLN B 2 184 ? 196.25726 218.50770 216.99263 1.000 30.96132 184 GLN B N 1
ATOM 10803 C CA . GLN B 2 184 ? 195.25875 217.50024 216.69195 1.000 28.36816 184 GLN B CA 1
ATOM 10804 C C . GLN B 2 184 ? 194.60753 216.93602 217.93937 1.000 32.31880 184 GLN B C 1
ATOM 10805 O O . GLN B 2 184 ? 193.54809 216.31787 217.83743 1.000 40.62569 184 GLN B O 1
ATOM 10811 N N . GLY B 2 185 ? 195.19104 217.15267 219.10527 1.000 29.22626 185 GLY B N 1
ATOM 10812 C CA . GLY B 2 185 ? 194.64523 216.66411 220.34340 1.000 27.75210 185 GLY B CA 1
ATOM 10813 C C . GLY B 2 185 ? 195.23536 215.36825 220.82528 1.000 33.74562 185 GLY B C 1
ATOM 10814 O O . GLY B 2 185 ? 194.75341 214.82213 221.81776 1.000 39.99569 185 GLY B O 1
ATOM 10815 N N . HIS B 2 186 ? 196.24645 214.84784 220.14330 1.000 33.84052 186 HIS B N 1
ATOM 10816 C CA . HIS B 2 186 ? 196.86856 213.60433 220.56781 1.000 30.67870 186 HIS B CA 1
ATOM 10817 C C . HIS B 2 186 ? 197.74809 213.80089 221.78574 1.000 36.07141 186 HIS B C 1
ATOM 10818 O O . HIS B 2 186 ? 197.89704 212.88347 222.59646 1.000 42.35786 186 HIS B O 1
ATOM 10825 N N . MET B 2 187 ? 198.37738 214.95927 221.90484 1.000 35.59364 187 MET B N 1
ATOM 10826 C CA . MET B 2 187 ? 199.10268 215.30622 223.11135 1.000 32.95785 187 MET B CA 1
ATOM 10827 C C . MET B 2 187 ? 198.13225 215.81157 224.16377 1.000 34.19917 187 MET B C 1
ATOM 10828 O O . MET B 2 187 ? 197.15038 216.48299 223.85025 1.000 36.83732 187 MET B O 1
ATOM 10833 N N . VAL B 2 188 ? 198.41350 215.48718 225.42083 1.000 33.04048 188 VAL B N 1
ATOM 10834 C CA . VAL B 2 188 ? 197.56545 215.94876 226.50499 1.000 33.52518 188 VAL B CA 1
ATOM 10835 C C . VAL B 2 188 ? 197.73016 217.45282 226.66791 1.000 38.15357 188 VAL B C 1
ATOM 10836 O O . VAL B 2 188 ? 198.82395 218.00019 226.49631 1.000 39.81344 188 VAL B O 1
ATOM 10840 N N . LYS B 2 189 ? 196.61970 218.13775 226.91683 1.000 38.24338 189 LYS B N 1
ATOM 10841 C CA . LYS B 2 189 ? 196.60481 219.58540 227.06030 1.000 33.71382 189 LYS B CA 1
ATOM 10842 C C . LYS B 2 189 ? 196.89993 219.96441 228.50372 1.000 32.27632 189 LYS B C 1
ATOM 10843 O O . LYS B 2 189 ? 196.30973 219.40259 229.42810 1.000 33.62892 189 LYS B O 1
ATOM 10849 N N . VAL B 2 190 ? 197.81451 220.90659 228.69776 1.000 29.31567 190 VAL B N 1
ATOM 10850 C CA . VAL B 2 190 ? 198.11312 221.41758 230.02843 1.000 25.05602 190 VAL B CA 1
ATOM 10851 C C . VAL B 2 190 ? 198.30696 222.90766 229.81705 1.000 23.72787 190 VAL B C 1
ATOM 10852 O O . VAL B 2 190 ? 199.39869 223.34606 229.46235 1.000 25.37205 190 VAL B O 1
ATOM 10856 N N . ASP B 2 191 ? 197.26103 223.69475 230.05580 1.000 24.53748 191 ASP B N 1
ATOM 10857 C CA . ASP B 2 191 ? 197.28801 225.11623 229.73034 1.000 23.39101 191 ASP B CA 1
ATOM 10858 C C . ASP B 2 191 ? 198.48449 225.84657 230.32162 1.000 22.51185 191 ASP B C 1
ATOM 10859 O O . ASP B 2 191 ? 199.21784 226.51664 229.59279 1.000 25.35771 191 ASP B O 1
ATOM 10864 N N . TRP B 2 192 ? 198.70487 225.74025 231.63508 1.000 19.47320 192 TRP B N 1
ATOM 10865 C CA . TRP B 2 192 ? 199.82331 226.46769 232.23107 1.000 16.45523 192 TRP B CA 1
ATOM 10866 C C . TRP B 2 192 ? 201.14005 226.09083 231.58808 1.000 16.68648 192 TRP B C 1
ATOM 10867 O O . TRP B 2 192 ? 202.04110 226.92158 231.48174 1.000 19.09318 192 TRP B O 1
ATOM 10878 N N . LEU B 2 193 ? 201.26209 224.85049 231.15668 1.000 16.28060 193 LEU B N 1
ATOM 10879 C CA . LEU B 2 193 ? 202.47504 224.28128 230.60610 1.000 14.59530 193 LEU B CA 1
ATOM 10880 C C . LEU B 2 193 ? 202.60430 224.48747 229.10380 1.000 19.44808 193 LEU B C 1
ATOM 10881 O O . LEU B 2 193 ? 203.70154 224.74651 228.61309 1.000 25.85418 193 LEU B O 1
ATOM 10886 N N . ASP B 2 194 ? 201.50759 224.37577 228.36009 1.000 21.32479 194 ASP B N 1
ATOM 10887 C CA . ASP B 2 194 ? 201.51024 224.69518 226.93747 1.000 21.05679 194 ASP B CA 1
ATOM 10888 C C . ASP B 2 194 ? 201.85291 226.14971 226.67432 1.000 21.26073 194 ASP B C 1
ATOM 10889 O O . ASP B 2 194 ? 202.57851 226.45678 225.72835 1.000 24.13972 194 ASP B O 1
ATOM 10894 N N . ARG B 2 195 ? 201.30165 227.05941 227.47213 1.000 21.26364 195 ARG B N 1
ATOM 10895 C CA . ARG B 2 195 ? 201.61060 228.47494 227.32732 1.000 20.96928 195 ARG B CA 1
ATOM 10896 C C . ARG B 2 195 ? 203.10005 228.75005 227.44862 1.000 23.63259 195 ARG B C 1
ATOM 10897 O O . ARG B 2 195 ? 203.66702 229.50102 226.65200 1.000 25.90368 195 ARG B O 1
ATOM 10905 N N . LEU B 2 196 ? 203.74410 228.17300 228.45844 1.000 22.64824 196 LEU B N 1
ATOM 10906 C CA . LEU B 2 196 ? 205.17880 228.35211 228.64795 1.000 20.97628 196 LEU B CA 1
ATOM 10907 C C . LEU B 2 196 ? 206.00764 227.63952 227.58925 1.000 21.78533 196 LEU B C 1
ATOM 10908 O O . LEU B 2 196 ? 206.99761 228.18837 227.10319 1.000 25.65148 196 LEU B O 1
ATOM 10913 N N . THR B 2 197 ? 205.64382 226.41075 227.24657 1.000 20.50800 197 THR B N 1
ATOM 10914 C CA . THR B 2 197 ? 206.45551 225.61695 226.32948 1.000 20.68814 197 THR B CA 1
ATOM 10915 C C . THR B 2 197 ? 206.44087 226.13994 224.90246 1.000 24.86398 197 THR B C 1
ATOM 10916 O O . THR B 2 197 ? 207.47478 226.12924 224.23070 1.000 27.10553 197 THR B O 1
ATOM 10920 N N . PHE B 2 198 ? 205.29008 226.58346 224.40626 1.000 24.86423 198 PHE B N 1
ATOM 10921 C CA . PHE B 2 198 ? 205.25587 227.05741 223.03087 1.000 22.12898 198 PHE B CA 1
ATOM 10922 C C . PHE B 2 198 ? 206.02020 228.34366 222.80205 1.000 24.02494 198 PHE B C 1
ATOM 10923 O O . PHE B 2 198 ? 206.44196 228.58856 221.67239 1.000 26.85536 198 PHE B O 1
ATOM 10931 N N . ARG B 2 199 ? 206.23076 229.15509 223.82932 1.000 22.38844 199 ARG B N 1
ATOM 10932 C CA . ARG B 2 199 ? 207.06475 230.32924 223.65119 1.000 22.23599 199 ARG B CA 1
ATOM 10933 C C . ARG B 2 199 ? 208.49925 229.92386 223.34942 1.000 27.49925 199 ARG B C 1
ATOM 10934 O O . ARG B 2 199 ? 209.18446 230.58092 222.56395 1.000 34.35331 199 ARG B O 1
ATOM 10942 N N . GLU B 2 200 ? 208.97376 228.86025 223.99295 1.000 28.61901 200 GLU B N 1
ATOM 10943 C CA . GLU B 2 200 ? 210.29740 228.32100 223.71179 1.000 28.99514 200 GLU B CA 1
ATOM 10944 C C . GLU B 2 200 ? 210.38965 227.74390 222.31056 1.000 28.71208 200 GLU B C 1
ATOM 10945 O O . GLU B 2 200 ? 211.40074 227.92524 221.63351 1.000 36.23429 200 GLU B O 1
ATOM 10951 N N . ILE B 2 201 ? 209.36574 227.01897 221.86697 1.000 27.74581 201 ILE B N 1
ATOM 10952 C CA . ILE B 2 201 ? 209.36891 226.50018 220.50191 1.000 28.24287 201 ILE B CA 1
ATOM 10953 C C . ILE B 2 201 ? 209.40334 227.63779 219.50151 1.000 31.10103 201 ILE B C 1
ATOM 10954 O O . ILE B 2 201 ? 210.07176 227.55257 218.46884 1.000 36.03535 201 ILE B O 1
ATOM 10959 N N . GLU B 2 202 ? 208.66605 228.71132 219.77559 1.000 30.30172 202 GLU B N 1
ATOM 10960 C CA . GLU B 2 202 ? 208.76734 229.90409 218.94871 1.000 28.47499 202 GLU B CA 1
ATOM 10961 C C . GLU B 2 202 ? 210.17988 230.46638 218.91791 1.000 34.56894 202 GLU B C 1
ATOM 10962 O O . GLU B 2 202 ? 210.67609 230.83530 217.85055 1.000 43.97464 202 GLU B O 1
ATOM 10968 N N . MET B 2 203 ? 210.84209 230.56055 220.07205 1.000 32.95584 203 MET B N 1
ATOM 10969 C CA . MET B 2 203 ? 212.22724 231.01912 220.07995 1.000 34.00896 203 MET B CA 1
ATOM 10970 C C . MET B 2 203 ? 213.12501 230.10784 219.26110 1.000 37.59693 203 MET B C 1
ATOM 10971 O O . MET B 2 203 ? 214.02720 230.57683 218.56539 1.000 41.73928 203 MET B O 1
ATOM 10976 N N . ILE B 2 204 ? 212.91630 228.80316 219.36042 1.000 36.47339 204 ILE B N 1
ATOM 10977 C CA . ILE B 2 204 ? 213.69845 227.85524 218.57733 1.000 36.30195 204 ILE B CA 1
ATOM 10978 C C . ILE B 2 204 ? 213.44506 228.06925 217.09507 1.000 40.93099 204 ILE B C 1
ATOM 10979 O O . ILE B 2 204 ? 214.37360 228.09783 216.28287 1.000 48.53424 204 ILE B O 1
ATOM 10984 N N . ASN B 2 205 ? 212.17367 228.20361 216.72476 1.000 39.60001 205 ASN B N 1
ATOM 10985 C CA . ASN B 2 205 ? 211.79159 228.42584 215.33734 1.000 39.63637 205 ASN B CA 1
ATOM 10986 C C . ASN B 2 205 ? 212.40336 229.69843 214.77057 1.000 45.98352 205 ASN B C 1
ATOM 10987 O O . ASN B 2 205 ? 212.94086 229.69322 213.66074 1.000 53.07142 205 ASN B O 1
ATOM 10992 N N . GLU B 2 206 ? 212.32214 230.80378 215.50779 1.000 44.95573 206 GLU B N 1
ATOM 10993 C CA . GLU B 2 206 ? 212.89099 232.04862 215.01248 1.000 49.16173 206 GLU B CA 1
ATOM 10994 C C . GLU B 2 206 ? 214.39572 231.93700 214.85484 1.000 55.05011 206 GLU B C 1
ATOM 10995 O O . GLU B 2 206 ? 214.97247 232.47997 213.90660 1.000 61.57993 206 GLU B O 1
ATOM 11001 N N . SER B 2 207 ? 215.05036 231.25567 215.78943 1.000 50.17471 207 SER B N 1
ATOM 11002 C CA . SER B 2 207 ? 216.48024 231.03368 215.66860 1.000 52.46764 207 SER B CA 1
ATOM 11003 C C . SER B 2 207 ? 216.79217 230.22657 214.42106 1.000 56.20804 207 SER B C 1
ATOM 11004 O O . SER B 2 207 ? 217.77702 230.49967 213.73323 1.000 61.92302 207 SER B O 1
ATOM 11007 N N . GLU B 2 208 ? 215.96588 229.22617 214.11046 1.000 53.36842 208 GLU B N 1
ATOM 11008 C CA . GLU B 2 208 ? 216.17257 228.45642 212.89049 1.000 53.77062 208 GLU B CA 1
ATOM 11009 C C . GLU B 2 208 ? 215.86555 229.27008 211.64487 1.000 57.82177 208 GLU B C 1
ATOM 11010 O O . GLU B 2 208 ? 216.46446 229.03093 210.59364 1.000 61.66856 208 GLU B O 1
ATOM 11016 N N . LYS B 2 209 ? 214.92508 230.20962 211.72630 1.000 59.38033 209 LYS B N 1
ATOM 11017 C CA . LYS B 2 209 ? 214.66035 231.07467 210.58531 1.000 60.30291 209 LYS B CA 1
ATOM 11018 C C . LYS B 2 209 ? 215.87779 231.91806 210.24740 1.000 65.00461 209 LYS B C 1
ATOM 11019 O O . LYS B 2 209 ? 216.23794 232.06645 209.07609 1.000 69.23574 209 LYS B O 1
ATOM 11025 N N . ARG B 2 210 ? 216.51335 232.49058 211.26442 1.000 61.84321 210 ARG B N 1
ATOM 11026 C CA . ARG B 2 210 ? 217.69535 233.31217 211.06471 1.000 62.31055 210 ARG B CA 1
ATOM 11027 C C . ARG B 2 210 ? 218.92451 232.46772 210.77188 1.000 66.96922 210 ARG B C 1
ATOM 11028 O O . ARG B 2 210 ? 219.72514 232.81419 209.89880 1.000 70.75203 210 ARG B O 1
ATOM 11036 N N . SER B 2 211 ? 219.08846 231.36016 211.49175 1.000 68.06062 211 SER B N 1
ATOM 11037 C CA . SER B 2 211 ? 220.25295 230.50590 211.29465 1.000 69.75460 211 SER B CA 1
ATOM 11038 C C . SER B 2 211 ? 220.29427 229.91704 209.89495 1.000 68.60060 211 SER B C 1
ATOM 11039 O O . SER B 2 211 ? 221.34297 229.92144 209.24091 1.000 71.35724 211 SER B O 1
ATOM 11042 N N . SER B 2 212 ? 219.17079 229.40708 209.41191 1.000 66.17793 212 SER B N 1
ATOM 11043 C CA . SER B 2 212 ? 219.15414 228.74978 208.11904 1.000 71.27327 212 SER B CA 1
ATOM 11044 C C . SER B 2 212 ? 218.14324 229.37633 207.17293 1.000 73.47802 212 SER B C 1
ATOM 11045 O O . SER B 2 212 ? 217.12967 229.94073 207.59074 1.000 73.57780 212 SER B O 1
ATOM 11048 N N . ASN B 2 213 ? 218.43747 229.24733 205.88506 1.000 72.91769 213 ASN B N 1
ATOM 11049 C CA . ASN B 2 213 ? 217.60768 229.73658 204.79023 1.000 77.11722 213 ASN B CA 1
ATOM 11050 C C . ASN B 2 213 ? 216.66832 228.64762 204.29473 1.000 73.95779 213 ASN B C 1
ATOM 11051 O O . ASN B 2 213 ? 216.39488 228.53739 203.09718 1.000 71.82197 213 ASN B O 1
ATOM 11056 N N . PHE B 2 214 ? 216.17797 227.82207 205.21718 1.000 68.74135 214 PHE B N 1
ATOM 11057 C CA . PHE B 2 214 ? 215.30148 226.70829 204.88128 1.000 63.54398 214 PHE B CA 1
ATOM 11058 C C . PHE B 2 214 ? 213.94636 227.15431 204.35473 1.000 56.06691 214 PHE B C 1
ATOM 11059 O O . PHE B 2 214 ? 213.39450 228.16787 204.78411 1.000 55.25025 214 PHE B O 1
ATOM 11067 N N . MET B 2 215 ? 213.41945 226.37847 203.41018 1.000 45.08809 215 MET B N 1
ATOM 11068 C CA . MET B 2 215 ? 212.08018 226.54860 202.87611 1.000 35.51040 215 MET B CA 1
ATOM 11069 C C . MET B 2 215 ? 211.29534 225.27295 203.11512 1.000 31.77825 215 MET B C 1
ATOM 11070 O O . MET B 2 215 ? 211.85183 224.17765 203.12391 1.000 33.38515 215 MET B O 1
ATOM 11075 N N . TYR B 2 216 ? 210.00174 225.42676 203.35339 1.000 29.57704 216 TYR B N 1
ATOM 11076 C CA . TYR B 2 216 ? 209.09862 224.30064 203.50442 1.000 26.39862 216 TYR B CA 1
ATOM 11077 C C . TYR B 2 216 ? 207.93556 224.44761 202.55173 1.000 25.77304 216 TYR B C 1
ATOM 11078 O O . TYR B 2 216 ? 207.35224 225.52315 202.43914 1.000 28.77382 216 TYR B O 1
ATOM 11087 N N . LEU B 2 217 ? 207.64009 223.38518 201.83787 1.000 23.03566 217 LEU B N 1
ATOM 11088 C CA . LEU B 2 217 ? 206.46700 223.31486 200.99130 1.000 21.28848 217 LEU B CA 1
ATOM 11089 C C . LEU B 2 217 ? 205.44604 222.48193 201.74995 1.000 23.05301 217 LEU B C 1
ATOM 11090 O O . LEU B 2 217 ? 205.61087 221.27424 201.90982 1.000 26.39302 217 LEU B O 1
ATOM 11095 N N . MET B 2 218 ? 204.43130 223.14078 202.27876 1.000 22.82538 218 MET B N 1
ATOM 11096 C CA . MET B 2 218 ? 203.34494 222.42660 202.91918 1.000 22.91251 218 MET B CA 1
ATOM 11097 C C . MET B 2 218 ? 202.42645 221.86151 201.86036 1.000 22.36351 218 MET B C 1
ATOM 11098 O O . MET B 2 218 ? 202.03475 222.55751 200.92587 1.000 25.54565 218 MET B O 1
ATOM 11103 N N . VAL B 2 219 ? 202.15550 220.57081 201.97210 1.000 23.77411 219 VAL B N 1
ATOM 11104 C CA . VAL B 2 219 ? 201.27670 219.84682 201.07668 1.000 20.61146 219 VAL B CA 1
ATOM 11105 C C . VAL B 2 219 ? 200.23864 219.13710 201.92132 1.000 23.47164 219 VAL B C 1
ATOM 11106 O O . VAL B 2 219 ? 200.35897 219.03272 203.13980 1.000 27.58904 219 VAL B O 1
ATOM 11110 N N . GLU B 2 220 ? 199.18102 218.69525 201.26923 1.000 24.98500 220 GLU B N 1
ATOM 11111 C CA . GLU B 2 220 ? 198.14480 217.96549 201.96566 1.000 24.88276 220 GLU B CA 1
ATOM 11112 C C . GLU B 2 220 ? 197.70848 216.80049 201.09688 1.000 27.13871 220 GLU B C 1
ATOM 11113 O O . GLU B 2 220 ? 197.81830 216.84840 199.87408 1.000 26.61248 220 GLU B O 1
ATOM 11119 N N . PHE B 2 221 ? 197.30599 215.71960 201.74880 1.000 28.41086 221 PHE B N 1
ATOM 11120 C CA . PHE B 2 221 ? 196.76878 214.53796 201.09889 1.000 29.34533 221 PHE B CA 1
ATOM 11121 C C . PHE B 2 221 ? 195.28659 214.45067 201.41165 1.000 37.33926 221 PHE B C 1
ATOM 11122 O O . PHE B 2 221 ? 194.86070 214.83949 202.49945 1.000 40.23980 221 PHE B O 1
ATOM 11130 N N . ARG B 2 222 ? 194.49188 213.98200 200.45195 1.000 37.69869 222 ARG B N 1
ATOM 11131 C CA . ARG B 2 222 ? 193.06520 213.85918 200.70812 1.000 39.71425 222 ARG B CA 1
ATOM 11132 C C . ARG B 2 222 ? 192.72765 212.80945 201.75039 1.000 51.46332 222 ARG B C 1
ATOM 11133 O O . ARG B 2 222 ? 193.46513 211.85129 201.98273 1.000 55.88350 222 ARG B O 1
ATOM 11141 N N . CYS B 2 223 ? 191.58023 213.02165 202.37613 1.000 55.28413 223 CYS B N 1
ATOM 11142 C CA . CYS B 2 223 ? 191.02929 212.14794 203.39022 1.000 59.63408 223 CYS B CA 1
ATOM 11143 C C . CYS B 2 223 ? 189.92619 211.33219 202.74405 1.000 67.83437 223 CYS B C 1
ATOM 11144 O O . CYS B 2 223 ? 189.05009 211.89171 202.08204 1.000 71.13592 223 CYS B O 1
ATOM 11147 N N . VAL B 2 224 ? 189.97404 210.02128 202.91848 1.000 69.39899 224 VAL B N 1
ATOM 11148 C CA . VAL B 2 224 ? 188.94016 209.14725 202.38925 1.000 70.82340 224 VAL B CA 1
ATOM 11149 C C . VAL B 2 224 ? 187.85889 209.01015 203.44956 1.000 74.88593 224 VAL B C 1
ATOM 11150 O O . VAL B 2 224 ? 188.10789 208.48530 204.53820 1.000 77.49539 224 VAL B O 1
ATOM 11154 N N . LYS B 2 225 ? 186.66191 209.49316 203.13386 1.000 74.32011 225 LYS B N 1
ATOM 11155 C CA . LYS B 2 225 ? 185.52668 209.48958 204.04099 1.000 79.02501 225 LYS B CA 1
ATOM 11156 C C . LYS B 2 225 ? 184.36718 208.69316 203.46743 1.000 84.25363 225 LYS B C 1
ATOM 11157 O O . LYS B 2 225 ? 184.09749 208.74231 202.26641 1.000 83.49052 225 LYS B O 1
ATOM 11163 N N . CYS B 2 226 ? 183.69496 207.94844 204.33590 1.000 90.74245 226 CYS B N 1
ATOM 11164 C CA . CYS B 2 226 ? 182.44383 207.28624 203.98912 1.000 95.23549 226 CYS B CA 1
ATOM 11165 C C . CYS B 2 226 ? 181.62697 207.16116 205.26124 1.000 100.62921 226 CYS B C 1
ATOM 11166 O O . CYS B 2 226 ? 182.06128 206.49866 206.20710 1.000 100.31467 226 CYS B O 1
ATOM 11169 N N . ASP B 2 227 ? 180.45402 207.79388 205.27726 1.000 103.92895 227 ASP B N 1
ATOM 11170 C CA . ASP B 2 227 ? 179.56693 207.78540 206.44016 1.000 108.41057 227 ASP B CA 1
ATOM 11171 C C . ASP B 2 227 ? 180.26488 208.35516 207.67098 1.000 106.43062 227 ASP B C 1
ATOM 11172 O O . ASP B 2 227 ? 180.15437 207.81919 208.77471 1.000 104.95614 227 ASP B O 1
ATOM 11177 N N . ASP B 2 228 ? 181.01349 209.43830 207.46461 1.000 105.16206 228 ASP B N 1
ATOM 11178 C CA . ASP B 2 228 ? 181.71568 210.17164 208.51137 1.000 106.15470 228 ASP B CA 1
ATOM 11179 C C . ASP B 2 228 ? 182.81529 209.35352 209.16662 1.000 102.35852 228 ASP B C 1
ATOM 11180 O O . ASP B 2 228 ? 183.29487 209.70963 210.24673 1.000 97.69050 228 ASP B O 1
ATOM 11185 N N . LYS B 2 229 ? 183.21504 208.25444 208.54322 1.000 101.25232 229 LYS B N 1
ATOM 11186 C CA . LYS B 2 229 ? 184.38314 207.50643 208.96974 1.000 94.36853 229 LYS B CA 1
ATOM 11187 C C . LYS B 2 229 ? 185.63121 208.02859 208.26771 1.000 88.16683 229 LYS B C 1
ATOM 11188 O O . LYS B 2 229 ? 185.56327 208.67573 207.22169 1.000 87.55928 229 LYS B O 1
ATOM 11194 N N . GLU B 2 230 ? 186.78220 207.71600 208.84991 1.000 84.84788 230 GLU B N 1
ATOM 11195 C CA . GLU B 2 230 ? 188.08279 208.01462 208.26687 1.000 81.01356 230 GLU B CA 1
ATOM 11196 C C . GLU B 2 230 ? 188.74175 206.70351 207.88841 1.000 72.70491 230 GLU B C 1
ATOM 11197 O O . GLU B 2 230 ? 188.93354 205.83858 208.74714 1.000 74.31466 230 GLU B O 1
ATOM 11203 N N . TYR B 2 231 ? 189.08555 206.55102 206.61844 1.000 65.98911 231 TYR B N 1
ATOM 11204 C CA . TYR B 2 231 ? 189.79544 205.37015 206.15628 1.000 58.52295 231 TYR B CA 1
ATOM 11205 C C . TYR B 2 231 ? 191.21905 205.72824 205.77814 1.000 54.89526 231 TYR B C 1
ATOM 11206 O O . TYR B 2 231 ? 191.44237 206.63295 204.97213 1.000 60.68942 231 TYR B O 1
ATOM 11215 N N . GLY B 2 232 ? 192.17402 205.03766 206.37896 1.000 51.33919 232 GLY B N 1
ATOM 11216 C CA . GLY B 2 232 ? 193.52985 205.10702 205.90680 1.000 48.26993 232 GLY B CA 1
ATOM 11217 C C . GLY B 2 232 ? 193.70224 204.18513 204.71850 1.000 41.93976 232 GLY B C 1
ATOM 11218 O O . GLY B 2 232 ? 193.05050 203.15888 204.60707 1.000 45.68150 232 GLY B O 1
ATOM 11219 N N . ILE B 2 233 ? 194.55629 204.57222 203.79366 1.000 37.03306 233 ILE B N 1
ATOM 11220 C CA . ILE B 2 233 ? 194.85926 203.74926 202.63263 1.000 34.81253 233 ILE B CA 1
ATOM 11221 C C . ILE B 2 233 ? 196.12003 202.97227 202.95532 1.000 33.78769 233 ILE B C 1
ATOM 11222 O O . ILE B 2 233 ? 197.20436 203.54424 203.03624 1.000 35.27536 233 ILE B O 1
ATOM 11227 N N . VAL B 2 234 ? 195.99794 201.68309 203.15928 1.000 33.43832 234 VAL B N 1
ATOM 11228 C CA . VAL B 2 234 ? 197.15467 200.84786 203.43908 1.000 32.51730 234 VAL B CA 1
ATOM 11229 C C . VAL B 2 234 ? 197.57032 200.16724 202.15188 1.000 31.45696 234 VAL B C 1
ATOM 11230 O O . VAL B 2 234 ? 196.72896 199.78790 201.33802 1.000 34.79671 234 VAL B O 1
ATOM 11234 N N . TYR B 2 235 ? 198.86891 200.05433 201.94035 1.000 28.95898 235 TYR B N 1
ATOM 11235 C CA . TYR B 2 235 ? 199.36589 199.41254 200.73662 1.000 28.15431 235 TYR B CA 1
ATOM 11236 C C . TYR B 2 235 ? 199.02116 197.93103 200.74233 1.000 31.23736 235 TYR B C 1
ATOM 11237 O O . TYR B 2 235 ? 199.41134 197.19723 201.65066 1.000 36.14842 235 TYR B O 1
ATOM 11246 N N . TYR B 2 236 ? 198.27933 197.49211 199.73627 1.000 27.98669 236 TYR B N 1
ATOM 11247 C CA . TYR B 2 236 ? 198.06347 196.07871 199.50786 1.000 30.55381 236 TYR B CA 1
ATOM 11248 C C . TYR B 2 236 ? 198.09225 195.75223 198.03463 1.000 34.94447 236 TYR B C 1
ATOM 11249 O O . TYR B 2 236 ? 197.97378 196.62328 197.17579 1.000 35.35787 236 TYR B O 1
ATOM 11258 N N . GLU B 2 237 ? 198.32171 194.47114 197.77012 1.000 40.19455 237 GLU B N 1
ATOM 11259 C CA . GLU B 2 237 ? 198.26354 193.88031 196.44564 1.000 40.58181 237 GLU B CA 1
ATOM 11260 C C . GLU B 2 237 ? 197.08402 192.92420 196.40296 1.000 45.24711 237 GLU B C 1
ATOM 11261 O O . GLU B 2 237 ? 196.83949 192.20436 197.36780 1.000 52.96592 237 GLU B O 1
ATOM 11267 N N . LYS B 2 238 ? 196.33218 192.94409 195.31003 1.000 46.19933 238 LYS B N 1
ATOM 11268 C CA . LYS B 2 238 ? 195.29783 191.94075 195.12055 1.000 49.22180 238 LYS B CA 1
ATOM 11269 C C . LYS B 2 238 ? 195.90791 190.55587 195.14399 1.000 64.30772 238 LYS B C 1
ATOM 11270 O O . LYS B 2 238 ? 196.94059 190.31325 194.51893 1.000 70.09168 238 LYS B O 1
ATOM 11276 N N . ASP B 2 239 ? 195.26549 189.66584 195.89642 1.000 70.85477 239 ASP B N 1
ATOM 11277 C CA . ASP B 2 239 ? 195.64654 188.29268 196.23251 1.000 82.90050 239 ASP B CA 1
ATOM 11278 C C . ASP B 2 239 ? 196.65180 188.29267 197.37472 1.000 93.73360 239 ASP B C 1
ATOM 11279 O O . ASP B 2 239 ? 197.25484 187.24665 197.65683 1.000 103.29007 239 ASP B O 1
ATOM 11284 N N . GLY B 2 240 ? 196.84294 189.42595 198.05301 1.000 87.10813 240 GLY B N 1
ATOM 11285 C CA . GLY B 2 240 ? 197.79073 189.48164 199.14997 1.000 89.17906 240 GLY B CA 1
ATOM 11286 C C . GLY B 2 240 ? 197.44009 188.56293 200.29819 1.000 98.79041 240 GLY B C 1
ATOM 11287 O O . GLY B 2 240 ? 198.29907 188.27660 201.13843 1.000 101.23012 240 GLY B O 1
ATOM 11288 N N . ASP B 2 241 ? 196.18946 188.11653 200.36855 1.000 104.19635 241 ASP B N 1
ATOM 11289 C CA . ASP B 2 241 ? 195.74350 187.14076 201.35203 1.000 112.45020 241 ASP B CA 1
ATOM 11290 C C . ASP B 2 241 ? 195.91868 185.69596 200.89574 1.000 120.64957 241 ASP B C 1
ATOM 11291 O O . ASP B 2 241 ? 195.67613 184.78020 201.68873 1.000 124.56719 241 ASP B O 1
ATOM 11296 N N . GLU B 2 242 ? 196.31244 185.47044 199.64137 1.000 122.66377 242 GLU B N 1
ATOM 11297 C CA . GLU B 2 242 ? 196.48087 184.12477 199.08623 1.000 132.23779 242 GLU B CA 1
ATOM 11298 C C . GLU B 2 242 ? 197.78304 183.48203 199.57144 1.000 143.37846 242 GLU B C 1
ATOM 11299 O O . GLU B 2 242 ? 198.76743 183.34642 198.84129 1.000 146.82324 242 GLU B O 1
ATOM 11305 N N . SER B 2 243 ? 197.77928 183.09569 200.84696 1.000 150.91051 243 SER B N 1
ATOM 11306 C CA . SER B 2 243 ? 198.88608 182.33778 201.42028 1.000 159.07645 243 SER B CA 1
ATOM 11307 C C . SER B 2 243 ? 199.03891 180.99990 200.70423 1.000 168.63365 243 SER B C 1
ATOM 11308 O O . SER B 2 243 ? 198.17405 180.12610 200.82576 1.000 170.00275 243 SER B O 1
ATOM 11311 N N . SER B 2 244 ? 200.12105 180.84763 199.94693 1.000 170.71914 244 SER B N 1
ATOM 11312 C CA . SER B 2 244 ? 200.25189 179.74759 198.99756 1.000 177.76104 244 SER B CA 1
ATOM 11313 C C . SER B 2 244 ? 200.09851 178.39622 199.69406 1.000 183.99478 244 SER B C 1
ATOM 11314 O O . SER B 2 244 ? 200.64781 178.20397 200.78763 1.000 182.46626 244 SER B O 1
ATOM 11317 N N . PRO B 2 245 ? 199.32307 177.45375 199.11982 1.000 185.41455 245 PRO B N 1
ATOM 11318 C CA . PRO B 2 245 ? 199.10410 176.14816 199.76582 1.000 182.49924 245 PRO B CA 1
ATOM 11319 C C . PRO B 2 245 ? 200.32257 175.23344 199.71790 1.000 180.99235 245 PRO B C 1
ATOM 11320 O O . PRO B 2 245 ? 200.23548 174.08676 199.26761 1.000 179.02170 245 PRO B O 1
ATOM 11324 N N . ILE B 2 246 ? 201.46339 175.74736 200.17974 1.000 181.19448 246 ILE B N 1
ATOM 11325 C CA . ILE B 2 246 ? 202.71979 175.00936 200.15580 1.000 178.60520 246 ILE B CA 1
ATOM 11326 C C . ILE B 2 246 ? 202.63844 173.77859 201.04945 1.000 173.95425 246 ILE B C 1
ATOM 11327 O O . ILE B 2 246 ? 202.18990 173.85240 202.20061 1.000 171.27158 246 ILE B O 1
ATOM 11332 N N . LEU B 2 247 ? 203.08170 172.63404 200.51928 1.000 170.21442 247 LEU B N 1
ATOM 11333 C CA . LEU B 2 247 ? 203.10571 171.37973 201.26174 1.000 161.33675 247 LEU B CA 1
ATOM 11334 C C . LEU B 2 247 ? 204.42775 170.66243 201.02423 1.000 150.65176 247 LEU B C 1
ATOM 11335 O O . LEU B 2 247 ? 204.98209 170.70947 199.92328 1.000 145.73506 247 LEU B O 1
ATOM 11340 N N . THR B 2 248 ? 204.92958 170.00954 202.07521 1.000 145.48980 248 THR B N 1
ATOM 11341 C CA . THR B 2 248 ? 206.29484 169.49944 202.14380 1.000 137.13346 248 THR B CA 1
ATOM 11342 C C . THR B 2 248 ? 206.41823 168.02546 201.76115 1.000 125.48840 248 THR B C 1
ATOM 11343 O O . THR B 2 248 ? 207.40279 167.38258 202.14043 1.000 118.33664 248 THR B O 1
ATOM 11347 N N . SER B 2 249 ? 205.44446 167.46849 201.04586 1.000 124.46056 249 SER B N 1
ATOM 11348 C CA . SER B 2 249 ? 205.53941 166.07967 200.61185 1.000 109.56046 249 SER B CA 1
ATOM 11349 C C . SER B 2 249 ? 206.44173 165.93209 199.39571 1.000 98.75518 249 SER B C 1
ATOM 11350 O O . SER B 2 249 ? 206.44887 166.77687 198.49773 1.000 100.08712 249 SER B O 1
ATOM 11353 N N . PHE B 2 250 ? 207.20835 164.84871 199.37940 1.000 88.50220 250 PHE B N 1
ATOM 11354 C CA . PHE B 2 250 ? 207.96896 164.42482 198.21457 1.000 78.61928 250 PHE B CA 1
ATOM 11355 C C . PHE B 2 250 ? 207.97439 162.90813 198.14718 1.000 76.25121 250 PHE B C 1
ATOM 11356 O O . PHE B 2 250 ? 209.01535 162.27423 197.99938 1.000 76.43311 250 PHE B O 1
ATOM 11364 N N . GLU B 2 251 ? 206.80423 162.29765 198.29318 1.000 77.40643 251 GLU B N 1
ATOM 11365 C CA . GLU B 2 251 ? 206.74682 160.84338 198.30789 1.000 72.33248 251 GLU B CA 1
ATOM 11366 C C . GLU B 2 251 ? 206.99309 160.28739 196.91717 1.000 71.93607 251 GLU B C 1
ATOM 11367 O O . GLU B 2 251 ? 207.83129 159.40091 196.73174 1.000 74.28231 251 GLU B O 1
ATOM 11373 N N . LEU B 2 252 ? 206.27863 160.80523 195.92654 1.000 68.67710 252 LEU B N 1
ATOM 11374 C CA . LEU B 2 252 ? 206.45598 160.43361 194.53313 1.000 62.18694 252 LEU B CA 1
ATOM 11375 C C . LEU B 2 252 ? 207.11516 161.51459 193.70695 1.000 55.02300 252 LEU B C 1
ATOM 11376 O O . LEU B 2 252 ? 207.99179 161.21908 192.89800 1.000 55.52700 252 LEU B O 1
ATOM 11381 N N . VAL B 2 253 ? 206.70132 162.75691 193.88050 1.000 53.74917 253 VAL B N 1
ATOM 11382 C CA . VAL B 2 253 ? 207.08817 163.82164 192.97542 1.000 53.68477 253 VAL B CA 1
ATOM 11383 C C . VAL B 2 253 ? 208.23353 164.56116 193.64660 1.000 59.13759 253 VAL B C 1
ATOM 11384 O O . VAL B 2 253 ? 208.04258 165.58367 194.31006 1.000 62.82301 253 VAL B O 1
ATOM 11388 N N . LYS B 2 254 ? 209.43487 164.01479 193.47015 1.000 58.57535 254 LYS B N 1
ATOM 11389 C CA . LYS B 2 254 ? 210.64844 164.52482 194.08939 1.000 57.10161 254 LYS B CA 1
ATOM 11390 C C . LYS B 2 254 ? 211.08368 165.84627 193.48995 1.000 54.52942 254 LYS B C 1
ATOM 11391 O O . LYS B 2 254 ? 211.73622 166.64599 194.16164 1.000 59.46531 254 LYS B O 1
ATOM 11397 N N . VAL B 2 255 ? 210.73953 166.08956 192.23750 1.000 50.82834 255 VAL B N 1
ATOM 11398 C CA . VAL B 2 255 ? 211.28256 167.19088 191.45595 1.000 48.10703 255 VAL B CA 1
ATOM 11399 C C . VAL B 2 255 ? 210.13148 167.99036 190.87307 1.000 56.25380 255 VAL B C 1
ATOM 11400 O O . VAL B 2 255 ? 209.65496 167.67948 189.77562 1.000 55.80246 255 VAL B O 1
ATOM 11404 N N . PRO B 2 256 ? 209.62978 168.99547 191.57480 1.000 59.51619 256 PRO B N 1
ATOM 11405 C CA . PRO B 2 256 ? 208.52341 169.77170 191.02439 1.000 57.86136 256 PRO B CA 1
ATOM 11406 C C . PRO B 2 256 ? 209.00094 170.60711 189.85076 1.000 53.30660 256 PRO B C 1
ATOM 11407 O O . PRO B 2 256 ? 210.13819 171.07691 189.80979 1.000 50.00102 256 PRO B O 1
ATOM 11411 N N . ASP B 2 257 ? 208.11542 170.75073 188.87802 1.000 49.41125 257 ASP B N 1
ATOM 11412 C CA . ASP B 2 257 ? 208.36095 171.47322 187.64982 1.000 44.11076 257 ASP B CA 1
ATOM 11413 C C . ASP B 2 257 ? 207.30220 172.55783 187.58593 1.000 45.38795 257 ASP B C 1
ATOM 11414 O O . ASP B 2 257 ? 206.10481 172.23233 187.58431 1.000 48.97299 257 ASP B O 1
ATOM 11419 N N . PRO B 2 258 ? 207.65405 173.84323 187.58492 1.000 43.88643 258 PRO B N 1
ATOM 11420 C CA . PRO B 2 258 ? 206.59925 174.85969 187.57980 1.000 38.93871 258 PRO B CA 1
ATOM 11421 C C . PRO B 2 258 ? 205.84396 174.93847 186.27161 1.000 41.85361 258 PRO B C 1
ATOM 11422 O O . PRO B 2 258 ? 204.65727 175.26829 186.28408 1.000 47.82729 258 PRO B O 1
ATOM 11426 N N . GLN B 2 259 ? 206.47873 174.61559 185.14937 1.000 41.50099 259 GLN B N 1
ATOM 11427 C CA . GLN B 2 259 ? 205.88482 174.71250 183.82486 1.000 37.19470 259 GLN B CA 1
ATOM 11428 C C . GLN B 2 259 ? 205.06933 173.48977 183.47550 1.000 39.91062 259 GLN B C 1
ATOM 11429 O O . GLN B 2 259 ? 204.77002 173.24788 182.30795 1.000 47.10904 259 GLN B O 1
ATOM 11435 N N . MET B 2 260 ? 204.66550 172.73630 184.48942 1.000 39.71570 260 MET B N 1
ATOM 11436 C CA . MET B 2 260 ? 204.32373 171.33608 184.30247 1.000 43.80873 260 MET B CA 1
ATOM 11437 C C . MET B 2 260 ? 203.17411 171.12263 183.32568 1.000 48.57324 260 MET B C 1
ATOM 11438 O O . MET B 2 260 ? 203.29308 170.33047 182.38644 1.000 55.01438 260 MET B O 1
ATOM 11443 N N . SER B 2 261 ? 202.04912 171.78032 183.53409 1.000 43.52235 261 SER B N 1
ATOM 11444 C CA . SER B 2 261 ? 200.86400 171.49289 182.74042 1.000 42.30695 261 SER B CA 1
ATOM 11445 C C . SER B 2 261 ? 200.43937 172.71978 181.96029 1.000 46.34206 261 SER B C 1
ATOM 11446 O O . SER B 2 261 ? 199.25572 173.02498 181.82605 1.000 52.69380 261 SER B O 1
ATOM 11449 N N . MET B 2 262 ? 201.42197 173.43268 181.44262 1.000 41.21378 262 MET B N 1
ATOM 11450 C CA . MET B 2 262 ? 201.28482 174.77794 180.93082 1.000 39.44473 262 MET B CA 1
ATOM 11451 C C . MET B 2 262 ? 201.39220 174.73570 179.41762 1.000 42.07062 262 MET B C 1
ATOM 11452 O O . MET B 2 262 ? 202.11429 173.91128 178.85827 1.000 45.10405 262 MET B O 1
ATOM 11457 N N . GLU B 2 263 ? 200.64658 175.61289 178.76027 1.000 43.25522 263 GLU B N 1
ATOM 11458 C CA . GLU B 2 263 ? 200.79558 175.81445 177.32831 1.000 41.23467 263 GLU B CA 1
ATOM 11459 C C . GLU B 2 263 ? 202.23670 176.13571 176.96629 1.000 40.70568 263 GLU B C 1
ATOM 11460 O O . GLU B 2 263 ? 202.86391 177.00070 177.57612 1.000 45.56420 263 GLU B O 1
ATOM 11466 N N . ASN B 2 264 ? 202.75708 175.42551 175.97138 1.000 35.80826 264 ASN B N 1
ATOM 11467 C CA . ASN B 2 264 ? 204.07977 175.68514 175.41243 1.000 35.85980 264 ASN B CA 1
ATOM 11468 C C . ASN B 2 264 ? 203.98891 176.93479 174.54595 1.000 38.93587 264 ASN B C 1
ATOM 11469 O O . ASN B 2 264 ? 203.53472 176.88314 173.40483 1.000 41.06111 264 ASN B O 1
ATOM 11474 N N . LEU B 2 265 ? 204.42046 178.06971 175.10109 1.000 35.08694 265 LEU B N 1
ATOM 11475 C CA . LEU B 2 265 ? 204.26238 179.36061 174.44809 1.000 31.53643 265 LEU B CA 1
ATOM 11476 C C . LEU B 2 265 ? 205.22975 179.56811 173.29634 1.000 36.00422 265 LEU B C 1
ATOM 11477 O O . LEU B 2 265 ? 205.01738 180.47006 172.48532 1.000 38.80035 265 LEU B O 1
ATOM 11482 N N . VAL B 2 266 ? 206.29371 178.77464 173.21348 1.000 35.23201 266 VAL B N 1
ATOM 11483 C CA . VAL B 2 266 ? 207.25680 178.93559 172.13463 1.000 31.21034 266 VAL B CA 1
ATOM 11484 C C . VAL B 2 266 ? 206.78522 178.18689 170.90513 1.000 35.46257 266 VAL B C 1
ATOM 11485 O O . VAL B 2 266 ? 207.13248 178.55330 169.77918 1.000 39.51183 266 VAL B O 1
ATOM 11489 N N . GLU B 2 267 ? 205.96031 177.16928 171.10822 1.000 36.60401 267 GLU B N 1
ATOM 11490 C CA . GLU B 2 267 ? 205.28335 176.45597 170.04343 1.000 36.66220 267 GLU B CA 1
ATOM 11491 C C . GLU B 2 267 ? 204.06700 177.21911 169.54786 1.000 40.62403 267 GLU B C 1
ATOM 11492 O O . GLU B 2 267 ? 203.72104 177.11920 168.37067 1.000 51.85007 267 GLU B O 1
ATOM 11498 N N . SER B 2 268 ? 203.37358 177.93583 170.42963 1.000 38.03796 268 SER B N 1
ATOM 11499 C CA . SER B 2 268 ? 202.23157 178.73146 169.99572 1.000 39.81973 268 SER B CA 1
ATOM 11500 C C . SER B 2 268 ? 202.66748 179.97620 169.24210 1.000 40.28118 268 SER B C 1
ATOM 11501 O O . SER B 2 268 ? 202.00034 180.39719 168.29561 1.000 48.31981 268 SER B O 1
ATOM 11504 N N . LYS B 2 269 ? 203.77372 180.58373 169.64770 1.000 39.30500 269 LYS B N 1
ATOM 11505 C CA . LYS B 2 269 ? 204.34446 181.66520 168.85946 1.000 37.63668 269 LYS B CA 1
ATOM 11506 C C . LYS B 2 269 ? 204.71250 181.18112 167.47149 1.000 42.95781 269 LYS B C 1
ATOM 11507 O O . LYS B 2 269 ? 204.49245 181.88189 166.48015 1.000 47.62517 269 LYS B O 1
ATOM 11513 N N . HIS B 2 270 ? 205.29432 179.98789 167.38763 1.000 45.61816 270 HIS B N 1
ATOM 11514 C CA . HIS B 2 270 ? 205.63083 179.39151 166.10400 1.000 43.95301 270 HIS B CA 1
ATOM 11515 C C . HIS B 2 270 ? 204.39977 179.03994 165.28670 1.000 50.92904 270 HIS B C 1
ATOM 11516 O O . HIS B 2 270 ? 204.36981 179.26656 164.07346 1.000 56.05892 270 HIS B O 1
ATOM 11523 N N . HIS B 2 271 ? 203.39762 178.44085 165.91747 1.000 52.26026 271 HIS B N 1
ATOM 11524 C CA . HIS B 2 271 ? 202.14352 178.16003 165.23375 1.000 56.26706 271 HIS B CA 1
ATOM 11525 C C . HIS B 2 271 ? 201.54737 179.42405 164.63443 1.000 60.50265 271 HIS B C 1
ATOM 11526 O O . HIS B 2 271 ? 201.09578 179.43052 163.48581 1.000 65.83103 271 HIS B O 1
ATOM 11533 N N . LYS B 2 272 ? 201.54035 180.50696 165.40351 1.000 55.91797 272 LYS B N 1
ATOM 11534 C CA . LYS B 2 272 ? 200.97530 181.76653 164.95124 1.000 52.55009 272 LYS B CA 1
ATOM 11535 C C . LYS B 2 272 ? 201.76360 182.40389 163.81519 1.000 54.99187 272 LYS B C 1
ATOM 11536 O O . LYS B 2 272 ? 201.20220 183.21512 163.07376 1.000 62.66771 272 LYS B O 1
ATOM 11542 N N . LEU B 2 273 ? 203.02349 182.03261 163.62341 1.000 53.20434 273 LEU B N 1
ATOM 11543 C CA . LEU B 2 273 ? 203.83234 182.62362 162.56613 1.000 51.73870 273 LEU B CA 1
ATOM 11544 C C . LEU B 2 273 ? 203.97193 181.74093 161.34096 1.000 59.58162 273 LEU B C 1
ATOM 11545 O O . LEU B 2 273 ? 204.16932 182.26341 160.24121 1.000 64.41790 273 LEU B O 1
ATOM 11550 N N . ALA B 2 274 ? 203.90316 180.42363 161.49587 1.000 62.92967 274 ALA B N 1
ATOM 11551 C CA . ALA B 2 274 ? 203.89961 179.53987 160.33990 1.000 66.42220 274 ALA B CA 1
ATOM 11552 C C . ALA B 2 274 ? 202.48057 179.32235 159.82783 1.000 70.09728 274 ALA B C 1
ATOM 11553 O O . ALA B 2 274 ? 202.19729 179.55359 158.64868 1.000 69.11718 274 ALA B O 1
ATOM 11555 N N . ARG B 2 275 ? 201.58294 178.88104 160.70103 1.000 71.19603 275 ARG B N 1
ATOM 11556 C CA . ARG B 2 275 ? 200.19323 178.65085 160.32723 1.000 77.50747 275 ARG B CA 1
ATOM 11557 C C . ARG B 2 275 ? 199.34292 179.88550 160.61215 1.000 72.47393 275 ARG B C 1
ATOM 11558 O O . ARG B 2 275 ? 198.66861 180.40379 159.72530 1.000 70.70937 275 ARG B O 1
ATOM 11566 N N . ASP C 3 71 ? 186.46880 245.90079 137.07358 1.000 200.19894 71 ASP C N 1
ATOM 11567 C CA . ASP C 3 71 ? 187.77311 246.38936 136.64430 1.000 203.74702 71 ASP C CA 1
ATOM 11568 C C . ASP C 3 71 ? 188.01281 245.93592 135.20480 1.000 204.17735 71 ASP C C 1
ATOM 11569 O O . ASP C 3 71 ? 187.49921 244.90094 134.78344 1.000 202.81767 71 ASP C O 1
ATOM 11574 N N . ARG C 3 72 ? 188.80158 246.70663 134.45559 1.000 203.54141 72 ARG C N 1
ATOM 11575 C CA . ARG C 3 72 ? 189.09222 246.40399 133.06154 1.000 201.46814 72 ARG C CA 1
ATOM 11576 C C . ARG C 3 72 ? 190.57555 246.22755 132.76241 1.000 199.03018 72 ARG C C 1
ATOM 11577 O O . ARG C 3 72 ? 190.93250 246.02315 131.59686 1.000 196.73795 72 ARG C O 1
ATOM 11585 N N . GLU C 3 73 ? 191.44602 246.30221 133.76636 1.000 198.67772 73 GLU C N 1
ATOM 11586 C CA . GLU C 3 73 ? 192.86900 246.04490 133.56839 1.000 196.10488 73 GLU C CA 1
ATOM 11587 C C . GLU C 3 73 ? 193.08518 244.53842 133.47106 1.000 193.65202 73 GLU C C 1
ATOM 11588 O O . GLU C 3 73 ? 192.68577 243.78892 134.36917 1.000 193.85328 73 GLU C O 1
ATOM 11594 N N . ARG C 3 74 ? 193.71346 244.09681 132.38471 1.000 190.20914 74 ARG C N 1
ATOM 11595 C CA . ARG C 3 74 ? 193.84549 242.67209 132.12604 1.000 188.01783 74 ARG C CA 1
ATOM 11596 C C . ARG C 3 74 ? 194.76358 241.98596 133.13409 1.000 187.44501 74 ARG C C 1
ATOM 11597 O O . ARG C 3 74 ? 195.59681 242.60533 133.80086 1.000 188.53525 74 ARG C O 1
ATOM 11605 N N . PHE C 3 75 ? 194.57823 240.66884 133.22904 1.000 187.17682 75 PHE C N 1
ATOM 11606 C CA . PHE C 3 75 ? 195.36131 239.82796 134.12872 1.000 187.53705 75 PHE C CA 1
ATOM 11607 C C . PHE C 3 75 ? 196.84407 239.84764 133.77003 1.000 186.29989 75 PHE C C 1
ATOM 11608 O O . PHE C 3 75 ? 197.70567 239.88272 134.65648 1.000 184.97950 75 PHE C O 1
ATOM 11616 N N . ILE C 3 76 ? 197.15874 239.81271 132.47406 1.000 186.15744 76 ILE C N 1
ATOM 11617 C CA . ILE C 3 76 ? 198.55073 239.83412 132.03022 1.000 183.86756 76 ILE C CA 1
ATOM 11618 C C . ILE C 3 76 ? 199.23295 241.15138 132.39308 1.000 184.20302 76 ILE C C 1
ATOM 11619 O O . ILE C 3 76 ? 200.37178 241.16007 132.87787 1.000 183.27707 76 ILE C O 1
ATOM 11624 N N . ASP C 3 77 ? 198.55934 242.28192 132.16727 1.000 184.94711 77 ASP C N 1
ATOM 11625 C CA . ASP C 3 77 ? 199.15011 243.57231 132.51398 1.000 182.90178 77 ASP C CA 1
ATOM 11626 C C . ASP C 3 77 ? 199.35854 243.71339 134.01539 1.000 181.08026 77 ASP C C 1
ATOM 11627 O O . ASP C 3 77 ? 200.32600 244.34455 134.45637 1.000 178.06290 77 ASP C O 1
ATOM 11632 N N . LYS C 3 78 ? 198.45217 243.15842 134.81800 1.000 183.60840 78 LYS C N 1
ATOM 11633 C CA . LYS C 3 78 ? 198.61450 243.23970 136.26562 1.000 181.31588 78 LYS C CA 1
ATOM 11634 C C . LYS C 3 78 ? 199.82122 242.43746 136.74066 1.000 178.51298 78 LYS C C 1
ATOM 11635 O O . LYS C 3 78 ? 200.50933 242.84477 137.68381 1.000 175.58413 78 LYS C O 1
ATOM 11641 N N . LYS C 3 79 ? 200.10120 241.30192 136.09927 1.000 179.00008 79 LYS C N 1
ATOM 11642 C CA . LYS C 3 79 ? 201.27673 240.52295 136.46915 1.000 174.46158 79 LYS C CA 1
ATOM 11643 C C . LYS C 3 79 ? 202.55901 241.28965 136.18719 1.000 174.15447 79 LYS C C 1
ATOM 11644 O O . LYS C 3 79 ? 203.55950 241.11208 136.89161 1.000 171.18180 79 LYS C O 1
ATOM 11650 N N . GLU C 3 80 ? 202.55399 242.13104 135.15339 1.000 176.46122 80 GLU C N 1
ATOM 11651 C CA . GLU C 3 80 ? 203.70985 242.97706 134.88803 1.000 174.27558 80 GLU C CA 1
ATOM 11652 C C . GLU C 3 80 ? 203.88963 244.01757 135.98531 1.000 170.44800 80 GLU C C 1
ATOM 11653 O O . GLU C 3 80 ? 205.01224 244.24312 136.45184 1.000 167.39724 80 GLU C O 1
ATOM 11659 N N . ARG C 3 81 ? 202.80054 244.66447 136.40954 1.000 170.76041 81 ARG C N 1
ATOM 11660 C CA . ARG C 3 81 ? 202.91183 245.64012 137.48909 1.000 167.31066 81 ARG C CA 1
ATOM 11661 C C . ARG C 3 81 ? 203.37808 244.99973 138.79164 1.000 164.46355 81 ARG C C 1
ATOM 11662 O O . ARG C 3 81 ? 204.01305 245.66785 139.61333 1.000 161.41323 81 ARG C O 1
ATOM 11670 N N . LEU C 3 82 ? 203.07378 243.71656 139.00178 1.000 165.84540 82 LEU C N 1
ATOM 11671 C CA . LEU C 3 82 ? 203.56330 243.02758 140.19217 1.000 160.76542 82 LEU C CA 1
ATOM 11672 C C . LEU C 3 82 ? 205.08446 242.99131 140.21372 1.000 157.19377 82 LEU C C 1
ATOM 11673 O O . LEU C 3 82 ? 205.70795 243.24810 141.24981 1.000 154.65431 82 LEU C O 1
ATOM 11678 N N . SER C 3 83 ? 205.69833 242.67642 139.07597 1.000 158.14756 83 SER C N 1
ATOM 11679 C CA . SER C 3 83 ? 207.15136 242.68048 138.99786 1.000 155.20159 83 SER C CA 1
ATOM 11680 C C . SER C 3 83 ? 207.69643 244.08868 139.19163 1.000 154.61377 83 SER C C 1
ATOM 11681 O O . SER C 3 83 ? 208.76787 244.27061 139.77721 1.000 151.73624 83 SER C O 1
ATOM 11684 N N . ARG C 3 84 ? 206.97928 245.09259 138.68733 1.000 157.26510 84 ARG C N 1
ATOM 11685 C CA . ARG C 3 84 ? 207.39795 246.48079 138.85325 1.000 156.28095 84 ARG C CA 1
ATOM 11686 C C . ARG C 3 84 ? 207.35043 246.90843 140.31822 1.000 151.45795 84 ARG C C 1
ATOM 11687 O O . ARG C 3 84 ? 208.30708 247.49877 140.83291 1.000 148.57159 84 ARG C O 1
ATOM 11695 N N . LEU C 3 85 ? 206.23831 246.62616 141.00497 1.000 151.78406 85 LEU C N 1
ATOM 11696 C CA . LEU C 3 85 ? 206.12437 246.97050 142.42116 1.000 146.39063 85 LEU C CA 1
ATOM 11697 C C . LEU C 3 85 ? 207.15043 246.23307 143.26442 1.000 141.53362 85 LEU C C 1
ATOM 11698 O O . LEU C 3 85 ? 207.73401 246.81104 144.18675 1.000 137.34725 85 LEU C O 1
ATOM 11703 N N . LYS C 3 86 ? 207.35600 244.94509 142.99107 1.000 143.26617 86 LYS C N 1
ATOM 11704 C CA . LYS C 3 86 ? 208.38098 244.19927 143.71054 1.000 139.14949 86 LYS C CA 1
ATOM 11705 C C . LYS C 3 86 ? 209.76611 244.74854 143.40684 1.000 137.43866 86 LYS C C 1
ATOM 11706 O O . LYS C 3 86 ? 210.58176 244.93380 144.31440 1.000 134.46115 86 LYS C O 1
ATOM 11712 N N . SER C 3 87 ? 210.05106 245.01356 142.12978 1.000 139.74471 87 SER C N 1
ATOM 11713 C CA . SER C 3 87 ? 211.34443 245.57788 141.76056 1.000 138.68895 87 SER C CA 1
ATOM 11714 C C . SER C 3 87 ? 211.65013 246.81782 142.58621 1.000 135.00123 87 SER C C 1
ATOM 11715 O O . SER C 3 87 ? 212.79094 247.03023 143.01307 1.000 131.05280 87 SER C O 1
ATOM 11718 N N . LYS C 3 88 ? 210.63587 247.64470 142.82446 1.000 134.30747 88 LYS C N 1
ATOM 11719 C CA . LYS C 3 88 ? 210.80114 248.81147 143.67328 1.000 129.05733 88 LYS C CA 1
ATOM 11720 C C . LYS C 3 88 ? 210.81953 248.43756 145.14636 1.000 126.52130 88 LYS C C 1
ATOM 11721 O O . LYS C 3 88 ? 211.45542 249.12992 145.94487 1.000 125.23299 88 LYS C O 1
ATOM 11727 N N . GLN C 3 89 ? 210.12258 247.36541 145.52426 1.000 128.12060 89 GLN C N 1
ATOM 11728 C CA . GLN C 3 89 ? 210.11044 246.93096 146.91733 1.000 123.42702 89 GLN C CA 1
ATOM 11729 C C . GLN C 3 89 ? 211.50011 246.51204 147.37682 1.000 121.22242 89 GLN C C 1
ATOM 11730 O O . GLN C 3 89 ? 212.00612 247.01427 148.38631 1.000 118.55024 89 GLN C O 1
ATOM 11736 N N . GLU C 3 90 ? 212.14204 245.59316 146.64869 1.000 122.49279 90 GLU C N 1
ATOM 11737 C CA . GLU C 3 90 ? 213.51869 245.24992 146.99131 1.000 118.48240 90 GLU C CA 1
ATOM 11738 C C . GLU C 3 90 ? 214.45351 246.44394 146.84106 1.000 114.85102 90 GLU C C 1
ATOM 11739 O O . GLU C 3 90 ? 215.43319 246.55749 147.58554 1.000 111.98868 90 GLU C O 1
ATOM 11745 N N . GLU C 3 91 ? 214.16756 247.34818 145.90344 1.000 118.07744 91 GLU C N 1
ATOM 11746 C CA . GLU C 3 91 ? 214.97882 248.55484 145.78491 1.000 118.56094 91 GLU C CA 1
ATOM 11747 C C . GLU C 3 91 ? 214.86266 249.40571 147.04035 1.000 109.97841 91 GLU C C 1
ATOM 11748 O O . GLU C 3 91 ? 215.85632 249.96675 147.51402 1.000 107.19676 91 GLU C O 1
ATOM 11754 N N . PHE C 3 92 ? 213.65088 249.53500 147.57996 1.000 109.53232 92 PHE C N 1
ATOM 11755 C CA . PHE C 3 92 ? 213.47726 250.29193 148.81283 1.000 106.90148 92 PHE C CA 1
ATOM 11756 C C . PHE C 3 92 ? 214.10266 249.58298 150.00586 1.000 103.91162 92 PHE C C 1
ATOM 11757 O O . PHE C 3 92 ? 214.58587 250.24520 150.92666 1.000 101.67993 92 PHE C O 1
ATOM 11765 N N . GLN C 3 93 ? 214.11968 248.25095 150.00903 1.000 102.83343 93 GLN C N 1
ATOM 11766 C CA . GLN C 3 93 ? 214.76217 247.53725 151.10501 1.000 93.76737 93 GLN C CA 1
ATOM 11767 C C . GLN C 3 93 ? 216.25942 247.81933 151.16479 1.000 94.15775 93 GLN C C 1
ATOM 11768 O O . GLN C 3 93 ? 216.78870 248.12805 152.23680 1.000 93.28105 93 GLN C O 1
ATOM 11774 N N . LYS C 3 94 ? 216.96850 247.72615 150.02968 1.000 96.51301 94 LYS C N 1
ATOM 11775 C CA . LYS C 3 94 ? 218.38734 248.08583 150.04719 1.000 92.33844 94 LYS C CA 1
ATOM 11776 C C . LYS C 3 94 ? 218.57510 249.54260 150.42709 1.000 89.58878 94 LYS C C 1
ATOM 11777 O O . LYS C 3 94 ? 219.53352 249.89257 151.12346 1.000 87.02026 94 LYS C O 1
ATOM 11783 N N . GLU C 3 95 ? 217.68552 250.41356 149.95794 1.000 93.14420 95 GLU C N 1
ATOM 11784 C CA . GLU C 3 95 ? 217.75845 251.80592 150.37374 1.000 91.64185 95 GLU C CA 1
ATOM 11785 C C . GLU C 3 95 ? 217.60869 251.93685 151.88049 1.000 86.91750 95 GLU C C 1
ATOM 11786 O O . GLU C 3 95 ? 218.22332 252.81721 152.48977 1.000 84.80974 95 GLU C O 1
ATOM 11792 N N . VAL C 3 96 ? 216.79536 251.07567 152.49486 1.000 86.46877 96 VAL C N 1
ATOM 11793 C CA . VAL C 3 96 ? 216.63819 251.09567 153.94419 1.000 81.96280 96 VAL C CA 1
ATOM 11794 C C . VAL C 3 96 ? 217.93933 250.71670 154.63451 1.000 81.26059 96 VAL C C 1
ATOM 11795 O O . VAL C 3 96 ? 218.40244 251.42837 155.53006 1.000 81.98315 96 VAL C O 1
ATOM 11799 N N . LEU C 3 97 ? 218.55766 249.60527 154.22202 1.000 79.78540 97 LEU C N 1
ATOM 11800 C CA . LEU C 3 97 ? 219.80011 249.17260 154.85793 1.000 75.73721 97 LEU C CA 1
ATOM 11801 C C . LEU C 3 97 ? 220.90679 250.21600 154.77883 1.000 76.16622 97 LEU C C 1
ATOM 11802 O O . LEU C 3 97 ? 221.75169 250.27834 155.67477 1.000 76.95417 97 LEU C O 1
ATOM 11807 N N . LYS C 3 98 ? 220.95007 251.02012 153.71957 1.000 78.50845 98 LYS C N 1
ATOM 11808 C CA . LYS C 3 98 ? 221.96178 252.06813 153.66567 1.000 80.81180 98 LYS C CA 1
ATOM 11809 C C . LYS C 3 98 ? 221.75264 253.08397 154.78024 1.000 75.98530 98 LYS C C 1
ATOM 11810 O O . LYS C 3 98 ? 222.71970 253.60248 155.34948 1.000 73.70271 98 LYS C O 1
ATOM 11816 N N . ALA C 3 99 ? 220.49622 253.38797 155.09803 1.000 75.42495 99 ALA C N 1
ATOM 11817 C CA . ALA C 3 99 ? 220.17870 254.26733 156.21303 1.000 74.85423 99 ALA C CA 1
ATOM 11818 C C . ALA C 3 99 ? 220.20765 253.53187 157.54542 1.000 73.43894 99 ALA C C 1
ATOM 11819 O O . ALA C 3 99 ? 220.31690 254.17166 158.59234 1.000 70.72473 99 ALA C O 1
ATOM 11821 N N . MET C 3 100 ? 220.08010 252.20600 157.52522 1.000 73.36319 100 MET C N 1
ATOM 11822 C CA . MET C 3 100 ? 220.25149 251.40698 158.72829 1.000 68.85285 100 MET C CA 1
ATOM 11823 C C . MET C 3 100 ? 221.71054 251.22895 159.10902 1.000 69.06036 100 MET C C 1
ATOM 11824 O O . MET C 3 100 ? 222.00422 251.02841 160.28599 1.000 70.62902 100 MET C O 1
ATOM 11829 N N . GLU C 3 101 ? 222.63210 251.24916 158.14559 1.000 71.18363 101 GLU C N 1
ATOM 11830 C CA . GLU C 3 101 ? 224.04347 251.10012 158.48873 1.000 70.65202 101 GLU C CA 1
ATOM 11831 C C . GLU C 3 101 ? 224.49602 252.23460 159.39915 1.000 65.22393 101 GLU C C 1
ATOM 11832 O O . GLU C 3 101 ? 225.26025 252.01714 160.34398 1.000 61.82881 101 GLU C O 1
ATOM 11838 N N . GLY C 3 102 ? 224.04404 253.45413 159.11551 1.000 65.86298 102 GLY C N 1
ATOM 11839 C CA . GLY C 3 102 ? 224.34430 254.57653 159.98810 1.000 62.63651 102 GLY C CA 1
ATOM 11840 C C . GLY C 3 102 ? 223.67671 254.48932 161.34844 1.000 60.19615 102 GLY C C 1
ATOM 11841 O O . GLY C 3 102 ? 224.29338 254.80562 162.36758 1.000 60.75184 102 GLY C O 1
ATOM 11842 N N . LYS C 3 103 ? 222.40526 254.07736 161.38661 1.000 61.28778 103 LYS C N 1
ATOM 11843 C CA . LYS C 3 103 ? 221.71827 253.92008 162.66768 1.000 60.58574 103 LYS C CA 1
ATOM 11844 C C . LYS C 3 103 ? 222.22620 252.72966 163.46592 1.000 56.56881 103 LYS C C 1
ATOM 11845 O O . LYS C 3 103 ? 222.27288 252.79423 164.69437 1.000 56.86064 103 LYS C O 1
ATOM 11851 N N . TRP C 3 104 ? 222.60372 251.64352 162.79836 1.000 56.45213 104 TRP C N 1
ATOM 11852 C CA . TRP C 3 104 ? 223.11283 250.47034 163.49830 1.000 52.68359 104 TRP C CA 1
ATOM 11853 C C . TRP C 3 104 ? 224.37759 250.79287 164.28351 1.000 52.17149 104 TRP C C 1
ATOM 11854 O O . TRP C 3 104 ? 224.52097 250.37799 165.43639 1.000 53.74187 104 TRP C O 1
ATOM 11865 N N . ILE C 3 105 ? 225.31736 251.51387 163.67028 1.000 52.00236 105 ILE C N 1
ATOM 11866 C CA . ILE C 3 105 ? 226.52442 251.92835 164.38506 1.000 48.84666 105 ILE C CA 1
ATOM 11867 C C . ILE C 3 105 ? 226.17666 252.75271 165.61998 1.000 46.68155 105 ILE C C 1
ATOM 11868 O O . ILE C 3 105 ? 226.65795 252.47747 166.72224 1.000 47.53503 105 ILE C O 1
ATOM 11873 N N . THR C 3 106 ? 225.33399 253.77130 165.46104 1.000 46.52371 106 THR C N 1
ATOM 11874 C CA . THR C 3 106 ? 224.97467 254.60052 166.60818 1.000 45.95720 106 THR C CA 1
ATOM 11875 C C . THR C 3 106 ? 224.18040 253.82462 167.64093 1.000 46.32132 106 THR C C 1
ATOM 11876 O O . THR C 3 106 ? 224.21201 254.15885 168.82791 1.000 46.66951 106 THR C O 1
ATOM 11880 N N . ASP C 3 107 ? 223.44155 252.81503 167.20354 1.000 48.66648 107 ASP C N 1
ATOM 11881 C CA . ASP C 3 107 ? 222.60479 252.01936 168.08340 1.000 45.69881 107 ASP C CA 1
ATOM 11882 C C . ASP C 3 107 ? 223.38646 250.93827 168.81021 1.000 44.28532 107 ASP C C 1
ATOM 11883 O O . ASP C 3 107 ? 222.90643 250.42337 169.82260 1.000 42.15497 107 ASP C O 1
ATOM 11888 N N . GLN C 3 108 ? 224.53685 250.52622 168.27301 1.000 47.74777 108 GLN C N 1
ATOM 11889 C CA . GLN C 3 108 ? 225.47042 249.71789 169.04683 1.000 40.89756 108 GLN C CA 1
ATOM 11890 C C . GLN C 3 108 ? 225.97734 250.49398 170.24905 1.000 36.57870 108 GLN C C 1
ATOM 11891 O O . GLN C 3 108 ? 226.01306 249.97821 171.36764 1.000 33.54316 108 GLN C O 1
ATOM 11897 N N . LEU C 3 109 ? 226.39009 251.74116 170.02447 1.000 33.28857 109 LEU C N 1
ATOM 11898 C CA . LEU C 3 109 ? 226.79732 252.59964 171.12287 1.000 30.16009 109 LEU C CA 1
ATOM 11899 C C . LEU C 3 109 ? 225.66056 252.84262 172.08546 1.000 35.77813 109 LEU C C 1
ATOM 11900 O O . LEU C 3 109 ? 225.85480 252.80309 173.30198 1.000 43.79251 109 LEU C O 1
ATOM 11905 N N . ARG C 3 110 ? 224.46762 253.11279 171.57018 1.000 33.93356 110 ARG C N 1
ATOM 11906 C CA . ARG C 3 110 ? 223.34236 253.32914 172.46468 1.000 33.17241 110 ARG C CA 1
ATOM 11907 C C . ARG C 3 110 ? 223.12364 252.13280 173.37396 1.000 32.04022 110 ARG C C 1
ATOM 11908 O O . ARG C 3 110 ? 222.61001 252.28099 174.48436 1.000 39.83419 110 ARG C O 1
ATOM 11916 N N . TRP C 3 111 ? 223.51533 250.94922 172.93142 1.000 31.34341 111 TRP C N 1
ATOM 11917 C CA . TRP C 3 111 ? 223.45255 249.76690 173.77799 1.000 31.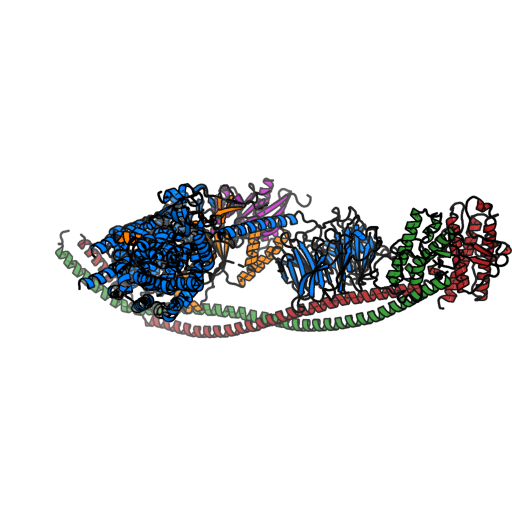11974 111 TRP C CA 1
ATOM 11918 C C . TRP C 3 111 ? 224.67462 249.65962 174.68670 1.000 31.98001 111 TRP C C 1
ATOM 11919 O O . TRP C 3 111 ? 224.55528 249.25277 175.84054 1.000 30.40193 111 TRP C O 1
ATOM 11930 N N . LYS C 3 112 ? 225.85515 250.00755 174.17185 1.000 35.61749 112 LYS C N 1
ATOM 11931 C CA . LYS C 3 112 ? 227.07234 250.01150 174.97594 1.000 30.91414 112 LYS C CA 1
ATOM 11932 C C . LYS C 3 112 ? 226.95633 250.97396 176.13730 1.000 33.45148 112 LYS C C 1
ATOM 11933 O O . LYS C 3 112 ? 227.42359 250.68633 177.24227 1.000 40.93649 112 LYS C O 1
ATOM 11939 N N . ILE C 3 113 ? 226.36773 252.13797 175.89557 1.000 33.56937 113 ILE C N 1
ATOM 11940 C CA . ILE C 3 113 ? 226.14090 253.10364 176.95919 1.000 33.27472 113 ILE C CA 1
ATOM 11941 C C . ILE C 3 113 ? 225.13423 252.56427 177.95857 1.000 35.18876 113 ILE C C 1
ATOM 11942 O O . ILE C 3 113 ? 225.40385 252.50534 179.15930 1.000 42.29484 113 ILE C O 1
ATOM 11947 N N . MET C 3 114 ? 223.96485 252.15072 177.47290 1.000 35.17780 114 MET C N 1
ATOM 11948 C CA . MET C 3 114 ? 222.92572 251.62064 178.34663 1.000 34.83243 114 MET C CA 1
ATOM 11949 C C . MET C 3 114 ? 223.38930 250.40008 179.11772 1.000 37.71877 114 MET C C 1
ATOM 11950 O O . MET C 3 114 ? 223.07791 250.25046 180.30213 1.000 43.46952 114 MET C O 1
ATOM 11955 N N . SER C 3 115 ? 224.14539 249.52298 178.47117 1.000 39.97966 115 SER C N 1
ATOM 11956 C CA . SER C 3 115 ? 224.70194 248.36379 179.15507 1.000 38.87677 115 SER C CA 1
ATOM 11957 C C . SER C 3 115 ? 225.65491 248.79055 180.26273 1.000 42.35428 115 SER C C 1
ATOM 11958 O O . SER C 3 115 ? 225.62430 248.22865 181.36117 1.000 46.59798 115 SER C O 1
ATOM 11961 N N . CYS C 3 116 ? 226.51592 249.77716 179.99112 1.000 40.77178 116 CYS C N 1
ATOM 11962 C CA . CYS C 3 116 ? 227.41618 250.28317 181.02268 1.000 40.15191 116 CYS C CA 1
ATOM 11963 C C . CYS C 3 116 ? 226.62367 250.82468 182.19150 1.000 44.57017 116 CYS C C 1
ATOM 11964 O O . CYS C 3 116 ? 226.90601 250.49917 183.34331 1.000 52.36650 116 CYS C O 1
ATOM 11967 N N . LYS C 3 117 ? 225.63435 251.66702 181.90849 1.000 42.04557 117 LYS C N 1
ATOM 11968 C CA . LYS C 3 117 ? 224.77462 252.20959 182.95018 1.000 43.19836 117 LYS C CA 1
ATOM 11969 C C . LYS C 3 117 ? 224.23097 251.11769 183.86303 1.000 46.10723 117 LYS C C 1
ATOM 11970 O O . LYS C 3 117 ? 224.15071 251.30208 185.07941 1.000 50.49227 117 LYS C O 1
ATOM 11976 N N . MET C 3 118 ? 223.84317 249.97559 183.29903 1.000 44.92079 118 MET C N 1
ATOM 11977 C CA . MET C 3 118 ? 223.36116 248.89095 184.14256 1.000 47.00207 118 MET C CA 1
ATOM 11978 C C . MET C 3 118 ? 224.47533 248.30999 184.99759 1.000 52.75598 118 MET C C 1
ATOM 11979 O O . MET C 3 118 ? 224.23405 247.90590 186.13743 1.000 58.52281 118 MET C O 1
ATOM 11984 N N . ARG C 3 119 ? 225.69854 248.23874 184.47063 1.000 51.38625 119 ARG C N 1
ATOM 11985 C CA . ARG C 3 119 ? 226.80853 247.77703 185.29878 1.000 51.17525 119 ARG C CA 1
ATOM 11986 C C . ARG C 3 119 ? 227.22693 248.82933 186.31407 1.000 50.60681 119 ARG C C 1
ATOM 11987 O O . ARG C 3 119 ? 227.64589 248.48718 187.42131 1.000 53.27045 119 ARG C O 1
ATOM 11995 N N . ILE C 3 120 ? 227.14789 250.10840 185.95430 1.000 49.96713 120 ILE C N 1
ATOM 11996 C CA . ILE C 3 120 ? 227.43152 251.15718 186.92560 1.000 51.43352 120 ILE C CA 1
ATOM 11997 C C . ILE C 3 120 ? 226.45923 251.06091 188.08730 1.000 54.12851 120 ILE C C 1
ATOM 11998 O O . ILE C 3 120 ? 226.85097 251.14327 189.25521 1.000 62.40286 120 ILE C O 1
ATOM 12003 N N . GLU C 3 121 ? 225.17451 250.89636 187.78340 1.000 50.53668 121 GLU C N 1
ATOM 12004 C CA . GLU C 3 121 ? 224.17282 250.79332 188.83587 1.000 55.33826 121 GLU C CA 1
ATOM 12005 C C . GLU C 3 121 ? 224.44480 249.59133 189.72660 1.000 57.09700 121 GLU C C 1
ATOM 12006 O O . GLU C 3 121 ? 224.57452 249.71898 190.94857 1.000 61.48948 121 GLU C O 1
ATOM 12012 N N . GLN C 3 122 ? 224.54345 248.41315 189.12113 1.000 56.64490 122 GLN C N 1
ATOM 12013 C CA . GLN C 3 122 ? 224.76751 247.18804 189.87719 1.000 57.01837 122 GLN C CA 1
ATOM 12014 C C . GLN C 3 122 ? 226.05063 247.25693 190.68958 1.000 55.43356 122 GLN C C 1
ATOM 12015 O O . GLN C 3 122 ? 226.05443 246.93707 191.87739 1.000 61.22603 122 GLN C O 1
ATOM 12021 N N . LEU C 3 123 ? 227.14739 247.69373 190.07904 1.000 54.34132 123 LEU C N 1
ATOM 12022 C CA . LEU C 3 123 ? 228.40292 247.74687 190.81796 1.000 54.24061 123 LEU C CA 1
ATOM 12023 C C . LEU C 3 123 ? 228.32344 248.74493 191.95841 1.000 56.43896 123 LEU C C 1
ATOM 12024 O O . LEU C 3 123 ? 228.90771 248.51937 193.02265 1.000 65.00622 123 LEU C O 1
ATOM 12029 N N . LYS C 3 124 ? 227.62771 249.86180 191.75422 1.000 55.40856 124 LYS C N 1
ATOM 12030 C CA . LYS C 3 124 ? 227.41607 250.80367 192.84619 1.000 57.53679 124 LYS C CA 1
ATOM 12031 C C . LYS C 3 124 ? 226.74296 250.11915 194.02655 1.000 63.47999 124 LYS C C 1
ATOM 12032 O O . LYS C 3 124 ? 227.31873 250.01521 195.11498 1.000 68.79174 124 LYS C O 1
ATOM 12038 N N . GLN C 3 125 ? 225.51381 249.64355 193.82586 1.000 59.66523 125 GLN C N 1
ATOM 12039 C CA . GLN C 3 125 ? 224.79947 248.95915 194.89422 1.000 61.73635 125 GLN C CA 1
ATOM 12040 C C . GLN C 3 125 ? 225.56409 247.75518 195.43886 1.000 65.13608 125 GLN C C 1
ATOM 12041 O O . GLN C 3 125 ? 225.39566 247.40743 196.61147 1.000 73.71640 125 GLN C O 1
ATOM 12047 N N . THR C 3 126 ? 226.37896 247.08515 194.62089 1.000 62.12624 126 THR C N 1
ATOM 12048 C CA . THR C 3 126 ? 227.24090 246.03608 195.16329 1.000 64.67498 126 THR C CA 1
ATOM 12049 C C . THR C 3 126 ? 228.20526 246.59008 196.19944 1.000 68.04638 126 THR C C 1
ATOM 12050 O O . THR C 3 126 ? 228.43843 245.95933 197.23315 1.000 76.84960 126 THR C O 1
ATOM 12054 N N . ILE C 3 127 ? 228.82091 247.73826 195.91967 1.000 63.43792 127 ILE C N 1
ATOM 12055 C CA . ILE C 3 127 ? 229.64966 248.38155 196.93021 1.000 66.02501 127 ILE C CA 1
ATOM 12056 C C . ILE C 3 127 ? 228.81064 248.78780 198.12741 1.000 77.27325 127 ILE C C 1
ATOM 12057 O O . ILE C 3 127 ? 229.22575 248.61064 199.27729 1.000 87.96484 127 ILE C O 1
ATOM 12062 N N . CYS C 3 128 ? 227.63537 249.37032 197.88519 1.000 74.40170 128 CYS C N 1
ATOM 12063 C CA . CYS C 3 128 ? 226.79196 249.78250 199.00169 1.000 79.56389 128 CYS C CA 1
ATOM 12064 C C . CYS C 3 128 ? 226.47927 248.60104 199.90765 1.000 82.09410 128 CYS C C 1
ATOM 12065 O O . CYS C 3 128 ? 226.49971 248.72572 201.13653 1.000 87.95655 128 CYS C O 1
ATOM 12068 N N . LYS C 3 129 ? 226.17235 247.44949 199.31611 1.000 81.04290 129 LYS C N 1
ATOM 12069 C CA . LYS C 3 129 ? 225.97925 246.22914 200.08996 1.000 84.97774 129 LYS C CA 1
ATOM 12070 C C . LYS C 3 129 ? 227.29470 245.70529 200.65202 1.000 87.90252 129 LYS C C 1
ATOM 12071 O O . LYS C 3 129 ? 227.32067 245.13633 201.74772 1.000 94.15964 129 LYS C O 1
ATOM 12077 N N . GLY C 3 130 ? 228.38844 245.86716 199.91046 1.000 83.57269 130 GLY C N 1
ATOM 12078 C CA . GLY C 3 130 ? 229.68614 245.44521 200.40174 1.000 82.08097 130 GLY C CA 1
ATOM 12079 C C . GLY C 3 130 ? 230.15296 246.25903 201.58529 1.000 89.74161 130 GLY C C 1
ATOM 12080 O O . GLY C 3 130 ? 230.91268 245.76804 202.42274 1.000 96.24435 130 GLY C O 1
ATOM 12081 N N . ASN C 3 131 ? 229.72741 247.51425 201.65938 1.000 89.26952 131 ASN C N 1
ATOM 12082 C CA . ASN C 3 131 ? 230.08097 248.37398 202.77181 1.000 93.31012 131 ASN C CA 1
ATOM 12083 C C . ASN C 3 131 ? 229.15082 248.20116 203.96544 1.000 100.40982 131 ASN C C 1
ATOM 12084 O O . ASN C 3 131 ? 229.54689 248.52852 205.08801 1.000 107.96080 131 ASN C O 1
ATOM 12089 N N . GLU C 3 132 ? 227.92675 247.70678 203.76507 1.000 99.37936 132 GLU C N 1
ATOM 12090 C CA . GLU C 3 132 ? 227.06204 247.48752 204.91965 1.000 101.62448 132 GLU C CA 1
ATOM 12091 C C . GLU C 3 132 ? 227.56143 246.29948 205.73110 1.000 105.51716 132 GLU C C 1
ATOM 12092 O O . GLU C 3 132 ? 227.47113 246.29874 206.96397 1.000 110.38051 132 GLU C O 1
ATOM 12098 N N . GLU C 3 133 ? 228.08410 245.27441 205.05432 1.000 104.39806 133 GLU C N 1
ATOM 12099 C CA . GLU C 3 133 ? 228.73391 244.17136 205.74916 1.000 108.17544 133 GLU C CA 1
ATOM 12100 C C . GLU C 3 133 ? 229.97490 244.63793 206.49337 1.000 107.92970 133 GLU C C 1
ATOM 12101 O O . GLU C 3 133 ? 230.42243 243.96050 207.42004 1.000 111.49990 133 GLU C O 1
ATOM 12107 N N . MET C 3 134 ? 230.55864 245.76471 206.09494 1.000 106.25359 134 MET C N 1
ATOM 12108 C CA . MET C 3 134 ? 231.68419 246.30096 206.84575 1.000 108.41696 134 MET C CA 1
ATOM 12109 C C . MET C 3 134 ? 231.23150 246.73955 208.22531 1.000 114.79901 134 MET C C 1
ATOM 12110 O O . MET C 3 134 ? 231.75445 246.27437 209.23954 1.000 117.42646 134 MET C O 1
ATOM 12115 N N . GLU C 3 135 ? 230.25187 247.64111 208.28029 1.000 117.17948 135 GLU C N 1
ATOM 12116 C CA . GLU C 3 135 ? 229.77753 248.13426 209.56623 1.000 119.86608 135 GLU C CA 1
ATOM 12117 C C . GLU C 3 135 ? 229.18731 247.00798 210.40560 1.000 118.01634 135 GLU C C 1
ATOM 12118 O O . GLU C 3 135 ? 229.33436 246.99515 211.63071 1.000 119.44623 135 GLU C O 1
ATOM 12124 N N . LYS C 3 136 ? 228.51030 246.05705 209.76253 1.000 117.18695 136 LYS C N 1
ATOM 12125 C CA . LYS C 3 136 ? 227.92197 244.93291 210.48475 1.000 116.90869 136 LYS C CA 1
ATOM 12126 C C . LYS C 3 136 ? 228.97785 243.98767 211.04943 1.000 116.13341 136 LYS C C 1
ATOM 12127 O O . LYS C 3 136 ? 228.96031 243.66875 212.24289 1.000 117.35457 136 LYS C O 1
ATOM 12133 N N . ASN C 3 137 ? 229.89876 243.51670 210.20995 1.000 114.42724 137 ASN C N 1
ATOM 12134 C CA . ASN C 3 137 ? 230.89917 242.56312 210.67897 1.000 111.47952 137 ASN C CA 1
ATOM 12135 C C . ASN C 3 137 ? 232.00651 243.21480 211.49170 1.000 111.17705 137 ASN C C 1
ATOM 12136 O O . ASN C 3 137 ? 232.58588 242.55792 212.36047 1.000 115.04912 137 ASN C O 1
ATOM 12141 N N . SER C 3 138 ? 232.35380 244.46674 211.21243 1.000 110.49528 138 SER C N 1
ATOM 12142 C CA . SER C 3 138 ? 233.30986 245.14445 212.07862 1.000 113.14173 138 SER C CA 1
ATOM 12143 C C . SER C 3 138 ? 232.71304 245.39145 213.45758 1.000 115.88232 138 SER C C 1
ATOM 12144 O O . SER C 3 138 ? 233.39848 245.22896 214.47174 1.000 115.31651 138 SER C O 1
ATOM 12147 N N . GLU C 3 139 ? 231.44715 245.81376 213.51636 1.000 116.51890 139 GLU C N 1
ATOM 12148 C CA . GLU C 3 139 ? 230.78359 245.95593 214.80836 1.000 117.58478 139 GLU C CA 1
ATOM 12149 C C . GLU C 3 139 ? 230.65256 244.60661 215.49807 1.000 118.47992 139 GLU C C 1
ATOM 12150 O O . GLU C 3 139 ? 230.81706 244.50537 216.71897 1.000 118.81985 139 GLU C O 1
ATOM 12156 N N . GLY C 3 140 ? 230.35816 243.55700 214.73054 1.000 117.37692 140 GLY C N 1
ATOM 12157 C CA . GLY C 3 140 ? 230.35010 242.22387 215.30128 1.000 113.31774 140 GLY C CA 1
ATOM 12158 C C . GLY C 3 140 ? 231.71850 241.83206 215.81551 1.000 110.03486 140 GLY C C 1
ATOM 12159 O O . GLY C 3 140 ? 231.84104 241.18623 216.85569 1.000 110.36065 140 GLY C O 1
ATOM 12160 N N . LEU C 3 141 ? 232.76481 242.23202 215.09498 1.000 109.22969 141 LEU C N 1
ATOM 12161 C CA . LEU C 3 141 ? 234.13241 242.00439 215.54394 1.000 106.44914 141 LEU C CA 1
ATOM 12162 C C . LEU C 3 141 ? 234.38509 242.70237 216.87136 1.000 107.98600 141 LEU C C 1
ATOM 12163 O O . LEU C 3 141 ? 234.99327 242.12952 217.78137 1.000 110.30602 141 LEU C O 1
ATOM 12168 N N . LEU C 3 142 ? 233.94510 243.95559 216.99110 1.000 108.20523 142 LEU C N 1
ATOM 12169 C CA . LEU C 3 142 ? 234.12259 244.68583 218.24029 1.000 110.76289 142 LEU C CA 1
ATOM 12170 C C . LEU C 3 142 ? 233.41253 243.98620 219.39043 1.000 112.13588 142 LEU C C 1
ATOM 12171 O O . LEU C 3 142 ? 234.04947 243.57622 220.36527 1.000 110.78005 142 LEU C O 1
ATOM 12176 N N . LYS C 3 143 ? 232.08730 243.83966 219.29444 1.000 112.72548 143 LYS C N 1
ATOM 12177 C CA . LYS C 3 143 ? 231.32994 243.20718 220.37197 1.000 108.26955 143 LYS C CA 1
ATOM 12178 C C . LYS C 3 143 ? 231.89995 241.84464 220.74653 1.000 103.83247 143 LYS C C 1
ATOM 12179 O O . LYS C 3 143 ? 231.92795 241.48265 221.92567 1.000 103.30795 143 LYS C O 1
ATOM 12185 N N . THR C 3 144 ? 232.36528 241.07624 219.76216 1.000 103.74380 144 THR C N 1
ATOM 12186 C CA . THR C 3 144 ? 232.96089 239.78353 220.06974 1.000 99.59876 144 THR C CA 1
ATOM 12187 C C . THR C 3 144 ? 234.34430 239.91829 220.68436 1.000 97.39622 144 THR C C 1
ATOM 12188 O O . THR C 3 144 ? 234.79498 238.99533 221.36572 1.000 99.22996 144 THR C O 1
ATOM 12192 N N . LYS C 3 145 ? 235.02434 241.04283 220.48637 1.000 98.50321 145 LYS C N 1
ATOM 12193 C CA . LYS C 3 145 ? 236.28371 241.22636 221.19374 1.000 98.21908 145 LYS C CA 1
ATOM 12194 C C . LYS C 3 145 ? 236.07301 241.67676 222.63160 1.000 99.65358 145 LYS C C 1
ATOM 12195 O O . LYS C 3 145 ? 236.79181 241.21716 223.52358 1.000 98.97112 145 LYS C O 1
ATOM 12201 N N . GLU C 3 146 ? 235.11833 242.57700 222.89406 1.000 103.40955 146 GLU C N 1
ATOM 12202 C CA . GLU C 3 146 ? 234.82800 242.89332 224.29068 1.000 102.41576 146 GLU C CA 1
ATOM 12203 C C . GLU C 3 146 ? 234.26817 241.67679 225.01087 1.000 96.94616 146 GLU C C 1
ATOM 12204 O O . GLU C 3 146 ? 234.65592 241.38636 226.14736 1.000 95.96783 146 GLU C O 1
ATOM 12210 N N . LYS C 3 147 ? 233.35986 240.95070 224.35800 1.000 95.08179 147 LYS C N 1
ATOM 12211 C CA . LYS C 3 147 ? 232.80678 239.73855 224.94707 1.000 90.87824 147 LYS C CA 1
ATOM 12212 C C . LYS C 3 147 ? 233.90823 238.74149 225.27955 1.000 88.35297 147 LYS C C 1
ATOM 12213 O O . LYS C 3 147 ? 233.94294 238.18659 226.38138 1.000 88.89767 147 LYS C O 1
ATOM 12219 N N . ASN C 3 148 ? 234.81410 238.49172 224.33227 1.000 86.59208 148 ASN C N 1
ATOM 12220 C CA . ASN C 3 148 ? 235.92063 237.58239 224.60233 1.000 84.19013 148 ASN C CA 1
ATOM 12221 C C . ASN C 3 148 ? 236.83181 238.11126 225.69980 1.000 85.36231 148 ASN C C 1
ATOM 12222 O O . ASN C 3 148 ? 237.46813 237.32387 226.40444 1.000 86.28895 148 ASN C O 1
ATOM 12227 N N . GLN C 3 149 ? 236.95181 239.43104 225.83302 1.000 88.94328 149 GLN C N 1
ATOM 12228 C CA . GLN C 3 149 ? 237.71585 239.97804 226.94866 1.000 89.82930 149 GLN C CA 1
ATOM 12229 C C . GLN C 3 149 ? 237.05779 239.61867 228.27127 1.000 87.96277 149 GLN C C 1
ATOM 12230 O O . GLN C 3 149 ? 237.74084 239.27151 229.24140 1.000 85.15206 149 GLN C O 1
ATOM 12236 N N . LYS C 3 150 ? 235.72577 239.70062 228.32737 1.000 88.23672 150 LYS C N 1
ATOM 12237 C CA . LYS C 3 150 ? 234.99684 239.26160 229.51206 1.000 80.79480 150 LYS C CA 1
ATOM 12238 C C . LYS C 3 150 ? 235.11173 237.75631 229.70135 1.000 74.19443 150 LYS C C 1
ATOM 12239 O O . LYS C 3 150 ? 235.24705 237.27796 230.82960 1.000 75.27851 150 LYS C O 1
ATOM 12245 N N . LEU C 3 151 ? 235.06153 236.99461 228.61072 1.000 73.17501 151 LEU C N 1
ATOM 12246 C CA . LEU C 3 151 ? 235.29357 235.55867 228.69734 1.000 71.64042 151 LEU C CA 1
ATOM 12247 C C . LEU C 3 151 ? 236.69910 235.23932 229.19029 1.000 72.62941 151 LEU C C 1
ATOM 12248 O O . LEU C 3 151 ? 236.90104 234.21156 229.84475 1.000 71.58181 151 LEU C O 1
ATOM 12253 N N . TYR C 3 152 ? 237.68662 236.07736 228.86469 1.000 75.34046 152 TYR C N 1
ATOM 12254 C CA . TYR C 3 152 ? 239.02669 235.88302 229.41138 1.000 76.05199 152 TYR C CA 1
ATOM 12255 C C . TYR C 3 152 ? 239.02474 236.03061 230.92294 1.000 74.13762 152 TYR C C 1
ATOM 12256 O O . TYR C 3 152 ? 239.55180 235.17557 231.64284 1.000 71.57861 152 TYR C O 1
ATOM 12265 N N . SER C 3 153 ? 238.43988 237.12207 231.42408 1.000 75.61945 153 SER C N 1
ATOM 12266 C CA . SER C 3 153 ? 238.38639 237.32299 232.86698 1.000 73.03500 153 SER C CA 1
ATOM 12267 C C . SER C 3 153 ? 237.56620 236.22861 233.52680 1.000 64.64724 153 SER C C 1
ATOM 12268 O O . SER C 3 153 ? 237.91205 235.74723 234.60799 1.000 62.77943 153 SER C O 1
ATOM 12271 N N . ARG C 3 154 ? 236.48641 235.81022 232.87316 1.000 64.71928 154 ARG C N 1
ATOM 12272 C CA . ARG C 3 154 ? 235.68726 234.70969 233.38529 1.000 58.79481 154 ARG C CA 1
ATOM 12273 C C . ARG C 3 154 ? 236.53499 233.45868 233.53555 1.000 55.46906 154 ARG C C 1
ATOM 12274 O O . ARG C 3 154 ? 236.47558 232.78314 234.56099 1.000 56.32479 154 ARG C O 1
ATOM 12282 N N . ALA C 3 155 ? 237.35248 233.14779 232.53369 1.000 59.05007 155 ALA C N 1
ATOM 12283 C CA . ALA C 3 155 ? 238.23265 231.98965 232.63922 1.000 56.26375 155 ALA C CA 1
ATOM 12284 C C . ALA C 3 155 ? 239.26415 232.18389 233.74139 1.000 55.27508 155 ALA C C 1
ATOM 12285 O O . ALA C 3 155 ? 239.64015 231.22424 234.41915 1.000 54.80135 155 ALA C O 1
ATOM 12287 N N . GLN C 3 156 ? 239.76083 233.40966 233.91205 1.000 58.19751 156 GLN C N 1
ATOM 12288 C CA . GLN C 3 156 ? 240.69717 233.68538 234.99689 1.000 58.60552 156 GLN C CA 1
ATOM 12289 C C . GLN C 3 156 ? 240.03969 233.46247 236.35078 1.000 52.34925 156 GLN C C 1
ATOM 12290 O O . GLN C 3 156 ? 240.56393 232.72663 237.19101 1.000 49.42347 156 GLN C O 1
ATOM 12296 N N . ARG C 3 157 ? 238.87878 234.07998 236.57115 1.000 50.71682 157 ARG C N 1
ATOM 12297 C CA . ARG C 3 157 ? 238.16865 233.91991 237.83286 1.000 46.85504 157 ARG C CA 1
ATOM 12298 C C . ARG C 3 157 ? 237.78895 232.46946 238.05296 1.000 41.38617 157 ARG C C 1
ATOM 12299 O O . ARG C 3 157 ? 237.96188 231.92897 239.14769 1.000 45.33519 157 ARG C O 1
ATOM 12307 N N . HIS C 3 158 ? 237.25348 231.82810 237.01998 1.000 40.59233 158 HIS C N 1
ATOM 12308 C CA . HIS C 3 158 ? 236.84791 230.43700 237.12372 1.000 35.77083 158 HIS C CA 1
ATOM 12309 C C . HIS C 3 158 ? 238.03598 229.51884 237.36317 1.000 36.60177 158 HIS C C 1
ATOM 12310 O O . HIS C 3 158 ? 237.89455 228.49256 238.02900 1.000 41.17750 158 HIS C O 1
ATOM 12317 N N . GLN C 3 159 ? 239.21145 229.86021 236.84743 1.000 37.85428 159 GLN C N 1
ATOM 12318 C CA . GLN C 3 159 ? 240.40031 229.08957 237.18772 1.000 37.44432 159 GLN C CA 1
ATOM 12319 C C . GLN C 3 159 ? 240.75024 229.21061 238.66559 1.000 39.26372 159 GLN C C 1
ATOM 12320 O O . GLN C 3 159 ? 241.14903 228.22717 239.29322 1.000 40.31852 159 GLN C O 1
ATOM 12326 N N . GLU C 3 160 ? 240.60432 230.40515 239.24287 1.000 39.16898 160 GLU C N 1
ATOM 12327 C CA . GLU C 3 160 ? 240.85038 230.56349 240.67194 1.000 32.43762 160 GLU C CA 1
ATOM 12328 C C . GLU C 3 160 ? 239.81674 229.82892 241.51144 1.000 28.99247 160 GLU C C 1
ATOM 12329 O O . GLU C 3 160 ? 240.16241 229.23134 242.52986 1.000 30.60588 160 GLU C O 1
ATOM 12335 N N . LYS C 3 161 ? 238.54230 229.87937 241.13040 1.000 30.78737 161 LYS C N 1
ATOM 12336 C CA . LYS C 3 161 ? 237.52295 229.20732 241.93078 1.000 28.19150 161 LYS C CA 1
ATOM 12337 C C . LYS C 3 161 ? 237.73922 227.71039 241.96044 1.000 25.90661 161 LYS C C 1
ATOM 12338 O O . LYS C 3 161 ? 237.42313 227.05374 242.95591 1.000 25.87529 161 LYS C O 1
ATOM 12344 N N . LYS C 3 162 ? 238.21511 227.14672 240.85531 1.000 24.37954 162 LYS C N 1
ATOM 12345 C CA . LYS C 3 162 ? 238.54481 225.73164 240.83214 1.000 21.63997 162 LYS C CA 1
ATOM 12346 C C . LYS C 3 162 ? 239.66379 225.42884 241.81607 1.000 28.20512 162 LYS C C 1
ATOM 12347 O O . LYS C 3 162 ? 239.58313 224.46941 242.59001 1.000 27.42069 162 LYS C O 1
ATOM 12353 N N . GLU C 3 163 ? 240.71615 226.24708 241.80956 1.000 30.54895 163 GLU C N 1
ATOM 12354 C CA . GLU C 3 163 ? 241.81170 226.05654 242.75154 1.000 25.20395 163 GLU C CA 1
ATOM 12355 C C . GLU C 3 163 ? 241.37191 226.29379 244.18729 1.000 22.20004 163 GLU C C 1
ATOM 12356 O O . GLU C 3 163 ? 241.78554 225.57238 245.09458 1.000 23.39383 163 GLU C O 1
ATOM 12362 N N . LYS C 3 164 ? 240.55325 227.31176 244.40920 1.000 23.76472 164 LYS C N 1
ATOM 12363 C CA . LYS C 3 164 ? 240.00957 227.59566 245.72855 1.000 20.52373 164 LYS C CA 1
ATOM 12364 C C . LYS C 3 164 ? 239.14993 226.46310 246.28048 1.000 15.11214 164 LYS C C 1
ATOM 12365 O O . LYS C 3 164 ? 239.25333 226.13467 247.46171 1.000 18.72182 164 LYS C O 1
ATOM 12371 N N . ILE C 3 165 ? 238.27090 225.87746 245.47119 1.000 15.06773 165 ILE C N 1
ATOM 12372 C CA . ILE C 3 165 ? 237.42591 224.81161 246.00227 1.000 15.36946 165 ILE C CA 1
ATOM 12373 C C . ILE C 3 165 ? 238.24083 223.55679 246.23012 1.000 17.54681 165 ILE C C 1
ATOM 12374 O O . ILE C 3 165 ? 237.95508 222.77701 247.13948 1.000 19.30136 165 ILE C O 1
ATOM 12379 N N . GLN C 3 166 ? 239.25065 223.33288 245.40079 1.000 18.70914 166 GLN C N 1
ATOM 12380 C CA . GLN C 3 166 ? 240.12221 222.18059 245.55180 1.000 16.45191 166 GLN C CA 1
ATOM 12381 C C . GLN C 3 166 ? 240.92320 222.25666 246.83893 1.000 18.09845 166 GLN C C 1
ATOM 12382 O O . GLN C 3 166 ? 241.03549 221.26505 247.56500 1.000 22.68036 166 GLN C O 1
ATOM 12388 N N . ARG C 3 167 ? 241.49940 223.41995 247.14097 1.000 15.41322 167 ARG C N 1
ATOM 12389 C CA . ARG C 3 167 ? 242.20302 223.54958 248.40787 1.000 16.16997 167 ARG C CA 1
ATOM 12390 C C . ARG C 3 167 ? 241.24013 223.65750 249.57896 1.000 14.62236 167 ARG C C 1
ATOM 12391 O O . ARG C 3 167 ? 241.57075 223.22291 250.67763 1.000 15.77572 167 ARG C O 1
ATOM 12399 N N . HIS C 3 168 ? 240.07095 224.26142 249.38906 1.000 14.76100 168 HIS C N 1
ATOM 12400 C CA . HIS C 3 168 ? 239.09404 224.29517 250.46943 1.000 13.39187 168 HIS C CA 1
ATOM 12401 C C . HIS C 3 168 ? 238.64077 222.89817 250.84090 1.000 14.08570 168 HIS C C 1
ATOM 12402 O O . HIS C 3 168 ? 238.41933 222.60626 252.01810 1.000 16.96399 168 HIS C O 1
ATOM 12409 N N . ASN C 3 169 ? 238.45159 222.03171 249.84737 1.000 12.63005 169 ASN C N 1
ATOM 12410 C CA . ASN C 3 169 ? 237.99896 220.68387 250.12769 1.000 9.79061 169 ASN C CA 1
ATOM 12411 C C . ASN C 3 169 ? 239.06801 219.87724 250.82612 1.000 12.91671 169 ASN C C 1
ATOM 12412 O O . ASN C 3 169 ? 238.74267 218.98055 251.60461 1.000 16.57589 169 ASN C O 1
ATOM 12417 N N . ARG C 3 170 ? 240.34332 220.14709 250.54272 1.000 15.61694 170 ARG C N 1
ATOM 12418 C CA . ARG C 3 170 ? 241.42159 219.47018 251.25479 1.000 12.02324 170 ARG C CA 1
ATOM 12419 C C . ARG C 3 170 ? 241.41144 219.80896 252.73069 1.000 14.78725 170 ARG C C 1
ATOM 12420 O O . ARG C 3 170 ? 241.63645 218.93865 253.57389 1.000 19.85711 170 ARG C O 1
ATOM 12428 N N . LYS C 3 171 ? 241.18584 221.07610 253.05909 1.000 14.16529 171 LYS C N 1
ATOM 12429 C CA . LYS C 3 171 ? 241.04018 221.47741 254.44699 1.000 14.19093 171 LYS C CA 1
ATOM 12430 C C . LYS C 3 171 ? 239.84412 220.79777 255.08876 1.000 12.74030 171 LYS C C 1
ATOM 12431 O O . LYS C 3 171 ? 239.91999 220.34974 256.22840 1.000 14.06422 171 LYS C O 1
ATOM 12437 N N . LEU C 3 172 ? 238.73169 220.70715 254.36976 1.000 14.38263 172 LEU C N 1
ATOM 12438 C CA . LEU C 3 172 ? 237.59016 219.93878 254.85149 1.000 15.77484 172 LEU C CA 1
ATOM 12439 C C . LEU C 3 172 ? 237.93095 218.47609 255.06915 1.000 15.24266 172 LEU C C 1
ATOM 12440 O O . LEU C 3 172 ? 237.54306 217.89237 256.08246 1.000 18.21632 172 LEU C O 1
ATOM 12445 N N . GLY C 3 173 ? 238.63474 217.85849 254.13246 1.000 11.36154 173 GLY C N 1
ATOM 12446 C CA . GLY C 3 173 ? 239.02825 216.47903 254.33379 1.000 12.81356 173 GLY C CA 1
ATOM 12447 C C . GLY C 3 173 ? 239.97260 216.28666 255.50218 1.000 15.13758 173 GLY C C 1
ATOM 12448 O O . GLY C 3 173 ? 239.83293 215.33900 256.27074 1.000 19.19862 173 GLY C O 1
ATOM 12449 N N . ASP C 3 174 ? 240.96115 217.16789 255.63297 1.000 15.01962 174 ASP C N 1
ATOM 12450 C CA . ASP C 3 174 ? 241.87431 217.11711 256.76541 1.000 14.02625 174 ASP C CA 1
ATOM 12451 C C . ASP C 3 174 ? 241.14574 217.31890 258.07557 1.000 14.76688 174 ASP C C 1
ATOM 12452 O O . ASP C 3 174 ? 241.35316 216.57501 259.03345 1.000 21.36744 174 ASP C O 1
ATOM 12457 N N . LEU C 3 175 ? 240.30272 218.34093 258.13830 1.000 12.84596 175 LEU C N 1
ATOM 12458 C CA . LEU C 3 175 ? 239.51408 218.60850 259.32949 1.000 12.11669 175 LEU C CA 1
ATOM 12459 C C . LEU C 3 175 ? 238.60672 217.43738 259.66906 1.000 12.96854 175 LEU C C 1
ATOM 12460 O O . LEU C 3 175 ? 238.54516 216.99744 260.81577 1.000 15.48965 175 LEU C O 1
ATOM 12465 N N . VAL C 3 176 ? 237.91034 216.90089 258.67498 1.000 12.99706 176 VAL C N 1
ATOM 12466 C CA . VAL C 3 176 ? 237.02506 215.77385 258.92236 1.000 12.71332 176 VAL C CA 1
ATOM 12467 C C . VAL C 3 176 ? 237.81484 214.56772 259.39408 1.000 15.30305 176 VAL C C 1
ATOM 12468 O O . VAL C 3 176 ? 237.41111 213.88355 260.33987 1.000 19.76253 176 VAL C O 1
ATOM 12472 N N . GLU C 3 177 ? 238.95081 214.28681 258.76467 1.000 14.62327 177 GLU C N 1
ATOM 12473 C CA . GLU C 3 177 ? 239.76667 213.16612 259.21312 1.000 19.07218 177 GLU C CA 1
ATOM 12474 C C . GLU C 3 177 ? 240.31248 213.40771 260.60860 1.000 20.51395 177 GLU C C 1
ATOM 12475 O O . GLU C 3 177 ? 240.26017 212.52455 261.46865 1.000 23.01919 177 GLU C O 1
ATOM 12481 N N . LYS C 3 178 ? 240.82959 214.60524 260.85229 1.000 17.54299 178 LYS C N 1
ATOM 12482 C CA . LYS C 3 178 ? 241.32751 214.95445 262.17045 1.000 13.94902 178 LYS C CA 1
ATOM 12483 C C . LYS C 3 178 ? 240.25643 214.84038 263.24331 1.000 16.18168 178 LYS C C 1
ATOM 12484 O O . LYS C 3 178 ? 240.53057 214.39082 264.35568 1.000 21.36005 178 LYS C O 1
ATOM 12490 N N . LYS C 3 179 ? 239.03900 215.25828 262.94490 1.000 18.79625 179 LYS C N 1
ATOM 12491 C CA . LYS C 3 179 ? 237.96541 215.11319 263.91658 1.000 15.72328 179 LYS C CA 1
ATOM 12492 C C . LYS C 3 179 ? 237.43330 213.69811 264.01604 1.000 17.04172 179 LYS C C 1
ATOM 12493 O O . LYS C 3 179 ? 236.76237 213.38477 264.99175 1.000 20.19444 179 LYS C O 1
ATOM 12499 N N . THR C 3 180 ? 237.68511 212.83941 263.03075 1.000 18.84482 180 THR C N 1
ATOM 12500 C CA . THR C 3 180 ? 237.25400 211.44881 263.15120 1.000 18.65462 180 THR C CA 1
ATOM 12501 C C . THR C 3 180 ? 238.16460 210.68939 264.09497 1.000 22.39551 180 THR C C 1
ATOM 12502 O O . THR C 3 180 ? 237.71950 209.78087 264.79906 1.000 28.06734 180 THR C O 1
ATOM 12506 N N . ILE C 3 181 ? 239.44127 211.04989 264.09710 1.000 21.64803 181 ILE C N 1
ATOM 12507 C CA . ILE C 3 181 ? 240.38970 210.51400 265.05871 1.000 19.63386 181 ILE C CA 1
ATOM 12508 C C . ILE C 3 181 ? 239.99194 210.93453 266.46117 1.000 22.90924 181 ILE C C 1
ATOM 12509 O O . ILE C 3 181 ? 239.91679 210.11528 267.38181 1.000 27.06971 181 ILE C O 1
ATOM 12514 N N . ASP C 3 182 ? 239.73762 212.22748 266.63983 1.000 22.21953 182 ASP C N 1
ATOM 12515 C CA . ASP C 3 182 ? 239.22797 212.74850 267.89928 1.000 20.64979 182 ASP C CA 1
ATOM 12516 C C . ASP C 3 182 ? 237.89950 212.11560 268.28841 1.000 22.35053 182 ASP C C 1
ATOM 12517 O O . ASP C 3 182 ? 237.67581 211.81647 269.46363 1.000 27.24625 182 ASP C O 1
ATOM 12522 N N . LEU C 3 183 ? 236.98627 211.95079 267.33331 1.000 22.27411 183 LEU C N 1
ATOM 12523 C CA . LEU C 3 183 ? 235.75447 211.20953 267.58613 1.000 19.72023 183 LEU C CA 1
ATOM 12524 C C . LEU C 3 183 ? 236.01283 209.78239 268.04289 1.000 19.56889 183 LEU C C 1
ATOM 12525 O O . LEU C 3 183 ? 235.32282 209.28327 268.93329 1.000 25.90218 183 LEU C O 1
ATOM 12530 N N . ARG C 3 184 ? 236.96684 209.09146 267.41952 1.000 18.13230 184 ARG C N 1
ATOM 12531 C CA . ARG C 3 184 ? 237.31947 207.75305 267.87945 1.000 21.55219 184 ARG C CA 1
ATOM 12532 C C . ARG C 3 184 ? 237.88884 207.78157 269.27936 1.000 23.17986 184 ARG C C 1
ATOM 12533 O O . ARG C 3 184 ? 237.70524 206.83339 270.04280 1.000 24.31602 184 ARG C O 1
ATOM 12541 N N . SER C 3 185 ? 238.60873 208.83963 269.61981 1.000 21.22710 185 SER C N 1
ATOM 12542 C CA . SER C 3 185 ? 239.12854 208.96444 270.96803 1.000 21.27646 185 SER C CA 1
ATOM 12543 C C . SER C 3 185 ? 238.00582 209.20078 271.97109 1.000 26.91254 185 SER C C 1
ATOM 12544 O O . SER C 3 185 ? 238.00666 208.60947 273.05202 1.000 29.56575 185 SER C O 1
ATOM 12547 N N . HIS C 3 186 ? 237.02578 210.03719 271.62424 1.000 26.54554 186 HIS C N 1
ATOM 12548 C CA . HIS C 3 186 ? 235.82621 210.16989 272.44748 1.000 21.36076 186 HIS C CA 1
ATOM 12549 C C . HIS C 3 186 ? 235.08979 208.85327 272.62941 1.000 20.72993 186 HIS C C 1
ATOM 12550 O O . HIS C 3 186 ? 234.69100 208.51268 273.74302 1.000 27.24954 186 HIS C O 1
ATOM 12557 N N . TYR C 3 187 ? 234.87417 208.10798 271.54789 1.000 19.19239 187 TYR C N 1
ATOM 12558 C CA . TYR C 3 187 ? 234.18113 206.83174 271.66832 1.000 20.88492 187 TYR C CA 1
ATOM 12559 C C . TYR C 3 187 ? 234.91911 205.80931 272.52102 1.000 21.85406 187 TYR C C 1
ATOM 12560 O O . TYR C 3 187 ? 234.27746 205.03559 273.23241 1.000 23.87120 187 TYR C O 1
ATOM 12569 N N . GLU C 3 188 ? 236.24935 205.76421 272.47173 1.000 22.72122 188 GLU C N 1
ATOM 12570 C CA . GLU C 3 188 ? 236.94559 204.80379 273.32877 1.000 22.07668 188 GLU C CA 1
ATOM 12571 C C . GLU C 3 188 ? 236.93028 205.22619 274.79457 1.000 22.76120 188 GLU C C 1
ATOM 12572 O O . GLU C 3 188 ? 236.83783 204.37344 275.67869 1.000 25.55026 188 GLU C O 1
ATOM 12578 N N . ARG C 3 189 ? 237.02756 206.52207 275.08343 1.000 20.71279 189 ARG C N 1
ATOM 12579 C CA . ARG C 3 189 ? 236.87861 206.97224 276.46091 1.000 18.85886 189 ARG C CA 1
ATOM 12580 C C . ARG C 3 189 ? 235.47847 206.70120 276.96884 1.000 19.37744 189 ARG C C 1
ATOM 12581 O O . ARG C 3 189 ? 235.28477 206.36781 278.13764 1.000 20.02462 189 ARG C O 1
ATOM 12589 N N . LEU C 3 190 ? 234.48545 206.89928 276.11763 1.000 18.39069 190 LEU C N 1
ATOM 12590 C CA . LEU C 3 190 ? 233.11956 206.59905 276.49711 1.000 15.50611 190 LEU C CA 1
ATOM 12591 C C . LEU C 3 190 ? 232.92041 205.10924 276.67145 1.000 17.52119 190 LEU C C 1
ATOM 12592 O O . LEU C 3 190 ? 232.15798 204.68080 277.53724 1.000 23.35423 190 LEU C O 1
ATOM 12597 N N . ALA C 3 191 ? 233.58106 204.30236 275.85079 1.000 18.12218 191 ALA C N 1
ATOM 12598 C CA . ALA C 3 191 ? 233.46707 202.86106 275.99466 1.000 17.25163 191 ALA C CA 1
ATOM 12599 C C . ALA C 3 191 ? 234.19577 202.37226 277.23356 1.000 20.70358 191 ALA C C 1
ATOM 12600 O O . ALA C 3 191 ? 233.73687 201.43771 277.89445 1.000 24.50628 191 ALA C O 1
ATOM 12602 N N . ASN C 3 192 ? 235.32772 202.99726 277.56904 1.000 16.89758 192 ASN C N 1
ATOM 12603 C CA . ASN C 3 192 ? 236.03259 202.66412 278.79772 1.000 14.05635 192 ASN C CA 1
ATOM 12604 C C . ASN C 3 192 ? 235.28048 203.12440 280.02756 1.000 17.22631 192 ASN C C 1
ATOM 12605 O O . ASN C 3 192 ? 235.35570 202.47968 281.07417 1.000 21.92088 192 ASN C O 1
ATOM 12610 N N . LEU C 3 193 ? 234.59498 204.25226 279.93912 1.000 17.48263 193 LEU C N 1
ATOM 12611 C CA . LEU C 3 193 ? 233.82223 204.74198 281.06681 1.000 13.03445 193 LEU C CA 1
ATOM 12612 C C . LEU C 3 193 ? 232.56084 203.92298 281.26035 1.000 14.92110 193 LEU C C 1
ATOM 12613 O O . LEU C 3 193 ? 232.20797 203.57781 282.38758 1.000 17.75922 193 LEU C O 1
ATOM 12618 N N . ARG C 3 194 ? 231.86623 203.60365 280.17352 1.000 15.79905 194 ARG C N 1
ATOM 12619 C CA . ARG C 3 194 ? 230.69800 202.74294 280.26332 1.000 12.50791 194 ARG C CA 1
ATOM 12620 C C . ARG C 3 194 ? 231.06472 201.39703 280.85291 1.000 14.46884 194 ARG C C 1
ATOM 12621 O O . ARG C 3 194 ? 230.37138 200.87869 281.72759 1.000 18.60626 194 ARG C O 1
ATOM 12629 N N . ARG C 3 195 ? 232.16002 200.81799 280.37361 1.000 15.17317 195 ARG C N 1
ATOM 12630 C CA . ARG C 3 195 ? 232.63246 199.54547 280.89108 1.000 16.92535 195 ARG C CA 1
ATOM 12631 C C . ARG C 3 195 ? 233.02020 199.66276 282.35469 1.000 18.40943 195 ARG C C 1
ATOM 12632 O O . ARG C 3 195 ? 232.70612 198.77962 283.15600 1.000 21.93998 195 ARG C O 1
ATOM 12640 N N . SER C 3 196 ? 233.68904 200.75579 282.72009 1.000 15.99317 196 SER C N 1
ATOM 12641 C CA . SER C 3 196 ? 234.02243 201.02192 284.11278 1.000 14.12244 196 SER C CA 1
ATOM 12642 C C . SER C 3 196 ? 232.78483 201.12614 284.99185 1.000 17.24767 196 SER C C 1
ATOM 12643 O O . SER C 3 196 ? 232.78219 200.64572 286.12724 1.000 20.18423 196 SER C O 1
ATOM 12646 N N . HIS C 3 197 ? 231.72676 201.75920 284.49318 1.000 17.90951 197 HIS C N 1
ATOM 12647 C CA . HIS C 3 197 ? 230.48092 201.82284 285.24495 1.000 13.12500 197 HIS C CA 1
ATOM 12648 C C . HIS C 3 197 ? 229.80491 200.47101 285.34414 1.000 14.15469 197 HIS C C 1
ATOM 12649 O O . HIS C 3 197 ? 229.31956 200.09911 286.41205 1.000 19.11915 197 HIS C O 1
ATOM 12656 N N . ILE C 3 198 ? 229.75483 199.72326 284.24839 1.000 14.42271 198 ILE C N 1
ATOM 12657 C CA . ILE C 3 198 ? 229.11033 198.42132 284.27335 1.000 15.39043 198 ILE C CA 1
ATOM 12658 C C . ILE C 3 198 ? 229.85961 197.46527 285.18215 1.000 18.33088 198 ILE C C 1
ATOM 12659 O O . ILE C 3 198 ? 229.25000 196.65285 285.88126 1.000 21.34723 198 ILE C O 1
ATOM 12664 N N . LEU C 3 199 ? 231.18580 197.53628 285.19594 1.000 16.89260 199 LEU C N 1
ATOM 12665 C CA . LEU C 3 199 ? 231.94093 196.68210 286.10246 1.000 16.64496 199 LEU C CA 1
ATOM 12666 C C . LEU C 3 199 ? 231.68041 197.03274 287.55594 1.000 17.83851 199 LEU C C 1
ATOM 12667 O O . LEU C 3 199 ? 231.55264 196.14311 288.39600 1.000 20.60605 199 LEU C O 1
ATOM 12672 N N . GLU C 3 200 ? 231.60793 198.31696 287.87451 1.000 20.66538 200 GLU C N 1
ATOM 12673 C CA . GLU C 3 200 ? 231.28157 198.72801 289.23316 1.000 18.57884 200 GLU C CA 1
ATOM 12674 C C . GLU C 3 200 ? 229.85062 198.36024 289.59154 1.000 17.06549 200 GLU C C 1
ATOM 12675 O O . GLU C 3 200 ? 229.56156 198.01378 290.73760 1.000 19.57092 200 GLU C O 1
ATOM 12681 N N . LEU C 3 201 ? 228.93402 198.48423 288.63533 1.000 16.92944 201 LEU C N 1
ATOM 12682 C CA . LEU C 3 201 ? 227.54488 198.10006 288.84822 1.000 14.62287 201 LEU C CA 1
ATOM 12683 C C . LEU C 3 201 ? 227.41109 196.62627 289.17292 1.000 14.67187 201 LEU C C 1
ATOM 12684 O O . LEU C 3 201 ? 226.74176 196.24613 290.13247 1.000 16.73628 201 LEU C O 1
ATOM 12689 N N . THR C 3 202 ? 228.02946 195.78309 288.36844 1.000 16.24667 202 THR C N 1
ATOM 12690 C CA . THR C 3 202 ? 227.98963 194.34455 288.51790 1.000 16.09038 202 THR C CA 1
ATOM 12691 C C . THR C 3 202 ? 229.05588 193.81054 289.44691 1.000 20.52315 202 THR C C 1
ATOM 12692 O O . THR C 3 202 ? 229.41267 192.63491 289.34523 1.000 26.73178 202 THR C O 1
ATOM 12696 N N . SER C 3 203 ? 229.59358 194.63959 290.33052 1.000 17.91226 203 SER C N 1
ATOM 12697 C CA . SER C 3 203 ? 230.49619 194.11216 291.33641 1.000 16.98634 203 SER C CA 1
ATOM 12698 C C . SER C 3 203 ? 230.04249 194.55201 292.71777 1.000 19.50725 203 SER C C 1
ATOM 12699 O O . SER C 3 203 ? 230.19181 193.79794 293.68058 1.000 25.86045 203 SER C O 1
ATOM 12702 N N . VAL C 3 204 ? 229.46754 195.74310 292.83248 1.000 19.01894 204 VAL C N 1
ATOM 12703 C CA . VAL C 3 204 ? 228.94561 196.23354 294.10420 1.000 17.06232 204 VAL C CA 1
ATOM 12704 C C . VAL C 3 204 ? 227.45199 195.97580 294.25134 1.000 15.50968 204 VAL C C 1
ATOM 12705 O O . VAL C 3 204 ? 227.01146 195.43946 295.26300 1.000 20.15203 204 VAL C O 1
ATOM 12709 N N . ILE C 3 205 ? 226.66189 196.30531 293.23741 1.000 14.86921 205 ILE C N 1
ATOM 12710 C CA . ILE C 3 205 ? 225.20441 196.21701 293.31558 1.000 13.76015 205 ILE C CA 1
ATOM 12711 C C . ILE C 3 205 ? 224.65224 194.92799 292.72462 1.000 14.05947 205 ILE C C 1
ATOM 12712 O O . ILE C 3 205 ? 223.93785 194.19870 293.40475 1.000 17.37517 205 ILE C O 1
ATOM 12717 N N . PHE C 3 206 ? 224.97782 194.60023 291.47721 1.000 14.08845 206 PHE C N 1
ATOM 12718 C CA . PHE C 3 206 ? 224.36765 193.46277 290.78314 1.000 15.24866 206 PHE C CA 1
ATOM 12719 C C . PHE C 3 206 ? 225.39995 192.43175 290.34016 1.000 19.18566 206 PHE C C 1
ATOM 12720 O O . PHE C 3 206 ? 225.53992 192.17532 289.14167 1.000 24.02913 206 PHE C O 1
ATOM 12728 N N . PRO C 3 207 ? 226.14996 191.82920 291.26429 1.000 19.27124 207 PRO C N 1
ATOM 12729 C CA . PRO C 3 207 ? 227.09136 190.77751 290.86522 1.000 19.94940 207 PRO C CA 1
ATOM 12730 C C . PRO C 3 207 ? 226.36764 189.54785 290.33797 1.000 20.06305 207 PRO C C 1
ATOM 12731 O O . PRO C 3 207 ? 225.60207 188.90853 291.05783 1.000 22.26235 207 PRO C O 1
ATOM 12735 N N . ILE C 3 208 ? 226.64264 189.19656 289.09194 1.000 20.24119 208 ILE C N 1
ATOM 12736 C CA . ILE C 3 208 ? 226.08711 188.00202 288.47545 1.000 23.73092 208 ILE C CA 1
ATOM 12737 C C . ILE C 3 208 ? 227.16297 186.93181 288.47762 1.000 28.84489 208 ILE C C 1
ATOM 12738 O O . ILE C 3 208 ? 228.24904 187.12713 287.92438 1.000 30.46466 208 ILE C O 1
ATOM 12743 N N . GLU C 3 209 ? 226.86623 185.80864 289.11947 1.000 29.87478 209 GLU C N 1
ATOM 12744 C CA . GLU C 3 209 ? 227.83078 184.74950 289.33503 1.000 31.42696 209 GLU C CA 1
ATOM 12745 C C . GLU C 3 209 ? 227.15331 183.41172 289.12610 1.000 32.76863 209 GLU C C 1
ATOM 12746 O O . GLU C 3 209 ? 225.94210 183.29165 289.26987 1.000 37.62714 209 GLU C O 1
ATOM 12752 N N . GLU C 3 210 ? 227.94047 182.41722 288.74398 1.000 38.61216 210 GLU C N 1
ATOM 12753 C CA . GLU C 3 210 ? 227.44189 181.05698 288.63832 1.000 42.73123 210 GLU C CA 1
ATOM 12754 C C . GLU C 3 210 ? 227.38915 180.41215 290.01028 1.000 48.86672 210 GLU C C 1
ATOM 12755 O O . GLU C 3 210 ? 228.26290 180.63161 290.85121 1.000 55.58281 210 GLU C O 1
ATOM 12761 N N . VAL C 3 211 ? 226.36756 179.60009 290.22335 1.000 48.72159 211 VAL C N 1
ATOM 12762 C CA . VAL C 3 211 ? 226.15879 178.94110 291.49617 1.000 50.40284 211 VAL C CA 1
ATOM 12763 C C . VAL C 3 211 ? 226.55852 177.48258 291.43022 1.000 49.51523 211 VAL C C 1
ATOM 12764 O O . VAL C 3 211 ? 227.40777 177.04233 292.19961 1.000 46.81455 211 VAL C O 1
ATOM 12768 N N . ASP C 3 258 ? 222.60990 170.33653 285.28037 1.000 85.61410 258 ASP C N 1
ATOM 12769 C CA . ASP C 3 258 ? 222.05830 171.66749 285.06491 1.000 85.29242 258 ASP C CA 1
ATOM 12770 C C . ASP C 3 258 ? 222.31623 172.54442 286.28268 1.000 81.28938 258 ASP C C 1
ATOM 12771 O O . ASP C 3 258 ? 221.86162 172.23837 287.38475 1.000 78.50011 258 ASP C O 1
ATOM 12776 N N . THR C 3 259 ? 223.03062 173.64701 286.07610 1.000 77.23294 259 THR C N 1
ATOM 12777 C CA . THR C 3 259 ? 223.39227 174.55148 287.15287 1.000 69.34028 259 THR C CA 1
ATOM 12778 C C . THR C 3 259 ? 222.41151 175.72011 287.25647 1.000 61.75526 259 THR C C 1
ATOM 12779 O O . THR C 3 259 ? 221.43046 175.82213 286.52131 1.000 59.01017 259 THR C O 1
ATOM 12783 N N . SER C 3 260 ? 222.71226 176.63170 288.17484 1.000 57.32964 260 SER C N 1
ATOM 12784 C CA . SER C 3 260 ? 221.95232 177.85410 288.36940 1.000 46.16237 260 SER C CA 1
ATOM 12785 C C . SER C 3 260 ? 222.89132 179.04957 288.37214 1.000 42.17101 260 SER C C 1
ATOM 12786 O O . SER C 3 260 ? 224.10179 178.92432 288.53356 1.000 44.61931 260 SER C O 1
ATOM 12789 N N . ILE C 3 261 ? 222.30177 180.20843 288.16180 1.000 41.49049 261 ILE C N 1
ATOM 12790 C CA . ILE C 3 261 ? 223.00080 181.47271 288.01493 1.000 37.32566 261 ILE C CA 1
ATOM 12791 C C . ILE C 3 261 ? 222.40745 182.44217 289.02295 1.000 34.18032 261 ILE C C 1
ATOM 12792 O O . ILE C 3 261 ? 221.19698 182.43071 289.24866 1.000 34.30154 261 ILE C O 1
ATOM 12797 N N . SER C 3 262 ? 223.24701 183.25814 289.65105 1.000 31.92153 262 SER C N 1
ATOM 12798 C CA . SER C 3 262 ? 222.79831 184.20612 290.66129 1.000 25.13880 262 SER C CA 1
ATOM 12799 C C . SER C 3 262 ? 222.98313 185.66255 290.25261 1.000 21.38953 262 SER C C 1
ATOM 12800 O O . SER C 3 262 ? 223.79883 185.99847 289.40049 1.000 27.01752 262 SER C O 1
ATOM 12803 N N . ILE C 3 263 ? 222.17593 186.52242 290.86144 1.000 19.73452 263 ILE C N 1
ATOM 12804 C CA . ILE C 3 263 ? 222.29599 187.96907 290.74294 1.000 19.58372 263 ILE C CA 1
ATOM 12805 C C . ILE C 3 263 ? 222.09764 188.56118 292.13367 1.000 22.06085 263 ILE C C 1
ATOM 12806 O O . ILE C 3 263 ? 221.30185 188.04732 292.92007 1.000 22.11326 263 ILE C O 1
ATOM 12811 N N . THR C 3 264 ? 222.89676 189.57903 292.46572 1.000 21.12253 264 THR C N 1
ATOM 12812 C CA . THR C 3 264 ? 222.91809 190.27236 293.75834 1.000 18.28546 264 THR C CA 1
ATOM 12813 C C . THR C 3 264 ? 223.19222 189.32932 294.91542 1.000 20.78864 264 THR C C 1
ATOM 12814 O O . THR C 3 264 ? 222.98311 189.68456 296.07126 1.000 28.09088 264 THR C O 1
ATOM 12818 N N . GLY C 3 265 ? 223.72534 188.16184 294.63242 1.000 21.05271 265 GLY C N 1
ATOM 12819 C CA . GLY C 3 265 ? 224.11610 187.22475 295.64736 1.000 22.31982 265 GLY C CA 1
ATOM 12820 C C . GLY C 3 265 ? 223.42729 185.90602 295.45318 1.000 25.81781 265 GLY C C 1
ATOM 12821 O O . GLY C 3 265 ? 222.39695 185.80802 294.79111 1.000 29.73780 265 GLY C O 1
ATOM 12822 N N . PRO C 3 266 ? 224.02441 184.84320 295.99263 1.000 30.09148 266 PRO C N 1
ATOM 12823 C CA . PRO C 3 266 ? 223.55882 183.49156 295.66177 1.000 28.69695 266 PRO C CA 1
ATOM 12824 C C . PRO C 3 266 ? 222.19262 183.14197 296.19873 1.000 27.52402 266 PRO C C 1
ATOM 12825 O O . PRO C 3 266 ? 221.66500 182.08682 295.83293 1.000 31.92398 266 PRO C O 1
ATOM 12829 N N . TRP C 3 267 ? 221.60793 183.95661 297.06548 1.000 27.15288 267 TRP C N 1
ATOM 12830 C CA . TRP C 3 267 ? 220.27342 183.65411 297.54268 1.000 26.56671 267 TRP C CA 1
ATOM 12831 C C . TRP C 3 267 ? 219.27643 183.81256 296.42315 1.000 31.38155 267 TRP C C 1
ATOM 12832 O O . TRP C 3 267 ? 218.18869 183.23407 296.47296 1.000 37.03221 267 TRP C O 1
ATOM 12843 N N . ILE C 3 268 ? 219.65051 184.58264 295.40996 1.000 26.04731 268 ILE C N 1
ATOM 12844 C CA . ILE C 3 268 ? 218.80456 184.87855 294.27697 1.000 22.56106 268 ILE C CA 1
ATOM 12845 C C . ILE C 3 268 ? 219.41580 184.20651 293.07119 1.000 24.91068 268 ILE C C 1
ATOM 12846 O O . ILE C 3 268 ? 220.54225 184.51583 292.68740 1.000 27.56949 268 ILE C O 1
ATOM 12851 N N . SER C 3 269 ? 218.66295 183.30762 292.46355 1.000 32.53692 269 SER C N 1
ATOM 12852 C CA . SER C 3 269 ? 219.16326 182.44309 291.41276 1.000 30.57834 269 SER C CA 1
ATOM 12853 C C . SER C 3 269 ? 218.05994 182.18460 290.40151 1.000 31.97323 269 SER C C 1
ATOM 12854 O O . SER C 3 269 ? 216.87655 182.21733 290.73376 1.000 29.28914 269 SER C O 1
ATOM 12857 N N . LEU C 3 270 ? 218.45838 181.97011 289.16133 1.000 33.48553 270 LEU C N 1
ATOM 12858 C CA . LEU C 3 270 ? 217.58192 181.41080 288.15216 1.000 30.74850 270 LEU C CA 1
ATOM 12859 C C . LEU C 3 270 ? 218.22897 180.17177 287.56517 1.000 40.14903 270 LEU C C 1
ATOM 12860 O O . LEU C 3 270 ? 219.45598 180.04120 287.57624 1.000 45.36441 270 LEU C O 1
ATOM 12865 N N . PRO C 3 271 ? 217.43201 179.23578 287.06613 1.000 37.23782 271 PRO C N 1
ATOM 12866 C CA . PRO C 3 271 ? 218.01080 178.10848 286.34056 1.000 39.36830 271 PRO C CA 1
ATOM 12867 C C . PRO C 3 271 ? 218.61217 178.54553 285.01396 1.000 44.96625 271 PRO C C 1
ATOM 12868 O O . PRO C 3 271 ? 218.17587 179.51215 284.38701 1.000 44.97953 271 PRO C O 1
ATOM 12872 N N . ASN C 3 272 ? 219.63363 177.81451 284.58740 1.000 47.13291 272 ASN C N 1
ATOM 12873 C CA . ASN C 3 272 ? 220.26042 178.08539 283.29911 1.000 47.12297 272 ASN C CA 1
ATOM 12874 C C . ASN C 3 272 ? 219.40742 177.64131 282.12682 1.000 50.77332 272 ASN C C 1
ATOM 12875 O O . ASN C 3 272 ? 219.50595 178.22416 281.04335 1.000 53.51815 272 ASN C O 1
ATOM 12880 N N . ASN C 3 273 ? 218.59056 176.60778 282.31064 1.000 51.31481 273 ASN C N 1
ATOM 12881 C CA . ASN C 3 273 ? 217.73892 176.12549 281.23654 1.000 51.04775 273 ASN C CA 1
ATOM 12882 C C . ASN C 3 273 ? 216.70439 177.14949 280.81159 1.000 52.62171 273 ASN C C 1
ATOM 12883 O O . ASN C 3 273 ? 216.15119 177.03255 279.71367 1.000 60.45445 273 ASN C O 1
ATOM 12888 N N . GLY C 3 274 ? 216.43031 178.14615 281.64004 1.000 47.10294 274 GLY C N 1
ATOM 12889 C CA . GLY C 3 274 ? 215.37932 179.09048 281.36177 1.000 44.91866 274 GLY C CA 1
ATOM 12890 C C . GLY C 3 274 ? 214.00545 178.63945 281.78821 1.000 38.66717 274 GLY C C 1
ATOM 12891 O O . GLY C 3 274 ? 213.03727 179.37083 281.57294 1.000 35.86186 274 GLY C O 1
ATOM 12892 N N . ASP C 3 275 ? 213.88434 177.46318 282.37929 1.000 43.22939 275 ASP C N 1
ATOM 12893 C CA . ASP C 3 275 ? 212.57702 176.93285 282.73990 1.000 48.99790 275 ASP C CA 1
ATOM 12894 C C . ASP C 3 275 ? 212.21825 177.55287 284.08077 1.000 44.31412 275 ASP C C 1
ATOM 12895 O O . ASP C 3 275 ? 212.69343 177.11662 285.12998 1.000 40.95397 275 ASP C O 1
ATOM 12900 N N . TYR C 3 276 ? 211.38524 178.58612 284.04620 1.000 39.02240 276 TYR C N 1
ATOM 12901 C CA . TYR C 3 276 ? 210.83474 179.19435 285.24422 1.000 37.48668 276 TYR C CA 1
ATOM 12902 C C . TYR C 3 276 ? 209.48619 178.58728 285.60614 1.000 47.11886 276 TYR C C 1
ATOM 12903 O O . TYR C 3 276 ? 208.69493 179.22237 286.30399 1.000 49.42655 276 TYR C O 1
ATOM 12912 N N . SER C 3 277 ? 209.20831 177.37906 285.09887 1.000 52.72023 277 SER C N 1
ATOM 12913 C CA . SER C 3 277 ? 207.91409 176.70465 285.22832 1.000 54.21511 277 SER C CA 1
ATOM 12914 C C . SER C 3 277 ? 207.41786 176.62449 286.66361 1.000 56.58906 277 SER C C 1
ATOM 12915 O O . SER C 3 277 ? 206.20654 176.63831 286.90090 1.000 52.28859 277 SER C O 1
ATOM 12918 N N . ALA C 3 278 ? 208.33243 176.55507 287.62990 1.000 58.13447 278 ALA C N 1
ATOM 12919 C CA . ALA C 3 278 ? 207.93776 176.42765 289.02810 1.000 57.73800 278 ALA C CA 1
ATOM 12920 C C . ALA C 3 278 ? 207.09357 177.60149 289.49108 1.000 56.39989 278 ALA C C 1
ATOM 12921 O O . ALA C 3 278 ? 206.11073 177.41023 290.21683 1.000 64.07377 278 ALA C O 1
ATOM 12923 N N . TYR C 3 279 ? 207.44679 178.81801 289.09538 1.000 47.96321 279 TYR C N 1
ATOM 12924 C CA . TYR C 3 279 ? 206.67429 179.97027 289.54683 1.000 47.09450 279 TYR C CA 1
ATOM 12925 C C . TYR C 3 279 ? 205.24386 179.94003 289.00430 1.000 55.38769 279 TYR C C 1
ATOM 12926 O O . TYR C 3 279 ? 204.28856 180.12358 289.76646 1.000 50.98380 279 TYR C O 1
ATOM 12935 N N . TYR C 3 280 ? 205.06648 179.69386 287.69918 1.000 60.55731 280 TYR C N 1
ATOM 12936 C CA . TYR C 3 280 ? 203.71353 179.65559 287.14592 1.000 57.33921 280 TYR C CA 1
ATOM 12937 C C . TYR C 3 280 ? 202.85565 178.68908 287.94526 1.000 58.89465 280 TYR C C 1
ATOM 12938 O O . TYR C 3 280 ? 201.67608 178.94925 288.20438 1.000 64.52121 280 TYR C O 1
ATOM 12947 N N . SER C 3 281 ? 203.43471 177.55724 288.32328 1.000 59.26445 281 SER C N 1
ATOM 12948 C CA . SER C 3 281 ? 202.73641 176.48991 289.00957 1.000 65.27014 281 SER C CA 1
ATOM 12949 C C . SER C 3 281 ? 202.43666 176.83503 290.46005 1.000 64.92823 281 SER C C 1
ATOM 12950 O O . SER C 3 281 ? 201.28806 176.73980 290.90142 1.000 70.57688 281 SER C O 1
ATOM 12953 N N . ASN C 3 298 ? 211.51007 180.11475 298.93422 1.000 38.31718 298 ASN C N 1
ATOM 12954 C CA . ASN C 3 298 ? 210.39725 179.75390 298.06540 1.000 37.19050 298 ASN C CA 1
ATOM 12955 C C . ASN C 3 298 ? 210.81626 180.05159 296.62762 1.000 39.75264 298 ASN C C 1
ATOM 12956 O O . ASN C 3 298 ? 211.21478 181.17295 296.32566 1.000 37.52842 298 ASN C O 1
ATOM 12961 N N . PRO C 3 299 ? 210.73401 179.03908 295.75473 1.000 44.23670 299 PRO C N 1
ATOM 12962 C CA . PRO C 3 299 ? 211.12149 179.22585 294.34210 1.000 34.17480 299 PRO C CA 1
ATOM 12963 C C . PRO C 3 299 ? 210.51478 180.41931 293.63832 1.000 29.68624 299 PRO C C 1
ATOM 12964 O O . PRO C 3 299 ? 211.17184 181.00739 292.77476 1.000 30.15365 299 PRO C O 1
ATOM 12968 N N . ALA C 3 300 ? 209.28691 180.80354 293.97984 1.000 27.79498 300 ALA C N 1
ATOM 12969 C CA . ALA C 3 300 ? 208.68695 181.98324 293.37747 1.000 26.47100 300 ALA C CA 1
ATOM 12970 C C . ALA C 3 300 ? 209.41640 183.24538 293.78824 1.000 29.02613 300 ALA C C 1
ATOM 12971 O O . ALA C 3 300 ? 209.66766 184.11835 292.95294 1.000 30.99304 300 ALA C O 1
ATOM 12973 N N . TYR C 3 301 ? 209.74434 183.37543 295.07256 1.000 28.87355 301 TYR C N 1
ATOM 12974 C CA . TYR C 3 301 ? 210.42083 184.58089 295.53613 1.000 22.59190 301 TYR C CA 1
ATOM 12975 C C . TYR C 3 301 ? 211.78571 184.72753 294.89010 1.000 21.03139 301 TYR C C 1
ATOM 12976 O O . TYR C 3 301 ? 212.17077 185.82352 294.48704 1.000 27.21121 301 TYR C O 1
ATOM 12985 N N . THR C 3 302 ? 212.53871 183.63898 294.80448 1.000 21.06805 302 THR C N 1
ATOM 12986 C CA . THR C 3 302 ? 213.82712 183.67337 294.13495 1.000 18.37700 302 THR C CA 1
ATOM 12987 C C . THR C 3 302 ? 213.67371 184.08805 292.68220 1.000 18.73165 302 THR C C 1
ATOM 12988 O O . THR C 3 302 ? 214.48066 184.85726 292.16050 1.000 20.74835 302 THR C O 1
ATOM 12992 N N . ILE C 3 303 ? 212.65028 183.56596 292.00899 1.000 23.83883 303 ILE C N 1
ATOM 12993 C CA . ILE C 3 303 ? 212.39133 183.91915 290.61830 1.000 19.70240 303 ILE C CA 1
ATOM 12994 C C . ILE C 3 303 ? 212.02152 185.38487 290.50007 1.000 17.63409 303 ILE C C 1
ATOM 12995 O O . ILE C 3 303 ? 212.54698 186.10200 289.64696 1.000 23.79263 303 ILE C O 1
ATOM 13000 N N . SER C 3 304 ? 211.11482 185.85245 291.34804 1.000 16.58858 304 SER C N 1
ATOM 13001 C CA . SER C 3 304 ? 210.67181 187.23248 291.25450 1.000 14.74270 304 SER C CA 1
ATOM 13002 C C . SER C 3 304 ? 211.83355 188.17909 291.49422 1.000 17.15982 304 SER C C 1
ATOM 13003 O O . SER C 3 304 ? 212.02396 189.14418 290.75524 1.000 21.49288 304 SER C O 1
ATOM 13006 N N . ALA C 3 305 ? 212.62510 187.90512 292.53329 1.000 16.65198 305 ALA C N 1
ATOM 13007 C CA . ALA C 3 305 ? 213.79258 188.71536 292.86404 1.000 11.91419 305 ALA C CA 1
ATOM 13008 C C . ALA C 3 305 ? 214.83873 188.70721 291.75848 1.000 15.20978 305 ALA C C 1
ATOM 13009 O O . ALA C 3 305 ? 215.34363 189.75825 291.36213 1.000 16.93342 305 ALA C O 1
ATOM 13011 N N . ALA C 3 306 ? 215.16970 187.53109 291.23689 1.000 17.37049 306 ALA C N 1
ATOM 13012 C CA . ALA C 3 306 ? 216.12167 187.46009 290.13834 1.000 14.36828 306 ALA C CA 1
ATOM 13013 C C . ALA C 3 306 ? 215.65383 188.21089 288.90846 1.000 14.29819 306 ALA C C 1
ATOM 13014 O O . ALA C 3 306 ? 216.44609 188.89466 288.25935 1.000 18.12128 306 ALA C O 1
ATOM 13016 N N . LEU C 3 307 ? 214.39237 188.04773 288.53118 1.000 14.89003 307 LEU C N 1
ATOM 13017 C CA . LEU C 3 307 ? 213.86748 188.80338 287.40287 1.000 14.53898 307 LEU C CA 1
ATOM 13018 C C . LEU C 3 307 ? 213.75559 190.28596 287.70100 1.000 13.47335 307 LEU C C 1
ATOM 13019 O O . LEU C 3 307 ? 213.84758 191.09694 286.78646 1.000 16.31250 307 LEU C O 1
ATOM 13024 N N . CYS C 3 308 ? 213.49865 190.64904 288.95076 1.000 13.16090 308 CYS C N 1
ATOM 13025 C CA . CYS C 3 308 ? 213.44675 192.05128 289.34292 1.000 14.17715 308 CYS C CA 1
ATOM 13026 C C . CYS C 3 308 ? 214.79978 192.73466 289.17606 1.000 15.12854 308 CYS C C 1
ATOM 13027 O O . CYS C 3 308 ? 214.90285 193.76071 288.50184 1.000 20.31180 308 CYS C O 1
ATOM 13030 N N . TYR C 3 309 ? 215.85277 192.16900 289.76716 1.000 13.95138 309 TYR C N 1
ATOM 13031 C CA . TYR C 3 309 ? 217.18311 192.76208 289.66960 1.000 12.33667 309 TYR C CA 1
ATOM 13032 C C . TYR C 3 309 ? 217.75433 192.66828 288.27229 1.000 11.98000 309 TYR C C 1
ATOM 13033 O O . TYR C 3 309 ? 218.50434 193.54896 287.86100 1.000 15.06000 309 TYR C O 1
ATOM 13042 N N . ALA C 3 310 ? 217.45095 191.59405 287.55220 1.000 12.80412 310 ALA C N 1
ATOM 13043 C CA . ALA C 3 310 ? 217.85266 191.48519 286.15689 1.000 11.04362 310 ALA C CA 1
ATOM 13044 C C . ALA C 3 310 ? 217.22711 192.58291 285.31298 1.000 11.43469 310 ALA C C 1
ATOM 13045 O O . ALA C 3 310 ? 217.90487 193.21223 284.50317 1.000 12.70848 310 ALA C O 1
ATOM 13047 N N . THR C 3 311 ? 215.92561 192.80837 285.47833 1.000 11.76876 311 THR C N 1
ATOM 13048 C CA . THR C 3 311 ? 215.23800 193.89476 284.78883 1.000 12.73379 311 THR C CA 1
ATOM 13049 C C . THR C 3 311 ? 215.77106 195.25792 285.19631 1.000 13.17441 311 THR C C 1
ATOM 13050 O O . THR C 3 311 ? 215.97179 196.13177 284.35367 1.000 15.29460 311 THR C O 1
ATOM 13054 N N . GLN C 3 312 ? 215.93781 195.47393 286.49283 1.000 12.74235 312 GLN C N 1
ATOM 13055 C CA . GLN C 3 312 ? 216.53116 196.70433 286.98953 1.000 12.34010 312 GLN C CA 1
ATOM 13056 C C . GLN C 3 312 ? 217.91766 196.92602 286.41203 1.000 10.66150 312 GLN C C 1
ATOM 13057 O O . GLN C 3 312 ? 218.23287 198.01247 285.93437 1.000 15.00643 312 GLN C O 1
ATOM 13063 N N . LEU C 3 313 ? 218.75212 195.89326 286.43962 1.000 10.05728 313 LEU C N 1
ATOM 13064 C CA . LEU C 3 313 ? 220.08082 195.95181 285.84755 1.000 8.85525 313 LEU C CA 1
ATOM 13065 C C . LEU C 3 313 ? 220.03538 196.24946 284.35939 1.000 9.82386 313 LEU C C 1
ATOM 13066 O O . LEU C 3 313 ? 220.77439 197.09909 283.87120 1.000 11.97418 313 LEU C O 1
ATOM 13071 N N . VAL C 3 314 ? 219.19184 195.53110 283.61910 1.000 12.27449 314 VAL C N 1
ATOM 13072 C CA . VAL C 3 314 ? 219.03155 195.75907 282.18781 1.000 9.66708 314 VAL C CA 1
ATOM 13073 C C . VAL C 3 314 ? 218.62590 197.18883 281.90789 1.000 10.84211 314 VAL C C 1
ATOM 13074 O O . VAL C 3 314 ? 219.09470 197.80297 280.94716 1.000 15.71725 314 VAL C O 1
ATOM 13078 N N . ASN C 3 315 ? 217.72874 197.73150 282.72078 1.000 11.35074 315 ASN C N 1
ATOM 13079 C CA . ASN C 3 315 ? 217.31903 199.12029 282.57908 1.000 10.39136 315 ASN C CA 1
ATOM 13080 C C . ASN C 3 315 ? 218.42756 200.10034 282.91237 1.000 11.96039 315 ASN C C 1
ATOM 13081 O O . ASN C 3 315 ? 218.44805 201.20354 282.36852 1.000 15.56009 315 ASN C O 1
ATOM 13086 N N . ILE C 3 316 ? 219.33424 199.73627 283.81000 1.000 11.26851 316 ILE C N 1
ATOM 13087 C CA . ILE C 3 316 ? 220.49289 200.57205 284.07959 1.000 9.43660 316 ILE C CA 1
ATOM 13088 C C . ILE C 3 316 ? 221.53250 200.40297 282.98562 1.000 11.22284 316 ILE C C 1
ATOM 13089 O O . ILE C 3 316 ? 222.18390 201.36780 282.58917 1.000 15.47288 316 ILE C O 1
ATOM 13094 N N . LEU C 3 317 ? 221.71343 199.18278 282.48466 1.000 9.80076 317 LEU C N 1
ATOM 13095 C CA . LEU C 3 317 ? 222.64525 198.96267 281.38611 1.000 11.14728 317 LEU C CA 1
ATOM 13096 C C . LEU C 3 317 ? 222.22060 199.73376 280.15888 1.000 12.29686 317 LEU C C 1
ATOM 13097 O O . LEU C 3 317 ? 223.05441 200.29874 279.45330 1.000 14.12378 317 LEU C O 1
ATOM 13102 N N . SER C 3 318 ? 220.92729 199.72332 279.87213 1.000 14.30901 318 SER C N 1
ATOM 13103 C CA . SER C 3 318 ? 220.37982 200.48962 278.76704 1.000 14.02271 318 SER C CA 1
ATOM 13104 C C . SER C 3 318 ? 220.72675 201.96903 278.87224 1.000 13.87568 318 SER C C 1
ATOM 13105 O O . SER C 3 318 ? 221.00276 202.61508 277.86285 1.000 18.00913 318 SER C O 1
ATOM 13108 N N . HIS C 3 319 ? 220.71044 202.52540 280.07830 1.000 12.18286 319 HIS C N 1
ATOM 13109 C CA . HIS C 3 319 ? 221.05100 203.93120 280.27332 1.000 14.34106 319 HIS C CA 1
ATOM 13110 C C . HIS C 3 319 ? 222.55336 204.18821 280.23519 1.000 14.27555 319 HIS C C 1
ATOM 13111 O O . HIS C 3 319 ? 222.98701 205.22423 279.73246 1.000 15.62015 319 HIS C O 1
ATOM 13118 N N . ILE C 3 320 ? 223.36058 203.28822 280.79726 1.000 13.50696 320 ILE C N 1
ATOM 13119 C CA . ILE C 3 320 ? 224.81125 203.41846 280.69157 1.000 11.38245 320 ILE C CA 1
ATOM 13120 C C . ILE C 3 320 ? 225.24562 203.31121 279.23842 1.000 12.21141 320 ILE C C 1
ATOM 13121 O O . ILE C 3 320 ? 226.04198 204.11121 278.74794 1.000 14.14332 320 ILE C O 1
ATOM 13126 N N . LEU C 3 321 ? 224.71898 202.32068 278.52696 1.000 12.60496 321 LEU C N 1
ATOM 13127 C CA . LEU C 3 321 ? 225.05616 202.08660 277.13566 1.000 13.39962 321 LEU C CA 1
ATOM 13128 C C . LEU C 3 321 ? 224.27508 202.93697 276.15160 1.000 18.07297 321 LEU C C 1
ATOM 13129 O O . LEU C 3 321 ? 224.60821 202.91381 274.96660 1.000 23.37769 321 LEU C O 1
ATOM 13134 N N . ASP C 3 322 ? 223.25854 203.67145 276.58654 1.000 20.21344 322 ASP C N 1
ATOM 13135 C CA . ASP C 3 322 ? 222.44672 204.47496 275.67386 1.000 20.46891 322 ASP C CA 1
ATOM 13136 C C . ASP C 3 322 ? 221.82352 203.61494 274.57711 1.000 22.56784 322 ASP C C 1
ATOM 13137 O O . ASP C 3 322 ? 221.79131 203.99269 273.40755 1.000 30.04062 322 ASP C O 1
ATOM 13142 N N . VAL C 3 323 ? 221.36091 202.43005 274.94470 1.000 18.60166 323 VAL C N 1
ATOM 13143 C CA . VAL C 3 323 ? 220.75487 201.49896 274.00766 1.000 16.77120 323 VAL C CA 1
ATOM 13144 C C . VAL C 3 323 ? 219.26041 201.48207 274.24675 1.000 18.43593 323 VAL C C 1
ATOM 13145 O O . VAL C 3 323 ? 218.80450 201.11857 275.33155 1.000 23.24720 323 VAL C O 1
ATOM 13149 N N . ASN C 3 324 ? 218.50021 201.88444 273.24107 1.000 20.00403 324 ASN C N 1
ATOM 13150 C CA . ASN C 3 324 ? 217.04868 201.79915 273.30615 1.000 20.36923 324 ASN C CA 1
ATOM 13151 C C . ASN C 3 324 ? 216.60792 200.34161 273.35852 1.000 20.86541 324 ASN C C 1
ATOM 13152 O O . ASN C 3 324 ? 216.87293 199.57141 272.43312 1.000 22.31602 324 ASN C O 1
ATOM 13157 N N . LEU C 3 325 ? 215.97922 199.95831 274.44826 1.000 19.43401 325 LEU C N 1
ATOM 13158 C CA . LEU C 3 325 ? 215.54534 198.58402 274.61095 1.000 19.81640 325 LEU C CA 1
ATOM 13159 C C . LEU C 3 325 ? 214.32947 198.30964 273.73923 1.000 21.54450 325 LEU C C 1
ATOM 13160 O O . LEU C 3 325 ? 213.37912 199.09395 273.74905 1.000 23.47037 325 LEU C O 1
ATOM 13165 N N . PRO C 3 326 ? 214.32742 197.23049 272.96368 1.000 21.63068 326 PRO C N 1
ATOM 13166 C CA . PRO C 3 326 ? 213.20490 197.00343 272.05086 1.000 18.87099 326 PRO C CA 1
ATOM 13167 C C . PRO C 3 326 ? 211.88278 196.78557 272.74779 1.000 20.64832 326 PRO C C 1
ATOM 13168 O O . PRO C 3 326 ? 210.85789 197.27480 272.27214 1.000 26.21961 326 PRO C O 1
ATOM 13172 N N . LYS C 3 327 ? 211.87014 196.06646 273.86147 1.000 21.69312 327 LYS C N 1
ATOM 13173 C CA . LYS C 3 327 ? 210.64828 195.74272 274.57969 1.000 21.63280 327 LYS C CA 1
ATOM 13174 C C . LYS C 3 327 ? 210.59148 196.54179 275.86759 1.000 23.60476 327 LYS C C 1
ATOM 13175 O O . LYS C 3 327 ? 211.51365 196.48538 276.68107 1.000 28.46784 327 LYS C O 1
ATOM 13181 N N . LYS C 3 328 ? 209.51009 197.27647 276.05207 1.000 27.13840 328 LYS C N 1
ATOM 13182 C CA . LYS C 3 328 ? 209.32126 198.07491 277.25366 1.000 29.05984 328 LYS C CA 1
ATOM 13183 C C . LYS C 3 328 ? 208.98784 197.15920 278.42283 1.000 30.07747 328 LYS C C 1
ATOM 13184 O O . LYS C 3 328 ? 207.91445 196.55712 278.46464 1.000 35.04669 328 LYS C O 1
ATOM 13190 N N . LEU C 3 329 ? 209.90569 197.05572 279.37269 1.000 30.75417 329 LEU C N 1
ATOM 13191 C CA . LEU C 3 329 ? 209.73688 196.25804 280.57651 1.000 31.76139 329 LEU C CA 1
ATOM 13192 C C . LEU C 3 329 ? 210.22406 197.08601 281.74517 1.000 31.44700 329 LEU C C 1
ATOM 13193 O O . LEU C 3 329 ? 211.32016 197.64525 281.69545 1.000 30.96351 329 LEU C O 1
ATOM 13198 N N . CYS C 3 330 ? 209.41738 197.16433 282.78866 1.000 33.83806 330 CYS C N 1
ATOM 13199 C CA . CYS C 3 330 ? 209.76382 197.93072 283.96753 1.000 31.42804 330 CYS C CA 1
ATOM 13200 C C . CYS C 3 330 ? 210.07665 197.00631 285.12940 1.000 34.59363 330 CYS C C 1
ATOM 13201 O O . CYS C 3 330 ? 209.54724 195.89998 285.23398 1.000 36.76212 330 CYS C O 1
ATOM 13204 N N . ASN C 3 331 ? 210.98120 197.47866 285.97924 1.000 40.25874 331 ASN C N 1
ATOM 13205 C CA . ASN C 3 331 ? 211.36155 196.76799 287.19118 1.000 35.87135 331 ASN C CA 1
ATOM 13206 C C . ASN C 3 331 ? 210.14436 196.34110 287.99291 1.000 38.30830 331 ASN C C 1
ATOM 13207 O O . ASN C 3 331 ? 210.07834 195.21249 288.48536 1.000 39.24731 331 ASN C O 1
ATOM 13212 N N . SER C 3 332 ? 209.17887 197.25065 288.14614 1.000 38.54246 332 SER C N 1
ATOM 13213 C CA . SER C 3 332 ? 207.98129 197.00910 288.93617 1.000 38.31287 332 SER C CA 1
ATOM 13214 C C . SER C 3 332 ? 207.12023 195.88768 288.38799 1.000 40.74823 332 SER C C 1
ATOM 13215 O O . SER C 3 332 ? 206.33691 195.30585 289.13989 1.000 42.43610 332 SER C O 1
ATOM 13218 N N . GLU C 3 333 ? 207.23619 195.57175 287.10283 1.000 39.77971 333 GLU C N 1
ATOM 13219 C CA . GLU C 3 333 ? 206.45561 194.48019 286.54415 1.000 38.20531 333 GLU C CA 1
ATOM 13220 C C . GLU C 3 333 ? 206.74235 193.16011 287.23806 1.000 35.64024 333 GLU C C 1
ATOM 13221 O O . GLU C 3 333 ? 205.91813 192.24682 287.16971 1.000 39.84382 333 GLU C O 1
ATOM 13227 N N . PHE C 3 334 ? 207.88633 193.03512 287.90632 1.000 37.38292 334 PHE C N 1
ATOM 13228 C CA . PHE C 3 334 ? 208.21153 191.84366 288.67661 1.000 37.27231 334 PHE C CA 1
ATOM 13229 C C . PHE C 3 334 ? 208.04349 192.07394 290.16929 1.000 40.95522 334 PHE C C 1
ATOM 13230 O O . PHE C 3 334 ? 208.61441 191.34118 290.97817 1.000 35.43065 334 PHE C O 1
ATOM 13238 N N . CYS C 3 335 ? 207.28656 193.09803 290.53597 1.000 50.65165 335 CYS C N 1
ATOM 13239 C CA . CYS C 3 335 ? 206.83764 193.40130 291.88161 1.000 51.65115 335 CYS C CA 1
ATOM 13240 C C . CYS C 3 335 ? 205.31401 193.34749 291.84512 1.000 60.19763 335 CYS C C 1
ATOM 13241 O O . CYS C 3 335 ? 204.71261 193.12489 290.79220 1.000 60.76677 335 CYS C O 1
ATOM 13244 N N . GLY C 3 336 ? 204.67334 193.54117 292.98244 1.000 61.64021 336 GLY C N 1
ATOM 13245 C CA . GLY C 3 336 ? 203.23473 193.42114 292.99899 1.000 68.63411 336 GLY C CA 1
ATOM 13246 C C . GLY C 3 336 ? 202.82403 191.96216 292.96959 1.000 75.29430 336 GLY C C 1
ATOM 13247 O O . GLY C 3 336 ? 203.64962 191.05005 292.95510 1.000 75.26715 336 GLY C O 1
ATOM 13248 N N . GLU C 3 337 ? 201.51035 191.74420 292.95335 1.000 78.93935 337 GLU C N 1
ATOM 13249 C CA . GLU C 3 337 ? 200.97234 190.39648 293.07319 1.000 77.66556 337 GLU C CA 1
ATOM 13250 C C . GLU C 3 337 ? 201.50560 189.49226 291.96995 1.000 68.71843 337 GLU C C 1
ATOM 13251 O O . GLU C 3 337 ? 201.78209 189.93434 290.85488 1.000 65.41096 337 GLU C O 1
ATOM 13257 N N . ASN C 3 338 ? 201.66986 188.21600 292.31127 1.000 64.80423 338 ASN C N 1
ATOM 13258 C CA . ASN C 3 338 ? 202.20379 187.22018 291.39122 1.000 62.95619 338 ASN C CA 1
ATOM 13259 C C . ASN C 3 338 ? 201.51755 187.27478 290.03847 1.000 65.21847 338 ASN C C 1
ATOM 13260 O O . ASN C 3 338 ? 200.31003 187.05038 289.92839 1.000 67.28771 338 ASN C O 1
ATOM 13265 N N . LEU C 3 339 ? 202.30512 187.58919 289.01749 1.000 62.91053 339 LEU C N 1
ATOM 13266 C CA . LEU C 3 339 ? 201.82271 187.63043 287.64793 1.000 54.06535 339 LEU C CA 1
ATOM 13267 C C . LEU C 3 339 ? 201.17588 186.30936 287.26069 1.000 53.13316 339 LEU C C 1
ATOM 13268 O O . LEU C 3 339 ? 201.62019 185.23616 287.67365 1.000 52.42019 339 LEU C O 1
ATOM 13273 N N . SER C 3 340 ? 200.09849 186.38903 286.49052 1.000 53.36204 340 SER C N 1
ATOM 13274 C CA . SER C 3 340 ? 199.48662 185.18097 285.96975 1.000 51.38633 340 SER C CA 1
ATOM 13275 C C . SER C 3 340 ? 200.47580 184.47756 285.05046 1.000 49.01431 340 SER C C 1
ATOM 13276 O O . SER C 3 340 ? 201.47356 185.05341 284.62590 1.000 52.97866 340 SER C O 1
ATOM 13279 N N . LYS C 3 341 ? 200.20647 183.21214 284.74865 1.000 49.04733 341 LYS C N 1
ATOM 13280 C CA . LYS C 3 341 ? 201.05893 182.49691 283.80607 1.000 49.08876 341 LYS C CA 1
ATOM 13281 C C . LYS C 3 341 ? 201.19656 183.26972 282.50007 1.000 51.76681 341 LYS C C 1
ATOM 13282 O O . LYS C 3 341 ? 202.29649 183.41117 281.95944 1.000 47.14588 341 LYS C O 1
ATOM 13288 N N . GLN C 3 342 ? 200.07632 183.77874 281.97758 1.000 56.69576 342 GLN C N 1
ATOM 13289 C CA . GLN C 3 342 ? 200.10903 184.48754 280.70412 1.000 54.74463 342 GLN C CA 1
ATOM 13290 C C . GLN C 3 342 ? 200.88988 185.78448 280.82388 1.000 51.12690 342 GLN C C 1
ATOM 13291 O O . GLN C 3 342 ? 201.67987 186.12787 279.94084 1.000 53.48909 342 GLN C O 1
ATOM 13297 N N . LYS C 3 343 ? 200.67598 186.51330 281.91181 1.000 47.73246 343 LYS C N 1
ATOM 13298 C CA . LYS C 3 343 ? 201.23149 187.84571 282.06056 1.000 48.43065 343 LYS C CA 1
ATOM 13299 C C . LYS C 3 343 ? 202.71337 187.76670 282.37478 1.000 48.36706 343 LYS C C 1
ATOM 13300 O O . LYS C 3 343 ? 203.50308 188.59327 281.91197 1.000 46.60648 343 LYS C O 1
ATOM 13306 N N . PHE C 3 344 ? 203.08170 186.77810 283.18241 1.000 46.37411 344 PHE C N 1
ATOM 13307 C CA . PHE C 3 344 ? 204.46921 186.52672 283.52690 1.000 36.97648 344 PHE C CA 1
ATOM 13308 C C . PHE C 3 344 ? 205.27621 186.13599 282.30257 1.000 38.27743 344 PHE C C 1
ATOM 13309 O O . PHE C 3 344 ? 206.34938 186.68550 282.05434 1.000 40.10140 344 PHE C O 1
ATOM 13317 N N . THR C 3 345 ? 204.77545 185.17148 281.52966 1.000 44.32505 345 THR C N 1
ATOM 13318 C CA . THR C 3 345 ? 205.51066 184.66563 280.37333 1.000 41.28389 345 THR C CA 1
ATOM 13319 C C . THR C 3 345 ? 205.85374 185.76446 279.37997 1.000 36.79081 345 THR C C 1
ATOM 13320 O O . THR C 3 345 ? 206.96550 185.79715 278.84695 1.000 33.74693 345 THR C O 1
ATOM 13324 N N . ARG C 3 346 ? 204.90512 186.65007 279.08313 1.000 38.89370 346 ARG C N 1
ATOM 13325 C CA . ARG C 3 346 ? 205.22121 187.76400 278.20341 1.000 35.86669 346 ARG C CA 1
ATOM 13326 C C . ARG C 3 346 ? 206.23856 188.69142 278.84685 1.000 33.42598 346 ARG C C 1
ATOM 13327 O O . ARG C 3 346 ? 207.11970 189.22185 278.16186 1.000 36.95019 346 ARG C O 1
ATOM 13335 N N . ALA C 3 347 ? 206.12748 188.91301 280.15970 1.000 33.84694 347 ALA C N 1
ATOM 13336 C CA . ALA C 3 347 ? 207.10125 189.74432 280.86365 1.000 28.04688 347 ALA C CA 1
ATOM 13337 C C . ALA C 3 347 ? 208.49861 189.14879 280.79444 1.000 23.57332 347 ALA C C 1
ATOM 13338 O O . ALA C 3 347 ? 209.48048 189.87613 280.64126 1.000 23.59901 347 ALA C O 1
ATOM 13340 N N . VAL C 3 348 ? 208.61392 187.83268 280.94086 1.000 21.45863 348 VAL C N 1
ATOM 13341 C CA . VAL C 3 348 ? 209.91760 187.19366 280.83507 1.000 19.52950 348 VAL C CA 1
ATOM 13342 C C . VAL C 3 348 ? 210.47379 187.30524 279.41737 1.000 24.12375 348 VAL C C 1
ATOM 13343 O O . VAL C 3 348 ? 211.65909 187.59194 279.22944 1.000 24.09293 348 VAL C O 1
ATOM 13347 N N . LYS C 3 349 ? 209.63492 187.06850 278.39973 1.000 28.22987 349 LYS C N 1
ATOM 13348 C CA . LYS C 3 349 ? 210.05904 187.22280 277.00906 1.000 21.36047 349 LYS C CA 1
ATOM 13349 C C . LYS C 3 349 ? 210.58670 188.61369 276.69688 1.000 18.56130 349 LYS C C 1
ATOM 13350 O O . LYS C 3 349 ? 211.54348 188.75793 275.93321 1.000 21.71876 349 LYS C O 1
ATOM 13356 N N . LYS C 3 350 ? 209.93340 189.64559 277.21914 1.000 20.04710 350 LYS C N 1
ATOM 13357 C CA . LYS C 3 350 ? 210.43724 191.00762 277.09030 1.000 19.31538 350 LYS C CA 1
ATOM 13358 C C . LYS C 3 350 ? 211.82872 191.15219 277.68014 1.000 18.62562 350 LYS C C 1
ATOM 13359 O O . LYS C 3 350 ? 212.70203 191.78412 277.08363 1.000 21.30060 350 LYS C O 1
ATOM 13365 N N . LEU C 3 351 ? 212.03651 190.62616 278.88166 1.000 16.82744 351 LEU C N 1
ATOM 13366 C CA . LEU C 3 351 ? 213.34624 190.70477 279.50824 1.000 15.12929 351 LEU C CA 1
ATOM 13367 C C . LEU C 3 351 ? 214.38612 189.98358 278.67126 1.000 16.27238 351 LEU C C 1
ATOM 13368 O O . LEU C 3 351 ? 215.42590 190.54821 278.32519 1.000 18.91782 351 LEU C O 1
ATOM 13373 N N . ASN C 3 352 ? 214.11449 188.73090 278.33723 1.000 15.00708 352 ASN C N 1
ATOM 13374 C CA . ASN C 3 352 ? 215.00419 187.95371 277.49145 1.000 14.64020 352 ASN C CA 1
ATOM 13375 C C . ASN C 3 352 ? 215.29300 188.65044 276.16756 1.000 17.40634 352 ASN C C 1
ATOM 13376 O O . ASN C 3 352 ? 216.41697 188.59768 275.66413 1.000 19.06673 352 ASN C O 1
ATOM 13381 N N . ALA C 3 353 ? 214.28945 189.27804 275.56733 1.000 18.31368 353 ALA C N 1
ATOM 13382 C CA . ALA C 3 353 ? 214.52641 190.03151 274.34366 1.000 14.61253 353 ALA C CA 1
ATOM 13383 C C . ALA C 3 353 ? 215.36640 191.28000 274.57555 1.000 15.75443 353 ALA C C 1
ATOM 13384 O O . ALA C 3 353 ? 216.22970 191.59978 273.75514 1.000 20.83457 353 ALA C O 1
ATOM 13386 N N . ASN C 3 354 ? 215.13268 192.01283 275.66147 1.000 15.47356 354 ASN C N 1
ATOM 13387 C CA . ASN C 3 354 ? 216.00427 193.14219 275.98475 1.000 16.40206 354 ASN C CA 1
ATOM 13388 C C . ASN C 3 354 ? 217.44935 192.71875 276.20614 1.000 15.96275 354 ASN C C 1
ATOM 13389 O O . ASN C 3 354 ? 218.37134 193.34772 275.69095 1.000 17.56411 354 ASN C O 1
ATOM 13394 N N . ILE C 3 355 ? 217.66328 191.67099 276.99436 1.000 14.83888 355 ILE C N 1
ATOM 13395 C CA . ILE C 3 355 ? 219.01038 191.18766 277.26864 1.000 13.16084 355 ILE C CA 1
ATOM 13396 C C . ILE C 3 355 ? 219.68436 190.73660 275.99178 1.000 17.32503 355 ILE C C 1
ATOM 13397 O O . ILE C 3 355 ? 220.85498 191.03792 275.75146 1.000 24.50048 355 ILE C O 1
ATOM 13402 N N . LEU C 3 356 ? 218.97089 189.98826 275.16589 1.000 18.33350 356 LEU C N 1
ATOM 13403 C CA . LEU C 3 356 ? 219.55372 189.54848 273.90959 1.000 19.31215 356 LEU C CA 1
ATOM 13404 C C . LEU C 3 356 ? 219.87262 190.73592 273.01444 1.000 17.95429 356 LEU C C 1
ATOM 13405 O O . LEU C 3 356 ? 220.92648 190.77476 272.38247 1.000 20.89805 356 LEU C O 1
ATOM 13410 N N . TYR C 3 357 ? 218.95985 191.70402 272.93802 1.000 16.68311 357 TYR C N 1
ATOM 13411 C CA . TYR C 3 357 ? 219.21752 192.94560 272.22037 1.000 14.62525 357 TYR C CA 1
ATOM 13412 C C . TYR C 3 357 ? 220.45187 193.67479 272.73047 1.000 17.97346 357 TYR C C 1
ATOM 13413 O O . TYR C 3 357 ? 221.28257 194.12701 271.93773 1.000 22.98494 357 TYR C O 1
ATOM 13422 N N . LEU C 3 358 ? 220.58714 193.81864 274.04800 1.000 16.82406 358 LEU C N 1
ATOM 13423 C CA . LEU C 3 358 ? 221.79329 194.42525 274.60535 1.000 18.00917 358 LEU C CA 1
ATOM 13424 C C . LEU C 3 358 ? 223.04422 193.64496 274.23832 1.000 18.52997 358 LEU C C 1
ATOM 13425 O O . LEU C 3 358 ? 224.08206 194.23570 273.93494 1.000 16.66618 358 LEU C O 1
ATOM 13430 N N . CYS C 3 359 ? 222.98154 192.31879 274.30779 1.000 18.72924 359 CYS C N 1
ATOM 13431 C CA . CYS C 3 359 ? 224.11407 191.50946 273.88548 1.000 17.05407 359 CYS C CA 1
ATOM 13432 C C . CYS C 3 359 ? 224.44961 191.74636 272.42171 1.000 22.35467 359 CYS C C 1
ATOM 13433 O O . CYS C 3 359 ? 225.62352 191.86478 272.06366 1.000 26.73328 359 CYS C O 1
ATOM 13436 N N . PHE C 3 360 ? 223.44293 191.78518 271.55333 1.000 21.93661 360 PHE C N 1
ATOM 13437 C CA . PHE C 3 360 ? 223.70840 192.08381 270.15278 1.000 20.08638 360 PHE C CA 1
ATOM 13438 C C . PHE C 3 360 ? 224.33032 193.45754 269.98324 1.000 18.79920 360 PHE C C 1
ATOM 13439 O O . PHE C 3 360 ? 225.34807 193.60557 269.30443 1.000 20.51667 360 PHE C O 1
ATOM 13447 N N . SER C 3 361 ? 223.71961 194.47463 270.58253 1.000 19.89129 361 SER C N 1
ATOM 13448 C CA . SER C 3 361 ? 224.24960 195.83180 270.53068 1.000 18.88350 361 SER C CA 1
ATOM 13449 C C . SER C 3 361 ? 225.71340 195.89059 270.93978 1.000 20.20411 361 SER C C 1
ATOM 13450 O O . SER C 3 361 ? 226.49196 196.65071 270.36288 1.000 25.18335 361 SER C O 1
ATOM 13453 N N . GLN C 3 362 ? 226.10831 195.10615 271.93223 1.000 19.69695 362 GLN C N 1
ATOM 13454 C CA . GLN C 3 362 ? 227.46739 195.13703 272.44771 1.000 20.51037 362 GLN C CA 1
ATOM 13455 C C . GLN C 3 362 ? 228.36509 194.09485 271.81547 1.000 24.45994 362 GLN C C 1
ATOM 13456 O O . GLN C 3 362 ? 229.47997 193.88027 272.29508 1.000 32.50159 362 GLN C O 1
ATOM 13462 N N . HIS C 3 363 ? 227.88188 193.42210 270.78229 1.000 24.90479 363 HIS C N 1
ATOM 13463 C CA . HIS C 3 363 ? 228.63780 192.42400 270.04586 1.000 24.99848 363 HIS C CA 1
ATOM 13464 C C . HIS C 3 363 ? 229.14858 191.29649 270.92581 1.000 27.63998 363 HIS C C 1
ATOM 13465 O O . HIS C 3 363 ? 230.28938 190.85662 270.80704 1.000 36.59713 363 HIS C O 1
ATOM 13472 N N . VAL C 3 364 ? 228.29545 190.82459 271.82107 1.000 25.86029 364 VAL C N 1
ATOM 13473 C CA . VAL C 3 364 ? 228.61761 189.63471 272.57987 1.000 31.62373 364 VAL C CA 1
ATOM 13474 C C . VAL C 3 364 ? 228.63088 188.47001 271.60428 1.000 42.12096 364 VAL C C 1
ATOM 13475 O O . VAL C 3 364 ? 227.81689 188.41847 270.67191 1.000 47.85062 364 VAL C O 1
ATOM 13479 N N . ASN C 3 365 ? 229.57189 187.54801 271.78237 1.000 40.66663 365 ASN C N 1
ATOM 13480 C CA . ASN C 3 365 ? 229.65362 186.40999 270.88130 1.000 47.15011 365 ASN C CA 1
ATOM 13481 C C . ASN C 3 365 ? 228.33044 185.65969 270.85311 1.000 56.40117 365 ASN C C 1
ATOM 13482 O O . ASN C 3 365 ? 227.90537 185.09017 271.86202 1.000 57.01129 365 ASN C O 1
ATOM 13487 N N . LEU C 3 366 ? 227.69945 185.63884 269.67589 1.000 57.69527 366 LEU C N 1
ATOM 13488 C CA . LEU C 3 366 ? 226.43650 184.92973 269.49320 1.000 54.69781 366 LEU C CA 1
ATOM 13489 C C . LEU C 3 366 ? 226.55942 183.44863 269.80298 1.000 61.57116 366 LEU C C 1
ATOM 13490 O O . LEU C 3 366 ? 225.56846 182.81351 270.18104 1.000 62.17598 366 LEU C O 1
ATOM 13495 N N . ASP C 3 367 ? 227.75030 182.87222 269.62953 1.000 65.54849 367 ASP C N 1
ATOM 13496 C CA . ASP C 3 367 ? 227.91726 181.44572 269.89028 1.000 66.48164 367 ASP C CA 1
ATOM 13497 C C . ASP C 3 367 ? 227.58731 181.10739 271.33217 1.000 64.78429 367 ASP C C 1
ATOM 13498 O O . ASP C 3 367 ? 227.21187 179.97123 271.63467 1.000 68.29096 367 ASP C O 1
ATOM 13503 N N . GLN C 3 368 ? 227.71831 182.08173 272.22487 1.000 62.85222 368 GLN C N 1
ATOM 13504 C CA . GLN C 3 368 ? 227.49854 181.90665 273.64998 1.000 61.34454 368 GLN C CA 1
ATOM 13505 C C . GLN C 3 368 ? 226.07814 182.23060 274.09492 1.000 58.63937 368 GLN C C 1
ATOM 13506 O O . GLN C 3 368 ? 225.65940 181.77425 275.16192 1.000 56.29921 368 GLN C O 1
ATOM 13512 N N . LEU C 3 369 ? 225.33137 182.99073 273.30851 1.000 57.01770 369 LEU C N 1
ATOM 13513 C CA . LEU C 3 369 ? 223.98978 183.40240 273.67811 1.000 54.14363 369 LEU C CA 1
ATOM 13514 C C . LEU C 3 369 ? 222.91748 182.40946 273.24663 1.000 57.05158 369 LEU C C 1
ATOM 13515 O O . LEU C 3 369 ? 223.03576 181.73296 272.22173 1.000 63.21115 369 LEU C O 1
ATOM 13520 N N . GLN C 3 370 ? 221.85989 182.33988 274.04595 1.000 51.34283 370 GLN C N 1
ATOM 13521 C CA . GLN C 3 370 ? 220.66793 181.56262 273.76701 1.000 50.36019 370 GLN C CA 1
ATOM 13522 C C . GLN C 3 370 ? 219.47394 182.39670 274.20875 1.000 45.93924 370 GLN C C 1
ATOM 13523 O O . GLN C 3 370 ? 219.56189 183.11555 275.20948 1.000 45.01204 370 GLN C O 1
ATOM 13529 N N . PRO C 3 371 ? 218.34550 182.31487 273.50569 1.000 44.70982 371 PRO C N 1
ATOM 13530 C CA . PRO C 3 371 ? 217.24302 183.24466 273.80295 1.000 42.67899 371 PRO C CA 1
ATOM 13531 C C . PRO C 3 371 ? 216.59465 183.02046 275.14868 1.000 45.74979 371 PRO C C 1
ATOM 13532 O O . PRO C 3 371 ? 215.88210 183.90779 275.62803 1.000 44.86410 371 PRO C O 1
ATOM 13536 N N . LEU C 3 372 ? 216.81890 181.87620 275.77982 1.000 46.55569 372 LEU C N 1
ATOM 13537 C CA . LEU C 3 372 ? 216.13298 181.53776 277.01441 1.000 39.66475 372 LEU C CA 1
ATOM 13538 C C . LEU C 3 372 ? 216.93626 181.83544 278.25787 1.000 39.02803 372 LEU C C 1
ATOM 13539 O O . LEU C 3 372 ? 216.33894 182.07216 279.31121 1.000 39.35981 372 LEU C O 1
ATOM 13544 N N . HIS C 3 373 ? 218.26348 181.87027 278.17339 1.000 39.85353 373 HIS C N 1
ATOM 13545 C CA . HIS C 3 373 ? 219.07105 181.98832 279.37456 1.000 32.70760 373 HIS C CA 1
ATOM 13546 C C . HIS C 3 373 ? 219.20669 183.46088 279.68786 1.000 29.63200 373 HIS C C 1
ATOM 13547 O O . HIS C 3 373 ? 219.86454 184.20307 278.96051 1.000 34.99901 373 HIS C O 1
ATOM 13554 N N . THR C 3 374 ? 218.60383 183.86643 280.79433 1.000 25.53364 374 THR C N 1
ATOM 13555 C CA . THR C 3 374 ? 218.47325 185.26718 281.14006 1.000 20.49341 374 THR C CA 1
ATOM 13556 C C . THR C 3 374 ? 219.77241 185.78990 281.70893 1.000 20.06970 374 THR C C 1
ATOM 13557 O O . THR C 3 374 ? 220.40615 186.67225 281.13011 1.000 21.40794 374 THR C O 1
ATOM 13561 N N . LEU C 3 375 ? 220.17870 185.25072 282.84951 1.000 23.41096 375 LEU C N 1
ATOM 13562 C CA . LEU C 3 375 ? 221.32749 185.79475 283.54381 1.000 22.22225 375 LEU C CA 1
ATOM 13563 C C . LEU C 3 375 ? 222.61940 185.34135 282.89593 1.000 23.93395 375 LEU C C 1
ATOM 13564 O O . LEU C 3 375 ? 223.62681 186.04124 282.97351 1.000 29.23725 375 LEU C O 1
ATOM 13569 N N . ARG C 3 376 ? 222.60221 184.17653 282.25809 1.000 25.35950 376 ARG C N 1
ATOM 13570 C CA . ARG C 3 376 ? 223.75876 183.69867 281.51663 1.000 26.84777 376 ARG C CA 1
ATOM 13571 C C . ARG C 3 376 ? 224.16578 184.68048 280.42534 1.000 25.90581 376 ARG C C 1
ATOM 13572 O O . ARG C 3 376 ? 225.35547 184.85556 280.15356 1.000 27.75730 376 ARG C O 1
ATOM 13580 N N . ASN C 3 377 ? 223.18936 185.31587 279.77345 1.000 24.65433 377 ASN C N 1
ATOM 13581 C CA . ASN C 3 377 ? 223.50630 186.30582 278.75318 1.000 21.52072 377 ASN C CA 1
ATOM 13582 C C . ASN C 3 377 ? 223.99455 187.60697 279.36139 1.000 24.05168 377 ASN C C 1
ATOM 13583 O O . ASN C 3 377 ? 224.92917 188.21940 278.84135 1.000 29.71187 377 ASN C O 1
ATOM 13588 N N . LEU C 3 378 ? 223.34460 188.07793 280.42678 1.000 21.26921 378 LEU C N 1
ATOM 13589 C CA . LEU C 3 378 ? 223.84883 189.25091 281.12901 1.000 18.18401 378 LEU C CA 1
ATOM 13590 C C . LEU C 3 378 ? 225.25448 189.04193 281.65717 1.000 20.12536 378 LEU C C 1
ATOM 13591 O O . LEU C 3 378 ? 226.01901 189.99700 281.75554 1.000 23.94650 378 LEU C O 1
ATOM 13596 N N . MET C 3 379 ? 225.59126 187.82324 282.05562 1.000 21.66235 379 MET C N 1
ATOM 13597 C CA . MET C 3 379 ? 226.94882 187.53023 282.48172 1.000 21.42609 379 MET C CA 1
ATOM 13598 C C . MET C 3 379 ? 227.92406 187.70424 281.33565 1.000 25.86376 379 MET C C 1
ATOM 13599 O O . MET C 3 379 ? 229.01271 188.25605 281.50796 1.000 30.06849 379 MET C O 1
ATOM 13604 N N . TYR C 3 380 ? 227.55659 187.21150 280.16305 1.000 27.05058 380 TYR C N 1
ATOM 13605 C CA . TYR C 3 380 ? 228.38640 187.35906 278.97917 1.000 27.12914 380 TYR C CA 1
ATOM 13606 C C . TYR C 3 380 ? 228.48483 188.81379 278.56489 1.000 26.74027 380 TYR C C 1
ATOM 13607 O O . TYR C 3 380 ? 229.51759 189.25192 278.05380 1.000 35.33999 380 TYR C O 1
ATOM 13616 N N . LEU C 3 381 ? 227.39371 189.55470 278.73900 1.000 22.85870 381 LEU C N 1
ATOM 13617 C CA . LEU C 3 381 ? 227.32995 190.97227 278.42908 1.000 19.26236 381 LEU C CA 1
ATOM 13618 C C . LEU C 3 381 ? 228.15442 191.80773 279.38856 1.000 23.40500 381 LEU C C 1
ATOM 13619 O O . LEU C 3 381 ? 228.67238 192.85867 279.01019 1.000 26.69216 381 LEU C O 1
ATOM 13624 N N . VAL C 3 382 ? 228.27138 191.36066 280.62349 1.000 25.43539 382 VAL C N 1
ATOM 13625 C CA . VAL C 3 382 ? 228.91729 192.11553 281.67815 1.000 22.09193 382 VAL C CA 1
ATOM 13626 C C . VAL C 3 382 ? 230.38932 191.78419 281.88376 1.000 28.36572 382 VAL C C 1
ATOM 13627 O O . VAL C 3 382 ? 231.16899 192.66777 282.24996 1.000 35.65906 382 VAL C O 1
ATOM 13631 N N . SER C 3 383 ? 230.81166 190.55818 281.61876 1.000 28.65971 383 SER C N 1
ATOM 13632 C CA . SER C 3 383 ? 232.15539 190.17970 281.99286 1.000 33.20802 383 SER C CA 1
ATOM 13633 C C . SER C 3 383 ? 233.18421 190.98280 281.21470 1.000 40.07101 383 SER C C 1
ATOM 13634 O O . SER C 3 383 ? 232.91233 191.45335 280.11042 1.000 42.60140 383 SER C O 1
ATOM 13637 N N . PRO C 3 384 ? 234.37230 191.17389 281.79067 1.000 42.27075 384 PRO C N 1
ATOM 13638 C CA . PRO C 3 384 ? 235.47146 191.77808 281.02971 1.000 43.70854 384 PRO C CA 1
ATOM 13639 C C . PRO C 3 384 ? 235.83016 191.03869 279.75161 1.000 44.06449 384 PRO C C 1
ATOM 13640 O O . PRO C 3 384 ? 236.48375 191.62974 278.88660 1.000 47.83252 384 PRO C O 1
ATOM 13644 N N . SER C 3 385 ? 235.45229 189.77024 279.59936 1.000 42.68913 385 SER C N 1
ATOM 13645 C CA . SER C 3 385 ? 235.65131 189.10836 278.31529 1.000 49.93566 385 SER C CA 1
ATOM 13646 C C . SER C 3 385 ? 234.91369 189.82103 277.19350 1.000 55.25437 385 SER C C 1
ATOM 13647 O O . SER C 3 385 ? 235.28293 189.66482 276.02495 1.000 59.97334 385 SER C O 1
ATOM 13650 N N . SER C 3 386 ? 233.87539 190.58423 277.51890 1.000 47.97244 386 SER C N 1
ATOM 13651 C CA . SER C 3 386 ? 233.09513 191.31290 276.52740 1.000 42.86750 386 SER C CA 1
ATOM 13652 C C . SER C 3 386 ? 233.95005 192.49820 276.11559 1.000 45.17381 386 SER C C 1
ATOM 13653 O O . SER C 3 386 ? 233.86139 193.57887 276.69292 1.000 45.46049 386 SER C O 1
ATOM 13656 N N . GLU C 3 387 ? 234.81232 192.28705 275.11365 1.000 44.55074 387 GLU C N 1
ATOM 13657 C CA . GLU C 3 387 ? 235.75882 193.33197 274.73636 1.000 45.85793 387 GLU C CA 1
ATOM 13658 C C . GLU C 3 387 ? 235.05907 194.55632 274.18356 1.000 43.31857 387 GLU C C 1
ATOM 13659 O O . GLU C 3 387 ? 235.54526 195.67948 274.34592 1.000 39.36136 387 GLU C O 1
ATOM 13665 N N . HIS C 3 388 ? 233.93240 194.35842 273.52155 1.000 43.08034 388 HIS C N 1
ATOM 13666 C CA . HIS C 3 388 ? 233.21068 195.42893 272.85932 1.000 36.41296 388 HIS C CA 1
ATOM 13667 C C . HIS C 3 388 ? 232.18820 196.11266 273.74859 1.000 33.27943 388 HIS C C 1
ATOM 13668 O O . HIS C 3 388 ? 231.50751 197.02367 273.28389 1.000 34.02778 388 HIS C O 1
ATOM 13675 N N . LEU C 3 389 ? 232.06150 195.70160 275.00300 1.000 31.36244 389 LEU C N 1
ATOM 13676 C CA . LEU C 3 389 ? 231.10011 196.32181 275.89149 1.000 27.13709 389 LEU C CA 1
ATOM 13677 C C . LEU C 3 389 ? 231.37469 197.81121 275.98470 1.000 29.40243 389 LEU C C 1
ATOM 13678 O O . LEU C 3 389 ? 232.49609 198.23316 276.26469 1.000 30.78737 389 LEU C O 1
ATOM 13683 N N . GLY C 3 390 ? 230.33739 198.60560 275.76829 1.000 25.67193 390 GLY C N 1
ATOM 13684 C CA . GLY C 3 390 ? 230.43470 200.03813 275.78189 1.000 19.77318 390 GLY C CA 1
ATOM 13685 C C . GLY C 3 390 ? 230.58831 200.66722 274.42455 1.000 25.65467 390 GLY C C 1
ATOM 13686 O O . GLY C 3 390 ? 230.47396 201.88466 274.31848 1.000 31.21585 390 GLY C O 1
ATOM 13687 N N . ARG C 3 391 ? 230.89143 199.88997 273.39669 1.000 30.30059 391 ARG C N 1
ATOM 13688 C CA . ARG C 3 391 ? 231.11408 200.44749 272.07531 1.000 28.03687 391 ARG C CA 1
ATOM 13689 C C . ARG C 3 391 ? 229.79449 200.81588 271.42949 1.000 34.06175 391 ARG C C 1
ATOM 13690 O O . ARG C 3 391 ? 228.85016 200.02726 271.43149 1.000 37.92176 391 ARG C O 1
ATOM 13698 N N . SER C 3 392 ? 229.74257 202.01108 270.87259 1.000 42.16840 392 SER C N 1
ATOM 13699 C CA . SER C 3 392 ? 228.57569 202.54122 270.17921 1.000 46.61377 392 SER C CA 1
ATOM 13700 C C . SER C 3 392 ? 228.83298 202.42377 268.68239 1.000 47.39260 392 SER C C 1
ATOM 13701 O O . SER C 3 392 ? 229.58722 203.21253 268.11013 1.000 49.43648 392 SER C O 1
ATOM 13704 N N . GLY C 3 393 ? 228.20647 201.44490 268.04831 1.000 43.09010 393 GLY C N 1
ATOM 13705 C CA . GLY C 3 393 ? 228.40818 201.20710 266.64207 1.000 40.15172 393 GLY C CA 1
ATOM 13706 C C . GLY C 3 393 ? 227.29380 200.35023 266.09586 1.000 36.38569 393 GLY C C 1
ATOM 13707 O O . GLY C 3 393 ? 226.39219 199.94434 266.83037 1.000 39.42173 393 GLY C O 1
ATOM 13708 N N . PRO C 3 394 ? 227.30355 200.08489 264.79535 1.000 30.52273 394 PRO C N 1
ATOM 13709 C CA . PRO C 3 394 ? 226.26218 199.23292 264.22655 1.000 33.54466 394 PRO C CA 1
ATOM 13710 C C . PRO C 3 394 ? 226.32412 197.81758 264.75756 1.000 33.20492 394 PRO C C 1
ATOM 13711 O O . PRO C 3 394 ? 227.35395 197.34047 265.22206 1.000 39.37171 394 PRO C O 1
ATOM 13715 N N . PHE C 3 395 ? 225.19694 197.13658 264.66083 1.000 27.79131 395 PHE C N 1
ATOM 13716 C CA . PHE C 3 395 ? 225.13161 195.73186 265.02142 1.000 30.17933 395 PHE C CA 1
ATOM 13717 C C . PHE C 3 395 ? 224.01426 195.10730 264.20148 1.000 38.10365 395 PHE C C 1
ATOM 13718 O O . PHE C 3 395 ? 222.86364 195.54629 264.25992 1.000 40.00236 395 PHE C O 1
ATOM 13726 N N . GLU C 3 396 ? 224.36757 194.11226 263.41749 1.000 43.33168 396 GLU C N 1
ATOM 13727 C CA . GLU C 3 396 ? 223.46441 193.44513 262.49935 1.000 46.59827 396 GLU C CA 1
ATOM 13728 C C . GLU C 3 396 ? 222.51707 192.45873 263.16372 1.000 45.93739 396 GLU C C 1
ATOM 13729 O O . GLU C 3 396 ? 221.74798 191.82047 262.44484 1.000 53.94898 396 GLU C O 1
ATOM 13735 N N . VAL C 3 397 ? 222.56677 192.28139 264.48181 1.000 39.39346 397 VAL C N 1
ATOM 13736 C CA . VAL C 3 397 ? 221.71378 191.29202 265.14385 1.000 40.16733 397 VAL C CA 1
ATOM 13737 C C . VAL C 3 397 ? 221.89161 189.90143 264.54159 1.000 50.19613 397 VAL C C 1
ATOM 13738 O O . VAL C 3 397 ? 222.82644 189.17672 264.88970 1.000 52.94370 397 VAL C O 1
ATOM 13742 N N . ASP D 4 146 ? 191.27449 238.36083 141.23201 1.000 155.36890 146 ASP D N 1
ATOM 13743 C CA . ASP D 4 146 ? 191.09367 239.08156 142.48743 1.000 158.57515 146 ASP D CA 1
ATOM 13744 C C . ASP D 4 146 ? 192.28641 238.82796 143.39573 1.000 158.85405 146 ASP D C 1
ATOM 13745 O O . ASP D 4 146 ? 192.71650 239.71463 144.13290 1.000 158.95546 146 ASP D O 1
ATOM 13750 N N . GLN D 4 147 ? 192.81432 237.60251 143.33520 1.000 159.56597 147 GLN D N 1
ATOM 13751 C CA . GLN D 4 147 ? 193.98885 237.25628 144.13027 1.000 159.62032 147 GLN D CA 1
ATOM 13752 C C . GLN D 4 147 ? 195.16506 238.14686 143.75696 1.000 158.58287 147 GLN D C 1
ATOM 13753 O O . GLN D 4 147 ? 195.87328 238.66571 144.62707 1.000 157.82920 147 GLN D O 1
ATOM 13759 N N . LEU D 4 148 ? 195.38149 238.33361 142.45436 1.000 157.53828 148 LEU D N 1
ATOM 13760 C CA . LEU D 4 148 ? 196.43294 239.21753 141.97084 1.000 155.34104 148 LEU D CA 1
ATOM 13761 C C . LEU D 4 148 ? 196.10798 240.67616 142.25558 1.000 155.63231 148 LEU D C 1
ATOM 13762 O O . LEU D 4 148 ? 197.01716 241.47878 142.49108 1.000 155.39593 148 LEU D O 1
ATOM 13767 N N . ASP D 4 149 ? 194.82567 241.04011 142.21962 1.000 157.27594 149 ASP D N 1
ATOM 13768 C CA . ASP D 4 149 ? 194.44356 242.41923 142.49604 1.000 156.05999 149 ASP D CA 1
ATOM 13769 C C . ASP D 4 149 ? 194.82135 242.81452 143.91536 1.000 155.74939 149 ASP D C 1
ATOM 13770 O O . ASP D 4 149 ? 195.37119 243.89830 144.14221 1.000 153.78535 149 ASP D O 1
ATOM 13775 N N . THR D 4 150 ? 194.53656 241.94212 144.88330 1.000 157.67855 150 THR D N 1
ATOM 13776 C CA . THR D 4 150 ? 194.88891 242.21812 146.27165 1.000 156.43469 150 THR D CA 1
ATOM 13777 C C . THR D 4 150 ? 196.39674 242.17147 146.48734 1.000 152.38289 150 THR D C 1
ATOM 13778 O O . THR D 4 150 ? 196.94598 242.99562 147.22623 1.000 150.06305 150 THR D O 1
ATOM 13782 N N . GLN D 4 151 ? 197.08213 241.21849 145.84851 1.000 153.44977 151 GLN D N 1
ATOM 13783 C CA . GLN D 4 151 ? 198.53435 241.11896 145.98508 1.000 150.01855 151 GLN D CA 1
ATOM 13784 C C . GLN D 4 151 ? 199.22380 242.39830 145.53297 1.000 147.34535 151 GLN D C 1
ATOM 13785 O O . GLN D 4 151 ? 200.18906 242.84740 146.16245 1.000 143.97894 151 GLN D O 1
ATOM 13791 N N . LEU D 4 152 ? 198.74929 242.99526 144.44039 1.000 149.02280 152 LEU D N 1
ATOM 13792 C CA . LEU D 4 152 ? 199.30129 244.26994 143.99997 1.000 147.29673 152 LEU D CA 1
ATOM 13793 C C . LEU D 4 152 ? 199.13904 245.33559 145.07453 1.000 144.64971 152 LEU D C 1
ATOM 13794 O O . LEU D 4 152 ? 200.02211 246.17970 145.26120 1.000 141.88457 152 LEU D O 1
ATOM 13799 N N . ASN D 4 153 ? 198.00679 245.32804 145.77682 1.000 146.51264 153 ASN D N 1
ATOM 13800 C CA . ASN D 4 153 ? 197.81000 246.28463 146.85986 1.000 144.66122 153 ASN D CA 1
ATOM 13801 C C . ASN D 4 153 ? 198.77046 246.02949 148.01548 1.000 142.36376 153 ASN D C 1
ATOM 13802 O O . ASN D 4 153 ? 199.35401 246.97396 148.55853 1.000 139.48424 153 ASN D O 1
ATOM 13807 N N . VAL D 4 154 ? 198.94191 244.76600 148.41299 1.000 143.80836 154 VAL D N 1
ATOM 13808 C CA . VAL D 4 154 ? 199.87645 244.44859 149.49139 1.000 140.62843 154 VAL D CA 1
ATOM 13809 C C . VAL D 4 154 ? 201.29056 244.87749 149.12109 1.000 136.51174 154 VAL D C 1
ATOM 13810 O O . VAL D 4 154 ? 201.99912 245.49582 149.92344 1.000 134.03500 154 VAL D O 1
ATOM 13814 N N . THR D 4 155 ? 201.72039 244.56608 147.89731 1.000 137.70684 155 THR D N 1
ATOM 13815 C CA . THR D 4 155 ? 203.06691 244.94407 147.48078 1.000 134.13716 155 THR D CA 1
ATOM 13816 C C . THR D 4 155 ? 203.22194 246.45588 147.41329 1.000 130.27845 155 THR D C 1
ATOM 13817 O O . THR D 4 155 ? 204.26705 246.99789 147.78915 1.000 127.47953 155 THR D O 1
ATOM 13821 N N . GLU D 4 156 ? 202.20146 247.15437 146.91920 1.000 132.39878 156 GLU D N 1
ATOM 13822 C CA . GLU D 4 156 ? 202.27306 248.60906 146.87701 1.000 130.29158 156 GLU D CA 1
ATOM 13823 C C . GLU D 4 156 ? 202.29011 249.19701 148.28155 1.000 126.44395 156 GLU D C 1
ATOM 13824 O O . GLU D 4 156 ? 203.01116 250.16459 148.54451 1.000 123.71002 156 GLU D O 1
ATOM 13830 N N . ASN D 4 157 ? 201.49814 248.63133 149.19603 1.000 129.47061 157 ASN D N 1
ATOM 13831 C CA . ASN D 4 157 ? 201.52822 249.08680 150.58264 1.000 125.13105 157 ASN D CA 1
ATOM 13832 C C . ASN D 4 157 ? 202.89886 248.87382 151.20473 1.000 119.74680 157 ASN D C 1
ATOM 13833 O O . ASN D 4 157 ? 203.36385 249.70367 151.99316 1.000 116.99667 157 ASN D O 1
ATOM 13838 N N . GLU D 4 158 ? 203.55183 247.75580 150.88326 1.000 118.23459 158 GLU D N 1
ATOM 13839 C CA . GLU D 4 158 ? 204.88916 247.51809 151.41300 1.000 113.18876 158 GLU D CA 1
ATOM 13840 C C . GLU D 4 158 ? 205.85903 248.59343 150.94698 1.000 109.97567 158 GLU D C 1
ATOM 13841 O O . GLU D 4 158 ? 206.66623 249.09542 151.73515 1.000 106.76792 158 GLU D O 1
ATOM 13847 N N . CYS D 4 159 ? 205.77103 248.97696 149.67111 1.000 113.65464 159 CYS D N 1
ATOM 13848 C CA . CYS D 4 159 ? 206.64660 250.00670 149.12360 1.000 109.36395 159 CYS D CA 1
ATOM 13849 C C . CYS D 4 159 ? 206.38124 251.35240 149.77921 1.000 106.98919 159 CYS D C 1
ATOM 13850 O O . CYS D 4 159 ? 207.30838 252.13566 150.00736 1.000 106.05351 159 CYS D O 1
ATOM 13853 N N . GLN D 4 160 ? 205.11453 251.64709 150.05310 1.000 109.34202 160 GLN D N 1
ATOM 13854 C CA . GLN D 4 160 ? 204.77207 252.86989 150.76419 1.000 108.42038 160 GLN D CA 1
ATOM 13855 C C . GLN D 4 160 ? 205.38817 252.86157 152.15314 1.000 107.05527 160 GLN D C 1
ATOM 13856 O O . GLN D 4 160 ? 205.91536 253.87794 152.61633 1.000 106.96426 160 GLN D O 1
ATOM 13862 N N . ASN D 4 161 ? 205.32666 251.71473 152.83146 1.000 107.15355 161 ASN D N 1
ATOM 13863 C CA . ASN D 4 161 ? 205.89946 251.59698 154.16593 1.000 103.50014 161 ASN D CA 1
ATOM 13864 C C . ASN D 4 161 ? 207.40021 251.85257 154.14434 1.000 100.73544 161 ASN D C 1
ATOM 13865 O O . ASN D 4 161 ? 207.90430 252.69129 154.89753 1.000 100.84544 161 ASN D O 1
ATOM 13870 N N . TYR D 4 162 ? 208.13256 251.13649 153.28779 1.000 100.90411 162 TYR D N 1
ATOM 13871 C CA . TYR D 4 162 ? 209.58137 251.30645 153.24267 1.000 96.73512 162 TYR D CA 1
ATOM 13872 C C . TYR D 4 162 ? 209.95253 252.73758 152.89140 1.000 98.18467 162 TYR D C 1
ATOM 13873 O O . TYR D 4 162 ? 210.85263 253.32103 153.50166 1.000 98.07290 162 TYR D O 1
ATOM 13882 N N . LYS D 4 163 ? 209.25980 253.31650 151.91078 1.000 100.56221 163 LYS D N 1
ATOM 13883 C CA . LYS D 4 163 ? 209.48165 254.70936 151.54323 1.000 100.82336 163 LYS D CA 1
ATOM 13884 C C . LYS D 4 163 ? 209.26039 255.64809 152.71947 1.000 102.75916 163 LYS D C 1
ATOM 13885 O O . LYS D 4 163 ? 210.03902 256.58523 152.92186 1.000 104.39262 163 LYS D O 1
ATOM 13891 N N . ARG D 4 164 ? 208.19757 255.42926 153.49761 1.000 103.07423 164 ARG D N 1
ATOM 13892 C CA . ARG D 4 164 ? 207.96913 256.26721 154.67136 1.000 105.19557 164 ARG D CA 1
ATOM 13893 C C . ARG D 4 164 ? 209.10149 256.13013 155.67325 1.000 107.07893 164 ARG D C 1
ATOM 13894 O O . ARG D 4 164 ? 209.59063 257.12759 156.21124 1.000 107.56909 164 ARG D O 1
ATOM 13902 N N . CYS D 4 165 ? 209.52987 254.89774 155.93547 1.000 107.30237 165 CYS D N 1
ATOM 13903 C CA . CYS D 4 165 ? 210.59925 254.67399 156.89673 1.000 101.58524 165 CYS D CA 1
ATOM 13904 C C . CYS D 4 165 ? 211.89347 255.28291 156.39066 1.000 102.46279 165 CYS D C 1
ATOM 13905 O O . CYS D 4 165 ? 212.67572 255.82433 157.17533 1.000 107.21314 165 CYS D O 1
ATOM 13908 N N . LEU D 4 166 ? 212.13945 255.19220 155.07979 1.000 102.94372 166 LEU D N 1
ATOM 13909 C CA . LEU D 4 166 ? 213.28680 255.87823 154.49351 1.000 104.13576 166 LEU D CA 1
ATOM 13910 C C . LEU D 4 166 ? 213.17868 257.36994 154.72251 1.000 108.89937 166 LEU D C 1
ATOM 13911 O O . LEU D 4 166 ? 214.18135 258.04381 154.97431 1.000 112.73342 166 LEU D O 1
ATOM 13916 N N . GLU D 4 167 ? 211.96680 257.90870 154.59622 1.000 111.27333 167 GLU D N 1
ATOM 13917 C CA . GLU D 4 167 ? 211.75841 259.31863 154.88328 1.000 113.38264 167 GLU D CA 1
ATOM 13918 C C . GLU D 4 167 ? 212.10872 259.62005 156.32945 1.000 116.22681 167 GLU D C 1
ATOM 13919 O O . GLU D 4 167 ? 212.79992 260.59939 156.61101 1.000 120.37681 167 GLU D O 1
ATOM 13925 N N . ILE D 4 168 ? 211.66194 258.77102 157.25799 1.000 115.57050 168 ILE D N 1
ATOM 13926 C CA . ILE D 4 168 ? 211.94058 258.98649 158.67677 1.000 114.44209 168 ILE D CA 1
ATOM 13927 C C . ILE D 4 168 ? 213.43633 258.90805 158.94820 1.000 115.44523 168 ILE D C 1
ATOM 13928 O O . ILE D 4 168 ? 214.01048 259.77860 159.61030 1.000 119.08421 168 ILE D O 1
ATOM 13933 N N . LEU D 4 169 ? 214.09009 257.86680 158.43024 1.000 111.42385 169 LEU D N 1
ATOM 13934 C CA . LEU D 4 169 ? 215.52629 257.70958 158.62783 1.000 110.33514 169 LEU D CA 1
ATOM 13935 C C . LEU D 4 169 ? 216.30765 258.87453 158.04455 1.000 116.97749 169 LEU D C 1
ATOM 13936 O O . LEU D 4 169 ? 217.29417 259.32448 158.63718 1.000 120.22458 169 LEU D O 1
ATOM 13941 N N . GLU D 4 170 ? 215.89794 259.37247 156.88109 1.000 120.26316 170 GLU D N 1
ATOM 13942 C CA . GLU D 4 170 ? 216.59779 260.51627 156.30993 1.000 125.10460 170 GLU D CA 1
ATOM 13943 C C . GLU D 4 170 ? 216.19528 261.83288 156.97241 1.000 128.34738 170 GLU D C 1
ATOM 13944 O O . GLU D 4 170 ? 217.03877 262.71919 157.14614 1.000 129.22228 170 GLU D O 1
ATOM 13950 N N . GLN D 4 171 ? 214.92434 261.98025 157.36011 1.000 129.39333 171 GLN D N 1
ATOM 13951 C CA . GLN D 4 171 ? 214.48638 263.22592 157.98690 1.000 131.34177 171 GLN D CA 1
ATOM 13952 C C . GLN D 4 171 ? 215.14372 263.42891 159.34352 1.000 132.15481 171 GLN D C 1
ATOM 13953 O O . GLN D 4 171 ? 215.53252 264.55127 159.68751 1.000 132.76717 171 GLN D O 1
ATOM 13959 N N . MET D 4 172 ? 215.26360 262.36798 160.13426 1.000 132.10801 172 MET D N 1
ATOM 13960 C CA . MET D 4 172 ? 215.97902 262.48666 161.39317 1.000 137.24168 172 MET D CA 1
ATOM 13961 C C . MET D 4 172 ? 217.46522 262.63744 161.11234 1.000 140.98664 172 MET D C 1
ATOM 13962 O O . MET D 4 172 ? 218.00221 262.03040 160.18109 1.000 138.51130 172 MET D O 1
ATOM 13967 N N . ASN D 4 173 ? 218.12546 263.47447 161.90316 1.000 148.31490 173 ASN D N 1
ATOM 13968 C CA . ASN D 4 173 ? 219.55829 263.66862 161.75261 1.000 150.90847 173 ASN D CA 1
ATOM 13969 C C . ASN D 4 173 ? 220.27400 262.47395 162.36145 1.000 152.75193 173 ASN D C 1
ATOM 13970 O O . ASN D 4 173 ? 219.93246 262.03751 163.46519 1.000 151.56820 173 ASN D O 1
ATOM 13975 N N . GLU D 4 174 ? 221.25078 261.93201 161.63944 1.000 155.50526 174 GLU D N 1
ATOM 13976 C CA . GLU D 4 174 ? 222.00183 260.80415 162.16909 1.000 156.80822 174 GLU D CA 1
ATOM 13977 C C . GLU D 4 174 ? 222.72733 261.24586 163.42856 1.000 156.90900 174 GLU D C 1
ATOM 13978 O O . GLU D 4 174 ? 223.42575 262.26389 163.43246 1.000 155.03481 174 GLU D O 1
ATOM 13984 N N . ASP D 4 175 ? 222.54104 260.48909 164.50557 1.000 157.72138 175 ASP D N 1
ATOM 13985 C CA . ASP D 4 175 ? 223.18853 260.83628 165.75941 1.000 154.87097 175 ASP D CA 1
ATOM 13986 C C . ASP D 4 175 ? 224.70119 260.83750 165.60497 1.000 151.34280 175 ASP D C 1
ATOM 13987 O O . ASP D 4 175 ? 225.28449 259.96641 164.95384 1.000 150.67200 175 ASP D O 1
ATOM 13992 N N . ASP D 4 176 ? 225.32893 261.84502 166.19301 1.000 148.15222 176 ASP D N 1
ATOM 13993 C CA . ASP D 4 176 ? 226.77794 261.93197 166.19124 1.000 142.97589 176 ASP D CA 1
ATOM 13994 C C . ASP D 4 176 ? 227.33966 260.80293 167.03831 1.000 135.22248 176 ASP D C 1
ATOM 13995 O O . ASP D 4 176 ? 227.07975 260.73821 168.24254 1.000 131.54078 176 ASP D O 1
ATOM 14000 N N . SER D 4 177 ? 228.07144 259.88743 166.40480 1.000 134.64256 177 SER D N 1
ATOM 14001 C CA . SER D 4 177 ? 228.69774 258.82336 167.17381 1.000 131.89967 177 SER D CA 1
ATOM 14002 C C . SER D 4 177 ? 229.63953 259.41443 168.20861 1.000 129.88614 177 SER D C 1
ATOM 14003 O O . SER D 4 177 ? 229.70764 258.93273 169.33933 1.000 127.86903 177 SER D O 1
ATOM 14006 N N . GLU D 4 178 ? 230.35083 260.48093 167.83933 1.000 130.51825 178 GLU D N 1
ATOM 14007 C CA . GLU D 4 178 ? 231.25265 261.15277 168.76638 1.000 129.58227 178 GLU D CA 1
ATOM 14008 C C . GLU D 4 178 ? 230.52813 261.61074 170.02432 1.000 130.80845 178 GLU D C 1
ATOM 14009 O O . GLU D 4 178 ? 231.03633 261.43640 171.13766 1.000 129.40350 178 GLU D O 1
ATOM 14015 N N . GLN D 4 179 ? 229.33757 262.19531 169.87247 1.000 132.28812 179 GLN D N 1
ATOM 14016 C CA . GLN D 4 179 ? 228.62158 262.71209 171.03587 1.000 131.74771 179 GLN D CA 1
ATOM 14017 C C . GLN D 4 179 ? 228.18289 261.59312 171.97622 1.000 125.35309 179 GLN D C 1
ATOM 14018 O O . GLN D 4 179 ? 228.27087 261.73699 173.20056 1.000 124.07104 179 GLN D O 1
ATOM 14024 N N . LEU D 4 180 ? 227.70110 260.47805 171.42644 1.000 123.73165 180 LEU D N 1
ATOM 14025 C CA . LEU D 4 180 ? 227.38756 259.30346 172.23584 1.000 117.45684 180 LEU D CA 1
ATOM 14026 C C . LEU D 4 180 ? 228.64094 258.60041 172.73579 1.000 114.54530 180 LEU D C 1
ATOM 14027 O O . LEU D 4 180 ? 228.61918 257.97166 173.79725 1.000 114.77263 180 LEU D O 1
ATOM 14032 N N . GLN D 4 181 ? 229.71924 258.64865 171.95960 1.000 115.54218 181 GLN D N 1
ATOM 14033 C CA . GLN D 4 181 ? 230.93476 257.93030 172.31710 1.000 114.55493 181 GLN D CA 1
ATOM 14034 C C . GLN D 4 181 ? 231.61290 258.55691 173.52625 1.000 112.97354 181 GLN D C 1
ATOM 14035 O O . GLN D 4 181 ? 232.22226 257.84996 174.33488 1.000 110.31646 181 GLN D O 1
ATOM 14041 N N . MET D 4 182 ? 231.55942 259.87975 173.64927 1.000 114.93319 182 MET D N 1
ATOM 14042 C CA . MET D 4 182 ? 232.10031 260.50215 174.84980 1.000 114.08519 182 MET D CA 1
ATOM 14043 C C . MET D 4 182 ? 231.27168 260.11210 176.06369 1.000 109.31310 182 MET D C 1
ATOM 14044 O O . MET D 4 182 ? 231.81751 259.86240 177.14352 1.000 106.93829 182 MET D O 1
ATOM 14049 N N . GLU D 4 183 ? 229.94853 260.06433 175.90258 1.000 107.98416 183 GLU D N 1
ATOM 14050 C CA . GLU D 4 183 ? 229.08248 259.57635 176.96606 1.000 99.94607 183 GLU D CA 1
ATOM 14051 C C . GLU D 4 183 ? 229.42225 258.14321 177.33442 1.000 96.61412 183 GLU D C 1
ATOM 14052 O O . GLU D 4 183 ? 229.30117 257.75743 178.49862 1.000 96.66866 183 GLU D O 1
ATOM 14058 N N . LEU D 4 184 ? 229.85650 257.34076 176.36427 1.000 98.07690 184 LEU D N 1
ATOM 14059 C CA . LEU D 4 184 ? 230.28273 255.98429 176.68030 1.000 93.74195 184 LEU D CA 1
ATOM 14060 C C . LEU D 4 184 ? 231.63750 255.97986 177.37292 1.000 93.90309 184 LEU D C 1
ATOM 14061 O O . LEU D 4 184 ? 231.85064 255.21897 178.32149 1.000 98.06324 184 LEU D O 1
ATOM 14066 N N . LYS D 4 185 ? 232.56729 256.81660 176.91085 1.000 95.38438 185 LYS D N 1
ATOM 14067 C CA . LYS D 4 185 ? 233.90783 256.84089 177.49053 1.000 96.69789 185 LYS D CA 1
ATOM 14068 C C . LYS D 4 185 ? 233.89890 257.37169 178.91839 1.000 97.41395 185 LYS D C 1
ATOM 14069 O O . LYS D 4 185 ? 234.62079 256.85757 179.78035 1.000 96.75095 185 LYS D O 1
ATOM 14075 N N . GLU D 4 186 ? 233.10687 258.41098 179.18329 1.000 99.67620 186 GLU D N 1
ATOM 14076 C CA . GLU D 4 186 ? 232.97138 258.90927 180.54804 1.000 99.14220 186 GLU D CA 1
ATOM 14077 C C . GLU D 4 186 ? 232.42970 257.83701 181.48048 1.000 95.86018 186 GLU D C 1
ATOM 14078 O O . GLU D 4 186 ? 232.81789 257.76997 182.65212 1.000 96.60912 186 GLU D O 1
ATOM 14084 N N . LEU D 4 187 ? 231.52053 257.00149 180.98927 1.000 93.07124 187 LEU D N 1
ATOM 14085 C CA . LEU D 4 187 ? 230.99173 255.92730 181.81308 1.000 88.16767 187 LEU D CA 1
ATOM 14086 C C . LEU D 4 187 ? 231.96735 254.76995 181.92997 1.000 88.12217 187 LEU D C 1
ATOM 14087 O O . LEU D 4 187 ? 231.93650 254.04179 182.92535 1.000 93.44551 187 LEU D O 1
ATOM 14092 N N . ALA D 4 188 ? 232.81329 254.56358 180.92365 1.000 85.24668 188 ALA D N 1
ATOM 14093 C CA . ALA D 4 188 ? 233.84235 253.53859 181.03450 1.000 84.71655 188 ALA D CA 1
ATOM 14094 C C . ALA D 4 188 ? 234.87693 253.91077 182.08876 1.000 88.74063 188 ALA D C 1
ATOM 14095 O O . ALA D 4 188 ? 235.40990 253.03490 182.77839 1.000 90.33571 188 ALA D O 1
ATOM 14097 N N . LEU D 4 189 ? 235.20130 255.19916 182.20926 1.000 89.43045 189 LEU D N 1
ATOM 14098 C CA . LEU D 4 189 ? 236.11270 255.61869 183.26756 1.000 89.05175 189 LEU D CA 1
ATOM 14099 C C . LEU D 4 189 ? 235.48090 255.38986 184.62906 1.000 91.18718 189 LEU D C 1
ATOM 14100 O O . LEU D 4 189 ? 236.13080 254.88198 185.55057 1.000 88.93788 189 LEU D O 1
ATOM 14105 N N . GLU D 4 190 ? 234.20266 255.75166 184.76003 1.000 92.18858 190 GLU D N 1
ATOM 14106 C CA . GLU D 4 190 ? 233.47090 255.52556 185.99774 1.000 88.93912 190 GLU D CA 1
ATOM 14107 C C . GLU D 4 190 ? 233.42670 254.05267 186.36053 1.000 86.90505 190 GLU D C 1
ATOM 14108 O O . GLU D 4 190 ? 233.61198 253.69061 187.52574 1.000 91.43392 190 GLU D O 1
ATOM 14114 N N . GLU D 4 191 ? 233.17165 253.18587 185.38166 1.000 83.80320 191 GLU D N 1
ATOM 14115 C CA . GLU D 4 191 ? 233.12689 251.75849 185.67126 1.000 83.07001 191 GLU D CA 1
ATOM 14116 C C . GLU D 4 191 ? 234.46266 251.25972 186.18491 1.000 84.96336 191 GLU D C 1
ATOM 14117 O O . GLU D 4 191 ? 234.52041 250.52675 187.17572 1.000 90.21230 191 GLU D O 1
ATOM 14123 N N . GLU D 4 192 ? 235.55232 251.65696 185.54007 1.000 83.32024 192 GLU D N 1
ATOM 14124 C CA . GLU D 4 192 ? 236.84988 251.14367 185.95808 1.000 85.91630 192 GLU D CA 1
ATOM 14125 C C . GLU D 4 192 ? 237.24973 251.69529 187.32275 1.000 86.70019 192 GLU D C 1
ATOM 14126 O O . GLU D 4 192 ? 237.70168 250.94902 188.19800 1.000 86.15452 192 GLU D O 1
ATOM 14132 N N . ARG D 4 193 ? 237.08671 253.00341 187.51787 1.000 86.01424 193 ARG D N 1
ATOM 14133 C CA . ARG D 4 193 ? 237.35292 253.61737 188.81201 1.000 86.17972 193 ARG D CA 1
ATOM 14134 C C . ARG D 4 193 ? 236.57576 252.91444 189.90834 1.000 88.60087 193 ARG D C 1
ATOM 14135 O O . ARG D 4 193 ? 237.06880 252.73054 191.02777 1.000 90.25862 193 ARG D O 1
ATOM 14143 N N . LEU D 4 194 ? 235.35645 252.50476 189.59059 1.000 88.31475 194 LEU D N 1
ATOM 14144 C CA . LEU D 4 194 ? 234.52253 251.79929 190.54534 1.000 82.05067 194 LEU D CA 1
ATOM 14145 C C . LEU D 4 194 ? 235.01103 250.37488 190.76370 1.000 84.14338 194 LEU D C 1
ATOM 14146 O O . LEU D 4 194 ? 235.10616 249.91906 191.90456 1.000 89.36458 194 LEU D O 1
ATOM 14151 N N . ILE D 4 195 ? 235.30092 249.64360 189.68670 1.000 83.09715 195 ILE D N 1
ATOM 14152 C CA . ILE D 4 195 ? 235.77587 248.27152 189.84448 1.000 82.63675 195 ILE D CA 1
ATOM 14153 C C . ILE D 4 195 ? 236.96799 248.21910 190.79181 1.000 91.85241 195 ILE D C 1
ATOM 14154 O O . ILE D 4 195 ? 237.08769 247.30315 191.61407 1.000 96.02838 195 ILE D O 1
ATOM 14159 N N . GLN D 4 196 ? 237.85720 249.20892 190.70832 1.000 93.16409 196 GLN D N 1
ATOM 14160 C CA . GLN D 4 196 ? 238.96768 249.27196 191.65102 1.000 94.34928 196 GLN D CA 1
ATOM 14161 C C . GLN D 4 196 ? 238.44194 249.36923 193.07810 1.000 94.00536 196 GLN D C 1
ATOM 14162 O O . GLN D 4 196 ? 238.90482 248.65652 193.97716 1.000 95.65982 196 GLN D O 1
ATOM 14168 N N . GLU D 4 197 ? 237.45395 250.24133 193.29142 1.000 89.72018 197 GLU D N 1
ATOM 14169 C CA . GLU D 4 197 ? 236.83089 250.39601 194.60153 1.000 89.02560 197 GLU D CA 1
ATOM 14170 C C . GLU D 4 197 ? 236.17399 249.10785 195.07349 1.000 90.69640 197 GLU D C 1
ATOM 14171 O O . GLU D 4 197 ? 236.30383 248.72943 196.24147 1.000 95.30933 197 GLU D O 1
ATOM 14177 N N . LEU D 4 198 ? 235.45772 248.42657 194.18522 1.000 90.94723 198 LEU D N 1
ATOM 14178 C CA . LEU D 4 198 ? 234.88523 247.13099 194.52790 1.000 87.92479 198 LEU D CA 1
ATOM 14179 C C . LEU D 4 198 ? 235.96341 246.13055 194.90240 1.000 91.74624 198 LEU D C 1
ATOM 14180 O O . LEU D 4 198 ? 235.79394 245.35987 195.85159 1.000 97.65897 198 LEU D O 1
ATOM 14185 N N . GLU D 4 199 ? 237.06475 246.09662 194.15052 1.000 89.93815 199 GLU D N 1
ATOM 14186 C CA . GLU D 4 199 ? 238.10157 245.11687 194.45140 1.000 94.23699 199 GLU D CA 1
ATOM 14187 C C . GLU D 4 199 ? 238.68649 245.37348 195.82913 1.000 99.42611 199 GLU D C 1
ATOM 14188 O O . GLU D 4 199 ? 238.96991 244.43250 196.58029 1.000 99.14017 199 GLU D O 1
ATOM 14194 N N . ASP D 4 200 ? 238.87739 246.64769 196.17236 1.000 99.08721 200 ASP D N 1
ATOM 14195 C CA . ASP D 4 200 ? 239.34488 247.00394 197.50401 1.000 99.58066 200 ASP D CA 1
ATOM 14196 C C . ASP D 4 200 ? 238.33049 246.55989 198.55193 1.000 99.75974 200 ASP D C 1
ATOM 14197 O O . ASP D 4 200 ? 238.67775 245.90044 199.53831 1.000 100.69730 200 ASP D O 1
ATOM 14202 N N . VAL D 4 201 ? 237.05762 246.89074 198.32627 1.000 96.99478 201 VAL D N 1
ATOM 14203 C CA . VAL D 4 201 ? 235.98304 246.53460 199.24576 1.000 92.08667 201 VAL D CA 1
ATOM 14204 C C . VAL D 4 201 ? 235.82924 245.02995 199.36777 1.000 91.67495 201 VAL D C 1
ATOM 14205 O O . VAL D 4 201 ? 235.39098 244.52751 200.40645 1.000 95.95090 201 VAL D O 1
ATOM 14209 N N . GLU D 4 202 ? 236.21642 244.28020 198.34546 1.000 92.13693 202 GLU D N 1
ATOM 14210 C CA . GLU D 4 202 ? 236.13064 242.83244 198.46739 1.000 93.16097 202 GLU D CA 1
ATOM 14211 C C . GLU D 4 202 ? 237.23764 242.28264 199.35443 1.000 94.87454 202 GLU D C 1
ATOM 14212 O O . GLU D 4 202 ? 236.99172 241.40176 200.18312 1.000 95.65683 202 GLU D O 1
ATOM 14218 N N . LYS D 4 203 ? 238.46289 242.78160 199.18349 1.000 98.06268 203 LYS D N 1
ATOM 14219 C CA . LYS D 4 203 ? 239.59209 242.26005 199.94563 1.000 99.08726 203 LYS D CA 1
ATOM 14220 C C . LYS D 4 203 ? 239.45886 242.55987 201.43013 1.000 96.83875 203 LYS D C 1
ATOM 14221 O O . LYS D 4 203 ? 239.56500 241.65374 202.26336 1.000 97.77605 203 LYS D O 1
ATOM 14227 N N . ASN D 4 204 ? 239.22374 243.82606 201.78730 1.000 96.63936 204 ASN D N 1
ATOM 14228 C CA . ASN D 4 204 ? 239.10280 244.15888 203.20261 1.000 96.04558 204 ASN D CA 1
ATOM 14229 C C . ASN D 4 204 ? 237.84091 243.58767 203.83574 1.000 94.39662 204 ASN D C 1
ATOM 14230 O O . ASN D 4 204 ? 237.76268 243.51102 205.06452 1.000 95.41148 204 ASN D O 1
ATOM 14235 N N . ARG D 4 205 ? 236.85935 243.18009 203.03522 1.000 92.04091 205 ARG D N 1
ATOM 14236 C CA . ARG D 4 205 ? 235.71256 242.47816 203.59398 1.000 86.59291 205 ARG D CA 1
ATOM 14237 C C . ARG D 4 205 ? 236.12210 241.09026 204.05094 1.000 89.45858 205 ARG D C 1
ATOM 14238 O O . ARG D 4 205 ? 235.73737 240.64567 205.13571 1.000 93.69331 205 ARG D O 1
ATOM 14246 N N . LYS D 4 206 ? 236.89914 240.39202 203.21986 1.000 89.56533 206 LYS D N 1
ATOM 14247 C CA . LYS D 4 206 ? 237.43475 239.08644 203.58005 1.000 90.39076 206 LYS D CA 1
ATOM 14248 C C . LYS D 4 206 ? 238.33086 239.16958 204.80563 1.000 95.66784 206 LYS D C 1
ATOM 14249 O O . LYS D 4 206 ? 238.38525 238.22776 205.60232 1.000 98.09571 206 LYS D O 1
ATOM 14255 N N . ILE D 4 207 ? 239.05593 240.27536 204.96088 1.000 97.19818 207 ILE D N 1
ATOM 14256 C CA . ILE D 4 207 ? 239.93629 240.43843 206.11121 1.000 97.45889 207 ILE D CA 1
ATOM 14257 C C . ILE D 4 207 ? 239.12099 240.55601 207.39248 1.000 94.85307 207 ILE D C 1
ATOM 14258 O O . ILE D 4 207 ? 239.42190 239.90570 208.39951 1.000 95.72426 207 ILE D O 1
ATOM 14263 N N . VAL D 4 208 ? 238.08553 241.39704 207.37979 1.000 91.71470 208 VAL D N 1
ATOM 14264 C CA . VAL D 4 208 ? 237.23884 241.54394 208.55828 1.000 89.79966 208 VAL D CA 1
ATOM 14265 C C . VAL D 4 208 ? 236.40097 240.29260 208.77721 1.000 89.36016 208 VAL D C 1
ATOM 14266 O O . VAL D 4 208 ? 236.14157 239.89782 209.91957 1.000 93.44294 208 VAL D O 1
ATOM 14270 N N . ALA D 4 209 ? 235.96575 239.64539 207.69793 1.000 87.87743 209 ALA D N 1
ATOM 14271 C CA . ALA D 4 209 ? 235.23048 238.39775 207.85224 1.000 86.46672 209 ALA D CA 1
ATOM 14272 C C . ALA D 4 209 ? 236.09309 237.35102 208.53431 1.000 90.39833 209 ALA D C 1
ATOM 14273 O O . ALA D 4 209 ? 235.61804 236.61029 209.40182 1.000 96.94906 209 ALA D O 1
ATOM 14275 N N . GLU D 4 210 ? 237.36461 237.27006 208.14826 1.000 90.33664 210 GLU D N 1
ATOM 14276 C CA . GLU D 4 210 ? 238.26350 236.30862 208.76997 1.000 93.82266 210 GLU D CA 1
ATOM 14277 C C . GLU D 4 210 ? 238.55722 236.69946 210.21041 1.000 96.54455 210 GLU D C 1
ATOM 14278 O O . GLU D 4 210 ? 238.70253 235.83341 211.07943 1.000 95.93777 210 GLU D O 1
ATOM 14284 N N . ASN D 4 211 ? 238.67024 238.00177 210.47502 1.000 97.10601 211 ASN D N 1
ATOM 14285 C CA . ASN D 4 211 ? 238.88355 238.46849 211.83936 1.000 93.38170 211 ASN D CA 1
ATOM 14286 C C . ASN D 4 211 ? 237.71241 238.10193 212.74292 1.000 91.20157 211 ASN D C 1
ATOM 14287 O O . ASN D 4 211 ? 237.90829 237.62889 213.86656 1.000 93.76526 211 ASN D O 1
ATOM 14292 N N . LEU D 4 212 ? 236.48738 238.31760 212.26706 1.000 90.42620 212 LEU D N 1
ATOM 14293 C CA . LEU D 4 212 ? 235.30695 237.89468 213.00962 1.000 89.41783 212 LEU D CA 1
ATOM 14294 C C . LEU D 4 212 ? 235.28118 236.38595 213.20359 1.000 89.65587 212 LEU D C 1
ATOM 14295 O O . LEU D 4 212 ? 234.96311 235.90079 214.29262 1.000 94.04916 212 LEU D O 1
ATOM 14300 N N . GLU D 4 213 ? 235.59333 235.62834 212.15486 1.000 87.94287 213 GLU D N 1
ATOM 14301 C CA . GLU D 4 213 ? 235.58996 234.17359 212.25931 1.000 90.53191 213 GLU D CA 1
ATOM 14302 C C . GLU D 4 213 ? 236.64859 233.67622 213.23205 1.000 92.19227 213 GLU D C 1
ATOM 14303 O O . GLU D 4 213 ? 236.40572 232.74064 214.00169 1.000 95.35699 213 GLU D O 1
ATOM 14309 N N . LYS D 4 214 ? 237.83287 234.28067 213.20436 1.000 93.05977 214 LYS D N 1
ATOM 14310 C CA . LYS D 4 214 ? 238.90620 233.84840 214.08904 1.000 94.15147 214 LYS D CA 1
ATOM 14311 C C . LYS D 4 214 ? 238.58036 234.16712 215.54030 1.000 93.12298 214 LYS D C 1
ATOM 14312 O O . LYS D 4 214 ? 238.82442 233.34707 216.43212 1.000 90.30223 214 LYS D O 1
ATOM 14318 N N . VAL D 4 215 ? 238.02676 235.35323 215.79466 1.000 94.29225 215 VAL D N 1
ATOM 14319 C CA . VAL D 4 215 ? 237.70515 235.74773 217.16037 1.000 88.85305 215 VAL D CA 1
ATOM 14320 C C . VAL D 4 215 ? 236.51407 234.95908 217.68846 1.000 87.02239 215 VAL D C 1
ATOM 14321 O O . VAL D 4 215 ? 236.51241 234.51796 218.84187 1.000 87.18356 215 VAL D O 1
ATOM 14325 N N . GLN D 4 216 ? 235.49664 234.74059 216.85789 1.000 86.38066 216 GLN D N 1
ATOM 14326 C CA . GLN D 4 216 ? 234.36114 233.95082 217.31669 1.000 85.07392 216 GLN D CA 1
ATOM 14327 C C . GLN D 4 216 ? 234.74342 232.49692 217.55598 1.000 84.90746 216 GLN D C 1
ATOM 14328 O O . GLN D 4 216 ? 234.16123 231.84566 218.42872 1.000 87.74774 216 GLN D O 1
ATOM 14334 N N . ALA D 4 217 ? 235.69772 231.96345 216.79269 1.000 85.19014 217 ALA D N 1
ATOM 14335 C CA . ALA D 4 217 ? 236.16239 230.60663 217.05353 1.000 85.18811 217 ALA D CA 1
ATOM 14336 C C . ALA D 4 217 ? 236.81192 230.51502 218.42329 1.000 84.70192 217 ALA D C 1
ATOM 14337 O O . ALA D 4 217 ? 236.79057 229.45487 219.05689 1.000 82.43230 217 ALA D O 1
ATOM 14339 N N . GLU D 4 218 ? 237.42908 231.60715 218.87082 1.000 86.27058 218 GLU D N 1
ATOM 14340 C CA . GLU D 4 218 ? 238.01359 231.65486 220.20327 1.000 84.64796 218 GLU D CA 1
ATOM 14341 C C . GLU D 4 218 ? 236.93802 231.69298 221.28489 1.000 79.91890 218 GLU D C 1
ATOM 14342 O O . GLU D 4 218 ? 237.08722 231.06381 222.33748 1.000 76.15655 218 GLU D O 1
ATOM 14348 N N . ALA D 4 219 ? 235.84843 232.42525 221.04488 1.000 80.98932 219 ALA D N 1
ATOM 14349 C CA . ALA D 4 219 ? 234.73830 232.42917 221.99182 1.000 74.64911 219 ALA D CA 1
ATOM 14350 C C . ALA D 4 219 ? 234.18891 231.02491 222.17586 1.000 69.72224 219 ALA D C 1
ATOM 14351 O O . ALA D 4 219 ? 233.84485 230.62220 223.29126 1.000 72.34050 219 ALA D O 1
ATOM 14353 N N . GLU D 4 220 ? 234.09128 230.27041 221.08377 1.000 69.39212 220 GLU D N 1
ATOM 14354 C CA . GLU D 4 220 ? 233.68512 228.87736 221.17112 1.000 68.73925 220 GLU D CA 1
ATOM 14355 C C . GLU D 4 220 ? 234.69378 228.06330 221.96309 1.000 69.00881 220 GLU D C 1
ATOM 14356 O O . GLU D 4 220 ? 234.31829 227.11385 222.65716 1.000 72.37169 220 GLU D O 1
ATOM 14362 N N . ARG D 4 221 ? 235.97623 228.39810 221.85103 1.000 69.70513 221 ARG D N 1
ATOM 14363 C CA . ARG D 4 221 ? 236.99223 227.66118 222.58698 1.000 68.88911 221 ARG D CA 1
ATOM 14364 C C . ARG D 4 221 ? 236.82906 227.89783 224.08043 1.000 62.79341 221 ARG D C 1
ATOM 14365 O O . ARG D 4 221 ? 236.90232 226.95758 224.87753 1.000 61.45645 221 ARG D O 1
ATOM 14373 N N . LEU D 4 222 ? 236.59794 229.15095 224.47559 1.000 64.74194 222 LEU D N 1
ATOM 14374 C CA . LEU D 4 222 ? 236.37846 229.46997 225.87853 1.000 58.37859 222 LEU D CA 1
ATOM 14375 C C . LEU D 4 222 ? 235.02905 228.97005 226.36913 1.000 53.99160 222 LEU D C 1
ATOM 14376 O O . LEU D 4 222 ? 234.85720 228.77044 227.57311 1.000 53.86722 222 LEU D O 1
ATOM 14381 N N . ASP D 4 223 ? 234.06644 228.78463 225.46850 1.000 56.82456 223 ASP D N 1
ATOM 14382 C CA . ASP D 4 223 ? 232.81788 228.13815 225.84303 1.000 55.25848 223 ASP D CA 1
ATOM 14383 C C . ASP D 4 223 ? 233.05447 226.66875 226.15404 1.000 49.99744 223 ASP D C 1
ATOM 14384 O O . ASP D 4 223 ? 232.49661 226.13074 227.11474 1.000 50.03199 223 ASP D O 1
ATOM 14389 N N . GLN D 4 224 ? 233.86927 226.00578 225.33407 1.000 49.74177 224 GLN D N 1
ATOM 14390 C CA . GLN D 4 224 ? 234.24226 224.62005 225.58351 1.000 50.35254 224 GLN D CA 1
ATOM 14391 C C . GLN D 4 224 ? 235.05092 224.48334 226.86766 1.000 46.65806 224 GLN D C 1
ATOM 14392 O O . GLN D 4 224 ? 234.94162 223.47496 227.57263 1.000 42.38627 224 GLN D O 1
ATOM 14398 N N . GLU D 4 225 ? 235.88890 225.47489 227.17222 1.000 48.42310 225 GLU D N 1
ATOM 14399 C CA . GLU D 4 225 ? 236.63256 225.47886 228.42785 1.000 44.62295 225 GLU D CA 1
ATOM 14400 C C . GLU D 4 225 ? 235.70960 225.62911 229.62360 1.000 38.62776 225 GLU D C 1
ATOM 14401 O O . GLU D 4 225 ? 235.85156 224.91625 230.62064 1.000 36.25549 225 GLU D O 1
ATOM 14407 N N . GLU D 4 226 ? 234.76058 226.55963 229.55011 1.000 37.41188 226 GLU D N 1
ATOM 14408 C CA . GLU D 4 226 ? 233.83894 226.71352 230.66093 1.000 29.04091 226 GLU D CA 1
ATOM 14409 C C . GLU D 4 226 ? 233.02154 225.45604 230.84168 1.000 27.18919 226 GLU D C 1
ATOM 14410 O O . GLU D 4 226 ? 232.71177 225.06900 231.96855 1.000 30.96529 226 GLU D O 1
ATOM 14416 N N . ALA D 4 227 ? 232.63576 224.82161 229.74243 1.000 26.64407 227 ALA D N 1
ATOM 14417 C CA . ALA D 4 227 ? 231.84604 223.60928 229.84293 1.000 24.11338 227 ALA D CA 1
ATOM 14418 C C . ALA D 4 227 ? 232.56623 222.59184 230.70322 1.000 24.00221 227 ALA D C 1
ATOM 14419 O O . ALA D 4 227 ? 231.97555 221.99958 231.60855 1.000 26.45952 227 ALA D O 1
ATOM 14421 N N . GLN D 4 228 ? 233.85828 222.40466 230.44816 1.000 29.65994 228 GLN D N 1
ATOM 14422 C CA . GLN D 4 228 ? 234.67500 221.49555 231.23836 1.000 23.94087 228 GLN D CA 1
ATOM 14423 C C . GLN D 4 228 ? 234.84407 222.01176 232.65589 1.000 21.15020 228 GLN D C 1
ATOM 14424 O O . GLN D 4 228 ? 234.83836 221.23040 233.60460 1.000 23.45987 228 GLN D O 1
ATOM 14430 N N . TYR D 4 229 ? 235.02415 223.31875 232.81937 1.000 20.13904 229 TYR D N 1
ATOM 14431 C CA . TYR D 4 229 ? 235.01492 223.90064 234.15364 1.000 15.05489 229 TYR D CA 1
ATOM 14432 C C . TYR D 4 229 ? 233.75006 223.57019 234.90866 1.000 14.50512 229 TYR D C 1
ATOM 14433 O O . TYR D 4 229 ? 233.79617 223.16889 236.07073 1.000 15.05483 229 TYR D O 1
ATOM 14442 N N . GLN D 4 230 ? 232.60264 223.77332 234.28058 1.000 18.59811 230 GLN D N 1
ATOM 14443 C CA . GLN D 4 230 ? 231.35614 223.44905 234.94415 1.000 15.73334 230 GLN D CA 1
ATOM 14444 C C . GLN D 4 230 ? 231.34996 222.00170 235.37175 1.000 13.29694 230 GLN D C 1
ATOM 14445 O O . GLN D 4 230 ? 230.94121 221.68591 236.48438 1.000 14.19280 230 GLN D O 1
ATOM 14451 N N . ARG D 4 231 ? 231.81195 221.10796 234.50310 1.000 12.89951 231 ARG D N 1
ATOM 14452 C CA . ARG D 4 231 ? 231.84393 219.69628 234.84150 1.000 13.57732 231 ARG D CA 1
ATOM 14453 C C . ARG D 4 231 ? 232.76683 219.42328 236.01325 1.000 15.94701 231 ARG D C 1
ATOM 14454 O O . ARG D 4 231 ? 232.40328 218.71475 236.95266 1.000 17.07242 231 ARG D O 1
ATOM 14462 N N . GLU D 4 232 ? 233.97140 219.98896 235.97314 1.000 17.95028 232 GLU D N 1
ATOM 14463 C CA . GLU D 4 232 ? 234.95079 219.76300 237.02463 1.000 12.31637 232 GLU D CA 1
ATOM 14464 C C . GLU D 4 232 ? 234.57213 220.44438 238.31597 1.000 8.74531 232 GLU D C 1
ATOM 14465 O O . GLU D 4 232 ? 234.74804 219.87715 239.39084 1.000 11.70904 232 GLU D O 1
ATOM 14471 N N . TYR D 4 233 ? 234.06807 221.66128 238.23075 1.000 9.55140 233 TYR D N 1
ATOM 14472 C CA . TYR D 4 233 ? 233.68165 222.40002 239.41690 1.000 8.29664 233 TYR D CA 1
ATOM 14473 C C . TYR D 4 233 ? 232.46077 221.79041 240.08579 1.000 6.75966 233 TYR D C 1
ATOM 14474 O O . TYR D 4 233 ? 232.33671 221.85362 241.30255 1.000 8.73502 233 TYR D O 1
ATOM 14483 N N . SER D 4 234 ? 231.55914 221.19059 239.31654 1.000 8.46801 234 SER D N 1
ATOM 14484 C CA . SER D 4 234 ? 230.38659 220.54177 239.89061 1.000 8.73218 234 SER D CA 1
ATOM 14485 C C . SER D 4 234 ? 230.75486 219.32902 240.72401 1.000 9.21081 234 SER D C 1
ATOM 14486 O O . SER D 4 234 ? 230.09654 219.03630 241.72006 1.000 11.27095 234 SER D O 1
ATOM 14489 N N . GLU D 4 235 ? 231.74762 218.56250 240.28160 1.000 11.95950 235 GLU D N 1
ATOM 14490 C CA . GLU D 4 235 ? 232.21366 217.44006 241.07709 1.000 9.03338 235 GLU D CA 1
ATOM 14491 C C . GLU D 4 235 ? 232.94208 217.91077 242.32113 1.000 9.96296 235 GLU D C 1
ATOM 14492 O O . GLU D 4 235 ? 232.82091 217.28373 243.37607 1.000 14.89883 235 GLU D O 1
ATOM 14498 N N . PHE D 4 236 ? 233.69976 219.00272 242.23583 1.000 8.18500 236 PHE D N 1
ATOM 14499 C CA . PHE D 4 236 ? 234.26153 219.57114 243.45667 1.000 6.74586 236 PHE D CA 1
ATOM 14500 C C . PHE D 4 236 ? 233.17236 220.04272 244.39632 1.000 5.03638 236 PHE D C 1
ATOM 14501 O O . PHE D 4 236 ? 233.27429 219.86351 245.60550 1.000 6.80235 236 PHE D O 1
ATOM 14509 N N . LYS D 4 237 ? 232.12141 220.64236 243.85993 1.000 5.75666 237 LYS D N 1
ATOM 14510 C CA . LYS D 4 237 ? 231.00735 221.06827 244.68895 1.000 5.53541 237 LYS D CA 1
ATOM 14511 C C . LYS D 4 237 ? 230.33093 219.88788 245.35793 1.000 6.49771 237 LYS D C 1
ATOM 14512 O O . LYS D 4 237 ? 230.05212 219.91905 246.55382 1.000 8.56176 237 LYS D O 1
ATOM 14518 N N . ARG D 4 238 ? 230.04110 218.84368 244.59392 1.000 7.75905 238 ARG D N 1
ATOM 14519 C CA . ARG D 4 238 ? 229.43382 217.62881 245.12167 1.000 7.23457 238 ARG D CA 1
ATOM 14520 C C . ARG D 4 238 ? 230.25227 217.00008 246.24582 1.000 9.95266 238 ARG D C 1
ATOM 14521 O O . ARG D 4 238 ? 229.69545 216.58536 247.26541 1.000 15.64163 238 ARG D O 1
ATOM 14529 N N . GLN D 4 239 ? 231.57054 216.93802 246.08514 1.000 10.40732 239 GLN D N 1
ATOM 14530 C CA . GLN D 4 239 ? 232.47439 216.45558 247.12931 1.000 10.87939 239 GLN D CA 1
ATOM 14531 C C . GLN D 4 239 ? 232.53426 217.38430 248.33576 1.000 8.22909 239 GLN D C 1
ATOM 14532 O O . GLN D 4 239 ? 232.65455 216.92193 249.46932 1.000 13.24589 239 GLN D O 1
ATOM 14538 N N . GLN D 4 240 ? 232.53874 218.68725 248.11038 1.000 5.95834 240 GLN D N 1
ATOM 14539 C CA . GLN D 4 240 ? 232.46536 219.65096 249.19873 1.000 5.72809 240 GLN D CA 1
ATOM 14540 C C . GLN D 4 240 ? 231.13372 219.61191 249.92691 1.000 8.13554 240 GLN D C 1
ATOM 14541 O O . GLN D 4 240 ? 231.07346 219.85132 251.12935 1.000 11.40718 240 GLN D O 1
ATOM 14547 N N . LEU D 4 241 ? 230.04295 219.39832 249.20919 1.000 8.59238 241 LEU D N 1
ATOM 14548 C CA . LEU D 4 241 ? 228.75964 219.25987 249.87182 1.000 7.98783 241 LEU D CA 1
ATOM 14549 C C . LEU D 4 241 ? 228.67429 218.00843 250.71794 1.000 9.98131 241 LEU D C 1
ATOM 14550 O O . LEU D 4 241 ? 227.92331 217.98293 251.69220 1.000 14.44445 241 LEU D O 1
ATOM 14555 N N . GLU D 4 242 ? 229.38044 216.95002 250.34527 1.000 9.66076 242 GLU D N 1
ATOM 14556 C CA . GLU D 4 242 ? 229.36761 215.77067 251.18919 1.000 10.87190 242 GLU D CA 1
ATOM 14557 C C . GLU D 4 242 ? 230.31381 215.91906 252.36566 1.000 11.58654 242 GLU D C 1
ATOM 14558 O O . GLU D 4 242 ? 230.02941 215.40641 253.44890 1.000 17.34049 242 GLU D O 1
ATOM 14564 N N . LEU D 4 243 ? 231.42394 216.62270 252.17592 1.000 9.42696 243 LEU D N 1
ATOM 14565 C CA . LEU D 4 243 ? 232.31040 216.93908 253.27770 1.000 6.63691 243 LEU D CA 1
ATOM 14566 C C . LEU D 4 243 ? 231.67306 217.91029 254.25449 1.000 10.16470 243 LEU D C 1
ATOM 14567 O O . LEU D 4 243 ? 231.94691 217.84190 255.45049 1.000 16.84937 243 LEU D O 1
ATOM 14572 N N . ASP D 4 244 ? 230.85380 218.83853 253.77015 1.000 12.31612 244 ASP D N 1
ATOM 14573 C CA . ASP D 4 244 ? 230.16086 219.75922 254.66389 1.000 11.52331 244 ASP D CA 1
ATOM 14574 C C . ASP D 4 244 ? 229.26935 219.02529 255.64890 1.000 11.89189 244 ASP D C 1
ATOM 14575 O O . ASP D 4 244 ? 229.22330 219.36855 256.83079 1.000 15.36794 244 ASP D O 1
ATOM 14580 N N . ASP D 4 245 ? 228.53161 218.03068 255.17254 1.000 14.63661 245 ASP D N 1
ATOM 14581 C CA . ASP D 4 245 ? 227.66342 217.23124 256.02070 1.000 15.37000 245 ASP D CA 1
ATOM 14582 C C . ASP D 4 245 ? 228.43831 216.21317 256.82339 1.000 14.14041 245 ASP D C 1
ATOM 14583 O O . ASP D 4 245 ? 227.96753 215.78628 257.87610 1.000 16.49129 245 ASP D O 1
ATOM 14588 N N . GLU D 4 246 ? 229.59228 215.78245 256.32964 1.000 14.85848 246 GLU D N 1
ATOM 14589 C CA . GLU D 4 246 ? 230.42894 214.87731 257.09831 1.000 14.01482 246 GLU D CA 1
ATOM 14590 C C . GLU D 4 246 ? 231.12904 215.60916 258.23159 1.000 13.79398 246 GLU D C 1
ATOM 14591 O O . GLU D 4 246 ? 231.29762 215.05158 259.31666 1.000 16.96517 246 GLU D O 1
ATOM 14597 N N . LEU D 4 247 ? 231.54875 216.85149 258.00396 1.000 12.44070 247 LEU D N 1
ATOM 14598 C CA . LEU D 4 247 ? 232.06503 217.65932 259.09785 1.000 10.18702 247 LEU D CA 1
ATOM 14599 C C . LEU D 4 247 ? 230.99376 217.92392 260.13052 1.000 10.49754 247 LEU D C 1
ATOM 14600 O O . LEU D 4 247 ? 231.27915 217.98596 261.32255 1.000 14.94321 247 LEU D O 1
ATOM 14605 N N . LYS D 4 248 ? 229.75833 218.08872 259.69864 1.000 12.67953 248 LYS D N 1
ATOM 14606 C CA . LYS D 4 248 ? 228.67895 218.25525 260.65541 1.000 12.10464 248 LYS D CA 1
ATOM 14607 C C . LYS D 4 248 ? 228.39388 216.96596 261.39018 1.000 11.65875 248 LYS D C 1
ATOM 14608 O O . LYS D 4 248 ? 228.09704 216.98102 262.57934 1.000 13.06039 248 LYS D O 1
ATOM 14614 N N . SER D 4 249 ? 228.43363 215.84560 260.68943 1.000 11.98572 249 SER D N 1
ATOM 14615 C CA . SER D 4 249 ? 228.13294 214.58282 261.32817 1.000 9.84589 249 SER D CA 1
ATOM 14616 C C . SER D 4 249 ? 229.19426 214.22200 262.35197 1.000 11.24852 249 SER D C 1
ATOM 14617 O O . SER D 4 249 ? 228.88098 213.66640 263.40557 1.000 16.31540 249 SER D O 1
ATOM 14620 N N . VAL D 4 250 ? 230.45249 214.53012 262.06771 1.000 11.04673 250 VAL D N 1
ATOM 14621 C CA . VAL D 4 250 ? 231.50822 214.27990 263.03817 1.000 8.75582 250 VAL D CA 1
ATOM 14622 C C . VAL D 4 250 ? 231.33890 215.16610 264.26120 1.000 10.75660 250 VAL D C 1
ATOM 14623 O O . VAL D 4 250 ? 231.57339 214.73232 265.39193 1.000 15.99920 250 VAL D O 1
ATOM 14627 N N . GLU D 4 251 ? 230.94994 216.42292 264.06082 1.000 10.97931 251 GLU D N 1
ATOM 14628 C CA . GLU D 4 251 ? 230.71896 217.32123 265.18415 1.000 10.28801 251 GLU D CA 1
ATOM 14629 C C . GLU D 4 251 ? 229.50114 216.90865 265.99053 1.000 10.49265 251 GLU D C 1
ATOM 14630 O O . GLU D 4 251 ? 229.51269 216.97034 267.21715 1.000 13.50454 251 GLU D O 1
ATOM 14636 N N . ASN D 4 252 ? 228.45382 216.45592 265.31769 1.000 12.30414 252 ASN D N 1
ATOM 14637 C CA . ASN D 4 252 ? 227.27177 215.95564 266.00049 1.000 11.97238 252 ASN D CA 1
ATOM 14638 C C . ASN D 4 252 ? 227.57662 214.71409 266.81443 1.000 11.48069 252 ASN D C 1
ATOM 14639 O O . ASN D 4 252 ? 227.14002 214.58553 267.95857 1.000 13.25292 252 ASN D O 1
ATOM 14644 N N . GLN D 4 253 ? 228.30111 213.77131 266.22234 1.000 10.78050 253 GLN D N 1
ATOM 14645 C CA . GLN D 4 253 ? 228.71260 212.57794 266.94383 1.000 11.82342 253 GLN D CA 1
ATOM 14646 C C . GLN D 4 253 ? 229.64431 212.88551 268.10293 1.000 12.14000 253 GLN D C 1
ATOM 14647 O O . GLN D 4 253 ? 229.47943 212.34528 269.19869 1.000 15.32283 253 GLN D O 1
ATOM 14653 N N . MET D 4 254 ? 230.63020 213.74864 267.88611 1.000 13.08408 254 MET D N 1
ATOM 14654 C CA . MET D 4 254 ? 231.54799 214.11062 268.95673 1.000 9.27902 254 MET D CA 1
ATOM 14655 C C . MET D 4 254 ? 230.83782 214.83987 270.07584 1.000 10.87791 254 MET D C 1
ATOM 14656 O O . MET D 4 254 ? 231.17679 214.67220 271.24573 1.000 18.01646 254 MET D O 1
ATOM 14661 N N . ARG D 4 255 ? 229.87869 215.68763 269.73193 1.000 12.81521 255 ARG D N 1
ATOM 14662 C CA . ARG D 4 255 ? 229.09876 216.40129 270.73261 1.000 11.61857 255 ARG D CA 1
ATOM 14663 C C . ARG D 4 255 ? 228.23398 215.45841 271.54028 1.000 10.83588 255 ARG D C 1
ATOM 14664 O O . ARG D 4 255 ? 228.05303 215.64872 272.74168 1.000 12.79349 255 ARG D O 1
ATOM 14672 N N . TYR D 4 256 ? 227.65886 214.46115 270.88863 1.000 14.27468 256 TYR D N 1
ATOM 14673 C CA . TYR D 4 256 ? 226.87654 213.46408 271.59224 1.000 12.56592 256 TYR D CA 1
ATOM 14674 C C . TYR D 4 256 ? 227.74321 212.62774 272.51258 1.000 11.92948 256 TYR D C 1
ATOM 14675 O O . TYR D 4 256 ? 227.41583 212.44124 273.68467 1.000 17.16454 256 TYR D O 1
ATOM 14684 N N . ALA D 4 257 ? 228.85748 212.11098 271.99689 1.000 12.72788 257 ALA D N 1
ATOM 14685 C CA . ALA D 4 257 ? 229.77947 211.33085 272.81361 1.000 11.52503 257 ALA D CA 1
ATOM 14686 C C . ALA D 4 257 ? 230.31407 212.12376 273.98846 1.000 14.49474 257 ALA D C 1
ATOM 14687 O O . ALA D 4 257 ? 230.55748 211.56165 275.05653 1.000 23.53663 257 ALA D O 1
ATOM 14689 N N . GLN D 4 258 ? 230.53138 213.41973 273.81476 1.000 13.48357 258 GLN D N 1
ATOM 14690 C CA . GLN D 4 258 ? 230.87889 214.24427 274.95966 1.000 12.16819 258 GLN D CA 1
ATOM 14691 C C . GLN D 4 258 ? 229.69776 214.48065 275.89604 1.000 13.16147 258 GLN D C 1
ATOM 14692 O O . GLN D 4 258 ? 229.89668 214.69089 277.09029 1.000 17.40463 258 GLN D O 1
ATOM 14698 N N . THR D 4 259 ? 228.47490 214.48580 275.38949 1.000 15.48642 259 THR D N 1
ATOM 14699 C CA . THR D 4 259 ? 227.31481 214.53793 276.27642 1.000 15.96408 259 THR D CA 1
ATOM 14700 C C . THR D 4 259 ? 227.18443 213.26094 277.09351 1.000 17.17185 259 THR D C 1
ATOM 14701 O O . THR D 4 259 ? 226.77512 213.29859 278.25577 1.000 18.74511 259 THR D O 1
ATOM 14705 N N . GLN D 4 260 ? 227.49360 212.11841 276.48772 1.000 16.41830 260 GLN D N 1
ATOM 14706 C CA . GLN D 4 260 ? 227.39616 210.84136 277.17862 1.000 13.97745 260 GLN D CA 1
ATOM 14707 C C . GLN D 4 260 ? 228.49151 210.69603 278.21363 1.000 16.55852 260 GLN D C 1
ATOM 14708 O O . GLN D 4 260 ? 228.25249 210.18871 279.31009 1.000 23.28235 260 GLN D O 1
ATOM 14714 N N . LEU D 4 261 ? 229.70238 211.12368 277.87939 1.000 16.30353 261 LEU D N 1
ATOM 14715 C CA . LEU D 4 261 ? 230.77001 211.17490 278.86533 1.000 14.70579 261 LEU D CA 1
ATOM 14716 C C . LEU D 4 261 ? 230.39975 212.04682 280.05492 1.000 19.38540 261 LEU D C 1
ATOM 14717 O O . LEU D 4 261 ? 230.67448 211.68449 281.19870 1.000 29.41459 261 LEU D O 1
ATOM 14722 N N . ASP D 4 262 ? 229.76505 213.19457 279.81606 1.000 20.24345 262 ASP D N 1
ATOM 14723 C CA . ASP D 4 262 ? 229.36642 214.05861 280.92483 1.000 21.83965 262 ASP D CA 1
ATOM 14724 C C . ASP D 4 262 ? 228.26004 213.46005 281.78047 1.000 23.43617 262 ASP D C 1
ATOM 14725 O O . ASP D 4 262 ? 228.23128 213.68213 282.99113 1.000 28.68340 262 ASP D O 1
ATOM 14730 N N . LYS D 4 263 ? 227.33137 212.73384 281.16739 1.000 24.43439 263 LYS D N 1
ATOM 14731 C CA . LYS D 4 263 ? 226.28526 212.04888 281.91128 1.000 26.48691 263 LYS D CA 1
ATOM 14732 C C . LYS D 4 263 ? 226.85002 210.94993 282.79049 1.000 28.60746 263 LYS D C 1
ATOM 14733 O O . LYS D 4 263 ? 226.36841 210.73520 283.90276 1.000 35.75461 263 LYS D O 1
ATOM 14739 N N . LEU D 4 264 ? 227.83982 210.21688 282.29823 1.000 23.57183 264 LEU D N 1
ATOM 14740 C CA . LEU D 4 264 ? 228.42519 209.14845 283.08933 1.000 23.16025 264 LEU D CA 1
ATOM 14741 C C . LEU D 4 264 ? 229.32736 209.66693 284.19422 1.000 25.98024 264 LEU D C 1
ATOM 14742 O O . LEU D 4 264 ? 229.44419 209.01878 285.23566 1.000 36.84257 264 LEU D O 1
ATOM 14747 N N . LYS D 4 265 ? 229.97698 210.81122 284.00800 1.000 27.07743 265 LYS D N 1
ATOM 14748 C CA . LYS D 4 265 ? 230.71704 211.41019 285.11448 1.000 28.73527 265 LYS D CA 1
ATOM 14749 C C . LYS D 4 265 ? 229.79445 211.81612 286.25665 1.000 35.05916 265 LYS D C 1
ATOM 14750 O O . LYS D 4 265 ? 230.06893 211.52249 287.42316 1.000 44.30730 265 LYS D O 1
ATOM 14756 N N . LYS D 4 266 ? 228.69982 212.50442 285.94653 1.000 32.72387 266 LYS D N 1
ATOM 14757 C CA . LYS D 4 266 ? 227.78568 212.93719 286.99558 1.000 33.57821 266 LYS D CA 1
ATOM 14758 C C . LYS D 4 266 ? 226.95018 211.78271 287.54863 1.000 40.25692 266 LYS D C 1
ATOM 14759 O O . LYS D 4 266 ? 226.70742 211.71405 288.75718 1.000 46.91709 266 LYS D O 1
ATOM 14765 N N . THR D 4 267 ? 226.49029 210.87298 286.69183 1.000 40.42682 267 THR D N 1
ATOM 14766 C CA . THR D 4 267 ? 225.61349 209.77968 287.11815 1.000 40.15511 267 THR D CA 1
ATOM 14767 C C . THR D 4 267 ? 226.44330 208.57674 287.52785 1.000 38.73140 267 THR D C 1
ATOM 14768 O O . THR D 4 267 ? 226.70752 207.67312 286.73836 1.000 41.63819 267 THR D O 1
ATOM 14772 N N . ASN D 4 268 ? 226.85547 208.58502 288.78728 1.000 40.33283 268 ASN D N 1
ATOM 14773 C CA . ASN D 4 268 ? 227.53054 207.47211 289.42605 1.000 35.83213 268 ASN D CA 1
ATOM 14774 C C . ASN D 4 268 ? 226.65959 206.21390 289.34497 1.000 36.63447 268 ASN D C 1
ATOM 14775 O O . ASN D 4 268 ? 225.44978 206.27457 289.14340 1.000 39.94015 268 ASN D O 1
ATOM 14780 N N . VAL D 4 269 ? 227.30158 205.05920 289.49762 1.000 35.28522 269 VAL D N 1
ATOM 14781 C CA . VAL D 4 269 ? 226.61628 203.76868 289.48153 1.000 32.62759 269 VAL D CA 1
ATOM 14782 C C . VAL D 4 269 ? 225.54604 203.67154 290.55894 1.000 33.91470 269 VAL D C 1
ATOM 14783 O O . VAL D 4 269 ? 224.50368 203.04367 290.35377 1.000 36.95742 269 VAL D O 1
ATOM 14787 N N . PHE D 4 270 ? 225.77682 204.26928 291.72401 1.000 30.47718 270 PHE D N 1
ATOM 14788 C CA . PHE D 4 270 ? 224.75677 204.21043 292.76444 1.000 24.77410 270 PHE D CA 1
ATOM 14789 C C . PHE D 4 270 ? 223.55356 205.05946 292.41821 1.000 28.35653 270 PHE D C 1
ATOM 14790 O O . PHE D 4 270 ? 222.41343 204.62976 292.59551 1.000 34.69585 270 PHE D O 1
ATOM 14798 N N . ASN D 4 271 ? 223.79066 206.26574 291.92153 1.000 32.18771 271 ASN D N 1
ATOM 14799 C CA . ASN D 4 271 ? 222.70603 207.13928 291.50898 1.000 27.91637 271 ASN D CA 1
ATOM 14800 C C . ASN D 4 271 ? 221.95082 206.58930 290.31585 1.000 31.84897 271 ASN D C 1
ATOM 14801 O O . ASN D 4 271 ? 220.74683 206.80715 290.20325 1.000 36.01059 271 ASN D O 1
ATOM 14806 N N . ALA D 4 272 ? 222.63187 205.89095 289.41755 1.000 32.40811 272 ALA D N 1
ATOM 14807 C CA . ALA D 4 272 ? 221.94308 205.23957 288.31525 1.000 29.45397 272 ALA D CA 1
ATOM 14808 C C . ALA D 4 272 ? 220.96493 204.18368 288.79822 1.000 31.07376 272 ALA D C 1
ATOM 14809 O O . ALA D 4 272 ? 219.96690 203.91529 288.12560 1.000 40.85904 272 ALA D O 1
ATOM 14811 N N . THR D 4 273 ? 221.21444 203.58374 289.95512 1.000 26.06320 273 THR D N 1
ATOM 14812 C CA . THR D 4 273 ? 220.38862 202.50068 290.46239 1.000 26.19606 273 THR D CA 1
ATOM 14813 C C . THR D 4 273 ? 219.30819 202.94210 291.44230 1.000 30.73077 273 THR D C 1
ATOM 14814 O O . THR D 4 273 ? 218.16810 202.48508 291.34436 1.000 37.20291 273 THR D O 1
ATOM 14818 N N . PHE D 4 274 ? 219.64334 203.79434 292.40336 1.000 28.25374 274 PHE D N 1
ATOM 14819 C CA . PHE D 4 274 ? 218.72165 204.20890 293.45181 1.000 28.70455 274 PHE D CA 1
ATOM 14820 C C . PHE D 4 274 ? 218.42248 205.69157 293.37066 1.000 35.64063 274 PHE D C 1
ATOM 14821 O O . PHE D 4 274 ? 219.33289 206.51779 293.43985 1.000 39.57882 274 PHE D O 1
ATOM 14829 N N . HIS D 4 275 ? 217.15243 206.02276 293.21363 1.000 36.56739 275 HIS D N 1
ATOM 14830 C CA . HIS D 4 275 ? 216.70224 207.40047 293.14429 1.000 36.69237 275 HIS D CA 1
ATOM 14831 C C . HIS D 4 275 ? 215.81196 207.63739 294.34740 1.000 39.48651 275 HIS D C 1
ATOM 14832 O O . HIS D 4 275 ? 214.68507 207.13980 294.39940 1.000 41.87492 275 HIS D O 1
ATOM 14839 N N . ILE D 4 276 ? 216.30239 208.41296 295.30201 1.000 40.45176 276 ILE D N 1
ATOM 14840 C CA . ILE D 4 276 ? 215.55224 208.74225 296.50005 1.000 45.23305 276 ILE D CA 1
ATOM 14841 C C . ILE D 4 276 ? 215.08653 210.17973 296.36352 1.000 55.99126 276 ILE D C 1
ATOM 14842 O O . ILE D 4 276 ? 215.89847 211.09735 296.21665 1.000 56.35124 276 ILE D O 1
ATOM 14847 N N . TRP D 4 277 ? 213.77389 210.36188 296.39894 1.000 63.06596 277 TRP D N 1
ATOM 14848 C CA . TRP D 4 277 ? 213.12402 211.64690 296.23335 1.000 67.32353 277 TRP D CA 1
ATOM 14849 C C . TRP D 4 277 ? 211.90118 211.65161 297.12278 1.000 69.30873 277 TRP D C 1
ATOM 14850 O O . TRP D 4 277 ? 211.42718 210.60025 297.54745 1.000 64.06798 277 TRP D O 1
ATOM 14861 N N . HIS D 4 278 ? 211.41653 212.83872 297.44511 1.000 79.21046 278 HIS D N 1
ATOM 14862 C CA . HIS D 4 278 ? 210.19824 212.96163 298.22663 1.000 78.61109 278 HIS D CA 1
ATOM 14863 C C . HIS D 4 278 ? 209.04688 213.25816 297.28098 1.000 80.37498 278 HIS D C 1
ATOM 14864 O O . HIS D 4 278 ? 209.08603 214.24342 296.53858 1.000 81.63194 278 HIS D O 1
ATOM 14871 N N . SER D 4 279 ? 208.02791 212.40568 297.30941 1.000 77.56391 279 SER D N 1
ATOM 14872 C CA . SER D 4 279 ? 206.81585 212.60594 296.52873 1.000 82.18016 279 SER D CA 1
ATOM 14873 C C . SER D 4 279 ? 205.68109 212.73269 297.52629 1.000 83.39731 279 SER D C 1
ATOM 14874 O O . SER D 4 279 ? 205.41451 211.79506 298.28644 1.000 84.14749 279 SER D O 1
ATOM 14877 N N . GLY D 4 280 ? 204.99771 213.87009 297.49923 1.000 85.76402 280 GLY D N 1
ATOM 14878 C CA . GLY D 4 280 ? 204.00640 214.15051 298.51232 1.000 83.18721 280 GLY D CA 1
ATOM 14879 C C . GLY D 4 280 ? 204.65082 214.00758 299.87339 1.000 79.04572 280 GLY D C 1
ATOM 14880 O O . GLY D 4 280 ? 205.70818 214.58646 300.14271 1.000 73.48900 280 GLY D O 1
ATOM 14881 N N . GLN D 4 281 ? 204.06055 213.16908 300.70924 1.000 74.43634 281 GLN D N 1
ATOM 14882 C CA . GLN D 4 281 ? 204.49300 213.00671 302.08370 1.000 75.54872 281 GLN D CA 1
ATOM 14883 C C . GLN D 4 281 ? 205.34120 211.76550 302.25481 1.000 74.20606 281 GLN D C 1
ATOM 14884 O O . GLN D 4 281 ? 205.79832 211.48287 303.36480 1.000 73.69027 281 GLN D O 1
ATOM 14890 N N . PHE D 4 282 ? 205.58022 211.04090 301.17229 1.000 73.55418 282 PHE D N 1
ATOM 14891 C CA . PHE D 4 282 ? 206.32803 209.80147 301.18216 1.000 66.84045 282 PHE D CA 1
ATOM 14892 C C . PHE D 4 282 ? 207.76386 210.06565 300.77604 1.000 67.98378 282 PHE D C 1
ATOM 14893 O O . PHE D 4 282 ? 208.05000 210.94535 299.96105 1.000 71.35353 282 PHE D O 1
ATOM 14901 N N . GLY D 4 283 ? 208.66564 209.29723 301.36220 1.000 66.28611 283 GLY D N 1
ATOM 14902 C CA . GLY D 4 283 ? 210.02397 209.27201 300.88570 1.000 61.16047 283 GLY D CA 1
ATOM 14903 C C . GLY D 4 283 ? 209.99159 208.13682 299.89803 1.000 54.72743 283 GLY D C 1
ATOM 14904 O O . GLY D 4 283 ? 209.60812 207.02730 300.26721 1.000 55.18062 283 GLY D O 1
ATOM 14905 N N . THR D 4 284 ? 210.29838 208.38896 298.63727 1.000 55.50639 284 THR D N 1
ATOM 14906 C CA . THR D 4 284 ? 210.19631 207.35443 297.62422 1.000 51.52051 284 THR D CA 1
ATOM 14907 C C . THR D 4 284 ? 211.58014 206.94249 297.15762 1.000 48.24830 284 THR D C 1
ATOM 14908 O O . THR D 4 284 ? 212.47792 207.77563 297.02406 1.000 46.16702 284 THR D O 1
ATOM 14912 N N . ILE D 4 285 ? 211.73491 205.64571 296.91221 1.000 43.90003 285 ILE D N 1
ATOM 14913 C CA . ILE D 4 285 ? 212.95043 205.06916 296.36100 1.000 34.78854 285 ILE D CA 1
ATOM 14914 C C . ILE D 4 285 ? 212.58417 204.29866 295.10896 1.000 34.57762 285 ILE D C 1
ATOM 14915 O O . ILE D 4 285 ? 211.75693 203.38138 295.15739 1.000 34.05356 285 ILE D O 1
ATOM 14920 N N . ASN D 4 286 ? 213.16380 204.69959 293.98352 1.000 35.70031 286 ASN D N 1
ATOM 14921 C CA . ASN D 4 286 ? 212.95498 204.03159 292.70582 1.000 33.44903 286 ASN D CA 1
ATOM 14922 C C . ASN D 4 286 ? 211.47415 203.88262 292.39188 1.000 37.62787 286 ASN D C 1
ATOM 14923 O O . ASN D 4 286 ? 210.97882 202.80014 292.08217 1.000 38.25398 286 ASN D O 1
ATOM 14928 N N . ASN D 4 287 ? 210.76580 204.99761 292.51141 1.000 39.90679 287 ASN D N 1
ATOM 14929 C CA . ASN D 4 287 ? 209.32917 205.10794 292.29576 1.000 37.87482 287 ASN D CA 1
ATOM 14930 C C . ASN D 4 287 ? 208.50004 204.28789 293.26830 1.000 38.48871 287 ASN D C 1
ATOM 14931 O O . ASN D 4 287 ? 207.31244 204.07075 293.02952 1.000 48.38125 287 ASN D O 1
ATOM 14936 N N . PHE D 4 288 ? 209.06906 203.82032 294.36711 1.000 32.97677 288 PHE D N 1
ATOM 14937 C CA . PHE D 4 288 ? 208.31460 203.05936 295.34919 1.000 32.85137 288 PHE D CA 1
ATOM 14938 C C . PHE D 4 288 ? 208.13263 203.91820 296.58343 1.000 36.79948 288 PHE D C 1
ATOM 14939 O O . PHE D 4 288 ? 209.09903 204.44974 297.12891 1.000 43.77392 288 PHE D O 1
ATOM 14947 N N . ARG D 4 289 ? 206.88809 204.06358 296.99928 1.000 42.28303 289 ARG D N 1
ATOM 14948 C CA . ARG D 4 289 ? 206.53311 204.86077 298.16053 1.000 44.23606 289 ARG D CA 1
ATOM 14949 C C . ARG D 4 289 ? 206.71184 204.03013 299.41645 1.000 41.35920 289 ARG D C 1
ATOM 14950 O O . ARG D 4 289 ? 206.01927 203.03137 299.61723 1.000 45.81976 289 ARG D O 1
ATOM 14958 N N . LEU D 4 290 ? 207.65763 204.42534 300.24834 1.000 40.50798 290 LEU D N 1
ATOM 14959 C CA . LEU D 4 290 ? 207.91655 203.74536 301.50442 1.000 42.56035 290 LEU D CA 1
ATOM 14960 C C . LEU D 4 290 ? 207.11600 204.44909 302.58126 1.000 51.65388 290 LEU D C 1
ATOM 14961 O O . LEU D 4 290 ? 207.47120 205.54470 303.02689 1.000 59.48007 290 LEU D O 1
ATOM 14966 N N . GLY D 4 291 ? 206.05544 203.79481 303.01422 1.000 48.62908 291 GLY D N 1
ATOM 14967 C CA . GLY D 4 291 ? 205.12643 204.32132 303.98615 1.000 52.89121 291 GLY D CA 1
ATOM 14968 C C . GLY D 4 291 ? 203.71113 204.30902 303.44730 1.000 58.16920 291 GLY D C 1
ATOM 14969 O O . GLY D 4 291 ? 203.46063 204.08114 302.26736 1.000 56.62626 291 GLY D O 1
ATOM 14970 N N . ARG D 4 292 ? 202.77922 204.55985 304.35691 1.000 62.89552 292 ARG D N 1
ATOM 14971 C CA . ARG D 4 292 ? 201.37796 204.59111 303.99408 1.000 64.05777 292 ARG D CA 1
ATOM 14972 C C . ARG D 4 292 ? 200.67210 205.63584 304.83686 1.000 69.04159 292 ARG D C 1
ATOM 14973 O O . ARG D 4 292 ? 201.00856 205.84883 306.00183 1.000 67.97942 292 ARG D O 1
ATOM 14981 N N . LEU D 4 293 ? 199.64476 206.22568 304.24899 1.000 74.74220 293 LEU D N 1
ATOM 14982 C CA . LEU D 4 293 ? 198.82818 207.28665 304.80238 1.000 73.25541 293 LEU D CA 1
ATOM 14983 C C . LEU D 4 293 ? 197.37791 206.82937 304.78434 1.000 79.00348 293 LEU D C 1
ATOM 14984 O O . LEU D 4 293 ? 197.01598 205.92251 304.02463 1.000 77.03640 293 LEU D O 1
ATOM 14989 N N . PRO D 4 294 ? 196.52381 207.40623 305.63380 1.000 81.57795 294 PRO D N 1
ATOM 14990 C CA . PRO D 4 294 ? 195.10574 207.02973 305.58516 1.000 81.44231 294 PRO D CA 1
ATOM 14991 C C . PRO D 4 294 ? 194.40628 207.53257 304.33822 1.000 80.57195 294 PRO D C 1
ATOM 14992 O O . PRO D 4 294 ? 193.50732 206.85296 303.83028 1.000 77.98114 294 PRO D O 1
ATOM 14996 N N . SER D 4 295 ? 194.78059 208.70744 303.83301 1.000 80.78479 295 SER D N 1
ATOM 14997 C CA . SER D 4 295 ? 194.22935 209.16894 302.56635 1.000 81.70935 295 SER D CA 1
ATOM 14998 C C . SER D 4 295 ? 194.83386 208.45113 301.36156 1.000 84.67652 295 SER D C 1
ATOM 14999 O O . SER D 4 295 ? 194.11576 208.17839 300.39219 1.000 82.55334 295 SER D O 1
ATOM 15002 N N . VAL D 4 296 ? 196.12166 208.10770 301.41149 1.000 83.09801 296 VAL D N 1
ATOM 15003 C CA . VAL D 4 296 ? 196.80242 207.47034 300.28278 1.000 78.40626 296 VAL D CA 1
ATOM 15004 C C . VAL D 4 296 ? 197.15671 206.02970 300.61866 1.000 76.22655 296 VAL D C 1
ATOM 15005 O O . VAL D 4 296 ? 198.21708 205.77674 301.20799 1.000 75.54343 296 VAL D O 1
ATOM 15009 N N . PRO D 4 297 ? 196.31343 205.06707 300.28074 1.000 74.19522 297 PRO D N 1
ATOM 15010 C CA . PRO D 4 297 ? 196.61279 203.67400 300.61945 1.000 73.35697 297 PRO D CA 1
ATOM 15011 C C . PRO D 4 297 ? 197.66587 203.03786 299.72530 1.000 73.71999 297 PRO D C 1
ATOM 15012 O O . PRO D 4 297 ? 197.32482 202.39780 298.72629 1.000 75.51839 297 PRO D O 1
ATOM 15016 N N . VAL D 4 298 ? 198.94216 203.21205 300.05704 1.000 67.60375 298 VAL D N 1
ATOM 15017 C CA . VAL D 4 298 ? 200.00862 202.54500 299.31998 1.000 57.57558 298 VAL D CA 1
ATOM 15018 C C . VAL D 4 298 ? 199.99045 201.06122 299.66071 1.000 54.25334 298 VAL D C 1
ATOM 15019 O O . VAL D 4 298 ? 200.16701 200.67375 300.81982 1.000 56.96842 298 VAL D O 1
ATOM 15023 N N . GLU D 4 299 ? 199.76296 200.22462 298.65535 1.000 52.05670 299 GLU D N 1
ATOM 15024 C CA . GLU D 4 299 ? 199.62174 198.79935 298.89757 1.000 52.89543 299 GLU D CA 1
ATOM 15025 C C . GLU D 4 299 ? 200.92132 198.21847 299.43521 1.000 52.70945 299 GLU D C 1
ATOM 15026 O O . GLU D 4 299 ? 202.00568 198.76998 299.24562 1.000 53.13818 299 GLU D O 1
ATOM 15032 N N . TRP D 4 300 ? 200.79246 197.09595 300.14290 1.000 50.11078 300 TRP D N 1
ATOM 15033 C CA . TRP D 4 300 ? 201.96161 196.46451 300.73521 1.000 45.90016 300 TRP D CA 1
ATOM 15034 C C . TRP D 4 300 ? 202.96453 196.03495 299.68689 1.000 43.33734 300 TRP D C 1
ATOM 15035 O O . TRP D 4 300 ? 204.16505 196.02293 299.95349 1.000 46.08309 300 TRP D O 1
ATOM 15046 N N . ASN D 4 301 ? 202.50097 195.65862 298.50451 1.000 41.97637 301 ASN D N 1
ATOM 15047 C CA . ASN D 4 301 ? 203.42428 195.27144 297.45397 1.000 37.82358 301 ASN D CA 1
ATOM 15048 C C . ASN D 4 301 ? 204.29584 196.42630 297.01443 1.000 33.42307 301 ASN D C 1
ATOM 15049 O O . ASN D 4 301 ? 205.36933 196.19660 296.46005 1.000 38.55415 301 ASN D O 1
ATOM 15054 N N . GLU D 4 302 ? 203.85811 197.65715 297.23462 1.000 33.33770 302 GLU D N 1
ATOM 15055 C CA . GLU D 4 302 ? 204.69877 198.80141 296.92791 1.000 37.46927 302 GLU D CA 1
ATOM 15056 C C . GLU D 4 302 ? 205.66851 199.11480 298.06172 1.000 36.78764 302 GLU D C 1
ATOM 15057 O O . GLU D 4 302 ? 206.76994 199.60865 297.81299 1.000 32.31846 302 GLU D O 1
ATOM 15063 N N . ILE D 4 303 ? 205.25360 198.88546 299.30539 1.000 39.25259 303 ILE D N 1
ATOM 15064 C CA . ILE D 4 303 ? 206.12933 199.06819 300.45661 1.000 33.03224 303 ILE D CA 1
ATOM 15065 C C . ILE D 4 303 ? 207.17822 197.96963 300.52106 1.000 31.98837 303 ILE D C 1
ATOM 15066 O O . ILE D 4 303 ? 208.34290 198.22661 300.83492 1.000 34.81421 303 ILE D O 1
ATOM 15071 N N . ASN D 4 304 ? 206.78124 196.72831 300.23739 1.000 31.77643 304 ASN D N 1
ATOM 15072 C CA . ASN D 4 304 ? 207.72948 195.62307 300.14386 1.000 26.61400 304 ASN D CA 1
ATOM 15073 C C . ASN D 4 304 ? 208.75928 195.84331 299.05470 1.000 24.43228 304 ASN D C 1
ATOM 15074 O O . ASN D 4 304 ? 209.94552 195.57205 299.24997 1.000 28.47465 304 ASN D O 1
ATOM 15079 N N . ALA D 4 305 ? 208.33483 196.32634 297.90116 1.000 21.42278 305 ALA D N 1
ATOM 15080 C CA . ALA D 4 305 ? 209.30330 196.65260 296.87512 1.000 19.20368 305 ALA D CA 1
ATOM 15081 C C . ALA D 4 305 ? 210.22031 197.75832 297.34164 1.000 20.83105 305 ALA D C 1
ATOM 15082 O O . ALA D 4 305 ? 211.42745 197.70991 297.09815 1.000 26.98213 305 ALA D O 1
ATOM 15084 N N . ALA D 4 306 ? 209.66929 198.77258 298.00197 1.000 22.21894 306 ALA D N 1
ATOM 15085 C CA . ALA D 4 306 ? 210.49087 199.86911 298.50068 1.000 20.96961 306 ALA D CA 1
ATOM 15086 C C . ALA D 4 306 ? 211.51925 199.38704 299.51354 1.000 19.13750 306 ALA D C 1
ATOM 15087 O O . ALA D 4 306 ? 212.65107 199.86700 299.53225 1.000 20.66388 306 ALA D O 1
ATOM 15089 N N . TRP D 4 307 ? 211.12763 198.47532 300.38910 1.000 21.03215 307 TRP D N 1
ATOM 15090 C CA . TRP D 4 307 ? 212.06358 197.86300 301.31818 1.000 18.22633 307 TRP D CA 1
ATOM 15091 C C . TRP D 4 307 ? 213.11759 197.03113 300.60597 1.000 20.05749 307 TRP D C 1
ATOM 15092 O O . TRP D 4 307 ? 214.27852 197.02386 301.00972 1.000 23.00303 307 TRP D O 1
ATOM 15103 N N . GLY D 4 308 ? 212.74064 196.32656 299.54211 1.000 21.90826 308 GLY D N 1
ATOM 15104 C CA . GLY D 4 308 ? 213.73470 195.66035 298.72115 1.000 17.18639 308 GLY D CA 1
ATOM 15105 C C . GLY D 4 308 ? 214.71530 196.60171 298.06506 1.000 16.74879 308 GLY D C 1
ATOM 15106 O O . GLY D 4 308 ? 215.84167 196.21623 297.76790 1.000 23.15639 308 GLY D O 1
ATOM 15107 N N . GLN D 4 309 ? 214.27923 197.80391 297.74758 1.000 16.21088 309 GLN D N 1
ATOM 15108 C CA . GLN D 4 309 ? 215.16757 198.78757 297.16661 1.000 15.64504 309 GLN D CA 1
ATOM 15109 C C . GLN D 4 309 ? 216.00197 199.45842 298.23727 1.000 17.66211 309 GLN D C 1
ATOM 15110 O O . GLN D 4 309 ? 217.11422 199.91184 297.96179 1.000 19.90628 309 GLN D O 1
ATOM 15116 N N . THR D 4 310 ? 215.46096 199.56820 299.44601 1.000 19.56271 310 THR D N 1
ATOM 15117 C CA . THR D 4 310 ? 216.20217 200.12757 300.56882 1.000 16.63034 310 THR D CA 1
ATOM 15118 C C . THR D 4 310 ? 217.26722 199.15177 301.03341 1.000 16.21746 310 THR D C 1
ATOM 15119 O O . THR D 4 310 ? 218.42222 199.52897 301.23990 1.000 19.88831 310 THR D O 1
ATOM 15123 N N . VAL D 4 311 ? 216.88868 197.88720 301.21024 1.000 17.09032 311 VAL D N 1
ATOM 15124 C CA . VAL D 4 311 ? 217.81683 196.86316 301.66269 1.000 13.73424 311 VAL D CA 1
ATOM 15125 C C . VAL D 4 311 ? 218.86851 196.61767 300.61453 1.000 12.84741 311 VAL D C 1
ATOM 15126 O O . VAL D 4 311 ? 219.97045 196.17696 300.92722 1.000 19.02362 311 VAL D O 1
ATOM 15130 N N . LEU D 4 312 ? 218.54110 196.84834 299.35488 1.000 12.94757 312 LEU D N 1
ATOM 15131 C CA . LEU D 4 312 ? 219.55056 196.79982 298.31708 1.000 12.09597 312 LEU D CA 1
ATOM 15132 C C . LEU D 4 312 ? 220.50540 197.97150 298.42810 1.000 14.23201 312 LEU D C 1
ATOM 15133 O O . LEU D 4 312 ? 221.71224 197.79880 298.28192 1.000 18.02827 312 LEU D O 1
ATOM 15138 N N . LEU D 4 313 ? 219.98286 199.17709 298.65314 1.000 16.38596 313 LEU D N 1
ATOM 15139 C CA . LEU D 4 313 ? 220.83461 200.35530 298.75369 1.000 14.83993 313 LEU D CA 1
ATOM 15140 C C . LEU D 4 313 ? 221.82116 200.23975 299.90387 1.000 14.27776 313 LEU D C 1
ATOM 15141 O O . LEU D 4 313 ? 223.02516 200.40422 299.71803 1.000 15.54822 313 LEU D O 1
ATOM 15146 N N . LEU D 4 314 ? 221.32614 199.98157 301.10836 1.000 14.86754 314 LEU D N 1
ATOM 15147 C CA . LEU D 4 314 ? 222.20641 199.86350 302.26334 1.000 16.12219 314 LEU D CA 1
ATOM 15148 C C . LEU D 4 314 ? 223.20386 198.72830 302.10169 1.000 18.38971 314 LEU D C 1
ATOM 15149 O O . LEU D 4 314 ? 224.38507 198.87477 302.42960 1.000 27.13240 314 LEU D O 1
ATOM 15154 N N . HIS D 4 315 ? 222.73790 197.57354 301.64293 1.000 14.31812 315 HIS D N 1
ATOM 15155 C CA . HIS D 4 315 ? 223.63583 196.46766 301.34107 1.000 14.41631 315 HIS D CA 1
ATOM 15156 C C . HIS D 4 315 ? 224.72778 196.86223 300.34693 1.000 16.18490 315 HIS D C 1
ATOM 15157 O O . HIS D 4 315 ? 225.90946 196.59577 300.57507 1.000 19.81942 315 HIS D O 1
ATOM 15164 N N . ALA D 4 316 ? 224.34641 197.45962 299.22010 1.000 13.60184 316 ALA D N 1
ATOM 15165 C CA . ALA D 4 316 ? 225.32002 197.98989 298.26951 1.000 14.15568 316 ALA D CA 1
ATOM 15166 C C . ALA D 4 316 ? 226.22959 199.05396 298.86393 1.000 16.01668 316 ALA D C 1
ATOM 15167 O O . ALA D 4 316 ? 227.42990 199.06329 298.58042 1.000 24.12536 316 ALA D O 1
ATOM 15169 N N . LEU D 4 317 ? 225.69370 199.96967 299.67147 1.000 16.61134 317 LEU D N 1
ATOM 15170 C CA . LEU D 4 317 ? 226.55478 200.96856 300.29778 1.000 17.38810 317 LEU D CA 1
ATOM 15171 C C . LEU D 4 317 ? 227.56759 200.31327 301.20824 1.000 18.29036 317 LEU D C 1
ATOM 15172 O O . LEU D 4 317 ? 228.75838 200.62466 301.15078 1.000 26.61235 317 LEU D O 1
ATOM 15177 N N . ALA D 4 318 ? 227.11178 199.42495 302.07644 1.000 19.64465 318 ALA D N 1
ATOM 15178 C CA . ALA D 4 318 ? 228.02303 198.74068 302.97424 1.000 23.03712 318 ALA D CA 1
ATOM 15179 C C . ALA D 4 318 ? 229.10816 198.01422 302.19398 1.000 24.26100 318 ALA D C 1
ATOM 15180 O O . ALA D 4 318 ? 230.25285 197.94561 302.63868 1.000 32.53128 318 ALA D O 1
ATOM 15182 N N . ASN D 4 319 ? 228.75437 197.41768 301.05957 1.000 22.14723 319 ASN D N 1
ATOM 15183 C CA . ASN D 4 319 ? 229.75424 196.83742 300.17377 1.000 22.61735 319 ASN D CA 1
ATOM 15184 C C . ASN D 4 319 ? 230.77664 197.86521 299.72310 1.000 24.73775 319 ASN D C 1
ATOM 15185 O O . ASN D 4 319 ? 231.98470 197.63269 299.81299 1.000 32.01216 319 ASN D O 1
ATOM 15190 N N . LYS D 4 320 ? 230.31823 198.99038 299.19350 1.000 22.55808 320 LYS D N 1
ATOM 15191 C CA . LYS D 4 320 ? 231.26427 199.97754 298.70324 1.000 26.81839 320 LYS D CA 1
ATOM 15192 C C . LYS D 4 320 ? 232.08634 200.59484 299.82878 1.000 30.78250 320 LYS D C 1
ATOM 15193 O O . LYS D 4 320 ? 233.20354 201.06397 299.59321 1.000 37.47722 320 LYS D O 1
ATOM 15199 N N . MET D 4 321 ? 231.56660 200.61249 301.04300 1.000 26.59812 321 MET D N 1
ATOM 15200 C CA . MET D 4 321 ? 232.35563 201.05946 302.17350 1.000 31.23864 321 MET D CA 1
ATOM 15201 C C . MET D 4 321 ? 233.18641 199.95529 302.79712 1.000 35.72008 321 MET D C 1
ATOM 15202 O O . MET D 4 321 ? 234.11749 200.25166 303.55293 1.000 42.33728 321 MET D O 1
ATOM 15207 N N . GLY D 4 322 ? 232.88628 198.70243 302.49456 1.000 30.10923 322 GLY D N 1
ATOM 15208 C CA . GLY D 4 322 ? 233.55210 197.61294 303.16615 1.000 30.75296 322 GLY D CA 1
ATOM 15209 C C . GLY D 4 322 ? 233.14755 197.52270 304.61497 1.000 36.85264 322 GLY D C 1
ATOM 15210 O O . GLY D 4 322 ? 233.92467 197.04729 305.44445 1.000 46.77561 322 GLY D O 1
ATOM 15211 N N . LEU D 4 323 ? 231.93688 197.95429 304.93653 1.000 34.84621 323 LEU D N 1
ATOM 15212 C CA . LEU D 4 323 ? 231.38954 197.83802 306.27748 1.000 40.46430 323 LEU D CA 1
ATOM 15213 C C . LEU D 4 323 ? 230.59052 196.54900 306.40196 1.000 39.47753 323 LEU D C 1
ATOM 15214 O O . LEU D 4 323 ? 229.80945 196.20302 305.51651 1.000 41.34715 323 LEU D O 1
ATOM 15219 N N . LYS D 4 324 ? 230.81500 195.83458 307.49174 1.000 39.92216 324 LYS D N 1
ATOM 15220 C CA . LYS D 4 324 ? 230.07203 194.63722 307.84039 1.000 42.07135 324 LYS D CA 1
ATOM 15221 C C . LYS D 4 324 ? 229.26397 194.98245 309.07576 1.000 43.85407 324 LYS D C 1
ATOM 15222 O O . LYS D 4 324 ? 229.81884 195.46313 310.06747 1.000 45.57506 324 LYS D O 1
ATOM 15228 N N . PHE D 4 325 ? 227.95916 194.78301 308.99987 1.000 44.73728 325 PHE D N 1
ATOM 15229 C CA . PHE D 4 325 ? 227.10162 195.08743 310.13013 1.000 42.78839 325 PHE D CA 1
ATOM 15230 C C . PHE D 4 325 ? 227.39471 194.15524 311.29675 1.000 45.25063 325 PHE D C 1
ATOM 15231 O O . PHE D 4 325 ? 227.72599 192.98392 311.11317 1.000 50.82714 325 PHE D O 1
ATOM 15239 N N . GLN D 4 326 ? 227.28790 194.70289 312.50592 1.000 44.04601 326 GLN D N 1
ATOM 15240 C CA . GLN D 4 326 ? 227.66129 193.97485 313.71382 1.000 52.61518 326 GLN D CA 1
ATOM 15241 C C . GLN D 4 326 ? 226.72257 192.81717 314.02542 1.000 54.74141 326 GLN D C 1
ATOM 15242 O O . GLN D 4 326 ? 227.17808 191.71316 314.34678 1.000 60.98480 326 GLN D O 1
ATOM 15248 N N . ARG D 4 327 ? 225.41397 193.05052 313.97929 1.000 46.47845 327 ARG D N 1
ATOM 15249 C CA . ARG D 4 327 ? 224.45904 192.03997 314.40701 1.000 45.70333 327 ARG D CA 1
ATOM 15250 C C . ARG D 4 327 ? 223.62524 191.45080 313.29179 1.000 48.50607 327 ARG D C 1
ATOM 15251 O O . ARG D 4 327 ? 222.92939 190.46059 313.52989 1.000 52.35916 327 ARG D O 1
ATOM 15259 N N . TYR D 4 328 ? 223.63822 192.03458 312.10274 1.000 48.66788 328 TYR D N 1
ATOM 15260 C CA . TYR D 4 328 ? 222.70929 191.61165 311.07489 1.000 42.18429 328 TYR D CA 1
ATOM 15261 C C . TYR D 4 328 ? 223.36828 191.47948 309.71727 1.000 39.71016 328 TYR D C 1
ATOM 15262 O O . TYR D 4 328 ? 224.33434 192.16852 309.39548 1.000 39.44924 328 TYR D O 1
ATOM 15271 N N . ARG D 4 329 ? 222.82524 190.55926 308.93246 1.000 37.16421 329 ARG D N 1
ATOM 15272 C CA . ARG D 4 329 ? 223.19399 190.37476 307.54376 1.000 35.07425 329 ARG D CA 1
ATOM 15273 C C . ARG D 4 329 ? 222.01590 190.84828 306.71394 1.000 34.68170 329 ARG D C 1
ATOM 15274 O O . ARG D 4 329 ? 220.93480 190.26166 306.79053 1.000 35.42626 329 ARG D O 1
ATOM 15282 N N . LEU D 4 330 ? 222.20436 191.91393 305.94284 1.000 29.75179 330 LEU D N 1
ATOM 15283 C CA . LEU D 4 330 ? 221.13072 192.32887 305.05780 1.000 25.97888 330 LEU D CA 1
ATOM 15284 C C . LEU D 4 330 ? 221.09663 191.37191 303.89862 1.000 24.96423 330 LEU D C 1
ATOM 15285 O O . LEU D 4 330 ? 222.10906 191.17113 303.22578 1.000 30.05186 330 LEU D O 1
ATOM 15290 N N . VAL D 4 331 ? 219.94395 190.78275 303.64441 1.000 21.51993 331 VAL D N 1
ATOM 15291 C CA . VAL D 4 331 ? 219.75849 189.94045 302.47786 1.000 20.76847 331 VAL D CA 1
ATOM 15292 C C . VAL D 4 331 ? 218.66073 190.53495 301.60684 1.000 19.52565 331 VAL D C 1
ATOM 15293 O O . VAL D 4 331 ? 217.48506 190.49698 301.95572 1.000 20.56996 331 VAL D O 1
ATOM 15297 N N . PRO D 4 332 ? 219.01943 191.17114 300.50972 1.000 15.52448 332 PRO D N 1
ATOM 15298 C CA . PRO D 4 332 ? 218.00144 191.69525 299.60800 1.000 15.57471 332 PRO D CA 1
ATOM 15299 C C . PRO D 4 332 ? 217.37500 190.67370 298.68003 1.000 19.89526 332 PRO D C 1
ATOM 15300 O O . PRO D 4 332 ? 217.98606 190.24828 297.70416 1.000 25.85411 332 PRO D O 1
ATOM 15304 N N . TYR D 4 333 ? 216.14935 190.28814 299.00021 1.000 16.91424 333 TYR D N 1
ATOM 15305 C CA . TYR D 4 333 ? 215.22203 189.59879 298.11625 1.000 14.76233 333 TYR D CA 1
ATOM 15306 C C . TYR D 4 333 ? 214.21842 190.61761 297.63421 1.000 18.68418 333 TYR D C 1
ATOM 15307 O O . TYR D 4 333 ? 213.48353 191.16903 298.45242 1.000 26.74500 333 TYR D O 1
ATOM 15316 N N . GLY D 4 334 ? 214.14495 190.83104 296.33213 1.000 20.76422 334 GLY D N 1
ATOM 15317 C CA . GLY D 4 334 ? 213.43883 191.98450 295.81737 1.000 22.25204 334 GLY D CA 1
ATOM 15318 C C . GLY D 4 334 ? 212.14383 192.22415 296.55187 1.000 23.34311 334 GLY D C 1
ATOM 15319 O O . GLY D 4 334 ? 211.99887 193.18611 297.30009 1.000 24.10850 334 GLY D O 1
ATOM 15320 N N . ASN D 4 335 ? 211.21009 191.31087 296.37827 1.000 32.38939 335 ASN D N 1
ATOM 15321 C CA . ASN D 4 335 ? 209.88953 191.47034 296.96116 1.000 32.44793 335 ASN D CA 1
ATOM 15322 C C . ASN D 4 335 ? 209.94860 191.25604 298.45949 1.000 28.81450 335 ASN D C 1
ATOM 15323 O O . ASN D 4 335 ? 209.34029 192.00324 299.22558 1.000 29.33683 335 ASN D O 1
ATOM 15328 N N . HIS D 4 336 ? 210.69643 190.24570 298.89120 1.000 29.53843 336 HIS D N 1
ATOM 15329 C CA . HIS D 4 336 ? 210.67230 189.77452 300.26259 1.000 25.73857 336 HIS D CA 1
ATOM 15330 C C . HIS D 4 336 ? 212.04508 189.85300 300.90404 1.000 18.96191 336 HIS D C 1
ATOM 15331 O O . HIS D 4 336 ? 212.57410 188.85007 301.35186 1.000 18.64150 336 HIS D O 1
ATOM 15338 N N . SER D 4 337 ? 212.54553 191.06616 301.07874 1.000 21.74646 337 SER D N 1
ATOM 15339 C CA . SER D 4 337 ? 213.86182 191.28192 301.65006 1.000 15.46427 337 SER D CA 1
ATOM 15340 C C . SER D 4 337 ? 213.76020 191.14936 303.15239 1.000 21.83051 337 SER D C 1
ATOM 15341 O O . SER D 4 337 ? 212.69651 191.35388 303.73604 1.000 31.84191 337 SER D O 1
ATOM 15344 N N . TYR D 4 338 ? 214.86365 190.81367 303.79310 1.000 19.53707 338 TYR D N 1
ATOM 15345 C CA . TYR D 4 338 ? 214.78550 190.62648 305.22759 1.000 21.28887 338 TYR D CA 1
ATOM 15346 C C . TYR D 4 338 ? 216.17107 190.74391 305.82539 1.000 25.16035 338 TYR D C 1
ATOM 15347 O O . TYR D 4 338 ? 217.15951 190.91907 305.11592 1.000 26.27988 338 TYR D O 1
ATOM 15356 N N . LEU D 4 339 ? 216.22579 190.69170 307.14812 1.000 27.84613 339 LEU D N 1
ATOM 15357 C CA . LEU D 4 339 ? 217.47024 190.69406 307.89327 1.000 27.54413 339 LEU D CA 1
ATOM 15358 C C . LEU D 4 339 ? 217.67715 189.32555 308.50949 1.000 37.26243 339 LEU D C 1
ATOM 15359 O O . LEU D 4 339 ? 216.72761 188.70398 308.98938 1.000 43.07963 339 LEU D O 1
ATOM 15364 N N . GLU D 4 340 ? 218.91199 188.85089 308.46701 1.000 39.72899 340 GLU D N 1
ATOM 15365 C CA . GLU D 4 340 ? 219.31170 187.64040 309.16003 1.000 42.20069 340 GLU D CA 1
ATOM 15366 C C . GLU D 4 340 ? 220.08004 188.05849 310.40167 1.000 48.64118 340 GLU D C 1
ATOM 15367 O O . GLU D 4 340 ? 221.00770 188.86484 310.31480 1.000 46.72732 340 GLU D O 1
ATOM 15373 N N . SER D 4 341 ? 219.69453 187.51963 311.55227 1.000 55.71397 341 SER D N 1
ATOM 15374 C CA . SER D 4 341 ? 220.41180 187.80174 312.78626 1.000 56.14403 341 SER D CA 1
ATOM 15375 C C . SER D 4 341 ? 221.67030 186.95246 312.84522 1.000 61.59919 341 SER D C 1
ATOM 15376 O O . SER D 4 341 ? 221.61417 185.73645 312.64908 1.000 66.02706 341 SER D O 1
ATOM 15379 N N . LEU D 4 342 ? 222.80892 187.59212 313.11771 1.000 59.50430 342 LEU D N 1
ATOM 15380 C CA . LEU D 4 342 ? 224.08160 186.88132 313.11908 1.000 62.18192 342 LEU D CA 1
ATOM 15381 C C . LEU D 4 342 ? 224.32112 186.07552 314.38315 1.000 69.90881 342 LEU D C 1
ATOM 15382 O O . LEU D 4 342 ? 225.19588 185.20388 314.38238 1.000 72.01006 342 LEU D O 1
ATOM 15387 N N . THR D 4 343 ? 223.58550 186.34313 315.45607 1.000 72.68777 343 THR D N 1
ATOM 15388 C CA . THR D 4 343 ? 223.76681 185.57995 316.68020 1.000 75.54882 343 THR D CA 1
ATOM 15389 C C . THR D 4 343 ? 222.85131 184.37062 316.74115 1.000 79.51839 343 THR D C 1
ATOM 15390 O O . THR D 4 343 ? 223.23199 183.33919 317.30690 1.000 82.61637 343 THR D O 1
ATOM 15394 N N . ASP D 4 344 ? 221.64837 184.47967 316.18305 1.000 79.91318 344 ASP D N 1
ATOM 15395 C CA . ASP D 4 344 ? 220.69561 183.37188 316.14587 1.000 81.17828 344 ASP D CA 1
ATOM 15396 C C . ASP D 4 344 ? 219.96003 183.40067 314.80996 1.000 79.71058 344 ASP D C 1
ATOM 15397 O O . ASP D 4 344 ? 219.05485 184.21183 314.60574 1.000 81.34108 344 ASP D O 1
ATOM 15402 N N . LYS D 4 345 ? 220.35061 182.51670 313.89577 1.000 81.38276 345 LYS D N 1
ATOM 15403 C CA . LYS D 4 345 ? 219.68230 182.48237 312.60362 1.000 82.68846 345 LYS D CA 1
ATOM 15404 C C . LYS D 4 345 ? 218.24085 182.02411 312.73489 1.000 82.17071 345 LYS D C 1
ATOM 15405 O O . LYS D 4 345 ? 217.48005 182.12836 311.76889 1.000 79.85918 345 LYS D O 1
ATOM 15411 N N . SER D 4 346 ? 217.85866 181.52745 313.91149 1.000 82.01580 346 SER D N 1
ATOM 15412 C CA . SER D 4 346 ? 216.50050 181.07331 314.15898 1.000 82.49607 346 SER D CA 1
ATOM 15413 C C . SER D 4 346 ? 215.48199 182.18801 314.00366 1.000 81.44999 346 SER D C 1
ATOM 15414 O O . SER D 4 346 ? 214.31058 181.90214 313.73128 1.000 79.06770 346 SER D O 1
ATOM 15417 N N . LYS D 4 347 ? 215.88790 183.44442 314.16105 1.000 83.03315 347 LYS D N 1
ATOM 15418 C CA . LYS D 4 347 ? 214.97786 184.56791 313.99256 1.000 82.02183 347 LYS D CA 1
ATOM 15419 C C . LYS D 4 347 ? 215.10585 185.11053 312.58103 1.000 84.71354 347 LYS D C 1
ATOM 15420 O O . LYS D 4 347 ? 216.19851 185.49609 312.15327 1.000 81.02551 347 LYS D O 1
ATOM 15426 N N . GLU D 4 348 ? 213.99190 185.13492 311.86341 1.000 84.07133 348 GLU D N 1
ATOM 15427 C CA . GLU D 4 348 ? 213.91248 185.81915 310.58497 1.000 79.20498 348 GLU D CA 1
ATOM 15428 C C . GLU D 4 348 ? 213.22345 187.14769 310.83644 1.000 65.04363 348 GLU D C 1
ATOM 15429 O O . GLU D 4 348 ? 212.19385 187.20341 311.51584 1.000 64.34664 348 GLU D O 1
ATOM 15435 N N . LEU D 4 349 ? 213.82488 188.21468 310.33170 1.000 55.31597 349 LEU D N 1
ATOM 15436 C CA . LEU D 4 349 ? 213.27516 189.55587 310.44181 1.000 46.37254 349 LEU D CA 1
ATOM 15437 C C . LEU D 4 349 ? 212.77461 189.99207 309.07533 1.000 39.43221 349 LEU D C 1
ATOM 15438 O O . LEU D 4 349 ? 213.50978 190.63632 308.31846 1.000 39.32296 349 LEU D O 1
ATOM 15443 N N . PRO D 4 350 ? 211.52750 189.71699 308.72274 1.000 37.80301 350 PRO D N 1
ATOM 15444 C CA . PRO D 4 350 ? 211.07450 190.02941 307.36606 1.000 36.04134 350 PRO D CA 1
ATOM 15445 C C . PRO D 4 350 ? 210.87666 191.52029 307.17702 1.000 34.48904 350 PRO D C 1
ATOM 15446 O O . PRO D 4 350 ? 210.22027 192.17713 307.98395 1.000 41.53504 350 PRO D O 1
ATOM 15450 N N . LEU D 4 351 ? 211.45187 192.05793 306.11396 1.000 28.51379 351 LEU D N 1
ATOM 15451 C CA . LEU D 4 351 ? 211.21805 193.45283 305.76928 1.000 29.52113 351 LEU D CA 1
ATOM 15452 C C . LEU D 4 351 ? 210.17039 193.52505 304.67620 1.000 34.41139 351 LEU D C 1
ATOM 15453 O O . LEU D 4 351 ? 210.36268 194.09072 303.60653 1.000 32.18503 351 LEU D O 1
ATOM 15458 N N . TYR D 4 352 ? 209.04692 192.90158 304.99268 1.000 37.24193 352 TYR D N 1
ATOM 15459 C CA . TYR D 4 352 ? 207.89108 192.91661 304.13025 1.000 34.25659 352 TYR D CA 1
ATOM 15460 C C . TYR D 4 352 ? 206.68414 192.52872 304.96951 1.000 43.15481 352 TYR D C 1
ATOM 15461 O O . TYR D 4 352 ? 206.82117 191.92489 306.03463 1.000 45.31697 352 TYR D O 1
ATOM 15470 N N . CYS D 4 353 ? 205.49972 192.87137 304.47742 1.000 48.08456 353 CYS D N 1
ATOM 15471 C CA . CYS D 4 353 ? 204.23547 192.44724 305.06393 1.000 52.39603 353 CYS D CA 1
ATOM 15472 C C . CYS D 4 353 ? 203.34446 191.73069 304.06270 1.000 63.44871 353 CYS D C 1
ATOM 15473 O O . CYS D 4 353 ? 203.22910 192.14074 302.90596 1.000 61.51449 353 CYS D O 1
ATOM 15476 N N . SER D 4 354 ? 202.69116 190.67717 304.53562 1.000 75.34090 354 SER D N 1
ATOM 15477 C CA . SER D 4 354 ? 201.78712 189.88591 303.71681 1.000 87.56888 354 SER D CA 1
ATOM 15478 C C . SER D 4 354 ? 200.45576 190.57985 303.47783 1.000 90.77083 354 SER D C 1
ATOM 15479 O O . SER D 4 354 ? 199.65766 190.08326 302.67766 1.000 92.19556 354 SER D O 1
ATOM 15482 N N . GLY D 4 355 ? 200.19682 191.69516 304.14961 1.000 87.10841 355 GLY D N 1
ATOM 15483 C CA . GLY D 4 355 ? 198.97052 192.42873 303.94320 1.000 92.49336 355 GLY D CA 1
ATOM 15484 C C . GLY D 4 355 ? 197.85078 192.04340 304.88589 1.000 112.08013 355 GLY D C 1
ATOM 15485 O O . GLY D 4 355 ? 198.01120 191.29124 305.85226 1.000 118.64940 355 GLY D O 1
ATOM 15486 N N . GLY D 4 356 ? 196.67661 192.59095 304.57948 1.000 115.20129 356 GLY D N 1
ATOM 15487 C CA . GLY D 4 356 ? 195.51084 192.42605 305.42100 1.000 122.00904 356 GLY D CA 1
ATOM 15488 C C . GLY D 4 356 ? 195.60206 193.30345 306.65698 1.000 129.08888 356 GLY D C 1
ATOM 15489 O O . GLY D 4 356 ? 196.29125 194.32971 306.67991 1.000 123.72115 356 GLY D O 1
ATOM 15490 N N . LEU D 4 357 ? 194.89492 192.88610 307.70593 1.000 134.45315 357 LEU D N 1
ATOM 15491 C CA . LEU D 4 357 ? 194.91205 193.63869 308.95311 1.000 134.66488 357 LEU D CA 1
ATOM 15492 C C . LEU D 4 357 ? 196.14286 193.33520 309.79453 1.000 134.30389 357 LEU D C 1
ATOM 15493 O O . LEU D 4 357 ? 196.27460 193.87965 310.89584 1.000 134.25695 357 LEU D O 1
ATOM 15498 N N . ARG D 4 358 ? 197.03475 192.47538 309.29713 1.000 133.76458 358 ARG D N 1
ATOM 15499 C CA . ARG D 4 358 ? 198.26089 192.12275 310.00332 1.000 132.86478 358 ARG D CA 1
ATOM 15500 C C . ARG D 4 358 ? 199.15985 193.32737 310.25896 1.000 130.53381 358 ARG D C 1
ATOM 15501 O O . ARG D 4 358 ? 200.09864 193.22187 311.05325 1.000 127.97065 358 ARG D O 1
ATOM 15509 N N . PHE D 4 359 ? 198.92590 194.45090 309.57216 1.000 130.04476 359 PHE D N 1
ATOM 15510 C CA . PHE D 4 359 ? 199.62725 195.69144 309.89859 1.000 124.66770 359 PHE D CA 1
ATOM 15511 C C . PHE D 4 359 ? 199.49075 196.05897 311.37320 1.000 126.39248 359 PHE D C 1
ATOM 15512 O O . PHE D 4 359 ? 200.39998 196.66959 311.94675 1.000 119.49916 359 PHE D O 1
ATOM 15520 N N . PHE D 4 360 ? 198.37673 195.69580 312.00491 1.000 130.71133 360 PHE D N 1
ATOM 15521 C CA . PHE D 4 360 ? 198.15249 195.97132 313.41787 1.000 131.88961 360 PHE D CA 1
ATOM 15522 C C . PHE D 4 360 ? 198.38196 194.75486 314.30472 1.000 132.58429 360 PHE D C 1
ATOM 15523 O O . PHE D 4 360 ? 198.13192 194.82819 315.51186 1.000 132.51308 360 PHE D O 1
ATOM 15531 N N . TRP D 4 361 ? 198.85357 193.64204 313.74312 1.000 130.88327 361 TRP D N 1
ATOM 15532 C CA . TRP D 4 361 ? 199.00182 192.41984 314.52470 1.000 130.65104 361 TRP D CA 1
ATOM 15533 C C . TRP D 4 361 ? 200.31509 191.68536 314.31931 1.000 124.87007 361 TRP D C 1
ATOM 15534 O O . TRP D 4 361 ? 200.60563 190.77948 315.10598 1.000 121.95893 361 TRP D O 1
ATOM 15545 N N . ASP D 4 362 ? 201.11216 192.01696 313.30902 1.000 120.45732 362 ASP D N 1
ATOM 15546 C CA . ASP D 4 362 ? 202.37460 191.33282 313.06979 1.000 109.00704 362 ASP D CA 1
ATOM 15547 C C . ASP D 4 362 ? 203.51320 192.11663 313.70909 1.000 101.01357 362 ASP D C 1
ATOM 15548 O O . ASP D 4 362 ? 203.71343 193.29717 313.40878 1.000 96.57648 362 ASP D O 1
ATOM 15553 N N . ASN D 4 363 ? 204.26721 191.44252 314.57107 1.000 94.31502 363 ASN D N 1
ATOM 15554 C CA . ASN D 4 363 ? 205.36748 192.04290 315.30711 1.000 86.64006 363 ASN D CA 1
ATOM 15555 C C . ASN D 4 363 ? 206.71779 191.80616 314.65619 1.000 76.68115 363 ASN D C 1
ATOM 15556 O O . ASN D 4 363 ? 207.65465 192.56326 314.92322 1.000 73.49820 363 ASN D O 1
ATOM 15561 N N . LYS D 4 364 ? 206.84049 190.75174 313.84843 1.000 78.16898 364 LYS D N 1
ATOM 15562 C CA . LYS D 4 364 ? 208.09694 190.43230 313.17705 1.000 70.62688 364 LYS D CA 1
ATOM 15563 C C . LYS D 4 364 ? 208.59319 191.60032 312.33613 1.000 59.83750 364 LYS D C 1
ATOM 15564 O O . LYS D 4 364 ? 209.78144 191.92884 312.34382 1.000 55.36574 364 LYS D O 1
ATOM 15570 N N . PHE D 4 365 ? 207.69717 192.21977 311.57864 1.000 59.16611 365 PHE D N 1
ATOM 15571 C CA . PHE D 4 365 ? 208.08092 193.33391 310.72992 1.000 49.03833 365 PHE D CA 1
ATOM 15572 C C . PHE D 4 365 ? 208.57216 194.52932 311.52719 1.000 53.14702 365 PHE D C 1
ATOM 15573 O O . PHE D 4 365 ? 209.27593 195.37546 310.97303 1.000 56.27301 365 PHE D O 1
ATOM 15581 N N . ASP D 4 366 ? 208.19674 194.64674 312.79787 1.000 55.76621 366 ASP D N 1
ATOM 15582 C CA . ASP D 4 366 ? 208.67425 195.76617 313.60074 1.000 55.37515 366 ASP D CA 1
ATOM 15583 C C . ASP D 4 366 ? 210.10151 195.54942 314.06967 1.000 52.74590 366 ASP D C 1
ATOM 15584 O O . ASP D 4 366 ? 210.90515 196.48567 314.07811 1.000 52.66695 366 ASP D O 1
ATOM 15589 N N . HIS D 4 367 ? 210.42177 194.32696 314.48543 1.000 57.39217 367 HIS D N 1
ATOM 15590 C CA . HIS D 4 367 ? 211.79356 193.98427 314.84208 1.000 55.07523 367 HIS D CA 1
ATOM 15591 C C . HIS D 4 367 ? 212.71921 194.16482 313.65224 1.000 48.60704 367 HIS D C 1
ATOM 15592 O O . HIS D 4 367 ? 213.78854 194.77064 313.75850 1.000 43.55243 367 HIS D O 1
ATOM 15599 N N . ALA D 4 368 ? 212.29730 193.65711 312.50177 1.000 49.17189 368 ALA D N 1
ATOM 15600 C CA . ALA D 4 368 ? 213.09083 193.72471 311.28878 1.000 44.65190 368 ALA D CA 1
ATOM 15601 C C . ALA D 4 368 ? 213.41858 195.14446 310.90270 1.000 38.66311 368 ALA D C 1
ATOM 15602 O O . ALA D 4 368 ? 214.49400 195.41176 310.36178 1.000 38.51991 368 ALA D O 1
ATOM 15604 N N . MET D 4 369 ? 212.49340 196.05077 311.15539 1.000 37.39125 369 MET D N 1
ATOM 15605 C CA . MET D 4 369 ? 212.56624 197.43058 310.72647 1.000 36.27206 369 MET D CA 1
ATOM 15606 C C . MET D 4 369 ? 213.25258 198.32730 311.73540 1.000 38.31810 369 MET D C 1
ATOM 15607 O O . MET D 4 369 ? 213.79208 199.36584 311.35364 1.000 39.96007 369 MET D O 1
ATOM 15612 N N . VAL D 4 370 ? 213.24579 197.95153 313.00958 1.000 45.28422 370 VAL D N 1
ATOM 15613 C CA . VAL D 4 370 ? 214.13244 198.57946 313.98326 1.000 41.84873 370 VAL D CA 1
ATOM 15614 C C . VAL D 4 370 ? 215.56022 198.10939 313.75776 1.000 39.67060 370 VAL D C 1
ATOM 15615 O O . VAL D 4 370 ? 216.50687 198.89631 313.81438 1.000 41.12827 370 VAL D O 1
ATOM 15619 N N . ALA D 4 371 ? 215.72888 196.81224 313.50322 1.000 41.86740 371 ALA D N 1
ATOM 15620 C CA . ALA D 4 371 ? 217.04350 196.25415 313.22226 1.000 36.89542 371 ALA D CA 1
ATOM 15621 C C . ALA D 4 371 ? 217.67421 196.92071 312.01357 1.000 34.75831 371 ALA D C 1
ATOM 15622 O O . ALA D 4 371 ? 218.88883 197.11752 311.97421 1.000 38.09132 371 ALA D O 1
ATOM 15624 N N . PHE D 4 372 ? 216.88137 197.20165 310.98519 1.000 34.30981 372 PHE D N 1
ATOM 15625 C CA . PHE D 4 372 ? 217.42011 197.90163 309.83114 1.000 30.24216 372 PHE D CA 1
ATOM 15626 C C . PHE D 4 372 ? 217.86134 199.29764 310.22563 1.000 35.66880 372 PHE D C 1
ATOM 15627 O O . PHE D 4 372 ? 218.87384 199.80457 309.73149 1.000 39.96616 372 PHE D O 1
ATOM 15635 N N . LEU D 4 373 ? 217.11650 199.93194 311.12823 1.000 37.16363 373 LEU D N 1
ATOM 15636 C CA . LEU D 4 373 ? 217.53686 201.22421 311.64017 1.000 38.56631 373 LEU D CA 1
ATOM 15637 C C . LEU D 4 373 ? 218.90302 201.11293 312.30310 1.000 42.02086 373 LEU D C 1
ATOM 15638 O O . LEU D 4 373 ? 219.72745 202.02421 312.20259 1.000 45.53709 373 LEU D O 1
ATOM 15643 N N . ASP D 4 374 ? 219.15671 199.99946 312.98840 1.000 42.20676 374 ASP D N 1
ATOM 15644 C CA . ASP D 4 374 ? 220.47469 199.74922 313.55859 1.000 38.86721 374 ASP D CA 1
ATOM 15645 C C . ASP D 4 374 ? 221.53782 199.74538 312.47414 1.000 39.78956 374 ASP D C 1
ATOM 15646 O O . ASP D 4 374 ? 222.59822 200.35626 312.61741 1.000 44.37029 374 ASP D O 1
ATOM 15651 N N . CYS D 4 375 ? 221.26410 199.04370 311.38038 1.000 40.11642 375 CYS D N 1
ATOM 15652 C CA . CYS D 4 375 ? 222.17625 199.00839 310.24734 1.000 34.35096 375 CYS D CA 1
ATOM 15653 C C . CYS D 4 375 ? 222.41218 200.39702 309.66673 1.000 33.38434 375 CYS D C 1
ATOM 15654 O O . CYS D 4 375 ? 223.50342 200.69020 309.17916 1.000 33.31934 375 CYS D O 1
ATOM 15657 N N . VAL D 4 376 ? 221.38045 201.24479 309.65287 1.000 35.80137 376 VAL D N 1
ATOM 15658 C CA . VAL D 4 376 ? 221.53425 202.61734 309.18419 1.000 30.83667 376 VAL D CA 1
ATOM 15659 C C . VAL D 4 376 ? 222.32710 203.42613 310.19464 1.000 37.07174 376 VAL D C 1
ATOM 15660 O O . VAL D 4 376 ? 223.11184 204.30681 309.82735 1.000 45.02892 376 VAL D O 1
ATOM 15664 N N . GLN D 4 377 ? 222.12115 203.15983 311.48145 1.000 38.01354 377 GLN D N 1
ATOM 15665 C CA . GLN D 4 377 ? 222.95320 203.75577 312.51697 1.000 40.07261 377 GLN D CA 1
ATOM 15666 C C . GLN D 4 377 ? 224.41794 203.37106 312.35636 1.000 44.60464 377 GLN D C 1
ATOM 15667 O O . GLN D 4 377 ? 225.28898 204.24140 312.33043 1.000 52.15126 377 GLN D O 1
ATOM 15673 N N . GLN D 4 378 ? 224.71799 202.07249 312.28422 1.000 42.88757 378 GLN D N 1
ATOM 15674 C CA . GLN D 4 378 ? 226.09752 201.64303 312.06901 1.000 38.61428 378 GLN D CA 1
ATOM 15675 C C . GLN D 4 378 ? 226.67499 202.26402 310.81403 1.000 38.94961 378 GLN D C 1
ATOM 15676 O O . GLN D 4 378 ? 227.86874 202.56535 310.75236 1.000 45.01892 378 GLN D O 1
ATOM 15682 N N . PHE D 4 379 ? 225.85493 202.40762 309.78577 1.000 36.94290 379 PHE D N 1
ATOM 15683 C CA . PHE D 4 379 ? 226.26353 203.12396 308.59059 1.000 35.05475 379 PHE D CA 1
ATOM 15684 C C . PHE D 4 379 ? 226.60453 204.56032 308.94296 1.000 41.73476 379 PHE D C 1
ATOM 15685 O O . PHE D 4 379 ? 227.69497 205.04188 308.63265 1.000 51.49088 379 PHE D O 1
ATOM 15693 N N . LYS D 4 380 ? 225.71133 205.23237 309.66813 1.000 42.24164 380 LYS D N 1
ATOM 15694 C CA . LYS D 4 380 ? 225.95150 206.60418 310.11657 1.000 46.00911 380 LYS D CA 1
ATOM 15695 C C . LYS D 4 380 ? 227.21458 206.72896 310.95551 1.000 51.41960 380 LYS D C 1
ATOM 15696 O O . LYS D 4 380 ? 228.00615 207.65616 310.76774 1.000 55.75539 380 LYS D O 1
ATOM 15702 N N . GLU D 4 381 ? 227.40259 205.82319 311.90986 1.000 53.28362 381 GLU D N 1
ATOM 15703 C CA . GLU D 4 381 ? 228.61945 205.81835 312.70973 1.000 54.28351 381 GLU D CA 1
ATOM 15704 C C . GLU D 4 381 ? 229.84188 205.66386 311.82172 1.000 54.50410 381 GLU D C 1
ATOM 15705 O O . GLU D 4 381 ? 230.80716 206.42213 311.93027 1.000 61.02095 381 GLU D O 1
ATOM 15711 N N . GLU D 4 382 ? 229.80425 204.67641 310.93110 1.000 56.67977 382 GLU D N 1
ATOM 15712 C CA . GLU D 4 382 ? 230.91188 204.39868 310.02529 1.000 58.61589 382 GLU D CA 1
ATOM 15713 C C . GLU D 4 382 ? 231.23535 205.59030 309.14342 1.000 53.38613 382 GLU D C 1
ATOM 15714 O O . GLU D 4 382 ? 232.39522 205.81440 308.79343 1.000 57.05854 382 GLU D O 1
ATOM 15720 N N . VAL D 4 383 ? 230.21910 206.33484 308.73091 1.000 51.63313 383 VAL D N 1
ATOM 15721 C CA . VAL D 4 383 ? 230.44476 207.48195 307.86587 1.000 57.55162 383 VAL D CA 1
ATOM 15722 C C . VAL D 4 383 ? 231.00364 208.66816 308.64364 1.000 67.44250 383 VAL D C 1
ATOM 15723 O O . VAL D 4 383 ? 231.85059 209.41185 308.13903 1.000 72.01297 383 VAL D O 1
ATOM 15727 N N . GLU D 4 384 ? 230.52223 208.88704 309.86493 1.000 68.78327 384 GLU D N 1
ATOM 15728 C CA . GLU D 4 384 ? 231.13552 209.87898 310.74046 1.000 66.75855 384 GLU D CA 1
ATOM 15729 C C . GLU D 4 384 ? 232.56918 209.51308 311.08785 1.000 69.91489 384 GLU D C 1
ATOM 15730 O O . GLU D 4 384 ? 233.44845 210.37902 311.11693 1.000 78.50451 384 GLU D O 1
ATOM 15736 N N . LYS D 4 385 ? 232.82411 208.23252 311.35690 1.000 69.53266 385 LYS D N 1
ATOM 15737 C CA . LYS D 4 385 ? 234.17755 207.79119 311.67399 1.000 71.20424 385 LYS D CA 1
ATOM 15738 C C . LYS D 4 385 ? 235.15237 208.12544 310.55486 1.000 80.31379 385 LYS D C 1
ATOM 15739 O O . LYS D 4 385 ? 236.30132 208.49938 310.81550 1.000 85.27047 385 LYS D O 1
ATOM 15745 N N . GLY D 4 386 ? 234.72098 207.99440 309.30305 1.000 81.01839 386 GLY D N 1
ATOM 15746 C CA . GLY D 4 386 ? 235.60280 208.34201 308.20264 1.000 86.96097 386 GLY D CA 1
ATOM 15747 C C . GLY D 4 386 ? 235.83773 209.83691 308.10603 1.000 92.67897 386 GLY D C 1
ATOM 15748 O O . GLY D 4 386 ? 236.97631 210.29249 307.96519 1.000 94.43944 386 GLY D O 1
ATOM 15749 N N . GLU D 4 387 ? 234.76588 210.62091 308.18305 1.000 93.80932 387 GLU D N 1
ATOM 15750 C CA . GLU D 4 387 ? 234.86868 212.06792 308.07163 1.000 101.84779 387 GLU D CA 1
ATOM 15751 C C . GLU D 4 387 ? 234.00809 212.73119 309.13307 1.000 104.06778 387 GLU D C 1
ATOM 15752 O O . GLU D 4 387 ? 232.82922 212.39825 309.28366 1.000 98.60361 387 GLU D O 1
ATOM 15758 N N . THR D 4 388 ? 234.59934 213.68445 309.85007 1.000 110.69753 388 THR D N 1
ATOM 15759 C CA . THR D 4 388 ? 233.86033 214.41008 310.87447 1.000 112.99738 388 THR D CA 1
ATOM 15760 C C . THR D 4 388 ? 232.88741 215.39944 310.24754 1.000 113.13481 388 THR D C 1
ATOM 15761 O O . THR D 4 388 ? 231.76838 215.57768 310.74382 1.000 109.89531 388 THR D O 1
ATOM 15765 N N . ARG D 4 389 ? 233.29025 216.03411 309.14120 1.000 114.76581 389 ARG D N 1
ATOM 15766 C CA . ARG D 4 389 ? 232.45758 217.04292 308.49593 1.000 116.03490 389 ARG D CA 1
ATOM 15767 C C . ARG D 4 389 ? 231.12825 216.47270 308.02807 1.000 111.82430 389 ARG D C 1
ATOM 15768 O O . ARG D 4 389 ? 230.16380 217.22605 307.85731 1.000 109.28624 389 ARG D O 1
ATOM 15776 N N . PHE D 4 390 ? 231.06483 215.16626 307.80806 1.000 107.60054 390 PHE D N 1
ATOM 15777 C CA . PHE D 4 390 ? 229.83726 214.50426 307.40466 1.000 98.84731 390 PHE D CA 1
ATOM 15778 C C . PHE D 4 390 ? 228.87705 214.36763 308.57833 1.000 96.60163 390 PHE D C 1
ATOM 15779 O O . PHE D 4 390 ? 229.27961 214.02015 309.69107 1.000 97.54652 390 PHE D O 1
ATOM 15787 N N . CYS D 4 391 ? 227.59671 214.60608 308.31617 1.000 91.77303 391 CYS D N 1
ATOM 15788 C CA . CYS D 4 391 ? 226.56008 214.43666 309.32417 1.000 87.91702 391 CYS D CA 1
ATOM 15789 C C . CYS D 4 391 ? 225.25843 214.09100 308.61937 1.000 86.01339 391 CYS D C 1
ATOM 15790 O O . CYS D 4 391 ? 224.85596 214.79528 307.68898 1.000 87.97689 391 CYS D O 1
ATOM 15793 N N . LEU D 4 392 ? 224.60234 213.01970 309.05949 1.000 79.94268 392 LEU D N 1
ATOM 15794 C CA . LEU D 4 392 ? 223.28819 212.75806 308.50274 1.000 69.31390 392 LEU D CA 1
ATOM 15795 C C . LEU D 4 392 ? 222.28127 213.73304 309.09763 1.000 67.83324 392 LEU D C 1
ATOM 15796 O O . LEU D 4 392 ? 222.49736 214.27349 310.17862 1.000 73.15782 392 LEU D O 1
ATOM 15801 N N . PRO D 4 393 ? 221.19500 214.01541 308.38614 1.000 65.04725 393 PRO D N 1
ATOM 15802 C CA . PRO D 4 393 ? 220.21261 214.97113 308.90836 1.000 68.74267 393 PRO D CA 1
ATOM 15803 C C . PRO D 4 393 ? 219.41005 214.49770 310.10159 1.000 69.17952 393 PRO D C 1
ATOM 15804 O O . PRO D 4 393 ? 218.81004 215.34162 310.76923 1.000 74.76191 393 PRO D O 1
ATOM 15808 N N . TYR D 4 394 ? 219.35650 213.21165 310.41273 1.000 65.60430 394 TYR D N 1
ATOM 15809 C CA . TYR D 4 394 ? 218.53445 212.80517 311.53836 1.000 64.47827 394 TYR D CA 1
ATOM 15810 C C . TYR D 4 394 ? 219.24264 211.79727 312.42710 1.000 68.83582 394 TYR D C 1
ATOM 15811 O O . TYR D 4 394 ? 220.16780 211.09743 312.01216 1.000 69.78191 394 TYR D O 1
ATOM 15820 N N . ARG D 4 395 ? 218.79340 211.76418 313.67541 1.000 72.12621 395 ARG D N 1
ATOM 15821 C CA . ARG D 4 395 ? 219.30687 210.88697 314.71194 1.000 72.87495 395 ARG D CA 1
ATOM 15822 C C . ARG D 4 395 ? 218.46362 209.62566 314.76878 1.000 68.37996 395 ARG D C 1
ATOM 15823 O O . ARG D 4 395 ? 217.29256 209.62625 314.39453 1.000 70.95263 395 ARG D O 1
ATOM 15831 N N . MET D 4 396 ? 219.06944 208.54338 315.23793 1.000 65.45484 396 MET D N 1
ATOM 15832 C CA . MET D 4 396 ? 218.35952 207.28508 315.37587 1.000 69.63891 396 MET D CA 1
ATOM 15833 C C . MET D 4 396 ? 218.58394 206.70239 316.76137 1.000 73.74666 396 MET D C 1
ATOM 15834 O O . MET D 4 396 ? 219.70568 206.69764 317.27176 1.000 76.16342 396 MET D O 1
ATOM 15839 N N . ASP D 4 397 ? 217.50557 206.21428 317.36485 1.000 73.32811 397 ASP D N 1
ATOM 15840 C CA . ASP D 4 397 ? 217.54955 205.56040 318.66838 1.000 78.87246 397 ASP D CA 1
ATOM 15841 C C . ASP D 4 397 ? 217.14823 204.12014 318.39983 1.000 80.31246 397 ASP D C 1
ATOM 15842 O O . ASP D 4 397 ? 215.95977 203.80280 318.32448 1.000 80.26863 397 ASP D O 1
ATOM 15847 N N . VAL D 4 398 ? 218.15063 203.25639 318.26177 1.000 76.87062 398 VAL D N 1
ATOM 15848 C CA . VAL D 4 398 ? 217.90568 201.87351 317.86935 1.000 79.39779 398 VAL D CA 1
ATOM 15849 C C . VAL D 4 398 ? 217.08838 201.13505 318.92133 1.000 85.08193 398 VAL D C 1
ATOM 15850 O O . VAL D 4 398 ? 216.12750 200.42920 318.59563 1.000 84.38811 398 VAL D O 1
ATOM 15854 N N . GLU D 4 399 ? 217.46585 201.26413 320.19482 1.000 88.47172 399 GLU D N 1
ATOM 15855 C CA . GLU D 4 399 ? 216.71746 200.58178 321.24881 1.000 92.76075 399 GLU D CA 1
ATOM 15856 C C . GLU D 4 399 ? 215.25517 201.01041 321.28286 1.000 88.20706 399 GLU D C 1
ATOM 15857 O O . GLU D 4 399 ? 214.37388 200.19190 321.56524 1.000 88.77686 399 GLU D O 1
ATOM 15863 N N . LYS D 4 400 ? 214.96961 202.27570 320.99274 1.000 86.74878 400 LYS D N 1
ATOM 15864 C CA . LYS D 4 400 ? 213.58687 202.73513 320.98257 1.000 86.46943 400 LYS D CA 1
ATOM 15865 C C . LYS D 4 400 ? 212.91196 202.58898 319.62820 1.000 84.06369 400 LYS D C 1
ATOM 15866 O O . LYS D 4 400 ? 211.67919 202.56529 319.56722 1.000 84.05446 400 LYS D O 1
ATOM 15872 N N . GLY D 4 401 ? 213.68463 202.44761 318.55623 1.000 82.40316 401 GLY D N 1
ATOM 15873 C CA . GLY D 4 401 ? 213.15353 202.43844 317.20929 1.000 76.26104 401 GLY D CA 1
ATOM 15874 C C . GLY D 4 401 ? 212.58575 203.76915 316.77006 1.000 74.99283 401 GLY D C 1
ATOM 15875 O O . GLY D 4 401 ? 211.47923 203.82191 316.23391 1.000 76.04899 401 GLY D O 1
ATOM 15876 N N . LYS D 4 402 ? 213.31654 204.85142 317.00517 1.000 74.79917 402 LYS D N 1
ATOM 15877 C CA . LYS D 4 402 ? 212.84659 206.19820 316.71785 1.000 74.35338 402 LYS D CA 1
ATOM 15878 C C . LYS D 4 402 ? 213.79188 206.90525 315.75851 1.000 68.96838 402 LYS D C 1
ATOM 15879 O O . LYS D 4 402 ? 215.00993 206.73027 315.83031 1.000 71.57370 402 LYS D O 1
ATOM 15885 N N . ILE D 4 403 ? 213.23416 207.69266 314.84982 1.000 68.50733 403 ILE D N 1
ATOM 15886 C CA . ILE D 4 403 ? 214.02453 208.57759 314.00668 1.000 69.18671 403 ILE D CA 1
ATOM 15887 C C . ILE D 4 403 ? 213.59144 210.00140 314.32564 1.000 78.95977 403 ILE D C 1
ATOM 15888 O O . ILE D 4 403 ? 212.41364 210.34841 314.17125 1.000 82.81114 403 ILE D O 1
ATOM 15893 N N . GLU D 4 404 ? 214.53514 210.81800 314.77333 1.000 77.88945 404 GLU D N 1
ATOM 15894 C CA . GLU D 4 404 ? 214.23589 212.19175 315.12961 1.000 81.62644 404 GLU D CA 1
ATOM 15895 C C . GLU D 4 404 ? 214.19470 213.08658 313.89940 1.000 85.27686 404 GLU D C 1
ATOM 15896 O O . GLU D 4 404 ? 214.65289 212.72957 312.81167 1.000 83.50496 404 GLU D O 1
ATOM 15902 N N . ASP D 4 405 ? 213.61330 214.26298 314.09029 1.000 89.53335 405 ASP D N 1
ATOM 15903 C CA . ASP D 4 405 ? 213.55147 215.31350 313.08536 1.000 90.41720 405 ASP D CA 1
ATOM 15904 C C . ASP D 4 405 ? 214.34016 216.49588 313.62476 1.000 96.51072 405 ASP D C 1
ATOM 15905 O O . ASP D 4 405 ? 213.89715 217.15721 314.56867 1.000 104.06848 405 ASP D O 1
ATOM 15910 N N . THR D 4 406 ? 215.51293 216.75797 313.04224 1.000 94.76589 406 THR D N 1
ATOM 15911 C CA . THR D 4 406 ? 216.25577 217.95034 313.43387 1.000 98.67015 406 THR D CA 1
ATOM 15912 C C . THR D 4 406 ? 215.55371 219.21638 312.96672 1.000 104.12790 406 THR D C 1
ATOM 15913 O O . THR D 4 406 ? 215.66065 220.26136 313.61843 1.000 104.04325 406 THR D O 1
ATOM 15917 N N . GLY D 4 407 ? 214.82971 219.14142 311.84906 1.000 104.29414 407 GLY D N 1
ATOM 15918 C CA . GLY D 4 407 ? 214.05845 220.28350 311.39478 1.000 105.98667 407 GLY D CA 1
ATOM 15919 C C . GLY D 4 407 ? 212.91739 220.62704 312.32888 1.000 109.23101 407 GLY D C 1
ATOM 15920 O O . GLY D 4 407 ? 212.56983 221.80039 312.48312 1.000 113.03466 407 GLY D O 1
ATOM 15921 N N . GLY D 4 408 ? 212.32126 219.61832 312.96437 1.000 109.59389 408 GLY D N 1
ATOM 15922 C CA . GLY D 4 408 ? 211.25618 219.84228 313.91598 1.000 111.41999 408 GLY D CA 1
ATOM 15923 C C . GLY D 4 408 ? 211.78616 220.10460 315.31175 1.000 117.62830 408 GLY D C 1
ATOM 15924 O O . GLY D 4 408 ? 212.98888 220.19785 315.55062 1.000 117.66301 408 GLY D O 1
ATOM 15925 N N . SER D 4 409 ? 210.85334 220.22686 316.25097 1.000 121.91381 409 SER D N 1
ATOM 15926 C CA . SER D 4 409 ? 211.20344 220.55049 317.62792 1.000 125.58622 409 SER D CA 1
ATOM 15927 C C . SER D 4 409 ? 211.59747 219.29987 318.40431 1.000 123.80440 409 SER D C 1
ATOM 15928 O O . SER D 4 409 ? 211.04659 219.02096 319.47489 1.000 123.79632 409 SER D O 1
ATOM 15931 N N . GLY D 4 410 ? 212.56715 218.55317 317.88355 1.000 120.37227 410 GLY D N 1
ATOM 15932 C CA . GLY D 4 410 ? 213.00714 217.34582 318.54928 1.000 116.69539 410 GLY D CA 1
ATOM 15933 C C . GLY D 4 410 ? 212.03168 216.19774 318.47540 1.000 114.94110 410 GLY D C 1
ATOM 15934 O O . GLY D 4 410 ? 212.15314 215.24387 319.24802 1.000 109.92258 410 GLY D O 1
ATOM 15935 N N . GLY D 4 411 ? 211.05776 216.26436 317.57220 1.000 110.92064 411 GLY D N 1
ATOM 15936 C CA . GLY D 4 411 ? 210.10739 215.18241 317.44436 1.000 102.84097 411 GLY D CA 1
ATOM 15937 C C . GLY D 4 411 ? 210.76604 213.91071 316.94787 1.000 97.63004 411 GLY D C 1
ATOM 15938 O O . GLY D 4 411 ? 211.74111 213.93624 316.20120 1.000 97.25378 411 GLY D O 1
ATOM 15939 N N . SER D 4 412 ? 210.21628 212.77569 317.37308 1.000 94.89665 412 SER D N 1
ATOM 15940 C CA . SER D 4 412 ? 210.68834 211.47303 316.93100 1.000 90.14066 412 SER D CA 1
ATOM 15941 C C . SER D 4 412 ? 209.49019 210.62841 316.54791 1.000 85.95750 412 SER D C 1
ATOM 15942 O O . SER D 4 412 ? 208.47520 210.62862 317.24811 1.000 87.29121 412 SER D O 1
ATOM 15945 N N . TYR D 4 413 ? 209.61471 209.90426 315.43940 1.000 83.82532 413 TYR D N 1
ATOM 15946 C CA . TYR D 4 413 ? 208.53359 209.08470 314.91452 1.000 80.28550 413 TYR D CA 1
ATOM 15947 C C . TYR D 4 413 ? 208.97058 207.62967 314.96146 1.000 77.94806 413 TYR D C 1
ATOM 15948 O O . TYR D 4 413 ? 210.05356 207.28997 314.47800 1.000 77.74196 413 TYR D O 1
ATOM 15957 N N . SER D 4 414 ? 208.13246 206.77716 315.53534 1.000 75.74688 414 SER D N 1
ATOM 15958 C CA . SER D 4 414 ? 208.46776 205.36814 315.69725 1.000 74.11925 414 SER D CA 1
ATOM 15959 C C . SER D 4 414 ? 208.55206 204.67562 314.34686 1.000 71.64193 414 SER D C 1
ATOM 15960 O O . SER D 4 414 ? 207.60673 204.73761 313.55743 1.000 75.10752 414 SER D O 1
ATOM 15963 N N . ILE D 4 415 ? 209.68164 204.02875 314.06371 1.000 67.37574 415 ILE D N 1
ATOM 15964 C CA . ILE D 4 415 ? 209.75202 203.23443 312.83954 1.000 66.10574 415 ILE D CA 1
ATOM 15965 C C . ILE D 4 415 ? 208.81231 202.03317 312.92061 1.000 62.90113 415 ILE D C 1
ATOM 15966 O O . ILE D 4 415 ? 208.30980 201.57198 311.89594 1.000 59.04769 415 ILE D O 1
ATOM 15971 N N . LYS D 4 416 ? 208.58565 201.48675 314.11546 1.000 66.27594 416 LYS D N 1
ATOM 15972 C CA . LYS D 4 416 ? 207.66057 200.37174 314.26969 1.000 69.65905 416 LYS D CA 1
ATOM 15973 C C . LYS D 4 416 ? 206.25401 200.75274 313.82328 1.000 72.16722 416 LYS D C 1
ATOM 15974 O O . LYS D 4 416 ? 205.84224 201.90983 313.90454 1.000 76.85001 416 LYS D O 1
ATOM 15980 N N . THR D 4 417 ? 205.51401 199.75215 313.35196 1.000 68.51934 417 THR D N 1
ATOM 15981 C CA . THR D 4 417 ? 204.14625 199.94333 312.88274 1.000 76.98482 417 THR D CA 1
ATOM 15982 C C . THR D 4 417 ? 203.16092 199.98588 314.04205 1.000 87.42508 417 THR D C 1
ATOM 15983 O O . THR D 4 417 ? 202.39184 200.93980 314.18813 1.000 90.30607 417 THR D O 1
ATOM 15987 N N . GLN D 4 418 ? 203.13803 198.92473 314.84240 1.000 92.64092 418 GLN D N 1
ATOM 15988 C CA . GLN D 4 418 ? 202.22927 198.83607 315.97325 1.000 101.11468 418 GLN D CA 1
ATOM 15989 C C . GLN D 4 418 ? 202.47020 199.97159 316.95846 1.000 101.09171 418 GLN D C 1
ATOM 15990 O O . GLN D 4 418 ? 203.58688 200.47783 317.10220 1.000 97.55040 418 GLN D O 1
ATOM 15996 N N . PHE D 4 419 ? 201.39112 200.37974 317.62965 1.000 103.85546 419 PHE D N 1
ATOM 15997 C CA . PHE D 4 419 ? 201.43455 201.46385 318.60458 1.000 103.70917 419 PHE D CA 1
ATOM 15998 C C . PHE D 4 419 ? 201.90858 202.75124 317.94894 1.000 98.98799 419 PHE D C 1
ATOM 15999 O O . PHE D 4 419 ? 202.57188 203.58235 318.57371 1.000 100.12666 419 PHE D O 1
ATOM 16007 N N . ASN D 4 420 ? 201.53412 202.92056 316.68478 1.000 93.84509 420 ASN D N 1
ATOM 16008 C CA . ASN D 4 420 ? 201.98445 204.03029 315.86852 1.000 87.85960 420 ASN D CA 1
ATOM 16009 C C . ASN D 4 420 ? 200.90509 204.36035 314.85148 1.000 83.59621 420 ASN D C 1
ATOM 16010 O O . ASN D 4 420 ? 200.03537 203.54473 314.54780 1.000 81.55844 420 ASN D O 1
ATOM 16015 N N . SER D 4 421 ? 200.97937 205.57190 314.32581 1.000 83.05273 421 SER D N 1
ATOM 16016 C CA . SER D 4 421 ? 200.03373 206.07721 313.35207 1.000 80.71828 421 SER D CA 1
ATOM 16017 C C . SER D 4 421 ? 200.70306 206.15043 311.98974 1.000 78.74140 421 SER D C 1
ATOM 16018 O O . SER D 4 421 ? 201.92040 206.31540 311.88589 1.000 76.04792 421 SER D O 1
ATOM 16021 N N . GLU D 4 422 ? 199.88681 206.04101 310.94448 1.000 75.21914 422 GLU D N 1
ATOM 16022 C CA . GLU D 4 422 ? 200.41917 206.00375 309.59032 1.000 70.65437 422 GLU D CA 1
ATOM 16023 C C . GLU D 4 422 ? 201.25012 207.24042 309.27035 1.000 69.72175 422 GLU D C 1
ATOM 16024 O O . GLU D 4 422 ? 202.32818 207.13048 308.67982 1.000 72.22138 422 GLU D O 1
ATOM 16030 N N . GLU D 4 423 ? 200.77949 208.42121 309.66001 1.000 73.53020 423 GLU D N 1
ATOM 16031 C CA . GLU D 4 423 ? 201.51232 209.64582 309.34845 1.000 75.02508 423 GLU D CA 1
ATOM 16032 C C . GLU D 4 423 ? 202.89061 209.66240 309.99630 1.000 71.63351 423 GLU D C 1
ATOM 16033 O O . GLU D 4 423 ? 203.87636 210.06062 309.36694 1.000 68.13288 423 GLU D O 1
ATOM 16039 N N . GLN D 4 424 ? 202.97963 209.24023 311.25507 1.000 72.11316 424 GLN D N 1
ATOM 16040 C CA . GLN D 4 424 ? 204.27519 209.17623 311.91832 1.000 72.12005 424 GLN D CA 1
ATOM 16041 C C . GLN D 4 424 ? 205.17518 208.12303 311.28644 1.000 74.04436 424 GLN D C 1
ATOM 16042 O O . GLN D 4 424 ? 206.35268 208.38161 311.02260 1.000 74.70454 424 GLN D O 1
ATOM 16048 N N . TRP D 4 425 ? 204.63628 206.92883 311.03655 1.000 72.97022 425 TRP D N 1
ATOM 16049 C CA . TRP D 4 425 ? 205.40585 205.86377 310.40168 1.000 64.54853 425 TRP D CA 1
ATOM 16050 C C . TRP D 4 425 ? 205.98727 206.33471 309.07675 1.000 59.85036 425 TRP D C 1
ATOM 16051 O O . TRP D 4 425 ? 207.19774 206.27764 308.85399 1.000 59.61985 425 TRP D O 1
ATOM 16062 N N . THR D 4 426 ? 205.12197 206.81469 308.18779 1.000 60.65103 426 THR D N 1
ATOM 16063 C CA . THR D 4 426 ? 205.54876 207.30596 306.88749 1.000 57.59327 426 THR D CA 1
ATOM 16064 C C . THR D 4 426 ? 206.56937 208.41885 307.00695 1.000 61.13371 426 THR D C 1
ATOM 16065 O O . THR D 4 426 ? 207.44768 208.55176 306.14749 1.000 63.97946 426 THR D O 1
ATOM 16069 N N . LYS D 4 427 ? 206.48771 209.21680 308.06345 1.000 62.55254 427 LYS D N 1
ATOM 16070 C CA . LYS D 4 427 ? 207.46573 210.27489 308.23562 1.000 61.16865 427 LYS D CA 1
ATOM 16071 C C . LYS D 4 427 ? 208.77165 209.72207 308.77030 1.000 58.76438 427 LYS D C 1
ATOM 16072 O O . LYS D 4 427 ? 209.84019 210.23925 308.43499 1.000 62.48483 427 LYS D O 1
ATOM 16078 N N . ALA D 4 428 ? 208.71052 208.67553 309.59102 1.000 60.54097 428 ALA D N 1
ATOM 16079 C CA . ALA D 4 428 ? 209.92912 208.00790 310.02949 1.000 60.78563 428 ALA D CA 1
ATOM 16080 C C . ALA D 4 428 ? 210.66094 207.40594 308.84246 1.000 55.61243 428 ALA D C 1
ATOM 16081 O O . ALA D 4 428 ? 211.84357 207.67943 308.61637 1.000 56.70304 428 ALA D O 1
ATOM 16083 N N . LEU D 4 429 ? 209.95516 206.59552 308.05615 1.000 52.66266 429 LEU D N 1
ATOM 16084 C CA . LEU D 4 429 ? 210.52032 206.05871 306.82798 1.000 46.07860 429 LEU D CA 1
ATOM 16085 C C . LEU D 4 429 ? 210.99217 207.15563 305.88690 1.000 47.09780 429 LEU D C 1
ATOM 16086 O O . LEU D 4 429 ? 211.86294 206.91178 305.04963 1.000 48.41081 429 LEU D O 1
ATOM 16091 N N . LYS D 4 430 ? 210.40628 208.34822 305.96632 1.000 51.05944 430 LYS D N 1
ATOM 16092 C CA . LYS D 4 430 ? 210.86427 209.42729 305.10212 1.000 51.54840 430 LYS D CA 1
ATOM 16093 C C . LYS D 4 430 ? 212.19547 209.99082 305.55963 1.000 51.67929 430 LYS D C 1
ATOM 16094 O O . LYS D 4 430 ? 213.00682 210.39819 304.72444 1.000 57.30995 430 LYS D O 1
ATOM 16100 N N . PHE D 4 431 ? 212.44839 210.01949 306.86948 1.000 51.88359 431 PHE D N 1
ATOM 16101 C CA . PHE D 4 431 ? 213.73084 210.52250 307.34803 1.000 49.53767 431 PHE D CA 1
ATOM 16102 C C . PHE D 4 431 ? 214.81438 209.48889 307.13943 1.000 50.15982 431 PHE D C 1
ATOM 16103 O O . PHE D 4 431 ? 215.95059 209.83632 306.81056 1.000 54.86059 431 PHE D O 1
ATOM 16111 N N . MET D 4 432 ? 214.48512 208.21445 307.36677 1.000 49.50481 432 MET D N 1
ATOM 16112 C CA . MET D 4 432 ? 215.44849 207.15273 307.12045 1.000 42.40605 432 MET D CA 1
ATOM 16113 C C . MET D 4 432 ? 215.91305 207.21535 305.67846 1.000 41.47268 432 MET D C 1
ATOM 16114 O O . MET D 4 432 ? 217.11528 207.22182 305.40120 1.000 39.31255 432 MET D O 1
ATOM 16119 N N . LEU D 4 433 ? 214.97011 207.29468 304.74486 1.000 39.70013 433 LEU D N 1
ATOM 16120 C CA . LEU D 4 433 ? 215.35472 207.37339 303.35022 1.000 34.03503 433 LEU D CA 1
ATOM 16121 C C . LEU D 4 433 ? 216.18641 208.61140 303.10490 1.000 40.81594 433 LEU D C 1
ATOM 16122 O O . LEU D 4 433 ? 217.09164 208.59563 302.27084 1.000 46.24079 433 LEU D O 1
ATOM 16127 N N . THR D 4 434 ? 215.87787 209.70938 303.79821 1.000 45.49911 434 THR D N 1
ATOM 16128 C CA . THR D 4 434 ? 216.67859 210.91525 303.63561 1.000 44.22178 434 THR D CA 1
ATOM 16129 C C . THR D 4 434 ? 218.10322 210.70323 304.12796 1.000 43.15843 434 THR D C 1
ATOM 16130 O O . THR D 4 434 ? 219.05515 211.17985 303.50543 1.000 44.30427 434 THR D O 1
ATOM 16134 N N . ASN D 4 435 ? 218.27531 210.00649 305.24935 1.000 42.74897 435 ASN D N 1
ATOM 16135 C CA . ASN D 4 435 ? 219.62049 209.64840 305.67871 1.000 43.36227 435 ASN D CA 1
ATOM 16136 C C . ASN D 4 435 ? 220.30753 208.79098 304.63855 1.000 44.20194 435 ASN D C 1
ATOM 16137 O O . ASN D 4 435 ? 221.46106 209.03520 304.28191 1.000 44.06259 435 ASN D O 1
ATOM 16142 N N . LEU D 4 436 ? 219.60719 207.77035 304.14417 1.000 43.50606 436 LEU D N 1
ATOM 16143 C CA . LEU D 4 436 ? 220.13974 206.93943 303.07265 1.000 32.59040 436 LEU D CA 1
ATOM 16144 C C . LEU D 4 436 ? 220.42247 207.75398 301.82054 1.000 34.05432 436 LEU D C 1
ATOM 16145 O O . LEU D 4 436 ? 221.39881 207.49787 301.11534 1.000 34.86584 436 LEU D O 1
ATOM 16150 N N . LYS D 4 437 ? 219.58225 208.73668 301.52487 1.000 36.23537 437 LYS D N 1
ATOM 16151 C CA . LYS D 4 437 ? 219.86414 209.63610 300.41832 1.000 36.04832 437 LYS D CA 1
ATOM 16152 C C . LYS D 4 437 ? 221.12823 210.43964 300.66697 1.000 37.10105 437 LYS D C 1
ATOM 16153 O O . LYS D 4 437 ? 221.90834 210.67632 299.74089 1.000 41.46493 437 LYS D O 1
ATOM 16159 N N . TRP D 4 438 ? 221.36015 210.85293 301.90786 1.000 36.80938 438 TRP D N 1
ATOM 16160 C CA . TRP D 4 438 ? 222.59246 211.56435 302.22076 1.000 37.80212 438 TRP D CA 1
ATOM 16161 C C . TRP D 4 438 ? 223.78449 210.62712 302.28452 1.000 36.17371 438 TRP D C 1
ATOM 16162 O O . TRP D 4 438 ? 224.86974 210.97642 301.81882 1.000 41.80077 438 TRP D O 1
ATOM 16173 N N . GLY D 4 439 ? 223.61024 209.44705 302.87334 1.000 37.85583 439 GLY D N 1
ATOM 16174 C CA . GLY D 4 439 ? 224.66143 208.45037 302.85251 1.000 36.31892 439 GLY D CA 1
ATOM 16175 C C . GLY D 4 439 ? 225.02810 208.04027 301.44712 1.000 31.26307 439 GLY D C 1
ATOM 16176 O O . GLY D 4 439 ? 226.16028 207.63794 301.18264 1.000 33.05986 439 GLY D O 1
ATOM 16177 N N . LEU D 4 440 ? 224.05852 208.08293 300.54394 1.000 32.59941 440 LEU D N 1
ATOM 16178 C CA . LEU D 4 440 ? 224.31844 207.83875 299.13643 1.000 29.40026 440 LEU D CA 1
ATOM 16179 C C . LEU D 4 440 ? 225.10686 208.98557 298.53780 1.000 34.64531 440 LEU D C 1
ATOM 16180 O O . LEU D 4 440 ? 225.99089 208.76977 297.70731 1.000 38.56631 440 LEU D O 1
ATOM 16185 N N . ALA D 4 441 ? 224.77919 210.21705 298.93231 1.000 38.21915 441 ALA D N 1
ATOM 16186 C CA . ALA D 4 441 ? 225.52799 211.38965 298.48900 1.000 37.45057 441 ALA D CA 1
ATOM 16187 C C . ALA D 4 441 ? 226.93817 211.39617 299.05241 1.000 36.58629 441 ALA D C 1
ATOM 16188 O O . ALA D 4 441 ? 227.86055 211.89669 298.40864 1.000 38.49183 441 ALA D O 1
ATOM 16190 N N . TRP D 4 442 ? 227.12515 210.82914 300.23856 1.000 35.17346 442 TRP D N 1
ATOM 16191 C CA . TRP D 4 442 ? 228.45722 210.72009 300.80746 1.000 38.36173 442 TRP D CA 1
ATOM 16192 C C . TRP D 4 442 ? 229.28837 209.66805 300.09544 1.000 44.77972 442 TRP D C 1
ATOM 16193 O O . TRP D 4 442 ? 230.44151 209.92038 299.74061 1.000 51.31527 442 TRP D O 1
ATOM 16204 N N . VAL D 4 443 ? 228.72115 208.48424 299.86606 1.000 39.78188 443 VAL D N 1
ATOM 16205 C CA . VAL D 4 443 ? 229.45213 207.44971 299.14507 1.000 33.77454 443 VAL D CA 1
ATOM 16206 C C . VAL D 4 443 ? 229.80156 207.92324 297.74731 1.000 38.82543 443 VAL D C 1
ATOM 16207 O O . VAL D 4 443 ? 230.92774 207.73306 297.27892 1.000 46.21393 443 VAL D O 1
ATOM 16211 N N . SER D 4 444 ? 228.85440 208.55197 297.05828 1.000 38.26716 444 SER D N 1
ATOM 16212 C CA . SER D 4 444 ? 229.17834 209.12383 295.76011 1.000 38.34567 444 SER D CA 1
ATOM 16213 C C . SER D 4 444 ? 230.28050 210.16533 295.87515 1.000 43.07966 444 SER D C 1
ATOM 16214 O O . SER D 4 444 ? 231.13562 210.26241 295.00026 1.000 53.32753 444 SER D O 1
ATOM 16217 N N . SER D 4 445 ? 230.27699 210.95823 296.94034 1.000 43.61218 445 SER D N 1
ATOM 16218 C CA . SER D 4 445 ? 231.31893 211.96336 297.11383 1.000 48.56512 445 SER D CA 1
ATOM 16219 C C . SER D 4 445 ? 232.67207 211.34789 297.44599 1.000 49.76020 445 SER D C 1
ATOM 16220 O O . SER D 4 445 ? 233.70624 211.80588 296.95508 1.000 55.05719 445 SER D O 1
ATOM 16223 N N . GLN D 4 446 ? 232.68464 210.30970 298.27051 1.000 46.89312 446 GLN D N 1
ATOM 16224 C CA . GLN D 4 446 ? 233.92912 209.65023 298.64246 1.000 47.72007 446 GLN D CA 1
ATOM 16225 C C . GLN D 4 446 ? 234.52501 208.79418 297.53284 1.000 52.15861 446 GLN D C 1
ATOM 16226 O O . GLN D 4 446 ? 235.75022 208.71064 297.41065 1.000 58.02032 446 GLN D O 1
ATOM 16232 N N . PHE D 4 447 ? 233.69759 208.12398 296.73407 1.000 51.85044 447 PHE D N 1
ATOM 16233 C CA . PHE D 4 447 ? 234.21548 207.21174 295.72559 1.000 51.24002 447 PHE D CA 1
ATOM 16234 C C . PHE D 4 447 ? 234.04548 207.63529 294.27151 1.000 60.94813 447 PHE D C 1
ATOM 16235 O O . PHE D 4 447 ? 234.49984 206.89935 293.39408 1.000 67.60831 447 PHE D O 1
ATOM 16243 N N . TYR D 4 448 ? 233.43538 208.78493 293.97165 1.000 57.80275 448 TYR D N 1
ATOM 16244 C CA . TYR D 4 448 ? 233.29387 209.16461 292.56515 1.000 66.11112 448 TYR D CA 1
ATOM 16245 C C . TYR D 4 448 ? 234.62487 209.48685 291.89704 1.000 82.32184 448 TYR D C 1
ATOM 16246 O O . TYR D 4 448 ? 234.76773 209.27970 290.68615 1.000 82.36010 448 TYR D O 1
ATOM 16255 N N . ASN D 4 449 ? 235.60217 209.99697 292.64380 1.000 86.45795 449 ASN D N 1
ATOM 16256 C CA . ASN D 4 449 ? 236.92406 210.23397 292.07913 1.000 90.92486 449 ASN D CA 1
ATOM 16257 C C . ASN D 4 449 ? 237.82156 209.00605 292.12371 1.000 93.32618 449 ASN D C 1
ATOM 16258 O O . ASN D 4 449 ? 238.92105 209.04201 291.56117 1.000 92.91767 449 ASN D O 1
ATOM 16263 N N . LYS D 4 450 ? 237.38322 207.93094 292.76635 1.000 93.69908 450 LYS D N 1
ATOM 16264 C CA . LYS D 4 450 ? 238.23014 206.76728 292.97972 1.000 93.97856 450 LYS D CA 1
ATOM 16265 C C . LYS D 4 450 ? 237.70746 205.54400 292.23611 1.000 96.40265 450 LYS D C 1
ATOM 16266 O O . LYS D 4 450 ? 238.32531 204.47898 292.25872 1.000 97.19875 450 LYS D O 1
ATOM 16273 N N . ASN E 5 26 ? 180.37655 232.94005 242.20668 1.000 105.06486 5 ASN E N 1
ATOM 16274 C CA . ASN E 5 26 ? 181.78765 233.03029 242.56175 1.000 113.20316 5 ASN E CA 1
ATOM 16275 C C . ASN E 5 26 ? 182.15796 234.50763 242.72237 1.000 113.01152 5 ASN E C 1
ATOM 16276 O O . ASN E 5 26 ? 181.80411 235.33465 241.88184 1.000 108.22068 5 ASN E O 1
ATOM 16281 N N . PRO E 5 27 ? 182.88029 234.83515 243.79865 1.000 114.38476 6 PRO E N 1
ATOM 16282 C CA . PRO E 5 27 ? 183.23296 236.24329 244.04692 1.000 113.39885 6 PRO E CA 1
ATOM 16283 C C . PRO E 5 27 ? 184.31944 236.79267 243.13980 1.000 111.32826 6 PRO E C 1
ATOM 16284 O O . PRO E 5 27 ? 184.46912 238.01867 243.06468 1.000 108.61962 6 PRO E O 1
ATOM 16288 N N . GLU E 5 28 ? 185.07862 235.94481 242.44810 1.000 107.89931 7 GLU E N 1
ATOM 16289 C CA . GLU E 5 28 ? 186.12549 236.45985 241.57444 1.000 99.93337 7 GLU E CA 1
ATOM 16290 C C . GLU E 5 28 ? 185.56464 236.92613 240.23757 1.000 95.45526 7 GLU E C 1
ATOM 16291 O O . GLU E 5 28 ? 185.94653 237.99240 239.74397 1.000 91.87790 7 GLU E O 1
ATOM 16297 N N . TYR E 5 29 ? 184.65750 236.15674 239.64105 1.000 91.66441 8 TYR E N 1
ATOM 16298 C CA . TYR E 5 29 ? 184.04904 236.55465 238.38060 1.000 77.28640 8 TYR E CA 1
ATOM 16299 C C . TYR E 5 29 ? 182.68611 235.90239 238.23660 1.000 76.94339 8 TYR E C 1
ATOM 16300 O O . TYR E 5 29 ? 182.36546 234.92223 238.91074 1.000 83.70738 8 TYR E O 1
ATOM 16309 N N . ASP E 5 30 ? 181.88021 236.48002 237.35163 1.000 74.34449 9 ASP E N 1
ATOM 16310 C CA . ASP E 5 30 ? 180.56941 235.94937 237.01860 1.000 70.32994 9 ASP E CA 1
ATOM 16311 C C . ASP E 5 30 ? 180.63764 234.92672 235.89296 1.000 66.97151 9 ASP E C 1
ATOM 16312 O O . ASP E 5 30 ? 180.12738 233.81295 236.04209 1.000 67.06850 9 ASP E O 1
ATOM 16317 N N . TYR E 5 31 ? 181.27062 235.26863 234.77332 1.000 59.94291 10 TYR E N 1
ATOM 16318 C CA . TYR E 5 31 ? 181.42607 234.32377 233.67992 1.000 51.40425 10 TYR E CA 1
ATOM 16319 C C . TYR E 5 31 ? 182.85878 234.28304 233.17602 1.000 48.39178 10 TYR E C 1
ATOM 16320 O O . TYR E 5 31 ? 183.59637 235.26399 233.26380 1.000 53.83775 10 TYR E O 1
ATOM 16329 N N . LEU E 5 32 ? 183.24703 233.11380 232.67057 1.000 38.26935 11 LEU E N 1
ATOM 16330 C CA . LEU E 5 32 ? 184.54738 232.86495 232.05446 1.000 33.95785 11 LEU E CA 1
ATOM 16331 C C . LEU E 5 32 ? 184.32676 232.45146 230.61016 1.000 31.61250 11 LEU E C 1
ATOM 16332 O O . LEU E 5 32 ? 183.90819 231.32069 230.34554 1.000 36.69843 11 LEU E O 1
ATOM 16337 N N . PHE E 5 33 ? 184.61205 233.34886 229.68031 1.000 23.64763 12 PHE E N 1
ATOM 16338 C CA . PHE E 5 33 ? 184.47198 233.06580 228.26231 1.000 21.52438 12 PHE E CA 1
ATOM 16339 C C . PHE E 5 33 ? 185.82437 232.78601 227.62901 1.000 19.04702 12 PHE E C 1
ATOM 16340 O O . PHE E 5 33 ? 186.75585 233.57429 227.77551 1.000 18.90641 12 PHE E O 1
ATOM 16348 N N . LYS E 5 34 ? 185.92385 231.66928 226.92229 1.000 18.93850 13 LYS E N 1
ATOM 16349 C CA . LYS E 5 34 ? 187.12029 231.33171 226.16321 1.000 13.79832 13 LYS E CA 1
ATOM 16350 C C . LYS E 5 34 ? 186.99664 231.88580 224.75186 1.000 12.67322 13 LYS E C 1
ATOM 16351 O O . LYS E 5 34 ? 186.16322 231.43169 223.97336 1.000 16.79225 13 LYS E O 1
ATOM 16357 N N . LEU E 5 35 ? 187.81233 232.87685 224.43032 1.000 14.75121 14 LEU E N 1
ATOM 16358 C CA . LEU E 5 35 ? 187.84306 233.48456 223.10959 1.000 12.09736 14 LEU E CA 1
ATOM 16359 C C . LEU E 5 35 ? 189.00657 232.90484 222.32768 1.000 9.97385 14 LEU E C 1
ATOM 16360 O O . LEU E 5 35 ? 190.06907 232.65590 222.88592 1.000 13.21537 14 LEU E O 1
ATOM 16365 N N . LEU E 5 36 ? 188.80062 232.65455 221.05043 1.000 9.60335 15 LEU E N 1
ATOM 16366 C CA . LEU E 5 36 ? 189.86452 232.14749 220.20611 1.000 9.85032 15 LEU E CA 1
ATOM 16367 C C . LEU E 5 36 ? 190.08578 233.08528 219.03229 1.000 12.38301 15 LEU E C 1
ATOM 16368 O O . LEU E 5 36 ? 189.13348 233.59024 218.44859 1.000 15.83181 15 LEU E O 1
ATOM 16373 N N . LEU E 5 37 ? 191.34496 233.34697 218.71301 1.000 12.14014 16 LEU E N 1
ATOM 16374 C CA . LEU E 5 37 ? 191.72482 234.17794 217.57917 1.000 10.86988 16 LEU E CA 1
ATOM 16375 C C . LEU E 5 37 ? 192.30867 233.30648 216.48628 1.000 11.65673 16 LEU E C 1
ATOM 16376 O O . LEU E 5 37 ? 193.34644 232.67839 216.69280 1.000 16.51332 16 LEU E O 1
ATOM 16381 N N . ILE E 5 38 ? 191.65393 233.27302 215.32971 1.000 13.35376 17 ILE E N 1
ATOM 16382 C CA . ILE E 5 38 ? 192.07408 232.42937 214.21990 1.000 15.72004 17 ILE E CA 1
ATOM 16383 C C . ILE E 5 38 ? 192.20998 233.30177 212.98442 1.000 16.47000 17 ILE E C 1
ATOM 16384 O O . ILE E 5 38 ? 191.58387 234.35642 212.87657 1.000 19.90080 17 ILE E O 1
ATOM 16389 N N . GLY E 5 39 ? 193.04173 232.86691 212.05846 1.000 13.20794 18 GLY E N 1
ATOM 16390 C CA . GLY E 5 39 ? 193.31382 233.65134 210.87509 1.000 15.64050 18 GLY E CA 1
ATOM 16391 C C . GLY E 5 39 ? 194.64771 233.27449 210.29002 1.000 15.76057 18 GLY E C 1
ATOM 16392 O O . GLY E 5 39 ? 195.37758 232.45405 210.82331 1.000 18.52891 18 GLY E O 1
ATOM 16393 N N . ASP E 5 40 ? 194.93361 233.86265 209.14173 1.000 15.80835 19 ASP E N 1
ATOM 16394 C CA . ASP E 5 40 ? 196.19005 233.60388 208.46936 1.000 15.27700 19 ASP E CA 1
ATOM 16395 C C . ASP E 5 40 ? 197.35762 234.21310 209.22673 1.000 19.31096 19 ASP E C 1
ATOM 16396 O O . ASP E 5 40 ? 197.20733 235.11546 210.04694 1.000 22.40572 19 ASP E O 1
ATOM 16401 N N . SER E 5 41 ? 198.53841 233.69089 208.94531 1.000 18.27838 20 SER E N 1
ATOM 16402 C CA . SER E 5 41 ? 199.74041 234.21565 209.55778 1.000 16.45779 20 SER E CA 1
ATOM 16403 C C . SER E 5 41 ? 199.99374 235.64368 209.10382 1.000 18.55159 20 SER E C 1
ATOM 16404 O O . SER E 5 41 ? 199.88657 235.96537 207.92090 1.000 25.07987 20 SER E O 1
ATOM 16407 N N . GLY E 5 42 ? 200.35125 236.49402 210.05105 1.000 18.05959 21 GLY E N 1
ATOM 16408 C CA . GLY E 5 42 ? 200.66811 237.87782 209.80963 1.000 16.81161 21 GLY E CA 1
ATOM 16409 C C . GLY E 5 42 ? 199.49526 238.81688 209.76414 1.000 18.94249 21 GLY E C 1
ATOM 16410 O O . GLY E 5 42 ? 199.65723 239.95754 209.34019 1.000 26.50500 21 GLY E O 1
ATOM 16411 N N . VAL E 5 43 ? 198.31481 238.37647 210.17654 1.000 18.68146 22 VAL E N 1
ATOM 16412 C CA . VAL E 5 43 ? 197.15097 239.24720 210.14808 1.000 18.79784 22 VAL E CA 1
ATOM 16413 C C . VAL E 5 43 ? 197.07833 240.13464 211.38055 1.000 21.07901 22 VAL E C 1
ATOM 16414 O O . VAL E 5 43 ? 196.36648 241.14132 211.36847 1.000 25.30170 22 VAL E O 1
ATOM 16418 N N . GLY E 5 44 ? 197.78773 239.78483 212.43572 1.000 16.47236 23 GLY E N 1
ATOM 16419 C CA . GLY E 5 44 ? 197.77053 240.51012 213.67169 1.000 15.05730 23 GLY E CA 1
ATOM 16420 C C . GLY E 5 44 ? 197.02391 239.87601 214.81945 1.000 17.46861 23 GLY E C 1
ATOM 16421 O O . GLY E 5 44 ? 196.61780 240.59931 215.72286 1.000 20.32315 23 GLY E O 1
ATOM 16422 N N . LYS E 5 45 ? 196.82910 238.55135 214.80713 1.000 16.52589 24 LYS E N 1
ATOM 16423 C CA . LYS E 5 45 ? 196.19217 237.85672 215.92594 1.000 13.35461 24 LYS E CA 1
ATOM 16424 C C . LYS E 5 45 ? 196.96837 238.02318 217.22214 1.000 16.03564 24 LYS E C 1
ATOM 16425 O O . LYS E 5 45 ? 196.37067 238.21754 218.28357 1.000 21.48775 24 LYS E O 1
ATOM 16431 N N . SER E 5 46 ? 198.29695 237.90504 217.16887 1.000 16.17805 25 SER E N 1
ATOM 16432 C CA . SER E 5 46 ? 199.11882 238.15845 218.35010 1.000 14.16959 25 SER E CA 1
ATOM 16433 C C . SER E 5 46 ? 199.06516 239.61483 218.76807 1.000 17.89125 25 SER E C 1
ATOM 16434 O O . SER E 5 46 ? 198.98050 239.91920 219.95642 1.000 23.73126 25 SER E O 1
ATOM 16437 N N . CYS E 5 47 ? 199.17213 240.52756 217.81259 1.000 17.93744 26 CYS E N 1
ATOM 16438 C CA . CYS E 5 47 ? 199.20173 241.94379 218.13817 1.000 17.46290 26 CYS E CA 1
ATOM 16439 C C . CYS E 5 47 ? 197.88256 242.41221 218.72682 1.000 20.43536 26 CYS E C 1
ATOM 16440 O O . CYS E 5 47 ? 197.86704 243.26400 219.61631 1.000 26.54447 26 CYS E O 1
ATOM 16443 N N . LEU E 5 48 ? 196.76590 241.90374 218.21761 1.000 18.54677 27 LEU E N 1
ATOM 16444 C CA . LEU E 5 48 ? 195.47230 242.19126 218.82582 1.000 19.64430 27 LEU E CA 1
ATOM 16445 C C . LEU E 5 48 ? 195.38536 241.65871 220.24431 1.000 21.64418 27 LEU E C 1
ATOM 16446 O O . LEU E 5 48 ? 194.84178 242.32379 221.12804 1.000 26.63630 27 LEU E O 1
ATOM 16451 N N . LEU E 5 49 ? 195.89489 240.45527 220.48344 1.000 21.04337 28 LEU E N 1
ATOM 16452 C CA . LEU E 5 49 ? 195.90572 239.92585 221.84022 1.000 21.28616 28 LEU E CA 1
ATOM 16453 C C . LEU E 5 49 ? 196.75108 240.78977 222.76323 1.000 24.49520 28 LEU E C 1
ATOM 16454 O O . LEU E 5 49 ? 196.33938 241.10284 223.88297 1.000 30.12618 28 LEU E O 1
ATOM 16459 N N . LEU E 5 50 ? 197.95194 241.15365 222.32933 1.000 22.60663 29 LEU E N 1
ATOM 16460 C CA . LEU E 5 50 ? 198.80390 241.98905 223.16560 1.000 28.28655 29 LEU E CA 1
ATOM 16461 C C . LEU E 5 50 ? 198.22434 243.38423 223.35861 1.000 28.00224 29 LEU E C 1
ATOM 16462 O O . LEU E 5 50 ? 198.34323 243.95979 224.44194 1.000 33.99797 29 LEU E O 1
ATOM 16467 N N . ARG E 5 51 ? 197.60645 243.94993 222.32874 1.000 26.32005 30 ARG E N 1
ATOM 16468 C CA . ARG E 5 51 ? 196.98120 245.25767 222.46924 1.000 25.75657 30 ARG E CA 1
ATOM 16469 C C . ARG E 5 51 ? 195.80298 245.22788 223.42364 1.000 28.84478 30 ARG E C 1
ATOM 16470 O O . ARG E 5 51 ? 195.50318 246.23234 224.07337 1.000 37.05490 30 ARG E O 1
ATOM 16478 N N . PHE E 5 52 ? 195.14868 244.08874 223.56073 1.000 26.25442 31 PHE E N 1
ATOM 16479 C CA . PHE E 5 52 ? 194.01152 243.99916 224.45814 1.000 26.26923 31 PHE E CA 1
ATOM 16480 C C . PHE E 5 52 ? 194.41866 243.64595 225.88442 1.000 31.42625 31 PHE E C 1
ATOM 16481 O O . PHE E 5 52 ? 193.94400 244.26391 226.83951 1.000 33.50429 31 PHE E O 1
ATOM 16489 N N . ALA E 5 53 ? 195.23631 242.60913 226.04856 1.000 30.62034 32 ALA E N 1
ATOM 16490 C CA . ALA E 5 53 ? 195.63705 242.16904 227.37778 1.000 27.52028 32 ALA E CA 1
ATOM 16491 C C . ALA E 5 53 ? 196.73361 243.03750 227.97890 1.000 34.23241 32 ALA E C 1
ATOM 16492 O O . ALA E 5 53 ? 196.70483 243.31935 229.17849 1.000 44.96200 32 ALA E O 1
ATOM 16494 N N . ASP E 5 54 ? 197.70818 243.46821 227.18578 1.000 35.04893 33 ASP E N 1
ATOM 16495 C CA . ASP E 5 54 ? 198.81646 244.25369 227.71023 1.000 37.31368 33 ASP E CA 1
ATOM 16496 C C . ASP E 5 54 ? 198.81998 245.70853 227.27041 1.000 36.90256 33 ASP E C 1
ATOM 16497 O O . ASP E 5 54 ? 199.56365 246.50362 227.85033 1.000 43.33174 33 ASP E O 1
ATOM 16502 N N . ASP E 5 55 ? 198.03120 246.07282 226.26549 1.000 34.65380 34 ASP E N 1
ATOM 16503 C CA . ASP E 5 55 ? 197.99859 247.43151 225.73285 1.000 34.47933 34 ASP E CA 1
ATOM 16504 C C . ASP E 5 55 ? 199.34502 247.82173 225.15011 1.000 37.70959 34 ASP E C 1
ATOM 16505 O O . ASP E 5 55 ? 199.84864 248.92093 225.38097 1.000 46.60817 34 ASP E O 1
ATOM 16510 N N . THR E 5 56 ? 199.93195 246.91878 224.38455 1.000 34.35304 35 THR E N 1
ATOM 16511 C CA . THR E 5 56 ? 201.24391 247.12800 223.81506 1.000 33.83257 35 THR E CA 1
ATOM 16512 C C . THR E 5 56 ? 201.21590 246.74133 222.34937 1.000 33.18914 35 THR E C 1
ATOM 16513 O O . THR E 5 56 ? 200.36436 245.97142 221.90598 1.000 35.41172 35 THR E O 1
ATOM 16517 N N . TYR E 5 57 ? 202.16334 247.28513 221.59573 1.000 32.54027 36 TYR E N 1
ATOM 16518 C CA . TYR E 5 57 ? 202.32076 246.91085 220.20591 1.000 32.53881 36 TYR E CA 1
ATOM 16519 C C . TYR E 5 57 ? 203.80258 246.82449 219.89908 1.000 36.61474 36 TYR E C 1
ATOM 16520 O O . TYR E 5 57 ? 204.61391 247.55036 220.47236 1.000 44.30781 36 TYR E O 1
ATOM 16529 N N . THR E 5 58 ? 204.14750 245.92099 218.98881 1.000 39.11054 37 THR E N 1
ATOM 16530 C CA . THR E 5 58 ? 205.51518 245.77071 218.52474 1.000 41.49079 37 THR E CA 1
ATOM 16531 C C . THR E 5 58 ? 205.51087 245.27077 217.08860 1.000 40.82289 37 THR E C 1
ATOM 16532 O O . THR E 5 58 ? 204.65149 244.48020 216.69897 1.000 43.20549 37 THR E O 1
ATOM 16536 N N . GLU E 5 59 ? 206.45616 245.76936 216.30022 1.000 40.18192 38 GLU E N 1
ATOM 16537 C CA . GLU E 5 59 ? 206.63106 245.33640 214.92406 1.000 41.96682 38 GLU E CA 1
ATOM 16538 C C . GLU E 5 59 ? 207.41208 244.03735 214.81418 1.000 42.32198 38 GLU E C 1
ATOM 16539 O O . GLU E 5 59 ? 207.44290 243.44411 213.73362 1.000 38.68584 38 GLU E O 1
ATOM 16545 N N . SER E 5 60 ? 208.05654 243.59463 215.88836 1.000 42.87269 39 SER E N 1
ATOM 16546 C CA . SER E 5 60 ? 208.83138 242.36166 215.86151 1.000 41.21174 39 SER E CA 1
ATOM 16547 C C . SER E 5 60 ? 207.89072 241.17961 215.70088 1.000 44.89012 39 SER E C 1
ATOM 16548 O O . SER E 5 60 ? 207.17042 240.81391 216.63366 1.000 49.46163 39 SER E O 1
ATOM 16551 N N . TYR E 5 61 ? 207.89153 240.58573 214.51850 1.000 39.45600 40 TYR E N 1
ATOM 16552 C CA . TYR E 5 61 ? 207.07658 239.41512 214.23979 1.000 29.12150 40 TYR E CA 1
ATOM 16553 C C . TYR E 5 61 ? 207.75830 238.15182 214.74764 1.000 32.03921 40 TYR E C 1
ATOM 16554 O O . TYR E 5 61 ? 208.90203 237.86973 214.38412 1.000 33.50057 40 TYR E O 1
ATOM 16563 N N . ILE E 5 62 ? 207.04964 237.39216 215.57922 1.000 31.12333 41 ILE E N 1
ATOM 16564 C CA . ILE E 5 62 ? 207.50253 236.09189 216.07412 1.000 23.59141 41 ILE E CA 1
ATOM 16565 C C . ILE E 5 62 ? 206.34749 235.11855 215.86145 1.000 22.85070 41 ILE E C 1
ATOM 16566 O O . ILE E 5 62 ? 205.43377 235.04565 216.68440 1.000 29.01902 41 ILE E O 1
ATOM 16571 N N . SER E 5 63 ? 206.33211 234.43375 214.71684 1.000 20.62182 42 SER E N 1
ATOM 16572 C CA . SER E 5 63 ? 205.21250 233.56949 214.34742 1.000 17.44381 42 SER E CA 1
ATOM 16573 C C . SER E 5 63 ? 204.74879 232.73995 215.53103 1.000 19.93533 42 SER E C 1
ATOM 16574 O O . SER E 5 63 ? 205.54616 232.05541 216.16827 1.000 23.78898 42 SER E O 1
ATOM 16577 N N . THR E 5 64 ? 203.45884 232.80683 215.82896 1.000 16.99938 43 THR E N 1
ATOM 16578 C CA . THR E 5 64 ? 202.92059 231.97975 216.89130 1.000 14.53393 43 THR E CA 1
ATOM 16579 C C . THR E 5 64 ? 202.97404 230.52860 216.47232 1.000 15.51119 43 THR E C 1
ATOM 16580 O O . THR E 5 64 ? 202.51618 230.17111 215.38961 1.000 19.77471 43 THR E O 1
ATOM 16584 N N . ILE E 5 65 ? 203.53200 229.69468 217.32430 1.000 18.85170 44 ILE E N 1
ATOM 16585 C CA . ILE E 5 65 ? 203.45298 228.25299 217.18972 1.000 16.72983 44 ILE E CA 1
ATOM 16586 C C . ILE E 5 65 ? 202.55248 227.74497 218.29822 1.000 14.29394 44 ILE E C 1
ATOM 16587 O O . ILE E 5 65 ? 202.55669 228.28120 219.40898 1.000 18.84195 44 ILE E O 1
ATOM 16592 N N . GLY E 5 66 ? 201.75539 226.75235 217.98275 1.000 14.12849 45 GLY E N 1
ATOM 16593 C CA . GLY E 5 66 ? 200.95862 226.11956 218.99752 1.000 13.77725 45 GLY E CA 1
ATOM 16594 C C . GLY E 5 66 ? 199.90303 227.04491 219.52658 1.000 13.05990 45 GLY E C 1
ATOM 16595 O O . GLY E 5 66 ? 199.12054 227.61662 218.76770 1.000 18.25087 45 GLY E O 1
ATOM 16596 N N . VAL E 5 67 ? 199.86275 227.21970 220.83150 1.000 14.75060 46 VAL E N 1
ATOM 16597 C CA . VAL E 5 67 ? 198.76020 227.94879 221.42612 1.000 17.13231 46 VAL E CA 1
ATOM 16598 C C . VAL E 5 67 ? 199.29224 228.87509 222.50922 1.000 19.30301 46 VAL E C 1
ATOM 16599 O O . VAL E 5 67 ? 200.24001 228.53754 223.22339 1.000 23.37223 46 VAL E O 1
ATOM 16603 N N . ASP E 5 68 ? 198.70321 230.06026 222.60261 1.000 15.70655 47 ASP E N 1
ATOM 16604 C CA . ASP E 5 68 ? 199.01587 231.03068 223.63553 1.000 15.19433 47 ASP E CA 1
ATOM 16605 C C . ASP E 5 68 ? 197.71128 231.59105 224.17114 1.000 16.41636 47 ASP E C 1
ATOM 16606 O O . ASP E 5 68 ? 196.69588 231.57587 223.48418 1.000 23.53899 47 ASP E O 1
ATOM 16611 N N . PHE E 5 69 ? 197.72327 232.05225 225.40929 1.000 16.02077 48 PHE E N 1
ATOM 16612 C CA . PHE E 5 69 ? 196.53825 232.70232 225.92672 1.000 15.02320 48 PHE E CA 1
ATOM 16613 C C . PHE E 5 69 ? 196.91372 233.73643 226.97104 1.000 19.64418 48 PHE E C 1
ATOM 16614 O O . PHE E 5 69 ? 197.93141 233.62298 227.64875 1.000 26.86481 48 PHE E O 1
ATOM 16622 N N . LYS E 5 70 ? 196.08707 234.76469 227.05437 1.000 16.50361 49 LYS E N 1
ATOM 16623 C CA . LYS E 5 70 ? 196.21717 235.84802 228.00424 1.000 17.37994 49 LYS E CA 1
ATOM 16624 C C . LYS E 5 70 ? 194.85485 236.05824 228.62381 1.000 17.11501 49 LYS E C 1
ATOM 16625 O O . LYS E 5 70 ? 193.83190 235.75907 228.01770 1.000 20.68020 49 LYS E O 1
ATOM 16631 N N . ILE E 5 71 ? 194.83761 236.58288 229.83209 1.000 18.95758 50 ILE E N 1
ATOM 16632 C CA . ILE E 5 71 ? 193.59984 236.72966 230.57256 1.000 21.53349 50 ILE E CA 1
ATOM 16633 C C . ILE E 5 71 ? 193.37425 238.18960 230.91442 1.000 24.77246 50 ILE E C 1
ATOM 16634 O O . ILE E 5 71 ? 194.24454 238.84654 231.49211 1.000 27.93982 50 ILE E O 1
ATOM 16639 N N . ARG E 5 72 ? 192.20012 238.68598 230.55910 1.000 27.20695 51 ARG E N 1
ATOM 16640 C CA . ARG E 5 72 ? 191.75747 240.02262 230.90488 1.000 26.33160 51 ARG E CA 1
ATOM 16641 C C . ARG E 5 72 ? 190.34814 239.93468 231.45114 1.000 27.10087 51 ARG E C 1
ATOM 16642 O O . ARG E 5 72 ? 189.47846 239.32577 230.82863 1.000 31.23390 51 ARG E O 1
ATOM 16650 N N . THR E 5 73 ? 190.11814 240.55456 232.59543 1.000 32.05334 52 THR E N 1
ATOM 16651 C CA . THR E 5 73 ? 188.79788 240.60487 233.19439 1.000 33.81231 52 THR E CA 1
ATOM 16652 C C . THR E 5 73 ? 188.18665 241.94704 232.84271 1.000 39.64237 52 THR E C 1
ATOM 16653 O O . THR E 5 73 ? 188.85667 242.97791 232.93119 1.000 44.83997 52 THR E O 1
ATOM 16657 N N . ILE E 5 74 ? 186.92619 241.93222 232.43098 1.000 42.25901 53 ILE E N 1
ATOM 16658 C CA . ILE E 5 74 ? 186.25751 243.13656 231.97996 1.000 44.57599 53 ILE E CA 1
ATOM 16659 C C . ILE E 5 74 ? 184.93270 243.29372 232.69965 1.000 55.68577 53 ILE E C 1
ATOM 16660 O O . ILE E 5 74 ? 184.36773 242.34772 233.24955 1.000 54.89399 53 ILE E O 1
ATOM 16665 N N . GLU E 5 75 ? 184.45333 244.52752 232.68918 1.000 62.80620 54 GLU E N 1
ATOM 16666 C CA . GLU E 5 75 ? 183.16147 244.89263 233.23465 1.000 65.84481 54 GLU E CA 1
ATOM 16667 C C . GLU E 5 75 ? 182.20971 244.98338 232.05837 1.000 66.85662 54 GLU E C 1
ATOM 16668 O O . GLU E 5 75 ? 182.52307 245.63621 231.05916 1.000 67.16825 54 GLU E O 1
ATOM 16674 N N . LEU E 5 76 ? 181.05784 244.33705 232.16319 1.000 67.31858 55 LEU E N 1
ATOM 16675 C CA . LEU E 5 76 ? 180.12315 244.41654 231.05088 1.000 71.76673 55 LEU E CA 1
ATOM 16676 C C . LEU E 5 76 ? 178.72914 244.15918 231.58695 1.000 77.14935 55 LEU E C 1
ATOM 16677 O O . LEU E 5 76 ? 178.45938 243.07432 232.11152 1.000 73.36435 55 LEU E O 1
ATOM 16682 N N . ASP E 5 77 ? 177.86075 245.16834 231.47200 1.000 81.43131 56 ASP E N 1
ATOM 16683 C CA . ASP E 5 77 ? 176.47383 245.09650 231.93103 1.000 83.92942 56 ASP E CA 1
ATOM 16684 C C . ASP E 5 77 ? 176.39689 244.75438 233.41620 1.000 83.08729 56 ASP E C 1
ATOM 16685 O O . ASP E 5 77 ? 175.55309 243.97099 233.85182 1.000 81.19748 56 ASP E O 1
ATOM 16690 N N . GLY E 5 78 ? 177.29673 245.34220 234.20122 1.000 80.66012 57 GLY E N 1
ATOM 16691 C CA . GLY E 5 78 ? 177.34296 245.10341 235.62480 1.000 78.78311 57 GLY E CA 1
ATOM 16692 C C . GLY E 5 78 ? 177.96346 243.79305 236.04066 1.000 78.88933 57 GLY E C 1
ATOM 16693 O O . GLY E 5 78 ? 178.15970 243.57473 237.24162 1.000 78.29545 57 GLY E O 1
ATOM 16694 N N . LYS E 5 79 ? 178.28985 242.91705 235.10023 1.000 81.76042 58 LYS E N 1
ATOM 16695 C CA . LYS E 5 79 ? 178.87130 241.62382 235.41659 1.000 77.64048 58 LYS E CA 1
ATOM 16696 C C . LYS E 5 79 ? 180.37946 241.63081 235.21351 1.000 75.52309 58 LYS E C 1
ATOM 16697 O O . LYS E 5 79 ? 180.92059 242.38763 234.40534 1.000 73.93488 58 LYS E O 1
ATOM 16703 N N . THR E 5 80 ? 181.04597 240.77892 235.97728 1.000 72.68567 59 THR E N 1
ATOM 16704 C CA . THR E 5 80 ? 182.48751 240.59142 235.92576 1.000 67.98513 59 THR E CA 1
ATOM 16705 C C . THR E 5 80 ? 182.73415 239.38986 235.02912 1.000 61.79954 59 THR E C 1
ATOM 16706 O O . THR E 5 80 ? 182.34629 238.27147 235.36253 1.000 62.88444 59 THR E O 1
ATOM 16710 N N . ILE E 5 81 ? 183.38647 239.61691 233.89773 1.000 58.34548 60 ILE E N 1
ATOM 16711 C CA . ILE E 5 81 ? 183.64026 238.57052 232.92010 1.000 48.91168 60 ILE E CA 1
ATOM 16712 C C . ILE E 5 81 ? 185.13607 238.38413 232.78871 1.000 43.85536 60 ILE E C 1
ATOM 16713 O O . ILE E 5 81 ? 185.84926 239.32628 232.43126 1.000 44.31473 60 ILE E O 1
ATOM 16718 N N . LYS E 5 82 ? 185.61679 237.17877 233.06940 1.000 42.62051 61 LYS E N 1
ATOM 16719 C CA . LYS E 5 82 ? 187.02428 236.87722 232.86474 1.000 35.64036 61 LYS E CA 1
ATOM 16720 C C . LYS E 5 82 ? 187.15915 236.32805 231.45551 1.000 30.21791 61 LYS E C 1
ATOM 16721 O O . LYS E 5 82 ? 186.56477 235.30103 231.13050 1.000 33.45531 61 LYS E O 1
ATOM 16727 N N . LEU E 5 83 ? 187.88517 237.03466 230.60936 1.000 25.91141 62 LEU E N 1
ATOM 16728 C CA . LEU E 5 83 ? 188.13685 236.59092 229.25027 1.000 20.00633 62 LEU E CA 1
ATOM 16729 C C . LEU E 5 83 ? 189.49819 235.92801 229.16797 1.000 21.05956 62 LEU E C 1
ATOM 16730 O O . LEU E 5 83 ? 190.51270 236.55362 229.47919 1.000 23.01577 62 LEU E O 1
ATOM 16735 N N . GLN E 5 84 ? 189.51340 234.66444 228.76990 1.000 18.76301 63 GLN E N 1
ATOM 16736 C CA . GLN E 5 84 ? 190.73857 233.94726 228.44548 1.000 15.20673 63 GLN E CA 1
ATOM 16737 C C . GLN E 5 84 ? 190.85417 233.88983 226.92633 1.000 14.81854 63 GLN E C 1
ATOM 16738 O O . GLN E 5 84 ? 190.28840 233.01804 226.27935 1.000 16.83987 63 GLN E O 1
ATOM 16744 N N . ILE E 5 85 ? 191.57787 234.83661 226.35270 1.000 15.63673 64 ILE E N 1
ATOM 16745 C CA . ILE E 5 85 ? 191.71151 234.95581 224.90530 1.000 13.50894 64 ILE E CA 1
ATOM 16746 C C . ILE E 5 85 ? 192.89760 234.13058 224.43769 1.000 12.28378 64 ILE E C 1
ATOM 16747 O O . ILE E 5 85 ? 194.01196 234.29514 224.93386 1.000 14.64601 64 ILE E O 1
ATOM 16752 N N . TRP E 5 86 ? 192.65695 233.24309 223.48442 1.000 11.72805 65 TRP E N 1
ATOM 16753 C CA . TRP E 5 86 ? 193.64481 232.30709 222.97621 1.000 10.84779 65 TRP E CA 1
ATOM 16754 C C . TRP E 5 86 ? 194.11543 232.72524 221.59612 1.000 12.95085 65 TRP E C 1
ATOM 16755 O O . TRP E 5 86 ? 193.32088 233.13879 220.75463 1.000 16.05880 65 TRP E O 1
ATOM 16766 N N . ASP E 5 87 ? 195.41493 232.63787 221.38780 1.000 12.77588 66 ASP E N 1
ATOM 16767 C CA . ASP E 5 87 ? 196.08060 233.02504 220.16173 1.000 15.62803 66 ASP E CA 1
ATOM 16768 C C . ASP E 5 87 ? 196.65842 231.75694 219.56354 1.000 16.26115 66 ASP E C 1
ATOM 16769 O O . ASP E 5 87 ? 197.20665 230.92463 220.27978 1.000 17.61567 66 ASP E O 1
ATOM 16774 N N . THR E 5 88 ? 196.49946 231.58181 218.26081 1.000 16.43816 67 THR E N 1
ATOM 16775 C CA . THR E 5 88 ? 196.87204 230.33471 217.61774 1.000 15.88301 67 THR E CA 1
ATOM 16776 C C . THR E 5 88 ? 197.80907 230.54883 216.44554 1.000 16.77249 67 THR E C 1
ATOM 16777 O O . THR E 5 88 ? 197.96583 231.65082 215.93011 1.000 21.36634 67 THR E O 1
ATOM 16781 N N . ALA E 5 89 ? 198.43275 229.45582 216.03405 1.000 14.72385 68 ALA E N 1
ATOM 16782 C CA . ALA E 5 89 ? 199.33858 229.48646 214.90036 1.000 13.73140 68 ALA E CA 1
ATOM 16783 C C . ALA E 5 89 ? 198.54535 229.65132 213.62170 1.000 17.18642 68 ALA E C 1
ATOM 16784 O O . ALA E 5 89 ? 197.60190 228.90460 213.36043 1.000 22.46808 68 ALA E O 1
ATOM 16786 N N . GLY E 5 90 ? 198.91613 230.64019 212.83246 1.000 19.23294 69 GLY E N 1
ATOM 16787 C CA . GLY E 5 90 ? 198.25993 230.85711 211.57149 1.000 14.16126 69 GLY E CA 1
ATOM 16788 C C . GLY E 5 90 ? 199.02115 230.23531 210.43525 1.000 16.11424 69 GLY E C 1
ATOM 16789 O O . GLY E 5 90 ? 198.45104 230.01061 209.36940 1.000 22.79810 69 GLY E O 1
ATOM 16790 N N . LEU E 5 91 ? 200.30298 229.94635 210.64004 1.000 16.27375 70 LEU E N 1
ATOM 16791 C CA . LEU E 5 91 ? 201.09244 229.29896 209.59974 1.000 18.58975 70 LEU E CA 1
ATOM 16792 C C . LEU E 5 91 ? 200.68235 227.85881 209.38142 1.000 18.37414 70 LEU E C 1
ATOM 16793 O O . LEU E 5 91 ? 200.58717 227.07442 210.32345 1.000 19.60351 70 LEU E O 1
ATOM 16798 N N . GLU E 5 92 ? 200.46090 227.52687 208.11306 1.000 19.53462 71 GLU E N 1
ATOM 16799 C CA . GLU E 5 92 ? 200.13009 226.17878 207.68282 1.000 20.26549 71 GLU E CA 1
ATOM 16800 C C . GLU E 5 92 ? 201.12133 225.13966 208.18783 1.000 18.49359 71 GLU E C 1
ATOM 16801 O O . GLU E 5 92 ? 200.73507 224.00471 208.47282 1.000 18.88620 71 GLU E O 1
ATOM 16807 N N . ARG E 5 93 ? 202.39429 225.51022 208.32077 1.000 17.06881 72 ARG E N 1
ATOM 16808 C CA . ARG E 5 93 ? 203.40397 224.58202 208.81410 1.000 13.39330 72 ARG E CA 1
ATOM 16809 C C . ARG E 5 93 ? 203.08169 224.05595 210.20178 1.000 16.58835 72 ARG E C 1
ATOM 16810 O O . ARG E 5 93 ? 203.47431 222.94065 210.54636 1.000 20.71757 72 ARG E O 1
ATOM 16818 N N . PHE E 5 94 ? 202.41013 224.84690 211.02542 1.000 18.63856 73 PHE E N 1
ATOM 16819 C CA . PHE E 5 94 ? 202.07876 224.46523 212.38794 1.000 14.87628 73 PHE E CA 1
ATOM 16820 C C . PHE E 5 94 ? 200.60679 224.16951 212.56152 1.000 15.79789 73 PHE E C 1
ATOM 16821 O O . PHE E 5 94 ? 200.13361 224.07085 213.69210 1.000 21.62718 73 PHE E O 1
ATOM 16829 N N . ARG E 5 95 ? 199.87514 224.03666 211.46999 1.000 16.05167 74 ARG E N 1
ATOM 16830 C CA . ARG E 5 95 ? 198.46216 223.72136 211.49240 1.000 16.19760 74 ARG E CA 1
ATOM 16831 C C . ARG E 5 95 ? 198.24166 222.30495 210.98836 1.000 17.89180 74 ARG E C 1
ATOM 16832 O O . ARG E 5 95 ? 199.12006 221.68748 210.39081 1.000 22.75968 74 ARG E O 1
ATOM 16840 N N . THR E 5 96 ? 197.06283 221.78058 211.29174 1.000 20.29735 75 THR E N 1
ATOM 16841 C CA . THR E 5 96 ? 196.67219 220.41405 210.99441 1.000 19.06612 75 THR E CA 1
ATOM 16842 C C . THR E 5 96 ? 195.22795 220.43892 210.53076 1.000 20.41030 75 THR E C 1
ATOM 16843 O O . THR E 5 96 ? 194.58132 221.48548 210.53261 1.000 23.64207 75 THR E O 1
ATOM 16847 N N . ILE E 5 97 ? 194.70960 219.28362 210.12504 1.000 21.94366 76 ILE E N 1
ATOM 16848 C CA . ILE E 5 97 ? 193.31631 219.23476 209.70517 1.000 22.29651 76 ILE E CA 1
ATOM 16849 C C . ILE E 5 97 ? 192.43629 219.26476 210.93416 1.000 27.46224 76 ILE E C 1
ATOM 16850 O O . ILE E 5 97 ? 191.55821 220.11994 211.06904 1.000 34.13628 76 ILE E O 1
ATOM 16855 N N . THR E 5 98 ? 192.67525 218.34686 211.85716 1.000 27.22104 77 THR E N 1
ATOM 16856 C CA . THR E 5 98 ? 191.95758 218.34759 213.11424 1.000 25.50189 77 THR E CA 1
ATOM 16857 C C . THR E 5 98 ? 192.45789 219.51910 213.94372 1.000 31.11906 77 THR E C 1
ATOM 16858 O O . THR E 5 98 ? 193.60915 219.93447 213.83447 1.000 32.97009 77 THR E O 1
ATOM 16862 N N . SER E 5 99 ? 191.58234 220.07356 214.76634 1.000 31.56831 78 SER E N 1
ATOM 16863 C CA . SER E 5 99 ? 191.97154 221.19046 215.61287 1.000 26.10130 78 SER E CA 1
ATOM 16864 C C . SER E 5 99 ? 191.23503 221.10621 216.93281 1.000 31.20878 78 SER E C 1
ATOM 16865 O O . SER E 5 99 ? 190.00588 221.17545 216.96706 1.000 32.82565 78 SER E O 1
ATOM 16868 N N . SER E 5 100 ? 191.99654 220.91380 218.00506 1.000 33.22698 79 SER E N 1
ATOM 16869 C CA . SER E 5 100 ? 191.46266 220.80120 219.34940 1.000 26.14889 79 SER E CA 1
ATOM 16870 C C . SER E 5 100 ? 191.19362 222.14564 219.98828 1.000 25.06020 79 SER E C 1
ATOM 16871 O O . SER E 5 100 ? 190.42987 222.22184 220.94964 1.000 31.02757 79 SER E O 1
ATOM 16874 N N . TYR E 5 101 ? 191.83178 223.19362 219.49033 1.000 19.10841 80 TYR E N 1
ATOM 16875 C CA . TYR E 5 101 ? 191.74414 224.50167 220.11692 1.000 16.06544 80 TYR E CA 1
ATOM 16876 C C . TYR E 5 101 ? 190.33897 225.08613 220.08039 1.000 19.58115 80 TYR E C 1
ATOM 16877 O O . TYR E 5 101 ? 189.95073 225.80109 221.00504 1.000 25.41999 80 TYR E O 1
ATOM 16886 N N . TYR E 5 102 ? 189.55699 224.79557 219.04168 1.000 20.21771 81 TYR E N 1
ATOM 16887 C CA . TYR E 5 102 ? 188.19813 225.31969 218.98748 1.000 16.47184 81 TYR E CA 1
ATOM 16888 C C . TYR E 5 102 ? 187.31771 224.75183 220.08096 1.000 16.32350 81 TYR E C 1
ATOM 16889 O O . TYR E 5 102 ? 186.26390 225.32066 220.35856 1.000 16.68542 81 TYR E O 1
ATOM 16898 N N . ARG E 5 103 ? 187.70618 223.63462 220.67921 1.000 21.95316 82 ARG E N 1
ATOM 16899 C CA . ARG E 5 103 ? 186.90033 222.99564 221.70906 1.000 22.32954 82 ARG E CA 1
ATOM 16900 C C . ARG E 5 103 ? 186.81215 223.86830 222.94865 1.000 21.61738 82 ARG E C 1
ATOM 16901 O O . ARG E 5 103 ? 187.82360 224.37006 223.43807 1.000 26.47679 82 ARG E O 1
ATOM 16909 N N . GLY E 5 104 ? 185.60279 224.04092 223.46250 1.000 19.50099 83 GLY E N 1
ATOM 16910 C CA . GLY E 5 104 ? 185.41026 224.85556 224.63735 1.000 17.39031 83 GLY E CA 1
ATOM 16911 C C . GLY E 5 104 ? 185.48942 226.34408 224.43748 1.000 15.51476 83 GLY E C 1
ATOM 16912 O O . GLY E 5 104 ? 185.45012 227.08074 225.41826 1.000 20.60022 83 GLY E O 1
ATOM 16913 N N . ALA E 5 105 ? 185.62372 226.81540 223.21300 1.000 14.32164 84 ALA E N 1
ATOM 16914 C CA . ALA E 5 105 ? 185.63989 228.24357 222.96588 1.000 13.65467 84 ALA E CA 1
ATOM 16915 C C . ALA E 5 105 ? 184.21959 228.76350 222.84671 1.000 15.10731 84 ALA E C 1
ATOM 16916 O O . ALA E 5 105 ? 183.39892 228.18907 222.13091 1.000 20.32688 84 ALA E O 1
ATOM 16918 N N . HIS E 5 106 ? 183.92398 229.82862 223.57744 1.000 14.57566 85 HIS E N 1
ATOM 16919 C CA . HIS E 5 106 ? 182.62815 230.47777 223.50817 1.000 16.82106 85 HIS E CA 1
ATOM 16920 C C . HIS E 5 106 ? 182.52737 231.43355 222.33841 1.000 18.93507 85 HIS E C 1
ATOM 16921 O O . HIS E 5 106 ? 181.42254 231.74374 221.90185 1.000 23.70360 85 HIS E O 1
ATOM 16928 N N . GLY E 5 107 ? 183.64842 231.89900 221.82585 1.000 13.39593 86 GLY E N 1
ATOM 16929 C CA . GLY E 5 107 ? 183.62682 232.83632 220.72925 1.000 13.62753 86 GLY E CA 1
ATOM 16930 C C . GLY E 5 107 ? 184.93132 232.78954 219.98431 1.000 12.75029 86 GLY E C 1
ATOM 16931 O O . GLY E 5 107 ? 185.98771 232.56885 220.57119 1.000 15.11616 86 GLY E O 1
ATOM 16932 N N . ILE E 5 108 ? 184.85895 233.02056 218.68313 1.000 14.41457 87 ILE E N 1
ATOM 16933 C CA . ILE E 5 108 ? 186.01750 232.93814 217.81540 1.000 12.77305 87 ILE E CA 1
ATOM 16934 C C . ILE E 5 108 ? 186.07824 234.18286 216.95732 1.000 12.82640 87 ILE E C 1
ATOM 16935 O O . ILE E 5 108 ? 185.09489 234.56137 216.32008 1.000 17.87780 87 ILE E O 1
ATOM 16940 N N . ILE E 5 109 ? 187.23282 234.81820 216.96393 1.000 13.36606 88 ILE E N 1
ATOM 16941 C CA . ILE E 5 109 ? 187.53283 235.97323 216.14375 1.000 14.51389 88 ILE E CA 1
ATOM 16942 C C . ILE E 5 109 ? 188.30617 235.48749 214.93668 1.000 14.47964 88 ILE E C 1
ATOM 16943 O O . ILE E 5 109 ? 189.32385 234.80617 215.07008 1.000 14.26694 88 ILE E O 1
ATOM 16948 N N . VAL E 5 110 ? 187.77530 235.75639 213.76099 1.000 18.06312 89 VAL E N 1
ATOM 16949 C CA . VAL E 5 110 ? 188.43289 235.41112 212.51578 1.000 16.88792 89 VAL E CA 1
ATOM 16950 C C . VAL E 5 110 ? 189.07490 236.69153 212.02809 1.000 15.06488 89 VAL E C 1
ATOM 16951 O O . VAL E 5 110 ? 188.39218 237.61476 211.58615 1.000 19.99104 89 VAL E O 1
ATOM 16955 N N . VAL E 5 111 ? 190.38475 236.75463 212.13705 1.000 15.24364 90 VAL E N 1
ATOM 16956 C CA . VAL E 5 111 ? 191.14031 237.94564 211.81561 1.000 19.35224 90 VAL E CA 1
ATOM 16957 C C . VAL E 5 111 ? 191.68405 237.79517 210.40849 1.000 19.79467 90 VAL E C 1
ATOM 16958 O O . VAL E 5 111 ? 192.20524 236.73969 210.03904 1.000 21.02401 90 VAL E O 1
ATOM 16962 N N . TYR E 5 112 ? 191.51645 238.83379 209.61644 1.000 19.99278 91 TYR E N 1
ATOM 16963 C CA . TYR E 5 112 ? 192.10583 238.94408 208.30342 1.000 20.46779 91 TYR E CA 1
ATOM 16964 C C . TYR E 5 112 ? 192.83186 240.27345 208.25570 1.000 23.32829 91 TYR E C 1
ATOM 16965 O O . TYR E 5 112 ? 192.53881 241.18967 209.01649 1.000 25.48542 91 TYR E O 1
ATOM 16974 N N . ASP E 5 113 ? 193.82247 240.35313 207.38666 1.000 28.40870 92 ASP E N 1
ATOM 16975 C CA . ASP E 5 113 ? 194.55490 241.58481 207.15697 1.000 25.89978 92 ASP E CA 1
ATOM 16976 C C . ASP E 5 113 ? 193.88025 242.35423 206.02984 1.000 33.27302 92 ASP E C 1
ATOM 16977 O O . ASP E 5 113 ? 193.79528 241.85565 204.90684 1.000 38.96820 92 ASP E O 1
ATOM 16982 N N . VAL E 5 114 ? 193.38574 243.56008 206.32754 1.000 35.26851 93 VAL E N 1
ATOM 16983 C CA . VAL E 5 114 ? 192.66053 244.33602 205.32032 1.000 36.59351 93 VAL E CA 1
ATOM 16984 C C . VAL E 5 114 ? 193.52482 244.69847 204.12771 1.000 36.61645 93 VAL E C 1
ATOM 16985 O O . VAL E 5 114 ? 192.99833 245.05410 203.07433 1.000 38.87412 93 VAL E O 1
ATOM 16989 N N . THR E 5 115 ? 194.83812 244.65387 204.27778 1.000 36.90452 94 THR E N 1
ATOM 16990 C CA . THR E 5 115 ? 195.77991 244.86012 203.18989 1.000 38.63595 94 THR E CA 1
ATOM 16991 C C . THR E 5 115 ? 196.09061 243.59019 202.41253 1.000 40.11151 94 THR E C 1
ATOM 16992 O O . THR E 5 115 ? 196.79109 243.65990 201.40118 1.000 45.65541 94 THR E O 1
ATOM 16996 N N . ASP E 5 116 ? 195.61683 242.44066 202.87342 1.000 40.19894 95 ASP E N 1
ATOM 16997 C CA . ASP E 5 116 ? 195.91479 241.13239 202.29572 1.000 40.17175 95 ASP E CA 1
ATOM 16998 C C . ASP E 5 116 ? 194.61832 240.46199 201.85749 1.000 41.47277 95 ASP E C 1
ATOM 16999 O O . ASP E 5 116 ? 193.84499 239.98798 202.69158 1.000 43.33803 95 ASP E O 1
ATOM 17004 N N . GLN E 5 117 ? 194.37091 240.44322 200.54733 1.000 40.44696 96 GLN E N 1
ATOM 17005 C CA . GLN E 5 117 ? 193.15444 239.83030 200.02422 1.000 38.26326 96 GLN E CA 1
ATOM 17006 C C . GLN E 5 117 ? 193.08618 238.33972 200.32235 1.000 38.42962 96 GLN E C 1
ATOM 17007 O O . GLN E 5 117 ? 192.02416 237.82420 200.68031 1.000 40.37324 96 GLN E O 1
ATOM 17013 N N . GLU E 5 118 ? 194.20342 237.62720 200.16802 1.000 39.70356 97 GLU E N 1
ATOM 17014 C CA . GLU E 5 118 ? 194.22356 236.19366 200.44546 1.000 38.90610 97 GLU E CA 1
ATOM 17015 C C . GLU E 5 118 ? 193.76650 235.87279 201.86195 1.000 39.63041 97 GLU E C 1
ATOM 17016 O O . GLU E 5 118 ? 193.08011 234.86976 202.08294 1.000 38.09597 97 GLU E O 1
ATOM 17022 N N . SER E 5 119 ? 194.13392 236.70710 202.83488 1.000 37.21856 98 SER E N 1
ATOM 17023 C CA . SER E 5 119 ? 193.67994 236.48879 204.20341 1.000 31.28289 98 SER E CA 1
ATOM 17024 C C . SER E 5 119 ? 192.16338 236.55885 204.29462 1.000 32.06570 98 SER E C 1
ATOM 17025 O O . SER E 5 119 ? 191.53925 235.75004 204.98612 1.000 33.25130 98 SER E O 1
ATOM 17028 N N . PHE E 5 120 ? 191.55558 237.53125 203.61426 1.000 34.10606 99 PHE E N 1
ATOM 17029 C CA . PHE E 5 120 ? 190.10330 237.65458 203.60926 1.000 29.76624 99 PHE E CA 1
ATOM 17030 C C . PHE E 5 120 ? 189.44656 236.48958 202.89169 1.000 32.63091 99 PHE E C 1
ATOM 17031 O O . PHE E 5 120 ? 188.40459 235.99367 203.32816 1.000 37.71177 99 PHE E O 1
ATOM 17039 N N . ASN E 5 121 ? 190.00665 236.07565 201.75998 1.000 33.99565 100 ASN E N 1
ATOM 17040 C CA . ASN E 5 121 ? 189.46092 234.93461 201.04147 1.000 31.69550 100 ASN E CA 1
ATOM 17041 C C . ASN E 5 121 ? 189.44377 233.68958 201.90803 1.000 32.41527 100 ASN E C 1
ATOM 17042 O O . ASN E 5 121 ? 188.46537 232.93628 201.90892 1.000 36.75470 100 ASN E O 1
ATOM 17047 N N . ASN E 5 122 ? 190.52002 233.45280 202.64615 1.000 31.51376 101 ASN E N 1
ATOM 17048 C CA . ASN E 5 122 ? 190.61560 232.30460 203.53176 1.000 30.21889 101 ASN E CA 1
ATOM 17049 C C . ASN E 5 122 ? 189.65778 232.34731 204.71290 1.000 31.02450 101 ASN E C 1
ATOM 17050 O O . ASN E 5 122 ? 189.53644 231.33816 205.40778 1.000 30.72614 101 ASN E O 1
ATOM 17055 N N . VAL E 5 123 ? 189.01342 233.48093 204.98911 1.000 30.13158 102 VAL E N 1
ATOM 17056 C CA . VAL E 5 123 ? 188.01275 233.52405 206.05019 1.000 26.26970 102 VAL E CA 1
ATOM 17057 C C . VAL E 5 123 ? 186.96549 232.44538 205.85088 1.000 30.18441 102 VAL E C 1
ATOM 17058 O O . VAL E 5 123 ? 186.50124 231.82918 206.81309 1.000 33.87049 102 VAL E O 1
ATOM 17062 N N . LYS E 5 124 ? 186.56962 232.20250 204.60419 1.000 30.80865 103 LYS E N 1
ATOM 17063 C CA . LYS E 5 124 ? 185.65881 231.10092 204.31937 1.000 31.92767 103 LYS E CA 1
ATOM 17064 C C . LYS E 5 124 ? 186.22806 229.78735 204.83113 1.000 34.01390 103 LYS E C 1
ATOM 17065 O O . LYS E 5 124 ? 185.53462 229.01698 205.50060 1.000 35.50588 103 LYS E O 1
ATOM 17071 N N . GLN E 5 125 ? 187.48464 229.50142 204.49054 1.000 36.13993 104 GLN E N 1
ATOM 17072 C CA . GLN E 5 125 ? 188.15330 228.30682 204.99640 1.000 33.27976 104 GLN E CA 1
ATOM 17073 C C . GLN E 5 125 ? 188.12955 228.27047 206.52069 1.000 30.74056 104 GLN E C 1
ATOM 17074 O O . GLN E 5 125 ? 187.80404 227.24354 207.12291 1.000 33.97220 104 GLN E O 1
ATOM 17080 N N . TRP E 5 126 ? 188.47857 229.38796 207.15969 1.000 28.70529 105 TRP E N 1
ATOM 17081 C CA . TRP E 5 126 ? 188.46973 229.47170 208.61529 1.000 26.35497 105 TRP E CA 1
ATOM 17082 C C . TRP E 5 126 ? 187.09039 229.26999 209.21015 1.000 28.26837 105 TRP E C 1
ATOM 17083 O O . TRP E 5 126 ? 186.96910 228.70203 210.29893 1.000 31.96598 105 TRP E O 1
ATOM 17094 N N . LEU E 5 127 ? 186.04197 229.72582 208.53226 1.000 29.42026 106 LEU E N 1
ATOM 17095 C CA . LEU E 5 127 ? 184.69617 229.51106 209.04472 1.000 27.48100 106 LEU E CA 1
ATOM 17096 C C . LEU E 5 127 ? 184.28033 228.05497 208.95036 1.000 30.84109 106 LEU E C 1
ATOM 17097 O O . LEU E 5 127 ? 183.52037 227.58161 209.79569 1.000 35.98057 106 LEU E O 1
ATOM 17102 N N . GLN E 5 128 ? 184.72897 227.34311 207.91824 1.000 30.10445 107 GLN E N 1
ATOM 17103 C CA . GLN E 5 128 ? 184.48772 225.90727 207.83877 1.000 34.01279 107 GLN E CA 1
ATOM 17104 C C . GLN E 5 128 ? 185.15981 225.14939 208.97205 1.000 36.63923 107 GLN E C 1
ATOM 17105 O O . GLN E 5 128 ? 184.59129 224.19042 209.50320 1.000 39.67224 107 GLN E O 1
ATOM 17111 N N . GLU E 5 129 ? 186.37981 225.53928 209.34084 1.000 32.90526 108 GLU E N 1
ATOM 17112 C CA . GLU E 5 129 ? 187.01355 224.94499 210.51209 1.000 31.40846 108 GLU E CA 1
ATOM 17113 C C . GLU E 5 129 ? 186.23115 225.24717 211.77593 1.000 28.26661 108 GLU E C 1
ATOM 17114 O O . GLU E 5 129 ? 186.14223 224.40965 212.67548 1.000 26.48974 108 GLU E O 1
ATOM 17120 N N . ILE E 5 130 ? 185.70072 226.45799 211.88368 1.000 28.98532 109 ILE E N 1
ATOM 17121 C CA . ILE E 5 130 ? 184.86057 226.79972 213.02040 1.000 27.27482 109 ILE E CA 1
ATOM 17122 C C . ILE E 5 130 ? 183.62739 225.91819 213.04486 1.000 31.87585 109 ILE E C 1
ATOM 17123 O O . ILE E 5 130 ? 183.28579 225.32136 214.06772 1.000 33.24175 109 ILE E O 1
ATOM 17128 N N . ASP E 5 131 ? 182.94626 225.81722 211.90582 1.000 32.13865 110 ASP E N 1
ATOM 17129 C CA . ASP E 5 131 ? 181.72143 225.03393 211.82563 1.000 30.34806 110 ASP E CA 1
ATOM 17130 C C . ASP E 5 131 ? 181.92994 223.57191 212.18796 1.000 32.82937 110 ASP E C 1
ATOM 17131 O O . ASP E 5 131 ? 181.12904 222.99904 212.93032 1.000 36.27570 110 ASP E O 1
ATOM 17136 N N . ARG E 5 132 ? 182.99210 222.94834 211.69596 1.000 32.37350 111 ARG E N 1
ATOM 17137 C CA . ARG E 5 132 ? 183.17033 221.53792 212.00838 1.000 33.33574 111 ARG E CA 1
ATOM 17138 C C . ARG E 5 132 ? 183.85926 221.25606 213.33879 1.000 30.57784 111 ARG E C 1
ATOM 17139 O O . ARG E 5 132 ? 183.63737 220.18214 213.90221 1.000 34.13047 111 ARG E O 1
ATOM 17147 N N . TYR E 5 133 ? 184.64502 222.18384 213.88217 1.000 30.35353 112 TYR E N 1
ATOM 17148 C CA . TYR E 5 133 ? 185.40842 221.90972 215.09514 1.000 23.81362 112 TYR E CA 1
ATOM 17149 C C . TYR E 5 133 ? 184.96130 222.68172 216.32367 1.000 25.06098 112 TYR E C 1
ATOM 17150 O O . TYR E 5 133 ? 185.12095 222.17779 217.43456 1.000 26.37944 112 TYR E O 1
ATOM 17159 N N . ALA E 5 134 ? 184.43254 223.88614 216.16719 1.000 27.11565 113 ALA E N 1
ATOM 17160 C CA . ALA E 5 134 ? 183.92755 224.64003 217.29988 1.000 27.74360 113 ALA E CA 1
ATOM 17161 C C . ALA E 5 134 ? 182.55302 224.13051 217.72123 1.000 30.55369 113 ALA E C 1
ATOM 17162 O O . ALA E 5 134 ? 181.98922 223.21398 217.12562 1.000 32.08204 113 ALA E O 1
ATOM 17164 N N . SER E 5 135 ? 182.02007 224.72416 218.78342 1.000 33.18292 114 SER E N 1
ATOM 17165 C CA . SER E 5 135 ? 180.65861 224.45188 219.21161 1.000 34.07629 114 SER E CA 1
ATOM 17166 C C . SER E 5 135 ? 179.65951 224.85715 218.14042 1.000 41.11168 114 SER E C 1
ATOM 17167 O O . SER E 5 135 ? 179.92347 225.72408 217.30620 1.000 40.73648 114 SER E O 1
ATOM 17170 N N . GLU E 5 136 ? 178.50329 224.19482 218.15931 1.000 51.91410 115 GLU E N 1
ATOM 17171 C CA . GLU E 5 136 ? 177.44563 224.51607 217.21050 1.000 54.86875 115 GLU E CA 1
ATOM 17172 C C . GLU E 5 136 ? 176.99782 225.96441 217.32728 1.000 48.50800 115 GLU E C 1
ATOM 17173 O O . GLU E 5 136 ? 176.66726 226.59212 216.31742 1.000 48.25819 115 GLU E O 1
ATOM 17179 N N . ASN E 5 137 ? 176.99287 226.51830 218.53783 1.000 44.16341 116 ASN E N 1
ATOM 17180 C CA . ASN E 5 137 ? 176.47569 227.86014 218.76201 1.000 39.97426 116 ASN E CA 1
ATOM 17181 C C . ASN E 5 137 ? 177.56287 228.83340 219.17172 1.000 40.96435 116 ASN E C 1
ATOM 17182 O O . ASN E 5 137 ? 177.27209 229.86470 219.77733 1.000 42.31814 116 ASN E O 1
ATOM 17187 N N . VAL E 5 138 ? 178.81153 228.52455 218.83542 1.000 38.79618 117 VAL E N 1
ATOM 17188 C CA . VAL E 5 138 ? 179.90712 229.41472 219.14366 1.000 27.09980 117 VAL E CA 1
ATOM 17189 C C . VAL E 5 138 ? 179.63984 230.77470 218.51948 1.000 27.48503 117 VAL E C 1
ATOM 17190 O O . VAL E 5 138 ? 179.00547 230.88932 217.46703 1.000 32.31647 117 VAL E O 1
ATOM 17194 N N . ASN E 5 139 ? 180.09778 231.81931 219.19040 1.000 23.78349 118 ASN E N 1
ATOM 17195 C CA . ASN E 5 139 ? 179.97478 233.15299 218.65101 1.000 21.11966 118 ASN E CA 1
ATOM 17196 C C . ASN E 5 139 ? 181.14561 233.45814 217.73567 1.000 21.70321 118 ASN E C 1
ATOM 17197 O O . ASN E 5 139 ? 182.23077 232.90467 217.87896 1.000 25.59041 118 ASN E O 1
ATOM 17202 N N . LYS E 5 140 ? 180.89838 234.32253 216.76767 1.000 21.57297 119 LYS E N 1
ATOM 17203 C CA . LYS E 5 140 ? 181.85108 234.63583 215.72570 1.000 18.54209 119 LYS E CA 1
ATOM 17204 C C . LYS E 5 140 ? 181.98800 236.13667 215.57113 1.000 22.54899 119 LYS E C 1
ATOM 17205 O O . LYS E 5 140 ? 181.13592 236.91126 215.99610 1.000 27.16890 119 LYS E O 1
ATOM 17211 N N . LEU E 5 141 ? 183.10191 236.53306 214.98060 1.000 22.94053 120 LEU E N 1
ATOM 17212 C CA . LEU E 5 141 ? 183.41001 237.93847 214.78055 1.000 22.55895 120 LEU E CA 1
ATOM 17213 C C . LEU E 5 141 ? 184.47971 238.03538 213.71967 1.000 22.03547 120 LEU E C 1
ATOM 17214 O O . LEU E 5 141 ? 185.55822 237.46854 213.87806 1.000 22.29815 120 LEU E O 1
ATOM 17219 N N . LEU E 5 142 ? 184.18961 238.75360 212.65107 1.000 20.22087 121 LEU E N 1
ATOM 17220 C CA . LEU E 5 142 ? 185.15029 238.94485 211.58858 1.000 18.95940 121 LEU E CA 1
ATOM 17221 C C . LEU E 5 142 ? 185.86824 240.24371 211.88695 1.000 21.84166 121 LEU E C 1
ATOM 17222 O O . LEU E 5 142 ? 185.23658 241.28770 212.04341 1.000 26.10494 121 LEU E O 1
ATOM 17227 N N . VAL E 5 143 ? 187.18075 240.17404 212.00135 1.000 21.15264 122 VAL E N 1
ATOM 17228 C CA . VAL E 5 143 ? 187.99842 241.33127 212.29885 1.000 20.66808 122 VAL E CA 1
ATOM 17229 C C . VAL E 5 143 ? 188.95335 241.58273 211.15044 1.000 23.61045 122 VAL E C 1
ATOM 17230 O O . VAL E 5 143 ? 189.71382 240.69259 210.76146 1.000 26.07661 122 VAL E O 1
ATOM 17234 N N . GLY E 5 144 ? 188.88358 242.77962 210.58486 1.000 24.12881 123 GLY E N 1
ATOM 17235 C CA . GLY E 5 144 ? 189.84998 243.19873 209.59991 1.000 22.12999 123 GLY E CA 1
ATOM 17236 C C . GLY E 5 144 ? 190.91274 244.05148 210.24920 1.000 23.74345 123 GLY E C 1
ATOM 17237 O O . GLY E 5 144 ? 190.72848 245.25384 210.42708 1.000 33.74605 123 GLY E O 1
ATOM 17238 N N . ASN E 5 145 ? 192.03863 243.45024 210.59597 1.000 22.46558 124 ASN E N 1
ATOM 17239 C CA . ASN E 5 145 ? 193.08989 244.19573 211.25520 1.000 24.38124 124 ASN E CA 1
ATOM 17240 C C . ASN E 5 145 ? 193.92656 244.96119 210.23535 1.000 29.48945 124 ASN E C 1
ATOM 17241 O O . ASN E 5 145 ? 193.84211 244.74063 209.02884 1.000 31.92984 124 ASN E O 1
ATOM 17246 N N . LYS E 5 146 ? 194.73702 245.88615 210.75277 1.000 30.79448 125 LYS E N 1
ATOM 17247 C CA . LYS E 5 146 ? 195.62247 246.75996 209.98697 1.000 29.82815 125 LYS E CA 1
ATOM 17248 C C . LYS E 5 146 ? 194.86855 247.82089 209.20390 1.000 35.34333 125 LYS E C 1
ATOM 17249 O O . LYS E 5 146 ? 195.31953 248.26069 208.14894 1.000 43.02059 125 LYS E O 1
ATOM 17255 N N . CYS E 5 147 ? 193.71903 248.24428 209.71932 1.000 33.41565 126 CYS E N 1
ATOM 17256 C CA . CYS E 5 147 ? 192.94652 249.28746 209.06840 1.000 34.95701 126 CYS E CA 1
ATOM 17257 C C . CYS E 5 147 ? 193.70331 250.61155 209.03428 1.000 42.65970 126 CYS E C 1
ATOM 17258 O O . CYS E 5 147 ? 193.35742 251.49382 208.24361 1.000 48.22321 126 CYS E O 1
ATOM 17261 N N . ASP E 5 148 ? 194.73628 250.76161 209.86245 1.000 40.19675 127 ASP E N 1
ATOM 17262 C CA . ASP E 5 148 ? 195.58929 251.94112 209.81822 1.000 43.40251 127 ASP E CA 1
ATOM 17263 C C . ASP E 5 148 ? 196.41900 252.02425 208.54434 1.000 48.46825 127 ASP E C 1
ATOM 17264 O O . ASP E 5 148 ? 196.96067 253.08948 208.24159 1.000 52.35306 127 ASP E O 1
ATOM 17269 N N . LEU E 5 149 ? 196.56026 250.92444 207.81338 1.000 50.36936 128 LEU E N 1
ATOM 17270 C CA . LEU E 5 149 ? 197.25021 250.91989 206.52556 1.000 50.88215 128 LEU E CA 1
ATOM 17271 C C . LEU E 5 149 ? 196.23436 251.24631 205.43076 1.000 54.62663 128 LEU E C 1
ATOM 17272 O O . LEU E 5 149 ? 195.81067 250.39924 204.64641 1.000 56.30765 128 LEU E O 1
ATOM 17277 N N . THR E 5 150 ? 195.83044 252.51634 205.40839 1.000 57.28202 129 THR E N 1
ATOM 17278 C CA . THR E 5 150 ? 194.80714 252.96041 204.46763 1.000 62.61994 129 THR E CA 1
ATOM 17279 C C . THR E 5 150 ? 195.30358 252.99503 203.02737 1.000 63.17343 129 THR E C 1
ATOM 17280 O O . THR E 5 150 ? 194.51727 252.77358 202.10091 1.000 62.79163 129 THR E O 1
ATOM 17284 N N . THR E 5 151 ? 196.58542 253.27239 202.80969 1.000 62.50274 130 THR E N 1
ATOM 17285 C CA . THR E 5 151 ? 197.09178 253.28142 201.44518 1.000 59.28179 130 THR E CA 1
ATOM 17286 C C . THR E 5 151 ? 197.20916 251.87748 200.86693 1.000 63.15919 130 THR E C 1
ATOM 17287 O O . THR E 5 151 ? 197.01152 251.68981 199.66168 1.000 64.74869 130 THR E O 1
ATOM 17291 N N . LYS E 5 152 ? 197.52334 250.88629 201.69456 1.000 60.21051 131 LYS E N 1
ATOM 17292 C CA . LYS E 5 152 ? 197.66515 249.50807 201.24891 1.000 54.11943 131 LYS E CA 1
ATOM 17293 C C . LYS E 5 152 ? 196.38976 248.68811 201.36532 1.000 52.57425 131 LYS E C 1
ATOM 17294 O O . LYS E 5 152 ? 196.41268 247.50071 201.04009 1.000 53.94354 131 LYS E O 1
ATOM 17300 N N . LYS E 5 153 ? 195.29314 249.27491 201.83175 1.000 50.89204 132 LYS E N 1
ATOM 17301 C CA . LYS E 5 153 ? 194.05731 248.52386 201.99771 1.000 48.40061 132 LYS E CA 1
ATOM 17302 C C . LYS E 5 153 ? 193.53738 248.04122 200.65312 1.000 48.44348 132 LYS E C 1
ATOM 17303 O O . LYS E 5 153 ? 193.49265 248.80187 199.68242 1.000 58.24792 132 LYS E O 1
ATOM 17309 N N . VAL E 5 154 ? 193.14632 246.77041 200.59560 1.000 41.52345 133 VAL E N 1
ATOM 17310 C CA . VAL E 5 154 ? 192.63787 246.17163 199.36948 1.000 42.99624 133 VAL E CA 1
ATOM 17311 C C . VAL E 5 154 ? 191.23676 245.62125 199.59437 1.000 48.59251 133 VAL E C 1
ATOM 17312 O O . VAL E 5 154 ? 190.45388 245.49833 198.64881 1.000 57.19518 133 VAL E O 1
ATOM 17316 N N . VAL E 5 155 ? 190.90798 245.27419 200.83182 1.000 46.39151 134 VAL E N 1
ATOM 17317 C CA . VAL E 5 155 ? 189.59387 244.74247 201.16942 1.000 41.66586 134 VAL E CA 1
ATOM 17318 C C . VAL E 5 155 ? 188.76584 245.88375 201.73287 1.000 51.10893 134 VAL E C 1
ATOM 17319 O O . VAL E 5 155 ? 189.03134 246.36796 202.83594 1.000 52.91857 134 VAL E O 1
ATOM 17323 N N . ASP E 5 156 ? 187.74701 246.30163 200.99090 1.000 53.17323 135 ASP E N 1
ATOM 17324 C CA . ASP E 5 156 ? 186.93283 247.43250 201.40077 1.000 49.05180 135 ASP E CA 1
ATOM 17325 C C . ASP E 5 156 ? 185.96335 247.03641 202.49785 1.000 48.57198 135 ASP E C 1
ATOM 17326 O O . ASP E 5 156 ? 185.51829 245.89047 202.57461 1.000 48.37004 135 ASP E O 1
ATOM 17331 N N . TYR E 5 157 ? 185.62683 248.01263 203.34561 1.000 51.28908 136 TYR E N 1
ATOM 17332 C CA . TYR E 5 157 ? 184.70108 247.75987 204.44521 1.000 49.97729 136 TYR E CA 1
ATOM 17333 C C . TYR E 5 157 ? 183.37979 247.20323 203.94653 1.000 52.88494 136 TYR E C 1
ATOM 17334 O O . TYR E 5 157 ? 182.79170 246.32463 204.58074 1.000 53.44916 136 TYR E O 1
ATOM 17343 N N . THR E 5 158 ? 182.89266 247.71005 202.81970 1.000 53.70250 137 THR E N 1
ATOM 17344 C CA . THR E 5 158 ? 181.63643 247.22667 202.26429 1.000 52.02512 137 THR E CA 1
ATOM 17345 C C . THR E 5 158 ? 181.73883 245.77502 201.81763 1.000 51.71538 137 THR E C 1
ATOM 17346 O O . THR E 5 158 ? 180.82411 244.98156 202.05611 1.000 53.48190 137 THR E O 1
ATOM 17350 N N . THR E 5 159 ? 182.84113 245.41070 201.16965 1.000 51.05711 138 THR E N 1
ATOM 17351 C CA . THR E 5 159 ? 183.03197 244.03047 200.74068 1.000 50.86328 138 THR E CA 1
ATOM 17352 C C . THR E 5 159 ? 182.99577 243.06422 201.91480 1.000 50.05942 138 THR E C 1
ATOM 17353 O O . THR E 5 159 ? 182.36854 242.00295 201.83526 1.000 52.41502 138 THR E O 1
ATOM 17357 N N . ALA E 5 160 ? 183.65148 243.41894 203.01697 1.000 48.73385 139 ALA E N 1
ATOM 17358 C CA . ALA E 5 160 ? 183.67261 242.57141 204.20270 1.000 44.05592 139 ALA E CA 1
ATOM 17359 C C . ALA E 5 160 ? 182.38483 242.64589 205.00673 1.000 45.17977 139 ALA E C 1
ATOM 17360 O O . ALA E 5 160 ? 181.93736 241.63632 205.55105 1.000 44.69521 139 ALA E O 1
ATOM 17362 N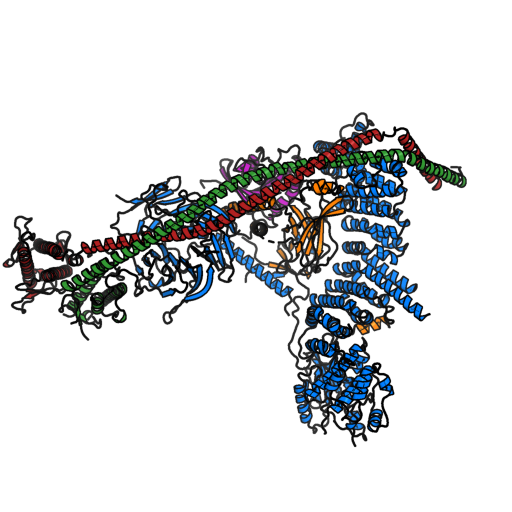 N . LYS E 5 161 ? 181.77950 243.82588 205.09385 1.000 47.75729 140 LYS E N 1
ATOM 17363 C CA . LYS E 5 161 ? 180.53250 243.97464 205.83011 1.000 46.89513 140 LYS E CA 1
ATOM 17364 C C . LYS E 5 161 ? 179.41176 243.18520 205.17046 1.000 49.84732 140 LYS E C 1
ATOM 17365 O O . LYS E 5 161 ? 178.60974 242.55043 205.85647 1.000 52.32951 140 LYS E O 1
ATOM 17371 N N . GLU E 5 162 ? 179.33152 243.22613 203.84013 1.000 52.81146 141 GLU E N 1
ATOM 17372 C CA . GLU E 5 162 ? 178.33396 242.43479 203.12602 1.000 50.11157 141 GLU E CA 1
ATOM 17373 C C . GLU E 5 162 ? 178.58060 240.94816 203.31212 1.000 46.88958 141 GLU E C 1
ATOM 17374 O O . GLU E 5 162 ? 177.63634 240.17063 203.47645 1.000 49.96776 141 GLU E O 1
ATOM 17380 N N . PHE E 5 163 ? 179.84523 240.53222 203.26275 1.000 46.36160 142 PHE E N 1
ATOM 17381 C CA . PHE E 5 163 ? 180.19405 239.13987 203.52216 1.000 45.86538 142 PHE E CA 1
ATOM 17382 C C . PHE E 5 163 ? 179.83155 238.71708 204.94015 1.000 47.50632 142 PHE E C 1
ATOM 17383 O O . PHE E 5 163 ? 179.22207 237.66441 205.14988 1.000 48.67603 142 PHE E O 1
ATOM 17391 N N . ALA E 5 164 ? 180.20787 239.52094 205.93091 1.000 43.70607 143 ALA E N 1
ATOM 17392 C CA . ALA E 5 164 ? 179.87885 239.19568 207.31125 1.000 42.53696 143 ALA E CA 1
ATOM 17393 C C . ALA E 5 164 ? 178.37879 239.21200 207.56117 1.000 44.01810 143 ALA E C 1
ATOM 17394 O O . ALA E 5 164 ? 177.85427 238.34070 208.25662 1.000 46.56485 143 ALA E O 1
ATOM 17396 N N . ASP E 5 165 ? 177.67433 240.20399 207.02425 1.000 48.34044 144 ASP E N 1
ATOM 17397 C CA . ASP E 5 165 ? 176.22783 240.27128 207.19844 1.000 47.29858 144 ASP E CA 1
ATOM 17398 C C . ASP E 5 165 ? 175.49986 239.12013 206.52160 1.000 50.10174 144 ASP E C 1
ATOM 17399 O O . ASP E 5 165 ? 174.43260 238.71503 206.99240 1.000 54.96002 144 ASP E O 1
ATOM 17404 N N . SER E 5 166 ? 176.03293 238.58342 205.42505 1.000 47.69435 145 SER E N 1
ATOM 17405 C CA . SER E 5 166 ? 175.38534 237.42626 204.81987 1.000 46.54997 145 SER E CA 1
ATOM 17406 C C . SER E 5 166 ? 175.41290 236.24115 205.77153 1.000 52.09762 145 SER E C 1
ATOM 17407 O O . SER E 5 166 ? 174.47107 235.44228 205.81552 1.000 57.10117 145 SER E O 1
ATOM 17410 N N . LEU E 5 167 ? 176.49573 236.10326 206.52766 1.000 50.98341 146 LEU E N 1
ATOM 17411 C CA . LEU E 5 167 ? 176.63762 235.06102 207.52741 1.000 48.05056 146 LEU E CA 1
ATOM 17412 C C . LEU E 5 167 ? 176.11338 235.45727 208.89707 1.000 44.07255 146 LEU E C 1
ATOM 17413 O O . LEU E 5 167 ? 175.96479 234.58670 209.75739 1.000 42.94788 146 LEU E O 1
ATOM 17418 N N . GLY E 5 168 ? 175.84342 236.73485 209.12466 1.000 43.45356 147 GLY E N 1
ATOM 17419 C CA . GLY E 5 168 ? 175.29928 237.20405 210.37711 1.000 39.75342 147 GLY E CA 1
ATOM 17420 C C . GLY E 5 168 ? 176.31820 237.45648 211.46237 1.000 40.99050 147 GLY E C 1
ATOM 17421 O O . GLY E 5 168 ? 175.93972 237.91740 212.54374 1.000 44.14843 147 GLY E O 1
ATOM 17422 N N . ILE E 5 169 ? 177.59031 237.18462 211.20598 1.000 40.06852 148 ILE E N 1
ATOM 17423 C CA . ILE E 5 169 ? 178.65673 237.41358 212.18746 1.000 34.51734 148 ILE E CA 1
ATOM 17424 C C . ILE E 5 169 ? 178.95534 238.90405 212.28656 1.000 29.98462 148 ILE E C 1
ATOM 17425 O O . ILE E 5 169 ? 178.89605 239.61142 211.26894 1.000 36.78199 148 ILE E O 1
ATOM 17430 N N . PRO E 5 170 ? 179.20287 239.43585 213.48018 1.000 27.60770 149 PRO E N 1
ATOM 17431 C CA . PRO E 5 170 ? 179.61472 240.83578 213.59521 1.000 30.28016 149 PRO E CA 1
ATOM 17432 C C . PRO E 5 170 ? 180.95673 241.07868 212.92780 1.000 29.85464 149 PRO E C 1
ATOM 17433 O O . PRO E 5 170 ? 181.78116 240.17926 212.79067 1.000 32.24976 149 PRO E O 1
ATOM 17437 N N . PHE E 5 171 ? 181.16612 242.31100 212.49942 1.000 30.24406 150 PHE E N 1
ATOM 17438 C CA . PHE E 5 171 ? 182.37837 242.64835 211.77962 1.000 31.50202 150 PHE E CA 1
ATOM 17439 C C . PHE E 5 171 ? 182.91402 243.96772 212.29972 1.000 30.69565 150 PHE E C 1
ATOM 17440 O O . PHE E 5 171 ? 182.15219 244.91313 212.50411 1.000 32.95570 150 PHE E O 1
ATOM 17448 N N . LEU E 5 172 ? 184.21556 244.01344 212.54517 1.000 29.77352 151 LEU E N 1
ATOM 17449 C CA . LEU E 5 172 ? 184.88561 245.24575 212.90117 1.000 27.38467 151 LEU E CA 1
ATOM 17450 C C . LEU E 5 172 ? 186.18934 245.32247 212.14008 1.000 28.68675 151 LEU E C 1
ATOM 17451 O O . LEU E 5 172 ? 186.74317 244.31573 211.70697 1.000 33.60602 151 LEU E O 1
ATOM 17456 N N . GLU E 5 173 ? 186.65521 246.53585 211.96035 1.000 28.69646 152 GLU E N 1
ATOM 17457 C CA . GLU E 5 173 ? 187.96120 246.78973 211.38907 1.000 27.09485 152 GLU E CA 1
ATOM 17458 C C . GLU E 5 173 ? 188.76568 247.35905 212.53576 1.000 30.14306 152 GLU E C 1
ATOM 17459 O O . GLU E 5 173 ? 188.48392 248.45954 213.01367 1.000 34.79405 152 GLU E O 1
ATOM 17465 N N . THR E 5 174 ? 189.77421 246.62292 212.95878 1.000 33.10124 153 THR E N 1
ATOM 17466 C CA . THR E 5 174 ? 190.54170 246.97094 214.13528 1.000 31.72800 153 THR E CA 1
ATOM 17467 C C . THR E 5 174 ? 191.94101 247.34375 213.70228 1.000 26.08671 153 THR E C 1
ATOM 17468 O O . THR E 5 174 ? 192.29868 247.25015 212.53317 1.000 26.31036 153 THR E O 1
ATOM 17472 N N . SER E 5 175 ? 192.71858 247.82519 214.65514 1.000 29.71476 154 SER E N 1
ATOM 17473 C CA . SER E 5 175 ? 194.13454 248.06474 214.41044 1.000 30.75640 154 SER E CA 1
ATOM 17474 C C . SER E 5 175 ? 194.87888 247.91317 215.72167 1.000 27.45385 154 SER E C 1
ATOM 17475 O O . SER E 5 175 ? 194.70099 248.71738 216.63406 1.000 32.77090 154 SER E O 1
ATOM 17478 N N . ALA E 5 176 ? 195.72070 246.89755 215.79913 1.000 24.35202 155 ALA E N 1
ATOM 17479 C CA . ALA E 5 176 ? 196.55181 246.73017 216.96736 1.000 23.72209 155 ALA E CA 1
ATOM 17480 C C . ALA E 5 176 ? 197.64164 247.79004 217.05240 1.000 31.02702 155 ALA E C 1
ATOM 17481 O O . ALA E 5 176 ? 198.08537 248.11878 218.15459 1.000 32.33298 155 ALA E O 1
ATOM 17483 N N . LYS E 5 177 ? 198.04548 248.36197 215.92010 1.000 33.50378 156 LYS E N 1
ATOM 17484 C CA . LYS E 5 177 ? 199.11983 249.34425 215.91472 1.000 31.40949 156 LYS E CA 1
ATOM 17485 C C . LYS E 5 177 ? 198.73805 250.62344 216.64384 1.000 35.93275 156 LYS E C 1
ATOM 17486 O O . LYS E 5 177 ? 199.50415 251.12695 217.47078 1.000 42.08747 156 LYS E O 1
ATOM 17492 N N . ASN E 5 178 ? 197.56588 251.17203 216.34679 1.000 34.81193 157 ASN E N 1
ATOM 17493 C CA . ASN E 5 178 ? 197.09271 252.38958 216.98717 1.000 37.58123 157 ASN E CA 1
ATOM 17494 C C . ASN E 5 178 ? 195.84345 252.16100 217.82834 1.000 39.71000 157 ASN E C 1
ATOM 17495 O O . ASN E 5 178 ? 195.02806 253.06801 218.00059 1.000 42.86322 157 ASN E O 1
ATOM 17500 N N . ALA E 5 179 ? 195.67566 250.93701 218.32304 1.000 35.13395 158 ALA E N 1
ATOM 17501 C CA . ALA E 5 179 ? 194.61605 250.54189 219.24541 1.000 30.11768 158 ALA E CA 1
ATOM 17502 C C . ALA E 5 179 ? 193.21415 250.77380 218.71571 1.000 32.76709 158 ALA E C 1
ATOM 17503 O O . ALA E 5 179 ? 192.25497 250.74393 219.48444 1.000 37.56989 158 ALA E O 1
ATOM 17505 N N . THR E 5 180 ? 193.05638 250.99872 217.42207 1.000 34.05889 159 THR E N 1
ATOM 17506 C CA . THR E 5 180 ? 191.75725 251.37214 216.87772 1.000 32.86257 159 THR E CA 1
ATOM 17507 C C . THR E 5 180 ? 190.76773 250.22293 216.98550 1.000 32.28981 159 THR E C 1
ATOM 17508 O O . THR E 5 180 ? 190.94598 249.18098 216.35226 1.000 34.98204 159 THR E O 1
ATOM 17512 N N . ASN E 5 181 ? 189.74553 250.39767 217.81186 1.000 31.07892 160 ASN E N 1
ATOM 17513 C CA . ASN E 5 181 ? 188.59164 249.51829 217.85023 1.000 31.63681 160 ASN E CA 1
ATOM 17514 C C . ASN E 5 181 ? 188.90478 248.11734 218.35661 1.000 31.95343 160 ASN E C 1
ATOM 17515 O O . ASN E 5 181 ? 188.07325 247.21804 218.21783 1.000 30.85767 160 ASN E O 1
ATOM 17520 N N . VAL E 5 182 ? 190.08435 247.91234 218.94478 1.000 34.63975 161 VAL E N 1
ATOM 17521 C CA . VAL E 5 182 ? 190.47316 246.59995 219.44769 1.000 29.97151 161 VAL E CA 1
ATOM 17522 C C . VAL E 5 182 ? 189.66995 246.24425 220.68578 1.000 30.19364 161 VAL E C 1
ATOM 17523 O O . VAL E 5 182 ? 189.19944 245.11195 220.83447 1.000 36.63365 161 VAL E O 1
ATOM 17527 N N . GLU E 5 183 ? 189.52288 247.19236 221.60613 1.000 28.78119 162 GLU E N 1
ATOM 17528 C CA . GLU E 5 183 ? 188.73896 246.95091 222.80936 1.000 29.33572 162 GLU E CA 1
ATOM 17529 C C . GLU E 5 183 ? 187.30233 246.59485 222.47338 1.000 33.42524 162 GLU E C 1
ATOM 17530 O O . GLU E 5 183 ? 186.75684 245.61501 222.98244 1.000 34.10564 162 GLU E O 1
ATOM 17536 N N . GLN E 5 184 ? 186.66829 247.39775 221.62339 1.000 36.20941 163 GLN E N 1
ATOM 17537 C CA . GLN E 5 184 ? 185.27656 247.15778 221.27233 1.000 34.14110 163 GLN E CA 1
ATOM 17538 C C . GLN E 5 184 ? 185.06875 245.82955 220.56888 1.000 33.27707 163 GLN E C 1
ATOM 17539 O O . GLN E 5 184 ? 183.98916 245.24963 220.66966 1.000 37.45939 163 GLN E O 1
ATOM 17545 N N . SER E 5 185 ? 186.06803 245.32340 219.85542 1.000 32.80569 164 SER E N 1
ATOM 17546 C CA . SER E 5 185 ? 185.88420 244.03024 219.20979 1.000 29.32839 164 SER E CA 1
ATOM 17547 C C . SER E 5 185 ? 185.74825 242.91384 220.23707 1.000 30.22711 164 SER E C 1
ATOM 17548 O O . SER E 5 185 ? 184.92087 242.01260 220.07679 1.000 35.90030 164 SER E O 1
ATOM 17551 N N . PHE E 5 186 ? 186.55535 242.94962 221.29594 1.000 27.79635 165 PHE E N 1
ATOM 17552 C CA . PHE E 5 186 ? 186.40592 241.98422 222.38004 1.000 27.02049 165 PHE E CA 1
ATOM 17553 C C . PHE E 5 186 ? 185.18457 242.27282 223.23291 1.000 30.37389 165 PHE E C 1
ATOM 17554 O O . PHE E 5 186 ? 184.51719 241.34646 223.70103 1.000 33.75456 165 PHE E O 1
ATOM 17562 N N . MET E 5 187 ? 184.89410 243.54540 223.48317 1.000 32.27480 166 MET E N 1
ATOM 17563 C CA . MET E 5 187 ? 183.69714 243.88029 224.24417 1.000 33.48806 166 MET E CA 1
ATOM 17564 C C . MET E 5 187 ? 182.45530 243.38856 223.52413 1.000 35.31518 166 MET E C 1
ATOM 17565 O O . MET E 5 187 ? 181.49623 242.94424 224.16094 1.000 41.73143 166 MET E O 1
ATOM 17570 N N . THR E 5 188 ? 182.45161 243.48235 222.19424 1.000 31.13643 167 THR E N 1
ATOM 17571 C CA . THR E 5 188 ? 181.34964 242.96334 221.39576 1.000 30.86295 167 THR E CA 1
ATOM 17572 C C . THR E 5 188 ? 181.20210 241.46162 221.58254 1.000 36.08036 167 THR E C 1
ATOM 17573 O O . THR E 5 188 ? 180.12479 240.97532 221.93552 1.000 36.70415 167 THR E O 1
ATOM 17577 N N . MET E 5 189 ? 182.28313 240.71305 221.35708 1.000 32.82170 168 MET E N 1
ATOM 17578 C CA . MET E 5 189 ? 182.26098 239.27450 221.57903 1.000 27.08686 168 MET E CA 1
ATOM 17579 C C . MET E 5 189 ? 181.77713 238.91436 222.97511 1.000 32.70930 168 MET E C 1
ATOM 17580 O O . MET E 5 189 ? 180.83753 238.13020 223.12842 1.000 39.33347 168 MET E O 1
ATOM 17585 N N . ALA E 5 190 ? 182.39974 239.47755 224.00600 1.000 32.52884 169 ALA E N 1
ATOM 17586 C CA . ALA E 5 190 ? 181.97369 239.20915 225.37487 1.000 29.17009 169 ALA E CA 1
ATOM 17587 C C . ALA E 5 190 ? 180.50159 239.51521 225.58728 1.000 33.51641 169 ALA E C 1
ATOM 17588 O O . ALA E 5 190 ? 179.80199 238.77876 226.28600 1.000 37.66016 169 ALA E O 1
ATOM 17590 N N . ALA E 5 191 ? 180.01982 240.61162 225.01071 1.000 36.67229 170 ALA E N 1
ATOM 17591 C CA . ALA E 5 191 ? 178.61252 240.97026 225.13680 1.000 36.74607 170 ALA E CA 1
ATOM 17592 C C . ALA E 5 191 ? 177.72274 239.98615 224.40122 1.000 37.77658 170 ALA E C 1
ATOM 17593 O O . ALA E 5 191 ? 176.64847 239.62851 224.88902 1.000 42.41076 170 ALA E O 1
ATOM 17595 N N . GLU E 5 192 ? 178.14524 239.54453 223.22512 1.000 36.74856 171 GLU E N 1
ATOM 17596 C CA . GLU E 5 192 ? 177.32096 238.62820 222.45882 1.000 36.09858 171 GLU E CA 1
ATOM 17597 C C . GLU E 5 192 ? 177.27004 237.25850 223.11561 1.000 40.53497 171 GLU E C 1
ATOM 17598 O O . GLU E 5 192 ? 176.20652 236.63246 223.16574 1.000 46.31954 171 GLU E O 1
ATOM 17604 N N . ILE E 5 193 ? 178.40736 236.76256 223.60619 1.000 38.58786 172 ILE E N 1
ATOM 17605 C CA . ILE E 5 193 ? 178.39690 235.51737 224.37115 1.000 34.66425 172 ILE E CA 1
ATOM 17606 C C . ILE E 5 193 ? 177.52506 235.65150 225.60926 1.000 36.68191 172 ILE E C 1
ATOM 17607 O O . ILE E 5 193 ? 176.76637 234.73839 225.94741 1.000 42.81063 172 ILE E O 1
ATOM 17612 N N . LYS E 5 194 ? 177.64166 236.76790 226.32867 1.000 36.99173 173 LYS E N 1
ATOM 17613 C CA . LYS E 5 194 ? 176.79746 236.96864 227.50185 1.000 40.83760 173 LYS E CA 1
ATOM 17614 C C . LYS E 5 194 ? 175.32010 236.96850 227.12668 1.000 47.22019 173 LYS E C 1
ATOM 17615 O O . LYS E 5 194 ? 174.48206 236.45343 227.87276 1.000 51.25968 173 LYS E O 1
ATOM 17621 N N . LYS E 5 195 ? 174.97711 237.56843 225.98724 1.000 43.69275 174 LYS E N 1
ATOM 17622 C CA . LYS E 5 195 ? 173.60698 237.50516 225.49941 1.000 45.29577 174 LYS E CA 1
ATOM 17623 C C . LYS E 5 195 ? 173.19488 236.08051 225.17662 1.000 51.68569 174 LYS E C 1
ATOM 17624 O O . LYS E 5 195 ? 171.99917 235.77167 225.18280 1.000 60.25903 174 LYS E O 1
ATOM 17630 N N . ARG E 5 196 ? 174.16263 235.20893 224.89873 1.000 50.22826 175 ARG E N 1
ATOM 17631 C CA . ARG E 5 196 ? 173.87673 233.82367 224.55818 1.000 49.65502 175 ARG E CA 1
ATOM 17632 C C . ARG E 5 196 ? 173.67572 232.97759 225.80569 1.000 54.09323 175 ARG E C 1
ATOM 17633 O O . ARG E 5 196 ? 172.86164 232.04724 225.80217 1.000 59.19203 175 ARG E O 1
ATOM 17641 N N . MET E 5 197 ? 174.41508 233.26987 226.86868 1.000 53.48649 176 MET E N 1
ATOM 17642 C CA . MET E 5 197 ? 174.35068 232.47209 228.08547 1.000 56.60658 176 MET E CA 1
ATOM 17643 C C . MET E 5 197 ? 172.98864 232.62199 228.74219 1.000 62.77062 176 MET E C 1
ATOM 17644 O O . MET E 5 197 ? 172.29625 233.61739 228.52711 1.000 65.09411 176 MET E O 1
#